Protein AF-0000000075198936 (afdb_homodimer)

Organism: Armillaria gallica (NCBI:txid47427)

Nearest PDB structures (foldseek):
  8xw0-assembly1_A  TM=7.712E-01  e=1.453E-24  Arabidopsis thaliana
  8xvy-assembly1_B  TM=7.779E-01  e=5.471E-24  Arabidopsis thaliana
  8xry-assembly1_A  TM=7.586E-01  e=8.700E-25  Arabidopsis thaliana
  8xs0-assembly1_B  TM=7.409E-01  e=1.401E-23  Arabidopsis thaliana
  8gso-assembly1_B  TM=7.490E-01  e=1.146E-21  Arabidopsis thaliana

Structure (mmCIF, N/CA/C/O backbone):
data_AF-0000000075198936-model_v1
#
loop_
_entity.id
_entity.type
_entity.pdbx_description
1 polymer 'DUF221-domain-containing protein'
#
loop_
_atom_site.group_PDB
_atom_site.id
_atom_site.type_symbol
_atom_site.label_atom_id
_atom_site.label_alt_id
_atom_site.label_comp_id
_atom_site.label_asym_id
_atom_site.label_entity_id
_atom_site.label_seq_id
_atom_site.pdbx_PDB_ins_code
_atom_site.Cartn_x
_atom_site.Cartn_y
_atom_site.Cartn_z
_atom_site.occupancy
_atom_site.B_iso_or_equiv
_atom_site.auth_seq_id
_atom_site.auth_comp_id
_atom_site.auth_asym_id
_atom_site.auth_atom_id
_atom_site.pdbx_PDB_model_num
ATOM 1 N N . MET A 1 1 ? 29.547 -11.289 -37.188 1 29.67 1 MET A N 1
ATOM 2 C CA . MET A 1 1 ? 29.156 -12.461 -36.406 1 29.67 1 MET A CA 1
ATOM 3 C C . MET A 1 1 ? 30 -13.672 -36.781 1 29.67 1 MET A C 1
ATOM 5 O O . MET A 1 1 ? 30.047 -14.07 -37.938 1 29.67 1 MET A O 1
ATOM 9 N N . LYS A 1 2 ? 31.172 -13.727 -36.188 1 35.44 2 LYS A N 1
ATOM 10 C CA . LYS A 1 2 ? 32.094 -14.82 -36.469 1 35.44 2 LYS A CA 1
ATOM 11 C C . LYS A 1 2 ? 31.375 -16.156 -36.469 1 35.44 2 LYS A C 1
ATOM 13 O O . LYS A 1 2 ? 30.438 -16.375 -35.688 1 35.44 2 LYS A O 1
ATOM 18 N N . TYR A 1 3 ? 31.5 -16.75 -37.531 1 37.78 3 TYR A N 1
ATOM 19 C CA . TYR A 1 3 ? 30.938 -18.062 -37.812 1 37.78 3 TYR A CA 1
ATOM 20 C C . TYR A 1 3 ? 31.156 -19.016 -36.656 1 37.78 3 TYR A C 1
ATOM 22 O O . TYR A 1 3 ? 32.312 -19.375 -36.344 1 37.78 3 TYR A O 1
ATOM 30 N N . GLU A 1 4 ? 30.562 -18.734 -35.438 1 47.53 4 GLU A N 1
ATOM 31 C CA . GLU A 1 4 ? 30.781 -19.656 -34.344 1 47.53 4 GLU A CA 1
ATOM 32 C C . GLU A 1 4 ? 30.094 -21 -34.594 1 47.53 4 GLU A C 1
ATOM 34 O O . GLU A 1 4 ? 28.859 -21.094 -34.531 1 47.53 4 GLU A O 1
ATOM 39 N N . GLY A 1 5 ? 30.594 -21.891 -35.469 1 54.97 5 GLY A N 1
ATOM 40 C CA . GLY A 1 5 ? 30.344 -23.266 -35.844 1 54.97 5 GLY A CA 1
ATOM 41 C C . GLY A 1 5 ? 28.875 -23.578 -36.062 1 54.97 5 GLY A C 1
ATOM 42 O O . GLY A 1 5 ? 28.016 -22.734 -35.781 1 54.97 5 GLY A O 1
ATOM 43 N N . PRO A 1 6 ? 28.5 -24.562 -36.812 1 67.81 6 PRO A N 1
ATOM 44 C CA . PRO A 1 6 ? 27.156 -24.938 -37.25 1 67.81 6 PRO A CA 1
ATOM 45 C C . PRO A 1 6 ? 26.219 -25.25 -36.094 1 67.81 6 PRO A C 1
ATOM 47 O O . PRO A 1 6 ? 25.453 -26.203 -36.156 1 67.81 6 PRO A O 1
ATOM 50 N N . TRP A 1 7 ? 26.438 -24.5 -34.875 1 77.19 7 TRP A N 1
ATOM 51 C CA . TRP A 1 7 ? 25.656 -24.797 -33.688 1 77.19 7 TRP A CA 1
ATOM 52 C C . TRP A 1 7 ? 24.203 -24.406 -33.875 1 77.19 7 TRP A C 1
ATOM 54 O O . TRP A 1 7 ? 23.297 -25.109 -33.438 1 77.19 7 TRP A O 1
ATOM 64 N N . PHE A 1 8 ? 23.938 -23.344 -34.625 1 82.69 8 PHE A N 1
ATOM 65 C CA . PHE A 1 8 ? 22.578 -22.844 -34.781 1 82.69 8 PHE A CA 1
ATOM 66 C C . PHE A 1 8 ? 21.75 -23.812 -35.594 1 82.69 8 PHE A C 1
ATOM 68 O O . PHE A 1 8 ? 20.641 -24.172 -35.219 1 82.69 8 PHE A O 1
ATOM 75 N N . THR A 1 9 ? 22.344 -24.297 -36.625 1 83.12 9 THR A N 1
ATOM 76 C CA . THR A 1 9 ? 21.609 -25.219 -37.5 1 83.12 9 THR A CA 1
ATOM 77 C C . THR A 1 9 ? 21.406 -26.562 -36.781 1 83.12 9 THR A C 1
ATOM 79 O O . THR A 1 9 ? 20.359 -27.188 -36.969 1 83.12 9 THR A O 1
ATOM 82 N N . THR A 1 10 ? 22.375 -26.938 -36 1 81.56 10 THR A N 1
ATOM 83 C CA . THR A 1 10 ? 22.234 -28.203 -35.25 1 81.56 10 THR A CA 1
ATOM 84 C C . THR A 1 10 ? 21.156 -28.078 -34.188 1 81.56 10 THR A C 1
ATOM 86 O O . THR A 1 10 ? 20.391 -29.016 -33.969 1 81.56 10 THR A O 1
ATOM 89 N N . GLN A 1 11 ? 21.141 -26.922 -33.594 1 85.19 11 GLN A N 1
ATOM 90 C CA . GLN A 1 11 ? 20.125 -26.703 -32.562 1 85.19 11 GLN A CA 1
ATOM 91 C C . GLN A 1 11 ? 18.734 -26.656 -33.188 1 85.19 11 GLN A C 1
ATOM 93 O O . GLN A 1 11 ? 17.781 -27.188 -32.594 1 85.19 11 GLN A O 1
ATOM 98 N N . LEU A 1 12 ? 18.594 -26.062 -34.312 1 88.19 12 LEU A N 1
ATOM 99 C CA . LEU A 1 12 ? 17.297 -25.969 -35 1 88.19 12 LEU A CA 1
ATOM 100 C C . LEU A 1 12 ? 16.844 -27.344 -35.469 1 88.19 12 LEU A C 1
ATOM 102 O O . LEU A 1 12 ? 15.656 -27.672 -35.375 1 88.19 12 LEU A O 1
ATOM 106 N N . LEU A 1 13 ? 17.828 -28.141 -35.875 1 87.19 13 LEU A N 1
ATOM 107 C CA . LEU A 1 13 ? 17.484 -29.469 -36.344 1 87.19 13 LEU A CA 1
ATOM 108 C C . LEU A 1 13 ? 17.109 -30.391 -35.188 1 87.19 13 LEU A C 1
ATOM 110 O O . LEU A 1 13 ? 16.188 -31.188 -35.281 1 87.19 13 LEU A O 1
ATOM 114 N N . LEU A 1 14 ? 17.844 -30.266 -34.188 1 85.69 14 LEU A N 1
ATOM 115 C CA . LEU A 1 14 ? 17.562 -31.094 -33.031 1 85.69 14 LEU A CA 1
ATOM 116 C C . LEU A 1 14 ? 16.203 -30.734 -32.406 1 85.69 14 LEU A C 1
ATOM 118 O O . LEU A 1 14 ? 15.352 -31.609 -32.219 1 85.69 14 LEU A O 1
ATOM 122 N N . SER A 1 15 ? 15.992 -29.469 -32.125 1 90.25 15 SER A N 1
ATOM 123 C CA . SER A 1 15 ? 14.75 -29.016 -31.5 1 90.25 15 SER A CA 1
ATOM 124 C C . SER A 1 15 ? 13.57 -29.203 -32.469 1 90.25 15 SER A C 1
ATOM 126 O O . SER A 1 15 ? 12.477 -29.594 -32.062 1 90.25 15 SER A O 1
ATOM 128 N N . GLY A 1 16 ? 13.805 -28.953 -33.719 1 92 16 GLY A N 1
ATOM 129 C CA . GLY A 1 16 ? 12.766 -29.125 -34.719 1 92 16 GLY A CA 1
ATOM 130 C C . GLY A 1 16 ? 12.359 -30.578 -34.906 1 92 16 GLY A C 1
ATOM 131 O O . GLY A 1 16 ? 11.172 -30.875 -35.094 1 92 16 GLY A O 1
ATOM 132 N N . SER A 1 17 ? 13.344 -31.469 -34.812 1 91.94 17 SER A N 1
ATOM 133 C CA . SER A 1 17 ? 13.039 -32.875 -34.938 1 91.94 17 SER A CA 1
ATOM 134 C C . SER A 1 17 ? 12.258 -33.406 -33.75 1 91.94 17 SER A C 1
ATOM 136 O O . SER A 1 17 ? 11.305 -34.188 -33.906 1 91.94 17 SER A O 1
ATOM 138 N N . ILE A 1 18 ? 12.625 -32.969 -32.656 1 89.88 18 ILE A N 1
ATOM 139 C CA . ILE A 1 18 ? 11.922 -33.375 -31.438 1 89.88 18 ILE A CA 1
ATOM 140 C C . ILE A 1 18 ? 10.477 -32.875 -31.484 1 89.88 18 ILE A C 1
ATOM 142 O O . ILE A 1 18 ? 9.547 -33.656 -31.203 1 89.88 18 ILE A O 1
ATOM 146 N N . GLY A 1 19 ? 10.305 -31.672 -31.828 1 92.12 19 GLY A N 1
ATOM 147 C CA . GLY A 1 19 ? 8.969 -31.094 -31.906 1 92.12 19 GLY A CA 1
ATOM 148 C C . GLY A 1 19 ? 8.109 -31.703 -33 1 92.12 19 GLY A C 1
ATOM 149 O O . GLY A 1 19 ? 6.934 -31.984 -32.781 1 92.12 19 GLY A O 1
ATOM 150 N N . PHE A 1 20 ? 8.711 -31.969 -34.062 1 92.94 20 PHE A N 1
ATOM 151 C CA . PHE A 1 20 ? 7.98 -32.531 -35.188 1 92.94 20 PHE A CA 1
ATOM 152 C C . PHE A 1 20 ? 7.52 -33.938 -34.906 1 92.94 20 PHE A C 1
ATOM 154 O O . PHE A 1 20 ? 6.367 -34.312 -35.156 1 92.94 20 PHE A O 1
ATOM 161 N N . TRP A 1 21 ? 8.328 -34.719 -34.281 1 92.06 21 TRP A N 1
ATOM 162 C CA . TRP A 1 21 ? 7.965 -36.094 -33.938 1 92.06 21 TRP A CA 1
ATOM 163 C C . TRP A 1 21 ? 6.93 -36.125 -32.812 1 92.06 21 TRP A C 1
ATOM 165 O O . TRP A 1 21 ? 6.02 -36.969 -32.844 1 92.06 21 TRP A O 1
ATOM 175 N N . ALA A 1 22 ? 7.098 -35.219 -31.938 1 92.31 22 ALA A N 1
ATOM 176 C CA . ALA A 1 22 ? 6.109 -35.156 -30.859 1 92.31 22 ALA A CA 1
ATOM 177 C C . ALA A 1 22 ? 4.738 -34.75 -31.406 1 92.31 22 ALA A C 1
ATOM 179 O O . ALA A 1 22 ? 3.721 -35.312 -31 1 92.31 22 ALA A O 1
ATOM 180 N N . PHE A 1 23 ? 4.762 -33.906 -32.344 1 91.06 23 PHE A N 1
ATOM 181 C CA . PHE A 1 23 ? 3.525 -33.438 -32.969 1 91.06 23 PHE A CA 1
ATOM 182 C C . PHE A 1 23 ? 2.865 -34.562 -33.75 1 91.06 23 PHE A C 1
ATOM 184 O O . PHE A 1 23 ? 1.648 -34.75 -33.688 1 91.06 23 PHE A O 1
ATOM 191 N N . LEU A 1 24 ? 3.617 -35.406 -34.375 1 91.12 24 LEU A N 1
ATOM 192 C CA . LEU A 1 24 ? 3.086 -36.5 -35.188 1 91.12 24 LEU A CA 1
ATOM 193 C C . LEU A 1 24 ? 2.592 -37.656 -34.281 1 91.12 24 LEU A C 1
ATOM 195 O O . LEU A 1 24 ? 1.527 -38.219 -34.531 1 91.12 24 LEU A O 1
ATOM 199 N N . ILE A 1 25 ? 3.354 -37.875 -33.312 1 90.81 25 ILE A N 1
ATOM 200 C CA . ILE A 1 25 ? 2.965 -38.938 -32.375 1 90.81 25 ILE A CA 1
ATOM 201 C C . ILE A 1 25 ? 1.675 -38.562 -31.656 1 90.81 25 ILE A C 1
ATOM 203 O O . ILE A 1 25 ? 0.789 -39.375 -31.453 1 90.81 25 ILE A O 1
ATOM 207 N N . PHE A 1 26 ? 1.504 -37.375 -31.312 1 91.25 26 PHE A N 1
ATOM 208 C CA . PHE A 1 26 ? 0.303 -36.875 -30.641 1 91.25 26 PHE A CA 1
ATOM 209 C C . PHE A 1 26 ? -0.91 -36.969 -31.562 1 91.25 26 PHE A C 1
ATOM 211 O O . PHE A 1 26 ? -1.976 -37.438 -31.141 1 91.25 26 PHE A O 1
ATOM 218 N N . SER A 1 27 ? -0.714 -36.562 -32.812 1 87.5 27 SER A N 1
ATOM 219 C CA . SER A 1 27 ? -1.83 -36.594 -33.75 1 87.5 27 SER A CA 1
ATOM 220 C C . SER A 1 27 ? -2.291 -38 -34.031 1 87.5 27 SER A C 1
ATOM 222 O O . SER A 1 27 ? -3.48 -38.25 -34.25 1 87.5 27 SER A O 1
ATOM 224 N N . TYR A 1 28 ? -1.33 -38.875 -33.844 1 86.69 28 TYR A N 1
ATOM 225 C CA . TYR A 1 28 ? -1.663 -40.281 -34.031 1 86.69 28 TYR A CA 1
ATOM 226 C C . TYR A 1 28 ? -2.312 -40.844 -32.781 1 86.69 28 TYR A C 1
ATOM 228 O O . TYR A 1 28 ? -3.334 -41.531 -32.844 1 86.69 28 TYR A O 1
ATOM 236 N N . CYS A 1 29 ? -1.794 -40.531 -31.688 1 85.88 29 CYS A N 1
ATOM 237 C CA . CYS A 1 29 ? -2.258 -41.125 -30.422 1 85.88 29 CYS A CA 1
ATOM 238 C C . CYS A 1 29 ? -3.594 -40.5 -30.016 1 85.88 29 CYS A C 1
ATOM 240 O O . CYS A 1 29 ? -4.395 -41.156 -29.344 1 85.88 29 CYS A O 1
ATOM 242 N N . ARG A 1 30 ? -3.912 -39.344 -30.375 1 84.5 30 ARG A N 1
ATOM 243 C CA . ARG A 1 30 ? -5.145 -38.656 -30 1 84.5 30 ARG A CA 1
ATOM 244 C C . ARG A 1 30 ? -6.363 -39.375 -30.562 1 84.5 30 ARG A C 1
ATOM 246 O O . ARG A 1 30 ? -7.406 -39.438 -29.906 1 84.5 30 ARG A O 1
ATOM 253 N N . THR A 1 31 ? -6.207 -39.906 -31.703 1 80.06 31 THR A N 1
ATOM 254 C CA . THR A 1 31 ? -7.332 -40.531 -32.375 1 80.06 31 THR A CA 1
ATOM 255 C C . THR A 1 31 ? -7.512 -41.969 -31.875 1 80.06 31 THR A C 1
ATOM 257 O O . THR A 1 31 ? -8.633 -42.5 -31.812 1 80.06 31 THR A O 1
ATOM 260 N N . ARG A 1 32 ? -6.438 -42.531 -31.359 1 80.81 32 ARG A N 1
ATOM 261 C CA . ARG A 1 32 ? -6.496 -43.938 -30.953 1 80.81 32 ARG A CA 1
ATOM 262 C C . ARG A 1 32 ? -6.844 -44.062 -29.484 1 80.81 32 ARG A C 1
ATOM 264 O O . ARG A 1 32 ? -7.594 -44.969 -29.094 1 80.81 32 ARG A O 1
ATOM 271 N N . TRP A 1 33 ? -6.27 -43.188 -28.734 1 80.88 33 TRP A N 1
ATOM 272 C CA . TRP A 1 33 ? -6.492 -43.281 -27.297 1 80.88 33 TRP A CA 1
ATOM 273 C C . TRP A 1 33 ? -7.098 -42 -26.734 1 80.88 33 TRP A C 1
ATOM 275 O O . TRP A 1 33 ? -6.422 -41.219 -26.047 1 80.88 33 TRP A O 1
ATOM 285 N N . PRO A 1 34 ? -8.367 -41.75 -26.812 1 76.88 34 PRO A N 1
ATOM 286 C CA . PRO A 1 34 ? -8.992 -40.5 -26.375 1 76.88 34 PRO A CA 1
ATOM 287 C C . PRO A 1 34 ? -9.062 -40.375 -24.859 1 76.88 34 PRO A C 1
ATOM 289 O O . PRO A 1 34 ? -9.133 -39.281 -24.328 1 76.88 34 PRO A O 1
ATOM 292 N N . LEU A 1 35 ? -8.969 -41.438 -24.172 1 74.75 35 LEU A N 1
ATOM 293 C CA . LEU A 1 35 ? -9.039 -41.375 -22.719 1 74.75 35 LEU A CA 1
ATOM 294 C C . LEU A 1 35 ? -7.805 -40.719 -22.125 1 74.75 35 LEU A C 1
ATOM 296 O O . LEU A 1 35 ? -7.879 -40.094 -21.078 1 74.75 35 LEU A O 1
ATOM 300 N N . TYR A 1 36 ? -6.766 -40.875 -22.875 1 77.19 36 TYR A N 1
ATOM 301 C CA . TYR A 1 36 ? -5.508 -40.312 -22.375 1 77.19 36 TYR A CA 1
ATOM 302 C C . TYR A 1 36 ? -5.316 -38.875 -22.844 1 77.19 36 TYR A C 1
ATOM 304 O O . TYR A 1 36 ? -4.77 -38.062 -22.125 1 77.19 36 TYR A O 1
ATOM 312 N N . PHE A 1 37 ? -5.828 -38.625 -24.016 1 80.62 37 PHE A N 1
ATOM 313 C CA . PHE A 1 37 ? -5.469 -37.344 -24.609 1 80.62 37 PHE A CA 1
ATOM 314 C C . PHE A 1 37 ? -6.672 -36.406 -24.656 1 80.62 37 PHE A C 1
ATOM 316 O O . PHE A 1 37 ? -6.535 -35.219 -24.969 1 80.62 37 PHE A O 1
ATOM 323 N N . ALA A 1 38 ? -7.898 -36.844 -24.281 1 81.12 38 ALA A N 1
ATOM 324 C CA . ALA A 1 38 ? -9.086 -36 -24.156 1 81.12 38 ALA A CA 1
ATOM 325 C C . ALA A 1 38 ? -10.016 -36.531 -23.062 1 81.12 38 ALA A C 1
ATOM 327 O O . ALA A 1 38 ? -11.188 -36.812 -23.328 1 81.12 38 ALA A O 1
ATOM 328 N N . PRO A 1 39 ? -9.5 -36.562 -21.906 1 78.5 39 PRO A N 1
ATOM 329 C CA . PRO A 1 39 ? -10.328 -37.094 -20.828 1 78.5 39 PRO A CA 1
ATOM 330 C C . PRO A 1 39 ? -11.516 -36.188 -20.484 1 78.5 39 PRO A C 1
ATOM 332 O O . PRO A 1 39 ? -12.531 -36.688 -19.969 1 78.5 39 PRO A O 1
ATOM 335 N N . ARG A 1 40 ? -11.445 -35 -20.734 1 79.69 40 ARG A N 1
ATOM 336 C CA . ARG A 1 40 ? -12.508 -34.062 -20.406 1 79.69 40 ARG A CA 1
ATOM 337 C C . ARG A 1 40 ? -13.766 -34.344 -21.203 1 79.69 40 ARG A C 1
ATOM 339 O O . ARG A 1 40 ? -14.875 -34.062 -20.766 1 79.69 40 ARG A O 1
ATOM 346 N N . THR A 1 41 ? -13.586 -34.969 -22.375 1 74.5 41 THR A N 1
ATOM 347 C CA . THR A 1 41 ? -14.719 -35.219 -23.25 1 74.5 41 THR A CA 1
ATOM 348 C C . THR A 1 41 ? -15.531 -36.406 -22.719 1 74.5 41 THR A C 1
ATOM 350 O O . THR A 1 41 ? -16.688 -36.594 -23.109 1 74.5 41 THR A O 1
ATOM 353 N N . LYS A 1 42 ? -14.945 -37.062 -21.781 1 72.75 42 LYS A N 1
ATOM 354 C CA . LYS A 1 42 ? -15.625 -38.25 -21.266 1 72.75 42 LYS A CA 1
ATOM 355 C C . LYS A 1 42 ? -16.391 -37.938 -19.984 1 72.75 42 LYS A C 1
ATOM 357 O O . LYS A 1 42 ? -17.125 -38.781 -19.469 1 72.75 42 LYS A O 1
ATOM 362 N N . LEU A 1 43 ? -16.312 -36.719 -19.547 1 73 43 LEU A N 1
ATOM 363 C CA . LEU A 1 43 ? -17.047 -36.344 -18.344 1 73 43 LEU A CA 1
ATOM 364 C C . LEU A 1 43 ? -18.547 -36.156 -18.656 1 73 43 LEU A C 1
ATOM 366 O O . LEU A 1 43 ? -18.906 -35.812 -19.766 1 73 43 LEU A O 1
ATOM 370 N N . LYS A 1 44 ? -19.312 -36.562 -17.641 1 63.38 44 LYS A N 1
ATOM 371 C CA . LYS A 1 44 ? -20.766 -36.406 -17.812 1 63.38 44 LYS A CA 1
ATOM 372 C C . LYS A 1 44 ? -21.172 -34.938 -17.938 1 63.38 44 LYS A C 1
ATOM 374 O O . LYS A 1 44 ? -20.797 -34.125 -17.109 1 63.38 44 LYS A O 1
ATOM 379 N N . GLY A 1 45 ? -21.688 -34.594 -19.062 1 64.12 45 GLY A N 1
ATOM 380 C CA . GLY A 1 45 ? -22.172 -33.25 -19.281 1 64.12 45 GLY A CA 1
ATOM 381 C C . GLY A 1 45 ? -21.359 -32.5 -20.328 1 64.12 45 GLY A C 1
ATOM 382 O O . GLY A 1 45 ? -21.688 -31.344 -20.641 1 64.12 45 GLY A O 1
ATOM 383 N N . PHE A 1 46 ? -20.297 -33.156 -20.703 1 66.38 46 PHE A N 1
ATOM 384 C CA . PHE A 1 46 ? -19.5 -32.531 -21.75 1 66.38 46 PHE A CA 1
ATOM 385 C C . PHE A 1 46 ? -20.234 -32.562 -23.078 1 66.38 46 PHE A C 1
ATOM 387 O O . PHE A 1 46 ? -20.781 -33.625 -23.469 1 66.38 46 PHE A O 1
ATOM 394 N N . SER A 1 47 ? -20.594 -31.359 -23.578 1 63.69 47 SER A N 1
ATOM 395 C CA . SER A 1 47 ? -21.156 -31.297 -24.922 1 63.69 47 SER A CA 1
ATOM 396 C C . SER A 1 47 ? -20.078 -30.953 -25.953 1 63.69 47 SER A C 1
ATOM 398 O O . SER A 1 47 ? -19.312 -30.016 -25.766 1 63.69 47 SER A O 1
ATOM 400 N N . PRO A 1 48 ? -19.938 -31.938 -26.891 1 61.44 48 PRO A N 1
ATOM 401 C CA . PRO A 1 48 ? -18.875 -31.766 -27.875 1 61.44 48 PRO A CA 1
ATOM 402 C C . PRO A 1 48 ? -18.953 -30.438 -28.609 1 61.44 48 PRO A C 1
ATOM 404 O O . PRO A 1 48 ? -20.047 -29.938 -28.859 1 61.44 48 PRO A O 1
ATOM 407 N N . HIS A 1 49 ? -17.844 -29.656 -28.484 1 61.53 49 HIS A N 1
ATOM 408 C CA . HIS A 1 49 ? -17.719 -28.453 -29.297 1 61.53 49 HIS A CA 1
ATOM 409 C C . HIS A 1 49 ? -17.203 -28.781 -30.688 1 61.53 49 HIS A C 1
ATOM 411 O O . HIS A 1 49 ? -16.703 -29.875 -30.922 1 61.53 49 HIS A O 1
ATOM 417 N N . GLU A 1 50 ? -17.484 -27.984 -31.75 1 55.5 50 GLU A N 1
ATOM 418 C CA . GLU A 1 50 ? -17.031 -28.141 -33.125 1 55.5 50 GLU A CA 1
ATOM 419 C C . GLU A 1 50 ? -15.602 -28.656 -33.219 1 55.5 50 GLU A C 1
ATOM 421 O O . GLU A 1 50 ? -15.25 -29.422 -34.125 1 55.5 50 GLU A O 1
ATOM 426 N N . ALA A 1 51 ? -14.812 -28.406 -32.188 1 55.91 51 ALA A N 1
ATOM 427 C CA . ALA A 1 51 ? -13.398 -28.781 -32.25 1 55.91 51 ALA A CA 1
ATOM 428 C C . ALA A 1 51 ? -13.211 -30.266 -31.953 1 55.91 51 ALA A C 1
ATOM 430 O O . ALA A 1 51 ? -12.219 -30.859 -32.375 1 55.91 51 ALA A O 1
ATOM 431 N N . HIS A 1 52 ? -14.172 -30.969 -31.188 1 58.38 52 HIS A N 1
ATOM 432 C CA . HIS A 1 52 ? -14.039 -32.375 -30.797 1 58.38 52 HIS A CA 1
ATOM 433 C C . HIS A 1 52 ? -14.398 -33.312 -31.938 1 58.38 52 HIS A C 1
ATOM 435 O O . HIS A 1 52 ? -13.922 -34.438 -31.984 1 58.38 52 HIS A O 1
ATOM 441 N N . THR A 1 53 ? -15.172 -32.75 -32.938 1 55.56 53 THR A N 1
ATOM 442 C CA . THR A 1 53 ? -15.891 -33.688 -33.812 1 55.56 53 THR A CA 1
ATOM 443 C C . THR A 1 53 ? -15 -34.156 -34.969 1 55.56 53 THR A C 1
ATOM 445 O O . THR A 1 53 ? -15.352 -35.094 -35.688 1 55.56 53 THR A O 1
ATOM 448 N N . HIS A 1 54 ? -13.742 -33.438 -35.031 1 60.59 54 HIS A N 1
ATOM 449 C CA . HIS A 1 54 ? -13.148 -33.875 -36.281 1 60.59 54 HIS A CA 1
ATOM 450 C C . HIS A 1 54 ? -12.055 -34.906 -36.062 1 60.59 54 HIS A C 1
ATOM 452 O O . HIS A 1 54 ? -10.977 -34.594 -35.562 1 60.59 54 HIS A O 1
ATOM 458 N N . PRO A 1 55 ? -12.305 -36.188 -36.25 1 65 55 PRO A N 1
ATOM 459 C CA . PRO A 1 55 ? -11.352 -37.25 -36 1 65 55 PRO A CA 1
ATOM 460 C C . PRO A 1 55 ? -10.188 -37.25 -37 1 65 55 PRO A C 1
ATOM 462 O O . PRO A 1 55 ? -9.328 -38.125 -36.938 1 65 55 PRO A O 1
ATOM 465 N N . ALA A 1 56 ? -10.039 -36.125 -37.781 1 70.38 56 ALA A N 1
ATOM 466 C CA . ALA A 1 56 ? -8.953 -36.125 -38.75 1 70.38 56 ALA A CA 1
ATOM 467 C C . ALA A 1 56 ? -7.602 -35.938 -38.062 1 70.38 56 ALA A C 1
ATOM 469 O O . ALA A 1 56 ? -7.539 -35.438 -36.938 1 70.38 56 ALA A O 1
ATOM 470 N N . PHE A 1 57 ? -6.527 -36.5 -38.688 1 79.44 57 PHE A N 1
ATOM 471 C CA . PHE A 1 57 ? -5.164 -36.469 -38.156 1 79.44 57 PHE A CA 1
ATOM 472 C C . PHE A 1 57 ? -4.758 -35.031 -37.781 1 79.44 57 PHE A C 1
ATOM 474 O O . PHE A 1 57 ? -4.301 -34.812 -36.688 1 79.44 57 PHE A O 1
ATOM 481 N N . PHE A 1 58 ? -4.957 -33.969 -38.625 1 81.75 58 PHE A N 1
ATOM 482 C CA . PHE A 1 58 ? -4.625 -32.562 -38.344 1 81.75 58 PHE A CA 1
ATOM 483 C C . PHE A 1 58 ? -5.887 -31.75 -38.094 1 81.75 58 PHE A C 1
ATOM 485 O O . PHE A 1 58 ? -5.855 -30.516 -38.156 1 81.75 58 PHE A O 1
ATOM 492 N N . GLY A 1 59 ? -6.965 -32.344 -37.844 1 76.31 59 GLY A N 1
ATOM 493 C CA . GLY A 1 59 ? -8.258 -31.688 -37.719 1 76.31 59 GLY A CA 1
ATOM 494 C C . GLY A 1 59 ? -8.43 -30.953 -36.406 1 76.31 59 GLY A C 1
ATOM 495 O O . GLY A 1 59 ? -9.312 -30.094 -36.281 1 76.31 59 GLY A O 1
ATOM 496 N N . TRP A 1 60 ? -7.539 -31.141 -35.438 1 82.44 60 TRP A N 1
ATOM 497 C CA . TRP A 1 60 ? -7.707 -30.531 -34.125 1 82.44 60 TRP A CA 1
ATOM 498 C C . TRP A 1 60 ? -7.117 -29.125 -34.125 1 82.44 60 TRP A C 1
ATOM 500 O O . TRP A 1 60 ? -7.488 -28.297 -33.281 1 82.44 60 TRP A O 1
ATOM 510 N N . ILE A 1 61 ? -6.324 -28.75 -35.062 1 84.94 61 ILE A N 1
ATOM 511 C CA . ILE A 1 61 ? -5.551 -27.516 -35 1 84.94 61 ILE A CA 1
ATOM 512 C C . ILE A 1 61 ? -6.445 -26.328 -35.344 1 84.94 61 ILE A C 1
ATOM 514 O O . ILE A 1 61 ? -6.547 -25.375 -34.562 1 84.94 61 ILE A O 1
ATOM 518 N N . LEU A 1 62 ? -7.176 -26.312 -36.438 1 83 62 LEU A N 1
ATOM 519 C CA . LEU A 1 62 ? -7.938 -25.156 -36.906 1 83 62 LEU A CA 1
ATOM 520 C C . LEU A 1 62 ? -9.117 -24.875 -36 1 83 62 LEU A C 1
ATOM 522 O O . LEU A 1 62 ? -9.352 -23.719 -35.625 1 83 62 LEU A O 1
ATOM 526 N N . PRO A 1 63 ? -9.789 -25.891 -35.594 1 81.12 63 PRO A N 1
ATOM 527 C CA . PRO A 1 63 ? -10.891 -25.609 -34.656 1 81.12 63 PRO A CA 1
ATOM 528 C C . PRO A 1 63 ? -10.398 -25.062 -33.312 1 81.12 63 PRO A C 1
ATOM 530 O O . PRO A 1 63 ? -11.078 -24.25 -32.688 1 81.12 63 PRO A O 1
ATOM 533 N N . THR A 1 64 ? -9.32 -25.578 -32.906 1 84.38 64 THR A N 1
ATOM 534 C CA . THR A 1 64 ? -8.766 -25.078 -31.641 1 84.38 64 THR A CA 1
ATOM 535 C C . THR A 1 64 ? -8.383 -23.609 -31.75 1 84.38 64 THR A C 1
ATOM 537 O O . THR A 1 64 ? -8.664 -22.812 -30.859 1 84.38 64 THR A O 1
ATOM 540 N N . ILE A 1 65 ? -7.828 -23.219 -32.812 1 86.19 65 ILE A N 1
ATOM 541 C CA . ILE A 1 65 ? -7.367 -21.844 -33 1 86.19 65 ILE A CA 1
ATOM 542 C C . ILE A 1 65 ? -8.57 -20.922 -33.219 1 86.19 65 ILE A C 1
ATOM 544 O O . ILE A 1 65 ? -8.562 -19.781 -32.781 1 86.19 65 ILE A O 1
ATOM 548 N N . ARG A 1 66 ? -9.664 -21.391 -33.719 1 83.62 66 ARG A N 1
ATOM 549 C CA . ARG A 1 66 ? -10.82 -20.578 -34.094 1 83.62 66 ARG A CA 1
ATOM 550 C C . ARG A 1 66 ? -11.742 -20.359 -32.906 1 83.62 66 ARG A C 1
ATOM 552 O O . ARG A 1 66 ? -12.578 -19.453 -32.906 1 83.62 66 ARG A O 1
ATOM 559 N N . THR A 1 67 ? -11.586 -21.156 -31.891 1 83.31 67 THR A N 1
ATOM 560 C CA . THR A 1 67 ? -12.406 -20.969 -30.703 1 83.31 67 THR A CA 1
ATOM 561 C C . THR A 1 67 ? -12.125 -19.609 -30.062 1 83.31 67 THR A C 1
ATOM 563 O O . THR A 1 67 ? -10.969 -19.281 -29.781 1 83.31 67 THR A O 1
ATOM 566 N N . SER A 1 68 ? -13.141 -18.844 -29.938 1 81.25 68 SER A N 1
ATOM 567 C CA . SER A 1 68 ? -13 -17.484 -29.422 1 81.25 68 SER A CA 1
ATOM 568 C C . SER A 1 68 ? -12.68 -17.484 -27.938 1 81.25 68 SER A C 1
ATOM 570 O O . SER A 1 68 ? -12.93 -18.469 -27.234 1 81.25 68 SER A O 1
ATOM 572 N N . GLU A 1 69 ? -12.133 -16.453 -27.531 1 80.75 69 GLU A N 1
ATOM 573 C CA . GLU A 1 69 ? -11.766 -16.266 -26.125 1 80.75 69 GLU A CA 1
ATOM 574 C C . GLU A 1 69 ? -13 -16.219 -25.234 1 80.75 69 GLU A C 1
ATOM 576 O O . GLU A 1 69 ? -12.969 -16.703 -24.094 1 80.75 69 GLU A O 1
ATOM 581 N N . PHE A 1 70 ? -14.078 -15.766 -25.688 1 76.5 70 PHE A N 1
ATOM 582 C CA . PHE A 1 70 ? -15.305 -15.672 -24.922 1 76.5 70 PHE A CA 1
ATOM 583 C C . PHE A 1 70 ? -15.93 -17.047 -24.719 1 76.5 70 PHE A C 1
ATOM 585 O O . PHE A 1 70 ? -16.516 -17.328 -23.672 1 76.5 70 PHE A O 1
ATOM 592 N N . THR A 1 71 ? -15.672 -17.859 -25.719 1 78.81 71 THR A N 1
ATOM 593 C CA . THR A 1 71 ? -16.156 -19.234 -25.594 1 78.81 71 THR A CA 1
ATOM 594 C C . THR A 1 71 ? -15.359 -20 -24.531 1 78.81 71 THR A C 1
ATOM 596 O O . THR A 1 71 ? -15.93 -20.781 -23.766 1 78.81 71 THR A O 1
ATOM 599 N N . VAL A 1 72 ? -14.117 -19.719 -24.578 1 84.75 72 VAL A N 1
ATOM 600 C CA . VAL A 1 72 ? -13.266 -20.375 -23.578 1 84.75 72 VAL A CA 1
ATOM 601 C C . VAL A 1 72 ? -13.648 -19.891 -22.188 1 84.75 72 VAL A C 1
ATOM 603 O O . VAL A 1 72 ? -13.648 -20.672 -21.234 1 84.75 72 VAL A O 1
ATOM 606 N N . LEU A 1 73 ? -14.008 -18.641 -22.047 1 83.56 73 LEU A N 1
ATOM 607 C CA . LEU A 1 73 ? -14.406 -18.062 -20.781 1 83.56 73 LEU A CA 1
ATOM 608 C C . LEU A 1 73 ? -15.656 -18.75 -20.234 1 83.56 73 LEU A C 1
ATOM 610 O O . LEU A 1 73 ? -15.758 -19.016 -19.031 1 83.56 73 LEU A O 1
ATOM 614 N N . GLN A 1 74 ? -16.5 -19.172 -21.094 1 77.56 74 GLN A N 1
ATOM 615 C CA . GLN A 1 74 ? -17.766 -19.75 -20.672 1 77.56 74 GLN A CA 1
ATOM 616 C C . GLN A 1 74 ? -17.641 -21.25 -20.469 1 77.56 74 GLN A C 1
ATOM 618 O O . GLN A 1 74 ? -18.297 -21.828 -19.594 1 77.56 74 GLN A O 1
ATOM 623 N N . ILE A 1 75 ? -16.766 -21.828 -21.281 1 78.75 75 ILE A N 1
ATOM 624 C CA . ILE A 1 75 ? -16.672 -23.281 -21.266 1 78.75 75 ILE A CA 1
ATOM 625 C C . ILE A 1 75 ? -15.695 -23.734 -20.188 1 78.75 75 ILE A C 1
ATOM 627 O O . ILE A 1 75 ? -15.945 -24.719 -19.469 1 78.75 75 ILE A O 1
ATOM 631 N N . VAL A 1 76 ? -14.609 -23.125 -20.125 1 84.94 76 VAL A N 1
ATOM 632 C CA . VAL A 1 76 ? -13.562 -23.594 -19.219 1 84.94 76 VAL A CA 1
ATOM 633 C C . VAL A 1 76 ? -13.5 -22.703 -17.984 1 84.94 76 VAL A C 1
ATOM 635 O O . VAL A 1 76 ? -13.438 -23.188 -16.859 1 84.94 76 VAL A O 1
ATOM 638 N N . GLY A 1 77 ? -13.477 -21.391 -18.141 1 88.25 77 GLY A N 1
ATOM 639 C CA . GLY A 1 77 ? -13.422 -20.516 -16.984 1 88.25 77 GLY A CA 1
ATOM 640 C C . GLY A 1 77 ? -12.508 -19.312 -17.203 1 88.25 77 GLY A C 1
ATOM 641 O O . GLY A 1 77 ? -11.906 -19.156 -18.266 1 88.25 77 GLY A O 1
ATOM 642 N N . LEU A 1 78 ? -12.477 -18.438 -16.203 1 90.88 78 LEU A N 1
ATOM 643 C CA . LEU A 1 78 ? -11.727 -17.188 -16.281 1 90.88 78 LEU A CA 1
ATOM 644 C C . LEU A 1 78 ? -10.227 -17.453 -16.188 1 90.88 78 LEU A C 1
ATOM 646 O O . LEU A 1 78 ? -9.438 -16.812 -16.875 1 90.88 78 LEU A O 1
ATOM 650 N N . ASP A 1 79 ? -9.742 -18.359 -15.328 1 92.81 79 ASP A N 1
ATOM 651 C CA . ASP A 1 79 ? -8.312 -18.641 -15.164 1 92.81 79 ASP A CA 1
ATOM 652 C C . ASP A 1 79 ? -7.691 -19.094 -16.484 1 92.81 79 ASP A C 1
ATOM 654 O O . ASP A 1 79 ? -6.57 -18.703 -16.812 1 92.81 79 ASP A O 1
ATOM 658 N N . ALA A 1 80 ? -8.398 -19.953 -17.219 1 92.81 80 ALA A N 1
ATOM 659 C CA . ALA A 1 80 ? -7.914 -20.438 -18.5 1 92.81 80 ALA A CA 1
ATOM 660 C C . ALA A 1 80 ? -7.844 -19.297 -19.516 1 92.81 80 ALA A C 1
ATOM 662 O O . ALA A 1 80 ? -6.875 -19.203 -20.281 1 92.81 80 ALA A O 1
ATOM 663 N N . ALA A 1 81 ? -8.844 -18.469 -19.516 1 92.44 81 ALA A N 1
ATOM 664 C CA . ALA A 1 81 ? -8.875 -17.359 -20.453 1 92.44 81 ALA A CA 1
ATOM 665 C C . ALA A 1 81 ? -7.73 -16.375 -20.188 1 92.44 81 ALA A C 1
ATOM 667 O O . ALA A 1 81 ? -7.141 -15.836 -21.125 1 92.44 81 ALA A O 1
ATOM 668 N N . VAL A 1 82 ? -7.438 -16.188 -18.922 1 94.06 82 VAL A N 1
ATOM 669 C CA . VAL A 1 82 ? -6.379 -15.25 -18.562 1 94.06 82 VAL A CA 1
ATOM 670 C C . VAL A 1 82 ? -5.023 -15.805 -18.984 1 94.06 82 VAL A C 1
ATOM 672 O O . VAL A 1 82 ? -4.172 -15.062 -19.484 1 94.06 82 VAL A O 1
ATOM 675 N N . LEU A 1 83 ? -4.789 -17.094 -18.828 1 95 83 LEU A N 1
ATOM 676 C CA . LEU A 1 83 ? -3.541 -17.703 -19.25 1 95 83 LEU A CA 1
ATOM 677 C C . LEU A 1 83 ? -3.365 -17.594 -20.766 1 95 83 LEU A C 1
ATOM 679 O O . LEU A 1 83 ? -2.289 -17.234 -21.25 1 95 83 LEU A O 1
ATOM 683 N N . LEU A 1 84 ? -4.453 -17.844 -21.5 1 95.19 84 LEU A N 1
ATOM 684 C CA . LEU A 1 84 ? -4.391 -17.797 -22.969 1 95.19 84 LEU A CA 1
ATOM 685 C C . LEU A 1 84 ? -4.18 -16.375 -23.453 1 95.19 84 LEU A C 1
ATOM 687 O O . LEU A 1 84 ? -3.473 -16.141 -24.438 1 95.19 84 LEU A O 1
ATOM 691 N N . ASN A 1 85 ? -4.77 -15.461 -22.766 1 95 85 ASN A N 1
ATOM 692 C CA . ASN A 1 85 ? -4.566 -14.062 -23.125 1 95 85 ASN A CA 1
ATOM 693 C C . ASN A 1 85 ? -3.123 -13.625 -22.891 1 95 85 ASN A C 1
ATOM 695 O O . ASN A 1 85 ? -2.604 -12.766 -23.609 1 95 85 ASN A O 1
ATOM 699 N N . PHE A 1 86 ? -2.523 -14.125 -21.891 1 96.69 86 PHE A N 1
ATOM 700 C CA . PHE A 1 86 ? -1.115 -13.836 -21.641 1 96.69 86 PHE A CA 1
ATOM 701 C C . PHE A 1 86 ? -0.25 -14.352 -22.781 1 96.69 86 PHE A C 1
ATOM 703 O O . PHE A 1 86 ? 0.61 -13.633 -23.297 1 96.69 86 PHE A O 1
ATOM 710 N N . TYR A 1 87 ? -0.469 -15.641 -23.219 1 97.31 87 TYR A N 1
ATOM 711 C CA . TYR A 1 87 ? 0.282 -16.219 -24.328 1 97.31 87 TYR A CA 1
ATOM 712 C C . TYR A 1 87 ? 0.032 -15.445 -25.609 1 97.31 87 TYR A C 1
ATOM 714 O O . TYR A 1 87 ? 0.961 -15.188 -26.375 1 97.31 87 TYR A O 1
ATOM 722 N N . LYS A 1 88 ? -1.17 -15.039 -25.828 1 96.25 88 LYS A N 1
ATOM 723 C CA . LYS A 1 88 ? -1.526 -14.289 -27.031 1 96.25 88 LYS A CA 1
ATOM 724 C C . LYS A 1 88 ? -0.877 -12.906 -27.031 1 96.25 88 LYS A C 1
ATOM 726 O O . LYS A 1 88 ? -0.344 -12.469 -28.062 1 96.25 88 LYS A O 1
ATOM 731 N N . MET A 1 89 ? -0.938 -12.266 -25.938 1 96.81 89 MET A N 1
ATOM 732 C CA . MET A 1 89 ? -0.321 -10.945 -25.812 1 96.81 89 MET A CA 1
ATOM 733 C C . MET A 1 89 ? 1.178 -11.023 -26.094 1 96.81 89 MET A C 1
ATOM 735 O O . MET A 1 89 ? 1.721 -10.203 -26.828 1 96.81 89 MET A O 1
ATOM 739 N N . SER A 1 90 ? 1.847 -12.008 -25.422 1 97.81 90 SER A N 1
ATOM 740 C CA . SER A 1 90 ? 3.287 -12.156 -25.594 1 97.81 90 SER A CA 1
ATOM 741 C C . SER A 1 90 ? 3.633 -12.523 -27.047 1 97.81 90 SER A C 1
ATOM 743 O O . SER A 1 90 ? 4.652 -12.078 -27.578 1 97.81 90 SER A O 1
ATOM 745 N N . PHE A 1 91 ? 2.793 -13.336 -27.703 1 97.25 91 PHE A N 1
ATOM 746 C CA . PHE A 1 91 ? 2.992 -13.672 -29.109 1 97.25 91 PHE A CA 1
ATOM 747 C C . PHE A 1 91 ? 2.92 -12.43 -29.984 1 97.25 91 PHE A C 1
ATOM 749 O O . PHE A 1 91 ? 3.771 -12.219 -30.844 1 97.25 91 PHE A O 1
ATOM 756 N N . TYR A 1 92 ? 1.949 -11.586 -29.766 1 96.81 92 TYR A N 1
ATOM 757 C CA . TYR A 1 92 ? 1.799 -10.359 -30.531 1 96.81 92 TYR A CA 1
ATOM 758 C C . TYR A 1 92 ? 2.979 -9.422 -30.312 1 96.81 92 TYR A C 1
ATOM 760 O O . TYR A 1 92 ? 3.496 -8.828 -31.266 1 96.81 92 TYR A O 1
ATOM 768 N N . LEU A 1 93 ? 3.377 -9.305 -29.047 1 97.38 93 LEU A N 1
ATOM 769 C CA . LEU A 1 93 ? 4.488 -8.422 -28.703 1 97.38 93 LEU A CA 1
ATOM 770 C C . LEU A 1 93 ? 5.758 -8.844 -29.438 1 97.38 93 LEU A C 1
ATOM 772 O O . LEU A 1 93 ? 6.371 -8.047 -30.141 1 97.38 93 LEU A O 1
ATOM 776 N N . PHE A 1 94 ? 6.145 -10.109 -29.359 1 97.62 94 PHE A N 1
ATOM 777 C CA . PHE A 1 94 ? 7.418 -10.562 -29.922 1 97.62 94 PHE A CA 1
ATOM 778 C C . PHE A 1 94 ? 7.316 -10.742 -31.438 1 97.62 94 PHE A C 1
ATOM 780 O O . PHE A 1 94 ? 8.328 -10.695 -32.125 1 97.62 94 PHE A O 1
ATOM 787 N N . SER A 1 95 ? 6.074 -10.914 -31.984 1 96.81 95 SER A N 1
ATOM 788 C CA . SER A 1 95 ? 5.906 -10.906 -33.438 1 96.81 95 SER A CA 1
ATOM 789 C C . SER A 1 95 ? 6.152 -9.523 -34.031 1 96.81 95 SER A C 1
ATOM 791 O O . SER A 1 95 ? 6.824 -9.383 -35.031 1 96.81 95 SER A O 1
ATOM 793 N N . ILE A 1 96 ? 5.664 -8.5 -33.344 1 96.31 96 ILE A N 1
ATOM 794 C CA . ILE A 1 96 ? 5.887 -7.125 -33.781 1 96.31 96 ILE A CA 1
ATOM 795 C C . ILE A 1 96 ? 7.367 -6.777 -33.656 1 96.31 96 ILE A C 1
ATOM 797 O O . ILE A 1 96 ? 7.949 -6.168 -34.531 1 96.31 96 ILE A O 1
ATOM 801 N N . CYS A 1 97 ? 7.914 -7.219 -32.531 1 95.56 97 CYS A N 1
ATOM 802 C CA . CYS A 1 97 ? 9.336 -6.977 -32.312 1 95.56 97 CYS A CA 1
ATOM 803 C C . CYS A 1 97 ? 10.164 -7.699 -33.375 1 95.56 97 CYS A C 1
ATOM 805 O O . CYS A 1 97 ? 11.188 -7.184 -33.844 1 95.56 97 CYS A O 1
ATOM 807 N N . SER A 1 98 ? 9.742 -8.914 -33.781 1 95.38 98 SER A N 1
ATOM 808 C CA . SER A 1 98 ? 10.445 -9.695 -34.812 1 95.38 98 SER A CA 1
ATOM 809 C C . SER A 1 98 ? 10.414 -8.992 -36.156 1 95.38 98 SER A C 1
ATOM 811 O O . SER A 1 98 ? 11.398 -9.016 -36.906 1 95.38 98 SER A O 1
ATOM 813 N N . LEU A 1 99 ? 9.391 -8.344 -36.5 1 93.81 99 LEU A N 1
ATOM 814 C CA . LEU A 1 99 ? 9.289 -7.609 -37.75 1 93.81 99 LEU A CA 1
ATOM 815 C C . LEU A 1 99 ? 10.273 -6.449 -37.781 1 93.81 99 LEU A C 1
ATOM 817 O O . LEU A 1 99 ? 10.93 -6.219 -38.812 1 93.81 99 LEU A O 1
ATOM 821 N N . PHE A 1 100 ? 10.383 -5.789 -36.625 1 91.69 100 PHE A N 1
ATOM 822 C CA . PHE A 1 100 ? 11.336 -4.691 -36.562 1 91.69 100 PHE A CA 1
ATOM 823 C C . PHE A 1 100 ? 12.766 -5.219 -36.562 1 91.69 100 PHE A C 1
ATOM 825 O O . PHE A 1 100 ? 13.664 -4.602 -37.125 1 91.69 100 PHE A O 1
ATOM 832 N N . ALA A 1 101 ? 12.953 -6.344 -35.875 1 87.94 101 ALA A N 1
ATOM 833 C CA . ALA A 1 101 ? 14.289 -6.926 -35.781 1 87.94 101 ALA A CA 1
ATOM 834 C C . ALA A 1 101 ? 14.75 -7.422 -37.156 1 87.94 101 ALA A C 1
ATOM 836 O O . ALA A 1 101 ? 15.891 -7.176 -37.562 1 87.94 101 ALA A O 1
ATOM 837 N N . ILE A 1 102 ? 13.914 -8.055 -38 1 88 102 ILE A N 1
ATOM 838 C CA . ILE A 1 102 ? 14.242 -8.578 -39.312 1 88 102 ILE A CA 1
ATOM 839 C C . ILE A 1 102 ? 14.43 -7.43 -40.281 1 88 102 ILE A C 1
ATOM 841 O O . ILE A 1 102 ? 15.328 -7.465 -41.125 1 88 102 ILE A O 1
ATOM 845 N N . GLY A 1 103 ? 13.727 -6.422 -40.125 1 85 103 GLY A N 1
ATOM 846 C CA . GLY A 1 103 ? 13.734 -5.328 -41.094 1 85 103 GLY A CA 1
ATOM 847 C C . GLY A 1 103 ? 14.867 -4.348 -40.875 1 85 103 GLY A C 1
ATOM 848 O O . GLY A 1 103 ? 15.422 -3.809 -41.812 1 85 103 GLY A O 1
ATOM 849 N N . ILE A 1 104 ? 15.258 -4.176 -39.594 1 84.88 104 ILE A N 1
ATOM 850 C CA . ILE A 1 104 ? 16.188 -3.072 -39.344 1 84.88 104 ILE A CA 1
ATOM 851 C C . ILE A 1 104 ? 17.406 -3.58 -38.594 1 84.88 104 ILE A C 1
ATOM 853 O O . ILE A 1 104 ? 18.531 -3.436 -39.062 1 84.88 104 ILE A O 1
ATOM 857 N N . LEU A 1 105 ? 17.25 -4.336 -37.5 1 81.56 105 LEU A N 1
ATOM 858 C CA . LEU A 1 105 ? 18.344 -4.648 -36.594 1 81.56 105 LEU A CA 1
ATOM 859 C C . LEU A 1 105 ? 19.266 -5.707 -37.188 1 81.56 105 LEU A C 1
ATOM 861 O O . LEU A 1 105 ? 20.484 -5.594 -37.094 1 81.56 105 LEU A O 1
ATOM 865 N N . MET A 1 106 ? 18.766 -6.742 -37.781 1 82.38 106 MET A N 1
ATOM 866 C CA . MET A 1 106 ? 19.562 -7.848 -38.281 1 82.38 106 MET A CA 1
ATOM 867 C C . MET A 1 106 ? 20.422 -7.402 -39.469 1 82.38 106 MET A C 1
ATOM 869 O O . MET A 1 106 ? 21.609 -7.676 -39.531 1 82.38 106 MET A O 1
ATOM 873 N N . PRO A 1 107 ? 19.875 -6.594 -40.375 1 79 107 PRO A N 1
ATOM 874 C CA . PRO A 1 107 ? 20.719 -6.117 -41.469 1 79 107 PRO A CA 1
ATOM 875 C C . PRO A 1 107 ? 21.828 -5.18 -41 1 79 107 PRO A C 1
ATOM 877 O O . PRO A 1 107 ? 22.922 -5.172 -41.562 1 79 107 PRO A O 1
ATOM 880 N N . ILE A 1 108 ? 21.531 -4.527 -39.938 1 74.88 108 ILE A N 1
ATOM 881 C CA . ILE A 1 108 ? 22.531 -3.613 -39.406 1 74.88 108 ILE A CA 1
ATOM 882 C C . ILE A 1 108 ? 23.641 -4.406 -38.719 1 74.88 108 ILE A C 1
ATOM 884 O O . ILE A 1 108 ? 24.812 -4.078 -38.844 1 74.88 108 ILE A O 1
ATOM 888 N N . ASN A 1 109 ? 23.281 -5.48 -38.031 1 71.44 109 ASN A N 1
ATOM 889 C CA . ASN A 1 109 ? 24.25 -6.301 -37.312 1 71.44 109 ASN A CA 1
ATOM 890 C C . ASN A 1 109 ? 25.109 -7.125 -38.281 1 71.44 109 ASN A C 1
ATOM 892 O O . ASN A 1 109 ? 26.266 -7.426 -37.969 1 71.44 109 ASN A O 1
ATOM 896 N N . TRP A 1 110 ? 24.5 -7.492 -39.438 1 63.53 110 TRP A N 1
ATOM 897 C CA . TRP A 1 110 ? 25.25 -8.281 -40.406 1 63.53 110 TRP A CA 1
ATOM 898 C C . TRP A 1 110 ? 26.031 -7.387 -41.344 1 63.53 110 TRP A C 1
ATOM 900 O O . TRP A 1 110 ? 26.672 -7.871 -42.281 1 63.53 110 TRP A O 1
ATOM 910 N N . LYS A 1 111 ? 26.312 -6.039 -40.875 1 60.16 111 LYS A N 1
ATOM 911 C CA . LYS A 1 111 ? 27.125 -5.062 -41.594 1 60.16 111 LYS A CA 1
ATOM 912 C C . LYS A 1 111 ? 26.859 -5.125 -43.094 1 60.16 111 LYS A C 1
ATOM 914 O O . LYS A 1 111 ? 27.797 -5.258 -43.875 1 60.16 111 LYS A O 1
ATOM 919 N N . VAL A 1 112 ? 25.656 -5.316 -43.469 1 52.19 112 VAL A N 1
ATOM 920 C CA . VAL A 1 112 ? 25.359 -5.352 -44.906 1 52.19 112 VAL A CA 1
ATOM 921 C C . VAL A 1 112 ? 25.812 -4.047 -45.562 1 52.19 112 VAL A C 1
ATOM 923 O O . VAL A 1 112 ? 25.688 -2.975 -44.969 1 52.19 112 VAL A O 1
ATOM 926 N N . ASP A 1 113 ? 26.609 -4.094 -46.5 1 50.34 113 ASP A N 1
ATOM 927 C CA . ASP A 1 113 ? 27.328 -3.084 -47.281 1 50.34 113 ASP A CA 1
ATOM 928 C C . ASP A 1 113 ? 26.469 -1.83 -47.469 1 50.34 113 ASP A C 1
ATOM 930 O O . ASP A 1 113 ? 26.984 -0.711 -47.406 1 50.34 113 ASP A O 1
ATOM 934 N N . TRP A 1 114 ? 25.438 -1.96 -47.906 1 46.91 114 TRP A N 1
ATOM 935 C CA . TRP A 1 114 ? 24.672 -0.801 -48.344 1 46.91 114 TRP A CA 1
ATOM 936 C C . TRP A 1 114 ? 24.359 0.117 -47.156 1 46.91 114 TRP A C 1
ATOM 938 O O . TRP A 1 114 ? 23.953 1.269 -47.344 1 46.91 114 TRP A O 1
ATOM 948 N N . LEU A 1 115 ? 24.406 -0.349 -45.906 1 50.62 115 LEU A N 1
ATOM 949 C CA . LEU A 1 115 ? 24.109 0.455 -44.719 1 50.62 115 LEU A CA 1
ATOM 950 C C . LEU A 1 115 ? 25.391 0.914 -44.031 1 50.62 115 LEU A C 1
ATOM 952 O O . LEU A 1 115 ? 25.375 1.291 -42.875 1 50.62 115 LEU A O 1
ATOM 956 N N . ASP A 1 116 ? 26.453 0.849 -44.625 1 51.53 116 ASP A N 1
ATOM 957 C CA . ASP A 1 116 ? 27.781 1.295 -44.188 1 51.53 116 ASP A CA 1
ATOM 958 C C . ASP A 1 116 ? 27.688 2.596 -43.406 1 51.53 116 ASP A C 1
ATOM 960 O O . ASP A 1 116 ? 28.469 2.812 -42.469 1 51.53 116 ASP A O 1
ATOM 964 N N . LEU A 1 117 ? 27.016 3.535 -43.906 1 47.56 117 LEU A N 1
ATOM 965 C CA . LEU A 1 117 ? 26.922 4.859 -43.281 1 47.56 117 LEU A CA 1
ATOM 966 C C . LEU A 1 117 ? 26.328 4.77 -41.906 1 47.56 117 LEU A C 1
ATOM 968 O O . LEU A 1 117 ? 26.672 5.562 -41.031 1 47.56 117 LEU A O 1
ATOM 972 N N . LEU A 1 118 ? 25.469 3.885 -41.656 1 50.75 118 LEU A N 1
ATOM 973 C CA . LEU A 1 118 ? 24.797 3.738 -40.375 1 50.75 118 LEU A CA 1
ATOM 974 C C . LEU A 1 118 ? 25.656 2.928 -39.406 1 50.75 118 LEU A C 1
ATOM 976 O O . LEU A 1 118 ? 25.281 2.75 -38.25 1 50.75 118 LEU A O 1
ATOM 980 N N . THR A 1 119 ? 26.844 2.469 -39.969 1 55.19 119 THR A N 1
ATOM 981 C CA . THR A 1 119 ? 27.688 1.525 -39.25 1 55.19 119 THR A CA 1
ATOM 982 C C . THR A 1 119 ? 28.719 2.264 -38.406 1 55.19 119 THR A C 1
ATOM 984 O O . THR A 1 119 ? 29.578 1.639 -37.781 1 55.19 119 THR A O 1
ATOM 987 N N . ASP A 1 120 ? 28.641 3.553 -38.531 1 62.34 120 ASP A N 1
ATOM 988 C CA . ASP A 1 120 ? 29.5 4.215 -37.562 1 62.34 120 ASP A CA 1
ATOM 989 C C . ASP A 1 120 ? 29.094 3.854 -36.125 1 62.34 120 ASP A C 1
ATOM 991 O O . ASP A 1 120 ? 27.922 3.557 -35.875 1 62.34 120 ASP A O 1
ATOM 995 N N . ALA A 1 121 ? 30.094 3.547 -35.375 1 65.62 121 ALA A N 1
ATOM 996 C CA . ALA A 1 121 ? 29.922 3.113 -34 1 65.62 121 ALA A CA 1
ATOM 997 C C . ALA A 1 121 ? 28.859 3.951 -33.281 1 65.62 121 ALA A C 1
ATOM 999 O O . ALA A 1 121 ? 28.031 3.416 -32.562 1 65.62 121 ALA A O 1
ATOM 1000 N N . SER A 1 122 ? 28.938 5.172 -33.688 1 73 122 SER A N 1
ATOM 1001 C CA . SER A 1 122 ? 28 6.055 -33.031 1 73 122 SER A CA 1
ATOM 1002 C C . SER A 1 122 ? 26.578 5.824 -33.5 1 73 122 SER A C 1
ATOM 1004 O O . SER A 1 122 ? 25.641 5.832 -32.719 1 73 122 SER A O 1
ATOM 1006 N N . THR A 1 123 ? 26.469 5.57 -34.75 1 76.44 123 THR A N 1
ATOM 1007 C CA . THR A 1 123 ? 25.141 5.34 -35.281 1 76.44 123 THR A CA 1
ATOM 1008 C C . THR A 1 123 ? 24.609 3.977 -34.844 1 76.44 123 THR A C 1
ATOM 1010 O O . THR A 1 123 ? 23.422 3.828 -34.562 1 76.44 123 THR A O 1
ATOM 1013 N N . TYR A 1 124 ? 25.547 3.084 -34.688 1 79.62 124 TYR A N 1
ATOM 1014 C CA . TYR A 1 124 ? 25.203 1.756 -34.219 1 79.62 124 TYR A CA 1
ATOM 1015 C C . TYR A 1 124 ? 24.625 1.824 -32.812 1 79.62 124 TYR A C 1
ATOM 1017 O O . TYR A 1 124 ? 23.562 1.26 -32.531 1 79.62 124 TYR A O 1
ATOM 1025 N N . LEU A 1 125 ? 25.188 2.52 -32 1 84.19 125 LEU A N 1
ATOM 1026 C CA . LEU A 1 125 ? 24.734 2.631 -30.609 1 84.19 125 LEU A CA 1
ATOM 1027 C C . LEU A 1 125 ? 23.453 3.441 -30.516 1 84.19 125 LEU A C 1
ATOM 1029 O O . LEU A 1 125 ? 22.609 3.17 -29.656 1 84.19 125 LEU A O 1
ATOM 1033 N N . SER A 1 126 ? 23.297 4.34 -31.453 1 86.69 126 SER A N 1
ATOM 1034 C CA . SER A 1 126 ? 22.078 5.148 -31.438 1 86.69 126 SER A CA 1
ATOM 1035 C C . SER A 1 126 ? 20.859 4.324 -31.859 1 86.69 126 SER A C 1
ATOM 1037 O O . SER A 1 126 ? 19.766 4.535 -31.344 1 86.69 126 SER A O 1
ATOM 1039 N N . ILE A 1 127 ? 21.094 3.461 -32.719 1 86.19 127 ILE A N 1
ATOM 1040 C CA . ILE A 1 127 ? 20 2.604 -33.156 1 86.19 127 ILE A CA 1
ATOM 1041 C C . ILE A 1 127 ? 19.594 1.658 -32.031 1 86.19 127 ILE A C 1
ATOM 1043 O O . ILE A 1 127 ? 18.422 1.384 -31.828 1 86.19 127 ILE A O 1
ATOM 1047 N N . HIS A 1 128 ? 20.609 1.178 -31.344 1 88.69 128 HIS A N 1
ATOM 1048 C CA . HIS A 1 128 ? 20.328 0.326 -30.203 1 88.69 128 HIS A CA 1
ATOM 1049 C C . HIS A 1 128 ? 19.547 1.083 -29.125 1 88.69 128 HIS A C 1
ATOM 1051 O O . HIS A 1 128 ? 18.672 0.51 -28.469 1 88.69 128 HIS A O 1
ATOM 1057 N N . LEU A 1 129 ? 19.766 2.332 -28.969 1 91.88 129 LEU A N 1
ATOM 1058 C CA . LEU A 1 129 ? 19.031 3.152 -28 1 91.88 129 LEU A CA 1
ATOM 1059 C C . LEU A 1 129 ? 17.594 3.348 -28.438 1 91.88 129 LEU A C 1
ATOM 1061 O O . LEU A 1 129 ? 16.672 3.188 -27.641 1 91.88 129 LEU A O 1
ATOM 1065 N N . ILE A 1 130 ? 17.406 3.643 -29.672 1 92.06 130 ILE A N 1
ATOM 1066 C CA . ILE A 1 130 ? 16.062 3.893 -30.188 1 92.06 130 ILE A CA 1
ATOM 1067 C C . ILE A 1 130 ? 15.227 2.629 -30.062 1 92.06 130 ILE A C 1
ATOM 1069 O O . ILE A 1 130 ? 14.047 2.695 -29.719 1 92.06 130 ILE A O 1
ATOM 1073 N N . PHE A 1 131 ? 15.859 1.526 -30.344 1 92.69 131 PHE A N 1
ATOM 1074 C CA . PHE A 1 131 ? 15.109 0.277 -30.266 1 92.69 131 PHE A CA 1
ATOM 1075 C C . PHE A 1 131 ? 14.836 -0.118 -28.828 1 92.69 131 PHE A C 1
ATOM 1077 O O . PHE A 1 131 ? 13.844 -0.778 -28.531 1 92.69 131 PHE A O 1
ATOM 1084 N N . THR A 1 132 ? 15.727 0.264 -27.922 1 94.56 132 THR A N 1
ATOM 1085 C CA . THR A 1 132 ? 15.445 0.037 -26.5 1 94.56 132 THR A CA 1
ATOM 1086 C C . THR A 1 132 ? 14.211 0.82 -26.062 1 94.56 132 THR A C 1
ATOM 1088 O O . THR A 1 132 ? 13.359 0.294 -25.359 1 94.56 132 THR A O 1
ATOM 1091 N N . TYR A 1 133 ? 14.07 2.061 -26.562 1 95.62 133 TYR A N 1
ATOM 1092 C CA . TYR A 1 133 ? 12.898 2.871 -26.25 1 95.62 133 TYR A CA 1
ATOM 1093 C C . TYR A 1 133 ? 11.648 2.285 -26.891 1 95.62 133 TYR A C 1
ATOM 1095 O O . TYR A 1 133 ? 10.609 2.168 -26.25 1 95.62 133 TYR A O 1
ATOM 1103 N N . LEU A 1 134 ? 11.773 1.838 -28.094 1 95.25 134 LEU A N 1
ATOM 1104 C CA . LEU A 1 134 ? 10.641 1.323 -28.844 1 95.25 134 LEU A CA 1
ATOM 1105 C C . LEU A 1 134 ? 10.117 0.029 -28.234 1 95.25 134 LEU A C 1
ATOM 1107 O O . LEU A 1 134 ? 8.914 -0.125 -28.016 1 95.25 134 LEU A O 1
ATOM 1111 N N . PHE A 1 135 ? 11.023 -0.878 -27.984 1 96.25 135 PHE A N 1
ATOM 1112 C CA . PHE A 1 135 ? 10.609 -2.166 -27.453 1 96.25 135 PHE A CA 1
ATOM 1113 C C . PHE A 1 135 ? 10.047 -2.004 -26.031 1 96.25 135 PHE A C 1
ATOM 1115 O O . PHE A 1 135 ? 9.125 -2.723 -25.641 1 96.25 135 PHE A O 1
ATOM 1122 N N . THR A 1 136 ? 10.555 -1.061 -25.234 1 97 136 THR A N 1
ATOM 1123 C CA . THR A 1 136 ? 10.016 -0.794 -23.906 1 97 136 THR A CA 1
ATOM 1124 C C . THR A 1 136 ? 8.602 -0.219 -24 1 97 136 THR A C 1
ATOM 1126 O O . THR A 1 136 ? 7.699 -0.663 -23.281 1 97 136 THR A O 1
ATOM 1129 N N . PHE A 1 137 ? 8.367 0.688 -24.922 1 96.56 137 PHE A N 1
ATOM 1130 C CA . PHE A 1 137 ? 7.059 1.301 -25.094 1 96.56 137 PHE A CA 1
ATOM 1131 C C . PHE A 1 137 ? 6.039 0.276 -25.578 1 96.56 137 PHE A C 1
ATOM 1133 O O . PHE A 1 137 ? 4.895 0.264 -25.125 1 96.56 137 PHE A O 1
ATOM 1140 N N . LEU A 1 138 ? 6.484 -0.596 -26.469 1 96.56 138 LEU A N 1
ATOM 1141 C CA . LEU A 1 138 ? 5.594 -1.635 -26.969 1 96.56 138 LEU A CA 1
ATOM 1142 C C . LEU A 1 138 ? 5.227 -2.621 -25.875 1 96.56 138 LEU A C 1
ATOM 1144 O O . LEU A 1 138 ? 4.066 -3.012 -25.734 1 96.56 138 LEU A O 1
ATOM 1148 N N . ALA A 1 139 ? 6.195 -3.008 -25.078 1 97.44 139 ALA A N 1
ATOM 1149 C CA . ALA A 1 139 ? 5.949 -3.941 -23.984 1 97.44 139 ALA A CA 1
ATOM 1150 C C . ALA A 1 139 ? 5.004 -3.336 -22.953 1 97.44 139 ALA A C 1
ATOM 1152 O O . ALA A 1 139 ? 4.07 -4 -22.5 1 97.44 139 ALA A O 1
ATOM 1153 N N . LEU A 1 140 ? 5.191 -2.055 -22.594 1 97.38 140 LEU A N 1
ATOM 1154 C CA . LEU A 1 140 ? 4.348 -1.396 -21.609 1 97.38 140 LEU A CA 1
ATOM 1155 C C . LEU A 1 140 ? 2.938 -1.187 -22.156 1 97.38 140 LEU A C 1
ATOM 1157 O O . LEU A 1 140 ? 1.955 -1.388 -21.438 1 97.38 140 LEU A O 1
ATOM 1161 N N . HIS A 1 141 ? 2.822 -0.863 -23.422 1 96.38 141 HIS A N 1
ATOM 1162 C CA . HIS A 1 141 ? 1.52 -0.61 -24.016 1 96.38 141 HIS A CA 1
ATOM 1163 C C . HIS A 1 141 ? 0.696 -1.891 -24.109 1 96.38 141 HIS A C 1
ATOM 1165 O O . HIS A 1 141 ? -0.481 -1.904 -23.734 1 96.38 141 HIS A O 1
ATOM 1171 N N . LEU A 1 142 ? 1.292 -2.941 -24.516 1 96.94 142 LEU A N 1
ATOM 1172 C CA . LEU A 1 142 ? 0.557 -4.191 -24.672 1 96.94 142 LEU A CA 1
ATOM 1173 C C . LEU A 1 142 ? 0.218 -4.801 -23.328 1 96.94 142 LEU A C 1
ATOM 1175 O O . LEU A 1 142 ? -0.848 -5.398 -23.156 1 96.94 142 LEU A O 1
ATOM 1179 N N . THR A 1 143 ? 1.15 -4.719 -22.375 1 96.62 143 THR A N 1
ATOM 1180 C CA . THR A 1 143 ? 0.85 -5.223 -21.047 1 96.62 143 THR A CA 1
ATOM 1181 C C . THR A 1 143 ? -0.278 -4.418 -20.406 1 96.62 143 THR A C 1
ATOM 1183 O O . THR A 1 143 ? -1.113 -4.969 -19.688 1 96.62 143 THR A O 1
ATOM 1186 N N . TYR A 1 144 ? -0.396 -3.104 -20.688 1 95.94 144 TYR A N 1
ATOM 1187 C CA . TYR A 1 144 ? -1.469 -2.256 -20.188 1 95.94 144 TYR A CA 1
ATOM 1188 C C . TYR A 1 144 ? -2.803 -2.623 -20.828 1 95.94 144 TYR A C 1
ATOM 1190 O O . TYR A 1 144 ? -3.816 -2.746 -20.125 1 95.94 144 TYR A O 1
ATOM 1198 N N . ARG A 1 145 ? -2.762 -2.836 -22.078 1 95.31 145 ARG A N 1
ATOM 1199 C CA . ARG A 1 145 ? -3.982 -3.199 -22.781 1 95.31 145 ARG A CA 1
ATOM 1200 C C . ARG A 1 145 ? -4.516 -4.547 -22.312 1 95.31 145 ARG A C 1
ATOM 1202 O O . ARG A 1 145 ? -5.727 -4.719 -22.156 1 95.31 145 ARG A O 1
ATOM 1209 N N . ASN A 1 146 ? -3.619 -5.449 -22.094 1 95.56 146 ASN A N 1
ATOM 1210 C CA . ASN A 1 146 ? -4.043 -6.754 -21.594 1 95.56 146 ASN A CA 1
ATOM 1211 C C . ASN A 1 146 ? -4.57 -6.668 -20.172 1 95.56 146 ASN A C 1
ATOM 1213 O O . ASN A 1 146 ? -5.484 -7.406 -19.797 1 95.56 146 ASN A O 1
ATOM 1217 N N . TYR A 1 147 ? -3.99 -5.789 -19.344 1 95.62 147 TYR A N 1
ATOM 1218 C CA . TYR A 1 147 ? -4.469 -5.598 -17.984 1 95.62 147 TYR A CA 1
ATOM 1219 C C . TYR A 1 147 ? -5.895 -5.051 -17.984 1 95.62 147 TYR A C 1
ATOM 1221 O O . TYR A 1 147 ? -6.73 -5.496 -17.188 1 95.62 147 TYR A O 1
ATOM 1229 N N . ARG A 1 148 ? -6.23 -4.191 -18.891 1 93.31 148 ARG A N 1
ATOM 1230 C CA . ARG A 1 148 ? -7.57 -3.627 -19 1 93.31 148 ARG A CA 1
ATOM 1231 C C . ARG A 1 148 ? -8.57 -4.676 -19.469 1 93.31 148 ARG A C 1
ATOM 1233 O O . ARG A 1 148 ? -9.703 -4.723 -19 1 93.31 148 ARG A O 1
ATOM 1240 N N . ARG A 1 149 ? -8.117 -5.477 -20.328 1 90.75 149 ARG A N 1
ATOM 1241 C CA . ARG A 1 149 ? -8.961 -6.562 -20.812 1 90.75 149 ARG A CA 1
ATOM 1242 C C . ARG A 1 149 ? -9.25 -7.566 -19.703 1 90.75 149 ARG A C 1
ATOM 1244 O O . ARG A 1 149 ? -10.367 -8.078 -19.594 1 90.75 149 ARG A O 1
ATOM 1251 N N . PHE A 1 150 ? -8.312 -7.852 -18.953 1 92.44 150 PHE A N 1
ATOM 1252 C CA . PHE A 1 150 ? -8.469 -8.758 -17.828 1 92.44 150 PHE A CA 1
ATOM 1253 C C . PHE A 1 150 ? -9.5 -8.219 -16.844 1 92.44 150 PHE A C 1
ATOM 1255 O O . PHE A 1 150 ? -10.359 -8.961 -16.359 1 92.44 150 PHE A O 1
ATOM 1262 N N . ILE A 1 151 ? -9.43 -6.922 -16.516 1 92.94 151 ILE A N 1
ATOM 1263 C CA . ILE A 1 151 ? -10.352 -6.32 -15.562 1 92.94 151 ILE A CA 1
ATOM 1264 C C . ILE A 1 151 ? -11.781 -6.422 -16.094 1 92.94 151 ILE A C 1
ATOM 1266 O O . ILE A 1 151 ? -12.703 -6.762 -15.336 1 92.94 151 ILE A O 1
ATOM 1270 N N . ARG A 1 152 ? -11.969 -6.219 -17.344 1 88.88 152 ARG A N 1
ATOM 1271 C CA . ARG A 1 152 ? -13.297 -6.309 -17.938 1 88.88 152 ARG A CA 1
ATOM 1272 C C . ARG A 1 152 ? -13.828 -7.734 -17.891 1 88.88 152 ARG A C 1
ATOM 1274 O O . ARG A 1 152 ? -14.984 -7.957 -17.531 1 88.88 152 ARG A O 1
ATOM 1281 N N . SER A 1 153 ? -12.961 -8.664 -18.172 1 88.94 153 SER A N 1
ATOM 1282 C CA . SER A 1 153 ? -13.375 -10.062 -18.172 1 88.94 153 SER A CA 1
ATOM 1283 C C . SER A 1 153 ? -13.664 -10.547 -16.75 1 88.94 153 SER A C 1
ATOM 1285 O O . SER A 1 153 ? -14.602 -11.32 -16.531 1 88.94 153 SER A O 1
ATOM 1287 N N . ARG A 1 154 ? -12.867 -10.094 -15.867 1 91.56 154 ARG A N 1
ATOM 1288 C CA . ARG A 1 154 ? -13.07 -10.516 -14.484 1 91.56 154 ARG A CA 1
ATOM 1289 C C . ARG A 1 154 ? -14.375 -9.961 -13.93 1 91.56 154 ARG A C 1
ATOM 1291 O O . ARG A 1 154 ? -15.117 -10.672 -13.25 1 91.56 154 ARG A O 1
ATOM 1298 N N . GLN A 1 155 ? -14.648 -8.672 -14.172 1 89.75 155 GLN A N 1
ATOM 1299 C CA . GLN A 1 155 ? -15.875 -8.055 -13.68 1 89.75 155 GLN A CA 1
ATOM 1300 C C . GLN A 1 155 ? -17.109 -8.727 -14.281 1 89.75 155 GLN A C 1
ATOM 1302 O O . GLN A 1 155 ? -18.078 -9.008 -13.578 1 89.75 155 GLN A O 1
ATOM 1307 N N . LEU A 1 156 ? -17.031 -9.07 -15.531 1 84.06 156 LEU A N 1
ATOM 1308 C CA . LEU A 1 156 ? -18.141 -9.711 -16.219 1 84.06 156 LEU A CA 1
ATOM 1309 C C . LEU A 1 156 ? -18.375 -11.117 -15.672 1 84.06 156 LEU A C 1
ATOM 1311 O O . LEU A 1 156 ? -19.516 -11.523 -15.438 1 84.06 156 LEU A O 1
ATOM 1315 N N . PHE A 1 157 ? -17.312 -11.844 -15.5 1 86.62 157 PHE A N 1
ATOM 1316 C CA . PHE A 1 157 ? -17.406 -13.211 -14.992 1 86.62 157 PHE A CA 1
ATOM 1317 C C . PHE A 1 157 ? -17.953 -13.227 -13.578 1 86.62 157 PHE A C 1
ATOM 1319 O O . PHE A 1 157 ? -18.766 -14.086 -13.234 1 86.62 157 PHE A O 1
ATOM 1326 N N . SER A 1 158 ? -17.562 -12.258 -12.75 1 88.12 158 SER A N 1
ATOM 1327 C CA . SER A 1 158 ? -18.031 -12.188 -11.367 1 88.12 158 SER A CA 1
ATOM 1328 C C . SER A 1 158 ? -19.5 -11.781 -11.305 1 88.12 158 SER A C 1
ATOM 1330 O O . SER A 1 158 ? -20.234 -12.227 -10.414 1 88.12 158 SER A O 1
ATOM 1332 N N . LEU A 1 159 ? -19.938 -10.953 -12.227 1 86.75 159 LEU A N 1
ATOM 1333 C CA . LEU A 1 159 ? -21.328 -10.492 -12.25 1 86.75 159 LEU A CA 1
ATOM 1334 C C . LEU A 1 159 ? -22.266 -11.609 -12.711 1 86.75 159 LEU A C 1
ATOM 1336 O O . LEU A 1 159 ? -23.438 -11.648 -12.32 1 86.75 159 LEU A O 1
ATOM 1340 N N . GLU A 1 160 ? -21.688 -12.531 -13.461 1 80.62 160 GLU A N 1
ATOM 1341 C CA . GLU A 1 160 ? -22.469 -13.688 -13.883 1 80.62 160 GLU A CA 1
ATOM 1342 C C . GLU A 1 160 ? -22.719 -14.641 -12.719 1 80.62 160 GLU A C 1
ATOM 1344 O O . GLU A 1 160 ? -23.75 -15.32 -12.68 1 80.62 160 GLU A O 1
ATOM 1349 N N . LEU A 1 161 ? -21.844 -14.578 -11.82 1 83.62 161 LEU A N 1
ATOM 1350 C CA . LEU A 1 161 ? -21.938 -15.484 -10.688 1 83.62 161 LEU A CA 1
ATOM 1351 C C . LEU A 1 161 ? -22.438 -14.758 -9.438 1 83.62 161 LEU A C 1
ATOM 1353 O O . LEU A 1 161 ? -22.078 -15.125 -8.32 1 83.62 161 LEU A O 1
ATOM 1357 N N . VAL A 1 162 ? -23.25 -13.812 -9.578 1 85.44 162 VAL A N 1
ATOM 1358 C CA . VAL A 1 162 ? -23.719 -12.977 -8.477 1 85.44 162 VAL A CA 1
ATOM 1359 C C . VAL A 1 162 ? -24.516 -13.812 -7.484 1 85.44 162 VAL A C 1
ATOM 1361 O O . VAL A 1 162 ? -24.469 -13.57 -6.277 1 85.44 162 VAL A O 1
ATOM 1364 N N . HIS A 1 163 ? -25.125 -14.906 -7.934 1 83.12 163 HIS A N 1
ATOM 1365 C CA . HIS A 1 163 ? -26.016 -15.672 -7.062 1 83.12 163 HIS A CA 1
ATOM 1366 C C . HIS A 1 163 ? -25.328 -16.953 -6.57 1 83.12 163 HIS A C 1
ATOM 1368 O O . HIS A 1 163 ? -25.922 -17.719 -5.812 1 83.12 163 HIS A O 1
ATOM 1374 N N . SER A 1 164 ? -24.141 -17.094 -6.926 1 86.44 164 SER A N 1
ATOM 1375 C CA . SER A 1 164 ? -23.406 -18.281 -6.473 1 86.44 164 SER A CA 1
ATOM 1376 C C . SER A 1 164 ? -23.047 -18.172 -4.996 1 86.44 164 SER A C 1
ATOM 1378 O O . SER A 1 164 ? -22.938 -17.078 -4.453 1 86.44 164 SER A O 1
ATOM 1380 N N . ILE A 1 165 ? -22.828 -19.25 -4.301 1 88.19 165 ILE A N 1
ATOM 1381 C CA . ILE A 1 165 ? -22.578 -19.312 -2.867 1 88.19 165 ILE A CA 1
ATOM 1382 C C . ILE A 1 165 ? -21.188 -18.734 -2.57 1 88.19 165 ILE A C 1
ATOM 1384 O O . ILE A 1 165 ? -21.031 -17.906 -1.668 1 88.19 165 ILE A O 1
ATOM 1388 N N . PRO A 1 166 ? -20.25 -19.078 -3.361 1 89.62 166 PRO A N 1
ATOM 1389 C CA . PRO A 1 166 ? -18.922 -18.531 -3.039 1 89.62 166 PRO A CA 1
ATOM 1390 C C . PRO A 1 166 ? -18.844 -17.016 -3.205 1 89.62 166 PRO A C 1
ATOM 1392 O O . PRO A 1 166 ? -18.109 -16.359 -2.479 1 89.62 166 PRO A O 1
ATOM 1395 N N . ALA A 1 167 ? -19.594 -16.453 -4.137 1 90.75 167 ALA A N 1
ATOM 1396 C CA . ALA A 1 167 ? -19.578 -15.008 -4.359 1 90.75 167 ALA A CA 1
ATOM 1397 C C . ALA A 1 167 ? -20.25 -14.273 -3.203 1 90.75 167 ALA A C 1
ATOM 1399 O O . ALA A 1 167 ? -19.953 -13.102 -2.945 1 90.75 167 ALA A O 1
ATOM 1400 N N . ARG A 1 168 ? -21.109 -14.977 -2.469 1 93.94 168 ARG A N 1
ATOM 1401 C CA . ARG A 1 168 ? -21.844 -14.375 -1.367 1 93.94 168 ARG A CA 1
ATOM 1402 C C . ARG A 1 168 ? -21.25 -14.766 -0.022 1 93.94 168 ARG A C 1
ATOM 1404 O O . ARG A 1 168 ? -21.812 -14.477 1.029 1 93.94 168 ARG A O 1
ATOM 1411 N N . THR A 1 169 ? -20.156 -15.461 -0.054 1 94.31 169 THR A N 1
ATOM 1412 C CA . THR A 1 169 ? -19.562 -15.961 1.187 1 94.31 169 THR A CA 1
ATOM 1413 C C . THR A 1 169 ? -18.219 -15.297 1.456 1 94.31 169 THR A C 1
ATOM 1415 O O . THR A 1 169 ? -17.453 -15.039 0.527 1 94.31 169 THR A O 1
ATOM 1418 N N . VAL A 1 170 ? -17.969 -14.93 2.693 1 96.38 170 VAL A N 1
ATOM 1419 C CA . VAL A 1 170 ? -16.703 -14.352 3.115 1 96.38 170 VAL A CA 1
ATOM 1420 C C . VAL A 1 170 ? -16.062 -15.242 4.176 1 96.38 170 VAL A C 1
ATOM 1422 O O . VAL A 1 170 ? -16.75 -15.867 4.973 1 96.38 170 VAL A O 1
ATOM 1425 N N . MET A 1 171 ? -14.758 -15.383 4.113 1 96.62 171 MET A N 1
ATOM 1426 C CA . MET A 1 171 ? -13.984 -16.109 5.125 1 96.62 171 MET A CA 1
ATOM 1427 C C . MET A 1 171 ? -13.406 -15.141 6.152 1 96.62 171 MET A C 1
ATOM 1429 O O . MET A 1 171 ? -12.742 -14.164 5.789 1 96.62 171 MET A O 1
ATOM 1433 N N . ILE A 1 172 ? -13.664 -15.289 7.398 1 95.19 172 ILE A N 1
ATOM 1434 C CA . ILE A 1 172 ? -13.18 -14.438 8.477 1 95.19 172 ILE A CA 1
ATOM 1435 C C . ILE A 1 172 ? -12.188 -15.219 9.344 1 95.19 172 ILE A C 1
ATOM 1437 O O . ILE A 1 172 ? -12.445 -16.375 9.711 1 95.19 172 ILE A O 1
ATOM 1441 N N . THR A 1 173 ? -11.102 -14.594 9.586 1 93.38 173 THR A N 1
ATOM 1442 C CA . THR A 1 173 ? -10.086 -15.219 10.43 1 93.38 173 THR A CA 1
ATOM 1443 C C . THR A 1 173 ? -9.789 -14.352 11.648 1 93.38 173 THR A C 1
ATOM 1445 O O . THR A 1 173 ? -10.188 -13.18 11.695 1 93.38 173 THR A O 1
ATOM 1448 N N . ASN A 1 174 ? -9.219 -14.82 12.719 1 92.44 174 ASN A N 1
ATOM 1449 C CA . ASN A 1 174 ? -8.844 -14.148 13.961 1 92.44 174 ASN A CA 1
ATOM 1450 C C . ASN A 1 174 ? -10.07 -13.641 14.711 1 92.44 174 ASN A C 1
ATOM 1452 O O . ASN A 1 174 ? -10.133 -12.469 15.094 1 92.44 174 ASN A O 1
ATOM 1456 N N . LEU A 1 175 ? -10.961 -14.562 14.867 1 93.56 175 LEU A N 1
ATOM 1457 C CA . LEU A 1 175 ? -12.164 -14.242 15.617 1 93.56 175 LEU A CA 1
ATOM 1458 C C . LEU A 1 175 ? -11.875 -14.18 17.109 1 93.56 175 LEU A C 1
ATOM 1460 O O . LEU A 1 175 ? -11.242 -15.086 17.656 1 93.56 175 LEU A O 1
ATOM 1464 N N . PRO A 1 176 ? -12.25 -13.141 17.703 1 91.94 176 PRO A N 1
ATOM 1465 C CA . PRO A 1 176 ? -12.125 -13.109 19.156 1 91.94 176 PRO A CA 1
ATOM 1466 C C . PRO A 1 176 ? -13.008 -14.156 19.844 1 91.94 176 PRO A C 1
ATOM 1468 O O . PRO A 1 176 ? -13.922 -14.695 19.234 1 91.94 176 PRO A O 1
ATOM 1471 N N . SER A 1 177 ? -12.852 -14.438 21.047 1 90.25 177 SER A N 1
ATOM 1472 C CA . SER A 1 177 ? -13.516 -15.508 21.797 1 90.25 177 SER A CA 1
ATOM 1473 C C . SER A 1 177 ? -15.016 -15.25 21.906 1 90.25 177 SER A C 1
ATOM 1475 O O . SER A 1 177 ? -15.812 -16.188 21.859 1 90.25 177 SER A O 1
ATOM 1477 N N . HIS A 1 178 ? -15.43 -14.008 21.844 1 89.25 178 HIS A N 1
ATOM 1478 C CA . HIS A 1 178 ? -16.844 -13.703 22.031 1 89.25 178 HIS A CA 1
ATOM 1479 C C . HIS A 1 178 ? -17.609 -13.875 20.719 1 89.25 178 HIS A C 1
ATOM 1481 O O . HIS A 1 178 ? -18.844 -14 20.719 1 89.25 178 HIS A O 1
ATOM 1487 N N . LEU A 1 179 ? -16.906 -13.969 19.641 1 91.75 179 LEU A N 1
ATOM 1488 C CA . LEU A 1 179 ? -17.562 -14.078 18.344 1 91.75 179 LEU A CA 1
ATOM 1489 C C . LEU A 1 179 ? -17.375 -15.477 17.75 1 91.75 179 LEU A C 1
ATOM 1491 O O . LEU A 1 179 ? -17.734 -15.719 16.609 1 91.75 179 LEU A O 1
ATOM 1495 N N . GLN A 1 180 ? -16.844 -16.422 18.562 1 90.56 180 GLN A N 1
ATOM 1496 C CA . GLN A 1 180 ? -16.609 -17.766 18.078 1 90.56 180 GLN A CA 1
ATOM 1497 C C . GLN A 1 180 ? -17.859 -18.625 18.172 1 90.56 180 GLN A C 1
ATOM 1499 O O . GLN A 1 180 ? -17.812 -19.781 18.594 1 90.56 180 GLN A O 1
ATOM 1504 N N . GLY A 1 181 ? -19.016 -18.047 17.891 1 90.12 181 GLY A N 1
ATOM 1505 C CA . GLY A 1 181 ? -20.312 -18.688 17.812 1 90.12 181 GLY A CA 1
ATOM 1506 C C . GLY A 1 181 ? -21.078 -18.312 16.547 1 90.12 181 GLY A C 1
ATOM 1507 O O . GLY A 1 181 ? -20.969 -17.203 16.047 1 90.12 181 GLY A O 1
ATOM 1508 N N . GLU A 1 182 ? -21.781 -19.359 16 1 91.06 182 GLU A N 1
ATOM 1509 C CA . GLU A 1 182 ? -22.5 -19.109 14.766 1 91.06 182 GLU A CA 1
ATOM 1510 C C . GLU A 1 182 ? -23.562 -18.031 14.953 1 91.06 182 GLU A C 1
ATOM 1512 O O . GLU A 1 182 ? -23.719 -17.156 14.109 1 91.06 182 GLU A O 1
ATOM 1517 N N . ARG A 1 183 ? -24.234 -18 16 1 89.25 183 ARG A N 1
ATOM 1518 C CA . ARG A 1 183 ? -25.266 -17 16.266 1 89.25 183 ARG A CA 1
ATOM 1519 C C . ARG A 1 183 ? -24.641 -15.633 16.531 1 89.25 183 ARG A C 1
ATOM 1521 O O . ARG A 1 183 ? -25.109 -14.617 16.016 1 89.25 183 ARG A O 1
ATOM 1528 N N . ALA A 1 184 ? -23.609 -15.656 17.328 1 91.5 184 ALA A N 1
ATOM 1529 C CA . ALA A 1 184 ? -22.938 -14.398 17.656 1 91.5 184 ALA A CA 1
ATOM 1530 C C . ALA A 1 184 ? -22.391 -13.727 16.406 1 91.5 184 ALA A C 1
ATOM 1532 O O . ALA A 1 184 ? -22.484 -12.5 16.25 1 91.5 184 ALA A O 1
ATOM 1533 N N . LEU A 1 185 ? -21.891 -14.469 15.539 1 93.19 185 LEU A N 1
ATOM 1534 C CA . LEU A 1 185 ? -21.312 -13.922 14.312 1 93.19 185 LEU A CA 1
ATOM 1535 C C . LEU A 1 185 ? -22.406 -13.43 13.375 1 93.19 185 LEU A C 1
ATOM 1537 O O . LEU A 1 185 ? -22.234 -12.406 12.703 1 93.19 185 LEU A O 1
ATOM 1541 N N . ALA A 1 186 ? -23.5 -14.172 13.32 1 92.69 186 ALA A N 1
ATOM 1542 C CA . ALA A 1 186 ? -24.625 -13.742 12.484 1 92.69 186 ALA A CA 1
ATOM 1543 C C . ALA A 1 186 ? -25.203 -12.414 12.984 1 92.69 186 ALA A C 1
ATOM 1545 O O . ALA A 1 186 ? -25.469 -11.516 12.188 1 92.69 186 ALA A O 1
ATOM 1546 N N . GLU A 1 187 ? -25.312 -12.32 14.266 1 90.94 187 GLU A N 1
ATOM 1547 C CA . GLU A 1 187 ? -25.828 -11.094 14.852 1 90.94 187 GLU A CA 1
ATOM 1548 C C . GLU A 1 187 ? -24.859 -9.93 14.656 1 90.94 187 GLU A C 1
ATOM 1550 O O . GLU A 1 187 ? -25.281 -8.789 14.469 1 90.94 187 GLU A O 1
ATOM 1555 N N . TYR A 1 188 ? -23.656 -10.258 14.758 1 92.75 188 TYR A N 1
ATOM 1556 C CA . TYR A 1 188 ? -22.625 -9.242 14.547 1 92.75 188 TYR A CA 1
ATOM 1557 C C . TYR A 1 188 ? -22.797 -8.57 13.195 1 92.75 188 TYR A C 1
ATOM 1559 O O . TYR A 1 188 ? -22.766 -7.344 13.094 1 92.75 188 TYR A O 1
ATOM 1567 N N . PHE A 1 189 ? -23.062 -9.266 12.133 1 93.88 189 PHE A N 1
ATOM 1568 C CA . PHE A 1 189 ? -23.188 -8.719 10.789 1 93.88 189 PHE A CA 1
ATOM 1569 C C . PHE A 1 189 ? -24.594 -8.172 10.547 1 93.88 189 PHE A C 1
ATOM 1571 O O . PHE A 1 189 ? -24.766 -7.184 9.828 1 93.88 189 PHE A O 1
ATOM 1578 N N . GLU A 1 190 ? -25.547 -8.766 11.125 1 92.12 190 GLU A N 1
ATOM 1579 C CA . GLU A 1 190 ? -26.906 -8.266 10.969 1 92.12 190 GLU A CA 1
ATOM 1580 C C . GLU A 1 190 ? -27.078 -6.906 11.641 1 92.12 190 GLU A C 1
ATOM 1582 O O . GLU A 1 190 ? -27.859 -6.074 11.188 1 92.12 190 GLU A O 1
ATOM 1587 N N . ASN A 1 191 ? -26.312 -6.777 12.734 1 89.25 191 ASN A N 1
ATOM 1588 C CA . ASN A 1 191 ? -26.344 -5.492 13.422 1 89.25 191 ASN A CA 1
ATOM 1589 C C . ASN A 1 191 ? -25.75 -4.375 12.555 1 89.25 191 ASN A C 1
ATOM 1591 O O . ASN A 1 191 ? -25.984 -3.195 12.82 1 89.25 191 ASN A O 1
ATOM 1595 N N . MET A 1 192 ? -25.062 -4.652 11.531 1 91.81 192 MET A N 1
ATOM 1596 C CA . MET A 1 192 ? -24.531 -3.674 10.586 1 91.81 192 MET A CA 1
ATOM 1597 C C . MET A 1 192 ? -25.406 -3.605 9.336 1 91.81 192 MET A C 1
ATOM 1599 O O . MET A 1 192 ? -24.953 -3.119 8.297 1 91.81 192 MET A O 1
ATOM 1603 N N . SER A 1 193 ? -26.516 -4.082 9.375 1 89.38 193 SER A N 1
ATOM 1604 C CA . SER A 1 193 ? -27.516 -4.062 8.312 1 89.38 193 SER A CA 1
ATOM 1605 C C . SER A 1 193 ? -27.062 -4.906 7.125 1 89.38 193 SER A C 1
ATOM 1607 O O . SER A 1 193 ? -27.328 -4.551 5.973 1 89.38 193 SER A O 1
ATOM 1609 N N . LEU A 1 194 ? -26.328 -5.98 7.363 1 92.69 194 LEU A N 1
ATOM 1610 C CA . LEU A 1 194 ? -25.953 -6.961 6.352 1 92.69 194 LEU A CA 1
ATOM 1611 C C . LEU A 1 194 ? -26.688 -8.281 6.574 1 92.69 194 LEU A C 1
ATOM 1613 O O . LEU A 1 194 ? -26.406 -8.992 7.543 1 92.69 194 LEU A O 1
ATOM 1617 N N . ALA A 1 195 ? -27.5 -8.633 5.727 1 91.25 195 ALA A N 1
ATOM 1618 C CA . ALA A 1 195 ? -28.344 -9.805 5.895 1 91.25 195 ALA A CA 1
ATOM 1619 C C . ALA A 1 195 ? -27.547 -11.094 5.703 1 91.25 195 ALA A C 1
ATOM 1621 O O . ALA A 1 195 ? -26.922 -11.297 4.656 1 91.25 195 ALA A O 1
ATOM 1622 N N . VAL A 1 196 ? -27.562 -11.945 6.734 1 94 196 VAL A N 1
ATOM 1623 C CA . VAL A 1 196 ? -26.781 -13.18 6.727 1 94 196 VAL A CA 1
ATOM 1624 C C . VAL A 1 196 ? -27.703 -14.367 6.445 1 94 196 VAL A C 1
ATOM 1626 O O . VAL A 1 196 ? -28.812 -14.43 6.953 1 94 196 VAL A O 1
ATOM 1629 N N . GLU A 1 197 ? -27.312 -15.219 5.539 1 91.06 197 GLU A N 1
ATOM 1630 C CA . GLU A 1 197 ? -28.047 -16.453 5.254 1 91.06 197 GLU A CA 1
ATOM 1631 C C . GLU A 1 197 ? -27.594 -17.594 6.16 1 91.06 197 GLU A C 1
ATOM 1633 O O . GLU A 1 197 ? -28.391 -18.172 6.895 1 91.06 197 GLU A O 1
ATOM 1638 N N . SER A 1 198 ? -26.25 -17.859 6.141 1 90.5 198 SER A N 1
ATOM 1639 C CA . SER A 1 198 ? -25.734 -18.969 6.934 1 90.5 198 SER A CA 1
ATOM 1640 C C . SER A 1 198 ? -24.328 -18.688 7.438 1 90.5 198 SER A C 1
ATOM 1642 O O . SER A 1 198 ? -23.625 -17.844 6.871 1 90.5 198 SER A O 1
ATOM 1644 N N . VAL A 1 199 ? -24 -19.266 8.586 1 93.5 199 VAL A N 1
ATOM 1645 C CA . VAL A 1 199 ? -22.672 -19.141 9.188 1 93.5 199 VAL A CA 1
ATOM 1646 C C . VAL A 1 199 ? -22.141 -20.516 9.562 1 93.5 199 VAL A C 1
ATOM 1648 O O . VAL A 1 199 ? -22.891 -21.359 10.055 1 93.5 199 VAL A O 1
ATOM 1651 N N . THR A 1 200 ? -20.922 -20.797 9.18 1 91.88 200 THR A N 1
ATOM 1652 C CA . THR A 1 200 ? -20.25 -22.031 9.57 1 91.88 200 THR A CA 1
ATOM 1653 C C . THR A 1 200 ? -18.922 -21.734 10.25 1 91.88 200 THR A C 1
ATOM 1655 O O . THR A 1 200 ? -18.016 -21.156 9.641 1 91.88 200 THR A O 1
ATOM 1658 N N . VAL A 1 201 ? -18.812 -22.047 11.5 1 91.94 201 VAL A N 1
ATOM 1659 C CA . VAL A 1 201 ? -17.562 -21.875 12.219 1 91.94 201 VAL A CA 1
ATOM 1660 C C . VAL A 1 201 ? -16.75 -23.172 12.156 1 91.94 201 VAL A C 1
ATOM 1662 O O . VAL A 1 201 ? -17.297 -24.266 12.383 1 91.94 201 VAL A O 1
ATOM 1665 N N . CYS A 1 202 ? -15.516 -23.078 11.742 1 91.44 202 CYS A N 1
ATOM 1666 C CA . CYS A 1 202 ? -14.656 -24.25 11.664 1 91.44 202 CYS A CA 1
ATOM 1667 C C . CYS A 1 202 ? -14.305 -24.781 13.047 1 91.44 202 CYS A C 1
ATOM 1669 O O . CYS A 1 202 ? -14.062 -23.984 13.969 1 91.44 202 CYS A O 1
ATOM 1671 N N . ARG A 1 203 ? -14.359 -26.062 13.18 1 89.62 203 ARG A N 1
ATOM 1672 C CA . ARG A 1 203 ? -14.109 -26.703 14.469 1 89.62 203 ARG A CA 1
ATOM 1673 C C . ARG A 1 203 ? -12.852 -27.547 14.414 1 89.62 203 ARG A C 1
ATOM 1675 O O . ARG A 1 203 ? -12.367 -27.891 13.336 1 89.62 203 ARG A O 1
ATOM 1682 N N . GLU A 1 204 ? -12.32 -27.812 15.609 1 88.31 204 GLU A N 1
ATOM 1683 C CA . GLU A 1 204 ? -11.133 -28.656 15.711 1 88.31 204 GLU A CA 1
ATOM 1684 C C . GLU A 1 204 ? -11.508 -30.125 15.617 1 88.31 204 GLU A C 1
ATOM 1686 O O . GLU A 1 204 ? -12 -30.703 16.594 1 88.31 204 GLU A O 1
ATOM 1691 N N . VAL A 1 205 ? -11.203 -30.734 14.453 1 86.69 205 VAL A N 1
ATOM 1692 C CA . VAL A 1 205 ? -11.633 -32.094 14.203 1 86.69 205 VAL A CA 1
ATOM 1693 C C . VAL A 1 205 ? -10.43 -33.031 14.297 1 86.69 205 VAL A C 1
ATOM 1695 O O . VAL A 1 205 ? -10.359 -34.031 13.578 1 86.69 205 VAL A O 1
ATOM 1698 N N . GLY A 1 206 ? -9.492 -32.812 15.148 1 84.75 206 GLY A N 1
ATOM 1699 C CA . GLY A 1 206 ? -8.312 -33.656 15.242 1 84.75 206 GLY A CA 1
ATOM 1700 C C . GLY A 1 206 ? -8.641 -35.094 15.586 1 84.75 206 GLY A C 1
ATOM 1701 O O . GLY A 1 206 ? -8.18 -36.031 14.914 1 84.75 206 GLY A O 1
ATOM 1702 N N . ALA A 1 207 ? -9.547 -35.312 16.547 1 85.31 207 ALA A N 1
ATOM 1703 C CA . ALA A 1 207 ? -9.914 -36.656 17 1 85.31 207 ALA A CA 1
ATOM 1704 C C . ALA A 1 207 ? -10.75 -37.375 15.938 1 85.31 207 ALA A C 1
ATOM 1706 O O . ALA A 1 207 ? -10.578 -38.562 15.727 1 85.31 207 ALA A O 1
ATOM 1707 N N . LEU A 1 208 ? -11.594 -36.656 15.312 1 88.62 208 LEU A N 1
ATOM 1708 C CA . LEU A 1 208 ? -12.422 -37.25 14.273 1 88.62 208 LEU A CA 1
ATOM 1709 C C . LEU A 1 208 ? -11.586 -37.594 13.047 1 88.62 208 LEU A C 1
ATOM 1711 O O . LEU A 1 208 ? -11.859 -38.594 12.383 1 88.62 208 LEU A O 1
ATOM 1715 N N . LYS A 1 209 ? -10.609 -36.875 12.711 1 89.69 209 LYS A N 1
ATOM 1716 C CA . LYS A 1 209 ? -9.75 -37.156 11.57 1 89.69 209 LYS A CA 1
ATOM 1717 C C . LYS A 1 209 ? -8.984 -38.469 11.758 1 89.69 209 LYS A C 1
ATOM 1719 O O . LYS A 1 209 ? -8.844 -39.25 10.82 1 89.69 209 LYS A O 1
ATOM 1724 N N . LYS A 1 210 ? -8.523 -38.688 13 1 90.81 210 LYS A N 1
ATOM 1725 C CA . LYS A 1 210 ? -7.816 -39.938 13.281 1 90.81 210 LYS A CA 1
ATOM 1726 C C . LYS A 1 210 ? -8.727 -41.125 13.07 1 90.81 210 LYS A C 1
ATOM 1728 O O . LYS A 1 210 ? -8.312 -42.156 12.492 1 90.81 210 LYS A O 1
ATOM 1733 N N . LEU A 1 211 ? -9.938 -40.969 13.523 1 91.44 211 LEU A N 1
ATOM 1734 C CA . LEU A 1 211 ? -10.906 -42.062 13.359 1 91.44 211 LEU A CA 1
ATOM 1735 C C . LEU A 1 211 ? -11.258 -42.25 11.891 1 91.44 211 LEU A C 1
ATOM 1737 O O . LEU A 1 211 ? -11.43 -43.406 11.438 1 91.44 211 LEU A O 1
ATOM 1741 N N . LEU A 1 212 ? -11.375 -41.188 11.211 1 90.69 212 LEU A N 1
ATOM 1742 C CA . LEU A 1 212 ? -11.688 -41.25 9.789 1 90.69 212 LEU A CA 1
ATOM 1743 C C . LEU A 1 212 ? -10.555 -41.906 9.008 1 90.69 212 LEU A C 1
ATOM 1745 O O . LEU A 1 212 ? -10.805 -42.656 8.062 1 90.69 212 LEU A O 1
ATOM 1749 N N . ASP A 1 213 ? -9.398 -41.625 9.406 1 91.31 213 ASP A N 1
ATOM 1750 C CA . ASP A 1 213 ? -8.258 -42.25 8.727 1 91.31 213 ASP A CA 1
ATOM 1751 C C . ASP A 1 213 ? -8.203 -43.75 8.969 1 91.31 213 ASP A C 1
ATOM 1753 O O . ASP A 1 213 ? -7.883 -44.5 8.062 1 91.31 213 ASP A O 1
ATOM 1757 N N . GLN A 1 214 ? -8.531 -44.156 10.156 1 92.69 214 GLN A N 1
ATOM 1758 C CA . GLN A 1 214 ? -8.578 -45.562 10.477 1 92.69 214 GLN A CA 1
ATOM 1759 C C . GLN A 1 214 ? -9.688 -46.25 9.695 1 92.69 214 GLN A C 1
ATOM 1761 O O . GLN A 1 214 ? -9.5 -47.375 9.195 1 92.69 214 GLN A O 1
ATOM 1766 N N . ARG A 1 215 ? -10.734 -45.562 9.602 1 93.38 215 ARG A N 1
ATOM 1767 C CA . ARG A 1 215 ? -11.852 -46.094 8.836 1 93.38 215 ARG A CA 1
ATOM 1768 C C . ARG A 1 215 ? -11.477 -46.281 7.367 1 93.38 215 ARG A C 1
ATOM 1770 O O . ARG A 1 215 ? -11.797 -47.312 6.758 1 93.38 215 ARG A O 1
ATOM 1777 N N . THR A 1 216 ? -10.891 -45.312 6.84 1 91.69 216 THR A N 1
ATOM 1778 C CA . THR A 1 216 ? -10.516 -45.344 5.43 1 91.69 216 THR A CA 1
ATOM 1779 C C . THR A 1 216 ? -9.477 -46.438 5.176 1 91.69 216 THR A C 1
ATOM 1781 O O . THR A 1 216 ? -9.523 -47.125 4.152 1 91.69 216 THR A O 1
ATOM 1784 N N . ALA A 1 217 ? -8.57 -46.562 6.094 1 92.31 217 ALA A N 1
ATOM 1785 C CA . ALA A 1 217 ? -7.566 -47.625 5.957 1 92.31 217 ALA A CA 1
ATOM 1786 C C . ALA A 1 217 ? -8.219 -49 5.98 1 92.31 217 ALA A C 1
ATOM 1788 O O . ALA A 1 217 ? -7.816 -49.906 5.227 1 92.31 217 ALA A O 1
ATOM 1789 N N . ALA A 1 218 ? -9.195 -49.125 6.785 1 91.75 218 ALA A N 1
ATOM 1790 C CA . ALA A 1 218 ? -9.922 -50.406 6.875 1 91.75 218 ALA A CA 1
ATOM 1791 C C . ALA A 1 218 ? -10.734 -50.656 5.613 1 91.75 218 ALA A C 1
ATOM 1793 O O . ALA A 1 218 ? -10.836 -51.812 5.152 1 91.75 218 ALA A O 1
ATOM 1794 N N . LEU A 1 219 ? -11.305 -49.625 5.109 1 91.81 219 LEU A N 1
ATOM 1795 C CA . LEU A 1 219 ? -12.078 -49.719 3.883 1 91.81 219 LEU A CA 1
ATOM 1796 C C . LEU A 1 219 ? -11.203 -50.156 2.715 1 91.81 219 LEU A C 1
ATOM 1798 O O . LEU A 1 219 ? -11.578 -51.031 1.945 1 91.81 219 LEU A O 1
ATOM 1802 N N . LEU A 1 220 ? -10.07 -49.625 2.59 1 90.06 220 LEU A N 1
ATOM 1803 C CA . LEU A 1 220 ? -9.164 -49.938 1.487 1 90.06 220 LEU A CA 1
ATOM 1804 C C . LEU A 1 220 ? -8.609 -51.344 1.625 1 90.06 220 LEU A C 1
ATOM 1806 O O . LEU A 1 220 ? -8.422 -52.031 0.626 1 90.06 220 LEU A O 1
ATOM 1810 N N . ALA A 1 221 ? -8.344 -51.719 2.873 1 88.94 221 ALA A N 1
ATOM 1811 C CA . ALA A 1 221 ? -7.871 -53.094 3.111 1 88.94 221 ALA A CA 1
ATOM 1812 C C . ALA A 1 221 ? -8.938 -54.125 2.742 1 88.94 221 ALA A C 1
ATOM 1814 O O . ALA A 1 221 ? -8.633 -55.188 2.188 1 88.94 221 ALA A O 1
ATOM 1815 N N . LEU A 1 222 ? -10.156 -53.75 3.025 1 89.56 222 LEU A N 1
ATOM 1816 C CA . LEU A 1 222 ? -11.273 -54.625 2.691 1 89.56 222 LEU A CA 1
ATOM 1817 C C . LEU A 1 222 ? -11.438 -54.75 1.181 1 89.56 222 LEU A C 1
ATOM 1819 O O . LEU A 1 222 ? -11.633 -55.844 0.656 1 89.56 222 LEU A O 1
ATOM 1823 N N . GLU A 1 223 ? -11.367 -53.656 0.468 1 89 223 GLU A N 1
ATOM 1824 C CA . GLU A 1 223 ? -11.516 -53.656 -0.984 1 89 223 GLU A CA 1
ATOM 1825 C C . GLU A 1 223 ? -10.375 -54.406 -1.659 1 89 223 GLU A C 1
ATOM 1827 O O . GLU A 1 223 ? -10.586 -55.094 -2.66 1 89 223 GLU A O 1
ATOM 1832 N N . ARG A 1 224 ? -9.188 -54.281 -1.129 1 88.69 224 ARG A N 1
ATOM 1833 C CA . ARG A 1 224 ? -8.047 -55 -1.689 1 88.69 224 ARG A CA 1
ATOM 1834 C C . ARG A 1 224 ? -8.195 -56.5 -1.501 1 88.69 224 ARG A C 1
ATOM 1836 O O . ARG A 1 224 ? -7.848 -57.281 -2.391 1 88.69 224 ARG A O 1
ATOM 1843 N N . ALA A 1 225 ? -8.719 -56.844 -0.382 1 84.56 225 ALA A N 1
ATOM 1844 C CA . ALA A 1 225 ? -8.93 -58.281 -0.105 1 84.56 225 ALA A CA 1
ATOM 1845 C C . ALA A 1 225 ? -9.992 -58.844 -1.028 1 84.56 225 ALA A C 1
ATOM 1847 O O . ALA A 1 225 ? -9.844 -59.969 -1.525 1 84.56 225 ALA A O 1
ATOM 1848 N N . TRP A 1 226 ? -10.977 -58.094 -1.265 1 83.62 226 TRP A N 1
ATOM 1849 C CA . TRP A 1 226 ? -12.039 -58.531 -2.17 1 83.62 226 TRP A CA 1
ATOM 1850 C C . TRP A 1 226 ? -11.523 -58.625 -3.604 1 83.62 226 TRP A C 1
ATOM 1852 O O . TRP A 1 226 ? -11.859 -59.562 -4.332 1 83.62 226 TRP A O 1
ATOM 1862 N N . ALA A 1 227 ? -10.773 -57.625 -4.035 1 84.75 227 ALA A N 1
ATOM 1863 C CA . ALA A 1 227 ? -10.242 -57.594 -5.395 1 84.75 227 ALA A CA 1
ATOM 1864 C C . ALA A 1 227 ? -9.281 -58.75 -5.641 1 84.75 227 ALA A C 1
ATOM 1866 O O . ALA A 1 227 ? -9.242 -59.312 -6.738 1 84.75 227 ALA A O 1
ATOM 1867 N N . THR A 1 228 ? -8.469 -59.094 -4.637 1 82.81 228 THR A N 1
ATOM 1868 C CA . THR A 1 228 ? -7.535 -60.219 -4.781 1 82.81 228 THR A CA 1
ATOM 1869 C C . THR A 1 228 ? -8.281 -61.531 -4.816 1 82.81 228 THR A C 1
ATOM 1871 O O . THR A 1 228 ? -7.859 -62.469 -5.508 1 82.81 228 THR A O 1
ATOM 1874 N N . TYR A 1 229 ? -9.375 -61.531 -4.102 1 78.94 229 TYR A N 1
ATOM 1875 C CA . TYR A 1 229 ? -10.148 -62.781 -4.02 1 78.94 229 TYR A CA 1
ATOM 1876 C C . TYR A 1 229 ? -10.977 -62.969 -5.281 1 78.94 229 TYR A C 1
ATOM 1878 O O . TYR A 1 229 ? -10.922 -64.062 -5.895 1 78.94 229 TYR A O 1
ATOM 1886 N N . VAL A 1 230 ? -11.719 -61.969 -5.746 1 75.69 230 VAL A N 1
ATOM 1887 C CA . VAL A 1 230 ? -12.648 -62.094 -6.859 1 75.69 230 VAL A CA 1
ATOM 1888 C C . VAL A 1 230 ? -11.953 -61.719 -8.164 1 75.69 230 VAL A C 1
ATOM 1890 O O . VAL A 1 230 ? -12.312 -62.219 -9.234 1 75.69 230 VAL A O 1
ATOM 1893 N N . GLY A 1 231 ? -10.883 -61.156 -8.195 1 75.69 231 GLY A N 1
ATOM 1894 C CA . GLY A 1 231 ? -10.211 -60.656 -9.383 1 75.69 231 GLY A CA 1
ATOM 1895 C C . GLY A 1 231 ? -10.93 -59.469 -10.023 1 75.69 231 GLY A C 1
ATOM 1896 O O . GLY A 1 231 ? -12.148 -59.344 -9.875 1 75.69 231 GLY A O 1
ATOM 1897 N N . ASN A 1 232 ? -10.43 -58.562 -10.57 1 75.31 232 ASN A N 1
ATOM 1898 C CA . ASN A 1 232 ? -10.992 -57.406 -11.289 1 75.31 232 ASN A CA 1
ATOM 1899 C C . ASN A 1 232 ? -10.539 -57.406 -12.742 1 75.31 232 ASN A C 1
ATOM 1901 O O . ASN A 1 232 ? -9.375 -57.094 -13.031 1 75.31 232 ASN A O 1
ATOM 1905 N N . PRO A 1 233 ? -11.453 -57.781 -13.695 1 72.56 233 PRO A N 1
ATOM 1906 C CA . PRO A 1 233 ? -12.906 -57.938 -13.789 1 72.56 233 PRO A CA 1
ATOM 1907 C C . PRO A 1 233 ? -13.406 -59.281 -13.242 1 72.56 233 PRO A C 1
ATOM 1909 O O . PRO A 1 233 ? -12.688 -60.281 -13.305 1 72.56 233 PRO A O 1
ATOM 1912 N N . SER A 1 234 ? -14.508 -59.25 -12.484 1 65.81 234 SER A N 1
ATOM 1913 C CA . SER A 1 234 ? -15.031 -60.406 -11.773 1 65.81 234 SER A CA 1
ATOM 1914 C C . SER A 1 234 ? -15.367 -61.531 -12.734 1 65.81 234 SER A C 1
ATOM 1916 O O . SER A 1 234 ? -15.977 -61.312 -13.781 1 65.81 234 SER A O 1
ATOM 1918 N N . SER A 1 235 ? -14.641 -62.531 -12.883 1 58.84 235 SER A N 1
ATOM 1919 C CA . SER A 1 235 ? -14.953 -63.719 -13.656 1 58.84 235 SER A CA 1
ATOM 1920 C C . SER A 1 235 ? -16.109 -64.5 -13.031 1 58.84 235 SER A C 1
ATOM 1922 O O . SER A 1 235 ? -16.359 -65.625 -13.398 1 58.84 235 SER A O 1
ATOM 1924 N N . VAL A 1 236 ? -16.828 -63.812 -12.047 1 53.75 236 VAL A N 1
ATOM 1925 C CA . VAL A 1 236 ? -17.859 -64.625 -11.406 1 53.75 236 VAL A CA 1
ATOM 1926 C C . VAL A 1 236 ? -19.078 -64.75 -12.328 1 53.75 236 VAL A C 1
ATOM 1928 O O . VAL A 1 236 ? -19.484 -63.75 -12.961 1 53.75 236 VAL A O 1
ATOM 1931 N N . GLU A 1 237 ? -19.438 -65.812 -13 1 45.59 237 GLU A N 1
ATOM 1932 C CA . GLU A 1 237 ? -20.594 -66.125 -13.82 1 45.59 237 GLU A CA 1
ATOM 1933 C C . GLU A 1 237 ? -21.891 -65.812 -13.094 1 45.59 237 GLU A C 1
ATOM 1935 O O . GLU A 1 237 ? -22.016 -66 -11.891 1 45.59 237 GLU A O 1
ATOM 1940 N N . ALA A 1 238 ? -22.734 -64.875 -13.633 1 41.5 238 ALA A N 1
ATOM 1941 C CA . ALA A 1 238 ? -24.078 -64.438 -13.273 1 41.5 238 ALA A CA 1
ATOM 1942 C C . ALA A 1 238 ? -24.938 -65.625 -12.836 1 41.5 238 ALA A C 1
ATOM 1944 O O . ALA A 1 238 ? -25.172 -66.562 -13.609 1 41.5 238 ALA A O 1
ATOM 1945 N N . TYR A 1 239 ? -24.953 -66.312 -11.711 1 35.5 239 TYR A N 1
ATOM 1946 C CA . TYR A 1 239 ? -26.031 -67.25 -11.469 1 35.5 239 TYR A CA 1
ATOM 1947 C C . TYR A 1 239 ? -27.375 -66.562 -11.352 1 35.5 239 TYR A C 1
ATOM 1949 O O . TYR A 1 239 ? -27.484 -65.5 -10.711 1 35.5 239 TYR A O 1
ATOM 1957 N N . ASP A 1 240 ? -28.422 -66.75 -12.273 1 32.34 240 ASP A N 1
ATOM 1958 C CA . ASP A 1 240 ? -29.828 -66.312 -12.328 1 32.34 240 ASP A CA 1
ATOM 1959 C C . ASP A 1 240 ? -30.5 -66.562 -10.969 1 32.34 240 ASP A C 1
ATOM 1961 O O . ASP A 1 240 ? -30.516 -67.625 -10.438 1 32.34 240 ASP A O 1
ATOM 1965 N N . PRO A 1 241 ? -30.75 -65.5 -10.164 1 35.03 241 PRO A N 1
ATOM 1966 C CA . PRO A 1 241 ? -31.484 -65.562 -8.906 1 35.03 241 PRO A CA 1
ATOM 1967 C C . PRO A 1 241 ? -32.781 -66.375 -9.008 1 35.03 241 PRO A C 1
ATOM 1969 O O . PRO A 1 241 ? -33.406 -66.688 -7.988 1 35.03 241 PRO A O 1
ATOM 1972 N N . GLU A 1 242 ? -33.438 -66.375 -10.141 1 33.09 242 GLU A N 1
ATOM 1973 C CA . GLU A 1 242 ? -34.75 -67 -10.141 1 33.09 242 GLU A CA 1
ATOM 1974 C C . GLU A 1 242 ? -34.688 -68.438 -9.586 1 33.09 242 GLU A C 1
ATOM 1976 O O . GLU A 1 242 ? -35.719 -69 -9.141 1 33.09 242 GLU A O 1
ATOM 1981 N N . GLU A 1 243 ? -33.719 -69.125 -9.859 1 33.56 243 GLU A N 1
ATOM 1982 C CA . GLU A 1 243 ? -33.906 -70.5 -9.547 1 33.56 243 GLU A CA 1
ATOM 1983 C C . GLU A 1 243 ? -33.781 -70.75 -8.039 1 33.56 243 GLU A C 1
ATOM 1985 O O . GLU A 1 243 ? -34.25 -71.812 -7.539 1 33.56 243 GLU A O 1
ATOM 1990 N N . THR A 1 244 ? -32.969 -70 -7.281 1 32.28 244 THR A N 1
ATOM 1991 C CA . THR A 1 244 ? -32.875 -70.5 -5.918 1 32.28 244 THR A CA 1
ATOM 1992 C C . THR A 1 244 ? -33.938 -69.875 -5.023 1 32.28 244 THR A C 1
ATOM 1994 O O . THR A 1 244 ? -33.688 -69.625 -3.844 1 32.28 244 THR A O 1
ATOM 1997 N N . VAL A 1 245 ? -34.938 -69.188 -5.57 1 33.03 245 VAL A N 1
ATOM 1998 C CA . VAL A 1 245 ? -35.969 -68.812 -4.594 1 33.03 245 VAL A CA 1
ATOM 1999 C C . VAL A 1 245 ? -36.625 -70.062 -4.02 1 33.03 245 VAL A C 1
ATOM 2001 O O . VAL A 1 245 ? -37.375 -70.75 -4.715 1 33.03 245 VAL A O 1
ATOM 2004 N N . MET A 1 246 ? -35.969 -70.938 -3.387 1 29.86 246 MET A N 1
ATOM 2005 C CA . MET A 1 246 ? -36.844 -71.875 -2.693 1 29.86 246 MET A CA 1
ATOM 2006 C C . MET A 1 246 ? -37.875 -71.188 -1.845 1 29.86 246 MET A C 1
ATOM 2008 O O . MET A 1 246 ? -37.594 -70.125 -1.259 1 29.86 246 MET A O 1
ATOM 2012 N N . PRO A 1 247 ? -39.125 -71.5 -2.066 1 30.11 247 PRO A N 1
ATOM 2013 C CA . PRO A 1 247 ? -40.219 -71 -1.227 1 30.11 247 PRO A CA 1
ATOM 2014 C C . PRO A 1 247 ? -39.906 -71.125 0.266 1 30.11 247 PRO A C 1
ATOM 2016 O O . PRO A 1 247 ? -39.281 -72.062 0.699 1 30.11 247 PRO A O 1
ATOM 2019 N N . LEU A 1 248 ? -39.688 -70 0.926 1 29.3 248 LEU A N 1
ATOM 2020 C CA . LEU A 1 248 ? -39.75 -69.938 2.379 1 29.3 248 LEU A CA 1
ATOM 2021 C C . LEU A 1 248 ? -40.875 -70.75 2.947 1 29.3 248 LEU A C 1
ATOM 2023 O O . LEU A 1 248 ? -42.031 -70.438 2.855 1 29.3 248 LEU A O 1
ATOM 2027 N N . VAL A 1 249 ? -40.938 -72.062 2.717 1 27.77 249 VAL A N 1
ATOM 2028 C CA . VAL A 1 249 ? -41.875 -72.812 3.533 1 27.77 249 VAL A CA 1
ATOM 2029 C C . VAL A 1 249 ? -41.656 -72.5 5.008 1 27.77 249 VAL A C 1
ATOM 2031 O O . VAL A 1 249 ? -40.5 -72.438 5.469 1 27.77 249 VAL A O 1
ATOM 2034 N N . ASP A 1 250 ? -42.719 -72.125 5.812 1 29.39 250 ASP A N 1
ATOM 2035 C CA . ASP A 1 250 ? -43.062 -71.812 7.188 1 29.39 250 ASP A CA 1
ATOM 2036 C C . ASP A 1 250 ? -42.594 -72.875 8.156 1 29.39 250 ASP A C 1
ATOM 2038 O O . ASP A 1 250 ? -43.312 -73.25 9.055 1 29.39 250 ASP A O 1
ATOM 2042 N N . VAL A 1 251 ? -41.781 -73.875 7.848 1 30.69 251 VAL A N 1
ATOM 2043 C CA . VAL A 1 251 ? -41.75 -74.812 8.945 1 30.69 251 VAL A CA 1
ATOM 2044 C C . VAL A 1 251 ? -41.125 -74.188 10.18 1 30.69 251 VAL A C 1
ATOM 2046 O O . VAL A 1 251 ? -40.125 -73.438 10.086 1 30.69 251 VAL A O 1
ATOM 2049 N N . ASP A 1 252 ? -41.781 -74.125 11.43 1 29.94 252 ASP A N 1
ATOM 2050 C CA . ASP A 1 252 ? -41.625 -73.688 12.805 1 29.94 252 ASP A CA 1
ATOM 2051 C C . ASP A 1 252 ? -40.25 -74 13.367 1 29.94 252 ASP A C 1
ATOM 2053 O O . ASP A 1 252 ? -40.031 -73.938 14.578 1 29.94 252 ASP A O 1
ATOM 2057 N N . VAL A 1 253 ? -39.562 -75.125 12.898 1 33.28 253 VAL A N 1
ATOM 2058 C CA . VAL A 1 253 ? -38.5 -75.625 13.773 1 33.28 253 VAL A CA 1
ATOM 2059 C C . VAL A 1 253 ? -37.438 -74.562 13.906 1 33.28 253 VAL A C 1
ATOM 2061 O O . VAL A 1 253 ? -37.125 -73.812 12.945 1 33.28 253 VAL A O 1
ATOM 2064 N N . GLU A 1 254 ? -36.969 -74.188 15.172 1 32.12 254 GLU A N 1
ATOM 2065 C CA . GLU A 1 254 ? -35.969 -73.25 15.617 1 32.12 254 GLU A CA 1
ATOM 2066 C C . GLU A 1 254 ? -34.719 -73.312 14.727 1 32.12 254 GLU A C 1
ATOM 2068 O O . GLU A 1 254 ? -33.844 -74.125 14.945 1 32.12 254 GLU A O 1
ATOM 2073 N N . ALA A 1 255 ? -34.844 -73.5 13.477 1 34.47 255 ALA A N 1
ATOM 2074 C CA . ALA A 1 255 ? -33.719 -73.75 12.578 1 34.47 255 ALA A CA 1
ATOM 2075 C C . ALA A 1 255 ? -32.594 -72.75 12.789 1 34.47 255 ALA A C 1
ATOM 2077 O O . ALA A 1 255 ? -32.844 -71.5 12.906 1 34.47 255 ALA A O 1
ATOM 2078 N N . PRO A 1 256 ? -31.406 -73.25 13.359 1 33.75 256 PRO A N 1
ATOM 2079 C CA . PRO A 1 256 ? -30.234 -72.438 13.641 1 33.75 256 PRO A CA 1
ATOM 2080 C C . PRO A 1 256 ? -30.031 -71.312 12.594 1 33.75 256 PRO A C 1
ATOM 2082 O O . PRO A 1 256 ? -30.469 -71.5 11.445 1 33.75 256 PRO A O 1
ATOM 2085 N N . GLN A 1 257 ? -29.859 -70.125 13.031 1 32.31 257 GLN A N 1
ATOM 2086 C CA . GLN A 1 257 ? -29.547 -68.938 12.234 1 32.31 257 GLN A CA 1
ATOM 2087 C C . GLN A 1 257 ? -28.641 -69.25 11.062 1 32.31 257 GLN A C 1
ATOM 2089 O O . GLN A 1 257 ? -27.578 -69.875 11.242 1 32.31 257 GLN A O 1
ATOM 2094 N N . ALA A 1 258 ? -29.156 -69.625 9.922 1 35.56 258 ALA A N 1
ATOM 2095 C CA . ALA A 1 258 ? -28.422 -69.812 8.68 1 35.56 258 ALA A CA 1
ATOM 2096 C C . ALA A 1 258 ? -27.188 -68.938 8.594 1 35.56 258 ALA A C 1
ATOM 2098 O O . ALA A 1 258 ? -27.266 -67.75 8.875 1 35.56 258 ALA A O 1
ATOM 2099 N N . PRO A 1 259 ? -26.016 -69.562 9.016 1 35.56 259 PRO A N 1
ATOM 2100 C CA . PRO A 1 259 ? -24.797 -68.688 8.977 1 35.56 259 PRO A CA 1
ATOM 2101 C C . PRO A 1 259 ? -24.797 -67.688 7.824 1 35.56 259 PRO A C 1
ATOM 2103 O O . PRO A 1 259 ? -25.438 -67.938 6.793 1 35.56 259 PRO A O 1
ATOM 2106 N N . PRO A 1 260 ? -24.672 -66.5 8.117 1 39.41 260 PRO A N 1
ATOM 2107 C CA . PRO A 1 260 ? -24.719 -65.438 7.098 1 39.41 260 PRO A CA 1
ATOM 2108 C C . PRO A 1 260 ? -24.094 -65.875 5.773 1 39.41 260 PRO A C 1
ATOM 2110 O O . PRO A 1 260 ? -23.203 -66.688 5.758 1 39.41 260 PRO A O 1
ATOM 2113 N N . THR A 1 261 ? -24.797 -66 4.699 1 39.22 261 THR A N 1
ATOM 2114 C CA . THR A 1 261 ? -24.531 -66.25 3.295 1 39.22 261 THR A CA 1
ATOM 2115 C C . THR A 1 261 ? -23.156 -65.75 2.887 1 39.22 261 THR A C 1
ATOM 2117 O O . THR A 1 261 ? -22.938 -64.562 2.816 1 39.22 261 THR A O 1
ATOM 2120 N N . ARG A 1 262 ? -22.062 -66.375 3.365 1 51.75 262 ARG A N 1
ATOM 2121 C CA . ARG A 1 262 ? -20.688 -66.062 3.035 1 51.75 262 ARG A CA 1
ATOM 2122 C C . ARG A 1 262 ? -20.438 -66.125 1.531 1 51.75 262 ARG A C 1
ATOM 2124 O O . ARG A 1 262 ? -20.844 -67.062 0.887 1 51.75 262 ARG A O 1
ATOM 2131 N N . LEU A 1 263 ? -20.219 -65 0.796 1 50.84 263 LEU A N 1
ATOM 2132 C CA . LEU A 1 263 ? -19.875 -64.875 -0.618 1 50.84 263 LEU A CA 1
ATOM 2133 C C . LEU A 1 263 ? -18.625 -65.688 -0.948 1 50.84 263 LEU A C 1
ATOM 2135 O O . LEU A 1 263 ? -17.578 -65.5 -0.331 1 50.84 263 LEU A O 1
ATOM 2139 N N . VAL A 1 264 ? -18.641 -67.125 -1.488 1 53.12 264 VAL A N 1
ATOM 2140 C CA . VAL A 1 264 ? -17.469 -67.938 -1.736 1 53.12 264 VAL A CA 1
ATOM 2141 C C . VAL A 1 264 ? -17.234 -68.062 -3.24 1 53.12 264 VAL A C 1
ATOM 2143 O O . VAL A 1 264 ? -18.188 -68.25 -4.004 1 53.12 264 VAL A O 1
ATOM 2146 N N . VAL A 1 265 ? -16.219 -67.438 -3.965 1 58.09 265 VAL A N 1
ATOM 2147 C CA . VAL A 1 265 ? -15.789 -67.75 -5.332 1 58.09 265 VAL A CA 1
ATOM 2148 C C . VAL A 1 265 ? -15.523 -69.25 -5.484 1 58.09 265 VAL A C 1
ATOM 2150 O O . VAL A 1 265 ? -14.891 -69.875 -4.621 1 58.09 265 VAL A O 1
ATOM 2153 N N . PRO A 1 266 ? -16.234 -69.875 -6.535 1 54.97 266 PRO A N 1
ATOM 2154 C CA . PRO A 1 266 ? -16.016 -71.312 -6.707 1 54.97 266 PRO A CA 1
ATOM 2155 C C . PRO A 1 266 ? -14.547 -71.688 -6.941 1 54.97 266 PRO A C 1
ATOM 2157 O O . PRO A 1 266 ? -13.875 -71.062 -7.75 1 54.97 266 PRO A O 1
ATOM 2160 N N . HIS A 1 267 ? -13.867 -72.438 -6.109 1 58.91 267 HIS A N 1
ATOM 2161 C CA . HIS A 1 267 ? -12.562 -73.062 -6.238 1 58.91 267 HIS A CA 1
ATOM 2162 C C . HIS A 1 267 ? -11.469 -72.25 -5.578 1 58.91 267 HIS A C 1
ATOM 2164 O O . HIS A 1 267 ? -10.281 -72.5 -5.809 1 58.91 267 HIS A O 1
ATOM 2170 N N . ARG A 1 268 ? -11.758 -71.125 -5.164 1 64.56 268 ARG A N 1
ATOM 2171 C CA . ARG A 1 268 ? -10.695 -70.375 -4.477 1 64.56 268 ARG A CA 1
ATOM 2172 C C . ARG A 1 268 ? -10.977 -70.312 -2.98 1 64.56 268 ARG A C 1
ATOM 2174 O O . ARG A 1 268 ? -12.117 -70.062 -2.574 1 64.56 268 ARG A O 1
ATOM 2181 N N . LYS A 1 269 ? -10.094 -70.875 -2.287 1 67.62 269 LYS A N 1
ATOM 2182 C CA . LYS A 1 269 ? -10.219 -70.875 -0.833 1 67.62 269 LYS A CA 1
ATOM 2183 C C . LYS A 1 269 ? -10.242 -69.438 -0.308 1 67.62 269 LYS A C 1
ATOM 2185 O O . LYS A 1 269 ? -9.555 -68.562 -0.841 1 67.62 269 LYS A O 1
ATOM 2190 N N . ARG A 1 270 ? -11.117 -69.062 0.472 1 74.5 270 ARG A N 1
ATOM 2191 C CA . ARG A 1 270 ? -11.266 -67.75 1.087 1 74.5 270 ARG A CA 1
ATOM 2192 C C . ARG A 1 270 ? -9.992 -67.312 1.824 1 74.5 270 ARG A C 1
ATOM 2194 O O . ARG A 1 270 ? -9.359 -68.188 2.482 1 74.5 270 ARG A O 1
ATOM 2201 N N . PRO A 1 271 ? -9.484 -66.125 1.533 1 78.5 271 PRO A N 1
ATOM 2202 C CA . PRO A 1 271 ? -8.234 -65.688 2.158 1 78.5 271 PRO A CA 1
ATOM 2203 C C . PRO A 1 271 ? -8.328 -65.625 3.682 1 78.5 271 PRO A C 1
ATOM 2205 O O . PRO A 1 271 ? -9.383 -65.25 4.23 1 78.5 271 PRO A O 1
ATOM 2208 N N . THR A 1 272 ? -7.371 -66.25 4.402 1 77 272 THR A N 1
ATOM 2209 C CA . THR A 1 272 ? -7.332 -66.25 5.863 1 77 272 THR A CA 1
ATOM 2210 C C . THR A 1 272 ? -6.25 -65.312 6.387 1 77 272 THR A C 1
ATOM 2212 O O . THR A 1 272 ? -5.266 -65 5.695 1 77 272 THR A O 1
ATOM 2215 N N . LEU A 1 273 ? -6.531 -64.375 7.332 1 76.81 273 LEU A N 1
ATOM 2216 C CA . LEU A 1 273 ? -5.59 -63.438 7.938 1 76.81 273 LEU A CA 1
ATOM 2217 C C . LEU A 1 273 ? -5.215 -63.875 9.344 1 76.81 273 LEU A C 1
ATOM 2219 O O . LEU A 1 273 ? -6.07 -64.312 10.109 1 76.81 273 LEU A O 1
ATOM 2223 N N . ARG A 1 274 ? -3.936 -64.062 9.609 1 76.19 274 ARG A N 1
ATOM 2224 C CA . ARG A 1 274 ? -3.465 -64.375 10.961 1 76.19 274 ARG A CA 1
ATOM 2225 C C . ARG A 1 274 ? -3.252 -63.094 11.758 1 76.19 274 ARG A C 1
ATOM 2227 O O . ARG A 1 274 ? -2.447 -62.219 11.375 1 76.19 274 ARG A O 1
ATOM 2234 N N . LEU A 1 275 ? -4.113 -62.531 12.648 1 70.88 275 LEU A N 1
ATOM 2235 C CA . LEU A 1 275 ? -4.066 -61.281 13.438 1 70.88 275 LEU A CA 1
ATOM 2236 C C . LEU A 1 275 ? -2.83 -61.281 14.328 1 70.88 275 LEU A C 1
ATOM 2238 O O . LEU A 1 275 ? -2.4 -60.188 14.766 1 70.88 275 LEU A O 1
ATOM 2242 N N . GLY A 1 276 ? -2.281 -62.438 14.82 1 65.75 276 GLY A N 1
ATOM 2243 C CA . GLY A 1 276 ? -1.103 -62.594 15.656 1 65.75 276 GLY A CA 1
ATOM 2244 C C . GLY A 1 276 ? -0.377 -63.906 15.445 1 65.75 276 GLY A C 1
ATOM 2245 O O . GLY A 1 276 ? -0.925 -64.812 14.852 1 65.75 276 GLY A O 1
ATOM 2246 N N . TRP A 1 277 ? 0.924 -63.906 15.742 1 67.06 277 TRP A N 1
ATOM 2247 C CA . TRP A 1 277 ? 1.795 -65.062 15.555 1 67.06 277 TRP A CA 1
ATOM 2248 C C . TRP A 1 277 ? 1.145 -66.312 16.109 1 67.06 277 TRP A C 1
ATOM 2250 O O . TRP A 1 277 ? 1.252 -67.438 15.5 1 67.06 277 TRP A O 1
ATOM 2260 N N . PHE A 1 278 ? 0.433 -66.188 17.203 1 71.5 278 PHE A N 1
ATOM 2261 C CA . PHE A 1 278 ? -0.052 -67.375 17.859 1 71.5 278 PHE A CA 1
ATOM 2262 C C . PHE A 1 278 ? -1.57 -67.5 17.766 1 71.5 278 PHE A C 1
ATOM 2264 O O . PHE A 1 278 ? -2.184 -68.375 18.391 1 71.5 278 PHE A O 1
ATOM 2271 N N . LYS A 1 279 ? -2.215 -66.562 17.062 1 69 279 LYS A N 1
ATOM 2272 C CA . LYS A 1 279 ? -3.674 -66.562 17.047 1 69 279 LYS A CA 1
ATOM 2273 C C . LYS A 1 279 ? -4.188 -67.312 15.82 1 69 279 LYS A C 1
ATOM 2275 O O . LYS A 1 279 ? -3.502 -67.375 14.797 1 69 279 LYS A O 1
ATOM 2280 N N . PRO A 1 280 ? -5.324 -68 15.984 1 71.31 280 PRO A N 1
ATOM 2281 C CA . PRO A 1 280 ? -5.863 -68.812 14.883 1 71.31 280 PRO A CA 1
ATOM 2282 C C . PRO A 1 280 ? -6.168 -68 13.641 1 71.31 280 PRO A C 1
ATOM 2284 O O . PRO A 1 280 ? -6.344 -66.75 13.75 1 71.31 280 PRO A O 1
ATOM 2287 N N . LYS A 1 281 ? -6.094 -68.625 12.523 1 76.62 281 LYS A N 1
ATOM 2288 C CA . LYS A 1 281 ? -6.379 -68 11.227 1 76.62 281 LYS A CA 1
ATOM 2289 C C . LYS A 1 281 ? -7.859 -67.625 11.102 1 76.62 281 LYS A C 1
ATOM 2291 O O . LYS A 1 281 ? -8.727 -68.438 11.445 1 76.62 281 LYS A O 1
ATOM 2296 N N . VAL A 1 282 ? -8.164 -66.438 11.055 1 78.25 282 VAL A N 1
ATOM 2297 C CA . VAL A 1 282 ? -9.539 -66 10.867 1 78.25 282 VAL A CA 1
ATOM 2298 C C . VAL A 1 282 ? -9.766 -65.625 9.414 1 78.25 282 VAL A C 1
ATOM 2300 O O . VAL A 1 282 ? -8.812 -65.312 8.68 1 78.25 282 VAL A O 1
ATOM 2303 N N . ASP A 1 283 ? -11.094 -65.75 8.969 1 78.44 283 ASP A N 1
ATOM 2304 C CA . ASP A 1 283 ? -11.453 -65.312 7.629 1 78.44 283 ASP A CA 1
ATOM 2305 C C . ASP A 1 283 ? -11.141 -63.812 7.457 1 78.44 283 ASP A C 1
ATOM 2307 O O . ASP A 1 283 ? -11.648 -62.969 8.203 1 78.44 283 ASP A O 1
ATOM 2311 N N . ALA A 1 284 ? -10.242 -63.562 6.574 1 82.44 284 ALA A N 1
ATOM 2312 C CA . ALA A 1 284 ? -9.75 -62.219 6.355 1 82.44 284 ALA A CA 1
ATOM 2313 C C . ALA A 1 284 ? -10.883 -61.281 5.953 1 82.44 284 ALA A C 1
ATOM 2315 O O . ALA A 1 284 ? -10.945 -60.125 6.414 1 82.44 284 ALA A O 1
ATOM 2316 N N . LEU A 1 285 ? -11.844 -61.625 5.16 1 84 285 LEU A N 1
ATOM 2317 C CA . LEU A 1 285 ? -12.922 -60.781 4.645 1 84 285 LEU A CA 1
ATOM 2318 C C . LEU A 1 285 ? -13.922 -60.469 5.746 1 84 285 LEU A C 1
ATOM 2320 O O . LEU A 1 285 ? -14.344 -59.312 5.875 1 84 285 LEU A O 1
ATOM 2324 N N . GLU A 1 286 ? -14.289 -61.438 6.559 1 83.69 286 GLU A N 1
ATOM 2325 C CA . GLU A 1 286 ? -15.227 -61.188 7.648 1 83.69 286 GLU A CA 1
ATOM 2326 C C . GLU A 1 286 ? -14.594 -60.312 8.734 1 83.69 286 GLU A C 1
ATOM 2328 O O . GLU A 1 286 ? -15.242 -59.438 9.297 1 83.69 286 GLU A O 1
ATOM 2333 N N . TYR A 1 287 ? -13.383 -60.594 8.914 1 85.31 287 TYR A N 1
ATOM 2334 C CA . TYR A 1 287 ? -12.688 -59.812 9.914 1 85.31 287 TYR A CA 1
ATOM 2335 C C . TYR A 1 287 ? -12.578 -58.344 9.477 1 85.31 287 TYR A C 1
ATOM 2337 O O . TYR A 1 287 ? -12.867 -57.438 10.258 1 85.31 287 TYR A O 1
ATOM 2345 N N . LEU A 1 288 ? -12.156 -58.188 8.312 1 89.31 288 LEU A N 1
ATOM 2346 C CA . LEU A 1 288 ? -11.977 -56.812 7.816 1 89.31 288 LEU A CA 1
ATOM 2347 C C . LEU A 1 288 ? -13.32 -56.094 7.695 1 89.31 288 LEU A C 1
ATOM 2349 O O . LEU A 1 288 ? -13.406 -54.875 7.91 1 89.31 288 LEU A O 1
ATOM 2353 N N . GLU A 1 289 ? -14.328 -56.75 7.344 1 89.38 289 GLU A N 1
ATOM 2354 C CA . GLU A 1 289 ? -15.656 -56.156 7.254 1 89.38 289 GLU A CA 1
ATOM 2355 C C . GLU A 1 289 ? -16.172 -55.75 8.633 1 89.38 289 GLU A C 1
ATOM 2357 O O . GLU A 1 289 ? -16.75 -54.688 8.781 1 89.38 289 GLU A O 1
ATOM 2362 N N . THR A 1 290 ? -16 -56.625 9.594 1 88.56 290 THR A N 1
ATOM 2363 C CA . THR A 1 290 ? -16.438 -56.312 10.945 1 88.56 290 THR A CA 1
ATOM 2364 C C . THR A 1 290 ? -15.641 -55.125 11.492 1 88.56 290 THR A C 1
ATOM 2366 O O . THR A 1 290 ? -16.188 -54.25 12.18 1 88.56 290 THR A O 1
ATOM 2369 N N . HIS A 1 291 ? -14.375 -55.188 11.219 1 89.75 291 HIS A N 1
ATOM 2370 C CA . HIS A 1 291 ? -13.523 -54.094 11.648 1 89.75 291 HIS A CA 1
ATOM 2371 C C . HIS A 1 291 ? -13.977 -52.781 11.008 1 89.75 291 HIS A C 1
ATOM 2373 O O . HIS A 1 291 ? -14.008 -51.75 11.672 1 89.75 291 HIS A O 1
ATOM 2379 N N . PHE A 1 292 ? -14.289 -52.719 9.727 1 92.62 292 PHE A N 1
ATOM 2380 C CA . PHE A 1 292 ? -14.773 -51.562 9.023 1 92.62 292 PHE A CA 1
ATOM 2381 C C . PHE A 1 292 ? -16.109 -51.094 9.602 1 92.62 292 PHE A C 1
ATOM 2383 O O . PHE A 1 292 ? -16.312 -49.906 9.812 1 92.62 292 PHE A O 1
ATOM 2390 N N . LYS A 1 293 ? -16.984 -52 9.852 1 91.75 293 LYS A N 1
ATOM 2391 C CA . LYS A 1 293 ? -18.312 -51.625 10.375 1 91.75 293 LYS A CA 1
ATOM 2392 C C . LYS A 1 293 ? -18.203 -51.031 11.766 1 91.75 293 LYS A C 1
ATOM 2394 O O . LYS A 1 293 ? -18.938 -50.094 12.102 1 91.75 293 LYS A O 1
ATOM 2399 N N . GLU A 1 294 ? -17.297 -51.531 12.531 1 92.38 294 GLU A N 1
ATOM 2400 C CA . GLU A 1 294 ? -17.094 -50.969 13.859 1 92.38 294 GLU A CA 1
ATOM 2401 C C . GLU A 1 294 ? -16.578 -49.531 13.789 1 92.38 294 GLU A C 1
ATOM 2403 O O . GLU A 1 294 ? -17.047 -48.656 14.516 1 92.38 294 GLU A O 1
ATOM 2408 N N . LEU A 1 295 ? -15.602 -49.375 12.992 1 93.56 295 LEU A N 1
ATOM 2409 C CA . LEU A 1 295 ? -15.031 -48.062 12.844 1 93.56 295 LEU A CA 1
ATOM 2410 C C . LEU A 1 295 ? -16.047 -47.094 12.211 1 93.56 295 LEU A C 1
ATOM 2412 O O . LEU A 1 295 ? -16.094 -45.906 12.555 1 93.56 295 LEU A O 1
ATOM 2416 N N . ASP A 1 296 ? -16.812 -47.562 11.273 1 92.44 296 ASP A N 1
ATOM 2417 C CA . ASP A 1 296 ? -17.859 -46.75 10.641 1 92.44 296 ASP A CA 1
ATOM 2418 C C . ASP A 1 296 ? -18.891 -46.281 11.664 1 92.44 296 ASP A C 1
ATOM 2420 O O . ASP A 1 296 ? -19.328 -45.125 11.625 1 92.44 296 ASP A O 1
ATOM 2424 N N . GLU A 1 297 ? -19.25 -47.125 12.547 1 91.56 297 GLU A N 1
ATOM 2425 C CA . GLU A 1 297 ? -20.203 -46.781 13.586 1 91.56 297 GLU A CA 1
ATOM 2426 C C . GLU A 1 297 ? -19.594 -45.781 14.578 1 91.56 297 GLU A C 1
ATOM 2428 O O . GLU A 1 297 ? -20.297 -44.906 15.078 1 91.56 297 GLU A O 1
ATOM 2433 N N . GLN A 1 298 ? -18.375 -45.938 14.812 1 92.06 298 GLN A N 1
ATOM 2434 C CA . GLN A 1 298 ? -17.719 -45.031 15.711 1 92.06 298 GLN A CA 1
ATOM 2435 C C . GLN A 1 298 ? -17.656 -43.625 15.117 1 92.06 298 GLN A C 1
ATOM 2437 O O . GLN A 1 298 ? -17.844 -42.625 15.828 1 92.06 298 GLN A O 1
ATOM 2442 N N . VAL A 1 299 ? -17.312 -43.531 13.844 1 91.5 299 VAL A N 1
ATOM 2443 C CA . VAL A 1 299 ? -17.266 -42.25 13.164 1 91.5 299 VAL A CA 1
ATOM 2444 C C . VAL A 1 299 ? -18.641 -41.594 13.172 1 91.5 299 VAL A C 1
ATOM 2446 O O . VAL A 1 299 ? -18.781 -40.406 13.469 1 91.5 299 VAL A O 1
ATOM 2449 N N . LYS A 1 300 ? -19.672 -42.344 12.891 1 90.38 300 LYS A N 1
ATOM 2450 C CA . LYS A 1 300 ? -21.031 -41.812 12.867 1 90.38 300 LYS A CA 1
ATOM 2451 C C . LYS A 1 300 ? -21.484 -41.375 14.25 1 90.38 300 LYS A C 1
ATOM 2453 O O . LYS A 1 300 ? -22.156 -40.344 14.398 1 90.38 300 LYS A O 1
ATOM 2458 N N . LYS A 1 301 ? -21.062 -42.125 15.234 1 88.94 301 LYS A N 1
ATOM 2459 C CA . LYS A 1 301 ? -21.406 -41.781 16.609 1 88.94 301 LYS A CA 1
ATOM 2460 C C . LYS A 1 301 ? -20.688 -40.5 17.047 1 88.94 301 LYS A C 1
ATOM 2462 O O . LYS A 1 301 ? -21.297 -39.625 17.656 1 88.94 301 LYS A O 1
ATOM 2467 N N . LYS A 1 302 ? -19.453 -40.406 16.719 1 88.62 302 LYS A N 1
ATOM 2468 C CA . LYS A 1 302 ? -18.688 -39.219 17.094 1 88.62 302 LYS A CA 1
ATOM 2469 C C . LYS A 1 302 ? -19.188 -37.969 16.359 1 88.62 302 LYS A C 1
ATOM 2471 O O . LYS A 1 302 ? -19.141 -36.875 16.906 1 88.62 302 LYS A O 1
ATOM 2476 N N . ARG A 1 303 ? -19.625 -38.125 15.125 1 87.69 303 ARG A N 1
ATOM 2477 C CA . ARG A 1 303 ? -20.203 -37.031 14.367 1 87.69 303 ARG A CA 1
ATOM 2478 C C . ARG A 1 303 ? -21.469 -36.5 15.031 1 87.69 303 ARG A C 1
ATOM 2480 O O . ARG A 1 303 ? -21.719 -35.281 15.031 1 87.69 303 ARG A O 1
ATOM 2487 N N . ARG A 1 304 ? -22.172 -37.344 15.641 1 82.88 304 ARG A N 1
ATOM 2488 C CA . ARG A 1 304 ? -23.469 -37 16.219 1 82.88 304 ARG A CA 1
ATOM 2489 C C . ARG A 1 304 ? -23.297 -36.438 17.625 1 82.88 304 ARG A C 1
ATOM 2491 O O . ARG A 1 304 ? -23.969 -35.469 18 1 82.88 304 ARG A O 1
ATOM 2498 N N . THR A 1 305 ? -22.422 -36.969 18.375 1 81.12 305 THR A N 1
ATOM 2499 C CA . THR A 1 305 ? -22.391 -36.625 19.797 1 81.12 305 THR A CA 1
ATOM 2500 C C . THR A 1 305 ? -21.125 -35.844 20.125 1 81.12 305 THR A C 1
ATOM 2502 O O . THR A 1 305 ? -21.016 -35.219 21.188 1 81.12 305 THR A O 1
ATOM 2505 N N . GLY A 1 306 ? -20.266 -35.75 19.234 1 80.44 306 GLY A N 1
ATOM 2506 C CA . GLY A 1 306 ? -18.969 -35.188 19.578 1 80.44 306 GLY A CA 1
ATOM 2507 C C . GLY A 1 306 ? -19.016 -33.656 19.688 1 80.44 306 GLY A C 1
ATOM 2508 O O . GLY A 1 306 ? -19.734 -33 18.938 1 80.44 306 GLY A O 1
ATOM 2509 N N . ARG A 1 307 ? -18.438 -33.125 20.859 1 82.38 307 ARG A N 1
ATOM 2510 C CA . ARG A 1 307 ? -18.281 -31.688 21.047 1 82.38 307 ARG A CA 1
ATOM 2511 C C . ARG A 1 307 ? -16.891 -31.234 20.625 1 82.38 307 ARG A C 1
ATOM 2513 O O . ARG A 1 307 ? -15.883 -31.672 21.203 1 82.38 307 ARG A O 1
ATOM 2520 N N . PHE A 1 308 ? -16.938 -30.453 19.562 1 88.25 308 PHE A N 1
ATOM 2521 C CA . PHE A 1 308 ? -15.656 -30 19.047 1 88.25 308 PHE A CA 1
ATOM 2522 C C . PHE A 1 308 ? -15.469 -28.516 19.312 1 88.25 308 PHE A C 1
ATOM 2524 O O . PHE A 1 308 ? -16.406 -27.719 19.172 1 88.25 308 PHE A O 1
ATOM 2531 N N . LYS A 1 309 ? -14.336 -28.125 19.734 1 88.25 309 LYS A N 1
ATOM 2532 C CA . LYS A 1 309 ? -14.016 -26.734 20.047 1 88.25 309 LYS A CA 1
ATOM 2533 C C . LYS A 1 309 ? -13.953 -25.875 18.781 1 88.25 309 LYS A C 1
ATOM 2535 O O . LYS A 1 309 ? -13.469 -26.328 17.75 1 88.25 309 LYS A O 1
ATOM 2540 N N . ALA A 1 310 ? -14.453 -24.641 18.891 1 90.19 310 ALA A N 1
ATOM 2541 C CA . ALA A 1 310 ? -14.469 -23.719 17.766 1 90.19 310 ALA A CA 1
ATOM 2542 C C . ALA A 1 310 ? -13.078 -23.156 17.5 1 90.19 310 ALA A C 1
ATOM 2544 O O . ALA A 1 310 ? -12.305 -22.906 18.438 1 90.19 310 ALA A O 1
ATOM 2545 N N . THR A 1 311 ? -12.75 -23.016 16.312 1 91.19 311 THR A N 1
ATOM 2546 C CA . THR A 1 311 ? -11.484 -22.406 15.906 1 91.19 311 THR A CA 1
ATOM 2547 C C . THR A 1 311 ? -11.672 -20.922 15.625 1 91.19 311 THR A C 1
ATOM 2549 O O . THR A 1 311 ? -12.766 -20.375 15.828 1 91.19 311 THR A O 1
ATOM 2552 N N . GLN A 1 312 ? -10.625 -20.172 15.156 1 92.06 312 GLN A N 1
ATOM 2553 C CA . GLN A 1 312 ? -10.672 -18.734 14.914 1 92.06 312 GLN A CA 1
ATOM 2554 C C . GLN A 1 312 ? -11.023 -18.422 13.461 1 92.06 312 GLN A C 1
ATOM 2556 O O . GLN A 1 312 ? -10.844 -17.297 13 1 92.06 312 GLN A O 1
ATOM 2561 N N . ALA A 1 313 ? -11.469 -19.438 12.695 1 93.38 313 ALA A N 1
ATOM 2562 C CA . ALA A 1 313 ? -11.852 -19.234 11.297 1 93.38 313 ALA A CA 1
ATOM 2563 C C . ALA A 1 313 ? -13.32 -19.578 11.086 1 93.38 313 ALA A C 1
ATOM 2565 O O . ALA A 1 313 ? -13.836 -20.531 11.68 1 93.38 313 ALA A O 1
ATOM 2566 N N . ALA A 1 314 ? -13.992 -18.734 10.328 1 95 314 ALA A N 1
ATOM 2567 C CA . ALA A 1 314 ? -15.414 -18.953 10.055 1 95 314 ALA A CA 1
ATOM 2568 C C . ALA A 1 314 ? -15.781 -18.5 8.648 1 95 314 ALA A C 1
ATOM 2570 O O . ALA A 1 314 ? -15.039 -17.75 8.023 1 95 314 ALA A O 1
ATOM 2571 N N . PHE A 1 315 ? -16.875 -19.125 8.102 1 94.81 315 PHE A N 1
ATOM 2572 C CA . PHE A 1 315 ? -17.438 -18.734 6.816 1 94.81 315 PHE A CA 1
ATOM 2573 C C . PHE A 1 315 ? -18.828 -18.141 6.996 1 94.81 315 PHE A C 1
ATOM 2575 O O . PHE A 1 315 ? -19.688 -18.719 7.664 1 94.81 315 PHE A O 1
ATOM 2582 N N . VAL A 1 316 ? -18.984 -16.953 6.5 1 95.56 316 VAL A N 1
ATOM 2583 C CA . VAL A 1 316 ? -20.281 -16.281 6.598 1 95.56 316 VAL A CA 1
ATOM 2584 C C . VAL A 1 316 ? -20.859 -16.078 5.199 1 95.56 316 VAL A C 1
ATOM 2586 O O . VAL A 1 316 ? -20.234 -15.445 4.348 1 95.56 316 VAL A O 1
ATOM 2589 N N . THR A 1 317 ? -22.016 -16.688 4.918 1 94.06 317 THR A N 1
ATOM 2590 C CA . THR A 1 317 ? -22.719 -16.531 3.65 1 94.06 317 THR A CA 1
ATOM 2591 C C . THR A 1 317 ? -23.859 -15.531 3.787 1 94.06 317 THR A C 1
ATOM 2593 O O . THR A 1 317 ? -24.734 -15.695 4.629 1 94.06 317 THR A O 1
ATOM 2596 N N . PHE A 1 318 ? -23.828 -14.539 2.998 1 95.38 318 PHE A N 1
ATOM 2597 C CA . PHE A 1 318 ? -24.844 -13.492 3.023 1 95.38 318 PHE A CA 1
ATOM 2598 C C . PHE A 1 318 ? -25.953 -13.805 2.033 1 95.38 318 PHE A C 1
ATOM 2600 O O . PHE A 1 318 ? -25.828 -14.703 1.198 1 95.38 318 PHE A O 1
ATOM 2607 N N . GLU A 1 319 ? -27 -13.094 2.111 1 91.88 319 GLU A N 1
ATOM 2608 C CA . GLU A 1 319 ? -28.125 -13.273 1.197 1 91.88 319 GLU A CA 1
ATOM 2609 C C . GLU A 1 319 ? -27.812 -12.695 -0.181 1 91.88 319 GLU A C 1
ATOM 2611 O O . GLU A 1 319 ? -28.188 -13.281 -1.202 1 91.88 319 GLU A O 1
ATOM 2616 N N . LYS A 1 320 ? -27.172 -11.609 -0.133 1 92.75 320 LYS A N 1
ATOM 2617 C CA . LYS A 1 320 ? -26.812 -10.922 -1.377 1 92.75 320 LYS A CA 1
ATOM 2618 C C . LYS A 1 320 ? -25.312 -10.734 -1.5 1 92.75 320 LYS A C 1
ATOM 2620 O O . LYS A 1 320 ? -24.609 -10.641 -0.492 1 92.75 320 LYS A O 1
ATOM 2625 N N . MET A 1 321 ? -24.891 -10.703 -2.76 1 94.25 321 MET A N 1
ATOM 2626 C CA . MET A 1 321 ? -23.453 -10.508 -3.02 1 94.25 321 MET A CA 1
ATOM 2627 C C . MET A 1 321 ? -23.016 -9.109 -2.605 1 94.25 321 MET A C 1
ATOM 2629 O O . MET A 1 321 ? -21.875 -8.906 -2.211 1 94.25 321 MET A O 1
ATOM 2633 N N . SER A 1 322 ? -23.953 -8.078 -2.66 1 94.38 322 SER A N 1
ATOM 2634 C CA . SER A 1 322 ? -23.641 -6.707 -2.268 1 94.38 322 SER A CA 1
ATOM 2635 C C . SER A 1 322 ? -23.203 -6.633 -0.807 1 94.38 322 SER A C 1
ATOM 2637 O O . SER A 1 322 ? -22.234 -5.953 -0.476 1 94.38 322 SER A O 1
ATOM 2639 N N . SER A 1 323 ? -23.875 -7.422 0.054 1 94.88 323 SER A N 1
ATOM 2640 C CA . SER A 1 323 ? -23.531 -7.453 1.472 1 94.88 323 SER A CA 1
ATOM 2641 C C . SER A 1 323 ? -22.156 -8.086 1.691 1 94.88 323 SER A C 1
ATOM 2643 O O . SER A 1 323 ? -21.391 -7.641 2.551 1 94.88 323 SER A O 1
ATOM 2645 N N . ALA A 1 324 ? -21.875 -9.094 0.902 1 95.69 324 ALA A N 1
ATOM 2646 C CA . ALA A 1 324 ? -20.578 -9.75 1.013 1 95.69 324 ALA A CA 1
ATOM 2647 C C . ALA A 1 324 ? -19.453 -8.812 0.584 1 95.69 324 ALA A C 1
ATOM 2649 O O . ALA A 1 324 ? -18.391 -8.766 1.22 1 95.69 324 ALA A O 1
ATOM 2650 N N . GLN A 1 325 ? -19.734 -8.055 -0.512 1 95.5 325 GLN A N 1
ATOM 2651 C CA . GLN A 1 325 ? -18.703 -7.129 -1 1 95.5 325 GLN A CA 1
ATOM 2652 C C . GLN A 1 325 ? -18.469 -6 -0.003 1 95.5 325 GLN A C 1
ATOM 2654 O O . GLN A 1 325 ? -17.328 -5.551 0.172 1 95.5 325 GLN A O 1
ATOM 2659 N N . VAL A 1 326 ? -19.469 -5.516 0.669 1 95.38 326 VAL A N 1
ATOM 2660 C CA . VAL A 1 326 ? -19.328 -4.469 1.678 1 95.38 326 VAL A CA 1
ATOM 2661 C C . VAL A 1 326 ? -18.531 -5.004 2.871 1 95.38 326 VAL A C 1
ATOM 2663 O O . VAL A 1 326 ? -17.609 -4.352 3.346 1 95.38 326 VAL A O 1
ATOM 2666 N N . ALA A 1 327 ? -18.859 -6.215 3.289 1 95.12 327 ALA A N 1
ATOM 2667 C CA . ALA A 1 327 ? -18.188 -6.816 4.43 1 95.12 327 ALA A CA 1
ATOM 2668 C C . ALA A 1 327 ? -16.703 -7.062 4.121 1 95.12 327 ALA A C 1
ATOM 2670 O O . ALA A 1 327 ? -15.867 -6.992 5.016 1 95.12 327 ALA A O 1
ATOM 2671 N N . LEU A 1 328 ? -16.422 -7.344 2.895 1 95.06 328 LEU A N 1
ATOM 2672 C CA . LEU A 1 328 ? -15.07 -7.672 2.461 1 95.06 328 LEU A CA 1
ATOM 2673 C C . LEU A 1 328 ? -14.188 -6.426 2.428 1 95.06 328 LEU A C 1
ATOM 2675 O O . LEU A 1 328 ? -13 -6.492 2.746 1 95.06 328 LEU A O 1
ATOM 2679 N N . GLN A 1 329 ? -14.734 -5.285 2.068 1 94.44 329 GLN A N 1
ATOM 2680 C CA . GLN A 1 329 ? -13.93 -4.109 1.773 1 94.44 329 GLN A CA 1
ATOM 2681 C C . GLN A 1 329 ? -13.898 -3.148 2.959 1 94.44 329 GLN A C 1
ATOM 2683 O O . GLN A 1 329 ? -12.93 -2.408 3.145 1 94.44 329 GLN A O 1
ATOM 2688 N N . VAL A 1 330 ? -14.859 -3.123 3.809 1 94.31 330 VAL A N 1
ATOM 2689 C CA . VAL A 1 330 ? -15 -2.133 4.871 1 94.31 330 VAL A CA 1
ATOM 2690 C C . VAL A 1 330 ? -14.328 -2.643 6.141 1 94.31 330 VAL A C 1
ATOM 2692 O O . VAL A 1 330 ? -14.367 -3.84 6.438 1 94.31 330 VAL A O 1
ATOM 2695 N N . VAL A 1 331 ? -13.734 -1.722 6.848 1 93.56 331 VAL A N 1
ATOM 2696 C CA . VAL A 1 331 ? -13.18 -2.027 8.156 1 93.56 331 VAL A CA 1
ATOM 2697 C C . VAL A 1 331 ? -14.289 -2.07 9.203 1 93.56 331 VAL A C 1
ATOM 2699 O O . VAL A 1 331 ? -14.867 -1.036 9.547 1 93.56 331 VAL A O 1
ATOM 2702 N N . HIS A 1 332 ? -14.633 -3.191 9.688 1 92.12 332 HIS A N 1
ATOM 2703 C CA . HIS A 1 332 ? -15.773 -3.297 10.594 1 92.12 332 HIS A CA 1
ATOM 2704 C C . HIS A 1 332 ? -15.328 -3.666 12 1 92.12 332 HIS A C 1
ATOM 2706 O O . HIS A 1 332 ? -16.062 -3.451 12.969 1 92.12 332 HIS A O 1
ATOM 2712 N N . ALA A 1 333 ? -14.102 -4.145 12.188 1 90.44 333 ALA A N 1
ATOM 2713 C CA . ALA A 1 333 ? -13.648 -4.562 13.516 1 90.44 333 ALA A CA 1
ATOM 2714 C C . ALA A 1 333 ? -13.195 -3.363 14.344 1 90.44 333 ALA A C 1
ATOM 2716 O O . ALA A 1 333 ? -12.656 -2.396 13.797 1 90.44 333 ALA A O 1
ATOM 2717 N N . ASN A 1 334 ? -13.367 -3.367 15.641 1 86.56 334 ASN A N 1
ATOM 2718 C CA . ASN A 1 334 ? -13.023 -2.285 16.562 1 86.56 334 ASN A CA 1
ATOM 2719 C C . ASN A 1 334 ? -11.539 -2.312 16.922 1 86.56 334 ASN A C 1
ATOM 2721 O O . ASN A 1 334 ? -10.953 -1.273 17.219 1 86.56 334 ASN A O 1
ATOM 2725 N N . ASN A 1 335 ? -11.078 -3.488 16.969 1 88.19 335 ASN A N 1
ATOM 2726 C CA . ASN A 1 335 ? -9.672 -3.639 17.312 1 88.19 335 ASN A CA 1
ATOM 2727 C C . ASN A 1 335 ? -8.844 -4.086 16.109 1 88.19 335 ASN A C 1
ATOM 2729 O O . ASN A 1 335 ? -9.352 -4.797 15.242 1 88.19 335 ASN A O 1
ATOM 2733 N N . PRO A 1 336 ? -7.609 -3.572 16.219 1 87 336 PRO A N 1
ATOM 2734 C CA . PRO A 1 336 ? -6.746 -3.971 15.109 1 87 336 PRO A CA 1
ATOM 2735 C C . PRO A 1 336 ? -6.43 -5.465 15.117 1 87 336 PRO A C 1
ATOM 2737 O O . PRO A 1 336 ? -6.391 -6.09 16.172 1 87 336 PRO A O 1
ATOM 2740 N N . TRP A 1 337 ? -6.379 -6.277 14.148 1 84.31 337 TRP A N 1
ATOM 2741 C CA . TRP A 1 337 ? -5.973 -7.668 13.961 1 84.31 337 TRP A CA 1
ATOM 2742 C C . TRP A 1 337 ? -7.121 -8.617 14.273 1 84.31 337 TRP A C 1
ATOM 2744 O O . TRP A 1 337 ? -6.91 -9.812 14.484 1 84.31 337 TRP A O 1
ATOM 2754 N N . GLN A 1 338 ? -8.258 -7.973 14.484 1 89.94 338 GLN A N 1
ATOM 2755 C CA . GLN A 1 338 ? -9.406 -8.836 14.711 1 89.94 338 GLN A CA 1
ATOM 2756 C C . GLN A 1 338 ? -10.336 -8.852 13.5 1 89.94 338 GLN A C 1
ATOM 2758 O O . GLN A 1 338 ? -10.43 -7.863 12.773 1 89.94 338 GLN A O 1
ATOM 2763 N N . CYS A 1 339 ? -10.875 -9.969 13.242 1 91.25 339 CYS A N 1
ATOM 2764 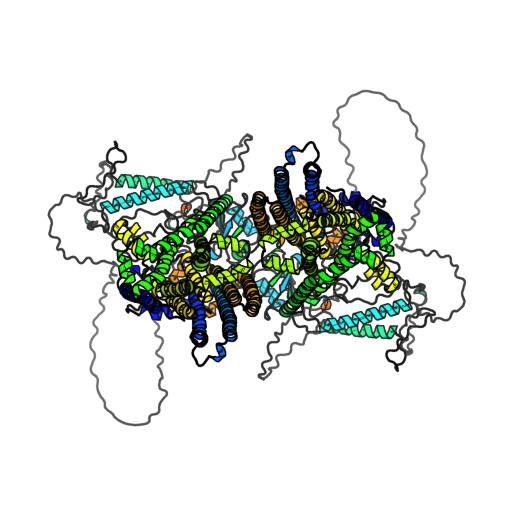C CA . CYS A 1 339 ? -11.891 -10.18 12.219 1 91.25 339 CYS A CA 1
ATOM 2765 C C . CYS A 1 339 ? -11.375 -9.773 10.844 1 91.25 339 CYS A C 1
ATOM 2767 O O . CYS A 1 339 ? -11.984 -8.945 10.172 1 91.25 339 CYS A O 1
ATOM 2769 N N . THR A 1 340 ? -10.297 -10.367 10.484 1 91.19 340 THR A N 1
ATOM 2770 C CA . THR A 1 340 ? -9.789 -10.141 9.133 1 91.19 340 THR A CA 1
ATOM 2771 C C . THR A 1 340 ? -10.625 -10.883 8.102 1 91.19 340 THR A C 1
ATOM 2773 O O . THR A 1 340 ? -10.797 -12.102 8.195 1 91.19 340 THR A O 1
ATOM 2776 N N . THR A 1 341 ? -11.172 -10.172 7.164 1 94.19 341 THR A N 1
ATOM 2777 C CA . THR A 1 341 ? -12.117 -10.734 6.203 1 94.19 341 THR A CA 1
ATOM 2778 C C . THR A 1 341 ? -11.453 -10.922 4.84 1 94.19 341 THR A C 1
ATOM 2780 O O . THR A 1 341 ? -10.695 -10.062 4.391 1 94.19 341 THR A O 1
ATOM 2783 N N . TYR A 1 342 ? -11.641 -12.141 4.262 1 93.88 342 TYR A N 1
ATOM 2784 C CA . TYR A 1 342 ? -11.188 -12.477 2.918 1 93.88 342 TYR A CA 1
ATOM 2785 C C . TYR A 1 342 ? -12.344 -12.984 2.064 1 93.88 342 TYR A C 1
ATOM 2787 O O . TYR A 1 342 ? -13.367 -13.422 2.592 1 93.88 342 TYR A O 1
ATOM 2795 N N . ALA A 1 343 ? -12.203 -12.812 0.736 1 93.94 343 ALA A N 1
ATOM 2796 C CA . ALA A 1 343 ? -13.156 -13.492 -0.136 1 93.94 343 ALA A CA 1
ATOM 2797 C C . ALA A 1 343 ? -13.055 -15.008 0.007 1 93.94 343 ALA A C 1
ATOM 2799 O O . ALA A 1 343 ? -11.961 -15.57 -0.084 1 93.94 343 ALA A O 1
ATOM 2800 N N . ALA A 1 344 ? -14.094 -15.672 0.314 1 94.19 344 ALA A N 1
ATOM 2801 C CA . ALA A 1 344 ? -14.062 -17.125 0.513 1 94.19 344 ALA A CA 1
ATOM 2802 C C . ALA A 1 344 ? -13.727 -17.844 -0.788 1 94.19 344 ALA A C 1
ATOM 2804 O O . ALA A 1 344 ? -14.328 -17.578 -1.83 1 94.19 344 ALA A O 1
ATOM 2805 N N . PRO A 1 345 ? -12.734 -18.703 -0.753 1 92.25 345 PRO A N 1
ATOM 2806 C CA . PRO A 1 345 ? -12.508 -19.578 -1.911 1 92.25 345 PRO A CA 1
ATOM 2807 C C . PRO A 1 345 ? -13.633 -20.594 -2.111 1 92.25 345 PRO A C 1
ATOM 2809 O O . PRO A 1 345 ? -14.453 -20.797 -1.209 1 92.25 345 PRO A O 1
ATOM 2812 N N . GLU A 1 346 ? -13.742 -21.109 -3.27 1 89.12 346 GLU A N 1
ATOM 2813 C CA . GLU A 1 346 ? -14.727 -22.172 -3.502 1 89.12 346 GLU A CA 1
ATOM 2814 C C . GLU A 1 346 ? -14.516 -23.344 -2.547 1 89.12 346 GLU A C 1
ATOM 2816 O O . GLU A 1 346 ? -13.383 -23.641 -2.162 1 89.12 346 GLU A O 1
ATOM 2821 N N . PRO A 1 347 ? -15.516 -23.938 -2.141 1 87.5 347 PRO A N 1
ATOM 2822 C CA . PRO A 1 347 ? -15.414 -25.016 -1.155 1 87.5 347 PRO A CA 1
ATOM 2823 C C . PRO A 1 347 ? -14.422 -26.094 -1.57 1 87.5 347 PRO A C 1
ATOM 2825 O O . PRO A 1 347 ? -13.742 -26.672 -0.72 1 87.5 347 PRO A O 1
ATOM 2828 N N . ARG A 1 348 ? -14.273 -26.375 -2.879 1 84.75 348 ARG A N 1
ATOM 2829 C CA . ARG A 1 348 ? -13.359 -27.406 -3.365 1 84.75 348 ARG A CA 1
ATOM 2830 C C . ARG A 1 348 ? -11.922 -26.891 -3.377 1 84.75 348 ARG A C 1
ATOM 2832 O O . ARG A 1 348 ? -10.984 -27.688 -3.48 1 84.75 348 ARG A O 1
ATOM 2839 N N . ASP A 1 349 ? -11.781 -25.578 -3.201 1 89.5 349 ASP A N 1
ATOM 2840 C CA . ASP A 1 349 ? -10.461 -24.953 -3.223 1 89.5 349 ASP A CA 1
ATOM 2841 C C . ASP A 1 349 ? -9.875 -24.859 -1.815 1 89.5 349 ASP A C 1
ATOM 2843 O O . ASP A 1 349 ? -8.688 -24.578 -1.65 1 89.5 349 ASP A O 1
ATOM 2847 N N . ILE A 1 350 ? -10.586 -25.219 -0.787 1 91.12 350 ILE A N 1
ATOM 2848 C CA . ILE A 1 350 ? -10.18 -25.016 0.6 1 91.12 350 ILE A CA 1
ATOM 2849 C C . ILE A 1 350 ? -9.336 -26.188 1.075 1 91.12 350 ILE A C 1
ATOM 2851 O O . ILE A 1 350 ? -9.648 -27.344 0.778 1 91.12 350 ILE A O 1
ATOM 2855 N N . VAL A 1 351 ? -8.266 -25.906 1.739 1 90.94 351 VAL A N 1
ATOM 2856 C CA . VAL A 1 351 ? -7.469 -26.906 2.443 1 90.94 351 VAL A CA 1
ATOM 2857 C C . VAL A 1 351 ? -7.875 -26.938 3.916 1 90.94 351 VAL A C 1
ATOM 2859 O O . VAL A 1 351 ? -7.324 -26.203 4.738 1 90.94 351 VAL A O 1
ATOM 2862 N N . TRP A 1 352 ? -8.727 -27.766 4.277 1 88.31 352 TRP A N 1
ATOM 2863 C CA . TRP A 1 352 ? -9.391 -27.812 5.574 1 88.31 352 TRP A CA 1
ATOM 2864 C C . TRP A 1 352 ? -8.391 -28.109 6.688 1 88.31 352 TRP A C 1
ATOM 2866 O O . TRP A 1 352 ? -8.586 -27.703 7.832 1 88.31 352 TRP A O 1
ATOM 2876 N N . SER A 1 353 ? -7.32 -28.828 6.395 1 86.56 353 SER A N 1
ATOM 2877 C CA . SER A 1 353 ? -6.34 -29.172 7.418 1 86.56 353 SER A CA 1
ATOM 2878 C C . SER A 1 353 ? -5.641 -27.922 7.953 1 86.56 353 SER A C 1
ATOM 2880 O O . SER A 1 353 ? -5.137 -27.922 9.078 1 86.56 353 SER A O 1
ATOM 2882 N N . ASN A 1 354 ? -5.684 -26.875 7.172 1 89.62 354 ASN A N 1
ATOM 2883 C CA . ASN A 1 354 ? -4.984 -25.656 7.562 1 89.62 354 ASN A CA 1
ATOM 2884 C C . ASN A 1 354 ? -5.934 -24.641 8.188 1 89.62 354 ASN A C 1
ATOM 2886 O O . ASN A 1 354 ? -5.523 -23.516 8.523 1 89.62 354 ASN A O 1
ATOM 2890 N N . MET A 1 355 ? -7.145 -24.984 8.438 1 89.44 355 MET A N 1
ATOM 2891 C CA . MET A 1 355 ? -8.125 -24.078 9.047 1 89.44 355 MET A CA 1
ATOM 2892 C C . MET A 1 355 ? -8.086 -24.172 10.562 1 89.44 355 MET A C 1
ATOM 2894 O O . MET A 1 355 ? -8.578 -23.281 11.258 1 89.44 355 MET A O 1
ATOM 2898 N N . THR A 1 356 ? -7.359 -25.156 11.109 1 86.12 356 THR A N 1
ATOM 2899 C CA . THR A 1 356 ? -7.43 -25.438 12.539 1 86.12 356 THR A CA 1
ATOM 2900 C C . THR A 1 356 ? -6.293 -24.734 13.289 1 86.12 356 THR A C 1
ATOM 2902 O O . THR A 1 356 ? -6.508 -24.172 14.352 1 86.12 356 THR A O 1
ATOM 2905 N N . PRO A 1 357 ? -5.207 -24.734 12.711 1 86.31 357 PRO A N 1
ATOM 2906 C CA . PRO A 1 357 ? -4.105 -24.156 13.477 1 86.31 357 PRO A CA 1
ATOM 2907 C C . PRO A 1 357 ? -4.289 -22.656 13.727 1 86.31 357 PRO A C 1
ATOM 2909 O O . PRO A 1 357 ? -4.953 -21.969 12.938 1 86.31 357 PRO A O 1
ATOM 2912 N N . SER A 1 358 ? -3.707 -22.281 14.836 1 85.75 358 SER A N 1
ATOM 2913 C CA . SER A 1 358 ? -3.768 -20.875 15.203 1 85.75 358 SER A CA 1
ATOM 2914 C C . SER A 1 358 ? -2.875 -20.031 14.305 1 85.75 358 SER A C 1
ATOM 2916 O O . SER A 1 358 ? -2.061 -20.562 13.547 1 85.75 358 SER A O 1
ATOM 2918 N N . GLN A 1 359 ? -3.078 -18.719 14.359 1 85.19 359 GLN A N 1
ATOM 2919 C CA . GLN A 1 359 ? -2.314 -17.812 13.516 1 85.19 359 GLN A CA 1
ATOM 2920 C C . GLN A 1 359 ? -0.833 -17.828 13.883 1 85.19 359 GLN A C 1
ATOM 2922 O O . GLN A 1 359 ? 0.028 -17.703 13.008 1 85.19 359 GLN A O 1
ATOM 2927 N N . ALA A 1 360 ? -0.506 -18.016 15.141 1 86.12 360 ALA A N 1
ATOM 2928 C CA . ALA A 1 360 ? 0.891 -18.078 15.57 1 86.12 360 ALA A CA 1
ATOM 2929 C C . ALA A 1 360 ? 1.592 -19.297 14.992 1 86.12 360 ALA A C 1
ATOM 2931 O O . ALA A 1 360 ? 2.75 -19.219 14.57 1 86.12 360 ALA A O 1
ATOM 2932 N N . HIS A 1 361 ? 0.882 -20.375 14.945 1 89.5 361 HIS A N 1
ATOM 2933 C CA . HIS A 1 361 ? 1.422 -21.594 14.375 1 89.5 361 HIS A CA 1
ATOM 2934 C C . HIS A 1 361 ? 1.674 -21.438 12.875 1 89.5 361 HIS A C 1
ATOM 2936 O O . HIS A 1 361 ? 2.691 -21.906 12.359 1 89.5 361 HIS A O 1
ATOM 2942 N N . ILE A 1 362 ? 0.782 -20.828 12.219 1 89.81 362 ILE A N 1
ATOM 2943 C CA . ILE A 1 362 ? 0.917 -20.641 10.781 1 89.81 362 ILE A CA 1
ATOM 2944 C C . ILE A 1 362 ? 2.088 -19.703 10.492 1 89.81 362 ILE A C 1
ATOM 2946 O O . ILE A 1 362 ? 2.844 -19.906 9.539 1 89.81 362 ILE A O 1
ATOM 2950 N N . ARG A 1 363 ? 2.291 -18.703 11.336 1 87.75 363 ARG A N 1
ATOM 2951 C CA . ARG A 1 363 ? 3.393 -17.766 11.148 1 87.75 363 ARG A CA 1
ATOM 2952 C C . ARG A 1 363 ? 4.738 -18.453 11.367 1 87.75 363 ARG A C 1
ATOM 2954 O O . ARG A 1 363 ? 5.707 -18.172 10.664 1 87.75 363 ARG A O 1
ATOM 2961 N N . THR A 1 364 ? 4.828 -19.312 12.383 1 90.56 364 THR A N 1
ATOM 2962 C CA . THR A 1 364 ? 6.059 -20.047 12.648 1 90.56 364 THR A CA 1
ATOM 2963 C C . THR A 1 364 ? 6.395 -20.969 11.477 1 90.56 364 THR A C 1
ATOM 2965 O O . THR A 1 364 ? 7.555 -21.078 11.078 1 90.56 364 THR A O 1
ATOM 2968 N N . ARG A 1 365 ? 5.367 -21.641 10.922 1 92.5 365 ARG A N 1
ATOM 2969 C CA . ARG A 1 365 ? 5.574 -22.5 9.75 1 92.5 365 ARG A CA 1
ATOM 2970 C C . ARG A 1 365 ? 6.035 -21.672 8.555 1 92.5 365 ARG A C 1
ATOM 2972 O O . ARG A 1 365 ? 6.906 -22.109 7.797 1 92.5 365 ARG A O 1
ATOM 2979 N N . ASP A 1 366 ? 5.457 -20.562 8.414 1 91.5 366 ASP A N 1
ATOM 2980 C CA . ASP A 1 366 ? 5.828 -19.672 7.32 1 91.5 366 ASP A CA 1
ATOM 2981 C C . ASP A 1 366 ? 7.289 -19.234 7.438 1 91.5 366 ASP A C 1
ATOM 2983 O O . ASP A 1 366 ? 8.016 -19.219 6.441 1 91.5 366 ASP A O 1
ATOM 2987 N N . ALA A 1 367 ? 7.746 -18.953 8.656 1 89.38 367 ALA A N 1
ATOM 2988 C CA . ALA A 1 367 ? 9.133 -18.531 8.883 1 89.38 367 ALA A CA 1
ATOM 2989 C C . ALA A 1 367 ? 10.102 -19.672 8.617 1 89.38 367 ALA A C 1
ATOM 2991 O O . ALA A 1 367 ? 11.172 -19.469 8.039 1 89.38 367 ALA A O 1
ATOM 2992 N N . LEU A 1 368 ? 9.695 -20.828 8.977 1 92.44 368 LEU A N 1
ATOM 2993 C CA . LEU A 1 368 ? 10.531 -22 8.773 1 92.44 368 LEU A CA 1
ATOM 2994 C C . LEU A 1 368 ? 10.672 -22.312 7.285 1 92.44 368 LEU A C 1
ATOM 2996 O O . LEU A 1 368 ? 11.773 -22.625 6.816 1 92.44 368 LEU A O 1
ATOM 3000 N N . VAL A 1 369 ? 9.547 -22.266 6.551 1 93.38 369 VAL A N 1
ATOM 3001 C CA . VAL A 1 369 ? 9.586 -22.547 5.121 1 93.38 369 VAL A CA 1
ATOM 3002 C C . VAL A 1 369 ? 10.383 -21.469 4.395 1 93.38 369 VAL A C 1
ATOM 3004 O O . VAL A 1 369 ? 11.133 -21.766 3.463 1 93.38 369 VAL A O 1
ATOM 3007 N N . LEU A 1 370 ? 10.266 -20.203 4.797 1 89.94 370 LEU A N 1
ATOM 3008 C CA . LEU A 1 370 ? 11.055 -19.141 4.199 1 89.94 370 LEU A CA 1
ATOM 3009 C C . LEU A 1 370 ? 12.539 -19.359 4.445 1 89.94 370 LEU A C 1
ATOM 3011 O O . LEU A 1 370 ? 13.367 -19.094 3.57 1 89.94 370 LEU A O 1
ATOM 3015 N N . GLY A 1 371 ? 12.875 -19.812 5.703 1 89.56 371 GLY A N 1
ATOM 3016 C CA . GLY A 1 371 ? 14.25 -20.172 5.988 1 89.56 371 GLY A CA 1
ATOM 3017 C C . GLY A 1 371 ? 14.758 -21.297 5.125 1 89.56 371 GLY A C 1
ATOM 3018 O O . GLY A 1 371 ? 15.883 -21.25 4.617 1 89.56 371 GLY A O 1
ATOM 3019 N N . ALA A 1 372 ? 13.906 -22.281 4.859 1 92.25 372 ALA A N 1
ATOM 3020 C CA . ALA A 1 372 ? 14.258 -23.406 4.008 1 92.25 372 ALA A CA 1
ATOM 3021 C C . ALA A 1 372 ? 14.438 -22.969 2.557 1 92.25 372 ALA A C 1
ATOM 3023 O O . ALA A 1 372 ? 15.32 -23.469 1.854 1 92.25 372 ALA A O 1
ATOM 3024 N N . LEU A 1 373 ? 13.57 -22.094 2.119 1 91.44 373 LEU A N 1
ATOM 3025 C CA . LEU A 1 373 ? 13.672 -21.562 0.762 1 91.44 373 LEU A CA 1
ATOM 3026 C C . LEU A 1 373 ? 14.969 -20.781 0.571 1 91.44 373 LEU A C 1
ATOM 3028 O O . LEU A 1 373 ? 15.625 -20.906 -0.466 1 91.44 373 LEU A O 1
ATOM 3032 N N . ALA A 1 374 ? 15.383 -19.969 1.566 1 86.56 374 ALA A N 1
ATOM 3033 C CA . ALA A 1 374 ? 16.641 -19.234 1.501 1 86.56 374 ALA A CA 1
ATOM 3034 C C . ALA A 1 374 ? 17.828 -20.172 1.42 1 86.56 374 ALA A C 1
ATOM 3036 O O . ALA A 1 374 ? 18.766 -19.953 0.642 1 86.56 374 ALA A O 1
ATOM 3037 N N . LEU A 1 375 ? 17.734 -21.234 2.182 1 87.38 375 LEU A N 1
ATOM 3038 C CA . LEU A 1 375 ? 18.781 -22.266 2.148 1 87.38 375 LEU A CA 1
ATOM 3039 C C . LEU A 1 375 ? 18.812 -22.953 0.793 1 87.38 375 LEU A C 1
ATOM 3041 O O . LEU A 1 375 ? 19.891 -23.234 0.265 1 87.38 375 LEU A O 1
ATOM 3045 N N . LEU A 1 376 ? 17.609 -23.234 0.28 1 86.81 376 LEU A N 1
ATOM 3046 C CA . LEU A 1 376 ? 17.531 -23.875 -1.029 1 86.81 376 LEU A CA 1
ATOM 3047 C C . LEU A 1 376 ? 18.125 -22.969 -2.111 1 86.81 376 LEU A C 1
ATOM 3049 O O . LEU A 1 376 ? 18.828 -23.438 -3.002 1 86.81 376 LEU A O 1
ATOM 3053 N N . PHE A 1 377 ? 17.875 -21.656 -2.023 1 81 377 PHE A N 1
ATOM 3054 C CA . PHE A 1 377 ? 18.422 -20.703 -2.98 1 81 377 PHE A CA 1
ATOM 3055 C C . PHE A 1 377 ? 19.938 -20.656 -2.904 1 81 377 PHE A C 1
ATOM 3057 O O . PHE A 1 377 ? 20.625 -20.609 -3.934 1 81 377 PHE A O 1
ATOM 3064 N N . PHE A 1 378 ? 20.422 -20.797 -1.69 1 76.81 378 PHE A N 1
ATOM 3065 C CA . PHE A 1 378 ? 21.875 -20.703 -1.472 1 76.81 378 PHE A CA 1
ATOM 3066 C C . PHE A 1 378 ? 22.562 -21.984 -1.9 1 76.81 378 PHE A C 1
ATOM 3068 O O . PHE A 1 378 ? 23.641 -21.953 -2.506 1 76.81 378 PHE A O 1
ATOM 3075 N N . PHE A 1 379 ? 21.875 -23.125 -1.734 1 79.5 379 PHE A N 1
ATOM 3076 C CA . PHE A 1 379 ? 22.531 -24.406 -1.974 1 79.5 379 PHE A CA 1
ATOM 3077 C C . PHE A 1 379 ? 22.234 -24.906 -3.385 1 79.5 379 PHE A C 1
ATOM 3079 O O . PHE A 1 379 ? 22.875 -25.844 -3.855 1 79.5 379 PHE A O 1
ATOM 3086 N N . TRP A 1 380 ? 21.297 -24.344 -4.109 1 78.5 380 TRP A N 1
ATOM 3087 C CA . TRP A 1 380 ? 20.922 -24.844 -5.426 1 78.5 380 TRP A CA 1
ATOM 3088 C C . TRP A 1 380 ? 22.016 -24.578 -6.449 1 78.5 380 TRP A C 1
ATOM 3090 O O . TRP A 1 380 ? 22.078 -25.219 -7.496 1 78.5 380 TRP A O 1
ATOM 3100 N N . PHE A 1 381 ? 22.906 -23.688 -6.094 1 71.31 381 PHE A N 1
ATOM 3101 C CA . PHE A 1 381 ? 24.016 -23.359 -6.973 1 71.31 381 PHE A CA 1
ATOM 3102 C C . PHE A 1 381 ? 24.969 -24.547 -7.113 1 71.31 381 PHE A C 1
ATOM 3104 O O . PHE A 1 381 ? 25.578 -24.734 -8.172 1 71.31 381 PHE A O 1
ATOM 3111 N N . PHE A 1 382 ? 24.891 -25.438 -6.199 1 74.5 382 PHE A N 1
ATOM 3112 C CA . PHE A 1 382 ? 25.828 -26.547 -6.184 1 74.5 382 PHE A CA 1
ATOM 3113 C C . PHE A 1 382 ? 25.391 -27.641 -7.168 1 74.5 382 PHE A C 1
ATOM 3115 O O . PHE A 1 382 ? 26.188 -28.062 -8.008 1 74.5 382 PHE A O 1
ATOM 3122 N N . PRO A 1 383 ? 24.172 -27.969 -7.188 1 75.75 383 PRO A N 1
ATOM 3123 C CA . PRO A 1 383 ? 23.766 -28.984 -8.164 1 75.75 383 PRO A CA 1
ATOM 3124 C C . PRO A 1 383 ? 23.859 -28.484 -9.602 1 75.75 383 PRO A C 1
ATOM 3126 O O . PRO A 1 383 ? 24.188 -29.266 -10.508 1 75.75 383 PRO A O 1
ATOM 3129 N N . ILE A 1 384 ? 23.609 -27.281 -9.805 1 71.12 384 ILE A N 1
ATOM 3130 C CA . ILE A 1 384 ? 23.672 -26.734 -11.148 1 71.12 384 ILE A CA 1
ATOM 3131 C C . ILE A 1 384 ? 25.109 -26.719 -11.641 1 71.12 384 ILE A C 1
ATOM 3133 O O . ILE A 1 384 ? 25.391 -27.094 -12.781 1 71.12 384 ILE A O 1
ATOM 3137 N N . THR A 1 385 ? 26.062 -26.312 -10.742 1 68.56 385 THR A N 1
ATOM 3138 C CA . THR A 1 385 ? 27.484 -26.266 -11.109 1 68.56 385 THR A CA 1
ATOM 3139 C C . THR A 1 385 ? 28.047 -27.688 -11.266 1 68.56 385 THR A C 1
ATOM 3141 O O . THR A 1 385 ? 28.875 -27.938 -12.141 1 68.56 385 THR A O 1
ATOM 3144 N N . ALA A 1 386 ? 27.531 -28.547 -10.406 1 71.38 386 ALA A N 1
ATOM 3145 C CA . ALA A 1 386 ? 27.953 -29.938 -10.508 1 71.38 386 ALA A CA 1
ATOM 3146 C C . ALA A 1 386 ? 27.5 -30.562 -11.828 1 71.38 386 ALA A C 1
ATOM 3148 O O . ALA A 1 386 ? 28.281 -31.25 -12.492 1 71.38 386 ALA A O 1
ATOM 3149 N N . LEU A 1 387 ? 26.266 -30.281 -12.164 1 69.94 387 LEU A N 1
ATOM 3150 C CA . LEU A 1 387 ? 25.734 -30.812 -13.422 1 69.94 387 LEU A CA 1
ATOM 3151 C C . LEU A 1 387 ? 26.438 -30.172 -14.617 1 69.94 387 LEU A C 1
ATOM 3153 O O . LEU A 1 387 ? 26.719 -30.844 -15.609 1 69.94 387 LEU A O 1
ATOM 3157 N N . ALA A 1 388 ? 26.688 -28.875 -14.547 1 64.25 388 ALA A N 1
ATOM 3158 C CA . ALA A 1 388 ? 27.391 -28.156 -15.609 1 64.25 388 ALA A CA 1
ATOM 3159 C C . ALA A 1 388 ? 28.812 -28.688 -15.781 1 64.25 388 ALA A C 1
ATOM 3161 O O . ALA A 1 388 ? 29.297 -28.812 -16.906 1 64.25 388 ALA A O 1
ATOM 3162 N N . SER A 1 389 ? 29.453 -28.984 -14.664 1 64.88 389 SER A N 1
ATOM 3163 C CA . SER A 1 389 ? 30.812 -29.516 -14.711 1 64.88 389 SER A CA 1
ATOM 3164 C C . SER A 1 389 ? 30.828 -30.938 -15.281 1 64.88 389 SER A C 1
ATOM 3166 O O . SER A 1 389 ? 31.734 -31.297 -16.031 1 64.88 389 SER A O 1
ATOM 3168 N N . LEU A 1 390 ? 29.75 -31.656 -14.906 1 64.62 390 LEU A N 1
ATOM 3169 C CA . LEU A 1 390 ? 29.656 -33.031 -15.383 1 64.62 390 LEU A CA 1
ATOM 3170 C C . LEU A 1 390 ? 29.422 -33.062 -16.891 1 64.62 390 LEU A C 1
ATOM 3172 O O . LEU A 1 390 ? 29.891 -34 -17.578 1 64.62 390 LEU A O 1
ATOM 3176 N N . LEU A 1 391 ? 28.781 -31.953 -17.406 1 62.69 391 LEU A N 1
ATOM 3177 C CA . LEU A 1 391 ? 28.422 -31.922 -18.812 1 62.69 391 LEU A CA 1
ATOM 3178 C C . LEU A 1 391 ? 29.438 -31.125 -19.625 1 62.69 391 LEU A C 1
ATOM 3180 O O . LEU A 1 391 ? 29.25 -30.906 -20.812 1 62.69 391 LEU A O 1
ATOM 3184 N N . SER A 1 392 ? 30.453 -30.672 -18.828 1 65.56 392 SER A N 1
ATOM 3185 C CA . SER A 1 392 ? 31.516 -29.969 -19.547 1 65.56 392 SER A CA 1
ATOM 3186 C C . SER A 1 392 ? 32.344 -30.938 -20.406 1 65.56 392 SER A C 1
ATOM 3188 O O . SER A 1 392 ? 32.469 -32.125 -20.062 1 65.56 392 SER A O 1
ATOM 3190 N N . TYR A 1 393 ? 32.688 -30.359 -21.594 1 66.12 393 TYR A N 1
ATOM 3191 C CA . TYR A 1 393 ? 33.469 -31.156 -22.562 1 66.12 393 TYR A CA 1
ATOM 3192 C C . TYR A 1 393 ? 34.688 -31.781 -21.891 1 66.12 393 TYR A C 1
ATOM 3194 O O . TYR A 1 393 ? 34.969 -32.969 -22.094 1 66.12 393 TYR A O 1
ATOM 3202 N N . ASP A 1 394 ? 35.25 -30.938 -21.016 1 64.94 394 ASP A N 1
ATOM 3203 C CA . ASP A 1 394 ? 36.5 -31.422 -20.422 1 64.94 394 ASP A CA 1
ATOM 3204 C C . ASP A 1 394 ? 36.219 -32.594 -19.469 1 64.94 394 ASP A C 1
ATOM 3206 O O . ASP A 1 394 ? 37 -33.562 -19.438 1 64.94 394 ASP A O 1
ATOM 3210 N N . GLU A 1 395 ? 35.062 -32.469 -18.812 1 68.06 395 GLU A N 1
ATOM 3211 C CA . GLU A 1 395 ? 34.75 -33.5 -17.844 1 68.06 395 GLU A CA 1
ATOM 3212 C C . GLU A 1 395 ? 34.219 -34.75 -18.547 1 68.06 395 GLU A C 1
ATOM 3214 O O . GLU A 1 395 ? 34.531 -35.875 -18.125 1 68.06 395 GLU A O 1
ATOM 3219 N N . ILE A 1 396 ? 33.5 -34.594 -19.594 1 68.69 396 ILE A N 1
ATOM 3220 C CA . ILE A 1 396 ? 33 -35.75 -20.344 1 68.69 396 ILE A CA 1
ATOM 3221 C C . ILE A 1 396 ? 34.188 -36.5 -20.969 1 68.69 396 ILE A C 1
ATOM 3223 O O . ILE A 1 396 ? 34.188 -37.75 -20.969 1 68.69 396 ILE A O 1
ATOM 3227 N N . LYS A 1 397 ? 35.125 -35.719 -21.438 1 70.62 397 LYS A N 1
ATOM 3228 C CA . LYS A 1 397 ? 36.312 -36.344 -22.031 1 70.62 397 LYS A CA 1
ATOM 3229 C C . LYS A 1 397 ? 37.094 -37.125 -20.984 1 70.62 397 LYS A C 1
ATOM 3231 O O . LYS A 1 397 ? 37.656 -38.188 -21.266 1 70.62 397 LYS A O 1
ATOM 3236 N N . ARG A 1 398 ? 37.031 -36.594 -19.734 1 71.5 398 ARG A N 1
ATOM 3237 C CA . ARG A 1 398 ? 37.812 -37.219 -18.672 1 71.5 398 ARG A CA 1
ATOM 3238 C C . ARG A 1 398 ? 37.094 -38.469 -18.141 1 71.5 398 ARG A C 1
ATOM 3240 O O . ARG A 1 398 ? 37.719 -39.469 -17.906 1 71.5 398 ARG A O 1
ATOM 3247 N N . THR A 1 399 ? 35.75 -38.406 -17.953 1 68.75 399 THR A N 1
ATOM 3248 C CA . THR A 1 399 ? 35 -39.469 -17.266 1 68.75 399 THR A CA 1
ATOM 3249 C C . THR A 1 399 ? 34.562 -40.531 -18.266 1 68.75 399 THR A C 1
ATOM 3251 O O . THR A 1 399 ? 34.531 -41.719 -17.938 1 68.75 399 THR A O 1
ATOM 3254 N N . LEU A 1 400 ? 34.125 -40.062 -19.453 1 68.44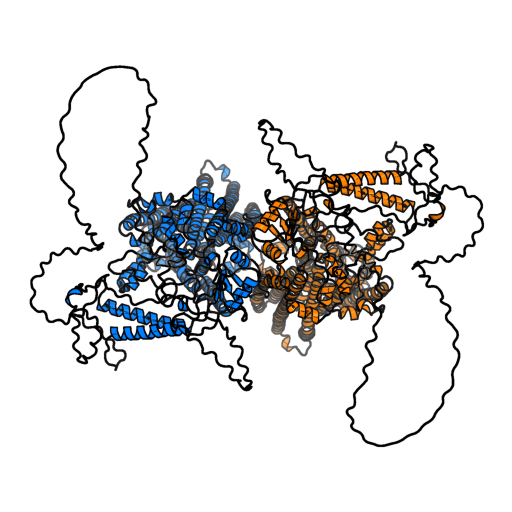 400 LEU A N 1
ATOM 3255 C CA . LEU A 1 400 ? 33.688 -41 -20.469 1 68.44 400 LEU A CA 1
ATOM 3256 C C . LEU A 1 400 ? 34.438 -40.781 -21.781 1 68.44 400 LEU A C 1
ATOM 3258 O O . LEU A 1 400 ? 33.906 -40.188 -22.719 1 68.44 400 LEU A O 1
ATOM 3262 N N . PRO A 1 401 ? 35.625 -41.219 -21.891 1 69.25 401 PRO A N 1
ATOM 3263 C CA . PRO A 1 401 ? 36.5 -40.969 -23.062 1 69.25 401 PRO A CA 1
ATOM 3264 C C . PRO A 1 401 ? 35.844 -41.469 -24.359 1 69.25 401 PRO A C 1
ATOM 3266 O O . PRO A 1 401 ? 36.094 -40.906 -25.422 1 69.25 401 PRO A O 1
ATOM 3269 N N . TRP A 1 402 ? 35.062 -42.562 -24.172 1 69.25 402 TRP A N 1
ATOM 3270 C CA . TRP A 1 402 ? 34.406 -43.031 -25.391 1 69.25 402 TRP A CA 1
ATOM 3271 C C . TRP A 1 402 ? 33.469 -41.969 -25.969 1 69.25 402 TRP A C 1
ATOM 3273 O O . TRP A 1 402 ? 33.469 -41.75 -27.188 1 69.25 402 TRP A O 1
ATOM 3283 N N . LEU A 1 403 ? 32.688 -41.312 -25.156 1 71.44 403 LEU A N 1
ATOM 3284 C CA . LEU A 1 403 ? 31.781 -40.25 -25.578 1 71.44 403 LEU A CA 1
ATOM 3285 C C . LEU A 1 403 ? 32.562 -39.031 -26.047 1 71.44 403 LEU A C 1
ATOM 3287 O O . LEU A 1 403 ? 32.156 -38.344 -26.984 1 71.44 403 LEU A O 1
ATOM 3291 N N . GLY A 1 404 ? 33.688 -38.812 -25.469 1 70.88 404 GLY A N 1
ATOM 3292 C CA . GLY A 1 404 ? 34.594 -37.75 -25.875 1 70.88 404 GLY A CA 1
ATOM 3293 C C . GLY A 1 404 ? 35.125 -37.906 -27.281 1 70.88 404 GLY A C 1
ATOM 3294 O O . GLY A 1 404 ? 35.156 -36.938 -28.047 1 70.88 404 GLY A O 1
ATOM 3295 N N . ARG A 1 405 ? 35.438 -39.156 -27.625 1 72.69 405 ARG A N 1
ATOM 3296 C CA . ARG A 1 405 ? 35.938 -39.406 -28.953 1 72.69 405 ARG A CA 1
ATOM 3297 C C . ARG A 1 405 ? 34.844 -39.25 -30.016 1 72.69 405 ARG A C 1
ATOM 3299 O O . ARG A 1 405 ? 35.125 -38.75 -31.109 1 72.69 405 ARG A O 1
ATOM 3306 N N . LEU A 1 406 ? 33.688 -39.656 -29.641 1 71.12 406 LEU A N 1
ATOM 3307 C CA . LEU A 1 406 ? 32.594 -39.5 -30.562 1 71.12 406 LEU A CA 1
ATOM 3308 C C . LEU A 1 406 ? 32.281 -38 -30.781 1 71.12 406 LEU A C 1
ATOM 3310 O O . LEU A 1 406 ? 31.984 -37.594 -31.906 1 71.12 406 LEU A O 1
ATOM 3314 N N . ILE A 1 407 ? 32.406 -37.156 -29.734 1 72.94 407 ILE A N 1
ATOM 3315 C CA . ILE A 1 407 ? 32.125 -35.719 -29.781 1 72.94 407 ILE A CA 1
ATOM 3316 C C . ILE A 1 407 ? 33.219 -35.031 -30.578 1 72.94 407 ILE A C 1
ATOM 3318 O O . ILE A 1 407 ? 32.938 -34.125 -31.359 1 72.94 407 ILE A O 1
ATOM 3322 N N . ASP A 1 408 ? 34.469 -35.562 -30.484 1 71.31 408 ASP A N 1
ATOM 3323 C CA . ASP A 1 408 ? 35.594 -34.938 -31.188 1 71.31 408 ASP A CA 1
ATOM 3324 C C . ASP A 1 408 ? 35.594 -35.312 -32.656 1 71.31 408 ASP A C 1
ATOM 3326 O O . ASP A 1 408 ? 36.125 -34.594 -33.5 1 71.31 408 ASP A O 1
ATOM 3330 N N . SER A 1 409 ? 34.969 -36.438 -32.906 1 70.25 409 SER A N 1
ATOM 3331 C CA . SER A 1 409 ? 35 -36.906 -34.281 1 70.25 409 SER A CA 1
ATOM 3332 C C . SER A 1 409 ? 34.031 -36.125 -35.188 1 70.25 409 SER A C 1
ATOM 3334 O O . SER A 1 409 ? 34.25 -36.031 -36.406 1 70.25 409 SER A O 1
ATOM 3336 N N . ASN A 1 410 ? 32.938 -35.625 -34.562 1 70.81 410 ASN A N 1
ATOM 3337 C CA . ASN A 1 410 ? 31.938 -34.938 -35.375 1 70.81 410 ASN A CA 1
ATOM 3338 C C . ASN A 1 410 ? 31.672 -33.531 -34.844 1 70.81 410 ASN A C 1
ATOM 3340 O O . ASN A 1 410 ? 31.281 -33.344 -33.688 1 70.81 410 ASN A O 1
ATOM 3344 N N . ALA A 1 411 ? 31.844 -32.531 -35.625 1 72.56 411 ALA A N 1
ATOM 3345 C CA . ALA A 1 411 ? 31.703 -31.141 -35.281 1 72.56 411 ALA A CA 1
ATOM 3346 C C . ALA A 1 411 ? 30.266 -30.828 -34.844 1 72.56 411 ALA A C 1
ATOM 3348 O O . ALA A 1 411 ? 30.047 -29.969 -34 1 72.56 411 ALA A O 1
ATOM 3349 N N . LYS A 1 412 ? 29.391 -31.547 -35.406 1 73.25 412 LYS A N 1
ATOM 3350 C CA . LYS A 1 412 ? 27.984 -31.297 -35.094 1 73.25 412 LYS A CA 1
ATOM 3351 C C . LYS A 1 412 ? 27.641 -31.781 -33.688 1 73.25 412 LYS A C 1
ATOM 3353 O O . LYS A 1 412 ? 26.922 -31.094 -32.969 1 73.25 412 LYS A O 1
ATOM 3358 N N . VAL A 1 413 ? 28.188 -32.844 -33.344 1 73.56 413 VAL A N 1
ATOM 3359 C CA . VAL A 1 413 ? 27.922 -33.438 -32.031 1 73.56 413 VAL A CA 1
ATOM 3360 C C . VAL A 1 413 ? 28.609 -32.594 -30.953 1 73.56 413 VAL A C 1
ATOM 3362 O O . VAL A 1 413 ? 28.062 -32.406 -29.859 1 73.56 413 VAL A O 1
ATOM 3365 N N . GLN A 1 414 ? 29.766 -32.031 -31.359 1 72.94 414 GLN A N 1
ATOM 3366 C CA . GLN A 1 414 ? 30.484 -31.188 -30.406 1 72.94 414 GLN A CA 1
ATOM 3367 C C . GLN A 1 414 ? 29.719 -29.906 -30.125 1 72.94 414 GLN A C 1
ATOM 3369 O O . GLN A 1 414 ? 29.688 -29.438 -28.969 1 72.94 414 GLN A O 1
ATOM 3374 N N . ALA A 1 415 ? 29.078 -29.469 -31.141 1 67.69 415 ALA A N 1
ATOM 3375 C CA . ALA A 1 415 ? 28.328 -28.234 -30.984 1 67.69 415 ALA A CA 1
ATOM 3376 C C . ALA A 1 415 ? 27.094 -28.453 -30.109 1 67.69 415 ALA A C 1
ATOM 3378 O O . ALA A 1 415 ? 26.75 -27.594 -29.297 1 67.69 415 ALA A O 1
ATOM 3379 N N . VAL A 1 416 ? 26.547 -29.594 -30.234 1 70.56 416 VAL A N 1
ATOM 3380 C CA . VAL A 1 416 ? 25.344 -29.906 -29.469 1 70.56 416 VAL A CA 1
ATOM 3381 C C . VAL A 1 416 ? 25.703 -30.078 -28 1 70.56 416 VAL A C 1
ATOM 3383 O O . VAL A 1 416 ? 24.984 -29.594 -27.109 1 70.56 416 VAL A O 1
ATOM 3386 N N . VAL A 1 417 ? 26.75 -30.688 -27.828 1 69.38 417 VAL A N 1
ATOM 3387 C CA . VAL A 1 417 ? 27.141 -31 -26.469 1 69.38 417 VAL A CA 1
ATOM 3388 C C . VAL A 1 417 ? 27.578 -29.734 -25.734 1 69.38 417 VAL A C 1
ATOM 3390 O O . VAL A 1 417 ? 27.281 -29.562 -24.547 1 69.38 417 VAL A O 1
ATOM 3393 N N . GLN A 1 418 ? 28.109 -28.781 -26.5 1 67 418 GLN A N 1
ATOM 3394 C CA . GLN A 1 418 ? 28.641 -27.578 -25.875 1 67 418 GLN A CA 1
ATOM 3395 C C . GLN A 1 418 ? 27.531 -26.562 -25.609 1 67 418 GLN A C 1
ATOM 3397 O O . GLN A 1 418 ? 27.547 -25.844 -24.609 1 67 418 GLN A O 1
ATOM 3402 N N . ASN A 1 419 ? 26.484 -26.594 -26.453 1 68.5 419 ASN A N 1
ATOM 3403 C CA . ASN A 1 419 ? 25.484 -25.547 -26.297 1 68.5 419 ASN A CA 1
ATOM 3404 C C . ASN A 1 419 ? 24.141 -26.109 -25.844 1 68.5 419 ASN A C 1
ATOM 3406 O O . ASN A 1 419 ? 23.438 -25.5 -25.031 1 68.5 419 ASN A O 1
ATOM 3410 N N . SER A 1 420 ? 23.844 -27.266 -26.297 1 73.44 420 SER A N 1
ATOM 3411 C CA . SER A 1 420 ? 22.516 -27.797 -26.031 1 73.44 420 SER A CA 1
ATOM 3412 C C . SER A 1 420 ? 22.484 -28.609 -24.75 1 73.44 420 SER A C 1
ATOM 3414 O O . SER A 1 420 ? 21.453 -28.656 -24.047 1 73.44 420 SER A O 1
ATOM 3416 N N . LEU A 1 421 ? 23.547 -29.234 -24.469 1 73.69 421 LEU A N 1
ATOM 3417 C CA . LEU A 1 421 ? 23.547 -30.125 -23.312 1 73.69 421 LEU A CA 1
ATOM 3418 C C . LEU A 1 421 ? 23.375 -29.312 -22.016 1 73.69 421 LEU A C 1
ATOM 3420 O O . LEU A 1 421 ? 22.609 -29.719 -21.141 1 73.69 421 LEU A O 1
ATOM 3424 N N . PRO A 1 422 ? 24.094 -28.188 -21.984 1 72.69 422 PRO A N 1
ATOM 3425 C CA . PRO A 1 422 ? 23.844 -27.391 -20.781 1 72.69 422 PRO A CA 1
ATOM 3426 C C . PRO A 1 422 ? 22.391 -26.922 -20.672 1 72.69 422 PRO A C 1
ATOM 3428 O O . PRO A 1 422 ? 21.844 -26.875 -19.578 1 72.69 422 PRO A O 1
ATOM 3431 N N . SER A 1 423 ? 21.781 -26.609 -21.734 1 75.94 423 SER A N 1
ATOM 3432 C CA . SER A 1 423 ? 20.391 -26.172 -21.734 1 75.94 423 SER A CA 1
ATOM 3433 C C . SER A 1 423 ? 19.469 -27.312 -21.312 1 75.94 423 SER A C 1
ATOM 3435 O O . SER A 1 423 ? 18.531 -27.109 -20.531 1 75.94 423 SER A O 1
ATOM 3437 N N . VAL A 1 424 ? 19.781 -28.469 -21.734 1 76.31 424 VAL A N 1
ATOM 3438 C CA . VAL A 1 424 ? 18.953 -29.625 -21.391 1 76.31 424 VAL A CA 1
ATOM 3439 C C . VAL A 1 424 ? 19.125 -29.969 -19.906 1 76.31 424 VAL A C 1
ATOM 3441 O O . VAL A 1 424 ? 18.141 -30.297 -19.234 1 76.31 424 VAL A O 1
ATOM 3444 N N . ALA A 1 425 ? 20.359 -29.891 -19.516 1 74.38 425 ALA A N 1
ATOM 3445 C CA . ALA A 1 425 ? 20.625 -30.156 -18.094 1 74.38 425 ALA A CA 1
ATOM 3446 C C . ALA A 1 425 ? 19.906 -29.156 -17.203 1 74.38 425 ALA A C 1
ATOM 3448 O O . ALA A 1 425 ? 19.297 -29.531 -16.188 1 74.38 425 ALA A O 1
ATOM 3449 N N . MET A 1 426 ? 19.922 -27.938 -17.625 1 76.75 426 MET A N 1
ATOM 3450 C CA . MET A 1 426 ? 19.281 -26.891 -16.844 1 76.75 426 MET A CA 1
ATOM 3451 C C . MET A 1 426 ? 17.766 -27.062 -16.859 1 76.75 426 MET A C 1
ATOM 3453 O O . MET A 1 426 ? 17.109 -26.906 -15.828 1 76.75 426 MET A O 1
ATOM 3457 N N . ILE A 1 427 ? 17.203 -27.453 -17.922 1 77.38 427 ILE A N 1
ATOM 3458 C CA . ILE A 1 427 ? 15.758 -27.641 -18.062 1 77.38 427 ILE A CA 1
ATOM 3459 C C . ILE A 1 427 ? 15.305 -28.828 -17.203 1 77.38 427 ILE A C 1
ATOM 3461 O O . ILE A 1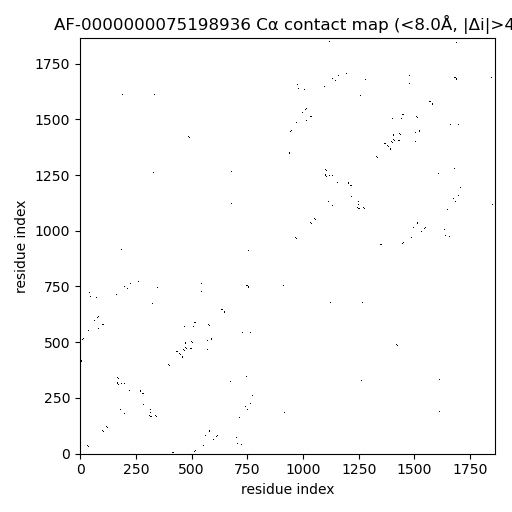 427 ? 14.273 -28.75 -16.531 1 77.38 427 ILE A O 1
ATOM 3465 N N . THR A 1 428 ? 16.141 -29.875 -17.188 1 76.31 428 THR A N 1
ATOM 3466 C CA . THR A 1 428 ? 15.789 -31.062 -16.438 1 76.31 428 THR A CA 1
ATOM 3467 C C . THR A 1 428 ? 15.836 -30.797 -14.938 1 76.31 428 THR A C 1
ATOM 3469 O O . THR A 1 428 ? 14.945 -31.219 -14.195 1 76.31 428 THR A O 1
ATOM 3472 N N . LEU A 1 429 ? 16.828 -30.125 -14.539 1 78.44 429 LEU A N 1
ATOM 3473 C CA . LEU A 1 429 ? 16.938 -29.781 -13.125 1 78.44 429 LEU A CA 1
ATOM 3474 C C . LEU A 1 429 ? 15.844 -28.812 -12.711 1 78.44 429 LEU A C 1
ATOM 3476 O O . LEU A 1 429 ? 15.273 -28.953 -11.617 1 78.44 429 LEU A O 1
ATOM 3480 N N . ASN A 1 430 ? 15.57 -27.906 -13.602 1 79.69 430 ASN A N 1
ATOM 3481 C CA . ASN A 1 430 ? 14.531 -26.922 -13.312 1 79.69 430 ASN A CA 1
ATOM 3482 C C . ASN A 1 430 ? 13.141 -27.562 -13.312 1 79.69 430 ASN A C 1
ATOM 3484 O O . ASN A 1 430 ? 12.227 -27.047 -12.664 1 79.69 430 ASN A O 1
ATOM 3488 N N . ALA A 1 431 ? 12.992 -28.656 -13.969 1 78.88 431 ALA A N 1
ATOM 3489 C CA . ALA A 1 431 ? 11.703 -29.328 -14.023 1 78.88 431 ALA A CA 1
ATOM 3490 C C . ALA A 1 431 ? 11.406 -30.047 -12.711 1 78.88 431 ALA A C 1
ATOM 3492 O O . ALA A 1 431 ? 10.25 -30.359 -12.414 1 78.88 431 ALA A O 1
ATOM 3493 N N . LEU A 1 432 ? 12.422 -30.281 -11.891 1 82.31 432 LEU A N 1
ATOM 3494 C CA . LEU A 1 432 ? 12.25 -30.969 -10.617 1 82.31 432 LEU A CA 1
ATOM 3495 C C . LEU A 1 432 ? 11.969 -29.969 -9.492 1 82.31 432 LEU A C 1
ATOM 3497 O O . LEU A 1 432 ? 11.461 -30.359 -8.438 1 82.31 432 LEU A O 1
ATOM 3501 N N . LEU A 1 433 ? 12.273 -28.797 -9.758 1 86.69 433 LEU A N 1
ATOM 3502 C CA . LEU A 1 433 ? 12.195 -27.766 -8.727 1 86.69 433 LEU A CA 1
ATOM 3503 C C . LEU A 1 433 ? 10.758 -27.516 -8.305 1 86.69 433 LEU A C 1
ATOM 3505 O O . LEU A 1 433 ? 10.469 -27.344 -7.121 1 86.69 433 LEU A O 1
ATOM 3509 N N . PRO A 1 434 ? 9.812 -27.547 -9.227 1 86.88 434 PRO A N 1
ATOM 3510 C CA . PRO A 1 434 ? 8.43 -27.281 -8.82 1 86.88 434 PRO A CA 1
ATOM 3511 C C . PRO A 1 434 ? 7.898 -28.297 -7.816 1 86.88 434 PRO A C 1
ATOM 3513 O O . PRO A 1 434 ? 7.094 -27.953 -6.949 1 86.88 434 PRO A O 1
ATOM 3516 N N . PHE A 1 435 ? 8.352 -29.484 -7.863 1 86.75 435 PHE A N 1
ATOM 3517 C CA . PHE A 1 435 ? 7.906 -30.5 -6.926 1 86.75 435 PHE A CA 1
ATOM 3518 C C . PHE A 1 435 ? 8.422 -30.219 -5.52 1 86.75 435 PHE A C 1
ATOM 3520 O O . PHE A 1 435 ? 7.676 -30.344 -4.543 1 86.75 435 PHE A O 1
ATOM 3527 N N . LEU A 1 436 ? 9.617 -29.828 -5.508 1 88.25 436 LEU A N 1
ATOM 3528 C CA . LEU A 1 436 ? 10.203 -29.484 -4.215 1 88.25 436 LEU A CA 1
ATOM 3529 C C . LEU A 1 436 ? 9.555 -28.234 -3.635 1 88.25 436 LEU A C 1
ATOM 3531 O O . LEU A 1 436 ? 9.227 -28.188 -2.445 1 88.25 436 LEU A O 1
ATOM 3535 N N . LEU A 1 437 ? 9.391 -27.312 -4.465 1 93.19 437 LEU A N 1
ATOM 3536 C CA . LEU A 1 437 ? 8.812 -26.047 -4.02 1 93.19 437 LEU A CA 1
ATOM 3537 C C . LEU A 1 437 ? 7.348 -26.219 -3.631 1 93.19 437 LEU A C 1
ATOM 3539 O O . LEU A 1 437 ? 6.871 -25.594 -2.686 1 93.19 437 LEU A O 1
ATOM 3543 N N . GLU A 1 438 ? 6.637 -27.047 -4.398 1 91.81 438 GLU A N 1
ATOM 3544 C CA . GLU A 1 438 ? 5.246 -27.312 -4.059 1 91.81 438 GLU A CA 1
ATOM 3545 C C . GLU A 1 438 ? 5.129 -28 -2.695 1 91.81 438 GLU A C 1
ATOM 3547 O O . GLU A 1 438 ? 4.25 -27.656 -1.9 1 91.81 438 GLU A O 1
ATOM 3552 N N . GLY A 1 439 ? 6.023 -28.953 -2.42 1 90.56 439 GLY A N 1
ATOM 3553 C CA . GLY A 1 439 ? 6.039 -29.609 -1.119 1 90.56 439 GLY A CA 1
ATOM 3554 C C . GLY A 1 439 ? 6.285 -28.641 0.026 1 90.56 439 GLY A C 1
ATOM 3555 O O . GLY A 1 439 ? 5.598 -28.688 1.048 1 90.56 439 GLY A O 1
ATOM 3556 N N . LEU A 1 440 ? 7.16 -27.734 -0.204 1 91.75 440 LEU A N 1
ATOM 3557 C CA . LEU A 1 440 ? 7.48 -26.75 0.813 1 91.75 440 LEU A CA 1
ATOM 3558 C C . LEU A 1 440 ? 6.324 -25.766 1.002 1 91.75 440 LEU A C 1
ATOM 3560 O O . LEU A 1 440 ? 6.047 -25.344 2.123 1 91.75 440 LEU A O 1
ATOM 3564 N N . THR A 1 441 ? 5.625 -25.422 -0.058 1 92.19 441 THR A N 1
ATOM 3565 C CA . THR A 1 441 ? 4.527 -24.453 0.015 1 92.19 441 THR A CA 1
ATOM 3566 C C . THR A 1 441 ? 3.328 -25.062 0.74 1 92.19 441 THR A C 1
ATOM 3568 O O . THR A 1 441 ? 2.59 -24.359 1.427 1 92.19 441 THR A O 1
ATOM 3571 N N . TYR A 1 442 ? 3.148 -26.344 0.598 1 90.5 442 TYR A N 1
ATOM 3572 C CA . TYR A 1 442 ? 2.061 -27 1.312 1 90.5 442 TYR A CA 1
ATOM 3573 C C . TYR A 1 442 ? 2.311 -26.984 2.816 1 90.5 442 TYR A C 1
ATOM 3575 O O . TYR A 1 442 ? 1.366 -26.953 3.607 1 90.5 442 TYR A O 1
ATOM 3583 N N . LEU A 1 443 ? 3.541 -26.906 3.188 1 91.25 443 LEU A N 1
ATOM 3584 C CA . LEU A 1 443 ? 3.891 -26.906 4.605 1 91.25 443 LEU A CA 1
ATOM 3585 C C . LEU A 1 443 ? 3.703 -25.516 5.211 1 91.25 443 LEU A C 1
ATOM 3587 O O . LEU A 1 443 ? 3.631 -25.375 6.438 1 91.25 443 LEU A O 1
ATOM 3591 N N . GLN A 1 444 ? 3.678 -24.453 4.523 1 90.62 444 GLN A N 1
ATOM 3592 C CA . GLN A 1 444 ? 3.543 -23.078 5.004 1 90.62 444 GLN A CA 1
ATOM 3593 C C . GLN A 1 444 ? 2.166 -22.844 5.617 1 90.62 444 GLN A C 1
ATOM 3595 O O . GLN A 1 444 ? 2.006 -21.984 6.484 1 90.62 444 GLN A O 1
ATOM 3600 N N . GLY A 1 445 ? 1.092 -23.641 5.191 1 88.38 445 GLY A N 1
ATOM 3601 C CA . GLY A 1 445 ? -0.202 -23.562 5.848 1 88.38 445 GLY A CA 1
ATOM 3602 C C . GLY A 1 445 ? -1.16 -22.609 5.156 1 88.38 445 GLY A C 1
ATOM 3603 O O . GLY A 1 445 ? -1.922 -21.891 5.82 1 88.38 445 GLY A O 1
ATOM 3604 N N . TYR A 1 446 ? -1.179 -22.469 3.896 1 91.75 446 TYR A N 1
ATOM 3605 C CA . TYR A 1 446 ? -2.174 -21.672 3.178 1 91.75 446 TYR A CA 1
ATOM 3606 C C . TYR A 1 446 ? -3.545 -22.328 3.242 1 91.75 446 TYR A C 1
ATOM 3608 O O . TYR A 1 446 ? -3.648 -23.562 3.236 1 91.75 446 TYR A O 1
ATOM 3616 N N . ARG A 1 447 ? -4.543 -21.594 3.256 1 92.69 447 ARG A N 1
ATOM 3617 C CA . ARG A 1 447 ? -5.879 -22.109 3.525 1 92.69 447 ARG A CA 1
ATOM 3618 C C . ARG A 1 447 ? -6.609 -22.453 2.229 1 92.69 447 ARG A C 1
ATOM 3620 O O . ARG A 1 447 ? -7.719 -22.984 2.254 1 92.69 447 ARG A O 1
ATOM 3627 N N . ALA A 1 448 ? -6.059 -22.109 1.098 1 93 448 ALA A N 1
ATOM 3628 C CA . ALA A 1 448 ? -6.656 -22.422 -0.199 1 93 448 ALA A CA 1
ATOM 3629 C C . ALA A 1 448 ? -5.613 -22.953 -1.176 1 93 448 ALA A C 1
ATOM 3631 O O . ALA A 1 448 ? -4.449 -22.531 -1.137 1 93 448 ALA A O 1
ATOM 3632 N N . ARG A 1 449 ? -6.016 -23.891 -2.016 1 92.19 449 ARG A N 1
ATOM 3633 C CA . ARG A 1 449 ? -5.117 -24.469 -3.006 1 92.19 449 ARG A CA 1
ATOM 3634 C C . ARG A 1 449 ? -4.688 -23.438 -4.035 1 92.19 449 ARG A C 1
ATOM 3636 O O . ARG A 1 449 ? -3.553 -23.469 -4.516 1 92.19 449 ARG A O 1
ATOM 3643 N N . SER A 1 450 ? -5.605 -22.562 -4.387 1 92.62 450 SER A N 1
ATOM 3644 C CA . SER A 1 450 ? -5.27 -21.5 -5.332 1 92.62 450 SER A CA 1
ATOM 3645 C C . SER A 1 450 ? -4.188 -20.594 -4.773 1 92.62 450 SER A C 1
ATOM 3647 O O . SER A 1 450 ? -3.305 -20.141 -5.508 1 92.62 450 SER A O 1
ATOM 3649 N N . TRP A 1 451 ? -4.227 -20.375 -3.455 1 92.88 451 TRP A N 1
ATOM 3650 C CA . TRP A 1 451 ? -3.205 -19.547 -2.828 1 92.88 451 TRP A CA 1
ATOM 3651 C C . TRP A 1 451 ? -1.848 -20.25 -2.846 1 92.88 451 TRP A C 1
ATOM 3653 O O . TRP A 1 451 ? -0.81 -19.594 -2.973 1 92.88 451 TRP A O 1
ATOM 3663 N N . ILE A 1 452 ? -1.879 -21.547 -2.707 1 93.06 452 ILE A N 1
ATOM 3664 C CA . ILE A 1 452 ? -0.649 -22.328 -2.771 1 93.06 452 ILE A CA 1
ATOM 3665 C C . ILE A 1 452 ? -0.041 -22.219 -4.168 1 93.06 452 ILE A C 1
ATOM 3667 O O . ILE A 1 452 ? 1.171 -22.031 -4.312 1 93.06 452 ILE A O 1
ATOM 3671 N N . GLU A 1 453 ? -0.902 -22.266 -5.168 1 93.5 453 GLU A N 1
ATOM 3672 C CA . GLU A 1 453 ? -0.437 -22.141 -6.547 1 93.5 453 GLU A CA 1
ATOM 3673 C C . GLU A 1 453 ? 0.202 -20.781 -6.793 1 93.5 453 GLU A C 1
ATOM 3675 O O . GLU A 1 453 ? 1.231 -20.688 -7.465 1 93.5 453 GLU A O 1
ATOM 3680 N N . TYR A 1 454 ? -0.418 -19.75 -6.254 1 93.94 454 TYR A N 1
ATOM 3681 C CA . TYR A 1 454 ? 0.121 -18.406 -6.457 1 93.94 454 TYR A CA 1
ATOM 3682 C C . TYR A 1 454 ? 1.452 -18.25 -5.734 1 93.94 454 TYR A C 1
ATOM 3684 O O . TYR A 1 454 ? 2.373 -17.609 -6.254 1 93.94 454 TYR A O 1
ATOM 3692 N N . SER A 1 455 ? 1.505 -18.781 -4.508 1 94.12 455 SER A N 1
ATOM 3693 C CA . SER A 1 455 ? 2.77 -18.734 -3.785 1 94.12 455 SER A CA 1
ATOM 3694 C C . SER A 1 455 ? 3.859 -19.516 -4.512 1 94.12 455 SER A C 1
ATOM 3696 O O . SER A 1 455 ? 5.016 -19.094 -4.543 1 94.12 455 SER A O 1
ATOM 3698 N N . LEU A 1 456 ? 3.479 -20.625 -5.07 1 94.44 456 LEU A N 1
ATOM 3699 C CA . LEU A 1 456 ? 4.41 -21.406 -5.867 1 94.44 456 LEU A CA 1
ATOM 3700 C C . LEU A 1 456 ? 4.887 -20.625 -7.086 1 94.44 456 LEU A C 1
ATOM 3702 O O . LEU A 1 456 ? 6.074 -20.656 -7.422 1 94.44 456 LEU A O 1
ATOM 3706 N N . LEU A 1 457 ? 3.947 -19.953 -7.738 1 95.06 457 LEU A N 1
ATOM 3707 C CA . LEU A 1 457 ? 4.281 -19.141 -8.898 1 95.06 457 LEU A CA 1
ATOM 3708 C C . LEU A 1 457 ? 5.336 -18.094 -8.547 1 95.06 457 LEU A C 1
ATOM 3710 O O . LEU A 1 457 ? 6.32 -17.938 -9.273 1 95.06 457 LEU A O 1
ATOM 3714 N N . LYS A 1 458 ? 5.223 -17.5 -7.414 1 93.81 458 LYS A N 1
ATOM 3715 C CA . LYS A 1 458 ? 6.156 -16.453 -6.992 1 93.81 458 LYS A CA 1
ATOM 3716 C C . LYS A 1 458 ? 7.535 -17.047 -6.695 1 93.81 458 LYS A C 1
ATOM 3718 O O . LYS A 1 458 ? 8.547 -16.531 -7.172 1 93.81 458 LYS A O 1
ATOM 3723 N N . LYS A 1 459 ? 7.562 -18.094 -5.984 1 93.12 459 LYS A N 1
ATOM 3724 C CA . LYS A 1 459 ? 8.812 -18.719 -5.555 1 93.12 459 LYS A CA 1
ATOM 3725 C C . LYS A 1 459 ? 9.547 -19.359 -6.734 1 93.12 459 LYS A C 1
ATOM 3727 O O . LYS A 1 459 ? 10.758 -19.188 -6.883 1 93.12 459 LYS A O 1
ATOM 3732 N N . TYR A 1 460 ? 8.781 -20.031 -7.512 1 93.5 460 TYR A N 1
ATOM 3733 C CA . TYR A 1 460 ? 9.375 -20.719 -8.648 1 93.5 460 TYR A CA 1
ATOM 3734 C C . TYR A 1 460 ? 9.945 -19.734 -9.656 1 93.5 460 TYR A C 1
ATOM 3736 O O . TYR A 1 460 ? 11.031 -19.938 -10.195 1 93.5 460 TYR A O 1
ATOM 3744 N N . PHE A 1 461 ? 9.312 -18.656 -9.891 1 94.56 461 PHE A N 1
ATOM 3745 C CA . PHE A 1 461 ? 9.828 -17.656 -10.828 1 94.56 461 PHE A CA 1
ATOM 3746 C C . PHE A 1 461 ? 11.117 -17.031 -10.305 1 94.56 461 PHE A C 1
ATOM 3748 O O . PHE A 1 461 ? 12.07 -16.844 -11.062 1 94.56 461 PHE A O 1
ATOM 3755 N N . LEU A 1 462 ? 11.094 -16.703 -9.047 1 91.5 462 LEU A N 1
ATOM 3756 C CA . LEU A 1 462 ? 12.297 -16.125 -8.461 1 91.5 462 LEU A CA 1
ATOM 3757 C C . LEU A 1 462 ? 13.469 -17.078 -8.562 1 91.5 462 LEU A C 1
ATOM 3759 O O . LEU A 1 462 ? 14.594 -16.672 -8.859 1 91.5 462 LEU A O 1
ATOM 3763 N N . PHE A 1 463 ? 13.164 -18.312 -8.359 1 88.75 463 PHE A N 1
ATOM 3764 C CA . PHE A 1 463 ? 14.195 -19.328 -8.469 1 88.75 463 PHE A CA 1
ATOM 3765 C C . PHE A 1 463 ? 14.719 -19.422 -9.898 1 88.75 463 PHE A C 1
ATOM 3767 O O . PHE A 1 463 ? 15.93 -19.469 -10.125 1 88.75 463 PHE A O 1
ATOM 3774 N N . LEU A 1 464 ? 13.82 -19.406 -10.852 1 90.12 464 LEU A N 1
ATOM 3775 C CA . LEU A 1 464 ? 14.211 -19.516 -12.25 1 90.12 464 LEU A CA 1
ATOM 3776 C C . LEU A 1 464 ? 15 -18.281 -12.68 1 90.12 464 LEU A C 1
ATOM 3778 O O . LEU A 1 464 ? 15.992 -18.391 -13.414 1 90.12 464 LEU A O 1
ATOM 3782 N N . LEU A 1 465 ? 14.539 -17.156 -12.258 1 89.31 465 LEU A N 1
ATOM 3783 C CA . LEU A 1 465 ? 15.195 -15.906 -12.633 1 89.31 465 LEU A CA 1
ATOM 3784 C C . LEU A 1 465 ? 16.625 -15.883 -12.125 1 89.31 465 LEU A C 1
ATOM 3786 O O . LEU A 1 465 ? 17.547 -15.555 -12.875 1 89.31 465 LEU A O 1
ATOM 3790 N N . ILE A 1 466 ? 16.859 -16.281 -10.945 1 82.62 466 ILE A N 1
ATOM 3791 C CA . ILE A 1 466 ? 18.172 -16.203 -10.328 1 82.62 466 ILE A CA 1
ATOM 3792 C C . ILE A 1 466 ? 19.062 -17.312 -10.891 1 82.62 466 ILE A C 1
ATOM 3794 O O . ILE A 1 466 ? 20.234 -17.062 -11.195 1 82.62 466 ILE A O 1
ATOM 3798 N N . ASN A 1 467 ? 18.5 -18.453 -11.125 1 80.19 467 ASN A N 1
ATOM 3799 C CA . ASN A 1 467 ? 19.312 -19.625 -11.492 1 80.19 467 ASN A CA 1
ATOM 3800 C C . ASN A 1 467 ? 19.547 -19.688 -13 1 80.19 467 ASN A C 1
ATOM 3802 O O . ASN A 1 467 ? 20.484 -20.344 -13.461 1 80.19 467 ASN A O 1
ATOM 3806 N N . VAL A 1 468 ? 18.703 -19.109 -13.711 1 81.38 468 VAL A N 1
ATOM 3807 C CA . VAL A 1 468 ? 18.875 -19.219 -15.156 1 81.38 468 VAL A CA 1
ATOM 3808 C C . VAL A 1 468 ? 19.453 -17.922 -15.711 1 81.38 468 VAL A C 1
ATOM 3810 O O . VAL A 1 468 ? 20.484 -17.922 -16.406 1 81.38 468 VAL A O 1
ATOM 3813 N N . VAL A 1 469 ? 18.875 -16.844 -15.359 1 80.69 469 VAL A N 1
ATOM 3814 C CA . VAL A 1 469 ? 19.281 -15.57 -15.945 1 80.69 469 VAL A CA 1
ATOM 3815 C C . VAL A 1 469 ? 20.562 -15.078 -15.258 1 80.69 469 VAL A C 1
ATOM 3817 O O . VAL A 1 469 ? 21.516 -14.664 -15.93 1 80.69 469 VAL A O 1
ATOM 3820 N N . PHE A 1 470 ? 20.656 -15.156 -13.938 1 76 470 PHE A N 1
ATOM 3821 C CA . PHE A 1 470 ? 21.781 -14.555 -13.219 1 76 470 PHE A CA 1
ATOM 3822 C C . PHE A 1 470 ? 22.859 -15.594 -12.93 1 76 470 PHE A C 1
ATOM 3824 O O . PHE A 1 470 ? 23.781 -15.328 -12.164 1 76 470 PHE A O 1
ATOM 3831 N N . ILE A 1 471 ? 22.641 -16.734 -13.562 1 71.69 471 ILE A N 1
ATOM 3832 C CA . ILE A 1 471 ? 23.609 -17.797 -13.32 1 71.69 471 ILE A CA 1
ATOM 3833 C C . ILE A 1 471 ? 24.984 -17.391 -13.844 1 71.69 471 ILE A C 1
ATOM 3835 O O . ILE A 1 471 ? 26 -17.703 -13.234 1 71.69 471 ILE A O 1
ATOM 3839 N N . PHE A 1 472 ? 24.984 -16.734 -14.984 1 69.75 472 PHE A N 1
ATOM 3840 C CA . PHE A 1 472 ? 26.25 -16.328 -15.602 1 69.75 472 PHE A CA 1
ATOM 3841 C C . PHE A 1 472 ? 26.938 -15.258 -14.773 1 69.75 472 PHE A C 1
ATOM 3843 O O . PHE A 1 472 ? 28.156 -15.117 -14.836 1 69.75 472 PHE A O 1
ATOM 3850 N N . LEU A 1 473 ? 26.109 -14.523 -14.062 1 66.81 473 LEU A N 1
ATOM 3851 C CA . LEU A 1 473 ? 26.672 -13.539 -13.148 1 66.81 473 LEU A CA 1
ATOM 3852 C C . LEU A 1 473 ? 27.312 -14.227 -11.953 1 66.81 473 LEU A C 1
ATOM 3854 O O . LEU A 1 473 ? 28.359 -13.773 -11.453 1 66.81 473 LEU A O 1
ATOM 3858 N N . LEU A 1 474 ? 26.734 -15.336 -11.578 1 61.72 474 LEU A N 1
ATOM 3859 C CA . LEU A 1 474 ? 27.188 -16.047 -10.383 1 61.72 474 LEU A CA 1
ATOM 3860 C C . LEU A 1 474 ? 28.375 -16.953 -10.695 1 61.72 474 LEU A C 1
ATOM 3862 O O . LEU A 1 474 ? 29.172 -17.25 -9.812 1 61.72 474 LEU A O 1
ATOM 3866 N N . ALA A 1 475 ? 28.484 -17.578 -11.891 1 56.25 475 ALA A N 1
ATOM 3867 C CA . ALA A 1 475 ? 29.516 -18.531 -12.266 1 56.25 475 ALA A CA 1
ATOM 3868 C C . ALA A 1 475 ? 30.906 -17.875 -12.266 1 56.25 475 ALA A C 1
ATOM 3870 O O . ALA A 1 475 ? 31.906 -18.547 -12.055 1 56.25 475 ALA A O 1
ATOM 3871 N N . THR A 1 476 ? 31.031 -16.781 -12.68 1 53.41 476 THR A N 1
ATOM 3872 C CA . THR A 1 476 ? 32.406 -16.344 -12.625 1 53.41 476 THR A CA 1
ATOM 3873 C C . THR A 1 476 ? 32.938 -16.344 -11.195 1 53.41 476 THR A C 1
ATOM 3875 O O . THR A 1 476 ? 33.938 -16.984 -10.883 1 53.41 476 THR A O 1
ATOM 3878 N N . THR A 1 477 ? 32.938 -15.547 -10.273 1 52.22 477 THR A N 1
ATOM 3879 C CA . THR A 1 477 ? 33.375 -15.648 -8.883 1 52.22 477 THR A CA 1
ATOM 3880 C C . THR A 1 477 ? 32.344 -15.062 -7.941 1 52.22 477 THR A C 1
ATOM 3882 O O . THR A 1 477 ? 32.125 -13.844 -7.898 1 52.22 477 THR A O 1
ATOM 3885 N N . TYR A 1 478 ? 31.422 -16.016 -7.574 1 54.66 478 TYR A N 1
ATOM 3886 C CA . TYR A 1 478 ? 30.328 -15.656 -6.668 1 54.66 478 TYR A CA 1
ATOM 3887 C C . TYR A 1 478 ? 30.797 -14.656 -5.617 1 54.66 478 TYR A C 1
ATOM 3889 O O . TYR A 1 478 ? 30.141 -13.648 -5.379 1 54.66 478 TYR A O 1
ATOM 3897 N N . TRP A 1 479 ? 31.984 -15.102 -5.031 1 57.16 479 TRP A N 1
ATOM 3898 C CA . TRP A 1 479 ? 32.469 -14.305 -3.906 1 57.16 479 TRP A CA 1
ATOM 3899 C C . TRP A 1 479 ? 32.969 -12.938 -4.375 1 57.16 479 TRP A C 1
ATOM 3901 O O . TRP A 1 479 ? 32.75 -11.93 -3.699 1 57.16 479 TRP A O 1
ATOM 3911 N N . GLN A 1 480 ? 33.562 -12.977 -5.551 1 59.97 480 GLN A N 1
ATOM 3912 C CA . GLN A 1 480 ? 34.062 -11.711 -6.078 1 59.97 480 GLN A CA 1
ATOM 3913 C C . GLN A 1 480 ? 32.906 -10.797 -6.484 1 59.97 480 GLN A C 1
ATOM 3915 O O . GLN A 1 480 ? 32.969 -9.578 -6.309 1 59.97 480 GLN A O 1
ATOM 3920 N N . LEU A 1 481 ? 31.859 -11.461 -6.879 1 61.34 481 LEU A N 1
ATOM 3921 C CA . LEU A 1 481 ? 30.688 -10.695 -7.289 1 61.34 481 LEU A CA 1
ATOM 3922 C C . LEU A 1 481 ? 30.016 -10.055 -6.082 1 61.34 481 LEU A C 1
ATOM 3924 O O . LEU A 1 481 ? 29.609 -8.891 -6.133 1 61.34 481 LEU A O 1
ATOM 3928 N N . VAL A 1 482 ? 29.875 -10.898 -5.125 1 60.44 482 VAL A N 1
ATOM 3929 C CA . VAL A 1 482 ? 29.219 -10.398 -3.918 1 60.44 482 VAL A CA 1
ATOM 3930 C C . VAL A 1 482 ? 30.047 -9.25 -3.326 1 60.44 482 VAL A C 1
ATOM 3932 O O . VAL A 1 482 ? 29.484 -8.242 -2.883 1 60.44 482 VAL A O 1
ATOM 3935 N N . ARG A 1 483 ? 31.406 -9.469 -3.336 1 60.09 483 ARG A N 1
ATOM 3936 C CA . ARG A 1 483 ? 32.281 -8.438 -2.809 1 60.09 483 ARG A CA 1
ATOM 3937 C C . ARG A 1 483 ? 32.25 -7.18 -3.664 1 60.09 483 ARG A C 1
ATOM 3939 O O . ARG A 1 483 ? 32.219 -6.066 -3.137 1 60.09 483 ARG A O 1
ATOM 3946 N N . ASP A 1 484 ? 32.125 -7.457 -4.945 1 62.91 484 ASP A N 1
ATOM 3947 C CA . ASP A 1 484 ? 32.094 -6.316 -5.855 1 62.91 484 ASP A CA 1
ATOM 3948 C C . ASP A 1 484 ? 30.734 -5.605 -5.797 1 62.91 484 ASP A C 1
ATOM 3950 O O . ASP A 1 484 ? 30.672 -4.379 -5.891 1 62.91 484 ASP A O 1
ATOM 3954 N N . LEU A 1 485 ? 29.719 -6.355 -5.605 1 61.81 485 LEU A N 1
ATOM 3955 C CA . LEU A 1 485 ? 28.375 -5.797 -5.523 1 61.81 485 LEU A CA 1
ATOM 3956 C C . LEU A 1 485 ? 28.203 -4.988 -4.238 1 61.81 485 LEU A C 1
ATOM 3958 O O . LEU A 1 485 ? 27.547 -3.951 -4.238 1 61.81 485 LEU A O 1
ATOM 3962 N N . ALA A 1 486 ? 28.812 -5.551 -3.211 1 58.19 486 ALA A N 1
ATOM 3963 C CA . ALA A 1 486 ? 28.719 -4.891 -1.912 1 58.19 486 ALA A CA 1
ATOM 3964 C C . ALA A 1 486 ? 29.562 -3.615 -1.888 1 58.19 486 ALA A C 1
ATOM 3966 O O . ALA A 1 486 ? 29.141 -2.598 -1.33 1 58.19 486 ALA A O 1
ATOM 3967 N N . ASN A 1 487 ? 30.734 -3.678 -2.695 1 59 487 ASN A N 1
ATOM 3968 C CA . ASN A 1 487 ? 31.672 -2.562 -2.625 1 59 487 ASN A CA 1
ATOM 3969 C C . ASN A 1 487 ? 31.406 -1.525 -3.709 1 59 487 ASN A C 1
ATOM 3971 O O . ASN A 1 487 ? 31.594 -0.328 -3.49 1 59 487 ASN A O 1
ATOM 3975 N N . TYR A 1 488 ? 30.922 -2.133 -4.914 1 62.84 488 TYR A N 1
ATOM 3976 C CA . TYR A 1 488 ? 30.719 -1.229 -6.039 1 62.84 488 TYR A CA 1
ATOM 3977 C C . TYR A 1 488 ? 29.359 -1.49 -6.695 1 62.84 488 TYR A C 1
ATOM 3979 O O . TYR A 1 488 ? 29.297 -1.917 -7.852 1 62.84 488 TYR A O 1
ATOM 3987 N N . PRO A 1 489 ? 28.219 -1.146 -6.027 1 62.47 489 PRO A N 1
ATOM 3988 C CA . PRO A 1 489 ? 26.922 -1.449 -6.617 1 62.47 489 PRO A CA 1
ATOM 3989 C C . PRO A 1 489 ? 26.688 -0.731 -7.945 1 62.47 489 PRO A C 1
ATOM 3991 O O . PRO A 1 489 ? 25.906 -1.203 -8.781 1 62.47 489 PRO A O 1
ATOM 3994 N N . ALA A 1 490 ? 27.375 0.432 -8.18 1 63.44 490 ALA A N 1
ATOM 3995 C CA . ALA A 1 490 ? 27.219 1.167 -9.43 1 63.44 490 ALA A CA 1
ATOM 3996 C C . ALA A 1 490 ? 27.781 0.375 -10.609 1 63.44 490 ALA A C 1
ATOM 3998 O O . ALA A 1 490 ? 27.422 0.64 -11.766 1 63.44 490 ALA A O 1
ATOM 3999 N N . LYS A 1 491 ? 28.594 -0.642 -10.297 1 71.62 491 LYS A N 1
ATOM 4000 C CA . LYS A 1 491 ? 29.188 -1.438 -11.359 1 71.62 491 LYS A CA 1
ATOM 4001 C C . LYS A 1 491 ? 28.328 -2.65 -11.695 1 71.62 491 LYS A C 1
ATOM 4003 O O . LYS A 1 491 ? 28.688 -3.457 -12.555 1 71.62 491 LYS A O 1
ATOM 4008 N N . ILE A 1 492 ? 27.172 -2.658 -11.016 1 72.62 492 ILE A N 1
ATOM 4009 C CA . ILE A 1 492 ? 26.297 -3.812 -11.195 1 72.62 492 ILE A CA 1
ATOM 4010 C C . ILE A 1 492 ? 25.828 -3.879 -12.648 1 72.62 492 ILE A C 1
ATOM 4012 O O . ILE A 1 492 ? 25.922 -4.926 -13.289 1 72.62 492 ILE A O 1
ATOM 4016 N N . PRO A 1 493 ? 25.375 -2.764 -13.211 1 75.25 493 PRO A N 1
ATOM 4017 C CA . PRO A 1 493 ? 24.922 -2.852 -14.602 1 75.25 493 PRO A CA 1
ATOM 4018 C C . PRO A 1 493 ? 26.047 -3.229 -15.562 1 75.25 493 PRO A C 1
ATOM 4020 O O . PRO A 1 493 ? 25.812 -3.977 -16.516 1 75.25 493 PRO A O 1
ATOM 4023 N N . GLU A 1 494 ? 27.219 -2.738 -15.266 1 78.5 494 GLU A N 1
ATOM 4024 C CA . GLU A 1 494 ? 28.359 -3.041 -16.125 1 78.5 494 GLU A CA 1
ATOM 4025 C C . GLU A 1 494 ? 28.75 -4.516 -16.031 1 78.5 494 GLU A C 1
ATOM 4027 O O . GLU A 1 494 ? 29.031 -5.156 -17.047 1 78.5 494 GLU A O 1
ATOM 4032 N N . LYS A 1 495 ? 28.75 -5.047 -14.867 1 77.31 495 LYS A N 1
ATOM 4033 C CA . LYS A 1 495 ? 29.094 -6.453 -14.68 1 77.31 495 LYS A CA 1
ATOM 4034 C C . LYS A 1 495 ? 28.016 -7.367 -15.258 1 77.31 495 LYS A C 1
ATOM 4036 O O . LYS A 1 495 ? 28.328 -8.422 -15.82 1 77.31 495 LYS A O 1
ATOM 4041 N N . LEU A 1 496 ? 26.844 -6.961 -15.023 1 76.69 496 LEU A N 1
ATOM 4042 C CA . LEU A 1 496 ? 25.734 -7.715 -15.594 1 76.69 496 LEU A CA 1
ATOM 4043 C C . LEU A 1 496 ? 25.828 -7.754 -17.125 1 76.69 496 LEU A C 1
ATOM 4045 O O . LEU A 1 496 ? 25.656 -8.812 -17.734 1 76.69 496 LEU A O 1
ATOM 4049 N N . ALA A 1 497 ? 26.078 -6.598 -17.688 1 80.56 497 ALA A N 1
ATOM 4050 C CA . ALA A 1 497 ? 26.188 -6.516 -19.141 1 80.56 497 ALA A CA 1
ATOM 4051 C C . ALA A 1 497 ? 27.375 -7.328 -19.656 1 80.56 497 ALA A C 1
ATOM 4053 O O . ALA A 1 497 ? 27.281 -7.992 -20.688 1 80.56 497 ALA A O 1
ATOM 4054 N N . LYS A 1 498 ? 28.531 -7.285 -18.938 1 78.81 498 LYS A N 1
ATOM 4055 C CA . LYS A 1 498 ? 29.719 -8.039 -19.344 1 78.81 498 LYS A CA 1
ATOM 4056 C C . LYS A 1 498 ? 29.453 -9.539 -19.312 1 78.81 498 LYS A C 1
ATOM 4058 O O . LYS A 1 498 ? 29.875 -10.273 -20.203 1 78.81 498 LYS A O 1
ATOM 4063 N N . ALA A 1 499 ? 28.734 -9.938 -18.297 1 75.88 499 ALA A N 1
ATOM 4064 C CA . ALA A 1 499 ? 28.438 -11.359 -18.125 1 75.88 499 ALA A CA 1
ATOM 4065 C C . ALA A 1 499 ? 27.438 -11.836 -19.172 1 75.88 499 ALA A C 1
ATOM 4067 O O . ALA A 1 499 ? 27.578 -12.922 -19.734 1 75.88 499 ALA A O 1
ATOM 4068 N N . LEU A 1 500 ? 26.484 -11.008 -19.484 1 76.69 500 LEU A N 1
ATOM 4069 C CA . LEU A 1 500 ? 25.375 -11.422 -20.344 1 76.69 500 LEU A CA 1
ATOM 4070 C C . LEU A 1 500 ? 25.703 -11.18 -21.812 1 76.69 500 LEU A C 1
ATOM 4072 O O . LEU A 1 500 ? 25.078 -11.75 -22.703 1 76.69 500 LEU A O 1
ATOM 4076 N N . GLN A 1 501 ? 26.672 -10.383 -22.047 1 80.06 501 GLN A N 1
ATOM 4077 C CA . GLN A 1 501 ? 27.031 -10.086 -23.422 1 80.06 501 GLN A CA 1
ATOM 4078 C C . GLN A 1 501 ? 28.109 -11.039 -23.938 1 80.06 501 GLN A C 1
ATOM 4080 O O . GLN A 1 501 ? 28.422 -11.047 -25.125 1 80.06 501 GLN A O 1
ATOM 4085 N N . SER A 1 502 ? 28.562 -11.852 -23.016 1 77.88 502 SER A N 1
ATOM 4086 C CA . SER A 1 502 ? 29.562 -12.82 -23.469 1 77.88 502 SER A CA 1
ATOM 4087 C C . SER A 1 502 ? 29 -13.727 -24.562 1 77.88 502 SER A C 1
ATOM 4089 O O . SER A 1 502 ? 27.797 -14.016 -24.578 1 77.88 502 SER A O 1
ATOM 4091 N N . GLY A 1 503 ? 29.672 -14.055 -25.594 1 74.75 503 GLY A N 1
ATOM 4092 C CA . GLY A 1 503 ? 29.25 -14.906 -26.688 1 74.75 503 GLY A CA 1
ATOM 4093 C C . GLY A 1 503 ? 28.641 -16.219 -26.219 1 74.75 503 GLY A C 1
ATOM 4094 O O . GLY A 1 503 ? 27.625 -16.672 -26.75 1 74.75 503 GLY A O 1
ATOM 4095 N N . LYS A 1 504 ? 29.234 -16.734 -25.172 1 74.19 504 LYS A N 1
ATOM 4096 C CA . LYS A 1 504 ? 28.75 -18 -24.625 1 74.19 504 LYS A CA 1
ATOM 4097 C C . LYS A 1 504 ? 27.344 -17.828 -24.031 1 74.19 504 LYS A C 1
ATOM 4099 O O . LYS A 1 504 ? 26.484 -18.688 -24.234 1 74.19 504 LYS A O 1
ATOM 4104 N N . ALA A 1 505 ? 27.109 -16.781 -23.359 1 80.12 505 ALA A N 1
ATOM 4105 C CA . ALA A 1 505 ? 25.812 -16.531 -22.719 1 80.12 505 ALA A CA 1
ATOM 4106 C C . ALA A 1 505 ? 24.75 -16.25 -23.766 1 80.12 505 ALA A C 1
ATOM 4108 O O . ALA A 1 505 ? 23.625 -16.75 -23.656 1 80.12 505 ALA A O 1
ATOM 4109 N N . ARG A 1 506 ? 25.062 -15.547 -24.781 1 84.31 506 ARG A N 1
ATOM 4110 C CA . ARG A 1 506 ? 24.125 -15.203 -25.828 1 84.31 506 ARG A CA 1
ATOM 4111 C C . ARG A 1 506 ? 23.672 -16.438 -26.578 1 84.31 506 ARG A C 1
ATOM 4113 O O . ARG A 1 506 ? 22.469 -16.625 -26.844 1 84.31 506 ARG A O 1
ATOM 4120 N N . ASN A 1 507 ? 24.594 -17.297 -26.844 1 82.62 507 ASN A N 1
ATOM 4121 C CA . ASN A 1 507 ? 24.266 -18.516 -27.578 1 82.62 507 ASN A CA 1
ATOM 4122 C C . ASN A 1 507 ? 23.5 -19.5 -26.703 1 82.62 507 ASN A C 1
ATOM 4124 O O . ASN A 1 507 ? 22.625 -20.219 -27.188 1 82.62 507 ASN A O 1
ATOM 4128 N N . PHE A 1 508 ? 23.875 -19.469 -25.516 1 80.94 508 PHE A N 1
ATOM 4129 C CA . PHE A 1 508 ? 23.172 -20.328 -24.594 1 80.94 508 PHE A CA 1
ATOM 4130 C C . PHE A 1 508 ? 21.688 -19.953 -24.5 1 80.94 508 PHE A C 1
ATOM 4132 O O . PHE A 1 508 ? 20.828 -20.828 -24.562 1 80.94 508 PHE A O 1
ATOM 4139 N N . PHE A 1 509 ? 21.422 -18.688 -24.375 1 87.38 509 PHE A N 1
ATOM 4140 C CA . PHE A 1 509 ? 20.047 -18.25 -24.188 1 87.38 509 PHE A CA 1
ATOM 4141 C C . PHE A 1 509 ? 19.25 -18.422 -25.484 1 87.38 509 PHE A C 1
ATOM 4143 O O . PHE A 1 509 ? 18.047 -18.719 -25.438 1 87.38 509 PHE A O 1
ATOM 4150 N N . LEU A 1 510 ? 19.875 -18.219 -26.547 1 89.12 510 LEU A N 1
ATOM 4151 C CA . LEU A 1 510 ? 19.203 -18.469 -27.812 1 89.12 510 LEU A CA 1
ATOM 4152 C C . LEU A 1 510 ? 18.859 -19.938 -27.969 1 89.12 510 LEU A C 1
ATOM 4154 O O . LEU A 1 510 ? 17.75 -20.281 -28.375 1 89.12 510 LEU A O 1
ATOM 4158 N N . SER A 1 511 ? 19.844 -20.766 -27.594 1 87.81 511 SER A N 1
ATOM 4159 C CA . SER A 1 511 ? 19.609 -22.203 -27.656 1 87.81 511 SER A CA 1
ATOM 4160 C C . SER A 1 511 ? 18.516 -22.625 -26.672 1 87.81 511 SER A C 1
ATOM 4162 O O . SER A 1 511 ? 17.703 -23.5 -26.969 1 87.81 511 SER A O 1
ATOM 4164 N N . TYR A 1 512 ? 18.5 -21.969 -25.594 1 88.31 512 TYR A N 1
ATOM 4165 C CA . TYR A 1 512 ? 17.5 -22.25 -24.562 1 88.31 512 TYR A CA 1
ATOM 4166 C C . TYR A 1 512 ? 16.094 -21.953 -25.062 1 88.31 512 TYR A C 1
ATOM 4168 O O . TYR A 1 512 ? 15.188 -22.766 -24.891 1 88.31 512 TYR A O 1
ATOM 4176 N N . VAL A 1 513 ? 15.883 -20.828 -25.719 1 92.31 513 VAL A N 1
ATOM 4177 C CA . VAL A 1 513 ? 14.57 -20.391 -26.188 1 92.31 513 VAL A CA 1
ATOM 4178 C C . VAL A 1 513 ? 14.133 -21.266 -27.359 1 92.31 513 VAL A C 1
ATOM 4180 O O . VAL A 1 513 ? 12.953 -21.625 -27.469 1 92.31 513 VAL A O 1
ATOM 4183 N N . ILE A 1 514 ? 15.086 -21.656 -28.188 1 92.31 514 ILE A N 1
ATOM 4184 C CA . ILE A 1 514 ? 14.773 -22.5 -29.328 1 92.31 514 ILE A CA 1
ATOM 4185 C C . ILE A 1 514 ? 14.32 -23.875 -28.844 1 92.31 514 ILE A C 1
ATOM 4187 O O . ILE A 1 514 ? 13.312 -24.406 -29.312 1 92.31 514 ILE A O 1
ATOM 4191 N N . LEU A 1 515 ? 15.094 -24.375 -27.906 1 89.81 515 LEU A N 1
ATOM 4192 C CA . LEU A 1 515 ? 14.75 -25.688 -27.375 1 89.81 515 LEU A CA 1
ATOM 4193 C C . LEU A 1 515 ? 13.391 -25.672 -26.672 1 89.81 515 LEU A C 1
ATOM 4195 O O . LEU A 1 515 ? 12.594 -26.594 -26.828 1 89.81 515 LEU A O 1
ATOM 4199 N N . GLN A 1 516 ? 13.078 -24.609 -25.969 1 91.94 516 GLN A N 1
ATOM 4200 C CA . GLN A 1 516 ? 11.812 -24.5 -25.266 1 91.94 516 GLN A CA 1
ATOM 4201 C C . GLN A 1 516 ? 10.648 -24.312 -26.234 1 91.94 516 GLN A C 1
ATOM 4203 O O . GLN A 1 516 ? 9.57 -24.859 -26.031 1 91.94 516 GLN A O 1
ATOM 4208 N N . GLY A 1 517 ? 10.805 -23.594 -27.281 1 92.38 517 GLY A N 1
ATOM 4209 C CA . GLY A 1 517 ? 9.742 -23.25 -28.219 1 92.38 517 GLY A CA 1
ATOM 4210 C C . GLY A 1 517 ? 9.469 -24.344 -29.234 1 92.38 517 GLY A C 1
ATOM 4211 O O . GLY A 1 517 ? 8.312 -24.75 -29.406 1 92.38 517 GLY A O 1
ATOM 4212 N N . LEU A 1 518 ? 10.508 -24.922 -29.797 1 93.06 518 LEU A N 1
ATOM 4213 C CA . LEU A 1 518 ? 10.344 -25.875 -30.891 1 93.06 518 LEU A CA 1
ATOM 4214 C C . LEU A 1 518 ? 10.43 -27.312 -30.391 1 93.06 518 LEU A C 1
ATOM 4216 O O . LEU A 1 518 ? 9.883 -28.219 -31.016 1 93.06 518 LEU A O 1
ATOM 4220 N N . GLY A 1 519 ? 11.047 -27.5 -29.281 1 90.62 519 GLY A N 1
ATOM 4221 C CA . GLY A 1 519 ? 11.25 -28.859 -28.797 1 90.62 519 GLY A CA 1
ATOM 4222 C C . GLY A 1 519 ? 10.352 -29.219 -27.641 1 90.62 519 GLY A C 1
ATOM 4223 O O . GLY A 1 519 ? 9.414 -30.016 -27.797 1 90.62 519 GLY A O 1
ATOM 4224 N N . ILE A 1 520 ? 10.43 -28.5 -26.594 1 88.94 520 ILE A N 1
ATOM 4225 C CA . ILE A 1 520 ? 9.805 -28.906 -25.344 1 88.94 520 ILE A CA 1
ATOM 4226 C C . ILE A 1 520 ? 8.312 -28.578 -25.375 1 88.94 520 ILE A C 1
ATOM 4228 O O . ILE A 1 520 ? 7.484 -29.344 -24.891 1 88.94 520 ILE A O 1
ATOM 4232 N N . MET A 1 521 ? 7.863 -27.453 -25.922 1 92.88 521 MET A N 1
ATOM 4233 C CA . MET A 1 521 ? 6.469 -27.031 -25.938 1 92.88 521 MET A CA 1
ATOM 4234 C C . MET A 1 521 ? 5.605 -28.031 -26.719 1 92.88 521 MET A C 1
ATOM 4236 O O . MET A 1 521 ? 4.582 -28.484 -26.219 1 92.88 521 MET A O 1
ATOM 4240 N N . PRO A 1 522 ? 5.992 -28.516 -27.875 1 92.25 522 PRO A N 1
ATOM 4241 C CA . PRO A 1 522 ? 5.199 -29.531 -28.547 1 92.25 522 PRO A CA 1
ATOM 4242 C C . PRO A 1 522 ? 5.23 -30.875 -27.844 1 92.25 522 PRO A C 1
ATOM 4244 O O . PRO A 1 522 ? 4.277 -31.656 -27.938 1 92.25 522 PRO A O 1
ATOM 4247 N N . LEU A 1 523 ? 6.305 -31.125 -27.125 1 89.94 523 LEU A N 1
ATOM 4248 C CA . LEU A 1 523 ? 6.41 -32.375 -26.375 1 89.94 523 LEU A CA 1
ATOM 4249 C C . LEU A 1 523 ? 5.375 -32.406 -25.25 1 89.94 523 LEU A C 1
ATOM 4251 O O . LEU A 1 523 ? 4.965 -33.5 -24.812 1 89.94 523 LEU A O 1
ATOM 4255 N N . GLN A 1 524 ? 4.91 -31.25 -24.859 1 89.69 524 GLN A N 1
ATOM 4256 C CA . GLN A 1 524 ? 3.916 -31.156 -23.797 1 89.69 524 GLN A CA 1
ATOM 4257 C C . GLN A 1 524 ? 2.561 -31.688 -24.266 1 89.69 524 GLN A C 1
ATOM 4259 O O . GLN A 1 524 ? 1.705 -32.031 -23.453 1 89.69 524 GLN A O 1
ATOM 4264 N N . LEU A 1 525 ? 2.328 -31.734 -25.547 1 89.06 525 LEU A N 1
ATOM 4265 C CA . LEU A 1 525 ? 1.083 -32.281 -26.078 1 89.06 525 LEU A CA 1
ATOM 4266 C C . LEU A 1 525 ? 0.949 -33.75 -25.719 1 89.06 525 LEU A C 1
ATOM 4268 O O . LEU A 1 525 ? -0.163 -34.25 -25.531 1 89.06 525 LEU A O 1
ATOM 4272 N N . LEU A 1 526 ? 2.086 -34.438 -25.594 1 88.12 526 LEU A N 1
ATOM 4273 C CA . LEU A 1 526 ? 2.082 -35.844 -25.281 1 88.12 526 LEU A CA 1
ATOM 4274 C C . LEU A 1 526 ? 1.846 -36.094 -23.797 1 88.12 526 LEU A C 1
ATOM 4276 O O . LEU A 1 526 ? 1.526 -37.188 -23.375 1 88.12 526 LEU A O 1
ATOM 4280 N N . ASN A 1 527 ? 1.803 -35.062 -22.984 1 85.81 527 ASN A N 1
ATOM 4281 C CA . ASN A 1 527 ? 1.556 -35.125 -21.547 1 85.81 527 ASN A CA 1
ATOM 4282 C C . ASN A 1 527 ? 2.305 -36.312 -20.906 1 85.81 527 ASN A C 1
ATOM 4284 O O . ASN A 1 527 ? 1.715 -37.094 -20.188 1 85.81 527 ASN A O 1
ATOM 4288 N N . LEU A 1 528 ? 3.549 -36.406 -21.172 1 81.44 528 LEU A N 1
ATOM 4289 C CA . LEU A 1 528 ? 4.355 -37.531 -20.703 1 81.44 528 LEU A CA 1
ATOM 4290 C C . LEU A 1 528 ? 4.438 -37.531 -19.172 1 81.44 528 LEU A C 1
ATOM 4292 O O . LEU A 1 528 ? 4.551 -38.594 -18.562 1 81.44 528 LEU A O 1
ATOM 4296 N N . GLY A 1 529 ? 4.352 -36.438 -18.578 1 77.44 529 GLY A N 1
ATOM 4297 C CA . GLY A 1 529 ? 4.406 -36.375 -17.125 1 77.44 529 GLY A CA 1
ATOM 4298 C C . GLY A 1 529 ? 3.217 -37 -16.438 1 77.44 529 GLY A C 1
ATOM 4299 O O . GLY A 1 529 ? 3.322 -37.469 -15.297 1 77.44 529 GLY A O 1
ATOM 4300 N N . ILE A 1 530 ? 2.117 -37.062 -17.094 1 80.19 530 ILE A N 1
ATOM 4301 C CA . ILE A 1 530 ? 0.909 -37.625 -16.5 1 80.19 530 ILE A CA 1
ATOM 4302 C C . ILE A 1 530 ? 0.716 -39.062 -17 1 80.19 530 ILE A C 1
ATOM 4304 O O . ILE A 1 530 ? 0.366 -39.938 -16.219 1 80.19 530 ILE A O 1
ATOM 4308 N N . ILE A 1 531 ? 1.093 -39.312 -18.266 1 82.56 531 ILE A N 1
ATOM 4309 C CA . ILE A 1 531 ? 0.792 -40.594 -18.875 1 82.56 531 ILE A CA 1
ATOM 4310 C C . ILE A 1 531 ? 1.777 -41.656 -18.375 1 82.56 531 ILE A C 1
ATOM 4312 O O . ILE A 1 531 ? 1.395 -42.812 -18.125 1 82.56 531 ILE A O 1
ATOM 4316 N N . VAL A 1 532 ? 3.043 -41.25 -18.203 1 83.88 532 VAL A N 1
ATOM 4317 C CA . VAL A 1 532 ? 4.059 -42.219 -17.812 1 83.88 532 VAL A CA 1
ATOM 4318 C C . VAL A 1 532 ? 3.783 -42.719 -16.406 1 83.88 532 VAL A C 1
ATOM 4320 O O . VAL A 1 532 ? 3.666 -43.938 -16.172 1 83.88 532 VAL A O 1
ATOM 4323 N N . PRO A 1 533 ? 3.613 -41.906 -15.5 1 85.06 533 PRO A N 1
ATOM 4324 C CA . PRO A 1 533 ? 3.281 -42.406 -14.164 1 85.06 533 PRO A CA 1
ATOM 4325 C C . PRO A 1 533 ? 1.944 -43.156 -14.133 1 85.06 533 PRO A C 1
ATOM 4327 O O . PRO A 1 533 ? 1.787 -44.125 -13.391 1 85.06 533 PRO A O 1
ATOM 4330 N N . ARG A 1 534 ? 0.94 -42.719 -14.789 1 83.62 534 ARG A N 1
ATOM 4331 C CA . ARG A 1 534 ? -0.355 -43.375 -14.852 1 83.62 534 ARG A CA 1
ATOM 4332 C C . ARG A 1 534 ? -0.21 -44.812 -15.375 1 83.62 534 ARG A C 1
ATOM 4334 O O . ARG A 1 534 ? -0.833 -45.719 -14.852 1 83.62 534 ARG A O 1
ATOM 4341 N N . SER A 1 535 ? 0.659 -44.969 -16.375 1 84.38 535 SER A N 1
ATOM 4342 C CA . SER A 1 535 ? 0.877 -46.281 -16.953 1 84.38 535 SER A CA 1
ATOM 4343 C C . SER A 1 535 ? 1.631 -47.188 -15.977 1 84.38 535 SER A C 1
ATOM 4345 O O . SER A 1 535 ? 1.346 -48.375 -15.883 1 84.38 535 SER A O 1
ATOM 4347 N N . ILE A 1 536 ? 2.451 -46.594 -15.234 1 88.25 536 ILE A N 1
ATOM 4348 C CA . ILE A 1 536 ? 3.211 -47.344 -14.258 1 88.25 536 ILE A CA 1
ATOM 4349 C C . ILE A 1 536 ? 2.301 -47.781 -13.109 1 88.25 536 ILE A C 1
ATOM 4351 O O . ILE A 1 536 ? 2.344 -48.906 -12.648 1 88.25 536 ILE A O 1
ATOM 4355 N N . LEU A 1 537 ? 1.423 -46.875 -12.688 1 86.88 537 LEU A N 1
ATOM 4356 C CA . LEU A 1 537 ? 0.499 -47.188 -11.594 1 86.88 537 LEU A CA 1
ATOM 4357 C C . LEU A 1 537 ? -0.543 -48.219 -12.031 1 86.88 537 LEU A C 1
ATOM 4359 O O . LEU A 1 537 ? -0.94 -49.062 -11.242 1 86.88 537 LEU A O 1
ATOM 4363 N N . ARG A 1 538 ? -0.971 -48.094 -13.258 1 83.06 538 ARG A N 1
ATOM 4364 C CA . ARG A 1 538 ? -1.961 -49.031 -13.789 1 83.06 538 ARG A CA 1
ATOM 4365 C C . ARG A 1 538 ? -1.401 -50.469 -13.844 1 83.06 538 ARG A C 1
ATOM 4367 O O . ARG A 1 538 ? -2.113 -51.406 -13.562 1 83.06 538 ARG A O 1
ATOM 4374 N N . LEU A 1 539 ? -0.076 -50.531 -14.086 1 83.62 539 LEU A N 1
ATOM 4375 C CA . LEU A 1 539 ? 0.548 -51.844 -14.273 1 83.62 539 LEU A CA 1
ATOM 4376 C C . LEU A 1 539 ? 0.929 -52.469 -12.938 1 83.62 539 LEU A C 1
ATOM 4378 O O . LEU A 1 539 ? 0.787 -53.656 -12.742 1 83.62 539 LEU A O 1
ATOM 4382 N N . PHE A 1 540 ? 1.271 -51.594 -11.953 1 83.94 540 PHE A N 1
ATOM 4383 C CA . PHE A 1 540 ? 1.901 -52.156 -10.773 1 83.94 540 PHE A CA 1
ATOM 4384 C C . PHE A 1 540 ? 1.024 -51.969 -9.547 1 83.94 540 PHE A C 1
ATOM 4386 O O . PHE A 1 540 ? 1.147 -52.719 -8.57 1 83.94 540 PHE A O 1
ATOM 4393 N N . VAL A 1 541 ? 0.118 -51.031 -9.477 1 80.81 541 VAL A N 1
ATOM 4394 C CA . VAL A 1 541 ? -0.48 -50.688 -8.188 1 80.81 541 VAL A CA 1
ATOM 4395 C C . VAL A 1 541 ? -1.999 -50.812 -8.273 1 80.81 541 VAL A C 1
ATOM 4397 O O . VAL A 1 541 ? -2.641 -51.312 -7.348 1 80.81 541 VAL A O 1
ATOM 4400 N N . THR A 1 542 ? -2.658 -50.469 -9.383 1 82.69 542 THR A N 1
ATOM 4401 C CA . THR A 1 542 ? -4.109 -50.375 -9.484 1 82.69 542 THR A CA 1
ATOM 4402 C C . THR A 1 542 ? -4.75 -51.75 -9.625 1 82.69 542 THR A C 1
ATOM 4404 O O . THR A 1 542 ? -4.469 -52.469 -10.578 1 82.69 542 THR A O 1
ATOM 4407 N N . ARG A 1 543 ? -5.598 -52.094 -8.57 1 83.62 543 ARG A N 1
ATOM 4408 C CA . ARG A 1 543 ? -6.281 -53.375 -8.617 1 83.62 543 ARG A CA 1
ATOM 4409 C C . ARG A 1 543 ? -7.762 -53.219 -8.281 1 83.62 543 ARG A C 1
ATOM 4411 O O . ARG A 1 543 ? -8.609 -53.875 -8.875 1 83.62 543 ARG A O 1
ATOM 4418 N N . THR A 1 544 ? -8.031 -52.281 -7.461 1 85.5 544 THR A N 1
ATOM 4419 C CA . THR A 1 544 ? -9.406 -52.094 -7.012 1 85.5 544 THR A CA 1
ATOM 4420 C C . THR A 1 544 ? -10.156 -51.125 -7.941 1 85.5 544 THR A C 1
ATOM 4422 O O . THR A 1 544 ? -9.539 -50.344 -8.664 1 85.5 544 THR A O 1
ATOM 4425 N N . PRO A 1 545 ? -11.469 -51.25 -8.031 1 83.5 545 PRO A N 1
ATOM 4426 C CA . PRO A 1 545 ? -12.25 -50.312 -8.836 1 83.5 545 PRO A CA 1
ATOM 4427 C C . PRO A 1 545 ? -12.055 -48.844 -8.406 1 83.5 545 PRO A C 1
ATOM 4429 O O . PRO A 1 545 ? -12.109 -47.938 -9.242 1 83.5 545 PRO A O 1
ATOM 4432 N N . ARG A 1 546 ? -11.805 -48.688 -7.207 1 84.06 546 ARG A N 1
ATOM 4433 C CA . ARG A 1 546 ? -11.555 -47.344 -6.723 1 84.06 546 ARG A CA 1
ATOM 4434 C C . ARG A 1 546 ? -10.234 -46.812 -7.262 1 84.06 546 ARG A C 1
ATOM 4436 O O . ARG A 1 546 ? -10.148 -45.625 -7.625 1 84.06 546 ARG A O 1
ATOM 4443 N N . ASP A 1 547 ? -9.32 -47.594 -7.352 1 83.56 547 ASP A N 1
ATOM 4444 C CA . ASP A 1 547 ? -8.023 -47.156 -7.871 1 83.56 547 ASP A CA 1
ATOM 4445 C C . ASP A 1 547 ? -8.117 -46.781 -9.344 1 83.56 547 ASP A C 1
ATOM 4447 O O . ASP A 1 547 ? -7.492 -45.812 -9.773 1 83.56 547 ASP A O 1
ATOM 4451 N N . PHE A 1 548 ? -8.922 -47.562 -10.023 1 81.19 548 PHE A N 1
ATOM 4452 C CA . PHE A 1 548 ? -9.07 -47.281 -11.438 1 81.19 548 PHE A CA 1
ATOM 4453 C C . PHE A 1 548 ? -9.852 -45.969 -11.641 1 81.19 548 PHE A C 1
ATOM 4455 O O . PHE A 1 548 ? -9.547 -45.219 -12.555 1 81.19 548 PHE A O 1
ATOM 4462 N N . ALA A 1 549 ? -10.805 -45.75 -10.82 1 78.25 549 ALA A N 1
ATOM 4463 C CA . ALA A 1 549 ? -11.578 -44.531 -10.914 1 78.25 549 ALA A CA 1
ATOM 4464 C C . ALA A 1 549 ? -10.711 -43.312 -10.609 1 78.25 549 ALA A C 1
ATOM 4466 O O . ALA A 1 549 ? -10.859 -42.25 -11.227 1 78.25 549 ALA A O 1
ATOM 4467 N N . GLU A 1 550 ? -9.844 -43.469 -9.672 1 79.94 550 GLU A N 1
ATOM 4468 C CA . GLU A 1 550 ? -8.961 -42.375 -9.305 1 79.94 550 GLU A CA 1
ATOM 4469 C C . GLU A 1 550 ? -7.922 -42.094 -10.391 1 79.94 550 GLU A C 1
ATOM 4471 O O . GLU A 1 550 ? -7.547 -40.938 -10.633 1 79.94 550 GLU A O 1
ATOM 4476 N N . LEU A 1 551 ? -7.523 -43.156 -11 1 78.31 551 LEU A N 1
ATOM 4477 C CA . LEU A 1 551 ? -6.504 -43 -12.031 1 78.31 551 LEU A CA 1
ATOM 4478 C C . LEU A 1 551 ? -7.094 -42.406 -13.305 1 78.31 551 LEU A C 1
ATOM 4480 O O . LEU A 1 551 ? -6.402 -41.719 -14.039 1 78.31 551 LEU A O 1
ATOM 4484 N N . ASN A 1 552 ? -8.383 -42.656 -13.57 1 75.88 552 ASN A N 1
ATOM 4485 C CA . ASN A 1 552 ? -9.016 -42.156 -14.797 1 75.88 552 ASN A CA 1
ATOM 4486 C C . ASN A 1 552 ? -9.547 -40.75 -14.633 1 75.88 552 ASN A C 1
ATOM 4488 O O . ASN A 1 552 ? -10.031 -40.125 -15.594 1 75.88 552 ASN A O 1
ATOM 4492 N N . ALA A 1 553 ? -9.414 -40.219 -13.523 1 76.5 553 ALA A N 1
ATOM 4493 C CA . ALA A 1 553 ? -9.852 -38.844 -13.32 1 76.5 553 ALA A CA 1
ATOM 4494 C C . ALA A 1 553 ? -8.953 -37.875 -14.078 1 76.5 553 ALA A C 1
ATOM 4496 O O . ALA A 1 553 ? -7.738 -38.031 -14.125 1 76.5 553 ALA A O 1
ATOM 4497 N N . PRO A 1 554 ? -9.578 -36.906 -14.789 1 79.38 554 PRO A N 1
ATOM 4498 C CA . PRO A 1 554 ? -8.773 -35.938 -15.547 1 79.38 554 PRO A CA 1
ATOM 4499 C C . PRO A 1 554 ? -7.805 -35.156 -14.664 1 79.38 554 PRO A C 1
ATOM 4501 O O . PRO A 1 554 ? -8.133 -34.844 -13.516 1 79.38 554 PRO A O 1
ATOM 4504 N N . PRO A 1 555 ? -6.664 -34.938 -15.195 1 83.88 555 PRO A N 1
ATOM 4505 C CA . PRO A 1 555 ? -5.66 -34.188 -14.422 1 83.88 555 PRO A CA 1
ATOM 4506 C C . PRO A 1 555 ? -5.996 -32.719 -14.273 1 83.88 555 PRO A C 1
ATOM 4508 O O . PRO A 1 555 ? -6.762 -32.156 -15.078 1 83.88 555 PRO A O 1
ATOM 4511 N N . MET A 1 556 ? -5.473 -32.188 -13.25 1 85.06 556 MET A N 1
ATOM 4512 C CA . MET A 1 556 ? -5.676 -30.75 -12.984 1 85.06 556 MET A CA 1
ATOM 4513 C C . MET A 1 556 ? -4.453 -29.938 -13.398 1 85.06 556 MET A C 1
ATOM 4515 O O . MET A 1 556 ? -3.32 -30.406 -13.273 1 85.06 556 MET A O 1
ATOM 4519 N N . ILE A 1 557 ? -4.723 -28.812 -13.953 1 87.56 557 ILE A N 1
ATOM 4520 C CA . ILE A 1 557 ? -3.633 -27.938 -14.344 1 87.56 557 ILE A CA 1
ATOM 4521 C C . ILE A 1 557 ? -3.152 -27.141 -13.133 1 87.56 557 ILE A C 1
ATOM 4523 O O . ILE A 1 557 ? -3.959 -26.703 -12.312 1 87.56 557 ILE A O 1
ATOM 4527 N N . ASN A 1 558 ? -1.854 -27.141 -12.922 1 89.25 558 ASN A N 1
ATOM 4528 C CA . ASN A 1 558 ? -1.24 -26.281 -11.906 1 89.25 558 ASN A CA 1
ATOM 4529 C C . ASN A 1 558 ? -0.684 -25 -12.516 1 89.25 558 ASN A C 1
ATOM 4531 O O . ASN A 1 558 ? 0.407 -25 -13.086 1 89.25 558 ASN A O 1
ATOM 4535 N N . TYR A 1 559 ? -1.402 -23.906 -12.336 1 92.06 559 TYR A N 1
ATOM 4536 C CA . TYR A 1 559 ? -1.009 -22.625 -12.914 1 92.06 559 TYR A CA 1
ATOM 4537 C C . TYR A 1 559 ? 0.288 -22.125 -12.289 1 92.06 559 TYR A C 1
ATOM 4539 O O . TYR A 1 559 ? 1.005 -21.312 -12.891 1 92.06 559 TYR A O 1
ATOM 4547 N N . GLY A 1 560 ? 0.62 -22.609 -11.055 1 92.19 560 GLY A N 1
ATOM 4548 C CA . GLY A 1 560 ? 1.844 -22.203 -10.383 1 92.19 560 GLY A CA 1
ATOM 4549 C C . GLY A 1 560 ? 3.098 -22.703 -11.078 1 92.19 560 GLY A C 1
ATOM 4550 O O . GLY A 1 560 ? 4.18 -22.141 -10.898 1 92.19 560 GLY A O 1
ATOM 4551 N N . VAL A 1 561 ? 2.971 -23.719 -11.93 1 91.69 561 VAL A N 1
ATOM 4552 C CA . VAL A 1 561 ? 4.133 -24.281 -12.602 1 91.69 561 VAL A CA 1
ATOM 4553 C C . VAL A 1 561 ? 4.211 -23.75 -14.031 1 91.69 561 VAL A C 1
ATOM 4555 O O . VAL A 1 561 ? 5.301 -23.594 -14.578 1 91.69 561 VAL A O 1
ATOM 4558 N N . VAL A 1 562 ? 3.105 -23.438 -14.609 1 92.75 562 VAL A N 1
ATOM 4559 C CA . VAL A 1 562 ? 3.041 -23.078 -16.031 1 92.75 562 VAL A CA 1
ATOM 4560 C C . VAL A 1 562 ? 3.473 -21.625 -16.219 1 92.75 562 VAL A C 1
ATOM 4562 O O . VAL A 1 562 ? 4.281 -21.328 -17.094 1 92.75 562 VAL A O 1
ATOM 4565 N N . TYR A 1 563 ? 3.064 -20.672 -15.375 1 95.75 563 TYR A N 1
ATOM 4566 C CA . TYR A 1 563 ? 3.293 -19.234 -15.547 1 95.75 563 TYR A CA 1
ATOM 4567 C C . TYR A 1 563 ? 4.773 -18.906 -15.422 1 95.75 563 TYR A C 1
ATOM 4569 O O . TYR A 1 563 ? 5.328 -18.188 -16.266 1 95.75 563 TYR A O 1
ATOM 4577 N N . PRO A 1 564 ? 5.465 -19.453 -14.398 1 95.12 564 PRO A N 1
ATOM 4578 C CA . PRO A 1 564 ? 6.852 -19.031 -14.203 1 95.12 564 PRO A CA 1
ATOM 4579 C C . PRO A 1 564 ? 7.746 -19.344 -15.398 1 95.12 564 PRO A C 1
ATOM 4581 O O . PRO A 1 564 ? 8.609 -18.547 -15.758 1 95.12 564 PRO A O 1
ATOM 4584 N N . GLN A 1 565 ? 7.578 -20.469 -16.062 1 93.44 565 GLN A N 1
ATOM 4585 C CA . GLN A 1 565 ? 8.375 -20.828 -17.234 1 93.44 565 GLN A CA 1
ATOM 4586 C C . GLN A 1 565 ? 8.102 -19.875 -18.391 1 93.44 565 GLN A C 1
ATOM 4588 O O . GLN A 1 565 ? 9.031 -19.438 -19.094 1 93.44 565 GLN A O 1
ATOM 4593 N N . ALA A 1 566 ? 6.863 -19.594 -18.578 1 96.38 566 ALA A N 1
ATOM 4594 C CA . ALA A 1 566 ? 6.504 -18.672 -19.641 1 96.38 566 ALA A CA 1
ATOM 4595 C C . ALA A 1 566 ? 7.02 -17.266 -19.359 1 96.38 566 ALA A C 1
ATOM 4597 O O . ALA A 1 566 ? 7.488 -16.562 -20.266 1 96.38 566 ALA A O 1
ATOM 4598 N N . ILE A 1 567 ? 6.973 -16.828 -18.094 1 97.44 567 ILE A N 1
ATOM 4599 C CA . ILE A 1 567 ? 7.457 -15.5 -17.719 1 97.44 567 ILE A CA 1
ATOM 4600 C C . ILE A 1 567 ? 8.977 -15.438 -17.891 1 97.44 567 ILE A C 1
ATOM 4602 O O . ILE A 1 567 ? 9.508 -14.406 -18.312 1 97.44 567 ILE A O 1
ATOM 4606 N N . LEU A 1 568 ? 9.625 -16.516 -17.578 1 95.31 568 LEU A N 1
ATOM 4607 C CA . LEU A 1 568 ? 11.078 -16.562 -17.75 1 95.31 568 LEU A CA 1
ATOM 4608 C C . LEU A 1 568 ? 11.445 -16.375 -19.219 1 95.31 568 LEU A C 1
ATOM 4610 O O . LEU A 1 568 ? 12.352 -15.602 -19.547 1 95.31 568 LEU A O 1
ATOM 4614 N N . ILE A 1 569 ? 10.789 -17.078 -20.125 1 96.31 569 ILE A N 1
ATOM 4615 C CA . ILE A 1 569 ? 11.07 -16.969 -21.547 1 96.31 569 ILE A CA 1
ATOM 4616 C C . ILE A 1 569 ? 10.789 -15.539 -22.016 1 96.31 569 ILE A C 1
ATOM 4618 O O . ILE A 1 569 ? 11.523 -15 -22.859 1 96.31 569 ILE A O 1
ATOM 4622 N N . PHE A 1 570 ? 9.695 -14.961 -21.453 1 97.88 570 PHE A N 1
ATOM 4623 C CA . PHE A 1 570 ? 9.406 -13.562 -21.75 1 97.88 570 PHE A CA 1
ATOM 4624 C C . PHE A 1 570 ? 10.57 -12.664 -21.344 1 97.88 570 PHE A C 1
ATOM 4626 O O . PHE A 1 570 ? 11 -11.812 -22.125 1 97.88 570 PHE A O 1
ATOM 4633 N N . THR A 1 571 ? 11.102 -12.898 -20.203 1 96.56 571 THR A N 1
ATOM 4634 C CA . THR A 1 571 ? 12.18 -12.086 -19.656 1 96.56 571 THR A CA 1
ATOM 4635 C C . THR A 1 571 ? 13.453 -12.242 -20.469 1 96.56 571 THR A C 1
ATOM 4637 O O . THR A 1 571 ? 14.102 -11.258 -20.812 1 96.56 571 THR A O 1
ATOM 4640 N N . ILE A 1 572 ? 13.805 -13.469 -20.859 1 94.94 572 ILE A N 1
ATOM 4641 C CA . ILE A 1 572 ? 15.016 -13.742 -21.625 1 94.94 572 ILE A CA 1
ATOM 4642 C C . ILE A 1 572 ? 14.891 -13.125 -23.031 1 94.94 572 ILE A C 1
ATOM 4644 O O . ILE A 1 572 ? 15.844 -12.539 -23.547 1 94.94 572 ILE A O 1
ATOM 4648 N N . THR A 1 573 ? 13.727 -13.289 -23.609 1 96.62 573 THR A N 1
ATOM 4649 C CA . THR A 1 573 ? 13.508 -12.805 -24.953 1 96.62 573 THR A CA 1
ATOM 4650 C C . THR A 1 573 ? 13.602 -11.281 -25 1 96.62 573 THR A C 1
ATOM 4652 O O . THR A 1 573 ? 14.219 -10.719 -25.906 1 96.62 573 THR A O 1
ATOM 4655 N N . ILE A 1 574 ? 13 -10.609 -24.031 1 96.06 574 ILE A N 1
ATOM 4656 C CA . ILE A 1 574 ? 13.047 -9.148 -24.031 1 96.06 574 ILE A CA 1
ATOM 4657 C C . ILE A 1 574 ? 14.461 -8.68 -23.672 1 96.06 574 ILE A C 1
ATOM 4659 O O . ILE A 1 574 ? 14.93 -7.664 -24.188 1 96.06 574 ILE A O 1
ATOM 4663 N N . LEU A 1 575 ? 15.102 -9.391 -22.828 1 93.88 575 LEU A N 1
ATOM 4664 C CA . LEU A 1 575 ? 16.453 -9.055 -22.375 1 93.88 575 LEU A CA 1
ATOM 4665 C C . LEU A 1 575 ? 17.422 -9 -23.547 1 93.88 575 LEU A C 1
ATOM 4667 O O . LEU A 1 575 ? 18.219 -8.062 -23.656 1 93.88 575 LEU A O 1
ATOM 4671 N N . TYR A 1 576 ? 17.375 -9.953 -24.531 1 92.81 576 TYR A N 1
ATOM 4672 C CA . TYR A 1 576 ? 18.328 -10.047 -25.641 1 92.81 576 TYR A CA 1
ATOM 4673 C C . TYR A 1 576 ? 17.703 -9.539 -26.938 1 92.81 576 TYR A C 1
ATOM 4675 O O . TYR A 1 576 ? 18.25 -9.75 -28.016 1 92.81 576 TYR A O 1
ATOM 4683 N N . SER A 1 577 ? 16.594 -8.875 -26.859 1 93.31 577 SER A N 1
ATOM 4684 C CA . SER A 1 577 ? 15.828 -8.469 -28.047 1 93.31 577 SER A CA 1
ATOM 4685 C C . SER A 1 577 ? 16.641 -7.531 -28.922 1 93.31 577 SER A C 1
ATOM 4687 O O . SER A 1 577 ? 16.594 -7.637 -30.156 1 93.31 577 SER A O 1
ATOM 4689 N N . VAL A 1 578 ? 17.469 -6.703 -28.297 1 90 578 VAL A N 1
ATOM 4690 C CA . VAL A 1 578 ? 18.172 -5.695 -29.078 1 90 578 VAL A CA 1
ATOM 4691 C C . VAL A 1 578 ? 19.578 -6.211 -29.438 1 90 578 VAL A C 1
ATOM 4693 O O . VAL A 1 578 ? 20.031 -6.055 -30.562 1 90 578 VAL A O 1
ATOM 4696 N N . VAL A 1 579 ? 20.266 -6.906 -28.531 1 86.81 579 VAL A N 1
ATOM 4697 C CA . VAL A 1 579 ? 21.641 -7.344 -28.703 1 86.81 579 VAL A CA 1
ATOM 4698 C C . VAL A 1 579 ? 21.688 -8.57 -29.609 1 86.81 579 VAL A C 1
ATOM 4700 O O . VAL A 1 579 ? 22.594 -8.711 -30.438 1 86.81 579 VAL A O 1
ATOM 4703 N N . GLN A 1 580 ? 20.703 -9.422 -29.453 1 88.88 580 GLN A N 1
ATOM 4704 C CA . GLN A 1 580 ? 20.562 -10.609 -30.297 1 88.88 580 GLN A CA 1
ATOM 4705 C C . GLN A 1 580 ? 19.156 -10.711 -30.875 1 88.88 580 GLN A C 1
ATOM 4707 O O . GLN A 1 580 ? 18.344 -11.523 -30.422 1 88.88 580 GLN A O 1
ATOM 4712 N N . PRO A 1 581 ? 18.891 -10.039 -31.938 1 89.5 581 PRO A N 1
ATOM 4713 C CA . PRO A 1 581 ? 17.531 -9.914 -32.469 1 89.5 581 PRO A CA 1
ATOM 4714 C C . PRO A 1 581 ? 16.953 -11.25 -32.906 1 89.5 581 PRO A C 1
ATOM 4716 O O . PRO A 1 581 ? 15.727 -11.383 -33.031 1 89.5 581 PRO A O 1
ATOM 4719 N N . LEU A 1 582 ? 17.734 -12.289 -33.156 1 89.75 582 LEU A N 1
ATOM 4720 C CA . LEU A 1 582 ? 17.234 -13.594 -33.562 1 89.75 582 LEU A CA 1
ATOM 4721 C C . LEU A 1 582 ? 16.359 -14.203 -32.469 1 89.75 582 LEU A C 1
ATOM 4723 O O . LEU A 1 582 ? 15.477 -15.008 -32.75 1 89.75 582 LEU A O 1
ATOM 4727 N N . ILE A 1 583 ? 16.562 -13.852 -31.297 1 93.62 583 ILE A N 1
ATOM 4728 C CA . ILE A 1 583 ? 15.898 -14.469 -30.156 1 93.62 583 ILE A CA 1
ATOM 4729 C C . ILE A 1 583 ? 14.422 -14.062 -30.141 1 93.62 583 ILE A C 1
ATOM 4731 O O . ILE A 1 583 ? 13.57 -14.805 -29.641 1 93.62 583 ILE A O 1
ATOM 4735 N N . VAL A 1 584 ? 14.086 -12.852 -30.719 1 95.81 584 VAL A N 1
ATOM 4736 C CA . VAL A 1 584 ? 12.711 -12.367 -30.703 1 95.81 584 VAL A CA 1
ATOM 4737 C C . VAL A 1 584 ? 11.852 -13.227 -31.625 1 95.81 584 VAL A C 1
ATOM 4739 O O . VAL A 1 584 ? 10.672 -13.453 -31.359 1 95.81 584 VAL A O 1
ATOM 4742 N N . ILE A 1 585 ? 12.445 -13.789 -32.656 1 94.62 585 ILE A N 1
ATOM 4743 C CA . ILE A 1 585 ? 11.719 -14.648 -33.594 1 94.62 585 ILE A CA 1
ATOM 4744 C C . ILE A 1 585 ? 11.352 -15.961 -32.906 1 94.62 585 ILE A C 1
ATOM 4746 O O . ILE A 1 585 ? 10.203 -16.391 -32.938 1 94.62 585 ILE A O 1
ATOM 4750 N N . PHE A 1 586 ? 12.297 -16.5 -32.281 1 94.88 586 PHE A N 1
ATOM 4751 C CA . PHE A 1 586 ? 12.055 -17.781 -31.625 1 94.88 586 PHE A CA 1
ATOM 4752 C C . PHE A 1 586 ? 11.242 -17.594 -30.344 1 94.88 586 PHE A C 1
ATOM 4754 O O . PHE A 1 586 ? 10.547 -18.516 -29.922 1 94.88 586 PHE A O 1
ATOM 4761 N N . GLY A 1 587 ? 11.352 -16.406 -29.719 1 96.12 587 GLY A N 1
ATOM 4762 C CA . GLY A 1 587 ? 10.43 -16.109 -28.641 1 96.12 587 GLY A CA 1
ATOM 4763 C C . GLY A 1 587 ? 8.977 -16.062 -29.078 1 96.12 587 GLY A C 1
ATOM 4764 O O . GLY A 1 587 ? 8.094 -16.547 -28.375 1 96.12 587 GLY A O 1
ATOM 4765 N N . SER A 1 588 ? 8.75 -15.477 -30.234 1 97.19 588 SER A N 1
ATOM 4766 C CA . SER A 1 588 ? 7.406 -15.43 -30.797 1 97.19 588 SER A CA 1
ATOM 4767 C C . SER A 1 588 ? 6.891 -16.828 -31.109 1 97.19 588 SER A C 1
ATOM 4769 O O . SER A 1 588 ? 5.711 -17.125 -30.906 1 97.19 588 SER A O 1
ATOM 4771 N N . VAL A 1 589 ? 7.777 -17.719 -31.547 1 95.94 589 VAL A N 1
ATOM 4772 C CA . VAL A 1 589 ? 7.398 -19.094 -31.844 1 95.94 589 VAL A CA 1
ATOM 4773 C C . VAL A 1 589 ? 7.031 -19.812 -30.562 1 95.94 589 VAL A C 1
ATOM 4775 O O . VAL A 1 589 ? 6.055 -20.578 -30.531 1 95.94 589 VAL A O 1
ATOM 4778 N N . TYR A 1 590 ? 7.754 -19.594 -29.547 1 97.19 590 TYR A N 1
ATOM 4779 C CA . TYR A 1 590 ? 7.457 -20.219 -28.25 1 97.19 590 TYR A CA 1
ATOM 4780 C C . TYR A 1 590 ? 6.051 -19.875 -27.797 1 97.19 590 TYR A C 1
ATOM 4782 O O . TYR A 1 590 ? 5.273 -20.75 -27.422 1 97.19 590 TYR A O 1
ATOM 4790 N N . PHE A 1 591 ? 5.699 -18.625 -27.812 1 97.94 591 PHE A N 1
ATOM 4791 C CA . PHE A 1 591 ? 4.406 -18.188 -27.297 1 97.94 591 PHE A CA 1
ATOM 4792 C C . PHE A 1 591 ? 3.291 -18.547 -28.281 1 97.94 591 PHE A C 1
ATOM 4794 O O . PHE A 1 591 ? 2.162 -18.828 -27.859 1 97.94 591 PHE A O 1
ATOM 4801 N N . GLY A 1 592 ? 3.584 -18.594 -29.578 1 96 592 GLY A N 1
ATOM 4802 C CA . GLY A 1 592 ? 2.594 -19.016 -30.547 1 96 592 GLY A CA 1
ATOM 4803 C C . GLY A 1 592 ? 2.248 -20.5 -30.422 1 96 592 GLY A C 1
ATOM 4804 O O . GLY A 1 592 ? 1.071 -20.859 -30.344 1 96 592 GLY A O 1
ATOM 4805 N N . VAL A 1 593 ? 3.297 -21.344 -30.406 1 94.94 593 VAL A N 1
ATOM 4806 C CA . VAL A 1 593 ? 3.09 -22.781 -30.234 1 94.94 593 VAL A CA 1
ATOM 4807 C C . VAL A 1 593 ? 2.479 -23.062 -28.859 1 94.94 593 VAL A C 1
ATOM 4809 O O . VAL A 1 593 ? 1.588 -23.906 -28.734 1 94.94 593 VAL A O 1
ATOM 4812 N N . GLY A 1 594 ? 2.941 -22.312 -27.859 1 95.31 594 GLY A N 1
ATOM 4813 C CA . GLY A 1 594 ? 2.393 -22.469 -26.516 1 95.31 594 GLY A CA 1
ATOM 4814 C C . GLY A 1 594 ? 0.916 -22.141 -26.438 1 95.31 594 GLY A C 1
ATOM 4815 O O . GLY A 1 594 ? 0.166 -22.781 -25.703 1 95.31 594 GLY A O 1
ATOM 4816 N N . TYR A 1 595 ? 0.491 -21.109 -27.156 1 95.62 595 TYR A N 1
ATOM 4817 C CA . TYR A 1 595 ? -0.915 -20.734 -27.188 1 95.62 595 TYR A CA 1
ATOM 4818 C C . TYR A 1 595 ? -1.78 -21.859 -27.719 1 95.62 595 TYR A C 1
ATOM 4820 O O . TYR A 1 595 ? -2.812 -22.188 -27.141 1 95.62 595 TYR A O 1
ATOM 4828 N N . VAL A 1 596 ? -1.348 -22.594 -28.734 1 92.94 596 VAL A N 1
ATOM 4829 C CA . VAL A 1 596 ? -2.123 -23.656 -29.359 1 92.94 596 VAL A CA 1
ATOM 4830 C C . VAL A 1 596 ? -2.107 -24.891 -28.469 1 92.94 596 VAL A C 1
ATOM 4832 O O . VAL A 1 596 ? -3.145 -25.531 -28.266 1 92.94 596 VAL A O 1
ATOM 4835 N N . VAL A 1 597 ? -0.986 -25.156 -27.953 1 93 597 VAL A N 1
ATOM 4836 C CA . VAL A 1 597 ? -0.833 -26.344 -27.125 1 93 597 VAL A CA 1
ATOM 4837 C C . VAL A 1 597 ? -1.679 -26.219 -25.859 1 93 597 VAL A C 1
ATOM 4839 O O . VAL A 1 597 ? -2.443 -27.109 -25.516 1 93 597 VAL A O 1
ATOM 4842 N N . TYR A 1 598 ? -1.629 -25.094 -25.188 1 93.69 598 TYR A N 1
ATOM 4843 C CA . TYR A 1 598 ? -2.367 -24.922 -23.938 1 93.69 598 TYR A CA 1
ATOM 4844 C C . TYR A 1 598 ? -3.854 -24.734 -24.203 1 93.69 598 TYR A C 1
ATOM 4846 O O . TYR A 1 598 ? -4.691 -25.109 -23.375 1 93.69 598 TYR A O 1
ATOM 4854 N N . LYS A 1 599 ? -4.184 -24.125 -25.266 1 92.56 599 LYS A N 1
ATOM 4855 C CA . LYS A 1 599 ? -5.602 -24.047 -25.625 1 92.56 599 LYS A CA 1
ATOM 4856 C C . LYS A 1 599 ? -6.207 -25.422 -25.812 1 92.56 599 LYS A C 1
ATOM 4858 O O . LYS A 1 599 ? -7.312 -25.703 -25.344 1 92.56 599 LYS A O 1
ATOM 4863 N N . TYR A 1 600 ? -5.469 -26.312 -26.422 1 89.69 600 TYR A N 1
ATOM 4864 C CA . TYR A 1 600 ? -5.945 -27.688 -26.609 1 89.69 600 TYR A CA 1
ATOM 4865 C C . TYR A 1 600 ? -6.043 -28.406 -25.266 1 89.69 600 TYR A C 1
ATOM 4867 O O . TYR A 1 600 ? -7.059 -29.047 -24.969 1 89.69 600 TYR A O 1
ATOM 4875 N N . LYS A 1 601 ? -5.051 -28.312 -24.531 1 90.88 601 LYS A N 1
ATOM 4876 C CA . LYS A 1 601 ? -5.023 -29.016 -23.25 1 90.88 601 LYS A CA 1
ATOM 4877 C C . LYS A 1 601 ? -6.133 -28.516 -22.328 1 90.88 601 LYS A C 1
ATOM 4879 O O . LYS A 1 601 ? -6.727 -29.312 -21.594 1 90.88 601 LYS A O 1
ATOM 4884 N N . LEU A 1 602 ? -6.438 -27.25 -22.344 1 90.12 602 LEU A N 1
ATOM 4885 C CA . LEU A 1 602 ? -7.457 -26.688 -21.469 1 90.12 602 LEU A CA 1
ATOM 4886 C C . LEU A 1 602 ? -8.852 -27.062 -21.953 1 90.12 602 LEU A C 1
ATOM 4888 O O . LEU A 1 602 ? -9.766 -27.25 -21.141 1 90.12 602 LEU A O 1
ATOM 4892 N N . LEU A 1 603 ? -9.031 -27.219 -23.234 1 86.06 603 LEU A N 1
ATOM 4893 C CA . LEU A 1 603 ? -10.352 -27.531 -23.781 1 86.06 603 LEU A CA 1
ATOM 4894 C C . LEU A 1 603 ? -10.648 -29.031 -23.672 1 86.06 603 LEU A C 1
ATOM 4896 O O . LEU A 1 603 ? -11.789 -29.422 -23.406 1 86.06 603 LEU A O 1
ATOM 4900 N N . PHE A 1 604 ? -9.492 -29.859 -23.719 1 84.75 604 PHE A N 1
ATOM 4901 C CA . PHE A 1 604 ? -9.812 -31.266 -23.891 1 84.75 604 PHE A CA 1
ATOM 4902 C C . PHE A 1 604 ? -9.148 -32.125 -22.812 1 84.75 604 PHE A C 1
ATOM 4904 O O . PHE A 1 604 ? -9.547 -33.25 -22.578 1 84.75 604 PHE A O 1
ATOM 4911 N N . VAL A 1 605 ? -8.234 -31.609 -22.172 1 86.56 605 VAL A N 1
ATOM 4912 C CA . VAL A 1 605 ? -7.465 -32.5 -21.312 1 86.56 605 VAL A CA 1
ATOM 4913 C C . VAL A 1 605 ? -7.699 -32.125 -19.844 1 86.56 605 VAL A C 1
ATOM 4915 O O . VAL A 1 605 ? -8.133 -32.969 -19.047 1 86.56 605 VAL A O 1
ATOM 4918 N N . PHE A 1 606 ? -7.516 -30.906 -19.469 1 87.12 606 PHE A N 1
ATOM 4919 C CA . PHE A 1 606 ? -7.52 -30.5 -18.062 1 87.12 606 PHE A CA 1
ATOM 4920 C C . PHE A 1 606 ? -8.938 -30.188 -17.594 1 87.12 606 PHE A C 1
ATOM 4922 O O . PHE A 1 606 ? -9.734 -29.641 -18.344 1 87.12 606 PHE A O 1
ATOM 4929 N N . TYR A 1 607 ? -9.148 -30.562 -16.312 1 81.88 607 TYR A N 1
ATOM 4930 C CA . TYR A 1 607 ? -10.375 -30.156 -15.633 1 81.88 607 TYR A CA 1
ATOM 4931 C C . TYR A 1 607 ? -10.078 -29.688 -14.211 1 81.88 607 TYR A C 1
ATOM 4933 O O . TYR A 1 607 ? -9.664 -30.484 -13.367 1 81.88 607 TYR A O 1
ATOM 4941 N N . LYS A 1 608 ? -10.227 -28.422 -13.984 1 81.88 608 LYS A N 1
ATOM 4942 C CA . LYS A 1 608 ? -10.039 -27.859 -12.648 1 81.88 608 LYS A CA 1
ATOM 4943 C C . LYS A 1 608 ? -11.375 -27.547 -11.992 1 81.88 608 LYS A C 1
ATOM 4945 O O . LYS A 1 608 ? -12.172 -26.766 -12.508 1 81.88 608 LYS A O 1
ATOM 4950 N N . PRO A 1 609 ? -11.625 -28.172 -10.914 1 78.31 609 PRO A N 1
ATOM 4951 C CA . PRO A 1 609 ? -12.945 -28.031 -10.281 1 78.31 609 PRO A CA 1
ATOM 4952 C C . PRO A 1 609 ? -13.125 -26.703 -9.578 1 78.31 609 PRO A C 1
ATOM 4954 O O . PRO A 1 609 ? -14.234 -26.344 -9.172 1 78.31 609 PRO A O 1
ATOM 4957 N N . TYR A 1 610 ? -12.078 -25.938 -9.422 1 85.06 610 TYR A N 1
ATOM 4958 C CA . TYR A 1 610 ? -12.219 -24.641 -8.758 1 85.06 610 TYR A CA 1
ATOM 4959 C C . TYR A 1 610 ? -11.578 -23.531 -9.578 1 85.06 610 TYR A C 1
ATOM 4961 O O . TYR A 1 610 ? -10.719 -23.797 -10.422 1 85.06 610 TYR A O 1
ATOM 4969 N N . GLU A 1 611 ? -12.141 -22.359 -9.422 1 85.75 611 GLU A N 1
ATOM 4970 C CA . GLU A 1 611 ? -11.625 -21.172 -10.109 1 85.75 611 GLU A CA 1
ATOM 4971 C C . GLU A 1 611 ? -10.953 -20.219 -9.125 1 85.75 611 GLU A C 1
ATOM 4973 O O . GLU A 1 611 ? -11.398 -20.078 -7.98 1 85.75 611 GLU A O 1
ATOM 4978 N N . SER A 1 612 ? -9.859 -19.641 -9.453 1 85.81 612 SER A N 1
ATOM 4979 C CA . SER A 1 612 ? -9.133 -18.688 -8.625 1 85.81 612 SER A CA 1
ATOM 4980 C C . SER A 1 612 ? -9.414 -17.25 -9.055 1 85.81 612 SER A C 1
ATOM 4982 O O . SER A 1 612 ? -8.695 -16.328 -8.664 1 85.81 612 SER A O 1
ATOM 4984 N N . GLN A 1 613 ? -10.391 -16.938 -9.766 1 85.56 613 GLN A N 1
ATOM 4985 C CA . GLN A 1 613 ? -10.859 -15.609 -10.18 1 85.56 613 GLN A CA 1
ATOM 4986 C C . GLN A 1 613 ? -9.766 -14.859 -10.938 1 85.56 613 GLN A C 1
ATOM 4988 O O . GLN A 1 613 ? -9.648 -13.641 -10.812 1 85.56 613 GLN A O 1
ATOM 4993 N N . GLY A 1 614 ? -8.867 -15.461 -11.594 1 87.81 614 GLY A N 1
ATOM 4994 C CA . GLY A 1 614 ? -7.883 -14.844 -12.477 1 87.81 614 GLY A CA 1
ATOM 4995 C C . GLY A 1 614 ? -6.844 -14.031 -11.734 1 87.81 614 GLY A C 1
ATOM 4996 O O . GLY A 1 614 ? -6.25 -13.109 -12.297 1 87.81 614 GLY A O 1
ATOM 4997 N N . GLN A 1 615 ? -6.555 -14.281 -10.508 1 90.25 615 GLN A N 1
ATOM 4998 C CA . GLN A 1 615 ? -5.637 -13.484 -9.703 1 90.25 615 GLN A CA 1
ATOM 4999 C C . GLN A 1 615 ? -4.188 -13.742 -10.094 1 90.25 615 GLN A C 1
ATOM 5001 O O . GLN A 1 615 ? -3.273 -13.094 -9.586 1 90.25 615 GLN A O 1
ATOM 5006 N N . ALA A 1 616 ? -3.986 -14.57 -11.055 1 92.69 616 ALA A N 1
ATOM 5007 C CA . ALA A 1 616 ? -2.639 -14.859 -11.539 1 92.69 616 ALA A CA 1
ATOM 5008 C C . ALA A 1 616 ? -2.111 -13.719 -12.406 1 92.69 616 ALA A C 1
ATOM 5010 O O . ALA A 1 616 ? -0.898 -13.523 -12.516 1 92.69 616 ALA A O 1
ATOM 5011 N N . TRP A 1 617 ? -3.029 -12.961 -12.984 1 94.25 617 TRP A N 1
ATOM 5012 C CA . TRP A 1 617 ? -2.588 -11.938 -13.93 1 94.25 617 TRP A CA 1
ATOM 5013 C C . TRP A 1 617 ? -1.908 -10.789 -13.203 1 94.25 617 TRP A C 1
ATOM 5015 O O . TRP A 1 617 ? -0.823 -10.352 -13.594 1 94.25 617 TRP A O 1
ATOM 5025 N N . PRO A 1 618 ? -2.5 -10.227 -12.133 1 93.81 618 PRO A N 1
ATOM 5026 C CA . PRO A 1 618 ? -1.796 -9.141 -11.453 1 93.81 618 PRO A CA 1
ATOM 5027 C C . PRO A 1 618 ? -0.397 -9.539 -10.984 1 93.81 618 PRO A C 1
ATOM 5029 O O . PRO A 1 618 ? 0.529 -8.727 -11.031 1 93.81 618 PRO A O 1
ATOM 5032 N N . LEU A 1 619 ? -0.242 -10.734 -10.617 1 94.81 619 LEU A N 1
ATOM 5033 C CA . LEU A 1 619 ? 1.073 -11.227 -10.227 1 94.81 619 LEU A CA 1
ATOM 5034 C C . LEU A 1 619 ? 2.008 -11.297 -11.43 1 94.81 619 LEU A C 1
ATOM 5036 O O . LEU A 1 619 ? 3.174 -10.914 -11.336 1 94.81 619 LEU A O 1
ATOM 5040 N N . THR A 1 620 ? 1.473 -11.781 -12.539 1 96.38 620 THR A N 1
ATOM 5041 C CA . THR A 1 620 ? 2.258 -11.898 -13.766 1 96.38 620 THR A CA 1
ATOM 5042 C C . THR A 1 620 ? 2.65 -10.516 -14.281 1 96.38 620 THR A C 1
ATOM 5044 O O . THR A 1 620 ? 3.764 -10.336 -14.781 1 96.38 620 THR A O 1
ATOM 5047 N N . PHE A 1 621 ? 1.731 -9.508 -14.188 1 96.44 621 PHE A N 1
ATOM 5048 C CA . PHE A 1 621 ? 2.014 -8.148 -14.633 1 96.44 621 PHE A CA 1
ATOM 5049 C C . PHE A 1 621 ? 3.242 -7.59 -13.93 1 96.44 621 PHE A C 1
ATOM 5051 O O . PHE A 1 621 ? 4.133 -7.027 -14.57 1 96.44 621 PHE A O 1
ATOM 5058 N N . ILE A 1 622 ? 3.326 -7.809 -12.633 1 96.25 622 ILE A N 1
ATOM 5059 C CA . ILE A 1 622 ? 4.441 -7.281 -11.852 1 96.25 622 ILE A CA 1
ATOM 5060 C C . ILE A 1 622 ? 5.734 -7.992 -12.25 1 96.25 622 ILE A C 1
ATOM 5062 O O . ILE A 1 622 ? 6.789 -7.363 -12.359 1 96.25 622 ILE A O 1
ATOM 5066 N N . ARG A 1 623 ? 5.684 -9.266 -12.531 1 96.75 623 ARG A N 1
ATOM 5067 C CA . ARG A 1 623 ? 6.875 -10.023 -12.922 1 96.75 623 ARG A CA 1
ATOM 5068 C C . ARG A 1 623 ? 7.328 -9.641 -14.328 1 96.75 623 ARG A C 1
ATOM 5070 O O . ARG A 1 623 ? 8.523 -9.648 -14.617 1 96.75 623 ARG A O 1
ATOM 5077 N N . LEU A 1 624 ? 6.387 -9.352 -15.195 1 97.19 624 LEU A N 1
ATOM 5078 C CA . LEU A 1 624 ? 6.754 -8.898 -16.531 1 97.19 624 LEU A CA 1
ATOM 5079 C C . LEU A 1 624 ? 7.465 -7.555 -16.469 1 97.19 624 LEU A C 1
ATOM 5081 O O . LEU A 1 624 ? 8.414 -7.316 -17.219 1 97.19 624 LEU A O 1
ATOM 5085 N N . ILE A 1 625 ? 6.988 -6.723 -15.547 1 96.81 625 ILE A N 1
ATOM 5086 C CA . ILE A 1 625 ? 7.621 -5.418 -15.383 1 96.81 625 ILE A CA 1
ATOM 5087 C C . ILE A 1 625 ? 9.047 -5.598 -14.859 1 96.81 625 ILE A C 1
ATOM 5089 O O . ILE A 1 625 ? 9.953 -4.863 -15.25 1 96.81 625 ILE A O 1
ATOM 5093 N N . TRP A 1 626 ? 9.234 -6.629 -13.977 1 95.62 626 TRP A N 1
ATOM 5094 C CA . TRP A 1 626 ? 10.594 -6.949 -13.547 1 95.62 626 TRP A CA 1
ATOM 5095 C C . TRP A 1 626 ? 11.477 -7.293 -14.742 1 95.62 626 TRP A C 1
ATOM 5097 O O . TRP A 1 626 ? 12.641 -6.895 -14.797 1 95.62 626 TRP A O 1
ATOM 5107 N N . GLY A 1 627 ? 10.93 -8.039 -15.68 1 95.75 627 GLY A N 1
ATOM 5108 C CA . GLY A 1 627 ? 11.672 -8.383 -16.891 1 95.75 627 GLY A CA 1
ATOM 5109 C C . GLY A 1 627 ? 12.07 -7.176 -17.703 1 95.75 627 GLY A C 1
ATOM 5110 O O . GLY A 1 627 ? 13.203 -7.094 -18.188 1 95.75 627 GLY A O 1
ATOM 5111 N N . VAL A 1 628 ? 11.18 -6.219 -17.797 1 96.94 628 VAL A N 1
ATOM 5112 C CA . VAL A 1 628 ? 11.461 -5.012 -18.578 1 96.94 628 VAL A CA 1
ATOM 5113 C C . VAL A 1 628 ? 12.5 -4.164 -17.844 1 96.94 628 VAL A C 1
ATOM 5115 O O . VAL A 1 628 ? 13.383 -3.572 -18.484 1 96.94 628 VAL A O 1
ATOM 5118 N N . VAL A 1 629 ? 12.406 -4.133 -16.516 1 95.81 629 VAL A N 1
ATOM 5119 C CA . VAL A 1 629 ? 13.359 -3.355 -15.734 1 95.81 629 VAL A CA 1
ATOM 5120 C C . VAL A 1 629 ? 14.75 -3.973 -15.867 1 95.81 629 VAL A C 1
ATOM 5122 O O . VAL A 1 629 ? 15.742 -3.256 -16.031 1 95.81 629 VAL A O 1
ATOM 5125 N N . ILE A 1 630 ? 14.812 -5.328 -15.844 1 93.31 630 ILE A N 1
ATOM 5126 C CA . ILE A 1 630 ? 16.094 -6.023 -16.016 1 93.31 630 ILE A CA 1
ATOM 5127 C C . ILE A 1 630 ? 16.641 -5.734 -17.406 1 93.31 630 ILE A C 1
ATOM 5129 O O . ILE A 1 630 ? 17.859 -5.559 -17.578 1 93.31 630 ILE A O 1
ATOM 5133 N N . PHE A 1 631 ? 15.859 -5.633 -18.484 1 95.06 631 PHE A N 1
ATOM 5134 C CA . PHE A 1 631 ? 16.234 -5.285 -19.859 1 95.06 631 PHE A CA 1
ATOM 5135 C C . PHE A 1 631 ? 16.859 -3.893 -19.906 1 95.06 631 PHE A C 1
ATOM 5137 O O . PHE A 1 631 ? 17.906 -3.695 -20.531 1 95.06 631 PHE A O 1
ATOM 5144 N N . LEU A 1 632 ? 16.281 -2.992 -19.141 1 96 632 LEU A N 1
ATOM 5145 C CA . LEU A 1 632 ? 16.766 -1.617 -19.156 1 96 632 LEU A CA 1
ATOM 5146 C C . LEU A 1 632 ? 18.078 -1.499 -18.391 1 96 632 LEU A C 1
ATOM 5148 O O . LEU A 1 632 ? 18.969 -0.744 -18.797 1 96 632 LEU A O 1
ATOM 5152 N N . VAL A 1 633 ? 18.188 -2.215 -17.25 1 91.62 633 VAL A N 1
ATOM 5153 C CA . VAL A 1 633 ? 19.438 -2.217 -16.5 1 91.62 633 VAL A CA 1
ATOM 5154 C C . VAL A 1 633 ? 20.547 -2.846 -17.344 1 91.62 633 VAL A C 1
ATOM 5156 O O . VAL A 1 633 ? 21.672 -2.354 -17.375 1 91.62 633 VAL A O 1
ATOM 5159 N N . PHE A 1 634 ? 20.234 -3.898 -18.094 1 90.81 634 PHE A N 1
ATOM 5160 C CA . PHE A 1 634 ? 21.188 -4.574 -18.984 1 90.81 634 PHE A CA 1
ATOM 5161 C C . PHE A 1 634 ? 21.641 -3.643 -20.094 1 90.81 634 PHE A C 1
ATOM 5163 O O . PHE A 1 634 ? 22.828 -3.553 -20.391 1 90.81 634 PHE A O 1
ATOM 5170 N N . MET A 1 635 ? 20.75 -2.92 -20.703 1 93 635 MET A N 1
ATOM 5171 C CA . MET A 1 635 ? 21.094 -2.018 -21.797 1 93 635 MET A CA 1
ATOM 5172 C C . MET A 1 635 ? 21.906 -0.837 -21.281 1 93 635 MET A C 1
ATOM 5174 O O . MET A 1 635 ? 22.797 -0.336 -21.984 1 93 635 MET A O 1
ATOM 5178 N N . THR A 1 636 ? 21.578 -0.415 -20.031 1 91.12 636 THR A N 1
ATOM 5179 C CA . THR A 1 636 ? 22.391 0.642 -19.438 1 91.12 636 THR A CA 1
ATOM 5180 C C . THR A 1 636 ? 23.828 0.181 -19.266 1 91.12 636 THR A C 1
ATOM 5182 O O . THR A 1 636 ? 24.766 0.924 -19.562 1 91.12 636 THR A O 1
ATOM 5185 N N . GLY A 1 637 ? 24.016 -1.029 -18.781 1 87.88 637 GLY A N 1
ATOM 5186 C CA . GLY A 1 637 ? 25.344 -1.597 -18.656 1 87.88 637 GLY A CA 1
ATOM 5187 C C . GLY A 1 637 ? 26.047 -1.78 -20 1 87.88 637 GLY A C 1
ATOM 5188 O O . GLY A 1 637 ? 27.25 -1.573 -20.109 1 87.88 637 GLY A O 1
ATOM 5189 N N . PHE A 1 638 ? 25.312 -2.141 -21.047 1 87.88 638 PHE A N 1
ATOM 5190 C CA . PHE A 1 638 ? 25.844 -2.309 -22.391 1 87.88 638 PHE A CA 1
ATOM 5191 C C . PHE A 1 638 ? 26.422 -0.999 -22.922 1 87.88 638 PHE A C 1
ATOM 5193 O O . PHE A 1 638 ? 27.484 -0.986 -23.516 1 87.88 638 PHE A O 1
ATOM 5200 N N . PHE A 1 639 ? 25.766 0.067 -22.656 1 89.25 639 PHE A N 1
ATOM 5201 C CA . PHE A 1 639 ? 26.234 1.364 -23.125 1 89.25 639 PHE A CA 1
ATOM 5202 C C . PHE A 1 639 ? 27.422 1.849 -22.312 1 89.25 639 PHE A C 1
ATOM 5204 O O . PHE A 1 639 ? 28.328 2.486 -22.859 1 89.25 639 PHE A O 1
ATOM 5211 N N . ILE A 1 640 ? 27.422 1.507 -21.047 1 85.31 640 ILE A N 1
ATOM 5212 C CA . ILE A 1 640 ? 28.562 1.884 -20.203 1 85.31 640 ILE A CA 1
ATOM 5213 C C . ILE A 1 640 ? 29.812 1.125 -20.656 1 85.31 640 ILE A C 1
ATOM 5215 O O . ILE A 1 640 ? 30.906 1.695 -20.734 1 85.31 640 ILE A O 1
ATOM 5219 N N . LEU A 1 641 ? 29.656 -0.154 -20.984 1 83.5 641 LEU A N 1
ATOM 5220 C CA . LEU A 1 641 ? 30.766 -0.986 -21.438 1 83.5 641 LEU A CA 1
ATOM 5221 C C . LEU A 1 641 ? 31.297 -0.485 -22.781 1 83.5 641 LEU A C 1
ATOM 5223 O O . LEU A 1 641 ? 32.5 -0.599 -23.047 1 83.5 641 LEU A O 1
ATOM 5227 N N . SER A 1 642 ? 30.391 0.039 -23.562 1 84.5 642 SER A N 1
ATOM 5228 C CA . SER A 1 642 ? 30.797 0.585 -24.844 1 84.5 642 SER A CA 1
ATOM 5229 C C . SER A 1 642 ? 31.328 2.008 -24.703 1 84.5 642 SER A C 1
ATOM 5231 O O . SER A 1 642 ? 31.531 2.701 -25.703 1 84.5 642 SER A O 1
ATOM 5233 N N . LYS A 1 643 ? 31.422 2.539 -23.422 1 79.62 643 LYS A N 1
ATOM 5234 C CA . LYS A 1 643 ? 32 3.838 -23.078 1 79.62 643 LYS A CA 1
ATOM 5235 C C . LYS A 1 643 ? 31.125 4.977 -23.594 1 79.62 643 LYS A C 1
ATOM 5237 O O . LYS A 1 643 ? 31.641 6.02 -24.016 1 79.62 643 LYS A O 1
ATOM 5242 N N . SER A 1 644 ? 29.922 4.676 -23.844 1 84.81 644 SER A N 1
ATOM 5243 C CA . SER A 1 644 ? 28.984 5.719 -24.219 1 84.81 644 SER A CA 1
ATOM 5244 C C . SER A 1 644 ? 28.141 6.164 -23.031 1 84.81 644 SER A C 1
ATOM 5246 O O . SER A 1 644 ? 27 5.734 -22.875 1 84.81 644 SER A O 1
ATOM 5248 N N . PHE A 1 645 ? 28.609 7.031 -22.281 1 82.31 645 PHE A N 1
ATOM 5249 C CA . PHE A 1 645 ? 28 7.445 -21.031 1 82.31 645 PHE A CA 1
ATOM 5250 C C . PHE A 1 645 ? 26.781 8.328 -21.297 1 82.31 645 PHE A C 1
ATOM 5252 O O . PHE A 1 645 ? 25.844 8.352 -20.5 1 82.31 645 PHE A O 1
ATOM 5259 N N . ILE A 1 646 ? 26.734 8.984 -22.406 1 83.25 646 ILE A N 1
ATOM 5260 C CA . ILE A 1 646 ? 25.609 9.852 -22.734 1 83.25 646 ILE A CA 1
ATOM 5261 C C . ILE A 1 646 ? 24.375 9.008 -23.016 1 83.25 646 ILE A C 1
ATOM 5263 O O . ILE A 1 646 ? 23.281 9.32 -22.531 1 83.25 646 ILE A O 1
ATOM 5267 N N . MET A 1 647 ? 24.656 7.949 -23.75 1 88.12 647 MET A N 1
ATOM 5268 C CA . MET A 1 647 ? 23.531 7.078 -24.047 1 88.12 647 MET A CA 1
ATOM 5269 C C . MET A 1 647 ? 23.047 6.363 -22.797 1 88.12 647 MET A C 1
ATOM 5271 O O . MET A 1 647 ? 21.844 6.125 -22.641 1 88.12 647 MET A O 1
ATOM 5275 N N . ALA A 1 648 ? 23.922 6.031 -21.906 1 87.56 648 ALA A N 1
ATOM 5276 C CA . ALA A 1 648 ? 23.547 5.398 -20.641 1 87.56 648 ALA A CA 1
ATOM 5277 C C . ALA A 1 648 ? 22.719 6.344 -19.781 1 87.56 648 ALA A C 1
ATOM 5279 O O . ALA A 1 648 ? 21.766 5.922 -19.125 1 87.56 648 ALA A O 1
ATOM 5280 N N . SER A 1 649 ? 23.031 7.637 -19.828 1 88.56 649 SER A N 1
ATOM 5281 C CA . SER A 1 649 ? 22.328 8.625 -19.016 1 88.56 649 SER A CA 1
ATOM 5282 C C . SER A 1 649 ? 20.922 8.875 -19.578 1 88.56 649 SER A C 1
ATOM 5284 O O . SER A 1 649 ? 20 9.211 -18.828 1 88.56 649 SER A O 1
ATOM 5286 N N . LEU A 1 650 ? 20.75 8.672 -20.844 1 91.25 650 LEU A N 1
ATOM 5287 C CA . LEU A 1 650 ? 19.438 8.875 -21.469 1 91.25 650 LEU A CA 1
ATOM 5288 C C . LEU A 1 650 ? 18.484 7.742 -21.125 1 91.25 650 LEU A C 1
ATOM 5290 O O . LEU A 1 650 ? 17.266 7.875 -21.297 1 91.25 650 LEU A O 1
ATOM 5294 N N . LEU A 1 651 ? 19.047 6.703 -20.625 1 93.12 651 LEU A N 1
ATOM 5295 C CA . LEU A 1 651 ? 18.203 5.562 -20.281 1 93.12 651 LEU A CA 1
ATOM 5296 C C . LEU A 1 651 ? 17.703 5.68 -18.844 1 93.12 651 LEU A C 1
ATOM 5298 O O . LEU A 1 651 ? 16.75 4.996 -18.453 1 93.12 651 LEU A O 1
ATOM 5302 N N . MET A 1 652 ? 18.203 6.602 -18.047 1 90.06 652 MET A N 1
ATOM 5303 C CA . MET A 1 652 ? 17.828 6.738 -16.641 1 90.06 652 MET A CA 1
ATOM 5304 C C . MET A 1 652 ? 16.391 7.234 -16.516 1 90.06 652 MET A C 1
ATOM 5306 O O . MET A 1 652 ? 15.609 6.688 -15.734 1 90.06 652 MET A O 1
ATOM 5310 N N . PRO A 1 653 ? 15.984 8.242 -17.328 1 89.81 653 PRO A N 1
ATOM 5311 C CA . PRO A 1 653 ? 14.586 8.664 -17.25 1 89.81 653 PRO A CA 1
ATOM 5312 C C . PRO A 1 653 ? 13.617 7.574 -17.703 1 89.81 653 PRO A C 1
ATOM 5314 O O . PRO A 1 653 ? 12.492 7.496 -17.203 1 89.81 653 PRO A O 1
ATOM 5317 N N . LEU A 1 654 ? 14.07 6.793 -18.656 1 93.75 654 LEU A N 1
ATOM 5318 C CA . LEU A 1 654 ? 13.227 5.699 -19.125 1 93.75 654 LEU A CA 1
ATOM 5319 C C . LEU A 1 654 ? 13.055 4.645 -18.031 1 93.75 654 LEU A C 1
ATOM 5321 O O . LEU A 1 654 ? 11.961 4.121 -17.828 1 93.75 654 LEU A O 1
ATOM 5325 N N . LEU A 1 655 ? 14.172 4.383 -17.375 1 94.62 655 LEU A N 1
ATOM 5326 C CA . LEU A 1 655 ? 14.125 3.42 -16.281 1 94.62 655 LEU A CA 1
ATOM 5327 C C . LEU A 1 655 ? 13.242 3.926 -15.148 1 94.62 655 LEU A C 1
ATOM 5329 O O . LEU A 1 655 ? 12.344 3.215 -14.688 1 94.62 655 LEU A O 1
ATOM 5333 N N . ALA A 1 656 ? 13.398 5.172 -14.742 1 91.69 656 ALA A N 1
ATOM 5334 C CA . ALA A 1 656 ? 12.578 5.766 -13.688 1 91.69 656 ALA A CA 1
ATOM 5335 C C . ALA A 1 656 ? 11.125 5.898 -14.125 1 91.69 656 ALA A C 1
ATOM 5337 O O . ALA A 1 656 ? 10.211 5.625 -13.344 1 91.69 656 ALA A O 1
ATOM 5338 N N . GLY A 1 657 ? 10.969 6.289 -15.344 1 92.69 657 GLY A N 1
ATOM 5339 C CA . GLY A 1 657 ? 9.625 6.418 -15.883 1 92.69 657 GLY A CA 1
ATOM 5340 C C . GLY A 1 657 ? 8.875 5.098 -15.93 1 92.69 657 GLY A C 1
ATOM 5341 O O . GLY A 1 657 ? 7.676 5.047 -15.648 1 92.69 657 GLY A O 1
ATOM 5342 N N . THR A 1 658 ? 9.57 4.008 -16.266 1 95.94 658 THR A N 1
ATOM 5343 C CA . THR A 1 658 ? 8.953 2.688 -16.344 1 95.94 658 THR A CA 1
ATOM 5344 C C . THR A 1 658 ? 8.547 2.205 -14.945 1 95.94 658 THR A C 1
ATOM 5346 O O . THR A 1 658 ? 7.453 1.665 -14.766 1 95.94 658 THR A O 1
ATOM 5349 N N . VAL A 1 659 ? 9.359 2.475 -13.992 1 94.75 659 VAL A N 1
ATOM 5350 C CA . VAL A 1 659 ? 9.07 2.027 -12.633 1 94.75 659 VAL A CA 1
ATOM 5351 C C . VAL A 1 659 ? 7.906 2.828 -12.062 1 94.75 659 VAL A C 1
ATOM 5353 O O . VAL A 1 659 ? 6.969 2.258 -11.5 1 94.75 659 VAL A O 1
ATOM 5356 N N . VAL A 1 660 ? 7.84 4.125 -12.281 1 90.81 660 VAL A N 1
ATOM 5357 C CA . VAL A 1 660 ? 6.789 4.98 -11.75 1 90.81 660 VAL A CA 1
ATOM 5358 C C . VAL A 1 660 ? 5.469 4.688 -12.461 1 90.81 660 VAL A C 1
ATOM 5360 O O . VAL A 1 660 ? 4.418 4.598 -11.82 1 90.81 660 VAL A O 1
ATOM 5363 N N . TRP A 1 661 ? 5.625 4.512 -13.719 1 93.56 661 TRP A N 1
ATOM 5364 C CA . TRP A 1 661 ? 4.43 4.219 -14.5 1 93.56 661 TRP A CA 1
ATOM 5365 C C . TRP A 1 661 ? 3.822 2.883 -14.094 1 93.56 661 TRP A C 1
ATOM 5367 O O . TRP A 1 661 ? 2.607 2.773 -13.914 1 93.56 661 TRP A O 1
ATOM 5377 N N . SER A 1 662 ? 4.656 1.915 -13.945 1 94.81 662 SER A N 1
ATOM 5378 C CA . SER A 1 662 ? 4.156 0.59 -13.594 1 94.81 662 SER A CA 1
ATOM 5379 C C . SER A 1 662 ? 3.561 0.577 -12.195 1 94.81 662 SER A C 1
ATOM 5381 O O . SER A 1 662 ? 2.562 -0.103 -11.945 1 94.81 662 SER A O 1
ATOM 5383 N N . TRP A 1 663 ? 4.141 1.299 -11.352 1 92.44 663 TRP A N 1
ATOM 5384 C CA . TRP A 1 663 ? 3.609 1.402 -10 1 92.44 663 TRP A CA 1
ATOM 5385 C C . TRP A 1 663 ? 2.262 2.117 -10 1 92.44 663 TRP A C 1
ATOM 5387 O O . TRP A 1 663 ? 1.327 1.692 -9.312 1 92.44 663 TRP A O 1
ATOM 5397 N N . TRP A 1 664 ? 2.186 3.129 -10.797 1 89.88 664 TRP A N 1
ATOM 5398 C CA . TRP A 1 664 ? 0.947 3.895 -10.891 1 89.88 664 TRP A CA 1
ATOM 5399 C C . TRP A 1 664 ? -0.169 3.055 -11.5 1 89.88 664 TRP A C 1
ATOM 5401 O O . TRP A 1 664 ? -1.308 3.084 -11.031 1 89.88 664 TRP A O 1
ATOM 5411 N N . VAL A 1 665 ? 0.115 2.309 -12.469 1 92.69 665 VAL A N 1
ATOM 5412 C CA . VAL A 1 665 ? -0.879 1.479 -13.148 1 92.69 665 VAL A CA 1
ATOM 5413 C C . VAL A 1 665 ? -1.34 0.363 -12.211 1 92.69 665 VAL A C 1
ATOM 5415 O O . VAL A 1 665 ? -2.539 0.092 -12.102 1 92.69 665 VAL A O 1
ATOM 5418 N N . ASP A 1 666 ? -0.427 -0.248 -11.547 1 93.88 666 ASP A N 1
ATOM 5419 C CA . ASP A 1 666 ? -0.772 -1.337 -10.641 1 93.88 666 ASP A CA 1
ATOM 5420 C C . ASP A 1 666 ? -1.637 -0.836 -9.484 1 93.88 666 ASP A C 1
ATOM 5422 O O . ASP A 1 666 ? -2.617 -1.483 -9.109 1 93.88 666 ASP A O 1
ATOM 5426 N N . LYS A 1 667 ? -1.297 0.319 -9 1 90.56 667 LYS A N 1
ATOM 5427 C CA . LYS A 1 667 ? -2.049 0.871 -7.875 1 90.56 667 LYS A CA 1
ATOM 5428 C C . LYS A 1 667 ? -3.453 1.282 -8.305 1 90.56 667 LYS A C 1
ATOM 5430 O O . LYS A 1 667 ? -4.414 1.111 -7.547 1 90.56 667 LYS A O 1
ATOM 5435 N N . SER A 1 668 ? -3.582 1.751 -9.516 1 90 668 SER A N 1
ATOM 5436 C CA . SER A 1 668 ? -4.863 2.256 -10 1 90 668 SER A CA 1
ATOM 5437 C C . SER A 1 668 ? -5.797 1.114 -10.391 1 90 668 SER A C 1
ATOM 5439 O O . SER A 1 668 ? -7.016 1.222 -10.234 1 90 668 SER A O 1
ATOM 5441 N N . LEU A 1 669 ? -5.309 0.035 -10.828 1 93.81 669 LEU A N 1
ATOM 5442 C CA . LEU A 1 669 ? -6.148 -1.043 -11.336 1 93.81 669 LEU A CA 1
ATOM 5443 C C . LEU A 1 669 ? -6.328 -2.137 -10.289 1 93.81 669 LEU A C 1
ATOM 5445 O O . LEU A 1 669 ? -7.203 -2.994 -10.422 1 93.81 669 LEU A O 1
ATOM 5449 N N . LYS A 1 670 ? -5.613 -2.092 -9.195 1 92.31 670 LYS A N 1
ATOM 5450 C CA . LYS A 1 670 ? -5.602 -3.139 -8.18 1 92.31 670 LYS A CA 1
ATOM 5451 C C . LYS A 1 670 ? -6.965 -3.258 -7.496 1 92.31 670 LYS A C 1
ATOM 5453 O O . LYS A 1 670 ? -7.469 -4.363 -7.297 1 92.31 670 LYS A O 1
ATOM 5458 N N . PRO A 1 671 ? -7.648 -2.201 -7.23 1 91.62 671 PRO A N 1
ATOM 5459 C CA . PRO A 1 671 ? -8.938 -2.346 -6.539 1 91.62 671 PRO A CA 1
ATOM 5460 C C . PRO A 1 671 ? -9.969 -3.111 -7.367 1 91.62 671 PRO A C 1
ATOM 5462 O O . PRO A 1 671 ? -10.727 -3.912 -6.82 1 91.62 671 PRO A O 1
ATOM 5465 N N . LEU A 1 672 ? -10 -2.863 -8.641 1 92.81 672 LEU A N 1
ATOM 5466 C CA . LEU A 1 672 ? -10.961 -3.557 -9.492 1 92.81 672 LEU A CA 1
ATOM 5467 C C . LEU A 1 672 ? -10.5 -4.977 -9.797 1 92.81 672 LEU A C 1
ATOM 5469 O O . LEU A 1 672 ? -11.273 -5.797 -10.289 1 92.81 672 LEU A O 1
ATOM 5473 N N . SER A 1 673 ? -9.219 -5.277 -9.516 1 92.69 673 SER A N 1
ATOM 5474 C CA . SER A 1 673 ? -8.727 -6.645 -9.664 1 92.69 673 SER A CA 1
ATOM 5475 C C . SER A 1 673 ? -9.023 -7.477 -8.422 1 92.69 673 SER A C 1
ATOM 5477 O O . SER A 1 673 ? -9.172 -8.695 -8.508 1 92.69 673 SER A O 1
ATOM 5479 N N . ASP A 1 674 ? -9.172 -6.781 -7.316 1 90.94 674 ASP A N 1
ATOM 5480 C CA . ASP A 1 674 ? -9.391 -7.508 -6.07 1 90.94 674 ASP A CA 1
ATOM 5481 C C . ASP A 1 674 ? -10.875 -7.578 -5.727 1 90.94 674 ASP A C 1
ATOM 5483 O O . ASP A 1 674 ? -11.336 -8.555 -5.141 1 90.94 674 ASP A O 1
ATOM 5487 N N . PHE A 1 675 ? -11.617 -6.516 -6.156 1 93.94 675 PHE A N 1
ATOM 5488 C CA . PHE A 1 675 ? -13.008 -6.43 -5.75 1 93.94 675 PHE A CA 1
ATOM 5489 C C . PHE A 1 675 ? -13.914 -6.176 -6.953 1 93.94 675 PHE A C 1
ATOM 5491 O O . PHE A 1 675 ? -13.422 -5.875 -8.047 1 93.94 675 PHE A O 1
ATOM 5498 N N . VAL A 1 676 ? -15.164 -6.453 -6.809 1 92.44 676 VAL A N 1
ATOM 5499 C CA . VAL A 1 676 ? -16.156 -6.188 -7.84 1 92.44 676 VAL A CA 1
ATOM 5500 C C . VAL A 1 676 ? -16.859 -4.859 -7.562 1 92.44 676 VAL A C 1
ATOM 5502 O O . VAL A 1 676 ? -17.125 -4.52 -6.406 1 92.44 676 VAL A O 1
ATOM 5505 N N . SER A 1 677 ? -17.062 -4.078 -8.586 1 92.38 677 SER A N 1
ATOM 5506 C CA . SER A 1 677 ? -17.719 -2.781 -8.445 1 92.38 677 SER A CA 1
ATOM 5507 C C . SER A 1 677 ? -19.094 -2.924 -7.82 1 92.38 677 SER A C 1
ATOM 5509 O O . SER A 1 677 ? -19.891 -3.758 -8.25 1 92.38 677 SER A O 1
ATOM 5511 N N . LEU A 1 678 ? -19.344 -2.203 -6.773 1 93.56 678 LEU A N 1
ATOM 5512 C CA . LEU A 1 678 ? -20.594 -2.305 -6.027 1 93.56 678 LEU A CA 1
ATOM 5513 C C . LEU A 1 678 ? -21.766 -1.831 -6.875 1 93.56 678 LEU A C 1
ATOM 5515 O O . LEU A 1 678 ? -22.859 -2.389 -6.793 1 93.56 678 LEU A O 1
ATOM 5519 N N . SER A 1 679 ? -21.578 -0.811 -7.691 1 91.69 679 SER A N 1
ATOM 5520 C CA . SER A 1 679 ? -22.641 -0.29 -8.531 1 91.69 679 SER A CA 1
ATOM 5521 C C . SER A 1 679 ? -23.125 -1.339 -9.531 1 91.69 679 SER A C 1
ATOM 5523 O O . SER A 1 679 ? -24.328 -1.506 -9.734 1 91.69 679 SER A O 1
ATOM 5525 N N . SER A 1 680 ? -22.219 -2.062 -10.102 1 89.94 680 SER A N 1
ATOM 5526 C CA . SER A 1 680 ? -22.594 -3.098 -11.062 1 89.94 680 SER A CA 1
ATOM 5527 C C . SER A 1 680 ? -23.281 -4.27 -10.375 1 89.94 680 SER A C 1
ATOM 5529 O O . SER A 1 680 ? -24.156 -4.91 -10.969 1 89.94 680 SER A O 1
ATOM 5531 N N . VAL A 1 681 ? -22.906 -4.59 -9.164 1 92.06 681 VAL A N 1
ATOM 5532 C CA . VAL A 1 681 ? -23.516 -5.684 -8.414 1 92.06 681 VAL A CA 1
ATOM 5533 C C . VAL A 1 681 ? -24.984 -5.363 -8.141 1 92.06 681 VAL A C 1
ATOM 5535 O O . VAL A 1 681 ? -25.859 -6.211 -8.328 1 92.06 681 VAL A O 1
ATOM 5538 N N . TYR A 1 682 ? -25.25 -4.133 -7.699 1 91.62 682 TYR A N 1
ATOM 5539 C CA . TYR A 1 682 ? -26.625 -3.732 -7.406 1 91.62 682 TYR A CA 1
ATOM 5540 C C . TYR A 1 682 ? -27.453 -3.678 -8.68 1 91.62 682 TYR A C 1
ATOM 5542 O O . TYR A 1 682 ? -28.656 -3.984 -8.656 1 91.62 682 TYR A O 1
ATOM 5550 N N . GLU A 1 683 ? -26.875 -3.279 -9.789 1 87.81 683 GLU A N 1
ATOM 5551 C CA . GLU A 1 683 ? -27.594 -3.238 -11.062 1 87.81 683 GLU A CA 1
ATOM 5552 C C . GLU A 1 683 ? -28.047 -4.633 -11.492 1 87.81 683 GLU A C 1
ATOM 5554 O O . GLU A 1 683 ? -29.172 -4.812 -11.945 1 87.81 683 GLU A O 1
ATOM 5559 N N . VAL A 1 684 ? -27.172 -5.578 -11.32 1 85.88 684 VAL A N 1
ATOM 5560 C CA . VAL A 1 684 ? -27.5 -6.945 -11.711 1 85.88 684 VAL A CA 1
ATOM 5561 C C . VAL A 1 684 ? -28.5 -7.539 -10.719 1 85.88 684 VAL A C 1
ATOM 5563 O O . VAL A 1 684 ? -29.406 -8.281 -11.109 1 85.88 684 VAL A O 1
ATOM 5566 N N . GLU A 1 685 ? -28.328 -7.207 -9.477 1 87 685 GLU A N 1
ATOM 5567 C CA . GLU A 1 685 ? -29.25 -7.715 -8.469 1 87 685 GLU A CA 1
ATOM 5568 C C . GLU A 1 685 ? -30.656 -7.184 -8.688 1 87 685 GLU A C 1
ATOM 5570 O O . GLU A 1 685 ? -31.641 -7.855 -8.367 1 87 685 GLU A O 1
ATOM 5575 N N . ARG A 1 686 ? -30.781 -5.93 -9.242 1 82.88 686 ARG A N 1
ATOM 5576 C CA . ARG A 1 686 ? -32.094 -5.348 -9.539 1 82.88 686 ARG A CA 1
ATOM 5577 C C . ARG A 1 686 ? -32.625 -5.879 -10.852 1 82.88 686 ARG A C 1
ATOM 5579 O O . ARG A 1 686 ? -33.781 -5.633 -11.188 1 82.88 686 ARG A O 1
ATOM 5586 N N . GLY A 1 687 ? -31.891 -6.715 -11.562 1 74.94 687 GLY A N 1
ATOM 5587 C CA . GLY A 1 687 ? -32.375 -7.332 -12.789 1 74.94 687 GLY A CA 1
ATOM 5588 C C . GLY A 1 687 ? -32 -6.543 -14.031 1 74.94 687 GLY A C 1
ATOM 5589 O O . GLY A 1 687 ? -32.469 -6.855 -15.133 1 74.94 687 GLY A O 1
ATOM 5590 N N . GLU A 1 688 ? -31.297 -5.449 -13.812 1 69.56 688 GLU A N 1
ATOM 5591 C CA . GLU A 1 688 ? -30.922 -4.637 -14.969 1 69.56 688 GLU A CA 1
ATOM 5592 C C . GLU A 1 688 ? -29.719 -5.219 -15.68 1 69.56 688 GLU A C 1
ATOM 5594 O O . GLU A 1 688 ? -28.75 -5.633 -15.039 1 69.56 688 GLU A O 1
ATOM 5599 N N . GLU A 1 689 ? -29.828 -6.09 -16.641 1 62.06 689 GLU A N 1
ATOM 5600 C CA . GLU A 1 689 ? -28.703 -6.688 -17.328 1 62.06 689 GLU A CA 1
ATOM 5601 C C . GLU A 1 689 ? -27.656 -5.633 -17.688 1 62.06 689 GLU A C 1
ATOM 5603 O O . GLU A 1 689 ? -27.984 -4.594 -18.266 1 62.06 689 GLU A O 1
ATOM 5608 N N . THR A 1 690 ? -26.531 -5.637 -17.047 1 62.69 690 THR A N 1
ATOM 5609 C CA . THR A 1 690 ? -25.469 -4.691 -17.391 1 62.69 690 THR A CA 1
ATOM 5610 C C . THR A 1 690 ? -25.172 -4.719 -18.875 1 62.69 690 THR A C 1
ATOM 5612 O O . THR A 1 690 ? -25.109 -5.793 -19.484 1 62.69 690 THR A O 1
ATOM 5615 N N . ALA A 1 691 ? -25.312 -3.652 -19.656 1 56.53 691 ALA A N 1
ATOM 5616 C CA . ALA A 1 691 ? -25.094 -3.492 -21.094 1 56.53 691 ALA A CA 1
ATOM 5617 C C . ALA A 1 691 ? -23.922 -4.336 -21.562 1 56.53 691 ALA A C 1
ATOM 5619 O O . ALA A 1 691 ? -23.953 -4.914 -22.656 1 56.53 691 ALA A O 1
ATOM 5620 N N . ASP A 1 692 ? -22.984 -4.504 -20.703 1 59.47 692 ASP A N 1
ATOM 5621 C CA . ASP A 1 692 ? -21.75 -5.145 -21.172 1 59.47 692 ASP A CA 1
ATOM 5622 C C . ASP A 1 692 ? -21.906 -6.664 -21.203 1 59.47 692 ASP A C 1
ATOM 5624 O O . ASP A 1 692 ? -21.375 -7.328 -22.094 1 59.47 692 ASP A O 1
ATOM 5628 N N . VAL A 1 693 ? -22.688 -7.23 -20.297 1 60.53 693 VAL A N 1
ATOM 5629 C CA . VAL A 1 693 ? -22.891 -8.68 -20.266 1 60.53 693 VAL A CA 1
ATOM 5630 C C . VAL A 1 693 ? -23.734 -9.109 -21.469 1 60.53 693 VAL A C 1
ATOM 5632 O O . VAL A 1 693 ? -23.453 -10.125 -22.109 1 60.53 693 VAL A O 1
ATOM 5635 N N . VAL A 1 694 ? -24.703 -8.234 -21.766 1 56.75 694 VAL A N 1
ATOM 5636 C CA . VAL A 1 694 ? -25.594 -8.547 -22.875 1 56.75 694 VAL A CA 1
ATOM 5637 C C . VAL A 1 694 ? -24.812 -8.477 -24.188 1 56.75 694 VAL A C 1
ATOM 5639 O O . VAL A 1 694 ? -24.984 -9.336 -25.062 1 56.75 694 VAL A O 1
ATOM 5642 N N . ARG A 1 695 ? -24 -7.531 -24.312 1 54.59 695 ARG A N 1
ATOM 5643 C CA . ARG A 1 695 ? -23.234 -7.352 -25.547 1 54.59 695 ARG A CA 1
ATOM 5644 C C . ARG A 1 695 ? -22.234 -8.484 -25.734 1 54.59 695 ARG A C 1
ATOM 5646 O O . ARG A 1 695 ? -22 -8.938 -26.859 1 54.59 695 ARG A O 1
ATOM 5653 N N . LEU A 1 696 ? -21.672 -8.891 -24.625 1 57.38 696 LEU A N 1
ATOM 5654 C CA . LEU A 1 696 ? -20.656 -9.938 -24.703 1 57.38 696 LEU A CA 1
ATOM 5655 C C . LEU A 1 696 ? -21.297 -11.281 -25.062 1 57.38 696 LEU A C 1
ATOM 5657 O O . LEU A 1 696 ? -20.734 -12.055 -25.844 1 57.38 696 LEU A O 1
ATOM 5661 N N . ARG A 1 697 ? -22.516 -11.547 -24.594 1 58.56 697 ARG A N 1
ATOM 5662 C CA . ARG A 1 697 ? -23.219 -12.797 -24.875 1 58.56 697 ARG A CA 1
ATOM 5663 C C . ARG A 1 697 ? -23.766 -12.82 -26.297 1 58.56 697 ARG A C 1
ATOM 5665 O O . ARG A 1 697 ? -23.844 -13.883 -26.922 1 58.56 697 ARG A O 1
ATOM 5672 N N . ALA A 1 698 ? -24.156 -11.688 -26.688 1 55.22 698 ALA A N 1
ATOM 5673 C CA . ALA A 1 698 ? -24.781 -11.609 -28.016 1 55.22 698 ALA A CA 1
ATOM 5674 C C . ALA A 1 698 ? -23.781 -11.922 -29.109 1 55.22 698 ALA A C 1
ATOM 5676 O O . ALA A 1 698 ? -24.125 -12.523 -30.141 1 55.22 698 ALA A O 1
ATOM 5677 N N . GLY A 1 699 ? -22.484 -11.57 -28.969 1 52.84 699 GLY A N 1
ATOM 5678 C CA . GLY A 1 699 ? -21.562 -11.758 -30.078 1 52.84 699 GLY A CA 1
ATOM 5679 C C . GLY A 1 699 ? -21.016 -13.172 -30.172 1 52.84 699 GLY A C 1
ATOM 5680 O O . GLY A 1 699 ? -20.484 -13.578 -31.219 1 52.84 699 GLY A O 1
ATOM 5681 N N . HIS A 1 700 ? -20.891 -13.961 -29.109 1 62.94 700 HIS A N 1
ATOM 5682 C CA . HIS A 1 700 ? -20.328 -15.305 -29.141 1 62.94 700 HIS A CA 1
ATOM 5683 C C . HIS A 1 700 ? -21.234 -16.297 -28.406 1 62.94 700 HIS A C 1
ATOM 5685 O O . HIS A 1 700 ? -20.953 -16.688 -27.281 1 62.94 700 HIS A O 1
ATOM 5691 N N . PRO A 1 701 ? -22.391 -16.656 -29.078 1 61.28 701 PRO A N 1
ATOM 5692 C CA . PRO A 1 701 ? -23.406 -17.453 -28.391 1 61.28 701 PRO A CA 1
ATOM 5693 C C . PRO A 1 701 ? -22.922 -18.875 -28.062 1 61.28 701 PRO A C 1
ATOM 5695 O O . PRO A 1 701 ? -22.281 -19.516 -28.906 1 61.28 701 PRO A O 1
ATOM 5698 N N . VAL A 1 702 ? -22.578 -19.219 -26.891 1 65.56 702 VAL A N 1
ATOM 5699 C CA . VAL A 1 702 ? -22.312 -20.594 -26.469 1 65.56 702 VAL A CA 1
ATOM 5700 C C . VAL A 1 702 ? -23.609 -21.266 -26.016 1 65.56 702 VAL A C 1
ATOM 5702 O O . VAL A 1 702 ? -24.484 -20.609 -25.453 1 65.56 702 VAL A O 1
ATOM 5705 N N . THR A 1 703 ? -23.875 -22.406 -26.672 1 62.25 703 THR A N 1
ATOM 5706 C CA . THR A 1 703 ? -25.078 -23.141 -26.281 1 62.25 703 THR A CA 1
ATOM 5707 C C . THR A 1 703 ? -25.031 -23.484 -24.797 1 62.25 703 THR A C 1
ATOM 5709 O O . THR A 1 703 ? -23.969 -23.547 -24.203 1 62.25 703 THR A O 1
ATOM 5712 N N . TRP A 1 704 ? -26.047 -23.516 -24.188 1 61.28 704 TRP A N 1
ATOM 5713 C CA . TRP A 1 704 ? -26.219 -23.828 -22.781 1 61.28 704 TRP A CA 1
ATOM 5714 C C . TRP A 1 704 ? -25.594 -25.188 -22.438 1 61.28 704 TRP A C 1
ATOM 5716 O O . TRP A 1 704 ? -25.016 -25.359 -21.359 1 61.28 704 TRP A O 1
ATOM 5726 N N . SER A 1 705 ? -25.625 -26.031 -23.406 1 63.53 705 SER A N 1
ATOM 5727 C CA . SER A 1 705 ? -25.094 -27.359 -23.141 1 63.53 705 SER A CA 1
ATOM 5728 C C . SER A 1 705 ? -23.578 -27.344 -23.047 1 63.53 705 SER A C 1
ATOM 5730 O O . SER A 1 705 ? -22.984 -28.109 -22.281 1 63.53 705 SER A O 1
ATOM 5732 N N . GLN A 1 706 ? -23.062 -26.375 -23.688 1 67.94 706 GLN A N 1
ATOM 5733 C CA . GLN A 1 706 ? -21.609 -26.312 -23.719 1 67.94 706 GLN A CA 1
ATOM 5734 C C . GLN A 1 706 ? -21.062 -25.703 -22.422 1 67.94 706 GLN A C 1
ATOM 5736 O O . GLN A 1 706 ? -19.938 -26.031 -22 1 67.94 706 GLN A O 1
ATOM 5741 N N . SER A 1 707 ? -21.828 -24.875 -21.75 1 70.12 707 SER A N 1
ATOM 5742 C CA . SER A 1 707 ? -21.359 -24.219 -20.531 1 70.12 707 SER A CA 1
ATOM 5743 C C . SER A 1 707 ? -21.828 -24.969 -19.297 1 70.12 707 SER A C 1
ATOM 5745 O O . SER A 1 707 ? -21.672 -24.484 -18.172 1 70.12 707 SER A O 1
ATOM 5747 N N . ASN A 1 708 ? -22.297 -26.141 -19.531 1 66.44 708 ASN A N 1
ATOM 5748 C CA . ASN A 1 708 ? -22.891 -26.891 -18.422 1 66.44 708 ASN A CA 1
ATOM 5749 C C . ASN A 1 708 ? -21.844 -27.312 -17.406 1 66.44 708 ASN A C 1
ATOM 5751 O O . ASN A 1 708 ? -22.062 -27.25 -16.203 1 66.44 708 ASN A O 1
ATOM 5755 N N . LEU A 1 709 ? -20.734 -27.688 -17.891 1 66.25 709 LEU A N 1
ATOM 5756 C CA . LEU A 1 709 ? -19.688 -28.156 -16.984 1 66.25 709 LEU A CA 1
ATOM 5757 C C . LEU A 1 709 ? -19.203 -27.031 -16.094 1 66.25 709 LEU A C 1
ATOM 5759 O O . LEU A 1 709 ? -18.922 -27.25 -14.906 1 66.25 709 LEU A O 1
ATOM 5763 N N . ASN A 1 710 ? -19.172 -25.891 -16.578 1 71.12 710 ASN A N 1
ATOM 5764 C CA . ASN A 1 710 ? -18.688 -24.734 -15.805 1 71.12 710 ASN A CA 1
ATOM 5765 C C . ASN A 1 710 ? -19.75 -24.234 -14.836 1 71.12 710 ASN A C 1
ATOM 5767 O O . ASN A 1 710 ? -19.438 -23.812 -13.727 1 71.12 710 ASN A O 1
ATOM 5771 N N . ARG A 1 711 ? -20.891 -24.359 -15.195 1 70 711 ARG A N 1
ATOM 5772 C CA . ARG A 1 711 ? -21.969 -23.875 -14.352 1 70 711 ARG A CA 1
ATOM 5773 C C . ARG A 1 711 ? -22.266 -24.859 -13.227 1 70 711 ARG A C 1
ATOM 5775 O O . ARG A 1 711 ? -22.688 -24.453 -12.133 1 70 711 ARG A O 1
ATOM 5782 N N . ARG A 1 712 ? -22.016 -26.109 -13.453 1 68.94 712 ARG A N 1
ATOM 5783 C CA . ARG A 1 712 ? -22.312 -27.141 -12.453 1 68.94 712 ARG A CA 1
ATOM 5784 C C . ARG A 1 712 ? -21.297 -27.078 -11.312 1 68.94 712 ARG A C 1
ATOM 5786 O O . ARG A 1 712 ? -21.578 -27.578 -10.211 1 68.94 712 ARG A O 1
ATOM 5793 N N . ARG A 1 713 ? -20.297 -26.5 -11.586 1 70.88 713 ARG A N 1
ATOM 5794 C CA . ARG A 1 713 ? -19.281 -26.328 -10.539 1 70.88 713 ARG A CA 1
ATOM 5795 C C . ARG A 1 713 ? -19.859 -25.531 -9.367 1 70.88 713 ARG A C 1
ATOM 5797 O O . ARG A 1 713 ? -19.453 -25.734 -8.219 1 70.88 713 ARG A O 1
ATOM 5804 N N . TYR A 1 714 ? -20.797 -24.656 -9.703 1 67.69 714 TYR A N 1
ATOM 5805 C CA . TYR A 1 714 ? -21.297 -23.734 -8.688 1 67.69 714 TYR A CA 1
ATOM 5806 C C . TYR A 1 714 ? -22.656 -24.203 -8.156 1 67.69 714 TYR A C 1
ATOM 5808 O O . TYR A 1 714 ? -23.266 -23.531 -7.328 1 67.69 714 TYR A O 1
ATOM 5816 N N . ALA A 1 715 ? -23 -25.406 -8.617 1 60.22 715 ALA A N 1
ATOM 5817 C CA . ALA A 1 715 ? -24.281 -25.953 -8.156 1 60.22 715 ALA A CA 1
ATOM 5818 C C . ALA A 1 715 ? -24.156 -26.5 -6.738 1 60.22 715 ALA A C 1
ATOM 5820 O O . ALA A 1 715 ? -23.062 -26.859 -6.293 1 60.22 715 ALA A O 1
ATOM 5821 N N . GLN A 1 716 ? -25.094 -26.266 -5.844 1 55.06 716 GLN A N 1
ATOM 5822 C CA . GLN A 1 716 ? -25.156 -26.641 -4.438 1 55.06 716 GLN A CA 1
ATOM 5823 C C . GLN A 1 716 ? -24.812 -28.125 -4.258 1 55.06 716 GLN A C 1
ATOM 5825 O O . GLN A 1 716 ? -24.172 -28.5 -3.27 1 55.06 716 GLN A O 1
ATOM 5830 N N . ASN A 1 717 ? -25.438 -29.016 -5.098 1 47.56 717 ASN A N 1
ATOM 5831 C CA . ASN A 1 717 ? -25.188 -30.438 -4.938 1 47.56 717 ASN A CA 1
ATOM 5832 C C . ASN A 1 717 ? -24 -30.906 -5.781 1 47.56 717 ASN A C 1
ATOM 5834 O O . ASN A 1 717 ? -23.984 -30.703 -7 1 47.56 717 ASN A O 1
ATOM 5838 N N . ASP A 1 718 ? -22.891 -30.828 -5.332 1 51.88 718 ASP A N 1
ATOM 5839 C CA . ASP A 1 718 ? -21.641 -31.234 -5.973 1 51.88 718 ASP A CA 1
ATOM 5840 C C . ASP A 1 718 ? -21.781 -32.562 -6.684 1 51.88 718 ASP A C 1
ATOM 5842 O O . ASP A 1 718 ? -21.438 -33.625 -6.133 1 51.88 718 ASP A O 1
ATOM 5846 N N . ASP A 1 719 ? -22.922 -32.906 -7.18 1 48.03 719 ASP A N 1
ATOM 5847 C CA . ASP A 1 719 ? -22.875 -34.25 -7.793 1 48.03 719 ASP A CA 1
ATOM 5848 C C . ASP A 1 719 ? -21.625 -34.406 -8.633 1 48.03 719 ASP A C 1
ATOM 5850 O O . ASP A 1 719 ? -20.984 -33.438 -9.031 1 48.03 719 ASP A O 1
ATOM 5854 N N . THR A 1 720 ? -21.281 -35.812 -9.164 1 52.28 720 THR A N 1
ATOM 5855 C CA . THR A 1 720 ? -20.094 -36.531 -9.641 1 52.28 720 THR A CA 1
ATOM 5856 C C . THR A 1 720 ? -19.578 -35.875 -10.922 1 52.28 720 THR A C 1
ATOM 5858 O O . THR A 1 720 ? -20.141 -36.062 -12 1 52.28 720 THR A O 1
ATOM 5861 N N . LEU A 1 721 ? -19.125 -34.625 -10.805 1 53.62 721 LEU A N 1
ATOM 5862 C CA . LEU A 1 721 ? -18.484 -34.031 -11.977 1 53.62 721 LEU A CA 1
ATOM 5863 C C . LEU A 1 721 ? -17.625 -35.062 -12.703 1 53.62 721 LEU A C 1
ATOM 5865 O O . LEU A 1 721 ? -17.344 -34.906 -13.891 1 53.62 721 LEU A O 1
ATOM 5869 N N . TYR A 1 722 ? -17.125 -36.125 -11.984 1 55.66 722 TYR A N 1
ATOM 5870 C CA . TYR A 1 722 ? -16.109 -36.969 -12.586 1 55.66 722 TYR A CA 1
ATOM 5871 C C . TYR A 1 722 ? -16.719 -38.219 -13.172 1 55.66 722 TYR A C 1
ATOM 5873 O O . TYR A 1 722 ? -16.594 -39.312 -12.594 1 55.66 722 TYR A O 1
ATOM 5881 N N . VAL A 1 723 ? -17.984 -38.25 -13.695 1 53.97 723 VAL A N 1
ATOM 5882 C CA . VAL A 1 723 ? -18.5 -39.531 -14.109 1 53.97 723 VAL A CA 1
ATOM 5883 C C . VAL A 1 723 ? -17.922 -39.906 -15.469 1 53.97 723 VAL A C 1
ATOM 5885 O O . VAL A 1 723 ? -18.172 -39.219 -16.469 1 53.97 723 VAL A O 1
ATOM 5888 N N . ALA A 1 724 ? -16.703 -40.531 -15.469 1 57.72 724 ALA A N 1
ATOM 5889 C CA . ALA A 1 724 ? -16.125 -41.156 -16.656 1 57.72 724 ALA A CA 1
ATOM 5890 C C . ALA A 1 724 ? -16.953 -42.344 -17.125 1 57.72 724 ALA A C 1
ATOM 5892 O O . ALA A 1 724 ? -17.766 -42.875 -16.359 1 57.72 724 ALA A O 1
ATOM 5893 N N . PRO A 1 725 ? -16.969 -42.594 -18.406 1 57.66 725 PRO A N 1
ATOM 5894 C CA . PRO A 1 725 ? -17.703 -43.75 -18.922 1 57.66 725 PRO A CA 1
ATOM 5895 C C . PRO A 1 725 ? -17.344 -45.031 -18.188 1 57.66 725 PRO A C 1
ATOM 5897 O O . PRO A 1 725 ? -16.203 -45.188 -17.734 1 57.66 725 PRO A O 1
ATOM 5900 N N . GLU A 1 726 ? -18.25 -45.844 -17.891 1 62.56 726 GLU A N 1
ATOM 5901 C CA . GLU A 1 726 ? -18.125 -47.125 -17.203 1 62.56 726 GLU A CA 1
ATOM 5902 C C . GLU A 1 726 ? -17.172 -48.062 -17.938 1 62.56 726 GLU A C 1
ATOM 5904 O O . GLU A 1 726 ? -17.188 -48.125 -19.156 1 62.56 726 GLU A O 1
ATOM 5909 N N . ASP A 1 727 ? -16.047 -48.219 -17.438 1 66.69 727 ASP A N 1
ATOM 5910 C CA . ASP A 1 727 ? -15.156 -49.25 -17.984 1 66.69 727 ASP A CA 1
ATOM 5911 C C . ASP A 1 727 ? -15.422 -50.594 -17.328 1 66.69 727 ASP A C 1
ATOM 5913 O O . ASP A 1 727 ? -16.172 -50.688 -16.344 1 66.69 727 ASP A O 1
ATOM 5917 N N . GLU A 1 728 ? -15.016 -51.688 -17.906 1 66.56 728 GLU A N 1
ATOM 5918 C CA . GLU A 1 728 ? -15.203 -53.062 -17.422 1 66.56 728 GLU A CA 1
ATOM 5919 C C . GLU A 1 728 ? -14.641 -53.219 -16.016 1 66.56 728 GLU A C 1
ATOM 5921 O O . GLU A 1 728 ? -15.094 -54.062 -15.258 1 66.56 728 GLU A O 1
ATOM 5926 N N . ARG A 1 729 ? -13.883 -52.312 -15.617 1 76.88 729 ARG A N 1
ATOM 5927 C CA . ARG A 1 729 ? -13.195 -52.5 -14.352 1 76.88 729 ARG A CA 1
ATOM 5928 C C . ARG A 1 729 ? -13.773 -51.594 -13.266 1 76.88 729 ARG A C 1
ATOM 5930 O O . ARG A 1 729 ? -13.547 -51.844 -12.07 1 76.88 729 ARG A O 1
ATOM 5937 N N . THR A 1 730 ? -14.461 -50.438 -13.648 1 74.75 730 THR A N 1
ATOM 5938 C CA . THR A 1 730 ? -15.023 -49.531 -12.641 1 74.75 730 THR A CA 1
ATOM 5939 C C . THR A 1 730 ? -16.359 -48.969 -13.109 1 74.75 730 THR A C 1
ATOM 5941 O O . THR A 1 730 ? -16.547 -48.688 -14.297 1 74.75 730 THR A O 1
ATOM 5944 N N . ASP A 1 731 ? -17.453 -49 -12.281 1 68.88 731 ASP A N 1
ATOM 5945 C CA . ASP A 1 731 ? -18.781 -48.5 -12.594 1 68.88 731 ASP A CA 1
ATOM 5946 C C . ASP A 1 731 ? -18.953 -47.062 -12.109 1 68.88 731 ASP A C 1
ATOM 5948 O O . ASP A 1 731 ? -20.016 -46.469 -12.25 1 68.88 731 ASP A O 1
ATOM 5952 N N . TYR A 1 732 ? -18 -46.406 -11.688 1 71.62 732 TYR A N 1
ATOM 5953 C CA . TYR A 1 732 ? -18.031 -45 -11.211 1 71.62 732 TYR A CA 1
ATOM 5954 C C . TYR A 1 732 ? -19.25 -44.781 -10.32 1 71.62 732 TYR A C 1
ATOM 5956 O O . TYR A 1 732 ? -19.906 -43.75 -10.445 1 71.62 732 TYR A O 1
ATOM 5964 N N . SER A 1 733 ? -19.578 -45.719 -9.438 1 71.31 733 SER A N 1
ATOM 5965 C CA . SER A 1 733 ? -20.688 -45.562 -8.5 1 71.31 733 SER A CA 1
ATOM 5966 C C . SER A 1 733 ? -20.375 -44.5 -7.453 1 71.31 733 SER A C 1
ATOM 5968 O O . SER A 1 733 ? -21.281 -43.844 -6.945 1 71.31 733 SER A O 1
ATOM 5970 N N . GLN A 1 734 ? -19.078 -44.344 -7.156 1 76.69 734 GLN A N 1
ATOM 5971 C CA . GLN A 1 734 ? -18.625 -43.312 -6.199 1 76.69 734 GLN A CA 1
ATOM 5972 C C . GLN A 1 734 ? -17.547 -42.438 -6.809 1 76.69 734 GLN A C 1
ATOM 5974 O O . GLN A 1 734 ? -16.766 -42.875 -7.641 1 76.69 734 GLN A O 1
ATOM 5979 N N . PRO A 1 735 ? -17.641 -41.219 -6.457 1 75.81 735 PRO A N 1
ATOM 5980 C CA . PRO A 1 735 ? -16.594 -40.312 -6.949 1 75.81 735 PRO A CA 1
ATOM 5981 C C . PRO A 1 735 ? -15.227 -40.594 -6.309 1 75.81 735 PRO A C 1
ATOM 5983 O O . PRO A 1 735 ? -15.156 -41.219 -5.25 1 75.81 735 PRO A O 1
ATOM 5986 N N . PRO A 1 736 ? -14.164 -40.188 -7.012 1 73.31 736 PRO A N 1
ATOM 5987 C CA . PRO A 1 736 ? -12.82 -40.406 -6.461 1 73.31 736 PRO A CA 1
ATOM 5988 C C . PRO A 1 736 ? -12.586 -39.625 -5.164 1 73.31 736 PRO A C 1
ATOM 5990 O O . PRO A 1 736 ? -13.141 -38.531 -4.984 1 73.31 736 PRO A O 1
ATOM 5993 N N . MET A 1 737 ? -11.883 -40.219 -4.129 1 71.88 737 MET A N 1
ATOM 5994 C CA . MET A 1 737 ? -11.633 -39.688 -2.797 1 71.88 737 MET A CA 1
ATOM 5995 C C . MET A 1 737 ? -10.445 -38.719 -2.812 1 71.88 737 MET A C 1
ATOM 5997 O O . MET A 1 737 ? -10.328 -37.844 -1.95 1 71.88 737 MET A O 1
ATOM 6001 N N . ALA A 1 738 ? -9.508 -38.812 -3.662 1 61.69 738 ALA A N 1
ATOM 6002 C CA . ALA A 1 738 ? -8.164 -38.281 -3.553 1 61.69 738 ALA A CA 1
ATOM 6003 C C . ALA A 1 738 ? -8.172 -36.75 -3.68 1 61.69 738 ALA A C 1
ATOM 6005 O O . ALA A 1 738 ? -7.297 -36.062 -3.148 1 61.69 738 ALA A O 1
ATOM 6006 N N . ASN A 1 739 ? -9.117 -36.062 -4.258 1 62.25 739 ASN A N 1
ATOM 6007 C CA . ASN A 1 739 ? -8.812 -34.688 -4.645 1 62.25 739 ASN A CA 1
ATOM 6008 C C . ASN A 1 739 ? -9.211 -33.688 -3.557 1 62.25 739 ASN A C 1
ATOM 6010 O O . ASN A 1 739 ? -8.766 -32.531 -3.562 1 62.25 739 ASN A O 1
ATOM 6014 N N . TRP A 1 740 ? -9.875 -34.062 -2.492 1 71.25 740 TRP A N 1
ATOM 6015 C CA . TRP A 1 740 ? -10.352 -33.031 -1.592 1 71.25 740 TRP A CA 1
ATOM 6016 C C . TRP A 1 740 ? -9.93 -33.312 -0.155 1 71.25 740 TRP A C 1
ATOM 6018 O O . TRP A 1 740 ? -9.047 -32.625 0.381 1 71.25 740 TRP A O 1
ATOM 6028 N N . TYR A 1 741 ? -10.586 -34.125 0.526 1 79.12 741 TYR A N 1
ATOM 6029 C CA . TYR A 1 741 ? -10.305 -34.531 1.896 1 79.12 741 TYR A CA 1
ATOM 6030 C C . TYR A 1 741 ? -10.242 -36.062 1.998 1 79.12 741 TYR A C 1
ATOM 6032 O O . TYR A 1 741 ? -11.18 -36.75 1.6 1 79.12 741 TYR A O 1
ATOM 6040 N N . SER A 1 742 ? -9.031 -36.469 2.352 1 81.75 742 SER A N 1
ATOM 6041 C CA . SER A 1 742 ? -8.82 -37.906 2.396 1 81.75 742 SER A CA 1
ATOM 6042 C C . SER A 1 742 ? -9.883 -38.625 3.246 1 81.75 742 SER A C 1
ATOM 6044 O O . SER A 1 742 ? -10.102 -38.219 4.395 1 81.75 742 SER A O 1
ATOM 6046 N N . GLY A 1 743 ? -10.664 -39.406 2.648 1 79.88 743 GLY A N 1
ATOM 6047 C CA . GLY A 1 743 ? -11.625 -40.219 3.375 1 79.88 743 GLY A CA 1
ATOM 6048 C C . GLY A 1 743 ? -13.062 -39.812 3.152 1 79.88 743 GLY A C 1
ATOM 6049 O O . GLY A 1 743 ? -13.984 -40.438 3.65 1 79.88 743 GLY A O 1
ATOM 6050 N N . VAL A 1 744 ? -13.227 -38.625 2.525 1 82.19 744 VAL A N 1
ATOM 6051 C CA . VAL A 1 744 ? -14.578 -38.156 2.281 1 82.19 744 VAL A CA 1
ATOM 6052 C C . VAL A 1 744 ? -14.805 -37.969 0.781 1 82.19 744 VAL A C 1
ATOM 6054 O O . VAL A 1 744 ? -13.867 -37.688 0.036 1 82.19 744 VAL A O 1
ATOM 6057 N N . LEU A 1 745 ? -16.016 -38.281 0.325 1 77.25 745 LEU A N 1
ATOM 6058 C CA . LEU A 1 745 ? -16.328 -38.25 -1.101 1 77.25 745 LEU A CA 1
ATOM 6059 C C . LEU A 1 745 ? -16.734 -36.844 -1.533 1 77.25 745 LEU A C 1
ATOM 6061 O O . LEU A 1 745 ? -16.234 -36.312 -2.529 1 77.25 745 LEU A O 1
ATOM 6065 N N . LYS A 1 746 ? -17.766 -36.281 -0.833 1 71.56 746 LYS A N 1
ATOM 6066 C CA . LYS A 1 746 ? -18.328 -35 -1.264 1 71.56 746 LYS A CA 1
ATOM 6067 C C . LYS A 1 746 ? -18.453 -34.031 -0.09 1 71.56 746 LYS A C 1
ATOM 6069 O O . LYS A 1 746 ? -18.625 -34.438 1.056 1 71.56 746 LYS A O 1
ATOM 6074 N N . GLN A 1 747 ? -18.094 -32.812 -0.491 1 71.5 747 GLN A N 1
ATOM 6075 C CA . GLN A 1 747 ? -18.281 -31.75 0.497 1 71.5 747 GLN A CA 1
ATOM 6076 C C . GLN A 1 747 ? -19.562 -30.953 0.204 1 71.5 747 GLN A C 1
ATOM 6078 O O . GLN A 1 747 ? -19.953 -30.828 -0.954 1 71.5 747 GLN A O 1
ATOM 6083 N N . ARG A 1 748 ? -20.234 -30.656 1.311 1 66.88 748 ARG A N 1
ATOM 6084 C CA . ARG A 1 748 ? -21.422 -29.812 1.192 1 66.88 748 ARG A CA 1
ATOM 6085 C C . ARG A 1 748 ? -21.125 -28.375 1.563 1 66.88 748 ARG A C 1
ATOM 6087 O O . ARG A 1 748 ? -20.938 -28.047 2.74 1 66.88 748 ARG A O 1
ATOM 6094 N N . ARG A 1 749 ? -21.094 -27.5 0.603 1 79.5 749 ARG A N 1
ATOM 6095 C CA . ARG A 1 749 ? -20.953 -26.062 0.855 1 79.5 749 ARG A CA 1
ATOM 6096 C C . ARG A 1 749 ? -19.688 -25.766 1.634 1 79.5 749 ARG A C 1
ATOM 6098 O O . ARG A 1 749 ? -18.594 -26.188 1.235 1 79.5 749 ARG A O 1
ATOM 6105 N N . TYR A 1 750 ? -19.719 -25.047 2.717 1 87.31 750 TYR A N 1
ATOM 6106 C CA . TYR A 1 750 ? -18.547 -24.641 3.471 1 87.31 750 TYR A CA 1
ATOM 6107 C C . TYR A 1 750 ? -18.484 -25.359 4.82 1 87.31 750 TYR A C 1
ATOM 6109 O O . TYR A 1 750 ? -17.812 -24.891 5.742 1 87.31 750 TYR A O 1
ATOM 6117 N N . GLY A 1 751 ? -19.156 -26.469 4.859 1 83.62 751 GLY A N 1
ATOM 6118 C CA . GLY A 1 751 ? -19.016 -27.297 6.043 1 83.62 751 GLY A CA 1
ATOM 6119 C C . GLY A 1 751 ? -17.781 -28.188 6.016 1 83.62 751 GLY A C 1
ATOM 6120 O O . GLY A 1 751 ? -17.375 -28.641 4.953 1 83.62 751 GLY A O 1
ATOM 6121 N N . HIS A 1 752 ? -17.172 -28.359 7.156 1 86.5 752 HIS A N 1
ATOM 6122 C CA . HIS A 1 752 ? -16 -29.234 7.219 1 86.5 752 HIS A CA 1
ATOM 6123 C C . HIS A 1 752 ? -16.328 -30.625 6.723 1 86.5 752 HIS A C 1
ATOM 6125 O O . HIS A 1 752 ? -17.297 -31.25 7.18 1 86.5 752 HIS A O 1
ATOM 6131 N N . PRO A 1 753 ? -15.57 -31.094 5.785 1 86.19 753 PRO A N 1
ATOM 6132 C CA . PRO A 1 753 ? -15.875 -32.406 5.188 1 86.19 753 PRO A CA 1
ATOM 6133 C C . PRO A 1 753 ? -15.828 -33.531 6.203 1 86.19 753 PRO A C 1
ATOM 6135 O O . PRO A 1 753 ? -16.516 -34.562 6.027 1 86.19 753 PRO A O 1
ATOM 6138 N N . ALA A 1 754 ? -15.078 -33.438 7.277 1 86.44 754 ALA A N 1
ATOM 6139 C CA . ALA A 1 754 ? -15.008 -34.5 8.289 1 86.44 754 ALA A CA 1
ATOM 6140 C C . ALA A 1 754 ? -16.328 -34.625 9.055 1 86.44 754 ALA A C 1
ATOM 6142 O O . ALA A 1 754 ? -16.688 -35.688 9.516 1 86.44 754 ALA A O 1
ATOM 6143 N N . LEU A 1 755 ? -17.031 -33.531 9.117 1 85.12 755 LEU A N 1
ATOM 6144 C CA . LEU A 1 755 ? -18.25 -33.5 9.898 1 85.12 755 LEU A CA 1
ATOM 6145 C C . LEU A 1 755 ? -19.469 -33.781 9.016 1 85.12 755 LEU A C 1
ATOM 6147 O O . LEU A 1 755 ? -20.344 -34.562 9.383 1 85.12 755 LEU A O 1
ATOM 6151 N N . ASN A 1 756 ? -19.453 -33.156 7.801 1 80.25 756 ASN A N 1
ATOM 6152 C CA . ASN A 1 756 ? -20.672 -33.219 6.984 1 80.25 756 ASN A CA 1
ATOM 6153 C C . ASN A 1 756 ? -20.406 -33.938 5.66 1 80.25 756 ASN A C 1
ATOM 6155 O O . ASN A 1 756 ? -21.312 -34.031 4.82 1 80.25 756 ASN A O 1
ATOM 6159 N N . GLY A 1 757 ? -19.375 -34.5 5.449 1 82.38 757 GLY A N 1
ATOM 6160 C CA . GLY A 1 757 ? -19.094 -35.156 4.176 1 82.38 757 GLY A CA 1
ATOM 6161 C C . GLY A 1 757 ? -19.688 -36.531 4.066 1 82.38 757 GLY A C 1
ATOM 6162 O O . GLY A 1 757 ? -19.984 -37.188 5.078 1 82.38 757 GLY A O 1
ATOM 6163 N N . VAL A 1 758 ? -19.906 -36.938 2.83 1 83.44 758 VAL A N 1
ATOM 6164 C CA . VAL A 1 758 ? -20.422 -38.281 2.574 1 83.44 758 VAL A CA 1
ATOM 6165 C C . VAL A 1 758 ? -19.297 -39.312 2.697 1 83.44 758 VAL A C 1
ATOM 6167 O O . VAL A 1 758 ? -18.219 -39.125 2.148 1 83.44 758 VAL A O 1
ATOM 6170 N N . LEU A 1 759 ? -19.547 -40.281 3.475 1 87 759 LEU A N 1
ATOM 6171 C CA . LEU A 1 759 ? -18.547 -41.344 3.705 1 87 759 LEU A CA 1
ATOM 6172 C C . LEU A 1 759 ? -18.594 -42.375 2.6 1 87 759 LEU A C 1
ATOM 6174 O O . LEU A 1 759 ? -19.672 -42.75 2.125 1 87 759 LEU A O 1
ATOM 6178 N N . PRO A 1 760 ? -17.469 -42.781 2.178 1 87.88 760 PRO A N 1
ATOM 6179 C CA . PRO A 1 760 ? -17.406 -43.812 1.145 1 87.88 760 PRO A CA 1
ATOM 6180 C C . PRO A 1 760 ? -17.875 -45.188 1.653 1 87.88 760 PRO A C 1
ATOM 6182 O O . PRO A 1 760 ? -17.703 -45.5 2.834 1 87.88 760 PRO A O 1
ATOM 6185 N N . GLU A 1 761 ? -18.516 -45.969 0.777 1 86.81 761 GLU A N 1
ATOM 6186 C CA . GLU A 1 761 ? -18.938 -47.344 1.033 1 86.81 761 GLU A CA 1
ATOM 6187 C C . GLU A 1 761 ? -18.094 -48.344 0.245 1 86.81 761 GLU A C 1
ATOM 6189 O O . GLU A 1 761 ? -17.469 -47.969 -0.749 1 86.81 761 GLU A O 1
ATOM 6194 N N . PRO A 1 762 ? -17.969 -49.531 0.751 1 85.5 762 PRO A N 1
ATOM 6195 C CA . PRO A 1 762 ? -17.141 -50.531 0.039 1 85.5 762 PRO A CA 1
ATOM 6196 C C . PRO A 1 762 ? -17.609 -50.75 -1.399 1 85.5 762 PRO A C 1
ATOM 6198 O O . PRO A 1 762 ? -18.812 -50.875 -1.652 1 85.5 762 PRO A O 1
ATOM 6201 N N . TRP A 1 763 ? -16.641 -50.594 -2.295 1 82.06 763 TRP A N 1
ATOM 6202 C CA . TRP A 1 763 ? -16.859 -50.75 -3.729 1 82.06 763 TRP A CA 1
ATOM 6203 C C . TRP A 1 763 ? -16.391 -52.125 -4.195 1 82.06 763 TRP A C 1
ATOM 6205 O O . TRP A 1 763 ? -15.188 -52.344 -4.336 1 82.06 763 TRP A O 1
ATOM 6215 N N . LEU A 1 764 ? -17.297 -53.125 -4.418 1 77.69 764 LEU A N 1
ATOM 6216 C CA . LEU A 1 764 ? -16.953 -54.469 -4.812 1 77.69 764 LEU A CA 1
ATOM 6217 C C . LEU A 1 764 ? -16.812 -54.594 -6.328 1 77.69 764 LEU A C 1
ATOM 6219 O O . LEU A 1 764 ? -17.531 -53.906 -7.074 1 77.69 764 LEU A O 1
ATOM 6223 N N . PRO A 1 765 ? -15.727 -55.281 -6.812 1 77.12 765 PRO A N 1
ATOM 6224 C CA . PRO A 1 765 ? -15.477 -55.406 -8.25 1 77.12 765 PRO A CA 1
ATOM 6225 C C . PRO A 1 765 ? -16.531 -56.25 -8.953 1 77.12 765 PRO A C 1
ATOM 6227 O O . PRO A 1 765 ? -16.25 -57.344 -9.438 1 77.12 765 PRO A O 1
ATOM 6230 N N . LEU A 1 766 ? -17.859 -56.156 -8.672 1 62.78 766 LEU A N 1
ATOM 6231 C CA . LEU A 1 766 ? -18.906 -56.906 -9.312 1 62.78 766 LEU A CA 1
ATOM 6232 C C . LEU A 1 766 ? -19.516 -56.156 -10.484 1 62.78 766 LEU A C 1
ATOM 6234 O O . LEU A 1 766 ? -19.625 -54.906 -10.43 1 62.78 766 LEU A O 1
ATOM 6238 N N . LYS A 1 767 ? -19.359 -56.75 -11.656 1 56.66 767 LYS A N 1
ATOM 6239 C CA . LYS A 1 767 ? -20 -56.125 -12.805 1 56.66 767 LYS A CA 1
ATOM 6240 C C . LYS A 1 767 ? -21.453 -55.75 -12.492 1 56.66 767 LYS A C 1
ATOM 6242 O O . LYS A 1 767 ? -22.078 -56.375 -11.633 1 56.66 767 LYS A O 1
ATOM 6247 N N . LYS A 1 768 ? -21.875 -54.656 -12.961 1 52.47 768 LYS A N 1
ATOM 6248 C CA . LYS A 1 768 ? -23.281 -54.312 -12.781 1 52.47 768 LYS A CA 1
ATOM 6249 C C . LYS A 1 768 ? -24.188 -55.5 -13.078 1 52.47 768 LYS A C 1
ATOM 6251 O O . LYS A 1 768 ? -24.109 -56.094 -14.156 1 52.47 768 LYS A O 1
ATOM 6256 N N . GLY A 1 769 ? -24.875 -56.219 -12.156 1 49.03 769 GLY A N 1
ATOM 6257 C CA . GLY A 1 769 ? -25.844 -57.281 -12.281 1 49.03 769 GLY A CA 1
ATOM 6258 C C . GLY A 1 769 ? -25.391 -58.562 -11.617 1 49.03 769 GLY A C 1
ATOM 6259 O O . GLY A 1 769 ? -26.156 -59.531 -11.523 1 49.03 769 GLY A O 1
ATOM 6260 N N . GLN A 1 770 ? -24.125 -58.75 -11.406 1 49.09 770 GLN A N 1
ATOM 6261 C CA . GLN A 1 770 ? -23.688 -60.031 -10.906 1 49.09 770 GLN A CA 1
ATOM 6262 C C . GLN A 1 770 ? -23.828 -60.125 -9.391 1 49.09 770 GLN A C 1
ATOM 6264 O O . GLN A 1 770 ? -23.453 -59.188 -8.672 1 49.09 770 GLN A O 1
ATOM 6269 N N . THR A 1 771 ? -24.875 -60.719 -8.938 1 42.72 771 THR A N 1
ATOM 6270 C CA . THR A 1 771 ? -25.031 -61 -7.512 1 42.72 771 THR A CA 1
ATOM 6271 C C . THR A 1 771 ? -24.203 -62.219 -7.098 1 42.72 771 THR A C 1
ATOM 6273 O O . THR A 1 771 ? -24.047 -63.156 -7.875 1 42.72 771 THR A O 1
ATOM 6276 N N . LEU A 1 772 ? -23.266 -62.312 -6.34 1 40.22 772 LEU A N 1
ATOM 6277 C CA . LEU A 1 772 ? -22.391 -63.375 -5.816 1 40.22 772 LEU A CA 1
ATOM 6278 C C . LEU A 1 772 ? -23.219 -64.5 -5.199 1 40.22 772 LEU A C 1
ATOM 6280 O O . LEU A 1 772 ? -24.062 -64.25 -4.336 1 40.22 772 LEU A O 1
ATOM 6284 N N . VAL A 1 773 ? -23.812 -65.688 -6 1 36.31 773 VAL A N 1
ATOM 6285 C CA . VAL A 1 773 ? -24.656 -66.75 -5.512 1 36.31 773 VAL A CA 1
ATOM 6286 C C . VAL A 1 773 ? -23.812 -67.688 -4.633 1 36.31 773 VAL A C 1
ATOM 6288 O O . VAL A 1 773 ? -22.641 -67.938 -4.906 1 36.31 773 VAL A O 1
ATOM 6291 N N . ASN A 1 774 ? -24.141 -68.062 -3.475 1 31.92 774 ASN A N 1
ATOM 6292 C CA . ASN A 1 774 ? -23.656 -69.125 -2.574 1 31.92 774 ASN A CA 1
ATOM 6293 C C . ASN A 1 774 ? -23.828 -70.5 -3.182 1 31.92 774 ASN A C 1
ATOM 6295 O O . ASN A 1 774 ? -24.922 -70.875 -3.586 1 31.92 774 ASN A O 1
ATOM 6299 N N . GLY A 1 775 ? -22.953 -71.312 -3.953 1 29.64 775 GLY A N 1
ATOM 6300 C CA . GLY A 1 775 ? -22.844 -72.562 -4.676 1 29.64 775 GLY A CA 1
ATOM 6301 C C . GLY A 1 775 ? -23.266 -73.75 -3.85 1 29.64 775 GLY A C 1
ATOM 6302 O O . GLY A 1 775 ? -23 -74.875 -4.23 1 29.64 775 GLY A O 1
ATOM 6303 N N . ASP A 1 776 ? -23.781 -74 -2.725 1 27.64 776 ASP A N 1
ATOM 6304 C CA . ASP A 1 776 ? -23.75 -75.375 -2.26 1 27.64 776 ASP A CA 1
ATOM 6305 C C . ASP A 1 776 ? -24.812 -76.188 -2.967 1 27.64 776 ASP A C 1
ATOM 6307 O O . ASP A 1 776 ? -25.203 -77.25 -2.479 1 27.64 776 ASP A O 1
ATOM 6311 N N . ARG A 1 777 ? -25.734 -75.938 -3.879 1 30.12 777 ARG A N 1
ATOM 6312 C CA . ARG A 1 777 ? -26.703 -77 -4.148 1 30.12 777 ARG A CA 1
ATOM 6313 C C . ARG A 1 777 ? -26.047 -78.125 -4.902 1 30.12 777 ARG A C 1
ATOM 6315 O O . ARG A 1 777 ? -25.125 -77.938 -5.688 1 30.12 777 ARG A O 1
ATOM 6322 N N . ASN A 1 778 ? -26.297 -79.5 -4.625 1 26.06 778 ASN A N 1
ATOM 6323 C CA . ASN A 1 778 ? -26.172 -80.812 -5.316 1 26.06 778 ASN A CA 1
ATOM 6324 C C . ASN A 1 778 ? -26.641 -80.688 -6.766 1 26.06 778 ASN A C 1
ATOM 6326 O O . ASN A 1 778 ? -27.688 -80.125 -7.039 1 26.06 778 ASN A O 1
ATOM 6330 N N . ILE A 1 779 ? -25.828 -80.938 -7.828 1 27.62 779 ILE A N 1
ATOM 6331 C CA . ILE A 1 779 ? -25.844 -81.062 -9.281 1 27.62 779 ILE A CA 1
ATOM 6332 C C . ILE A 1 779 ? -26.906 -82.125 -9.68 1 27.62 779 ILE A C 1
ATOM 6334 O O . ILE A 1 779 ? -26.703 -83.312 -9.555 1 27.62 779 ILE A O 1
ATOM 6338 N N . SER A 1 780 ? -28.219 -82.188 -9.328 1 25.41 780 SER A N 1
ATOM 6339 C CA . SER A 1 780 ? -28.984 -83.125 -10.172 1 25.41 780 SER A CA 1
ATOM 6340 C C . SER A 1 780 ? -28.797 -82.75 -11.648 1 25.41 780 SER A C 1
ATOM 6342 O O . SER A 1 780 ? -28.375 -81.688 -11.992 1 25.41 780 SER A O 1
ATOM 6344 N N . HIS A 1 781 ? -29.438 -83.625 -12.695 1 24.14 781 HIS A N 1
ATOM 6345 C CA . HIS A 1 781 ? -29.266 -83.938 -14.109 1 24.14 781 HIS A CA 1
ATOM 6346 C C . HIS A 1 781 ? -29.453 -82.688 -14.961 1 24.14 781 HIS A C 1
ATOM 6348 O O . HIS A 1 781 ? -30.312 -81.875 -14.664 1 24.14 781 HIS A O 1
ATOM 6354 N N . ARG A 1 782 ? -28.531 -82.375 -15.852 1 26.95 782 ARG A N 1
ATOM 6355 C CA . ARG A 1 782 ? -28.078 -81.375 -16.844 1 26.95 782 ARG A CA 1
ATOM 6356 C C . ARG A 1 782 ? -29.141 -81.188 -17.922 1 26.95 782 ARG A C 1
ATOM 6358 O O . ARG A 1 782 ? -29.172 -81.938 -18.906 1 26.95 782 ARG A O 1
ATOM 6365 N N . GLN A 1 783 ? -30.516 -81.25 -17.781 1 24.19 783 GLN A N 1
ATOM 6366 C CA . GLN A 1 783 ? -31.062 -81.062 -19.125 1 24.19 783 GLN A CA 1
ATOM 6367 C C . GLN A 1 783 ? -30.406 -79.938 -19.859 1 24.19 783 GLN A C 1
ATOM 6369 O O . GLN A 1 783 ? -30.078 -78.875 -19.266 1 24.19 783 GLN A O 1
ATOM 6374 N N . SER A 1 784 ? -29.812 -80.188 -21.109 1 22.89 784 SER A N 1
ATOM 6375 C CA . SER A 1 784 ? -28.984 -79.5 -22.109 1 22.89 784 SER A CA 1
ATOM 6376 C C . SER A 1 784 ? -29.547 -78.188 -22.469 1 22.89 784 SER A C 1
ATOM 6378 O O . SER A 1 784 ? -30.703 -78.062 -22.906 1 22.89 784 SER A O 1
ATOM 6380 N N . ARG A 1 785 ? -29.219 -77.188 -21.609 1 26.08 785 ARG A N 1
ATOM 6381 C CA . ARG A 1 785 ? -29.531 -75.812 -21.859 1 26.08 785 ARG A CA 1
ATOM 6382 C C . ARG A 1 785 ? -29.031 -75.375 -23.219 1 26.08 785 ARG A C 1
ATOM 6384 O O . ARG A 1 785 ? -27.844 -75.438 -23.516 1 26.08 785 ARG A O 1
ATOM 6391 N N . ASP A 1 786 ? -29.891 -75.562 -24.297 1 23.27 786 ASP A N 1
ATOM 6392 C CA . ASP A 1 786 ? -29.609 -74.938 -25.594 1 23.27 786 ASP A CA 1
ATOM 6393 C C . ASP A 1 786 ? -29.109 -73.5 -25.422 1 23.27 786 ASP A C 1
ATOM 6395 O O . ASP A 1 786 ? -29.656 -72.75 -24.625 1 23.27 786 ASP A O 1
ATOM 6399 N N . SER A 1 787 ? -27.781 -73.312 -25.562 1 23.39 787 SER A N 1
ATOM 6400 C CA . SER A 1 787 ? -26.766 -72.25 -25.453 1 23.39 787 SER A CA 1
ATOM 6401 C C . SER A 1 787 ? -27.25 -70.938 -26.062 1 23.39 787 SER A C 1
ATOM 6403 O O . SER A 1 787 ? -26.516 -69.938 -26.109 1 23.39 787 SER A O 1
ATOM 6405 N N . ASN A 1 788 ? -28.281 -70.938 -26.938 1 21.25 788 ASN A N 1
ATOM 6406 C CA . ASN A 1 788 ? -28.312 -69.812 -27.891 1 21.25 788 ASN A CA 1
ATOM 6407 C C . ASN A 1 788 ? -28.828 -68.562 -27.234 1 21.25 788 ASN A C 1
ATOM 6409 O O . ASN A 1 788 ? -29.219 -67.625 -27.938 1 21.25 788 ASN A O 1
ATOM 6413 N N . GLN A 1 789 ? -29.328 -68.625 -25.984 1 20.52 789 GLN A N 1
ATOM 6414 C CA . GLN A 1 789 ? -30.234 -67.5 -25.797 1 20.52 789 GLN A CA 1
ATOM 6415 C C . GLN A 1 789 ? -29.453 -66.188 -25.703 1 20.52 789 GLN A C 1
ATOM 6417 O O . GLN A 1 789 ? -28.406 -66.125 -25.047 1 20.52 789 GLN A O 1
ATOM 6422 N N . ALA A 1 790 ? -29.719 -65.188 -26.688 1 21.53 790 ALA A N 1
ATOM 6423 C CA . ALA A 1 790 ? -29.328 -63.844 -27.031 1 21.53 790 ALA A CA 1
ATOM 6424 C C . ALA A 1 790 ? -29.469 -62.906 -25.828 1 21.53 790 ALA A C 1
ATOM 6426 O O . ALA A 1 790 ? -30.484 -62.969 -25.125 1 21.53 790 ALA A O 1
ATOM 6427 N N . VAL A 1 791 ? -28.438 -62.781 -25.109 1 21.97 791 VAL A N 1
ATOM 6428 C CA . VAL A 1 791 ? -28.344 -61.875 -23.953 1 21.97 791 VAL A CA 1
ATOM 6429 C C . VAL A 1 791 ? -28.938 -60.531 -24.312 1 21.97 791 VAL A C 1
ATOM 6431 O O . VAL A 1 791 ? -28.391 -59.812 -25.156 1 21.97 791 VAL A O 1
ATOM 6434 N N . VAL A 1 792 ? -30.328 -60.469 -24.469 1 21.25 792 VAL A N 1
ATOM 6435 C CA . VAL A 1 792 ? -31.016 -59.188 -24.703 1 21.25 792 VAL A CA 1
ATOM 6436 C C . VAL A 1 792 ? -30.797 -58.25 -23.516 1 21.25 792 VAL A C 1
ATOM 6438 O O . VAL A 1 792 ? -31.109 -58.594 -22.375 1 21.25 792 VAL A O 1
ATOM 6441 N N . LEU A 1 793 ? -29.75 -57.531 -23.562 1 19.42 793 LEU A N 1
ATOM 6442 C CA . LEU A 1 793 ? -29.625 -56.375 -22.688 1 19.42 793 LEU A CA 1
ATOM 6443 C C . LEU A 1 793 ? -30.922 -55.562 -22.672 1 19.42 793 LEU A C 1
ATOM 6445 O O . LEU A 1 793 ? -31.281 -54.938 -23.672 1 19.42 793 LEU A O 1
ATOM 6449 N N . THR A 1 794 ? -32.062 -56.156 -22.109 1 20.34 794 THR A N 1
ATOM 6450 C CA . THR A 1 794 ? -33.406 -55.562 -22.031 1 20.34 794 THR A CA 1
ATOM 6451 C C . THR A 1 794 ? -33.375 -54.281 -21.203 1 20.34 794 THR A C 1
ATOM 6453 O O . THR A 1 794 ? -33 -54.281 -20.031 1 20.34 794 THR A O 1
ATOM 6456 N N . LEU A 1 795 ? -33.031 -53.125 -21.75 1 19.7 795 LEU A N 1
ATOM 6457 C CA . LEU A 1 795 ? -33.688 -51.906 -21.328 1 19.7 795 LEU A CA 1
ATOM 6458 C C . LEU A 1 795 ? -35.219 -52.094 -21.281 1 19.7 795 LEU A C 1
ATOM 6460 O O . LEU A 1 795 ? -35.875 -52.156 -22.328 1 19.7 795 LEU A O 1
ATOM 6464 N N . ARG A 1 796 ? -35.688 -53 -20.516 1 21.2 796 ARG A N 1
ATOM 6465 C CA . ARG A 1 796 ? -37.062 -53.469 -20.5 1 21.2 796 ARG A CA 1
ATOM 6466 C C . ARG A 1 796 ? -38.031 -52.344 -20.188 1 21.2 796 ARG A C 1
ATOM 6468 O O . ARG A 1 796 ? -38.156 -51.938 -19.031 1 21.2 796 ARG A O 1
ATOM 6475 N N . LYS A 1 797 ? -37.969 -51.094 -20.906 1 20.56 797 LYS A N 1
ATOM 6476 C CA . LYS A 1 797 ? -39.281 -50.594 -21.297 1 20.56 797 LYS A CA 1
ATOM 6477 C C . LYS A 1 797 ? -40.188 -51.719 -21.797 1 20.56 797 LYS A C 1
ATOM 6479 O O . LYS A 1 797 ? -39.844 -52.438 -22.734 1 20.56 797 LYS A O 1
ATOM 6484 N N . LYS A 1 798 ? -41 -52.219 -21 1 21.28 798 LYS A N 1
ATOM 6485 C CA . LYS A 1 798 ? -42.25 -52.938 -20.891 1 21.28 798 LYS A CA 1
ATOM 6486 C C . LYS A 1 798 ? -43.25 -52.5 -21.969 1 21.28 798 LYS A C 1
ATOM 6488 O O . LYS A 1 798 ? -43.438 -51.312 -22.188 1 21.28 798 LYS A O 1
ATOM 6493 N N . GLN A 1 799 ? -43.625 -53.312 -22.984 1 20.86 799 GLN A N 1
ATOM 6494 C CA . GLN A 1 799 ? -44.562 -53.312 -24.109 1 20.86 799 GLN A CA 1
ATOM 6495 C C . GLN A 1 799 ? -45.969 -52.938 -23.656 1 20.86 799 GLN A C 1
ATOM 6497 O O . GLN A 1 799 ? -46.5 -53.5 -22.703 1 20.86 799 GLN A O 1
ATOM 6502 N N . SER A 1 800 ? -46.438 -51.594 -23.828 1 19.39 800 SER A N 1
ATOM 6503 C CA . SER A 1 800 ? -47.875 -51.312 -23.812 1 19.39 800 SER A CA 1
ATOM 6504 C C . SER A 1 800 ? -48.625 -52.281 -24.688 1 19.39 800 SER A C 1
ATOM 6506 O O . SER A 1 800 ? -48.312 -52.469 -25.859 1 19.39 800 SER A O 1
ATOM 6508 N N . LYS A 1 801 ? -49.094 -53.312 -24.188 1 19.86 801 LYS A N 1
ATOM 6509 C CA . LYS A 1 801 ? -50.062 -54.188 -24.859 1 19.86 801 LYS A CA 1
ATOM 6510 C C . LYS A 1 801 ? -51.25 -53.406 -25.359 1 19.86 801 LYS A C 1
ATOM 6512 O O . LYS A 1 801 ? -52.219 -53.156 -24.609 1 19.86 801 LYS A O 1
ATOM 6517 N N . VAL A 1 802 ? -51.156 -52.156 -25.969 1 19.81 802 VAL A N 1
ATOM 6518 C CA . VAL A 1 802 ? -52.469 -51.781 -26.438 1 19.81 802 VAL A CA 1
ATOM 6519 C C . VAL A 1 802 ? -53 -52.844 -27.406 1 19.81 802 VAL A C 1
ATOM 6521 O O . VAL A 1 802 ? -52.281 -53.281 -28.312 1 19.81 802 VAL A O 1
ATOM 6524 N N . ARG A 1 803 ? -54.125 -53.438 -26.984 1 18.84 803 ARG A N 1
ATOM 6525 C CA . ARG A 1 803 ? -55.125 -54.281 -27.625 1 18.84 803 ARG A CA 1
ATOM 6526 C C . ARG A 1 803 ? -55.531 -53.719 -29 1 18.84 803 ARG A C 1
ATOM 6528 O O . ARG A 1 803 ? -55.812 -52.531 -29.141 1 18.84 803 ARG A O 1
ATOM 6535 N N . ARG A 1 804 ? -55.375 -54.531 -30.062 1 19.38 804 ARG A N 1
ATOM 6536 C CA . ARG A 1 804 ? -55.656 -54.594 -31.484 1 19.38 804 ARG A CA 1
ATOM 6537 C C . ARG A 1 804 ? -57.125 -54.25 -31.766 1 19.38 804 ARG A C 1
ATOM 6539 O O . ARG A 1 804 ? -58 -55.062 -31.594 1 19.38 804 ARG A O 1
ATOM 6546 N N . THR A 1 805 ? -57.688 -53 -31.344 1 17.88 805 THR A N 1
ATOM 6547 C CA . THR A 1 805 ? -59.031 -53.125 -31.922 1 17.88 805 THR A CA 1
ATOM 6548 C C . THR A 1 805 ? -58.969 -53.406 -33.438 1 17.88 805 THR A C 1
ATOM 6550 O O . THR A 1 805 ? -58.031 -52.938 -34.094 1 17.88 805 THR A O 1
ATOM 6553 N N . LYS A 1 806 ? -59.938 -54.156 -34 1 17.94 806 LYS A N 1
ATOM 6554 C CA . LYS A 1 806 ? -60.438 -54.844 -35.188 1 17.94 806 LYS A CA 1
ATOM 6555 C C . LYS A 1 806 ? -60.719 -53.844 -36.312 1 17.94 806 LYS A C 1
ATOM 6557 O O . LYS A 1 806 ? -61.125 -54.25 -37.406 1 17.94 806 LYS A O 1
ATOM 6562 N N . ALA A 1 807 ? -60.438 -52.469 -36.25 1 18.34 807 ALA A N 1
ATOM 6563 C CA . ALA A 1 807 ? -61.531 -52.031 -37.156 1 18.34 807 ALA A CA 1
ATOM 6564 C C . ALA A 1 807 ? -61.312 -52.531 -38.562 1 18.34 807 ALA A C 1
ATOM 6566 O O . ALA A 1 807 ? -60.188 -52.812 -39 1 18.34 807 ALA A O 1
ATOM 6567 N N . SER A 1 808 ? -62.469 -52.469 -39.469 1 16.55 808 SER A N 1
ATOM 6568 C CA . SER A 1 808 ? -63.125 -53.094 -40.625 1 16.55 808 SER A CA 1
ATOM 6569 C C . SER A 1 808 ? -62.5 -52.625 -41.938 1 16.55 808 SER A C 1
ATOM 6571 O O . SER A 1 808 ? -61.781 -51.625 -41.969 1 16.55 808 SER A O 1
ATOM 6573 N N . ASN A 1 809 ? -63 -53.125 -43.125 1 15.68 809 ASN A N 1
ATOM 6574 C CA . ASN A 1 809 ? -62.719 -53.625 -44.469 1 15.68 809 ASN A CA 1
ATOM 6575 C C . ASN A 1 809 ? -62.656 -52.469 -45.5 1 15.68 809 ASN A C 1
ATOM 6577 O O . ASN A 1 809 ? -62.062 -52.656 -46.562 1 15.68 809 ASN A O 1
ATOM 6581 N N . PRO A 1 810 ? -62.969 -51.031 -45.438 1 17.55 810 PRO A N 1
ATOM 6582 C CA . PRO A 1 810 ? -63.906 -50.844 -46.562 1 17.55 810 PRO A CA 1
ATOM 6583 C C . PRO A 1 810 ? -63.188 -50.875 -47.938 1 17.55 810 PRO A C 1
ATOM 6585 O O . PRO A 1 810 ? -61.969 -50.625 -48 1 17.55 810 PRO A O 1
ATOM 6588 N N . PRO A 1 811 ? -63.938 -50.844 -49.094 1 16.78 811 PRO A N 1
ATOM 6589 C CA . PRO A 1 811 ? -63.875 -51.438 -50.438 1 16.78 811 PRO A CA 1
ATOM 6590 C C . PRO A 1 811 ? -63.031 -50.625 -51.375 1 16.78 811 PRO A C 1
ATOM 6592 O O . PRO A 1 811 ? -62.562 -49.531 -51.031 1 16.78 811 PRO A O 1
ATOM 6595 N N . ALA A 1 812 ? -63.594 -50.156 -52.594 1 16.03 812 ALA A N 1
ATOM 6596 C CA . ALA A 1 812 ? -63.531 -50.594 -54 1 16.03 812 ALA A CA 1
ATOM 6597 C C . ALA A 1 812 ? -62.906 -49.5 -54.875 1 16.03 812 ALA A C 1
ATOM 6599 O O . ALA A 1 812 ? -62.125 -49.812 -55.781 1 16.03 812 ALA A O 1
ATOM 6600 N N . GLU A 1 813 ? -63.219 -48 -54.906 1 15.99 813 GLU A N 1
ATOM 6601 C CA . GLU A 1 813 ? -63.812 -47.594 -56.156 1 15.99 813 GLU A CA 1
ATOM 6602 C C . GLU A 1 813 ? -62.75 -47.219 -57.188 1 15.99 813 GLU A C 1
ATOM 6604 O O . GLU A 1 813 ? -61.625 -46.906 -56.844 1 15.99 813 GLU A O 1
ATOM 6609 N N . GLU A 1 814 ? -63.125 -46.688 -58.5 1 15.77 814 GLU A N 1
ATOM 6610 C CA . GLU A 1 814 ? -63.031 -46.938 -59.938 1 15.77 814 GLU A CA 1
ATOM 6611 C C . GLU A 1 814 ? -62.031 -45.969 -60.594 1 15.77 814 GLU A C 1
ATOM 6613 O O . GLU A 1 814 ? -61.625 -44.969 -59.969 1 15.77 814 GLU A O 1
ATOM 6618 N N . PRO A 1 815 ? -62.156 -45.5 -61.969 1 16.8 815 PRO A N 1
ATOM 6619 C CA . PRO A 1 815 ? -61.5 -45.688 -63.281 1 16.8 815 PRO A CA 1
ATOM 6620 C C . PRO A 1 815 ? -60.906 -44.406 -63.812 1 16.8 815 PRO A C 1
ATOM 6622 O O . PRO A 1 815 ? -59.875 -44.438 -64.5 1 16.8 815 PRO A O 1
ATOM 6625 N N . TYR A 1 816 ? -61.312 -42.969 -63.531 1 15.34 816 TYR A N 1
ATOM 6626 C CA . TYR A 1 816 ? -61.75 -42.25 -64.75 1 15.34 816 TYR A CA 1
ATOM 6627 C C . TYR A 1 816 ? -60.562 -41.688 -65.5 1 15.34 816 TYR A C 1
ATOM 6629 O O . TYR A 1 816 ? -59.469 -41.5 -64.938 1 15.34 816 TYR A O 1
ATOM 6637 N N . ALA A 1 817 ? -60.719 -40.719 -66.625 1 15.67 817 ALA A N 1
ATOM 6638 C CA . ALA A 1 817 ? -60.594 -40.594 -68.062 1 15.67 817 ALA A CA 1
ATOM 6639 C C . ALA A 1 817 ? -59.469 -39.625 -68.438 1 15.67 817 ALA A C 1
ATOM 6641 O O . ALA A 1 817 ? -58.75 -39.156 -67.625 1 15.67 817 ALA A O 1
ATOM 6642 N N . ASP A 1 818 ? -59.656 -38.375 -69.188 1 15.31 818 ASP A N 1
ATOM 6643 C CA . ASP A 1 818 ? -59.406 -38.156 -70.625 1 15.31 818 ASP A CA 1
ATOM 6644 C C . ASP A 1 818 ? -58.25 -37.156 -70.812 1 15.31 818 ASP A C 1
ATOM 6646 O O . ASP A 1 818 ? -57.281 -37.469 -71.5 1 15.31 818 ASP A O 1
ATOM 6650 N N . SER A 1 819 ? -58.406 -35.719 -71.062 1 16.14 819 SER A N 1
ATOM 6651 C CA . SER A 1 819 ? -58.281 -35.094 -72.375 1 16.14 819 SER A CA 1
ATOM 6652 C C . SER A 1 819 ? -57.031 -34.219 -72.438 1 16.14 819 SER A C 1
ATOM 6654 O O . SER A 1 819 ? -56.531 -33.781 -71.375 1 16.14 819 SER A O 1
ATOM 6656 N N . ALA A 1 820 ? -56.625 -33.5 -73.625 1 16.73 820 ALA A N 1
ATOM 6657 C CA . ALA A 1 820 ? -55.5 -33.312 -74.562 1 16.73 820 ALA A CA 1
ATOM 6658 C C . ALA A 1 820 ? -54.781 -32 -74.312 1 16.73 820 ALA A C 1
ATOM 6660 O O . ALA A 1 820 ? -53.562 -31.969 -74.25 1 16.73 820 ALA A O 1
ATOM 6661 N N . PRO A 1 821 ? -55.344 -30.672 -74.375 1 17.97 821 PRO A N 1
ATOM 6662 C CA . PRO A 1 821 ? -54.875 -29.844 -75.5 1 17.97 821 PRO A CA 1
ATOM 6663 C C . PRO A 1 821 ? -53.719 -28.906 -75.125 1 17.97 821 PRO A C 1
ATOM 6665 O O . PRO A 1 821 ? -53.5 -28.656 -73.938 1 17.97 821 PRO A O 1
ATOM 6668 N N . GLY A 1 822 ? -53.094 -28.031 -76.062 1 17.47 822 GLY A N 1
ATOM 6669 C CA . GLY A 1 822 ? -51.781 -27.625 -76.562 1 17.47 822 GLY A CA 1
ATOM 6670 C C . GLY A 1 822 ? -51.281 -26.344 -75.938 1 17.47 822 GLY A C 1
ATOM 6671 O O . GLY A 1 822 ? -50.125 -26.281 -75.5 1 17.47 822 GLY A O 1
ATOM 6672 N N . PRO A 1 823 ? -51.906 -25.156 -76.375 1 17.33 823 PRO A N 1
ATOM 6673 C CA . PRO A 1 823 ? -51.156 -24.109 -77.062 1 17.33 823 PRO A CA 1
ATOM 6674 C C . PRO A 1 823 ? -50.375 -23.203 -76.125 1 17.33 823 PRO A C 1
ATOM 6676 O O . PRO A 1 823 ? -49.125 -23.078 -76.25 1 17.33 823 PRO A O 1
ATOM 6679 N N . SER A 1 824 ? -50.781 -21.891 -76 1 17.33 824 SER A N 1
ATOM 6680 C CA . SER A 1 824 ? -50.312 -20.594 -76.5 1 17.33 824 SER A CA 1
ATOM 6681 C C . SER A 1 824 ? -49.562 -19.859 -75.375 1 17.33 824 SER A C 1
ATOM 6683 O O . SER A 1 824 ? -48.406 -19.453 -75.625 1 17.33 824 SER A O 1
ATOM 6685 N N . GLY A 1 825 ? -50.094 -18.656 -75.062 1 17.17 825 GLY A N 1
ATOM 6686 C CA . GLY A 1 825 ? -49.719 -17.25 -75.062 1 17.17 825 GLY A CA 1
ATOM 6687 C C . GLY A 1 825 ? -48.938 -16.828 -73.875 1 17.17 825 GLY A C 1
ATOM 6688 O O . GLY A 1 825 ? -48.438 -17.688 -73.125 1 17.17 825 GLY A O 1
ATOM 6689 N N . SER A 1 826 ? -49.5 -15.805 -73.25 1 19.45 826 SER A N 1
ATOM 6690 C CA . SER A 1 826 ? -49.312 -14.445 -72.75 1 19.45 826 SER A CA 1
ATOM 6691 C C . SER A 1 826 ? -48.781 -14.461 -71.312 1 19.45 826 SER A C 1
ATOM 6693 O O . SER A 1 826 ? -49.344 -15.117 -70.438 1 19.45 826 SER A O 1
ATOM 6695 N N . GLY A 1 827 ? -47.438 -14.188 -71.188 1 19.31 827 GLY A N 1
ATOM 6696 C CA . GLY A 1 827 ? -46.562 -14.672 -70.125 1 19.31 827 GLY A CA 1
ATOM 6697 C C . GLY A 1 827 ? -46.844 -14.031 -68.75 1 19.31 827 GLY A C 1
ATOM 6698 O O . GLY A 1 827 ? -45.969 -14.016 -67.875 1 19.31 827 GLY A O 1
ATOM 6699 N N . VAL A 1 828 ? -48.125 -13.453 -68.812 1 19.11 828 VAL A N 1
ATOM 6700 C CA . VAL A 1 828 ? -48.5 -12.492 -67.75 1 19.11 828 VAL A CA 1
ATOM 6701 C C . VAL A 1 828 ? -48.125 -13.055 -66.375 1 19.11 828 VAL A C 1
ATOM 6703 O O . VAL A 1 828 ? -48.594 -14.125 -66 1 19.11 828 VAL A O 1
ATOM 6706 N N . SER A 1 829 ? -46.938 -12.633 -65.938 1 18.53 829 SER A N 1
ATOM 6707 C CA . SER A 1 829 ? -46.031 -13.062 -64.875 1 18.53 829 SER A CA 1
ATOM 6708 C C . SER A 1 829 ? -46.75 -13.055 -63.531 1 18.53 829 SER A C 1
ATOM 6710 O O . SER A 1 829 ? -46.094 -12.938 -62.5 1 18.53 829 SER A O 1
ATOM 6712 N N . SER A 1 830 ? -48.125 -13.453 -63.688 1 16.92 830 SER A N 1
ATOM 6713 C CA . SER A 1 830 ? -49.062 -13.172 -62.594 1 16.92 830 SER A CA 1
ATOM 6714 C C . SER A 1 830 ? -48.531 -13.68 -61.281 1 16.92 830 SER A C 1
ATOM 6716 O O . SER A 1 830 ? -47.812 -14.688 -61.219 1 16.92 830 SER A O 1
ATOM 6718 N N . ASN A 1 831 ? -48.625 -12.812 -60.344 1 20.16 831 ASN A N 1
ATOM 6719 C CA . ASN A 1 831 ? -48.281 -12.617 -58.938 1 20.16 831 ASN A CA 1
ATOM 6720 C C . ASN A 1 831 ? -48.812 -13.75 -58.094 1 20.16 831 ASN A C 1
ATOM 6722 O O . ASN A 1 831 ? -49.969 -13.719 -57.656 1 20.16 831 ASN A O 1
ATOM 6726 N N . PRO A 1 832 ? -48.562 -14.984 -58.656 1 17.83 832 PRO A N 1
ATOM 6727 C CA . PRO A 1 832 ? -49.469 -16.094 -58.406 1 17.83 832 PRO A CA 1
ATOM 6728 C C . PRO A 1 832 ? -49.625 -16.422 -56.938 1 17.83 832 PRO A C 1
ATOM 6730 O O . PRO A 1 832 ? -50.375 -17.328 -56.562 1 17.83 832 PRO A O 1
ATOM 6733 N N . TRP A 1 833 ? -48.5 -16.203 -56.156 1 17.31 833 TRP A N 1
ATOM 6734 C CA . TRP A 1 833 ? -48.406 -17.188 -55.062 1 17.31 833 TRP A CA 1
ATOM 6735 C C . TRP A 1 833 ? -49.531 -17.016 -54.062 1 17.31 833 TRP A C 1
ATOM 6737 O O . TRP A 1 833 ? -49.594 -16.031 -53.312 1 17.31 833 TRP A O 1
ATOM 6747 N N . GLU A 1 834 ? -50.656 -17.109 -54.594 1 17.53 834 GLU A N 1
ATOM 6748 C CA . GLU A 1 834 ? -51.938 -17.094 -53.906 1 17.53 834 GLU A CA 1
ATOM 6749 C C . GLU A 1 834 ? -51.969 -18.109 -52.781 1 17.53 834 GLU A C 1
ATOM 6751 O O . GLU A 1 834 ? -52.5 -19.219 -52.938 1 17.53 834 GLU A O 1
ATOM 6756 N N . ASP A 1 835 ? -50.781 -18.266 -52.094 1 17.36 835 ASP A N 1
ATOM 6757 C CA . ASP A 1 835 ? -50.75 -19.438 -51.219 1 17.36 835 ASP A CA 1
ATOM 6758 C C . ASP A 1 835 ? -52.031 -19.531 -50.406 1 17.36 835 ASP A C 1
ATOM 6760 O O . ASP A 1 835 ? -52.5 -18.547 -49.844 1 17.36 835 ASP A O 1
ATOM 6764 N N . SER A 1 836 ? -52.844 -20.453 -50.812 1 17.31 836 SER A N 1
ATOM 6765 C CA . SER A 1 836 ? -54.156 -20.859 -50.344 1 17.31 836 SER A CA 1
ATOM 6766 C C . SER A 1 836 ? -54.125 -21.016 -48.812 1 17.31 836 SER A C 1
ATOM 6768 O O . SER A 1 836 ? -53.125 -21.422 -48.219 1 17.31 836 SER A O 1
ATOM 6770 N N . GLN A 1 837 ? -55.156 -20.578 -48.219 1 18.16 837 GLN A N 1
ATOM 6771 C CA . GLN A 1 837 ? -55.719 -20.203 -46.938 1 18.16 837 GLN A CA 1
ATOM 6772 C C . GLN A 1 837 ? -56.062 -21.438 -46.094 1 18.16 837 GLN A C 1
ATOM 6774 O O . GLN A 1 837 ? -56.875 -21.344 -45.188 1 18.16 837 GLN A O 1
ATOM 6779 N N . ALA A 1 838 ? -55.344 -22.516 -46.344 1 18.31 838 ALA A N 1
ATOM 6780 C CA . ALA A 1 838 ? -56.094 -23.672 -45.844 1 18.31 838 ALA A CA 1
ATOM 6781 C C . ALA A 1 838 ? -56.438 -23.5 -44.375 1 18.31 838 ALA A C 1
ATOM 6783 O O . ALA A 1 838 ? -55.688 -22.891 -43.625 1 18.31 838 ALA A O 1
ATOM 6784 N N . PRO A 1 839 ? -57.688 -23.828 -44.156 1 18.95 839 PRO A N 1
ATOM 6785 C CA . PRO A 1 839 ? -58.469 -23.578 -42.938 1 18.95 839 PRO A CA 1
ATOM 6786 C C . PRO A 1 839 ? -57.875 -24.297 -41.719 1 18.95 839 PRO A C 1
ATOM 6788 O O . PRO A 1 839 ? -57.188 -25.297 -41.844 1 18.95 839 PRO A O 1
ATOM 6791 N N . PRO A 1 840 ? -57.688 -23.594 -40.625 1 19.38 840 PRO A N 1
ATOM 6792 C CA . PRO A 1 840 ? -57.031 -23.969 -39.375 1 19.38 840 PRO A CA 1
ATOM 6793 C C . PRO A 1 840 ? -57.75 -25.125 -38.688 1 19.38 840 PRO A C 1
ATOM 6795 O O . PRO A 1 840 ? -58.938 -25.047 -38.375 1 19.38 840 PRO A O 1
ATOM 6798 N N . ALA A 1 841 ? -57.562 -26.359 -39.25 1 18.52 841 ALA A N 1
ATOM 6799 C CA . ALA A 1 841 ? -58.125 -27.578 -38.656 1 18.52 841 ALA A CA 1
ATOM 6800 C C . ALA A 1 841 ? -57.938 -27.594 -37.156 1 18.52 841 ALA A C 1
ATOM 6802 O O . ALA A 1 841 ? -56.875 -27.25 -36.625 1 18.52 841 ALA A O 1
ATOM 6803 N N . ARG A 1 842 ? -59.094 -27.75 -36.438 1 19.62 842 ARG A N 1
ATOM 6804 C CA . ARG A 1 842 ? -59.594 -27.75 -35.062 1 19.62 842 ARG A CA 1
ATOM 6805 C C . ARG A 1 842 ? -59 -28.938 -34.281 1 19.62 842 ARG A C 1
ATOM 6807 O O . ARG A 1 842 ? -59.469 -30.062 -34.406 1 19.62 842 ARG A O 1
ATOM 6814 N N . ARG A 1 843 ? -57.656 -29.078 -34.375 1 19.92 843 ARG A N 1
ATOM 6815 C CA . ARG A 1 843 ? -57.219 -30.312 -33.75 1 19.92 843 ARG A CA 1
ATOM 6816 C C . ARG A 1 843 ? -57.875 -30.516 -32.406 1 19.92 843 ARG A C 1
ATOM 6818 O O . ARG A 1 843 ? -58.031 -29.547 -31.641 1 19.92 843 ARG A O 1
ATOM 6825 N N . ALA A 1 844 ? -58.562 -31.625 -32.25 1 19.5 844 ALA A N 1
ATOM 6826 C CA . ALA A 1 844 ? -59.281 -32.344 -31.219 1 19.5 844 ALA A CA 1
ATOM 6827 C C . ALA A 1 844 ? -58.562 -32.281 -29.875 1 19.5 844 ALA A C 1
ATOM 6829 O O . ALA A 1 844 ? -57.344 -32.344 -29.828 1 19.5 844 ALA A O 1
ATOM 6830 N N . GLN A 1 845 ? -59.219 -31.828 -28.875 1 18.38 845 GLN A N 1
ATOM 6831 C CA . GLN A 1 845 ? -59.062 -31.438 -27.484 1 18.38 845 GLN A CA 1
ATOM 6832 C C . GLN A 1 845 ? -58.625 -32.625 -26.625 1 18.38 845 GLN A C 1
ATOM 6834 O O . GLN A 1 845 ? -59.406 -33.188 -25.875 1 18.38 845 GLN A O 1
ATOM 6839 N N . THR A 1 846 ? -57.969 -33.594 -27.297 1 19.08 846 THR A N 1
ATOM 6840 C CA . THR A 1 846 ? -57.906 -34.781 -26.438 1 19.08 846 THR A CA 1
ATOM 6841 C C . THR A 1 846 ? -57.375 -34.406 -25.047 1 19.08 846 THR A C 1
ATOM 6843 O O . THR A 1 846 ? -56.375 -33.656 -24.938 1 19.08 846 THR A O 1
ATOM 6846 N N . GLU A 1 847 ? -58.25 -34.656 -24.078 1 20.56 847 GLU A N 1
ATOM 6847 C CA . GLU A 1 847 ? -58.344 -34.375 -22.641 1 20.56 847 GLU A CA 1
ATOM 6848 C C . GLU A 1 847 ? -57.156 -34.938 -21.891 1 20.56 847 GLU A C 1
ATOM 6850 O O . GLU A 1 847 ? -56.844 -36.156 -22 1 20.56 847 GLU A O 1
ATOM 6855 N N . PRO A 1 848 ? -56.062 -34.125 -21.797 1 23 848 PRO A N 1
ATOM 6856 C CA . PRO A 1 848 ? -54.812 -34.562 -21.172 1 23 848 PRO A CA 1
ATOM 6857 C C . PRO A 1 848 ? -55.031 -35.219 -19.812 1 23 848 PRO A C 1
ATOM 6859 O O . PRO A 1 848 ? -55.812 -34.719 -19 1 23 848 PRO A O 1
ATOM 6862 N N . VAL A 1 849 ? -55.25 -36.594 -19.859 1 23.97 849 VAL A N 1
ATOM 6863 C CA . VAL A 1 849 ? -55.469 -37.344 -18.625 1 23.97 849 VAL A CA 1
ATOM 6864 C C . VAL A 1 849 ? -54.5 -36.875 -17.547 1 23.97 849 VAL A C 1
ATOM 6866 O O . VAL A 1 849 ? -53.281 -36.812 -17.781 1 23.97 849 VAL A O 1
ATOM 6869 N N . PRO A 1 850 ? -55.062 -36.219 -16.609 1 22.91 850 PRO A N 1
ATOM 6870 C CA . PRO A 1 850 ? -54.375 -35.406 -15.594 1 22.91 850 PRO A CA 1
ATOM 6871 C C . PRO A 1 850 ? -53.406 -36.25 -14.766 1 22.91 850 PRO A C 1
ATOM 6873 O O . PRO A 1 850 ? -52.969 -35.812 -13.703 1 22.91 850 PRO A O 1
ATOM 6876 N N . LEU A 1 851 ? -52.75 -37.312 -15.445 1 23.47 851 LEU A N 1
ATOM 6877 C CA . LEU A 1 851 ? -52.094 -38.062 -14.359 1 23.47 851 LEU A CA 1
ATOM 6878 C C . LEU A 1 851 ? -51.375 -37.094 -13.422 1 23.47 851 LEU A C 1
ATOM 6880 O O . LEU A 1 851 ? -50.469 -36.344 -13.844 1 23.47 851 LEU A O 1
ATOM 6884 N N . SER A 1 852 ? -52.125 -36.625 -12.438 1 22.89 852 SER A N 1
ATOM 6885 C CA . SER A 1 852 ? -51.844 -35.5 -11.562 1 22.89 852 SER A CA 1
ATOM 6886 C C . SER A 1 852 ? -50.5 -35.594 -10.898 1 22.89 852 SER A C 1
ATOM 6888 O O . SER A 1 852 ? -49.75 -34.625 -10.789 1 22.89 852 SER A O 1
ATOM 6890 N N . HIS A 1 853 ? -50.312 -36.719 -10.062 1 24.69 853 HIS A N 1
ATOM 6891 C CA . HIS A 1 853 ? -49.438 -36.312 -8.969 1 24.69 853 HIS A CA 1
ATOM 6892 C C . HIS A 1 853 ? -48 -36.188 -9.43 1 24.69 853 HIS A C 1
ATOM 6894 O O . HIS A 1 853 ? -47.219 -37.125 -9.344 1 24.69 853 HIS A O 1
ATOM 6900 N N . ARG A 1 854 ? -47.781 -35.781 -10.602 1 28.8 854 ARG A N 1
ATOM 6901 C CA . ARG A 1 854 ? -46.562 -35.594 -11.391 1 28.8 854 ARG A CA 1
ATOM 6902 C C . ARG A 1 854 ? -45.5 -34.875 -10.57 1 28.8 854 ARG A C 1
ATOM 6904 O O . ARG A 1 854 ? -45.625 -33.688 -10.234 1 28.8 854 ARG A O 1
ATOM 6911 N N . LEU A 1 855 ? -44.812 -35.781 -9.828 1 25.36 855 LEU A N 1
ATOM 6912 C CA . LEU A 1 855 ? -43.688 -35.375 -9.008 1 25.36 855 LEU A CA 1
ATOM 6913 C C . LEU A 1 855 ? -42.719 -34.531 -9.805 1 25.36 855 LEU A C 1
ATOM 6915 O O . LEU A 1 855 ? -42.156 -34.969 -10.82 1 25.36 855 LEU A O 1
ATOM 6919 N N . SER A 1 856 ? -42.969 -33.312 -10.047 1 27.25 856 SER A N 1
ATOM 6920 C CA . SER A 1 856 ? -42.625 -32.156 -10.852 1 27.25 856 SER A CA 1
ATOM 6921 C C . SER A 1 856 ? -41.125 -31.844 -10.727 1 27.25 856 SER A C 1
ATOM 6923 O O . SER A 1 856 ? -40.5 -31.344 -11.664 1 27.25 856 SER A O 1
ATOM 6925 N N . TYR A 1 857 ? -40.438 -32.062 -9.68 1 26.62 857 TYR A N 1
ATOM 6926 C CA . TYR A 1 857 ? -39.625 -30.922 -9.289 1 26.62 857 TYR A CA 1
ATOM 6927 C C . TYR A 1 857 ? -38.25 -30.969 -9.969 1 26.62 857 TYR A C 1
ATOM 6929 O O . TYR A 1 857 ? -37.656 -29.922 -10.227 1 26.62 857 TYR A O 1
ATOM 6937 N N . ASP A 1 858 ? -37.875 -31.672 -11 1 26.48 858 ASP A N 1
ATOM 6938 C CA . ASP A 1 858 ? -36.438 -31.641 -10.875 1 26.48 858 ASP A CA 1
ATOM 6939 C C . ASP A 1 858 ? -35.844 -30.359 -11.477 1 26.48 858 ASP A C 1
ATOM 6941 O O . ASP A 1 858 ? -34.625 -30.188 -11.562 1 26.48 858 ASP A O 1
ATOM 6945 N N . GLN A 1 859 ? -36.562 -29.578 -12.18 1 27.66 859 GLN A N 1
ATOM 6946 C CA . GLN A 1 859 ? -35.844 -29.203 -13.406 1 27.66 859 GLN A CA 1
ATOM 6947 C C . GLN A 1 859 ? -34.594 -28.391 -13.102 1 27.66 859 GLN A C 1
ATOM 6949 O O . GLN A 1 859 ? -33.562 -28.609 -13.719 1 27.66 859 GLN A O 1
ATOM 6954 N N . ALA A 1 860 ? -34.875 -27.156 -12.859 1 24.91 860 ALA A N 1
ATOM 6955 C CA . ALA A 1 860 ? -33.875 -26.188 -12.383 1 24.91 860 ALA A CA 1
ATOM 6956 C C . ALA A 1 860 ? -33.469 -26.484 -10.945 1 24.91 860 ALA A C 1
ATOM 6958 O O . ALA A 1 860 ? -32.812 -25.656 -10.305 1 24.91 860 ALA A O 1
ATOM 6959 N N . SER A 1 861 ? -34.156 -27.516 -10.055 1 22.23 861 SER A N 1
ATOM 6960 C CA . SER A 1 861 ? -33.594 -27.375 -8.727 1 22.23 861 SER A CA 1
ATOM 6961 C C . SER A 1 861 ? -32.188 -26.781 -8.797 1 22.23 861 SER A C 1
ATOM 6963 O O . SER A 1 861 ? -31.562 -26.547 -7.762 1 22.23 861 SER A O 1
ATOM 6965 N N . GLY A 1 862 ? -32.406 -26.141 -8.695 1 26.52 862 GLY A N 1
ATOM 6966 C CA . GLY A 1 862 ? -32.625 -26.047 -7.266 1 26.52 862 GLY A CA 1
ATOM 6967 C C . GLY A 1 862 ? -33.219 -27.328 -6.672 1 26.52 862 GLY A C 1
ATOM 6968 O O . GLY A 1 862 ? -33.5 -28.281 -7.398 1 26.52 862 GLY A O 1
ATOM 6969 N N . VAL A 1 863 ? -34.188 -27.469 -5.602 1 24.53 863 VAL A N 1
ATOM 6970 C CA . VAL A 1 863 ? -34.406 -28.547 -4.629 1 24.53 863 VAL A CA 1
ATOM 6971 C C . VAL A 1 863 ? -35.312 -29.609 -5.211 1 24.53 863 VAL A C 1
ATOM 6973 O O . VAL A 1 863 ? -36.438 -29.297 -5.621 1 24.53 863 VAL A O 1
ATOM 6976 N N . ILE A 1 864 ? -34.875 -30.422 -6.012 1 26.69 864 ILE A N 1
ATOM 6977 C CA . ILE A 1 864 ? -35.688 -31.609 -6.23 1 26.69 864 ILE A CA 1
ATOM 6978 C C . ILE A 1 864 ? -36.125 -32.188 -4.891 1 26.69 864 ILE A C 1
ATOM 6980 O O . ILE A 1 864 ? -35.281 -32.531 -4.051 1 26.69 864 ILE A O 1
ATOM 6984 N N . MET A 1 865 ? -37.344 -31.75 -4.434 1 28.59 865 MET A N 1
ATOM 6985 C CA . MET A 1 865 ? -37.844 -32.344 -3.193 1 28.59 865 MET A CA 1
ATOM 6986 C C . MET A 1 865 ? -37.875 -33.875 -3.309 1 28.59 865 MET A C 1
ATOM 6988 O O . MET A 1 865 ? -38.469 -34.406 -4.262 1 28.59 865 MET A O 1
ATOM 6992 N N . LEU A 1 866 ? -36.781 -34.438 -2.908 1 28.7 866 LEU A N 1
ATOM 6993 C CA . LEU A 1 866 ? -37.094 -35.875 -2.674 1 28.7 866 LEU A CA 1
ATOM 6994 C C . LEU A 1 866 ? -38.438 -36.031 -1.963 1 28.7 866 LEU A C 1
ATOM 6996 O O . LEU A 1 866 ? -38.844 -35.156 -1.184 1 28.7 866 LEU A O 1
ATOM 7000 N N . PRO A 1 867 ? -39.312 -36.719 -2.465 1 27.81 867 PRO A N 1
ATOM 7001 C CA . PRO A 1 867 ? -40.562 -37 -1.776 1 27.81 867 PRO A CA 1
ATOM 7002 C C . PRO A 1 867 ? -40.375 -37.219 -0.276 1 27.81 867 PRO A C 1
ATOM 7004 O O . PRO A 1 867 ? -39.375 -37.781 0.154 1 27.81 867 PRO A O 1
ATOM 7007 N N . ASP A 1 868 ? -41.062 -36.281 0.6 1 27.98 868 ASP A N 1
ATOM 7008 C CA . ASP A 1 868 ? -41.25 -36.344 2.047 1 27.98 868 ASP A CA 1
ATOM 7009 C C . ASP A 1 868 ? -41.719 -37.719 2.504 1 27.98 868 ASP A C 1
ATOM 7011 O O . ASP A 1 868 ? -42.344 -37.844 3.559 1 27.98 868 ASP A O 1
ATOM 7015 N N . ASP A 1 869 ? -41.656 -38.688 1.99 1 26.61 869 ASP A N 1
ATOM 7016 C CA . ASP A 1 869 ? -42.406 -39.562 2.861 1 26.61 869 ASP A CA 1
ATOM 7017 C C . ASP A 1 869 ? -42 -39.406 4.32 1 26.61 869 ASP A C 1
ATOM 7019 O O . ASP A 1 869 ? -42.844 -39.312 5.207 1 26.61 869 ASP A O 1
ATOM 7023 N N . ASP A 1 870 ? -41.281 -40.062 5.023 1 26.09 870 ASP A N 1
ATOM 7024 C CA . ASP A 1 870 ? -41.562 -40.188 6.453 1 26.09 870 ASP A CA 1
ATOM 7025 C C . ASP A 1 870 ? -41.406 -38.844 7.16 1 26.09 870 ASP A C 1
ATOM 7027 O O . ASP A 1 870 ? -41.156 -37.812 6.516 1 26.09 870 ASP A O 1
ATOM 7031 N N . HIS A 1 871 ? -40.719 -38.781 8.547 1 26.28 871 HIS A N 1
ATOM 7032 C CA . HIS A 1 871 ? -40.688 -37.969 9.742 1 26.28 871 HIS A CA 1
ATOM 7033 C C . HIS A 1 871 ? -39.969 -36.625 9.484 1 26.28 871 HIS A C 1
ATOM 7035 O O . HIS A 1 871 ? -38.781 -36.5 9.773 1 26.28 871 HIS A O 1
ATOM 7041 N N . TRP A 1 872 ? -40.219 -35.938 8.453 1 25.5 872 TRP A N 1
ATOM 7042 C CA . TRP A 1 872 ? -39.656 -34.812 7.719 1 25.5 872 TRP A CA 1
ATOM 7043 C C . TRP A 1 872 ? -39.562 -33.562 8.609 1 25.5 872 TRP A C 1
ATOM 7045 O O . TRP A 1 872 ? -38.5 -32.938 8.672 1 25.5 872 TRP A O 1
ATOM 7055 N N . MET A 1 873 ? -40.125 -32.406 8.516 1 28.02 873 MET A N 1
ATOM 7056 C CA . MET A 1 873 ? -39.844 -31.141 9.18 1 28.02 873 MET A CA 1
ATOM 7057 C C . MET A 1 873 ? -40.469 -31.125 10.578 1 28.02 873 MET A C 1
ATOM 7059 O O . MET A 1 873 ? -41.438 -30.422 10.82 1 28.02 873 MET A O 1
ATOM 7063 N N . GLY A 1 874 ? -40.688 -32.312 11.25 1 24.09 874 GLY A N 1
ATOM 7064 C CA . GLY A 1 874 ? -41.562 -32.062 12.375 1 24.09 874 GLY A CA 1
ATOM 7065 C C . GLY A 1 874 ? -41.062 -30.953 13.281 1 24.09 874 GLY A C 1
ATOM 7066 O O . GLY A 1 874 ? -41.781 -29.984 13.547 1 24.09 874 GLY A O 1
ATOM 7067 N N . ASP A 1 875 ? -40.25 -31.297 14.406 1 25.12 875 ASP A N 1
ATOM 7068 C CA . ASP A 1 875 ? -40.375 -30.828 15.781 1 25.12 875 ASP A CA 1
ATOM 7069 C C . ASP A 1 875 ? -39.688 -29.484 15.969 1 25.12 875 ASP A C 1
ATOM 7071 O O . ASP A 1 875 ? -38.75 -29.156 15.258 1 25.12 875 ASP A O 1
ATOM 7075 N N . GLU A 1 876 ? -40.375 -28.516 16.672 1 26.64 876 GLU A N 1
ATOM 7076 C CA . GLU A 1 876 ? -40.125 -27.156 17.156 1 26.64 876 GLU A CA 1
ATOM 7077 C C . GLU A 1 876 ? -38.812 -27.078 17.938 1 26.64 876 GLU A C 1
ATOM 7079 O O . GLU A 1 876 ? -38.719 -27.641 19.031 1 26.64 876 GLU A O 1
ATOM 7084 N N . ILE A 1 877 ? -37.688 -27.312 17.344 1 26.83 877 ILE A N 1
ATOM 7085 C CA . ILE A 1 877 ? -36.5 -27.312 18.156 1 26.83 877 ILE A CA 1
ATOM 7086 C C . ILE A 1 877 ? -36.344 -25.953 18.844 1 26.83 877 ILE A C 1
ATOM 7088 O O . ILE A 1 877 ? -36.219 -24.922 18.172 1 26.83 877 ILE A O 1
ATOM 7092 N N . ASP A 1 878 ? -36.906 -25.844 20.078 1 24.52 878 ASP A N 1
ATOM 7093 C CA . ASP A 1 878 ? -36.656 -24.719 20.984 1 24.52 878 ASP A CA 1
ATOM 7094 C C . ASP A 1 878 ? -35.156 -24.625 21.297 1 24.52 878 ASP A C 1
ATOM 7096 O O . ASP A 1 878 ? -34.531 -25.594 21.734 1 24.52 878 ASP A O 1
ATOM 7100 N N . SER A 1 879 ? -34.375 -23.984 20.516 1 25.84 879 SER A N 1
ATOM 7101 C CA . SER A 1 879 ? -32.938 -23.703 20.609 1 25.84 879 SER A CA 1
ATOM 7102 C C . SER A 1 879 ? -32.562 -23.156 21.984 1 25.84 879 SER A C 1
ATOM 7104 O O . SER A 1 879 ? -32.781 -21.984 22.266 1 25.84 879 SER A O 1
ATOM 7106 N N . ASP A 1 880 ? -32.812 -23.891 23.125 1 25.33 880 ASP A N 1
ATOM 7107 C CA . ASP A 1 880 ? -32.312 -23.344 24.391 1 25.33 880 ASP A CA 1
ATOM 7108 C C . ASP A 1 880 ? -30.797 -23.359 24.438 1 25.33 880 ASP A C 1
ATOM 7110 O O . ASP A 1 880 ? -30.172 -24.422 24.297 1 25.33 880 ASP A O 1
ATOM 7114 N N . GLU A 1 881 ? -30.156 -22.391 23.938 1 26.19 881 GLU A N 1
ATOM 7115 C CA . GLU A 1 881 ? -28.719 -22.109 24.031 1 26.19 881 GLU A CA 1
ATOM 7116 C C . GLU A 1 881 ? -28.234 -22.141 25.469 1 26.19 881 GLU A C 1
ATOM 7118 O O . GLU A 1 881 ? -28.609 -21.281 26.281 1 26.19 881 GLU A O 1
ATOM 7123 N N . GLU A 1 882 ? -28.172 -23.297 26.203 1 26.69 882 GLU A N 1
ATOM 7124 C CA . GLU A 1 882 ? -27.531 -23.25 27.516 1 26.69 882 GLU A CA 1
ATOM 7125 C C . GLU A 1 882 ? -26.078 -22.781 27.391 1 26.69 882 GLU A C 1
ATOM 7127 O O . GLU A 1 882 ? -25.297 -23.359 26.641 1 26.69 882 GLU A O 1
ATOM 7132 N N . ASP A 1 883 ? -25.828 -21.484 27.625 1 26.48 883 ASP A N 1
ATOM 7133 C CA . ASP A 1 883 ? -24.562 -20.781 27.812 1 26.48 883 ASP A CA 1
ATOM 7134 C C . ASP A 1 883 ? -23.719 -21.469 28.875 1 26.48 883 ASP A C 1
ATOM 7136 O O . ASP A 1 883 ? -24.125 -21.547 30.047 1 26.48 883 ASP A O 1
ATOM 7140 N N . TYR A 1 884 ? -23.156 -22.594 28.672 1 26.55 884 TYR A N 1
ATOM 7141 C CA . TYR A 1 884 ? -22.328 -23.25 29.656 1 26.55 884 TYR A CA 1
ATOM 7142 C C . TYR A 1 884 ? -21.25 -22.312 30.203 1 26.55 884 TYR A C 1
ATOM 7144 O O . TYR A 1 884 ? -20.266 -22.031 29.516 1 26.55 884 TYR A O 1
ATOM 7152 N N . GLY A 1 885 ? -21.609 -21.094 30.875 1 24 885 GLY A N 1
ATOM 7153 C CA . GLY A 1 885 ? -20.672 -20.297 31.656 1 24 885 GLY A CA 1
ATOM 7154 C C . GLY A 1 885 ? -19.781 -21.141 32.531 1 24 885 GLY A C 1
ATOM 7155 O O . GLY A 1 885 ? -20.016 -22.344 32.719 1 24 885 GLY A O 1
ATOM 7156 N N . ALA A 1 886 ? -18.641 -20.5 33.062 1 27.58 886 ALA A N 1
ATOM 7157 C CA . ALA A 1 886 ? -17.641 -20.969 34.031 1 27.58 886 ALA A CA 1
ATOM 7158 C C . ALA A 1 886 ? -18.312 -21.516 35.281 1 27.58 886 ALA A C 1
ATOM 7160 O O . ALA A 1 886 ? -19.281 -20.938 35.781 1 27.58 886 ALA A O 1
ATOM 7161 N N . VAL A 1 887 ? -18.344 -22.781 35.594 1 25.69 887 VAL A N 1
ATOM 7162 C CA . VAL A 1 887 ? -18.734 -23.547 36.75 1 25.69 887 VAL A CA 1
ATOM 7163 C C . VAL A 1 887 ? -18.156 -22.906 38.031 1 25.69 887 VAL A C 1
ATOM 7165 O O . VAL A 1 887 ? -16.953 -22.969 38.25 1 25.69 887 VAL A O 1
ATOM 7168 N N . THR A 1 888 ? -18.375 -21.531 38.375 1 24.64 888 THR A N 1
ATOM 7169 C CA . THR A 1 888 ? -18.016 -21.188 39.75 1 24.64 888 THR A CA 1
ATOM 7170 C C . THR A 1 888 ? -18.797 -22.062 40.719 1 24.64 888 THR A C 1
ATOM 7172 O O . THR A 1 888 ? -19.953 -22.391 40.5 1 24.64 888 THR A O 1
ATOM 7175 N N . GLY A 1 889 ? -18.125 -22.844 41.719 1 22.77 889 GLY A N 1
ATOM 7176 C CA . GLY A 1 889 ? -18.469 -23.844 42.719 1 22.77 889 GLY A CA 1
ATOM 7177 C C . GLY A 1 889 ? -19.547 -23.391 43.656 1 22.77 889 GLY A C 1
ATOM 7178 O O . GLY A 1 889 ? -19.844 -24.078 44.656 1 22.77 889 GLY A O 1
ATOM 7179 N N . ASP A 1 890 ? -19.969 -22.109 43.75 1 24.39 890 ASP A N 1
ATOM 7180 C CA . ASP A 1 890 ? -20.672 -21.938 45.031 1 24.39 890 ASP A CA 1
ATOM 7181 C C . ASP A 1 890 ? -21.969 -22.75 45.031 1 24.39 890 ASP A C 1
ATOM 7183 O O . ASP A 1 890 ? -22.656 -22.844 44.031 1 24.39 890 ASP A O 1
ATOM 7187 N N . SER A 1 891 ? -22.188 -23.656 46.062 1 24.25 891 SER A N 1
ATOM 7188 C CA . SER A 1 891 ? -23.078 -24.734 46.469 1 24.25 891 SER A CA 1
ATOM 7189 C C . SER A 1 891 ? -24.516 -24.234 46.625 1 24.25 891 SER A C 1
ATOM 7191 O O . SER A 1 891 ? -25.375 -24.969 47.156 1 24.25 891 SER A O 1
ATOM 7193 N N . THR A 1 892 ? -24.828 -22.984 46.375 1 26.62 892 THR A N 1
ATOM 7194 C CA . THR A 1 892 ? -26.109 -22.766 47.062 1 26.62 892 THR A CA 1
ATOM 7195 C C . THR A 1 892 ? -27.172 -23.719 46.531 1 26.62 892 THR A C 1
ATOM 7197 O O . THR A 1 892 ? -27.094 -24.172 45.375 1 26.62 892 THR A O 1
ATOM 7200 N N . PRO A 1 893 ? -28.219 -24.125 47.438 1 26.61 893 PRO A N 1
ATOM 7201 C CA . PRO A 1 893 ? -29.203 -25.203 47.375 1 26.61 893 PRO A CA 1
ATOM 7202 C C . PRO A 1 893 ? -30.078 -25.094 46.125 1 26.61 893 PRO A C 1
ATOM 7204 O O . PRO A 1 893 ? -30.453 -23.984 45.719 1 26.61 893 PRO A O 1
ATOM 7207 N N . THR A 1 894 ? -29.891 -26.062 45.25 1 25.36 894 THR A N 1
ATOM 7208 C CA . THR A 1 894 ? -30.234 -26.328 43.844 1 25.36 894 THR A CA 1
ATOM 7209 C C . THR A 1 894 ? -31.75 -26.484 43.688 1 25.36 894 THR A C 1
ATOM 7211 O O . THR A 1 894 ? -32.344 -27.438 44.188 1 25.36 894 THR A O 1
ATOM 7214 N N . GLU A 1 895 ? -32.562 -25.344 44.094 1 26.86 895 GLU A N 1
ATOM 7215 C CA . GLU A 1 895 ? -34 -25.578 43.938 1 26.86 895 GLU A CA 1
ATOM 7216 C C . GLU A 1 895 ? -34.281 -26.25 42.625 1 26.86 895 GLU A C 1
ATOM 7218 O O . GLU A 1 895 ? -33.656 -25.969 41.594 1 26.86 895 GLU A O 1
ATOM 7223 N N . THR A 1 896 ? -34.969 -27.406 42.719 1 24.47 896 THR A N 1
ATOM 7224 C CA . THR A 1 896 ? -35.312 -28.469 41.75 1 24.47 896 THR A CA 1
ATOM 7225 C C . THR A 1 896 ? -36.094 -27.891 40.594 1 24.47 896 THR A C 1
ATOM 7227 O O . THR A 1 896 ? -37.281 -27.578 40.719 1 24.47 896 THR A O 1
ATOM 7230 N N . VAL A 1 897 ? -35.781 -26.75 40.031 1 25.62 897 VAL A N 1
ATOM 7231 C CA . VAL A 1 897 ? -36.625 -26.375 38.938 1 25.62 897 VAL A CA 1
ATOM 7232 C C . VAL A 1 897 ? -36.781 -27.547 37.969 1 25.62 897 VAL A C 1
ATOM 7234 O O . VAL A 1 897 ? -35.812 -28.219 37.625 1 25.62 897 VAL A O 1
ATOM 7237 N N . ALA A 1 898 ? -38.062 -28.062 37.844 1 27.48 898 ALA A N 1
ATOM 7238 C CA . ALA A 1 898 ? -38.5 -29.156 37 1 27.48 898 ALA A CA 1
ATOM 7239 C C . ALA A 1 898 ? -37.812 -29.156 35.656 1 27.48 898 ALA A C 1
ATOM 7241 O O . ALA A 1 898 ? -37.812 -28.141 34.938 1 27.48 898 ALA A O 1
ATOM 7242 N N . ARG A 1 899 ? -36.75 -30 35.562 1 28 899 ARG A N 1
ATOM 7243 C CA . ARG A 1 899 ? -35.906 -30.422 34.469 1 28 899 ARG A CA 1
ATOM 7244 C C . ARG A 1 899 ? -36.719 -30.734 33.219 1 28 899 ARG A C 1
ATOM 7246 O O . ARG A 1 899 ? -37.531 -31.672 33.219 1 28 899 ARG A O 1
ATOM 7253 N N . SER A 1 900 ? -37.344 -29.672 32.656 1 27.72 900 SER A N 1
ATOM 7254 C CA . SER A 1 900 ? -38.062 -30.016 31.438 1 27.72 900 SER A CA 1
ATOM 7255 C C . SER A 1 900 ? -37.344 -31.078 30.641 1 27.72 900 SER A C 1
ATOM 7257 O O . SER A 1 900 ? -36.094 -31.094 30.594 1 27.72 900 SER A O 1
ATOM 7259 N N . GLN A 1 901 ? -37.875 -32.312 30.656 1 25.89 901 GLN A N 1
ATOM 7260 C CA . GLN A 1 901 ? -37.375 -33.5 30.016 1 25.89 901 GLN A CA 1
ATOM 7261 C C . GLN A 1 901 ? -36.719 -33.188 28.672 1 25.89 901 GLN A C 1
ATOM 7263 O O . GLN A 1 901 ? -37.25 -32.406 27.891 1 25.89 901 GLN A O 1
ATOM 7268 N N . PRO A 1 902 ? -35.344 -33.375 28.609 1 29.22 902 PRO A N 1
ATOM 7269 C CA . PRO A 1 902 ? -34.594 -33.156 27.375 1 29.22 902 PRO A CA 1
ATOM 7270 C C . PRO A 1 902 ? -35.25 -33.844 26.172 1 29.22 902 PRO A C 1
ATOM 7272 O O . PRO A 1 902 ? -35.688 -35 26.25 1 29.22 902 PRO A O 1
ATOM 7275 N N . ILE A 1 903 ? -36.188 -33.188 25.484 1 30.62 903 ILE A N 1
ATOM 7276 C CA . ILE A 1 903 ? -36.812 -33.781 24.312 1 30.62 903 ILE A CA 1
ATOM 7277 C C . ILE A 1 903 ? -35.75 -34.562 23.516 1 30.62 903 ILE A C 1
ATOM 7279 O O . ILE A 1 903 ? -34.656 -34.062 23.234 1 30.62 903 ILE A O 1
ATOM 7283 N N . PRO A 1 904 ? -35.875 -35.906 23.516 1 27.95 904 PRO A N 1
ATOM 7284 C CA . PRO A 1 904 ? -34.906 -36.781 22.828 1 27.95 904 PRO A CA 1
ATOM 7285 C C . PRO A 1 904 ? -34.531 -36.281 21.438 1 27.95 904 PRO A C 1
ATOM 7287 O O . PRO A 1 904 ? -35.406 -35.812 20.688 1 27.95 904 PRO A O 1
ATOM 7290 N N . MET A 1 905 ? -33.375 -35.75 21.359 1 32.03 905 MET A N 1
ATOM 7291 C CA . MET A 1 905 ? -32.719 -35.281 20.125 1 32.03 905 MET A CA 1
ATOM 7292 C C . MET A 1 905 ? -32.844 -36.344 19.031 1 32.03 905 MET A C 1
ATOM 7294 O O . MET A 1 905 ? -32.656 -37.531 19.281 1 32.03 905 MET A O 1
ATOM 7298 N N . SER A 1 906 ? -33.719 -36.156 18.109 1 31.14 906 SER A N 1
ATOM 7299 C CA . SER A 1 906 ? -33.75 -37.156 17.031 1 31.14 906 SER A CA 1
ATOM 7300 C C . SER A 1 906 ? -32.344 -37.562 16.594 1 31.14 906 SER A C 1
ATOM 7302 O O . SER A 1 906 ? -31.438 -36.719 16.562 1 31.14 906 SER A O 1
ATOM 7304 N N . PRO A 1 907 ? -31.938 -38.781 16.578 1 35.28 907 PRO A N 1
ATOM 7305 C CA . PRO A 1 907 ? -30.625 -39.406 16.469 1 35.28 907 PRO A CA 1
ATOM 7306 C C . PRO A 1 907 ? -29.797 -38.844 15.312 1 35.28 907 PRO A C 1
ATOM 7308 O O . PRO A 1 907 ? -28.578 -39 15.281 1 35.28 907 PRO A O 1
ATOM 7311 N N . GLY A 1 908 ? -30.328 -38.594 14.062 1 37.91 908 GLY A N 1
ATOM 7312 C CA . GLY A 1 908 ? -29.484 -38.562 12.883 1 37.91 908 GLY A CA 1
ATOM 7313 C C . GLY A 1 908 ? -28.766 -37.219 12.688 1 37.91 908 GLY A C 1
ATOM 7314 O O . GLY A 1 908 ? -28.109 -37.031 11.672 1 37.91 908 GLY A O 1
ATOM 7315 N N . ARG A 1 909 ? -29.266 -36.094 13.086 1 44.66 909 ARG A N 1
ATOM 7316 C CA . ARG A 1 909 ? -28.719 -34.812 12.586 1 44.66 909 ARG A CA 1
ATOM 7317 C C . ARG A 1 909 ? -27.391 -34.5 13.25 1 44.66 909 ARG A C 1
ATOM 7319 O O . ARG A 1 909 ? -27.266 -34.594 14.477 1 44.66 909 ARG A O 1
ATOM 7326 N N . SER A 1 910 ? -26.391 -34.344 12.336 1 56.47 910 SER A N 1
ATOM 7327 C CA . SER A 1 910 ? -25.078 -33.938 12.836 1 56.47 910 SER A CA 1
ATOM 7328 C C . SER A 1 910 ? -25.172 -32.625 13.617 1 56.47 910 SER A C 1
ATOM 7330 O O . SER A 1 910 ? -25.984 -31.766 13.297 1 56.47 910 SER A O 1
ATOM 7332 N N . ARG A 1 911 ? -24.844 -32.469 14.797 1 56.25 911 ARG A N 1
ATOM 7333 C CA . ARG A 1 911 ? -24.797 -31.344 15.719 1 56.25 911 ARG A CA 1
ATOM 7334 C C . ARG A 1 911 ? -24.172 -30.125 15.047 1 56.25 911 ARG A C 1
ATOM 7336 O O . ARG A 1 911 ? -24.516 -28.984 15.375 1 56.25 911 ARG A O 1
ATOM 7343 N N . TYR A 1 912 ? -23.328 -30.406 14.156 1 60.03 912 TYR A N 1
ATOM 7344 C CA . TYR A 1 912 ? -22.578 -29.281 13.617 1 60.03 912 TYR A CA 1
ATOM 7345 C C . TYR A 1 912 ? -22.938 -29.031 12.164 1 60.03 912 TYR A C 1
ATOM 7347 O O . TYR A 1 912 ? -22.078 -29 11.289 1 60.03 912 TYR A O 1
ATOM 7355 N N . GLY A 1 913 ? -24.266 -28.938 11.836 1 61.47 913 GLY A N 1
ATOM 7356 C CA . GLY A 1 913 ? -24.703 -28.547 10.5 1 61.47 913 GLY A CA 1
ATOM 7357 C C . GLY A 1 913 ? -24.609 -27.062 10.25 1 61.47 913 GLY A C 1
ATOM 7358 O O . GLY A 1 913 ? -24.172 -26.312 11.117 1 61.47 913 GLY A O 1
ATOM 7359 N N . THR A 1 914 ? -24.797 -26.531 9.031 1 68.12 914 THR A N 1
ATOM 7360 C CA . THR A 1 914 ? -24.781 -25.125 8.625 1 68.12 914 THR A CA 1
ATOM 7361 C C . THR A 1 914 ? -25.875 -24.344 9.352 1 68.12 914 THR A C 1
ATOM 7363 O O . THR A 1 914 ? -27.031 -24.781 9.383 1 68.12 914 THR A O 1
ATOM 7366 N N . TYR A 1 915 ? -25.453 -23.312 10.141 1 74.31 915 TYR A N 1
ATOM 7367 C CA . TYR A 1 915 ? -26.406 -22.453 10.852 1 74.31 915 TYR A CA 1
ATOM 7368 C C . TYR A 1 915 ? -27.047 -21.453 9.898 1 74.31 915 TYR A C 1
ATOM 7370 O O . TYR A 1 915 ? -26.359 -20.75 9.164 1 74.31 915 TYR A O 1
ATOM 7378 N N . PHE A 1 916 ? -28.391 -21.516 9.828 1 73.19 916 PHE A N 1
ATOM 7379 C CA . PHE A 1 916 ? -29.156 -20.531 9.055 1 73.19 916 PHE A CA 1
ATOM 7380 C C . PHE A 1 916 ? -29.844 -19.531 9.977 1 73.19 916 PHE A C 1
ATOM 7382 O O . PHE A 1 916 ? -30.656 -19.922 10.812 1 73.19 916 PHE A O 1
ATOM 7389 N N . HIS A 1 917 ? -29.516 -18.281 9.945 1 67.5 917 HIS A N 1
ATOM 7390 C CA . HIS A 1 917 ? -30.031 -17.266 10.852 1 67.5 917 HIS A CA 1
ATOM 7391 C C . HIS A 1 917 ? -31.5 -16.969 10.578 1 67.5 917 HIS A C 1
ATOM 7393 O O . HIS A 1 917 ? -32.281 -16.766 11.508 1 67.5 917 HIS A O 1
ATOM 7399 N N . HIS A 1 918 ? -31.844 -16.812 9.273 1 66.69 918 HIS A N 1
ATOM 7400 C CA . HIS A 1 918 ? -33.25 -16.656 8.883 1 66.69 918 HIS A CA 1
ATOM 7401 C C . HIS A 1 918 ? -33.688 -17.797 7.984 1 66.69 918 HIS A C 1
ATOM 7403 O O . HIS A 1 918 ? -33.719 -17.656 6.758 1 66.69 918 HIS A O 1
ATOM 7409 N N . PRO A 1 919 ? -33.969 -18.906 8.586 1 58.22 919 PRO A N 1
ATOM 7410 C CA . PRO A 1 919 ? -34.344 -20.062 7.766 1 58.22 919 PRO A CA 1
ATOM 7411 C C . PRO A 1 919 ? -35.562 -19.781 6.879 1 58.22 919 PRO A C 1
ATOM 7413 O O . PRO A 1 919 ? -35.75 -20.438 5.848 1 58.22 919 PRO A O 1
ATOM 7416 N N . GLU A 1 920 ? -36.406 -18.641 7.246 1 56.03 920 GLU A N 1
ATOM 7417 C CA . GLU A 1 920 ? -37.594 -18.297 6.457 1 56.03 920 GLU A CA 1
ATOM 7418 C C . GLU A 1 920 ? -37.188 -17.625 5.152 1 56.03 920 GLU A C 1
ATOM 7420 O O . GLU A 1 920 ? -37.906 -17.703 4.16 1 56.03 920 GLU A O 1
ATOM 7425 N N . ARG A 1 921 ? -36.188 -16.938 5.125 1 51.97 921 ARG A N 1
ATOM 7426 C CA . ARG A 1 921 ? -35.781 -16.188 3.943 1 51.97 921 ARG A CA 1
ATOM 7427 C C . ARG A 1 921 ? -34.844 -17 3.076 1 51.97 921 ARG A C 1
ATOM 7429 O O . ARG A 1 921 ? -34.156 -16.469 2.188 1 51.97 921 ARG A O 1
ATOM 7436 N N . ARG A 1 922 ? -34.906 -18.109 3.379 1 51.56 922 ARG A N 1
ATOM 7437 C CA . ARG A 1 922 ? -34.031 -18.969 2.586 1 51.56 922 ARG A CA 1
ATOM 7438 C C . ARG A 1 922 ? -34.469 -19 1.126 1 51.56 922 ARG A C 1
ATOM 7440 O O . ARG A 1 922 ? -35.625 -19.172 0.832 1 51.56 922 ARG A O 1
ATOM 7447 N N . ARG A 1 923 ? -33.906 -18 0.267 1 49.84 923 ARG A N 1
ATOM 7448 C CA . ARG A 1 923 ? -34.188 -17.969 -1.162 1 49.84 923 ARG A CA 1
ATOM 7449 C C . ARG A 1 923 ? -34.406 -19.375 -1.701 1 49.84 923 ARG A C 1
ATOM 7451 O O . ARG A 1 923 ? -33.594 -20.281 -1.44 1 49.84 923 ARG A O 1
ATOM 7458 N N . GLN A 1 924 ? -35.688 -19.5 -2.062 1 35.88 924 GLN A N 1
ATOM 7459 C CA . GLN A 1 924 ? -36 -20.719 -2.797 1 35.88 924 GLN A CA 1
ATOM 7460 C C . GLN A 1 924 ? -35.125 -20.859 -4.039 1 35.88 924 GLN A C 1
ATOM 7462 O O . GLN A 1 924 ? -34.75 -19.859 -4.664 1 35.88 924 GLN A O 1
ATOM 7467 N N . PRO A 1 925 ? -34.5 -21.797 -4.418 1 35.5 925 PRO A N 1
ATOM 7468 C CA . PRO A 1 925 ? -33.719 -22.016 -5.633 1 35.5 925 PRO A CA 1
ATOM 7469 C C . PRO A 1 925 ? -34.406 -21.484 -6.887 1 35.5 925 PRO A C 1
ATOM 7471 O O . PRO A 1 925 ? -35.531 -21.875 -7.191 1 35.5 925 PRO A O 1
ATOM 7474 N N . ILE A 1 926 ? -34.469 -20.094 -7.391 1 29.28 926 ILE A N 1
ATOM 7475 C CA . ILE A 1 926 ? -35.188 -19.672 -8.594 1 29.28 926 ILE A CA 1
ATOM 7476 C C . ILE A 1 926 ? -34.969 -20.703 -9.703 1 29.28 926 ILE A C 1
ATOM 7478 O O . ILE A 1 926 ? -33.844 -20.969 -10.102 1 29.28 926 ILE A O 1
ATOM 7482 N N . PRO A 1 927 ? -36.156 -21.25 -10.336 1 23.94 927 PRO A N 1
ATOM 7483 C CA . PRO A 1 927 ? -36.188 -22.219 -11.445 1 23.94 927 PRO A CA 1
ATOM 7484 C C . PRO A 1 927 ? -35.5 -21.672 -12.703 1 23.94 927 PRO A C 1
ATOM 7486 O O . PRO A 1 927 ? -34.312 -21.891 -12.906 1 23.94 927 PRO A O 1
ATOM 7489 N N . GLY A 1 928 ? -36.344 -21.531 -13.922 1 24.42 928 GLY A N 1
ATOM 7490 C CA . GLY A 1 928 ? -36.406 -21.484 -15.375 1 24.42 928 GLY A CA 1
ATOM 7491 C C . GLY A 1 928 ? -35.969 -20.156 -15.945 1 24.42 928 GLY A C 1
ATOM 7492 O O . GLY A 1 928 ? -35.094 -20.109 -16.812 1 24.42 928 GLY A O 1
ATOM 7493 N N . ALA A 1 929 ? -37 -19.094 -16.078 1 25.52 929 ALA A N 1
ATOM 7494 C CA . ALA A 1 929 ? -37.719 -18.484 -17.203 1 25.52 929 ALA A CA 1
ATOM 7495 C C . ALA A 1 929 ? -36.969 -17.281 -17.75 1 25.52 929 ALA A C 1
ATOM 7497 O O . ALA A 1 929 ? -36.812 -16.266 -17.047 1 25.52 929 ALA A O 1
ATOM 7498 N N . PHE A 1 930 ? -35.906 -17.422 -18.531 1 24.67 930 PHE A N 1
ATOM 7499 C CA . PHE A 1 930 ? -36.031 -16.406 -19.562 1 24.67 930 PHE A CA 1
ATOM 7500 C C . PHE A 1 930 ? -37.438 -16.422 -20.156 1 24.67 930 PHE A C 1
ATOM 7502 O O . PHE A 1 930 ? -38.094 -17.469 -20.219 1 24.67 930 PHE A O 1
ATOM 7509 N N . PRO A 1 931 ? -38.344 -15.422 -20.188 1 22.84 931 PRO A N 1
ATOM 7510 C CA . PRO A 1 931 ? -39.5 -15.609 -21.094 1 22.84 931 PRO A CA 1
ATOM 7511 C C . PRO A 1 931 ? -39.125 -16.438 -22.328 1 22.84 931 PRO A C 1
ATOM 7513 O O . PRO A 1 931 ? -37.969 -16.422 -22.766 1 22.84 931 PRO A O 1
ATOM 7516 N N . ARG A 1 932 ? -40.156 -17.422 -22.844 1 23.8 932 ARG A N 1
ATOM 7517 C CA . ARG A 1 932 ? -40.25 -17.75 -24.266 1 23.8 932 ARG A CA 1
ATOM 7518 C C . ARG A 1 932 ? -40.344 -16.5 -25.125 1 23.8 932 ARG A C 1
ATOM 7520 O O . ARG A 1 932 ? -41.062 -15.562 -24.797 1 23.8 932 ARG A O 1
ATOM 7527 N N . MET B 1 1 ? 37.562 13.477 27.469 1 29.55 1 MET B N 1
ATOM 7528 C CA . MET B 1 1 ? 36.906 14.602 26.812 1 29.55 1 MET B CA 1
ATOM 7529 C C . MET B 1 1 ? 37.719 15.875 26.953 1 29.55 1 MET B C 1
ATOM 7531 O O . MET B 1 1 ? 38.031 16.297 28.062 1 29.55 1 MET B O 1
ATOM 7535 N N . LYS B 1 2 ? 38.688 16.016 26.078 1 35.34 2 LYS B N 1
ATOM 7536 C CA . LYS B 1 2 ? 39.562 17.203 26.109 1 35.34 2 LYS B CA 1
ATOM 7537 C C . LYS B 1 2 ? 38.75 18.469 26.375 1 35.34 2 LYS B C 1
ATOM 7539 O O . LYS B 1 2 ? 37.594 18.578 25.922 1 35.34 2 LYS B O 1
ATOM 7544 N N . TYR B 1 3 ? 39.125 19.062 27.375 1 37.75 3 TYR B N 1
ATOM 7545 C CA . TYR B 1 3 ? 38.562 20.297 27.891 1 37.75 3 TYR B CA 1
ATOM 7546 C C . TYR B 1 3 ? 38.312 21.281 26.75 1 37.75 3 TYR B C 1
ATOM 7548 O O . TYR B 1 3 ? 39.25 21.797 26.141 1 37.75 3 TYR B O 1
ATOM 7556 N N . GLU B 1 4 ? 37.438 20.938 25.703 1 48 4 GLU B N 1
ATOM 7557 C CA . GLU B 1 4 ? 37.188 21.938 24.672 1 48 4 GLU B CA 1
ATOM 7558 C C . GLU B 1 4 ? 36.469 23.156 25.266 1 48 4 GLU B C 1
ATOM 7560 O O . GLU B 1 4 ? 35.438 23.031 25.875 1 48 4 GLU B O 1
ATOM 7565 N N . GLY B 1 5 ? 37.156 24.281 25.656 1 54.78 5 GLY B N 1
ATOM 7566 C CA . GLY B 1 5 ? 36.875 25.609 26.188 1 54.78 5 GLY B CA 1
ATOM 7567 C C . GLY B 1 5 ? 35.469 25.719 26.797 1 54.78 5 GLY B C 1
ATOM 7568 O O . GLY B 1 5 ? 34.656 24.812 26.672 1 54.78 5 GLY B O 1
ATOM 7569 N N . PRO B 1 6 ? 35.25 26.609 27.766 1 67.94 6 PRO B N 1
ATOM 7570 C CA . PRO B 1 6 ? 34.031 26.812 28.562 1 67.94 6 PRO B CA 1
ATOM 7571 C C . PRO B 1 6 ? 32.812 27.047 27.688 1 67.94 6 PRO B C 1
ATOM 7573 O O . PRO B 1 6 ? 32.031 27.953 27.953 1 67.94 6 PRO B O 1
ATOM 7576 N N . TRP B 1 7 ? 32.75 26.297 26.469 1 77.06 7 TRP B N 1
ATOM 7577 C CA . TRP B 1 7 ? 31.672 26.516 25.531 1 77.06 7 TRP B CA 1
ATOM 7578 C C . TRP B 1 7 ? 30.344 26.016 26.094 1 77.06 7 TRP B C 1
ATOM 7580 O O . TRP B 1 7 ? 29.297 26.656 25.922 1 77.06 7 TRP B O 1
ATOM 7590 N N . PHE B 1 8 ? 30.375 24.938 26.859 1 82.81 8 PHE B N 1
ATOM 7591 C CA . PHE B 1 8 ? 29.141 24.328 27.375 1 82.81 8 PHE B CA 1
ATOM 7592 C C . PHE B 1 8 ? 28.484 25.234 28.406 1 82.81 8 PHE B C 1
ATOM 7594 O O . PHE B 1 8 ? 27.281 25.5 28.328 1 82.81 8 PHE B O 1
ATOM 7601 N N . THR B 1 9 ? 29.281 25.781 29.234 1 83.12 9 THR B N 1
ATOM 7602 C CA . THR B 1 9 ? 28.734 26.656 30.281 1 83.12 9 THR B CA 1
ATOM 7603 C C . THR B 1 9 ? 28.25 27.969 29.672 1 83.12 9 THR B C 1
ATOM 7605 O O . THR B 1 9 ? 27.234 28.516 30.125 1 83.12 9 THR B O 1
ATOM 7608 N N . THR B 1 10 ? 28.953 28.422 28.656 1 81.56 10 THR B N 1
ATOM 7609 C CA . THR B 1 10 ? 28.531 29.656 28.016 1 81.56 10 THR B CA 1
ATOM 7610 C C . THR B 1 10 ? 27.219 29.438 27.25 1 81.56 10 THR B C 1
ATOM 7612 O O . THR B 1 10 ? 26.344 30.312 27.25 1 81.56 10 THR B O 1
ATOM 7615 N N . GLN B 1 11 ? 27.141 28.266 26.688 1 85.06 11 GLN B N 1
ATOM 7616 C CA . GLN B 1 11 ? 25.906 27.969 25.953 1 85.06 11 GLN B CA 1
ATOM 7617 C C . GLN B 1 11 ? 24.719 27.828 26.906 1 85.06 11 GLN B C 1
ATOM 7619 O O . GLN B 1 11 ? 23.625 28.281 26.609 1 85.06 11 GLN B O 1
ATOM 7624 N N . LEU B 1 12 ? 24.938 27.234 28.031 1 88.19 12 LEU B N 1
ATOM 7625 C CA . LEU B 1 12 ? 23.875 27.047 29.031 1 88.19 12 LEU B CA 1
ATOM 7626 C C . LEU B 1 12 ? 23.453 28.391 29.625 1 88.19 12 LEU B C 1
ATOM 7628 O O . LEU B 1 12 ? 22.266 28.625 29.844 1 88.19 12 LEU B O 1
ATOM 7632 N N . LEU B 1 13 ? 24.438 29.25 29.75 1 87.12 13 LEU B N 1
ATOM 7633 C CA . LEU B 1 13 ? 24.125 30.562 30.328 1 87.12 13 LEU B CA 1
ATOM 7634 C C . LEU B 1 13 ? 23.391 31.438 29.312 1 87.12 13 LEU B C 1
ATOM 7636 O O . LEU B 1 13 ? 22.469 32.156 29.672 1 87.12 13 LEU B O 1
ATOM 7640 N N . LEU B 1 14 ? 23.859 31.359 28.172 1 85.56 14 LEU B N 1
ATOM 7641 C CA . LEU B 1 14 ? 23.203 32.156 27.125 1 85.56 14 LEU B CA 1
ATOM 7642 C C . LEU B 1 14 ? 21.781 31.688 26.891 1 85.56 14 LEU B C 1
ATOM 7644 O O . LEU B 1 14 ? 20.844 32.5 26.953 1 85.56 14 LEU B O 1
ATOM 7648 N N . SER B 1 15 ? 21.594 30.406 26.641 1 90.12 15 SER B N 1
ATOM 7649 C CA . SER B 1 15 ? 20.266 29.859 26.375 1 90.12 15 SER B CA 1
ATOM 7650 C C . SER B 1 15 ? 19.375 29.953 27.609 1 90.12 15 SER B C 1
ATOM 7652 O O . SER B 1 15 ? 18.188 30.25 27.5 1 90.12 15 SER B O 1
ATOM 7654 N N . GLY B 1 16 ? 19.953 29.734 28.75 1 91.94 16 GLY B N 1
ATOM 7655 C CA . GLY B 1 16 ? 19.203 29.844 29.984 1 91.94 16 GLY B CA 1
ATOM 7656 C C . GLY B 1 16 ? 18.75 31.25 30.297 1 91.94 16 GLY B C 1
ATOM 7657 O O . GLY B 1 16 ? 17.625 31.469 30.781 1 91.94 16 GLY B O 1
ATOM 7658 N N . SER B 1 17 ? 19.594 32.219 29.938 1 91.75 17 SER B N 1
ATOM 7659 C CA . SER B 1 17 ? 19.234 33.625 30.188 1 91.75 17 SER B CA 1
ATOM 7660 C C . SER B 1 17 ? 18.125 34.062 29.234 1 91.75 17 SER B C 1
ATOM 7662 O O . SER B 1 17 ? 17.188 34.75 29.641 1 91.75 17 SER B O 1
ATOM 7664 N N . ILE B 1 18 ? 18.219 33.625 28.078 1 89.75 18 ILE B N 1
ATOM 7665 C CA . ILE B 1 18 ? 17.188 33.969 27.094 1 89.75 18 ILE B CA 1
ATOM 7666 C C . ILE B 1 18 ? 15.859 33.375 27.516 1 89.75 18 ILE B C 1
ATOM 7668 O O . ILE B 1 18 ? 14.828 34.062 27.516 1 89.75 18 ILE B O 1
ATOM 7672 N N . GLY B 1 19 ? 15.867 32.156 27.891 1 92.06 19 GLY B N 1
ATOM 7673 C CA . GLY B 1 19 ? 14.648 31.484 28.312 1 92.06 19 GLY B CA 1
ATOM 7674 C C . GLY B 1 19 ? 14.07 32.031 29.594 1 92.06 19 GLY B C 1
ATOM 7675 O O . GLY B 1 19 ? 12.859 32.219 29.703 1 92.06 19 GLY B O 1
ATOM 7676 N N . PHE B 1 20 ? 14.914 32.375 30.469 1 92.94 20 PHE B N 1
ATOM 7677 C CA . PHE B 1 20 ? 14.469 32.875 31.766 1 92.94 20 PHE B CA 1
ATOM 7678 C C . PHE B 1 20 ? 13.836 34.25 31.609 1 92.94 20 PHE B C 1
ATOM 7680 O O . PHE B 1 20 ? 12.773 34.531 32.156 1 92.94 20 PHE B O 1
ATOM 7687 N N . TRP B 1 21 ? 14.391 35.094 30.812 1 92 21 TRP B N 1
ATOM 7688 C CA . TRP B 1 21 ? 13.844 36.438 30.594 1 92 21 TRP B CA 1
ATOM 7689 C C . TRP B 1 21 ? 12.547 36.344 29.781 1 92 21 TRP B C 1
ATOM 7691 O O . TRP B 1 21 ? 11.609 37.125 30.047 1 92 21 TRP B O 1
ATOM 7701 N N . ALA B 1 22 ? 12.547 35.469 28.875 1 92.19 22 ALA B N 1
ATOM 7702 C CA . ALA B 1 22 ? 11.32 35.281 28.109 1 92.19 22 ALA B CA 1
ATOM 7703 C C . ALA B 1 22 ? 10.172 34.812 28.984 1 92.19 22 ALA B C 1
ATOM 7705 O O . ALA B 1 22 ? 9.047 35.281 28.875 1 92.19 22 ALA B O 1
ATOM 7706 N N . PHE B 1 23 ? 10.516 33.969 29.891 1 90.94 23 PHE B N 1
ATOM 7707 C CA . PHE B 1 23 ? 9.523 33.438 30.812 1 90.94 23 PHE B CA 1
ATOM 7708 C C . PHE B 1 23 ? 9.008 34.5 31.75 1 90.94 23 PHE B C 1
ATOM 7710 O O . PHE B 1 23 ? 7.801 34.594 32 1 90.94 23 PHE B O 1
ATOM 7717 N N . LEU B 1 24 ? 9.836 35.406 32.156 1 91.06 24 LEU B N 1
ATOM 7718 C CA . LEU B 1 24 ? 9.453 36.469 33.062 1 91.06 24 LEU B CA 1
ATOM 7719 C C . LEU B 1 24 ? 8.656 37.562 32.344 1 91.06 24 LEU B C 1
ATOM 7721 O O . LEU B 1 24 ? 7.652 38.031 32.875 1 91.06 24 LEU B O 1
ATOM 7725 N N . ILE B 1 25 ? 9.102 37.844 31.203 1 90.56 25 ILE B N 1
ATOM 7726 C CA . ILE B 1 25 ? 8.398 38.844 30.422 1 90.56 25 ILE B CA 1
ATOM 7727 C C . ILE B 1 25 ? 7 38.375 30.078 1 90.56 25 ILE B C 1
ATOM 7729 O O . ILE B 1 25 ? 6.035 39.125 30.125 1 90.56 25 ILE B O 1
ATOM 7733 N N . PHE B 1 26 ? 6.836 37.156 29.781 1 91.19 26 PHE B N 1
ATOM 7734 C CA . PHE B 1 26 ? 5.539 36.594 29.453 1 91.19 26 PHE B CA 1
ATOM 7735 C C . PHE B 1 26 ? 4.609 36.594 30.656 1 91.19 26 PHE B C 1
ATOM 7737 O O . PHE B 1 26 ? 3.441 36.969 30.547 1 91.19 26 PHE B O 1
ATOM 7744 N N . SER B 1 27 ? 5.172 36.219 31.812 1 87.38 27 SER B N 1
ATOM 7745 C CA . SER B 1 27 ? 4.344 36.156 33 1 87.38 27 SER B CA 1
ATOM 7746 C C . SER B 1 27 ? 3.863 37.562 33.406 1 87.38 27 SER B C 1
ATOM 7748 O O . SER B 1 27 ? 2.76 37.719 33.938 1 87.38 27 SER B O 1
ATOM 7750 N N . TYR B 1 28 ? 4.672 38.469 33 1 86.5 28 TYR B N 1
ATOM 7751 C CA . TYR B 1 28 ? 4.289 39.875 33.25 1 86.5 28 TYR B CA 1
ATOM 7752 C C . TYR B 1 28 ? 3.289 40.375 32.219 1 86.5 28 TYR B C 1
ATOM 7754 O O . TYR B 1 28 ? 2.275 40.969 32.594 1 86.5 28 TYR B O 1
ATOM 7762 N N . CYS B 1 29 ? 3.523 40.094 31.047 1 85.69 29 CYS B N 1
ATOM 7763 C CA . CYS B 1 29 ? 2.699 40.594 29.953 1 85.69 29 CYS B CA 1
ATOM 7764 C C . CYS B 1 29 ? 1.354 39.906 29.906 1 85.69 29 CYS B C 1
ATOM 7766 O O . CYS B 1 29 ? 0.355 40.469 29.469 1 85.69 29 CYS B O 1
ATOM 7768 N N . ARG B 1 30 ? 1.227 38.719 30.328 1 84.25 30 ARG B N 1
ATOM 7769 C CA . ARG B 1 30 ? -0.001 37.938 30.281 1 84.25 30 ARG B CA 1
ATOM 7770 C C . ARG B 1 30 ? -1.083 38.562 31.156 1 84.25 30 ARG B C 1
ATOM 7772 O O . ARG B 1 30 ? -2.262 38.531 30.797 1 84.25 30 ARG B O 1
ATOM 7779 N N . THR B 1 31 ? -0.674 39.094 32.219 1 79.69 31 THR B N 1
ATOM 7780 C CA . THR B 1 31 ? -1.631 39.656 33.156 1 79.69 31 THR B CA 1
ATOM 7781 C C . THR B 1 31 ? -2.043 41.062 32.75 1 79.69 31 THR B C 1
ATOM 7783 O O . THR B 1 31 ? -3.172 41.5 33 1 79.69 31 THR B O 1
ATOM 7786 N N . ARG B 1 32 ? -1.197 41.719 31.969 1 80.56 32 ARG B N 1
ATOM 7787 C CA . ARG B 1 32 ? -1.464 43.094 31.609 1 80.56 32 ARG B CA 1
ATOM 7788 C C . ARG B 1 32 ? -2.201 43.188 30.281 1 80.56 32 ARG B C 1
ATOM 7790 O O . ARG B 1 32 ? -3.086 44.031 30.109 1 80.56 32 ARG B O 1
ATOM 7797 N N . TRP B 1 33 ? -1.788 42.344 29.406 1 80.69 33 TRP B N 1
ATOM 7798 C CA . TRP B 1 33 ? -2.389 42.406 28.078 1 80.69 33 TRP B CA 1
ATOM 7799 C C . TRP B 1 33 ? -3.02 41.062 27.688 1 80.69 33 TRP B C 1
ATOM 7801 O O . TRP B 1 33 ? -2.496 40.344 26.828 1 80.69 33 TRP B O 1
ATOM 7811 N N . PRO B 1 34 ? -4.199 40.719 28.109 1 76.69 34 PRO B N 1
ATOM 7812 C CA . PRO B 1 34 ? -4.82 39.406 27.828 1 76.69 34 PRO B CA 1
ATOM 7813 C C . PRO B 1 34 ? -5.285 39.281 26.391 1 76.69 34 PRO B C 1
ATOM 7815 O O . PRO B 1 34 ? -5.418 38.156 25.875 1 76.69 34 PRO B O 1
ATOM 7818 N N . LEU B 1 35 ? -5.457 40.344 25.719 1 74.62 35 LEU B N 1
ATOM 7819 C CA . LEU B 1 35 ? -5.906 40.281 24.328 1 74.62 35 LEU B CA 1
ATOM 7820 C C . LEU B 1 35 ? -4.824 39.688 23.422 1 74.62 35 LEU B C 1
ATOM 7822 O O . LEU B 1 35 ? -5.129 39.031 22.422 1 74.62 35 LEU B O 1
ATOM 7826 N N . TYR B 1 36 ? -3.637 39.938 23.875 1 76.88 36 TYR B N 1
ATOM 7827 C CA . TYR B 1 36 ? -2.523 39.469 23.047 1 76.88 36 TYR B CA 1
ATOM 7828 C C . TYR B 1 36 ? -2.104 38.062 23.438 1 76.88 36 TYR B C 1
ATOM 7830 O O . TYR B 1 36 ? -1.714 37.25 22.578 1 76.88 36 TYR B O 1
ATOM 7838 N N . PHE B 1 37 ? -2.26 37.781 24.688 1 80.06 37 PHE B N 1
ATOM 7839 C CA . PHE B 1 37 ? -1.656 36.531 25.156 1 80.06 37 PHE B CA 1
ATOM 7840 C C . PHE B 1 37 ? -2.729 35.5 25.516 1 80.06 37 PHE B C 1
ATOM 7842 O O . PHE B 1 37 ? -2.424 34.344 25.766 1 80.06 37 PHE B O 1
ATOM 7849 N N . ALA B 1 38 ? -4.039 35.844 25.469 1 80.88 38 ALA B N 1
ATOM 7850 C CA . ALA B 1 38 ? -5.145 34.906 25.672 1 80.88 38 ALA B CA 1
ATOM 7851 C C . ALA B 1 38 ? -6.371 35.344 24.859 1 80.88 38 ALA B C 1
ATOM 7853 O O . ALA B 1 38 ? -7.445 35.562 25.438 1 80.88 38 ALA B O 1
ATOM 7854 N N . PRO B 1 39 ? -6.195 35.406 23.625 1 78.19 39 PRO B N 1
ATOM 7855 C CA . PRO B 1 39 ? -7.316 35.875 22.812 1 78.19 39 PRO B CA 1
ATOM 7856 C C . PRO B 1 39 ? -8.477 34.875 22.781 1 78.19 39 PRO B C 1
ATOM 7858 O O . PRO B 1 39 ? -9.625 35.281 22.562 1 78.19 39 PRO B O 1
ATOM 7861 N N . ARG B 1 40 ? -8.242 33.688 22.984 1 79.44 40 ARG B N 1
ATOM 7862 C CA . ARG B 1 40 ? -9.281 32.656 22.938 1 79.44 40 ARG B CA 1
ATOM 7863 C C . ARG B 1 40 ? -10.305 32.844 24.062 1 79.44 40 ARG B C 1
ATOM 7865 O O . ARG B 1 40 ? -11.469 32.469 23.922 1 79.44 40 ARG B O 1
ATOM 7872 N N . THR B 1 41 ? -9.867 33.5 25.125 1 74.25 41 THR B N 1
ATOM 7873 C CA . THR B 1 41 ? -10.742 33.688 26.281 1 74.25 41 THR B CA 1
ATOM 7874 C C . THR B 1 41 ? -11.758 34.781 26 1 74.25 41 THR B C 1
ATOM 7876 O O . THR B 1 41 ? -12.781 34.875 26.688 1 74.25 41 THR B O 1
ATOM 7879 N N . LYS B 1 42 ? -11.508 35.469 24.938 1 72.56 42 LYS B N 1
ATOM 7880 C CA . LYS B 1 42 ? -12.391 36.594 24.641 1 72.56 42 LYS B CA 1
ATOM 7881 C C . LYS B 1 42 ? -13.445 36.219 23.609 1 72.56 42 LYS B C 1
ATOM 7883 O O . LYS B 1 42 ? -14.344 37 23.312 1 72.56 42 LYS B O 1
ATOM 7888 N N . LEU B 1 43 ? -13.406 35 23.156 1 72.56 43 LEU B N 1
ATOM 7889 C CA . LEU B 1 43 ? -14.398 34.562 22.188 1 72.56 43 LEU B CA 1
ATOM 7890 C C . LEU B 1 43 ? -15.734 34.281 22.875 1 72.56 43 LEU B C 1
ATOM 7892 O O . LEU B 1 43 ? -15.766 33.906 24.047 1 72.56 43 LEU B O 1
ATOM 7896 N N . LYS B 1 44 ? -16.766 34.594 22.109 1 63.12 44 LYS B N 1
ATOM 7897 C CA . LYS B 1 44 ? -18.094 34.344 22.656 1 63.12 44 LYS B CA 1
ATOM 7898 C C . LYS B 1 44 ? -18.344 32.844 22.875 1 63.12 44 LYS B C 1
ATOM 7900 O O . LYS B 1 44 ? -18.156 32.062 21.969 1 63.12 44 LYS B O 1
ATOM 7905 N N . GLY B 1 45 ? -18.5 32.469 24.094 1 64 45 GLY B N 1
ATOM 7906 C CA . GLY B 1 45 ? -18.797 31.078 24.406 1 64 45 GLY B CA 1
ATOM 7907 C C . GLY B 1 45 ? -17.703 30.391 25.188 1 64 45 GLY B C 1
ATOM 7908 O O . GLY B 1 45 ? -17.828 29.234 25.578 1 64 45 GLY B O 1
ATOM 7909 N N . PHE B 1 46 ? -16.625 31.156 25.266 1 66.31 46 PHE B N 1
ATOM 7910 C CA . PHE B 1 46 ? -15.531 30.594 26.062 1 66.31 46 PHE B CA 1
ATOM 7911 C C . PHE B 1 46 ? -15.875 30.594 27.547 1 66.31 46 PHE B C 1
ATOM 7913 O O . PHE B 1 46 ? -16.391 31.578 28.062 1 66.31 46 PHE B O 1
ATOM 7920 N N . SER B 1 47 ? -16 29.359 28.109 1 63.5 47 SER B N 1
ATOM 7921 C CA . SER B 1 47 ? -16.172 29.266 29.562 1 63.5 47 SER B CA 1
ATOM 7922 C C . SER B 1 47 ? -14.852 29.016 30.266 1 63.5 47 SER B C 1
ATOM 7924 O O . SER B 1 47 ? -14.078 28.141 29.859 1 63.5 47 SER B O 1
ATOM 7926 N N . PRO B 1 48 ? -14.531 30 31.156 1 61.19 48 PRO B N 1
ATOM 7927 C CA . PRO B 1 48 ? -13.234 29.922 31.828 1 61.19 48 PRO B CA 1
ATOM 7928 C C . PRO B 1 48 ? -13.023 28.594 32.531 1 61.19 48 PRO B C 1
ATOM 7930 O O . PRO B 1 48 ? -13.977 28.016 33.062 1 61.19 48 PRO B O 1
ATOM 7933 N N . HIS B 1 49 ? -11.945 27.891 32.094 1 61.5 49 HIS B N 1
ATOM 7934 C CA . HIS B 1 49 ? -11.531 26.703 32.844 1 61.5 49 HIS B CA 1
ATOM 7935 C C . HIS B 1 49 ? -10.68 27.094 34.062 1 61.5 49 HIS B C 1
ATOM 7937 O O . HIS B 1 49 ? -10.211 28.219 34.156 1 61.5 49 HIS B O 1
ATOM 7943 N N . GLU B 1 50 ? -10.586 26.297 35.156 1 55.25 50 GLU B N 1
ATOM 7944 C CA . GLU B 1 50 ? -9.812 26.5 36.375 1 55.25 50 GLU B CA 1
ATOM 7945 C C . GLU B 1 50 ? -8.461 27.141 36.094 1 55.25 50 GLU B C 1
ATOM 7947 O O . GLU B 1 50 ? -7.945 27.922 36.875 1 55.25 50 GLU B O 1
ATOM 7952 N N . ALA B 1 51 ? -7.945 26.938 34.906 1 56.25 51 ALA B N 1
ATOM 7953 C CA . ALA B 1 51 ? -6.602 27.422 34.594 1 56.25 51 ALA B CA 1
ATOM 7954 C C . ALA B 1 51 ? -6.613 28.922 34.281 1 56.25 51 ALA B C 1
ATOM 7956 O O . ALA B 1 51 ? -5.59 29.594 34.438 1 56.25 51 ALA B O 1
ATOM 7957 N N . HIS B 1 52 ? -7.801 29.531 33.812 1 58.09 52 HIS B N 1
ATOM 7958 C CA . HIS B 1 52 ? -7.895 30.938 33.406 1 58.09 52 HIS B CA 1
ATOM 7959 C C . HIS B 1 52 ? -7.988 31.859 34.594 1 58.09 52 HIS B C 1
ATOM 7961 O O . HIS B 1 52 ? -7.609 33.031 34.531 1 58.09 52 HIS B O 1
ATOM 7967 N N . THR B 1 53 ? -8.367 31.266 35.781 1 55.41 53 THR B N 1
ATOM 7968 C CA . THR B 1 53 ? -8.898 32.156 36.812 1 55.41 53 THR B CA 1
ATOM 7969 C C . THR B 1 53 ? -7.777 32.688 37.688 1 55.41 53 THR B C 1
ATOM 7971 O O . THR B 1 53 ? -8 33.594 38.5 1 55.41 53 THR B O 1
ATOM 7974 N N . HIS B 1 54 ? -6.492 32.094 37.375 1 60.5 54 HIS B N 1
ATOM 7975 C CA . HIS B 1 54 ? -5.629 32.594 38.438 1 60.5 54 HIS B CA 1
ATOM 7976 C C . HIS B 1 54 ? -4.711 33.688 37.969 1 60.5 54 HIS B C 1
ATOM 7978 O O . HIS B 1 54 ? -3.793 33.469 37.188 1 60.5 54 HIS B O 1
ATOM 7984 N N . PRO B 1 55 ? -5.02 34.938 38.188 1 64.88 55 PRO B N 1
ATOM 7985 C CA . PRO B 1 55 ? -4.25 36.125 37.75 1 64.88 55 PRO B CA 1
ATOM 7986 C C . PRO B 1 55 ? -2.865 36.188 38.375 1 64.88 55 PRO B C 1
ATOM 7988 O O . PRO B 1 55 ? -2.107 37.125 38.094 1 64.88 55 PRO B O 1
ATOM 7991 N N . ALA B 1 56 ? -2.438 35.094 39.094 1 70.5 56 ALA B N 1
ATOM 7992 C CA . ALA B 1 56 ? -1.13 35.156 39.75 1 70.5 56 ALA B CA 1
ATOM 7993 C C . ALA B 1 56 ? -0.004 35.094 38.719 1 70.5 56 ALA B C 1
ATOM 7995 O O . ALA B 1 56 ? -0.204 34.594 37.594 1 70.5 56 ALA B O 1
ATOM 7996 N N . PHE B 1 57 ? 1.159 35.719 39.031 1 79.25 57 PHE B N 1
ATOM 7997 C CA . PHE B 1 57 ? 2.332 35.812 38.156 1 79.25 57 PHE B CA 1
ATOM 7998 C C . PHE B 1 57 ? 2.729 34.406 37.688 1 79.25 57 PHE B C 1
ATOM 8000 O O . PHE B 1 57 ? 2.883 34.188 36.469 1 79.25 57 PHE B O 1
ATOM 8007 N N . PHE B 1 58 ? 2.846 33.344 38.531 1 81.31 58 PHE B N 1
ATOM 8008 C CA . PHE B 1 58 ? 3.199 31.969 38.156 1 81.31 58 PHE B CA 1
ATOM 8009 C C . PHE B 1 58 ? 1.984 31.047 38.25 1 81.31 58 PHE B C 1
ATOM 8011 O O . PHE B 1 58 ? 2.125 29.828 38.281 1 81.31 58 PHE B O 1
ATOM 8018 N N . GLY B 1 59 ? 0.829 31.547 38.25 1 76.06 59 GLY B N 1
ATOM 8019 C CA . GLY B 1 59 ? -0.39 30.781 38.469 1 76.06 59 GLY B CA 1
ATOM 8020 C C . GLY B 1 59 ? -0.848 30.031 37.25 1 76.06 59 GLY B C 1
ATOM 8021 O O . GLY B 1 59 ? -1.655 29.094 37.344 1 76.06 59 GLY B O 1
ATOM 8022 N N . TRP B 1 60 ? -0.272 30.281 36.125 1 82.06 60 TRP B N 1
ATOM 8023 C CA . TRP B 1 60 ? -0.737 29.641 34.875 1 82.06 60 TRP B CA 1
ATOM 8024 C C . TRP B 1 60 ? -0.069 28.281 34.688 1 82.06 60 TRP B C 1
ATOM 8026 O O . TRP B 1 60 ? -0.588 27.422 33.969 1 82.06 60 TRP B O 1
ATOM 8036 N N . ILE B 1 61 ? 0.983 27.984 35.375 1 84.75 61 ILE B N 1
ATOM 8037 C CA . ILE B 1 61 ? 1.804 26.812 35.094 1 84.75 61 ILE B CA 1
ATOM 8038 C C . ILE B 1 61 ? 1.123 25.562 35.656 1 84.75 61 ILE B C 1
ATOM 8040 O O . ILE B 1 61 ? 0.888 24.594 34.938 1 84.75 61 ILE B O 1
ATOM 8044 N N . LEU B 1 62 ? 0.712 25.5 36.906 1 82.69 62 LEU B N 1
ATOM 8045 C CA . LEU B 1 62 ? 0.192 24.297 37.562 1 82.69 62 LEU B CA 1
ATOM 8046 C C . LEU B 1 62 ? -1.166 23.922 36.969 1 82.69 62 LEU B C 1
ATOM 8048 O O . LEU B 1 62 ? -1.403 22.75 36.656 1 82.69 62 LEU B O 1
ATOM 8052 N N . PRO B 1 63 ? -1.999 24.875 36.781 1 80.88 63 PRO B N 1
ATOM 8053 C CA . PRO B 1 63 ? -3.275 24.5 36.156 1 80.88 63 PRO B CA 1
ATOM 8054 C C . PRO B 1 63 ? -3.121 23.984 34.719 1 80.88 63 PRO B C 1
ATOM 8056 O O . PRO B 1 63 ? -3.871 23.109 34.312 1 80.88 63 PRO B O 1
ATOM 8059 N N . THR B 1 64 ? -2.238 24.562 34.062 1 84.19 64 THR B N 1
ATOM 8060 C CA . THR B 1 64 ? -1.999 24.109 32.688 1 84.19 64 THR B CA 1
ATOM 8061 C C . THR B 1 64 ? -1.487 22.672 32.688 1 84.19 64 THR B C 1
ATOM 8063 O O . THR B 1 64 ? -1.937 21.844 31.875 1 84.19 64 THR B O 1
ATOM 8066 N N . ILE B 1 65 ? -0.646 22.328 33.531 1 85.94 65 ILE B N 1
ATOM 8067 C CA . ILE B 1 65 ? -0.052 21 33.594 1 85.94 65 ILE B CA 1
ATOM 8068 C C . ILE B 1 65 ? -1.074 20 34.094 1 85.94 65 ILE B C 1
ATOM 8070 O O . ILE B 1 65 ? -1.097 18.844 33.656 1 85.94 65 ILE B O 1
ATOM 8074 N N . ARG B 1 66 ? -2.033 20.375 34.906 1 83.19 66 ARG B N 1
ATOM 8075 C CA . ARG B 1 66 ? -2.986 19.484 35.531 1 83.19 66 ARG B CA 1
ATOM 8076 C C . ARG B 1 66 ? -4.168 19.188 34.625 1 83.19 66 ARG B C 1
ATOM 8078 O O . ARG B 1 66 ? -4.906 18.219 34.844 1 83.19 66 ARG B O 1
ATOM 8085 N N . THR B 1 67 ? -4.352 19.984 33.625 1 83 67 THR B N 1
ATOM 8086 C CA . THR B 1 67 ? -5.441 19.734 32.688 1 83 67 THR B CA 1
ATOM 8087 C C . THR B 1 67 ? -5.238 18.391 31.984 1 83 67 THR B C 1
ATOM 8089 O O . THR B 1 67 ? -4.18 18.141 31.406 1 83 67 THR B O 1
ATOM 8092 N N . SER B 1 68 ? -6.199 17.547 32.125 1 81.06 68 SER B N 1
ATOM 8093 C CA . SER B 1 68 ? -6.094 16.188 31.594 1 81.06 68 SER B CA 1
ATOM 8094 C C . SER B 1 68 ? -6.184 16.203 30.062 1 81.06 68 SER B C 1
ATOM 8096 O O . SER B 1 68 ? -6.684 17.156 29.469 1 81.06 68 SER B O 1
ATOM 8098 N N . GLU B 1 69 ? -5.672 15.219 29.5 1 80.62 69 GLU B N 1
ATOM 8099 C CA . GLU B 1 69 ? -5.68 15.047 28.062 1 80.62 69 GLU B CA 1
ATOM 8100 C C . GLU B 1 69 ? -7.102 14.906 27.531 1 80.62 69 GLU B C 1
ATOM 8102 O O . GLU B 1 69 ? -7.41 15.383 26.422 1 80.62 69 GLU B O 1
ATOM 8107 N N . PHE B 1 70 ? -7.973 14.367 28.25 1 76.25 70 PHE B N 1
ATOM 8108 C CA . PHE B 1 70 ? -9.352 14.172 27.828 1 76.25 70 PHE B CA 1
ATOM 8109 C C . PHE B 1 70 ? -10.109 15.492 27.812 1 76.25 70 PHE B C 1
ATOM 8111 O O . PHE B 1 70 ? -10.977 15.711 26.969 1 76.25 70 PHE B O 1
ATOM 8118 N N . THR B 1 71 ? -9.672 16.328 28.719 1 78.56 71 THR B N 1
ATOM 8119 C CA . THR B 1 71 ? -10.273 17.656 28.734 1 78.56 71 THR B CA 1
ATOM 8120 C C . THR B 1 71 ? -9.844 18.469 27.516 1 78.56 71 THR B C 1
ATOM 8122 O O . THR B 1 71 ? -10.648 19.203 26.938 1 78.56 71 THR B O 1
ATOM 8125 N N . VAL B 1 72 ? -8.617 18.297 27.219 1 84.62 72 VAL B N 1
ATOM 8126 C CA . VAL B 1 72 ? -8.117 19 26.047 1 84.62 72 VAL B CA 1
ATOM 8127 C C . VAL B 1 72 ? -8.812 18.484 24.797 1 84.62 72 VAL B C 1
ATOM 8129 O O . VAL B 1 72 ? -9.133 19.25 23.891 1 84.62 72 VAL B O 1
ATOM 8132 N N . LEU B 1 73 ? -9.102 17.203 24.75 1 83.38 73 LEU B N 1
ATOM 8133 C CA . LEU B 1 73 ? -9.781 16.578 23.625 1 83.38 73 LEU B CA 1
ATOM 8134 C C . LEU B 1 73 ? -11.18 17.172 23.438 1 83.38 73 LEU B C 1
ATOM 8136 O O . LEU B 1 73 ? -11.609 17.406 22.297 1 83.38 73 LEU B O 1
ATOM 8140 N N . GLN B 1 74 ? -11.789 17.531 24.5 1 77.38 74 GLN B N 1
ATOM 8141 C CA . GLN B 1 74 ? -13.164 18.016 24.438 1 77.38 74 GLN B CA 1
ATOM 8142 C C . GLN B 1 74 ? -13.219 19.516 24.234 1 77.38 74 GLN B C 1
ATOM 8144 O O . GLN B 1 74 ? -14.125 20.031 23.578 1 77.38 74 GLN B O 1
ATOM 8149 N N . ILE B 1 75 ? -12.195 20.172 24.766 1 78.38 75 ILE B N 1
ATOM 8150 C CA . ILE B 1 75 ? -12.227 21.625 24.75 1 78.38 75 ILE B CA 1
ATOM 8151 C C . ILE B 1 75 ? -11.602 22.141 23.453 1 78.38 75 ILE B C 1
ATOM 8153 O O . ILE B 1 75 ? -12.102 23.094 22.844 1 78.38 75 ILE B O 1
ATOM 8157 N N . VAL B 1 76 ? -10.531 21.609 23.094 1 84.69 76 VAL B N 1
ATOM 8158 C CA . VAL B 1 76 ? -9.797 22.141 21.953 1 84.69 76 VAL B CA 1
ATOM 8159 C C . VAL B 1 76 ? -10 21.25 20.75 1 84.69 76 VAL B C 1
ATOM 8161 O O . VAL B 1 76 ? -10.273 21.734 19.641 1 84.69 76 VAL B O 1
ATOM 8164 N N . GLY B 1 77 ? -9.828 19.938 20.875 1 88.12 77 GLY B N 1
ATOM 8165 C CA . GLY B 1 77 ? -10.008 19.062 19.734 1 88.12 77 GLY B CA 1
ATOM 8166 C C . GLY B 1 77 ? -8.992 17.938 19.688 1 88.12 77 GLY B C 1
ATOM 8167 O O . GLY B 1 77 ? -8.117 17.844 20.547 1 88.12 77 GLY B O 1
ATOM 8168 N N . LEU B 1 78 ? -9.148 17.062 18.703 1 90.88 78 LEU B N 1
ATOM 8169 C CA . LEU B 1 78 ? -8.312 15.875 18.562 1 90.88 78 LEU B CA 1
ATOM 8170 C C . LEU B 1 78 ? -6.918 16.25 18.078 1 90.88 78 LEU B C 1
ATOM 8172 O O . LEU B 1 78 ? -5.926 15.68 18.531 1 90.88 78 LEU B O 1
ATOM 8176 N N . ASP B 1 79 ? -6.746 17.172 17.141 1 92.81 79 ASP B N 1
ATOM 8177 C CA . ASP B 1 79 ? -5.445 17.578 16.609 1 92.81 79 ASP B CA 1
ATOM 8178 C C . ASP B 1 79 ? -4.535 18.094 17.719 1 92.81 79 ASP B C 1
ATOM 8180 O O . ASP B 1 79 ? -3.338 17.781 17.734 1 92.81 79 ASP B O 1
ATOM 8184 N N . ALA B 1 80 ? -5.082 18.906 18.625 1 92.69 80 ALA B N 1
ATOM 8185 C CA . ALA B 1 80 ? -4.312 19.438 19.75 1 92.69 80 ALA B CA 1
ATOM 8186 C C . ALA B 1 80 ? -3.889 18.328 20.703 1 92.69 80 ALA B C 1
ATOM 8188 O O . ALA B 1 80 ? -2.748 18.297 21.172 1 92.69 80 ALA B O 1
ATOM 8189 N N . ALA B 1 81 ? -4.781 17.406 20.938 1 92.44 81 ALA B N 1
ATOM 8190 C CA . ALA B 1 81 ? -4.473 16.312 21.844 1 92.44 81 ALA B CA 1
ATOM 8191 C C . ALA B 1 81 ? -3.375 15.414 21.266 1 92.44 81 ALA B C 1
ATOM 8193 O O . ALA B 1 81 ? -2.516 14.93 22 1 92.44 81 ALA B O 1
ATOM 8194 N N . VAL B 1 82 ? -3.41 15.219 19.969 1 94.06 82 VAL B N 1
ATOM 8195 C CA . VAL B 1 82 ? -2.42 14.367 19.328 1 94.06 82 VAL B CA 1
ATOM 8196 C C . VAL B 1 82 ? -1.045 15.031 19.391 1 94.06 82 VAL B C 1
ATOM 8198 O O . VAL B 1 82 ? -0.037 14.359 19.625 1 94.06 82 VAL B O 1
ATOM 8201 N N . LEU B 1 83 ? -0.96 16.328 19.188 1 94.94 83 LEU B N 1
ATOM 8202 C CA . LEU B 1 83 ? 0.304 17.062 19.266 1 94.94 83 LEU B CA 1
ATOM 8203 C C . LEU B 1 83 ? 0.883 16.969 20.688 1 94.94 83 LEU B C 1
ATOM 8205 O O . LEU B 1 83 ? 2.07 16.688 20.859 1 94.94 83 LEU B O 1
ATOM 8209 N N . LEU B 1 84 ? 0.016 17.141 21.688 1 95.12 84 LEU B N 1
ATOM 8210 C CA . LEU B 1 84 ? 0.465 17.109 23.078 1 95.12 84 LEU B CA 1
ATOM 8211 C C . LEU B 1 84 ? 0.91 15.703 23.469 1 95.12 84 LEU B C 1
ATOM 8213 O O . LEU B 1 84 ? 1.868 15.547 24.234 1 95.12 84 LEU B O 1
ATOM 8217 N N . ASN B 1 85 ? 0.225 14.75 22.953 1 94.94 85 ASN B N 1
ATOM 8218 C CA . ASN B 1 85 ? 0.626 13.375 23.234 1 94.94 85 ASN B CA 1
ATOM 8219 C C . ASN B 1 85 ? 1.982 13.047 22.625 1 94.94 85 ASN B C 1
ATOM 8221 O O . ASN B 1 85 ? 2.738 12.242 23.156 1 94.94 85 ASN B O 1
ATOM 8225 N N . PHE B 1 86 ? 2.258 13.578 21.5 1 96.62 86 PHE B N 1
ATOM 8226 C CA . PHE B 1 86 ? 3.568 13.406 20.891 1 96.62 86 PHE B CA 1
ATOM 8227 C C . PHE B 1 86 ? 4.664 13.992 21.766 1 96.62 86 PHE B C 1
ATOM 8229 O O . PHE B 1 86 ? 5.68 13.344 22.031 1 96.62 86 PHE B O 1
ATOM 8236 N N . TYR B 1 87 ? 4.465 15.266 22.25 1 97.25 87 TYR B N 1
ATOM 8237 C CA . TYR B 1 87 ? 5.438 15.906 23.125 1 97.25 87 TYR B CA 1
ATOM 8238 C C . TYR B 1 87 ? 5.598 15.125 24.422 1 97.25 87 TYR B C 1
ATOM 8240 O O . TYR B 1 87 ? 6.715 14.953 24.922 1 97.25 87 TYR B O 1
ATOM 8248 N N . LYS B 1 88 ? 4.527 14.625 24.953 1 96.19 88 LYS B N 1
ATOM 8249 C CA . LYS B 1 88 ? 4.562 13.859 26.203 1 96.19 88 LYS B CA 1
ATOM 8250 C C . LYS B 1 88 ? 5.293 12.531 26.016 1 96.19 88 LYS B C 1
ATOM 8252 O O . LYS B 1 88 ? 6.109 12.148 26.844 1 96.19 88 LYS B O 1
ATOM 8257 N N . MET B 1 89 ? 4.988 11.883 24.953 1 96.75 89 MET B N 1
ATOM 8258 C CA . MET B 1 89 ? 5.652 10.609 24.672 1 96.75 89 MET B CA 1
ATOM 8259 C C . MET B 1 89 ? 7.16 10.805 24.531 1 96.75 89 MET B C 1
ATOM 8261 O O . MET B 1 89 ? 7.941 10.039 25.094 1 96.75 89 MET B O 1
ATOM 8265 N N . SER B 1 90 ? 7.551 11.836 23.734 1 97.75 90 SER B N 1
ATOM 8266 C CA . SER B 1 90 ? 8.969 12.094 23.516 1 97.75 90 SER B CA 1
ATOM 8267 C C . SER B 1 90 ? 9.656 12.5 24.828 1 97.75 90 SER B C 1
ATOM 8269 O O . SER B 1 90 ? 10.812 12.141 25.062 1 97.75 90 SER B O 1
ATOM 8271 N N . PHE B 1 91 ? 8.969 13.266 25.688 1 97.25 91 PHE B N 1
ATOM 8272 C CA . PHE B 1 91 ? 9.508 13.633 27 1 97.25 91 PHE B CA 1
ATOM 8273 C C . PHE B 1 91 ? 9.773 12.391 27.844 1 97.25 91 PHE B C 1
ATOM 8275 O O . PHE B 1 91 ? 10.836 12.258 28.438 1 97.25 91 PHE B O 1
ATOM 8282 N N . TYR B 1 92 ? 8.844 11.469 27.875 1 96.75 92 TYR B N 1
ATOM 8283 C CA . TYR B 1 92 ? 9 10.242 28.656 1 96.75 92 TYR B CA 1
ATOM 8284 C C . TYR B 1 92 ? 10.141 9.398 28.109 1 96.75 92 TYR B C 1
ATOM 8286 O O . TYR B 1 92 ? 10.938 8.852 28.875 1 96.75 92 TYR B O 1
ATOM 8294 N N . LEU B 1 93 ? 10.188 9.297 26.781 1 97.38 93 LEU B N 1
ATOM 8295 C CA . LEU B 1 93 ? 11.234 8.5 26.156 1 97.38 93 LEU B CA 1
ATOM 8296 C C . LEU B 1 93 ? 12.617 9.023 26.531 1 97.38 93 LEU B C 1
ATOM 8298 O O . LEU B 1 93 ? 13.453 8.273 27.031 1 97.38 93 LEU B O 1
ATOM 8302 N N . PHE B 1 94 ? 12.883 10.312 26.359 1 97.62 94 PHE B N 1
ATOM 8303 C CA . PHE B 1 94 ? 14.211 10.867 26.562 1 97.62 94 PHE B CA 1
ATOM 8304 C C . PHE B 1 94 ? 14.508 11.047 28.047 1 97.62 94 PHE B C 1
ATOM 8306 O O . PHE B 1 94 ? 15.664 11.086 28.453 1 97.62 94 PHE B O 1
ATOM 8313 N N . SER B 1 95 ? 13.453 11.125 28.906 1 96.81 95 SER B N 1
ATOM 8314 C CA . SER B 1 95 ? 13.672 11.125 30.344 1 96.81 95 SER B CA 1
ATOM 8315 C C . SER B 1 95 ? 14.172 9.766 30.828 1 96.81 95 SER B C 1
ATOM 8317 O O . SER B 1 95 ? 15.094 9.688 31.641 1 96.81 95 SER B O 1
ATOM 8319 N N . ILE B 1 96 ? 13.594 8.703 30.297 1 96.31 96 ILE B N 1
ATOM 8320 C CA . ILE B 1 96 ? 14.031 7.355 30.641 1 96.31 96 ILE B CA 1
ATOM 8321 C C . ILE B 1 96 ? 15.445 7.117 30.125 1 96.31 96 ILE B C 1
ATOM 8323 O O . ILE B 1 96 ? 16.281 6.562 30.828 1 96.31 96 ILE B O 1
ATOM 8327 N N . CYS B 1 97 ? 15.633 7.586 28.906 1 95.56 97 CYS B N 1
ATOM 8328 C CA . CYS B 1 97 ? 16.969 7.449 28.344 1 95.56 97 CYS B CA 1
ATOM 8329 C C . CYS B 1 97 ? 17.984 8.242 29.156 1 95.56 97 CYS B C 1
ATOM 8331 O O . CYS B 1 97 ? 19.125 7.809 29.312 1 95.56 97 CYS B O 1
ATOM 8333 N N . SER B 1 98 ? 17.594 9.438 29.672 1 95.38 98 SER B N 1
ATOM 8334 C CA . SER B 1 98 ? 18.484 10.273 30.469 1 95.38 98 SER B CA 1
ATOM 8335 C C . SER B 1 98 ? 18.859 9.586 31.766 1 95.38 98 SER B C 1
ATOM 8337 O O . SER B 1 98 ? 20 9.688 32.219 1 95.38 98 SER B O 1
ATOM 8339 N N . LEU B 1 99 ? 18.016 8.852 32.344 1 93.88 99 LEU B N 1
ATOM 8340 C CA . LEU B 1 99 ? 18.312 8.125 33.594 1 93.88 99 LEU B CA 1
ATOM 8341 C C . LEU B 1 99 ? 19.359 7.047 33.344 1 93.88 99 LEU B C 1
ATOM 8343 O O . LEU B 1 99 ? 20.281 6.879 34.156 1 93.88 99 LEU B O 1
ATOM 8347 N N . PHE B 1 100 ? 19.219 6.387 32.219 1 91.62 100 PHE B N 1
ATOM 8348 C CA . PHE B 1 100 ? 20.203 5.367 31.859 1 91.62 100 PHE B CA 1
ATOM 8349 C C . PHE B 1 100 ? 21.531 6.008 31.484 1 91.62 100 PHE B C 1
ATOM 8351 O O . PHE B 1 100 ? 22.594 5.469 31.812 1 91.62 100 PHE B O 1
ATOM 8358 N N . ALA B 1 101 ? 21.438 7.137 30.781 1 88 101 ALA B N 1
ATOM 8359 C CA . ALA B 1 101 ? 22.656 7.82 30.359 1 88 101 ALA B CA 1
ATOM 8360 C C . ALA B 1 101 ? 23.422 8.359 31.562 1 88 101 ALA B C 1
ATOM 8362 O O . ALA B 1 101 ? 24.641 8.203 31.656 1 88 101 ALA B O 1
ATOM 8363 N N . ILE B 1 102 ? 22.781 8.938 32.594 1 88 102 ILE B N 1
ATOM 8364 C CA . ILE B 1 102 ? 23.422 9.5 33.781 1 88 102 ILE B CA 1
ATOM 8365 C C . ILE B 1 102 ? 23.938 8.375 34.688 1 88 102 ILE B C 1
ATOM 8367 O O . ILE B 1 102 ? 25.031 8.484 35.25 1 88 102 ILE B O 1
ATOM 8371 N N . GLY B 1 103 ? 23.297 7.309 34.688 1 85 103 GLY B N 1
ATOM 8372 C CA . GLY B 1 103 ? 23.641 6.227 35.594 1 85 103 GLY B CA 1
ATOM 8373 C C . GLY B 1 103 ? 24.75 5.336 35.062 1 85 103 GLY B C 1
ATOM 8374 O O . GLY B 1 103 ? 25.578 4.84 35.844 1 85 103 GLY B O 1
ATOM 8375 N N . ILE B 1 104 ? 24.797 5.188 33.75 1 84.94 104 ILE B N 1
ATOM 8376 C CA . ILE B 1 104 ? 25.703 4.16 33.25 1 84.94 104 ILE B CA 1
ATOM 8377 C C . ILE B 1 104 ? 26.641 4.754 32.219 1 84.94 104 ILE B C 1
ATOM 8379 O O . ILE B 1 104 ? 27.875 4.699 32.375 1 84.94 104 ILE B O 1
ATOM 8383 N N . LEU B 1 105 ? 26.156 5.48 31.219 1 81.62 105 LEU B N 1
ATOM 8384 C CA . LEU B 1 105 ? 26.938 5.863 30.047 1 81.62 105 LEU B CA 1
ATOM 8385 C C . LEU B 1 105 ? 27.906 6.996 30.391 1 81.62 105 LEU B C 1
ATOM 8387 O O . LEU B 1 105 ? 29.062 6.969 29.984 1 81.62 105 LEU B O 1
ATOM 8391 N N . MET B 1 106 ? 27.5 8.008 31.094 1 82.44 106 MET B N 1
ATOM 8392 C CA . MET B 1 106 ? 28.328 9.18 31.375 1 82.44 106 MET B CA 1
ATOM 8393 C C . MET B 1 106 ? 29.484 8.805 32.281 1 82.44 106 MET B C 1
ATOM 8395 O O . MET B 1 106 ? 30.641 9.172 32.031 1 82.44 106 MET B O 1
ATOM 8399 N N . PRO B 1 107 ? 29.281 7.969 33.312 1 79.19 107 PRO B N 1
ATOM 8400 C CA . PRO B 1 107 ? 30.406 7.57 34.125 1 79.19 107 PRO B CA 1
ATOM 8401 C C . PRO B 1 107 ? 31.422 6.715 33.375 1 79.19 107 PRO B C 1
ATOM 8403 O O . PRO B 1 107 ? 32.625 6.801 33.625 1 79.19 107 PRO B O 1
ATOM 8406 N N . ILE B 1 108 ? 30.922 6.031 32.438 1 75.06 108 ILE B N 1
ATOM 8407 C CA . ILE B 1 108 ? 31.812 5.191 31.641 1 75.06 108 ILE B CA 1
ATOM 8408 C C . ILE B 1 108 ? 32.625 6.062 30.688 1 75.06 108 ILE B C 1
ATOM 8410 O O . ILE B 1 108 ? 33.844 5.828 30.5 1 75.06 108 ILE B O 1
ATOM 8414 N N . ASN B 1 109 ? 32 7.094 30.125 1 71.5 109 ASN B N 1
ATOM 8415 C CA . ASN B 1 109 ? 32.688 7.98 29.188 1 71.5 109 ASN B CA 1
ATOM 8416 C C . ASN B 1 109 ? 33.719 8.875 29.891 1 71.5 109 ASN B C 1
ATOM 8418 O O . ASN B 1 109 ? 34.719 9.266 29.312 1 71.5 109 ASN B O 1
ATOM 8422 N N . TRP B 1 110 ? 33.406 9.227 31.188 1 63.91 110 TRP B N 1
ATOM 8423 C CA . TRP B 1 110 ? 34.312 10.094 31.922 1 63.91 110 TRP B CA 1
ATOM 8424 C C . TRP B 1 110 ? 35.406 9.273 32.625 1 63.91 110 TRP B C 1
ATOM 8426 O O . TRP B 1 110 ? 36.25 9.828 33.344 1 63.91 110 TRP B O 1
ATOM 8436 N N . LYS B 1 111 ? 35.625 7.91 32.062 1 60.88 111 LYS B N 1
ATOM 8437 C CA . LYS B 1 111 ? 36.688 7.016 32.531 1 60.88 111 LYS B CA 1
ATOM 8438 C C . LYS B 1 111 ? 36.812 7.078 34.062 1 60.88 111 LYS B C 1
ATOM 8440 O O . LYS B 1 111 ? 37.906 7.285 34.562 1 60.88 111 LYS B O 1
ATOM 8445 N N . VAL B 1 112 ? 35.75 7.172 34.75 1 52.22 112 VAL B N 1
ATOM 8446 C CA . VAL B 1 112 ? 35.844 7.199 36.219 1 52.22 112 VAL B CA 1
ATOM 8447 C C . VAL B 1 112 ? 36.531 5.934 36.719 1 52.22 112 VAL B C 1
ATOM 8449 O O . VAL B 1 112 ? 36.312 4.852 36.156 1 52.22 112 VAL B O 1
ATOM 8452 N N . ASP B 1 113 ? 37.562 6.055 37.406 1 50.91 113 ASP B N 1
ATOM 8453 C CA . ASP B 1 113 ? 38.531 5.109 37.969 1 50.91 113 ASP B CA 1
ATOM 8454 C C . ASP B 1 113 ? 37.844 3.799 38.344 1 50.91 113 ASP B C 1
ATOM 8456 O O . ASP B 1 113 ? 38.406 2.719 38.156 1 50.91 113 ASP B O 1
ATOM 8460 N N . TRP B 1 114 ? 36.969 3.854 39.031 1 47.19 114 TRP B N 1
ATOM 8461 C CA . TRP B 1 114 ? 36.406 2.648 39.656 1 47.19 114 TRP B CA 1
ATOM 8462 C C . TRP B 1 114 ? 35.875 1.69 38.594 1 47.19 114 TRP B C 1
ATOM 8464 O O . TRP B 1 114 ? 35.656 0.513 38.875 1 47.19 114 TRP B O 1
ATOM 8474 N N . LEU B 1 115 ? 35.562 2.141 37.375 1 51 115 LEU B N 1
ATOM 8475 C CA . LEU B 1 115 ? 35.031 1.297 36.312 1 51 115 LEU B CA 1
ATOM 8476 C C . LEU B 1 115 ? 36.125 0.93 35.312 1 51 115 LEU B C 1
ATOM 8478 O O . LEU B 1 115 ? 35.812 0.53 34.188 1 51 115 LEU B O 1
ATOM 8482 N N . ASP B 1 116 ? 37.281 1.084 35.562 1 51.88 116 ASP B N 1
ATOM 8483 C CA . ASP B 1 116 ? 38.5 0.733 34.812 1 51.88 116 ASP B CA 1
ATOM 8484 C C . ASP B 1 116 ? 38.281 -0.582 34.062 1 51.88 116 ASP B C 1
ATOM 8486 O O . ASP B 1 116 ? 38.812 -0.751 32.938 1 51.88 116 ASP B O 1
ATOM 8490 N N . LEU B 1 117 ? 37.844 -1.562 34.719 1 47.78 117 LEU B N 1
ATOM 8491 C CA . LEU B 1 117 ? 37.688 -2.895 34.156 1 47.78 117 LEU B CA 1
ATOM 8492 C C . LEU B 1 117 ? 36.75 -2.869 32.938 1 47.78 117 LEU B C 1
ATOM 8494 O O . LEU B 1 117 ? 36.938 -3.645 32 1 47.78 117 LEU B O 1
ATOM 8498 N N . LEU B 1 118 ? 35.812 -2.064 32.969 1 51.09 118 LEU B N 1
ATOM 8499 C CA . LEU B 1 118 ? 34.812 -1.984 31.891 1 51.09 118 LEU B CA 1
ATOM 8500 C C . LEU B 1 118 ? 35.312 -1.121 30.734 1 51.09 118 LEU B C 1
ATOM 8502 O O . LEU B 1 118 ? 34.625 -0.982 29.719 1 51.09 118 LEU B O 1
ATOM 8506 N N . THR B 1 119 ? 36.562 -0.556 30.984 1 55.34 119 THR B N 1
ATOM 8507 C CA . THR B 1 119 ? 37.125 0.444 30.062 1 55.34 119 THR B CA 1
ATOM 8508 C C . THR B 1 119 ? 37.938 -0.218 28.969 1 55.34 119 THR B C 1
ATOM 8510 O O . THR B 1 119 ? 38.531 0.467 28.141 1 55.34 119 THR B O 1
ATOM 8513 N N . ASP B 1 120 ? 38 -1.512 29.078 1 62.69 120 ASP B N 1
ATOM 8514 C CA . ASP B 1 120 ? 38.625 -2.109 27.906 1 62.69 120 ASP B CA 1
ATOM 8515 C C . ASP B 1 120 ? 37.812 -1.786 26.641 1 62.69 120 ASP B C 1
ATOM 8517 O O . ASP B 1 120 ? 36.594 -1.578 26.703 1 62.69 120 ASP B O 1
ATOM 8521 N N . ALA B 1 121 ? 38.531 -1.393 25.656 1 65.69 121 ALA B N 1
ATOM 8522 C CA . ALA B 1 121 ? 37.969 -0.979 24.375 1 65.69 121 ALA B CA 1
ATOM 8523 C C . ALA B 1 121 ? 36.844 -1.898 23.953 1 65.69 121 ALA B C 1
ATOM 8525 O O . ALA B 1 121 ? 35.812 -1.432 23.484 1 65.69 121 ALA B O 1
ATOM 8526 N N . SER B 1 122 ? 37.125 -3.121 24.312 1 73 122 SER B N 1
ATOM 8527 C CA . SER B 1 122 ? 36.094 -4.078 23.891 1 73 122 SER B CA 1
ATOM 8528 C C . SER B 1 122 ? 34.844 -3.957 24.75 1 73 122 SER B C 1
ATOM 8530 O O . SER B 1 122 ? 33.719 -4.047 24.219 1 73 122 SER B O 1
ATOM 8532 N N . THR B 1 123 ? 35.062 -3.703 25.969 1 76.12 123 THR B N 1
ATOM 8533 C CA . THR B 1 123 ? 33.906 -3.574 26.844 1 76.12 123 THR B CA 1
ATOM 8534 C C . THR B 1 123 ? 33.156 -2.26 26.578 1 76.12 123 THR B C 1
ATOM 8536 O O . THR B 1 123 ? 31.938 -2.207 26.641 1 76.12 123 THR B O 1
ATOM 8539 N N . TYR B 1 124 ? 33.969 -1.304 26.203 1 79.69 124 TYR B N 1
ATOM 8540 C CA . TYR B 1 124 ? 33.406 -0.01 25.844 1 79.69 124 TYR B CA 1
ATOM 8541 C C . TYR B 1 124 ? 32.469 -0.134 24.641 1 79.69 124 TYR B C 1
ATOM 8543 O O . TYR B 1 124 ? 31.344 0.343 24.672 1 79.69 124 TYR B O 1
ATOM 8551 N N . LEU B 1 125 ? 32.844 -0.787 23.703 1 84.06 125 LEU B N 1
ATOM 8552 C CA . LEU B 1 125 ? 32.062 -0.942 22.484 1 84.06 125 LEU B CA 1
ATOM 8553 C C . LEU B 1 125 ? 30.859 -1.85 22.719 1 84.06 125 LEU B C 1
ATOM 8555 O O . LEU B 1 125 ? 29.812 -1.651 22.125 1 84.06 125 LEU B O 1
ATOM 8559 N N . SER B 1 126 ? 31.016 -2.752 23.641 1 86.75 126 SER B N 1
ATOM 8560 C CA . SER B 1 126 ? 29.906 -3.65 23.953 1 86.75 126 SER B CA 1
ATOM 8561 C C . SER B 1 126 ? 28.797 -2.92 24.688 1 86.75 126 SER B C 1
ATOM 8563 O O . SER B 1 126 ? 27.609 -3.217 24.484 1 86.75 126 SER B O 1
ATOM 8565 N N . ILE B 1 127 ? 29.172 -2.037 25.469 1 86.19 127 ILE B N 1
ATOM 8566 C CA . ILE B 1 127 ? 28.172 -1.263 26.188 1 86.19 127 ILE B CA 1
ATOM 8567 C C . ILE B 1 127 ? 27.422 -0.361 25.219 1 86.19 127 ILE B C 1
ATOM 8569 O O . ILE B 1 127 ? 26.203 -0.18 25.344 1 86.19 127 ILE B O 1
ATOM 8573 N N . HIS B 1 128 ? 28.172 0.188 24.297 1 88.56 128 HIS B N 1
ATOM 8574 C CA . HIS B 1 128 ? 27.531 1.005 23.281 1 88.56 128 HIS B CA 1
ATOM 8575 C C . HIS B 1 128 ? 26.562 0.18 22.453 1 88.56 128 HIS B C 1
ATOM 8577 O O . HIS B 1 128 ? 25.5 0.678 22.047 1 88.56 128 HIS B O 1
ATOM 8583 N N . LEU B 1 129 ? 26.828 -1.044 22.219 1 91.88 129 LEU B N 1
ATOM 8584 C CA . LEU B 1 129 ? 25.938 -1.927 21.469 1 91.88 129 LEU B CA 1
ATOM 8585 C C . LEU B 1 129 ? 24.672 -2.23 22.281 1 91.88 129 LEU B C 1
ATOM 8587 O O . LEU B 1 129 ? 23.562 -2.152 21.75 1 91.88 129 LEU B O 1
ATOM 8591 N N . ILE B 1 130 ? 24.844 -2.527 23.5 1 92.06 130 ILE B N 1
ATOM 8592 C CA . ILE B 1 130 ? 23.719 -2.875 24.359 1 92.06 130 ILE B CA 1
ATOM 8593 C C . ILE B 1 130 ? 22.766 -1.682 24.484 1 92.06 130 ILE B C 1
ATOM 8595 O O . ILE B 1 130 ? 21.547 -1.843 24.453 1 92.06 130 ILE B O 1
ATOM 8599 N N . PHE B 1 131 ? 23.359 -0.536 24.594 1 92.56 131 PHE B N 1
ATOM 8600 C CA . PHE B 1 131 ? 22.531 0.652 24.75 1 92.56 131 PHE B CA 1
ATOM 8601 C C . PHE B 1 131 ? 21.859 1.01 23.422 1 92.56 131 PHE B C 1
ATOM 8603 O O . PHE B 1 131 ? 20.766 1.586 23.406 1 92.56 131 PHE B O 1
ATOM 8610 N N . THR B 1 132 ? 22.5 0.684 22.312 1 94.56 132 THR B N 1
ATOM 8611 C CA . THR B 1 132 ? 21.828 0.877 21.031 1 94.56 132 THR B CA 1
ATOM 8612 C C . THR B 1 132 ? 20.594 -0.002 20.922 1 94.56 132 THR B C 1
ATOM 8614 O O . THR B 1 132 ? 19.547 0.451 20.469 1 94.56 132 THR B O 1
ATOM 8617 N N . TYR B 1 133 ? 20.688 -1.244 21.406 1 95.69 133 TYR B N 1
ATOM 8618 C CA . TYR B 1 133 ? 19.531 -2.145 21.422 1 95.69 133 TYR B CA 1
ATOM 8619 C C . TYR B 1 133 ? 18.453 -1.647 22.375 1 95.69 133 TYR B C 1
ATOM 8621 O O . TYR B 1 133 ? 17.281 -1.614 22.031 1 95.69 133 TYR B O 1
ATOM 8629 N N . LEU B 1 134 ? 18.875 -1.186 23.5 1 95.25 134 LEU B N 1
ATOM 8630 C CA . LEU B 1 134 ? 17.938 -0.752 24.547 1 95.25 134 LEU B CA 1
ATOM 8631 C C . LEU B 1 134 ? 17.172 0.494 24.094 1 95.25 134 LEU B C 1
ATOM 8633 O O . LEU B 1 134 ? 15.945 0.552 24.219 1 95.25 134 LEU B O 1
ATOM 8637 N N . PHE B 1 135 ? 17.906 1.47 23.641 1 96.25 135 PHE B N 1
ATOM 8638 C CA . PHE B 1 135 ? 17.266 2.719 23.234 1 96.25 135 PHE B CA 1
ATOM 8639 C C . PHE B 1 135 ? 16.375 2.502 22.031 1 96.25 135 PHE B C 1
ATOM 8641 O O . PHE B 1 135 ? 15.328 3.148 21.891 1 96.25 135 PHE B O 1
ATOM 8648 N N . THR B 1 136 ? 16.719 1.593 21.109 1 96.94 136 THR B N 1
ATOM 8649 C CA . THR B 1 136 ? 15.867 1.275 19.969 1 96.94 136 THR B CA 1
ATOM 8650 C C . THR B 1 136 ? 14.578 0.597 20.422 1 96.94 136 THR B C 1
ATOM 8652 O O . THR B 1 136 ? 13.484 0.967 19.984 1 96.94 136 THR B O 1
ATOM 8655 N N . PHE B 1 137 ? 14.672 -0.326 21.375 1 96.56 137 PHE B N 1
ATOM 8656 C CA . PHE B 1 137 ? 13.5 -1.035 21.875 1 96.56 137 PHE B CA 1
ATOM 8657 C C . PHE B 1 137 ? 12.57 -0.088 22.625 1 96.56 137 PHE B C 1
ATOM 8659 O O . PHE B 1 137 ? 11.352 -0.165 22.484 1 96.56 137 PHE B O 1
ATOM 8666 N N . LEU B 1 138 ? 13.156 0.817 23.375 1 96.5 138 LEU B N 1
ATOM 8667 C CA . LEU B 1 138 ? 12.359 1.789 24.109 1 96.5 138 LEU B CA 1
ATOM 8668 C C . LEU B 1 138 ? 11.641 2.736 23.156 1 96.5 138 LEU B C 1
ATOM 8670 O O . LEU B 1 138 ? 10.453 3.033 23.344 1 96.5 138 LEU B O 1
ATOM 8674 N N . ALA B 1 139 ? 12.336 3.193 22.141 1 97.44 139 ALA B N 1
ATOM 8675 C CA . ALA B 1 139 ? 11.734 4.098 21.172 1 97.44 139 ALA B CA 1
ATOM 8676 C C . ALA B 1 139 ? 10.602 3.412 20.422 1 97.44 139 ALA B C 1
ATOM 8678 O O . ALA B 1 139 ? 9.531 3.998 20.219 1 97.44 139 ALA B O 1
ATOM 8679 N N . LEU B 1 140 ? 10.789 2.146 20.016 1 97.38 140 LEU B N 1
ATOM 8680 C CA . LEU B 1 140 ? 9.766 1.417 19.266 1 97.38 140 LEU B CA 1
ATOM 8681 C C . LEU B 1 140 ? 8.57 1.103 20.156 1 97.38 140 LEU B C 1
ATOM 8683 O O . LEU B 1 140 ? 7.422 1.221 19.734 1 97.38 140 LEU B O 1
ATOM 8687 N N . HIS B 1 141 ? 8.82 0.782 21.406 1 96.38 141 HIS B N 1
ATOM 8688 C CA . HIS B 1 141 ? 7.742 0.435 22.328 1 96.38 141 HIS B CA 1
ATOM 8689 C C . HIS B 1 141 ? 6.879 1.649 22.641 1 96.38 141 HIS B C 1
ATOM 8691 O O . HIS B 1 141 ? 5.648 1.569 22.609 1 96.38 141 HIS B O 1
ATOM 8697 N N . LEU B 1 142 ? 7.48 2.742 22.891 1 96.94 142 LEU B N 1
ATOM 8698 C CA . LEU B 1 142 ? 6.723 3.934 23.266 1 96.94 142 LEU B CA 1
ATOM 8699 C C . LEU B 1 142 ? 5.988 4.504 22.047 1 96.94 142 LEU B C 1
ATOM 8701 O O . LEU B 1 142 ? 4.875 5.012 22.172 1 96.94 142 LEU B O 1
ATOM 8705 N N . THR B 1 143 ? 6.645 4.484 20.891 1 96.62 143 THR B N 1
ATOM 8706 C CA . THR B 1 143 ? 5.961 4.953 19.688 1 96.62 143 THR B CA 1
ATOM 8707 C C . THR B 1 143 ? 4.77 4.059 19.359 1 96.62 143 THR B C 1
ATOM 8709 O O . THR B 1 143 ? 3.736 4.543 18.891 1 96.62 143 THR B O 1
ATOM 8712 N N . TYR B 1 144 ? 4.832 2.738 19.656 1 95.94 144 TYR B N 1
ATOM 8713 C CA . TYR B 1 144 ? 3.732 1.808 19.438 1 95.94 144 TYR B CA 1
ATOM 8714 C C . TYR B 1 144 ? 2.59 2.076 20.406 1 95.94 144 TYR B C 1
ATOM 8716 O O . TYR B 1 144 ? 1.423 2.113 20.016 1 95.94 144 TYR B O 1
ATOM 8724 N N . ARG B 1 145 ? 2.939 2.303 21.609 1 95.31 145 ARG B N 1
ATOM 8725 C CA . ARG B 1 145 ? 1.927 2.576 22.625 1 95.31 145 ARG B CA 1
ATOM 8726 C C . ARG B 1 145 ? 1.186 3.875 22.328 1 95.31 145 ARG B C 1
ATOM 8728 O O . ARG B 1 145 ? -0.033 3.951 22.5 1 95.31 145 ARG B O 1
ATOM 8735 N N . ASN B 1 146 ? 1.92 4.84 21.891 1 95.56 146 ASN B N 1
ATOM 8736 C CA . ASN B 1 146 ? 1.283 6.105 21.547 1 95.56 146 ASN B CA 1
ATOM 8737 C C . ASN B 1 146 ? 0.402 5.969 20.297 1 95.56 146 ASN B C 1
ATOM 8739 O O . ASN B 1 146 ? -0.629 6.633 20.188 1 95.56 146 ASN B O 1
ATOM 8743 N N . TYR B 1 147 ? 0.809 5.125 19.344 1 95.69 147 TYR B N 1
ATOM 8744 C CA . TYR B 1 147 ? 0.001 4.891 18.156 1 95.69 147 TYR B CA 1
ATOM 8745 C C . TYR B 1 147 ? -1.328 4.238 18.516 1 95.69 147 TYR B C 1
ATOM 8747 O O . TYR B 1 147 ? -2.377 4.613 17.984 1 95.69 147 TYR B O 1
ATOM 8755 N N . ARG B 1 148 ? -1.347 3.369 19.484 1 93.38 148 ARG B N 1
ATOM 8756 C CA . ARG B 1 148 ? -2.566 2.707 19.938 1 93.38 148 ARG B CA 1
ATOM 8757 C C . ARG B 1 148 ? -3.479 3.682 20.672 1 93.38 148 ARG B C 1
ATOM 8759 O O . ARG B 1 148 ? -4.699 3.637 20.516 1 93.38 148 ARG B O 1
ATOM 8766 N N . ARG B 1 149 ? -2.881 4.52 21.391 1 90.75 149 ARG B N 1
ATOM 8767 C CA . ARG B 1 149 ? -3.65 5.543 22.094 1 90.75 149 ARG B CA 1
ATOM 8768 C C . ARG B 1 149 ? -4.293 6.512 21.109 1 90.75 149 ARG B C 1
ATOM 8770 O O . ARG B 1 149 ? -5.434 6.938 21.297 1 90.75 149 ARG B O 1
ATOM 8777 N N . PHE B 1 150 ? -3.611 6.859 20.141 1 92.5 150 PHE B N 1
ATOM 8778 C CA . PHE B 1 150 ? -4.129 7.742 19.094 1 92.5 150 PHE B CA 1
ATOM 8779 C C . PHE B 1 150 ? -5.344 7.117 18.422 1 92.5 150 PHE B C 1
ATOM 8781 O O . PHE B 1 150 ? -6.352 7.793 18.188 1 92.5 150 PHE B O 1
ATOM 8788 N N . ILE B 1 151 ? -5.254 5.828 18.078 1 92.88 151 ILE B N 1
ATOM 8789 C CA . ILE B 1 151 ? -6.348 5.148 17.391 1 92.88 151 ILE B CA 1
ATOM 8790 C C . ILE B 1 151 ? -7.59 5.145 18.281 1 92.88 151 ILE B C 1
ATOM 8792 O O . ILE B 1 151 ? -8.703 5.406 17.797 1 92.88 151 ILE B O 1
ATOM 8796 N N . ARG B 1 152 ? -7.426 4.945 19.531 1 88.81 152 ARG B N 1
ATOM 8797 C CA . ARG B 1 152 ? -8.547 4.938 20.469 1 88.81 152 ARG B CA 1
ATOM 8798 C C . ARG B 1 152 ? -9.188 6.316 20.578 1 88.81 152 ARG B C 1
ATOM 8800 O O . ARG B 1 152 ? -10.406 6.449 20.547 1 88.81 152 ARG B O 1
ATOM 8807 N N . SER B 1 153 ? -8.344 7.32 20.641 1 88.94 153 SER B N 1
ATOM 8808 C CA . SER B 1 153 ? -8.859 8.68 20.75 1 88.94 153 SER B CA 1
ATOM 8809 C C . SER B 1 153 ? -9.547 9.125 19.469 1 88.94 153 SER B C 1
ATOM 8811 O O . SER B 1 153 ? -10.562 9.82 19.516 1 88.94 153 SER B O 1
ATOM 8813 N N . ARG B 1 154 ? -8.977 8.727 18.406 1 91.62 154 ARG B N 1
ATOM 8814 C CA . ARG B 1 154 ? -9.562 9.117 17.125 1 91.62 154 ARG B CA 1
ATOM 8815 C C . ARG B 1 154 ? -10.922 8.461 16.922 1 91.62 154 ARG B C 1
ATOM 8817 O O . ARG B 1 154 ? -11.875 9.102 16.484 1 91.62 154 ARG B O 1
ATOM 8824 N N . GLN B 1 155 ? -11.031 7.156 17.219 1 89.81 155 GLN B N 1
ATOM 8825 C CA . GLN B 1 155 ? -12.297 6.441 17.062 1 89.81 155 GLN B CA 1
ATOM 8826 C C . GLN B 1 155 ? -13.367 7.016 17.984 1 89.81 155 GLN B C 1
ATOM 8828 O O . GLN B 1 155 ? -14.508 7.215 17.562 1 89.81 155 GLN B O 1
ATOM 8833 N N . LEU B 1 156 ? -12.984 7.379 19.156 1 84.12 156 LEU B N 1
ATOM 8834 C CA . LEU B 1 156 ? -13.93 7.941 20.125 1 84.12 156 LEU B CA 1
ATOM 8835 C C . LEU B 1 156 ? -14.391 9.328 19.672 1 84.12 156 LEU B C 1
ATOM 8837 O O . LEU B 1 156 ? -15.586 9.641 19.75 1 84.12 156 LEU B O 1
ATOM 8841 N N . PHE B 1 157 ? -13.477 10.133 19.234 1 86.69 157 PHE B N 1
ATOM 8842 C CA . PHE B 1 157 ? -13.797 11.484 18.781 1 86.69 157 PHE B CA 1
ATOM 8843 C C . PHE B 1 157 ? -14.711 11.445 17.562 1 86.69 157 PHE B C 1
ATOM 8845 O O . PHE B 1 157 ? -15.648 12.234 17.469 1 86.69 157 PHE B O 1
ATOM 8852 N N . SER B 1 158 ? -14.484 10.492 16.656 1 88.12 158 SER B N 1
ATOM 8853 C CA . SER B 1 158 ? -15.297 10.383 15.453 1 88.12 158 SER B CA 1
ATOM 8854 C C . SER B 1 158 ? -16.688 9.859 15.773 1 88.12 158 SER B C 1
ATOM 8856 O O . SER B 1 158 ? -17.672 10.234 15.109 1 88.12 158 SER B O 1
ATOM 8858 N N . LEU B 1 159 ? -16.812 9.016 16.766 1 86.81 159 LEU B N 1
ATOM 8859 C CA . LEU B 1 159 ? -18.094 8.453 17.156 1 86.81 159 LEU B CA 1
ATOM 8860 C C . LEU B 1 159 ? -18.953 9.492 17.859 1 86.81 159 LEU B C 1
ATOM 8862 O O . LEU B 1 159 ? -20.188 9.445 17.797 1 86.81 159 LEU B O 1
ATOM 8866 N N . GLU B 1 160 ? -18.281 10.461 18.438 1 80.88 160 GLU B N 1
ATOM 8867 C CA . GLU B 1 160 ? -19.016 11.547 19.062 1 80.88 160 GLU B CA 1
ATOM 8868 C C . GLU B 1 160 ? -19.625 12.477 18.031 1 80.88 160 GLU B C 1
ATOM 8870 O O . GLU B 1 160 ? -20.688 13.07 18.266 1 80.88 160 GLU B O 1
ATOM 8875 N N . LEU B 1 161 ? -19.031 12.469 16.922 1 83.75 161 LEU B N 1
ATOM 8876 C CA . LEU B 1 161 ? -19.484 13.359 15.859 1 83.75 161 LEU B CA 1
ATOM 8877 C C . LEU B 1 161 ? -20.234 12.578 14.781 1 83.75 161 LEU B C 1
ATOM 8879 O O . LEU B 1 161 ? -20.219 12.961 13.609 1 83.75 161 LEU B O 1
ATOM 8883 N N . VAL B 1 162 ? -20.906 11.57 15.125 1 85.62 162 VAL B N 1
ATOM 8884 C CA . VAL B 1 162 ? -21.562 10.68 14.172 1 85.62 162 VAL B CA 1
ATOM 8885 C C . VAL B 1 162 ? -22.672 11.445 13.438 1 85.62 162 VAL B C 1
ATOM 8887 O O . VAL B 1 162 ? -22.922 11.188 12.258 1 85.62 162 VAL B O 1
ATOM 8890 N N . HIS B 1 163 ? -23.234 12.484 14.031 1 83.19 163 HIS B N 1
ATOM 8891 C CA . HIS B 1 163 ? -24.375 13.172 13.438 1 83.19 163 HIS B CA 1
ATOM 8892 C C . HIS B 1 163 ? -23.953 14.492 12.797 1 83.19 163 HIS B C 1
ATOM 8894 O O . HIS B 1 163 ? -24.781 15.203 12.227 1 83.19 163 HIS B O 1
ATOM 8900 N N . SER B 1 164 ? -22.719 14.75 12.82 1 86.5 164 SER B N 1
ATOM 8901 C CA . SER B 1 164 ? -22.234 15.984 12.203 1 86.5 164 SER B CA 1
ATOM 8902 C C . SER B 1 164 ? -22.266 15.891 10.688 1 86.5 164 SER B C 1
ATOM 8904 O O . SER B 1 164 ? -22.219 14.789 10.125 1 86.5 164 SER B O 1
ATOM 8906 N N . ILE B 1 165 ? -22.328 16.984 9.977 1 88.19 165 ILE B N 1
ATOM 8907 C CA . ILE B 1 165 ? -22.469 17.047 8.523 1 88.19 165 ILE B CA 1
ATOM 8908 C C . ILE B 1 165 ? -21.172 16.578 7.867 1 88.19 165 ILE B C 1
ATOM 8910 O O . ILE B 1 165 ? -21.203 15.75 6.949 1 88.19 165 ILE B O 1
ATOM 8914 N N . PRO B 1 166 ? -20.078 16.984 8.383 1 89.62 166 PRO B N 1
ATOM 8915 C CA . PRO B 1 166 ? -18.859 16.547 7.723 1 89.62 166 PRO B CA 1
ATOM 8916 C C . PRO B 1 166 ? -18.625 15.039 7.848 1 89.62 166 PRO B C 1
ATOM 8918 O O . PRO B 1 166 ? -18.047 14.422 6.949 1 89.62 166 PRO B O 1
ATOM 8921 N N . ALA B 1 167 ? -19.047 14.43 8.93 1 90.81 167 ALA B N 1
ATOM 8922 C CA . ALA B 1 167 ? -18.875 12.992 9.125 1 90.81 167 ALA B CA 1
ATOM 8923 C C . ALA B 1 167 ? -19.766 12.195 8.188 1 90.81 167 ALA B C 1
ATOM 8925 O O . ALA B 1 167 ? -19.469 11.055 7.848 1 90.81 167 ALA B O 1
ATOM 8926 N N . ARG B 1 168 ? -20.828 12.836 7.707 1 94.06 168 ARG B N 1
ATOM 8927 C CA . ARG B 1 168 ? -21.781 12.164 6.832 1 94.06 168 ARG B CA 1
ATOM 8928 C C . ARG B 1 168 ? -21.594 12.586 5.383 1 94.06 168 ARG B C 1
ATOM 8930 O O . ARG B 1 168 ? -22.391 12.234 4.516 1 94.06 168 ARG B O 1
ATOM 8937 N N . THR B 1 169 ? -20.594 13.367 5.133 1 94.44 169 THR B N 1
ATOM 8938 C CA . THR B 1 169 ? -20.391 13.891 3.785 1 94.44 169 THR B CA 1
ATOM 8939 C C . THR B 1 169 ? -19.125 13.328 3.162 1 94.44 169 THR B C 1
ATOM 8941 O O . THR B 1 169 ? -18.109 13.141 3.852 1 94.44 169 THR B O 1
ATOM 8944 N N . VAL B 1 170 ? -19.172 12.961 1.903 1 96.44 170 VAL B N 1
ATOM 8945 C CA . VAL B 1 170 ? -18.016 12.477 1.153 1 96.44 170 VAL B CA 1
ATOM 8946 C C . VAL B 1 170 ? -17.75 13.406 -0.03 1 96.44 170 VAL B C 1
ATOM 8948 O O . VAL B 1 170 ? -18.672 13.969 -0.609 1 96.44 170 VAL B O 1
ATOM 8951 N N . MET B 1 171 ? -16.484 13.656 -0.306 1 96.62 171 MET B N 1
ATOM 8952 C CA . MET B 1 171 ? -16.078 14.422 -1.478 1 96.62 171 MET B CA 1
ATOM 8953 C C . MET B 1 171 ? -15.711 13.492 -2.633 1 96.62 171 MET B C 1
ATOM 8955 O O . MET B 1 171 ? -14.906 12.57 -2.469 1 96.62 171 MET B O 1
ATOM 8959 N N . ILE B 1 172 ? -16.297 13.602 -3.77 1 95.25 172 ILE B N 1
ATOM 8960 C CA . ILE B 1 172 ? -16.062 12.781 -4.949 1 95.25 172 ILE B CA 1
ATOM 8961 C C . ILE B 1 172 ? -15.398 13.625 -6.035 1 95.25 172 ILE B C 1
ATOM 8963 O O . ILE B 1 172 ? -15.828 14.742 -6.312 1 95.25 172 ILE B O 1
ATOM 8967 N N . THR B 1 173 ? -14.367 13.086 -6.562 1 93.44 173 THR B N 1
ATOM 8968 C CA . THR B 1 173 ? -13.664 13.773 -7.633 1 93.44 173 THR B CA 1
ATOM 8969 C C . THR B 1 173 ? -13.625 12.922 -8.898 1 93.44 173 THR B C 1
ATOM 8971 O O . THR B 1 173 ? -13.938 11.727 -8.859 1 93.44 173 THR B O 1
ATOM 8974 N N . ASN B 1 174 ? -13.406 13.43 -10.078 1 92.5 174 ASN B N 1
ATOM 8975 C CA . ASN B 1 174 ? -13.32 12.773 -11.383 1 92.5 174 ASN B CA 1
ATOM 8976 C C . ASN B 1 174 ? -14.664 12.172 -11.789 1 92.5 174 ASN B C 1
ATOM 8978 O O . ASN B 1 174 ? -14.734 10.992 -12.141 1 92.5 174 ASN B O 1
ATOM 8982 N N . LEU B 1 175 ? -15.625 13.016 -11.688 1 93.56 175 LEU B N 1
ATOM 8983 C CA . LEU B 1 175 ? -16.953 12.602 -12.102 1 93.56 175 LEU B CA 1
ATOM 8984 C C . LEU B 1 175 ? -17.062 12.555 -13.625 1 93.56 175 LEU B C 1
ATOM 8986 O O . LEU B 1 175 ? -16.672 13.5 -14.305 1 93.56 175 LEU B O 1
ATOM 8990 N N . PRO B 1 176 ? -17.5 11.484 -14.102 1 91.94 176 PRO B N 1
ATOM 8991 C CA . PRO B 1 176 ? -17.766 11.453 -15.539 1 91.94 176 PRO B CA 1
ATOM 8992 C C . PRO B 1 176 ? -18.875 12.414 -15.961 1 91.94 176 PRO B C 1
ATOM 8994 O O . PRO B 1 176 ? -19.641 12.891 -15.117 1 91.94 176 PRO B O 1
ATOM 8997 N N . SER B 1 177 ? -19.078 12.703 -17.156 1 90.38 177 SER B N 1
ATOM 8998 C CA . SER B 1 177 ? -19.984 13.703 -17.688 1 90.38 177 SER B CA 1
ATOM 8999 C C . SER B 1 177 ? -21.438 13.336 -17.391 1 90.38 177 SER B C 1
ATOM 9001 O O . SER B 1 177 ? -22.266 14.203 -17.125 1 90.38 177 SER B O 1
ATOM 9003 N N . HIS B 1 178 ? -21.719 12.062 -17.25 1 89.19 178 HIS B N 1
ATOM 9004 C CA . HIS B 1 178 ? -23.109 11.641 -17.047 1 89.19 178 HIS B CA 1
ATOM 9005 C C . HIS B 1 178 ? -23.516 11.766 -15.586 1 89.19 178 HIS B C 1
ATOM 9007 O O . HIS B 1 178 ? -24.703 11.797 -15.273 1 89.19 178 HIS B O 1
ATOM 9013 N N . LEU B 1 179 ? -22.547 11.922 -14.734 1 91.81 179 LEU B N 1
ATOM 9014 C CA . LEU B 1 179 ? -22.844 11.992 -13.305 1 91.81 179 LEU B CA 1
ATOM 9015 C C . LEU B 1 179 ? -22.625 13.406 -12.773 1 91.81 179 LEU B C 1
ATOM 9017 O O . LEU B 1 179 ? -22.672 13.633 -11.562 1 91.81 179 LEU B O 1
ATOM 9021 N N . GLN B 1 180 ? -22.406 14.375 -13.68 1 90.69 180 GLN B N 1
ATOM 9022 C CA . GLN B 1 180 ? -22.141 15.75 -13.258 1 90.69 180 GLN B CA 1
ATOM 9023 C C . GLN B 1 180 ? -23.453 16.5 -13.016 1 90.69 180 GLN B C 1
ATOM 9025 O O . GLN B 1 180 ? -23.625 17.625 -13.492 1 90.69 180 GLN B O 1
ATOM 9030 N N . GLY B 1 181 ? -24.438 15.844 -12.43 1 90.19 181 GLY B N 1
ATOM 9031 C CA . GLY B 1 181 ? -25.719 16.391 -11.992 1 90.19 181 GLY B CA 1
ATOM 9032 C C . GLY B 1 181 ? -26.094 15.977 -10.578 1 90.19 181 GLY B C 1
ATOM 9033 O O . GLY B 1 181 ? -25.766 14.867 -10.141 1 90.19 181 GLY B O 1
ATOM 9034 N N . GLU B 1 182 ? -26.688 16.953 -9.875 1 91 182 GLU B N 1
ATOM 9035 C CA . GLU B 1 182 ? -27.047 16.672 -8.492 1 91 182 GLU B CA 1
ATOM 9036 C C . GLU B 1 182 ? -28.031 15.508 -8.398 1 91 182 GLU B C 1
ATOM 9038 O O . GLU B 1 182 ? -27.891 14.625 -7.555 1 91 182 GLU B O 1
ATOM 9043 N N . ARG B 1 183 ? -28.953 15.414 -9.234 1 89.38 183 ARG B N 1
ATOM 9044 C CA . ARG B 1 183 ? -29.938 14.336 -9.227 1 89.38 183 ARG B CA 1
ATOM 9045 C C . ARG B 1 183 ? -29.297 13.016 -9.664 1 89.38 183 ARG B C 1
ATOM 9047 O O . ARG B 1 183 ? -29.531 11.977 -9.055 1 89.38 183 ARG B O 1
ATOM 9054 N N . ALA B 1 184 ? -28.516 13.117 -10.695 1 91.56 184 ALA B N 1
ATOM 9055 C CA . ALA B 1 184 ? -27.875 11.914 -11.211 1 91.56 184 ALA B CA 1
ATOM 9056 C C . ALA B 1 184 ? -26.953 11.289 -10.164 1 91.56 184 ALA B C 1
ATOM 9058 O O . ALA B 1 184 ? -26.922 10.07 -10.008 1 91.56 184 ALA B O 1
ATOM 9059 N N . LEU B 1 185 ? -26.312 12.07 -9.453 1 93.25 185 LEU B N 1
ATOM 9060 C CA . LEU B 1 185 ? -25.375 11.586 -8.438 1 93.25 185 LEU B CA 1
ATOM 9061 C C . LEU B 1 185 ? -26.141 11.016 -7.238 1 93.25 185 LEU B C 1
ATOM 9063 O O . LEU B 1 185 ? -25.719 10.023 -6.648 1 93.25 185 LEU B O 1
ATOM 9067 N N . ALA B 1 186 ? -27.234 11.68 -6.887 1 92.81 186 ALA B N 1
ATOM 9068 C CA . ALA B 1 186 ? -28.062 11.172 -5.793 1 92.81 186 ALA B CA 1
ATOM 9069 C C . ALA B 1 186 ? -28.656 9.805 -6.133 1 92.81 186 ALA B C 1
ATOM 9071 O O . ALA B 1 186 ? -28.641 8.891 -5.305 1 92.81 186 ALA B O 1
ATOM 9072 N N . GLU B 1 187 ? -29.078 9.695 -7.348 1 90.88 187 GLU B N 1
ATOM 9073 C CA . GLU B 1 187 ? -29.656 8.422 -7.785 1 90.88 187 GLU B CA 1
ATOM 9074 C C . GLU B 1 187 ? -28.578 7.336 -7.867 1 90.88 187 GLU B C 1
ATOM 9076 O O . GLU B 1 187 ? -28.859 6.168 -7.586 1 90.88 187 GLU B O 1
ATOM 9081 N N . TYR B 1 188 ? -27.469 7.75 -8.281 1 92.75 188 TYR B N 1
ATOM 9082 C CA . TYR B 1 188 ? -26.359 6.82 -8.359 1 92.75 188 TYR B CA 1
ATOM 9083 C C . TYR B 1 188 ? -26.109 6.148 -7.02 1 92.75 188 TYR B C 1
ATOM 9085 O O . TYR B 1 188 ? -25.969 4.926 -6.945 1 92.75 188 TYR B O 1
ATOM 9093 N N . PHE B 1 189 ? -26.141 6.828 -5.918 1 93.94 189 PHE B N 1
ATOM 9094 C CA . PHE B 1 189 ? -25.859 6.281 -4.594 1 93.94 189 PHE B CA 1
ATOM 9095 C C . PHE B 1 189 ? -27.094 5.633 -4 1 93.94 189 PHE B C 1
ATOM 9097 O O . PHE B 1 189 ? -27 4.641 -3.275 1 93.94 189 PHE B O 1
ATOM 9104 N N . GLU B 1 190 ? -28.219 6.152 -4.293 1 92.12 190 GLU B N 1
ATOM 9105 C CA . GLU B 1 190 ? -29.453 5.547 -3.791 1 92.12 190 GLU B CA 1
ATOM 9106 C C . GLU B 1 190 ? -29.688 4.176 -4.41 1 92.12 190 GLU B C 1
ATOM 9108 O O . GLU B 1 190 ? -30.25 3.287 -3.773 1 92.12 190 GLU B O 1
ATOM 9113 N N . ASN B 1 191 ? -29.219 4.094 -5.664 1 89.44 191 ASN B N 1
ATOM 9114 C CA . ASN B 1 191 ? -29.328 2.801 -6.336 1 89.44 191 ASN B CA 1
ATOM 9115 C C . ASN B 1 191 ? -28.453 1.744 -5.668 1 89.44 191 ASN B C 1
ATOM 9117 O O . ASN B 1 191 ? -28.656 0.546 -5.875 1 89.44 191 ASN B O 1
ATOM 9121 N N . MET B 1 192 ? -27.547 2.072 -4.863 1 91.94 192 MET B N 1
ATOM 9122 C CA . MET B 1 192 ? -26.719 1.146 -4.102 1 91.94 192 MET B CA 1
ATOM 9123 C C . MET B 1 192 ? -27.203 1.022 -2.666 1 91.94 192 MET B C 1
ATOM 9125 O O . MET B 1 192 ? -26.469 0.58 -1.785 1 91.94 192 MET B O 1
ATOM 9129 N N . SER B 1 193 ? -28.312 1.428 -2.404 1 89.5 193 SER B N 1
ATOM 9130 C CA . SER B 1 193 ? -28.984 1.34 -1.115 1 89.5 193 SER B CA 1
ATOM 9131 C C . SER B 1 193 ? -28.312 2.229 -0.075 1 89.5 193 SER B C 1
ATOM 9133 O O . SER B 1 193 ? -28.234 1.862 1.1 1 89.5 193 SER B O 1
ATOM 9135 N N . LEU B 1 194 ? -27.766 3.354 -0.493 1 92.75 194 LEU B N 1
ATOM 9136 C CA . LEU B 1 194 ? -27.203 4.371 0.39 1 92.75 194 LEU B CA 1
ATOM 9137 C C . LEU B 1 194 ? -28.062 5.629 0.381 1 92.75 194 LEU B C 1
ATOM 9139 O O . LEU B 1 194 ? -28.109 6.352 -0.619 1 92.75 194 LEU B O 1
ATOM 9143 N N . ALA B 1 195 ? -28.656 5.93 1.409 1 91.31 195 ALA B N 1
ATOM 9144 C CA . ALA B 1 195 ? -29.594 7.035 1.483 1 91.31 195 ALA B CA 1
ATOM 9145 C C . ALA B 1 195 ? -28.875 8.383 1.469 1 91.31 195 ALA B C 1
ATOM 9147 O O . ALA B 1 195 ? -28.016 8.641 2.312 1 91.31 195 ALA B O 1
ATOM 9148 N N . VAL B 1 196 ? -29.234 9.211 0.493 1 94.12 196 VAL B N 1
ATOM 9149 C CA . VAL B 1 196 ? -28.578 10.5 0.308 1 94.12 196 VAL B CA 1
ATOM 9150 C C . VAL B 1 196 ? -29.469 11.617 0.833 1 94.12 196 VAL B C 1
ATOM 9152 O O . VAL B 1 196 ? -30.688 11.586 0.637 1 94.12 196 VAL B O 1
ATOM 9155 N N . GLU B 1 197 ? -28.938 12.508 1.621 1 91.06 197 GLU B N 1
ATOM 9156 C CA . GLU B 1 197 ? -29.656 13.688 2.104 1 91.06 197 GLU B CA 1
ATOM 9157 C C . GLU B 1 197 ? -29.547 14.844 1.118 1 91.06 197 GLU B C 1
ATOM 9159 O O . GLU B 1 197 ? -30.547 15.352 0.63 1 91.06 197 GLU B O 1
ATOM 9164 N N . SER B 1 198 ? -28.281 15.234 0.795 1 90.62 198 SER B N 1
ATOM 9165 C CA . SER B 1 198 ? -28.078 16.375 -0.094 1 90.62 198 SER B CA 1
ATOM 9166 C C . SER B 1 198 ? -26.828 16.188 -0.953 1 90.62 198 SER B C 1
ATOM 9168 O O . SER B 1 198 ? -25.938 15.406 -0.599 1 90.62 198 SER B O 1
ATOM 9170 N N . VAL B 1 199 ? -26.859 16.766 -2.145 1 93.5 199 VAL B N 1
ATOM 9171 C CA . VAL B 1 199 ? -25.734 16.734 -3.072 1 93.5 199 VAL B CA 1
ATOM 9172 C C . VAL B 1 199 ? -25.438 18.141 -3.562 1 93.5 199 VAL B C 1
ATOM 9174 O O . VAL B 1 199 ? -26.344 18.922 -3.83 1 93.5 199 VAL B O 1
ATOM 9177 N N . THR B 1 200 ? -24.172 18.516 -3.498 1 91.88 200 THR B N 1
ATOM 9178 C CA . THR B 1 200 ? -23.734 19.797 -4.039 1 91.88 200 THR B CA 1
ATOM 9179 C C . THR B 1 200 ? -22.609 19.609 -5.051 1 91.88 200 THR B C 1
ATOM 9181 O O . THR B 1 200 ? -21.531 19.094 -4.707 1 91.88 200 THR B O 1
ATOM 9184 N N . VAL B 1 201 ? -22.859 19.906 -6.281 1 92 201 VAL B N 1
ATOM 9185 C CA . VAL B 1 201 ? -21.844 19.828 -7.32 1 92 201 VAL B CA 1
ATOM 9186 C C . VAL B 1 201 ? -21.141 21.172 -7.457 1 92 201 VAL B C 1
ATOM 9188 O O . VAL B 1 201 ? -21.797 22.219 -7.527 1 92 201 VAL B O 1
ATOM 9191 N N . CYS B 1 202 ? -19.844 21.188 -7.383 1 91.5 202 CYS B N 1
ATOM 9192 C CA . CYS B 1 202 ? -19.078 22.422 -7.52 1 91.5 202 CYS B CA 1
ATOM 9193 C C . CYS B 1 202 ? -19.156 22.953 -8.945 1 91.5 202 CYS B C 1
ATOM 9195 O O . CYS B 1 202 ? -19.094 22.172 -9.906 1 91.5 202 CYS B O 1
ATOM 9197 N N . ARG B 1 203 ? -19.328 24.219 -9.047 1 89.62 203 ARG B N 1
ATOM 9198 C CA . ARG B 1 203 ? -19.484 24.859 -10.344 1 89.62 203 ARG B CA 1
ATOM 9199 C C . ARG B 1 203 ? -18.328 25.812 -10.625 1 89.62 203 ARG B C 1
ATOM 9201 O O . ARG B 1 203 ? -17.609 26.203 -9.711 1 89.62 203 ARG B O 1
ATOM 9208 N N . GLU B 1 204 ? -18.141 26.109 -11.914 1 88.31 204 GLU B N 1
ATOM 9209 C CA . GLU B 1 204 ? -17.094 27.047 -12.312 1 88.31 204 GLU B CA 1
ATOM 9210 C C . GLU B 1 204 ? -17.547 28.484 -12.117 1 88.31 204 GLU B C 1
ATOM 9212 O O . GLU B 1 204 ? -18.297 29.031 -12.922 1 88.31 204 GLU B O 1
ATOM 9217 N N . VAL B 1 205 ? -17.016 29.109 -11.055 1 86.56 205 VAL B N 1
ATOM 9218 C CA . VAL B 1 205 ? -17.453 30.453 -10.688 1 86.56 205 VAL B CA 1
ATOM 9219 C C . VAL B 1 205 ? -16.406 31.484 -11.086 1 86.56 205 VAL B C 1
ATOM 9221 O O . VAL B 1 205 ? -16.234 32.5 -10.414 1 86.56 205 VAL B O 1
ATOM 9224 N N . GLY B 1 206 ? -15.703 31.312 -12.164 1 84.56 206 GLY B N 1
ATOM 9225 C CA . GLY B 1 206 ? -14.656 32.25 -12.555 1 84.56 206 GLY B CA 1
ATOM 9226 C C . GLY B 1 206 ? -15.172 33.656 -12.797 1 84.56 206 GLY B C 1
ATOM 9227 O O . GLY B 1 206 ? -14.625 34.625 -12.25 1 84.56 206 GLY B O 1
ATOM 9228 N N . ALA B 1 207 ? -16.297 33.781 -13.461 1 85.12 207 ALA B N 1
ATOM 9229 C CA . ALA B 1 207 ? -16.875 35.094 -13.789 1 85.12 207 ALA B CA 1
ATOM 9230 C C . ALA B 1 207 ? -17.453 35.781 -12.555 1 85.12 207 ALA B C 1
ATOM 9232 O O . ALA B 1 207 ? -17.328 36.969 -12.375 1 85.12 207 ALA B O 1
ATOM 9233 N N . LEU B 1 208 ? -18.047 35 -11.734 1 88.56 208 LEU B N 1
ATOM 9234 C CA . LEU B 1 208 ? -18.625 35.531 -10.5 1 88.56 208 LEU B CA 1
ATOM 9235 C C . LEU B 1 208 ? -17.531 35.969 -9.539 1 88.56 208 LEU B C 1
ATOM 9237 O O . LEU B 1 208 ? -17.688 36.938 -8.805 1 88.56 208 LEU B O 1
ATOM 9241 N N . LYS B 1 209 ? -16.438 35.312 -9.477 1 89.69 209 LYS B N 1
ATOM 9242 C CA . LYS B 1 209 ? -15.336 35.688 -8.594 1 89.69 209 LYS B CA 1
ATOM 9243 C C . LYS B 1 209 ? -14.75 37.031 -8.969 1 89.69 209 LYS B C 1
ATOM 9245 O O . LYS B 1 209 ? -14.43 37.844 -8.086 1 89.69 209 LYS B O 1
ATOM 9250 N N . LYS B 1 210 ? -14.648 37.281 -10.273 1 90.69 210 LYS B N 1
ATOM 9251 C CA . LYS B 1 210 ? -14.141 38.562 -10.711 1 90.69 210 LYS B CA 1
ATOM 9252 C C . LYS B 1 210 ? -15.055 39.688 -10.266 1 90.69 210 LYS B C 1
ATOM 9254 O O . LYS B 1 210 ? -14.578 40.75 -9.805 1 90.69 210 LYS B O 1
ATOM 9259 N N . LEU B 1 211 ? -16.328 39.438 -10.383 1 91.38 211 LEU B N 1
ATOM 9260 C CA . LEU B 1 211 ? -17.297 40.469 -9.953 1 91.38 211 LEU B CA 1
ATOM 9261 C C . LEU B 1 211 ? -17.266 40.625 -8.438 1 91.38 211 LEU B C 1
ATOM 9263 O O . LEU B 1 211 ? -17.406 41.75 -7.941 1 91.38 211 LEU B O 1
ATOM 9267 N N . LEU B 1 212 ? -17.109 39.562 -7.777 1 90.62 212 LEU B N 1
ATOM 9268 C CA . LEU B 1 212 ? -17.031 39.594 -6.32 1 90.62 212 LEU B CA 1
ATOM 9269 C C . LEU B 1 212 ? -15.797 40.344 -5.859 1 90.62 212 LEU B C 1
ATOM 9271 O O . LEU B 1 212 ? -15.844 41.094 -4.871 1 90.62 212 LEU B O 1
ATOM 9275 N N . ASP B 1 213 ? -14.773 40.188 -6.551 1 91.31 213 ASP B N 1
ATOM 9276 C CA . ASP B 1 213 ? -13.539 40.875 -6.195 1 91.31 213 ASP B CA 1
ATOM 9277 C C . ASP B 1 213 ? -13.664 42.375 -6.43 1 91.31 213 ASP B C 1
ATOM 9279 O O . ASP B 1 213 ? -13.172 43.188 -5.637 1 91.31 213 ASP B O 1
ATOM 9283 N N . GLN B 1 214 ? -14.336 42.75 -7.473 1 92.62 214 GLN B N 1
ATOM 9284 C CA . GLN B 1 214 ? -14.57 44.156 -7.75 1 92.62 214 GLN B CA 1
ATOM 9285 C C . GLN B 1 214 ? -15.484 44.781 -6.699 1 92.62 214 GLN B C 1
ATOM 9287 O O . GLN B 1 214 ? -15.258 45.906 -6.266 1 92.62 214 GLN B O 1
ATOM 9292 N N . ARG B 1 215 ? -16.406 44 -6.34 1 93.38 215 ARG B N 1
ATOM 9293 C CA . ARG B 1 215 ? -17.328 44.469 -5.301 1 93.38 215 ARG B CA 1
ATOM 9294 C C . ARG B 1 215 ? -16.594 44.688 -3.982 1 93.38 215 ARG B C 1
ATOM 9296 O O . ARG B 1 215 ? -16.812 45.688 -3.297 1 93.38 215 ARG B O 1
ATOM 9303 N N . THR B 1 216 ? -15.812 43.781 -3.648 1 91.69 216 THR B N 1
ATOM 9304 C CA . THR B 1 216 ? -15.078 43.844 -2.389 1 91.69 216 THR B CA 1
ATOM 9305 C C . THR B 1 216 ? -14.094 45.031 -2.406 1 91.69 216 THR B C 1
ATOM 9307 O O . THR B 1 216 ? -13.922 45.688 -1.396 1 91.69 216 THR B O 1
ATOM 9310 N N . ALA B 1 217 ? -13.484 45.219 -3.531 1 92.31 217 ALA B N 1
ATOM 9311 C CA . ALA B 1 217 ? -12.562 46.344 -3.654 1 92.31 217 ALA B CA 1
ATOM 9312 C C . ALA B 1 217 ? -13.297 47.688 -3.488 1 92.31 217 ALA B C 1
ATOM 9314 O O . ALA B 1 217 ? -12.781 48.594 -2.865 1 92.31 217 ALA B O 1
ATOM 9315 N N . ALA B 1 218 ? -14.461 47.719 -4.008 1 91.69 218 ALA B N 1
ATOM 9316 C CA . ALA B 1 218 ? -15.281 48.906 -3.889 1 91.69 218 ALA B CA 1
ATOM 9317 C C . ALA B 1 218 ? -15.75 49.125 -2.451 1 91.69 218 ALA B C 1
ATOM 9319 O O . ALA B 1 218 ? -15.82 50.25 -1.97 1 91.69 218 ALA B O 1
ATOM 9320 N N . LEU B 1 219 ? -16.078 48.062 -1.835 1 91.75 219 LEU B N 1
ATOM 9321 C CA . LEU B 1 219 ? -16.516 48.125 -0.442 1 91.75 219 LEU B CA 1
ATOM 9322 C C . LEU B 1 219 ? -15.383 48.625 0.454 1 91.75 219 LEU B C 1
ATOM 9324 O O . LEU B 1 219 ? -15.609 49.469 1.309 1 91.75 219 LEU B O 1
ATOM 9328 N N . LEU B 1 220 ? -14.227 48.188 0.276 1 90.06 220 LEU B N 1
ATOM 9329 C CA . LEU B 1 220 ? -13.094 48.562 1.103 1 90.06 220 LEU B CA 1
ATOM 9330 C C . LEU B 1 220 ? -12.695 50 0.838 1 90.06 220 LEU B C 1
ATOM 9332 O O . LEU B 1 220 ? -12.305 50.719 1.76 1 90.06 220 LEU B O 1
ATOM 9336 N N . ALA B 1 221 ? -12.812 50.406 -0.43 1 89.06 221 ALA B N 1
ATOM 9337 C CA . ALA B 1 221 ? -12.523 51.812 -0.767 1 89.06 221 ALA B CA 1
ATOM 9338 C C . ALA B 1 221 ? -13.531 52.75 -0.117 1 89.06 221 ALA B C 1
ATOM 9340 O O . ALA B 1 221 ? -13.164 53.844 0.337 1 89.06 221 ALA B O 1
ATOM 9341 N N . LEU B 1 222 ? -14.742 52.281 -0.076 1 89.5 222 LEU B N 1
ATOM 9342 C CA . LEU B 1 222 ? -15.797 53.094 0.552 1 89.5 222 LEU B CA 1
ATOM 9343 C C . LEU B 1 222 ? -15.562 53.188 2.055 1 89.5 222 LEU B C 1
ATOM 9345 O O . LEU B 1 222 ? -15.695 54.281 2.623 1 89.5 222 LEU B O 1
ATOM 9349 N N . GLU B 1 223 ? -15.219 52.125 2.709 1 89.06 223 GLU 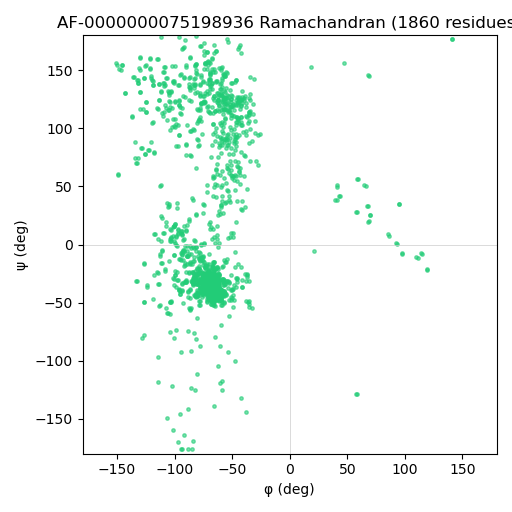B N 1
ATOM 9350 C CA . GLU B 1 223 ? -14.977 52.125 4.148 1 89.06 223 GLU B CA 1
ATOM 9351 C C . GLU B 1 223 ? -13.758 52.969 4.504 1 89.06 223 GLU B C 1
ATOM 9353 O O . GLU B 1 223 ? -13.75 53.625 5.531 1 89.06 223 GLU B O 1
ATOM 9358 N N . ARG B 1 224 ? -12.758 52.938 3.68 1 88.81 224 ARG B N 1
ATOM 9359 C CA . ARG B 1 224 ? -11.57 53.75 3.926 1 88.81 224 ARG B CA 1
ATOM 9360 C C . ARG B 1 224 ? -11.875 55.219 3.799 1 88.81 224 ARG B C 1
ATOM 9362 O O . ARG B 1 224 ? -11.352 56.031 4.566 1 88.81 224 ARG B O 1
ATOM 9369 N N . ALA B 1 225 ? -12.688 55.531 2.859 1 84.69 225 ALA B N 1
ATOM 9370 C CA . ALA B 1 225 ? -13.078 56.906 2.666 1 84.69 225 ALA B CA 1
ATOM 9371 C C . ALA B 1 225 ? -13.898 57.438 3.844 1 84.69 225 ALA B C 1
ATOM 9373 O O . ALA B 1 225 ? -13.719 58.562 4.289 1 84.69 225 ALA B O 1
ATOM 9374 N N . TRP B 1 226 ? -14.727 56.594 4.32 1 83.69 226 TRP B N 1
ATOM 9375 C CA . TRP B 1 226 ? -15.539 56.969 5.48 1 83.69 226 TRP B CA 1
ATOM 9376 C C . TRP B 1 226 ? -14.672 57.094 6.727 1 83.69 226 TRP B C 1
ATOM 9378 O O . TRP B 1 226 ? -14.875 58 7.531 1 83.69 226 TRP B O 1
ATOM 9388 N N . ALA B 1 227 ? -13.758 56.156 6.93 1 84.94 227 ALA B N 1
ATOM 9389 C CA . ALA B 1 227 ? -12.883 56.188 8.102 1 84.94 227 ALA B CA 1
ATOM 9390 C C . ALA B 1 227 ? -11.984 57.406 8.094 1 84.94 227 ALA B C 1
ATOM 9392 O O . ALA B 1 227 ? -11.688 57.969 9.148 1 84.94 227 ALA B O 1
ATOM 9393 N N . THR B 1 228 ? -11.508 57.812 6.922 1 82.88 228 THR B N 1
ATOM 9394 C CA . THR B 1 228 ? -10.656 59 6.82 1 82.88 228 THR B CA 1
ATOM 9395 C C . THR B 1 228 ? -11.461 60.281 7.062 1 82.88 228 THR B C 1
ATOM 9397 O O . THR B 1 228 ? -10.945 61.25 7.625 1 82.88 228 THR B O 1
ATOM 9400 N N . TYR B 1 229 ? -12.688 60.188 6.668 1 79.06 229 TYR B N 1
ATOM 9401 C CA . TYR B 1 229 ? -13.547 61.344 6.805 1 79.06 229 TYR B CA 1
ATOM 9402 C C . TYR B 1 229 ? -14.031 61.5 8.242 1 79.06 229 TYR B C 1
ATOM 9404 O O . TYR B 1 229 ? -13.914 62.594 8.828 1 79.06 229 TYR B O 1
ATOM 9412 N N . VAL B 1 230 ? -14.539 60.438 8.883 1 75.69 230 VAL B N 1
ATOM 9413 C CA . VAL B 1 230 ? -15.148 60.531 10.203 1 75.69 230 VAL B CA 1
ATOM 9414 C C . VAL B 1 230 ? -14.109 60.219 11.273 1 75.69 230 VAL B C 1
ATOM 9416 O O . VAL B 1 230 ? -14.203 60.688 12.406 1 75.69 230 VAL B O 1
ATOM 9419 N N . GLY B 1 231 ? -13.031 59.719 11.008 1 75.75 231 GLY B N 1
ATOM 9420 C CA . GLY B 1 231 ? -12.031 59.281 11.977 1 75.75 231 GLY B CA 1
ATOM 9421 C C . GLY B 1 231 ? -12.469 58.062 12.773 1 75.75 231 GLY B C 1
ATOM 9422 O O . GLY B 1 231 ? -13.664 57.844 12.938 1 75.75 231 GLY B O 1
ATOM 9423 N N . ASN B 1 232 ? -11.766 57.188 13.156 1 75.44 232 ASN B N 1
ATOM 9424 C CA . ASN B 1 232 ? -12.039 56.031 13.992 1 75.44 232 ASN B CA 1
ATOM 9425 C C . ASN B 1 232 ? -11.203 56.031 15.266 1 75.44 232 ASN B C 1
ATOM 9427 O O . ASN B 1 232 ? -9.992 55.844 15.227 1 75.44 232 ASN B O 1
ATOM 9431 N N . PRO B 1 233 ? -11.875 56.375 16.422 1 72.69 233 PRO B N 1
ATOM 9432 C CA . PRO B 1 233 ? -13.258 56.438 16.906 1 72.69 233 PRO B CA 1
ATOM 9433 C C . PRO B 1 233 ? -13.984 57.719 16.516 1 72.69 233 PRO B C 1
ATOM 9435 O O . PRO B 1 233 ? -13.352 58.781 16.406 1 72.69 233 PRO B O 1
ATOM 9438 N N . SER B 1 234 ? -15.25 57.594 16.094 1 66 234 SER B N 1
ATOM 9439 C CA . SER B 1 234 ? -16.031 58.688 15.555 1 66 234 SER B CA 1
ATOM 9440 C C . SER B 1 234 ? -16.188 59.812 16.594 1 66 234 SER B C 1
ATOM 9442 O O . SER B 1 234 ? -16.484 59.531 17.766 1 66 234 SER B O 1
ATOM 9444 N N . SER B 1 235 ? -15.578 60.844 16.547 1 58.69 235 SER B N 1
ATOM 9445 C CA . SER B 1 235 ? -15.773 62.031 17.391 1 58.69 235 SER B CA 1
ATOM 9446 C C . SER B 1 235 ? -17.109 62.719 17.094 1 58.69 235 SER B C 1
ATOM 9448 O O . SER B 1 235 ? -17.344 63.844 17.531 1 58.69 235 SER B O 1
ATOM 9450 N N . VAL B 1 236 ? -18.016 61.938 16.344 1 53.47 236 VAL B N 1
ATOM 9451 C CA . VAL B 1 236 ? -19.25 62.656 16 1 53.47 236 VAL B CA 1
ATOM 9452 C C . VAL B 1 236 ? -20.172 62.688 17.219 1 53.47 236 VAL B C 1
ATOM 9454 O O . VAL B 1 236 ? -20.312 61.688 17.922 1 53.47 236 VAL B O 1
ATOM 9457 N N . GLU B 1 237 ? -20.469 63.75 17.938 1 45.34 237 GLU B N 1
ATOM 9458 C CA . GLU B 1 237 ? -21.406 64 19.031 1 45.34 237 GLU B CA 1
ATOM 9459 C C . GLU B 1 237 ? -22.812 63.531 18.672 1 45.34 237 GLU B C 1
ATOM 9461 O O . GLU B 1 237 ? -23.266 63.719 17.547 1 45.34 237 GLU B O 1
ATOM 9466 N N . ALA B 1 238 ? -23.422 62.562 19.406 1 41.62 238 ALA B N 1
ATOM 9467 C CA . ALA B 1 238 ? -24.766 61.969 19.438 1 41.62 238 ALA B CA 1
ATOM 9468 C C . ALA B 1 238 ? -25.812 63.062 19.234 1 41.62 238 ALA B C 1
ATOM 9470 O O . ALA B 1 238 ? -25.938 64 20.047 1 41.62 238 ALA B O 1
ATOM 9471 N N . TYR B 1 239 ? -26.188 63.688 18.141 1 35.94 239 TYR B N 1
ATOM 9472 C CA . TYR B 1 239 ? -27.375 64.562 18.219 1 35.94 239 TYR B CA 1
ATOM 9473 C C . TYR B 1 239 ? -28.641 63.719 18.453 1 35.94 239 TYR B C 1
ATOM 9475 O O . TYR B 1 239 ? -28.797 62.656 17.875 1 35.94 239 TYR B O 1
ATOM 9483 N N . ASP B 1 240 ? -29.453 63.844 19.578 1 32.56 240 ASP B N 1
ATOM 9484 C CA . ASP B 1 240 ? -30.75 63.344 20 1 32.56 240 ASP B CA 1
ATOM 9485 C C . ASP B 1 240 ? -31.766 63.406 18.875 1 32.56 240 ASP B C 1
ATOM 9487 O O . ASP B 1 240 ? -32.031 64.5 18.328 1 32.56 240 ASP B O 1
ATOM 9491 N N . PRO B 1 241 ? -32.125 62.312 18.188 1 35.47 241 PRO B N 1
ATOM 9492 C CA . PRO B 1 241 ? -33.156 62.219 17.156 1 35.47 241 PRO B CA 1
ATOM 9493 C C . PRO B 1 241 ? -34.469 62.906 17.547 1 35.47 241 PRO B C 1
ATOM 9495 O O . PRO B 1 241 ? -35.344 63.094 16.719 1 35.47 241 PRO B O 1
ATOM 9498 N N . GLU B 1 242 ? -34.812 63 18.812 1 33.31 242 GLU B N 1
ATOM 9499 C CA . GLU B 1 242 ? -36.156 63.5 19.141 1 33.31 242 GLU B CA 1
ATOM 9500 C C . GLU B 1 242 ? -36.375 64.875 18.531 1 33.31 242 GLU B C 1
ATOM 9502 O O . GLU B 1 242 ? -37.531 65.312 18.375 1 33.31 242 GLU B O 1
ATOM 9507 N N . GLU B 1 243 ? -35.438 65.625 18.469 1 33.59 243 GLU B N 1
ATOM 9508 C CA . GLU B 1 243 ? -35.844 67 18.156 1 33.59 243 GLU B CA 1
ATOM 9509 C C . GLU B 1 243 ? -36.125 67.188 16.672 1 33.59 243 GLU B C 1
ATOM 9511 O O . GLU B 1 243 ? -36.781 68.125 16.266 1 33.59 243 GLU B O 1
ATOM 9516 N N . THR B 1 244 ? -35.531 66.375 15.758 1 33.09 244 THR B N 1
ATOM 9517 C CA . THR B 1 244 ? -35.812 66.812 14.391 1 33.09 244 THR B CA 1
ATOM 9518 C C . THR B 1 244 ? -37.031 66.062 13.836 1 33.09 244 THR B C 1
ATOM 9520 O O . THR B 1 244 ? -37.125 65.875 12.625 1 33.09 244 THR B O 1
ATOM 9523 N N . VAL B 1 245 ? -37.781 65.312 14.648 1 33.47 245 VAL B N 1
ATOM 9524 C CA . VAL B 1 245 ? -38.969 64.812 13.977 1 33.47 245 VAL B CA 1
ATOM 9525 C C . VAL B 1 245 ? -39.906 65.938 13.617 1 33.47 245 VAL B C 1
ATOM 9527 O O . VAL B 1 245 ? -40.531 66.562 14.492 1 33.47 245 VAL B O 1
ATOM 9530 N N . MET B 1 246 ? -39.562 66.938 12.867 1 30.22 246 MET B N 1
ATOM 9531 C CA . MET B 1 246 ? -40.688 67.812 12.438 1 30.22 246 MET B CA 1
ATOM 9532 C C . MET B 1 246 ? -41.812 66.938 11.859 1 30.22 246 MET B C 1
ATOM 9534 O O . MET B 1 246 ? -41.562 65.938 11.203 1 30.22 246 MET B O 1
ATOM 9538 N N . PRO B 1 247 ? -43 67.125 12.359 1 30.66 247 PRO B N 1
ATOM 9539 C CA . PRO B 1 247 ? -44.219 66.5 11.844 1 30.66 247 PRO B CA 1
ATOM 9540 C C . PRO B 1 247 ? -44.312 66.562 10.32 1 30.66 247 PRO B C 1
ATOM 9542 O O . PRO B 1 247 ? -43.812 67.562 9.711 1 30.66 247 PRO B O 1
ATOM 9545 N N . LEU B 1 248 ? -44.375 65.5 9.648 1 30.14 248 LEU B N 1
ATOM 9546 C CA . LEU B 1 248 ? -44.781 65.25 8.266 1 30.14 248 LEU B CA 1
ATOM 9547 C C . LEU B 1 248 ? -45.969 66.188 7.906 1 30.14 248 LEU B C 1
ATOM 9549 O O . LEU B 1 248 ? -47.094 65.875 8.25 1 30.14 248 LEU B O 1
ATOM 9553 N N . VAL B 1 249 ? -46 67.438 8.148 1 28 249 VAL B N 1
ATOM 9554 C CA . VAL B 1 249 ? -47.125 68.188 7.586 1 28 249 VAL B CA 1
ATOM 9555 C C . VAL B 1 249 ? -47.25 67.875 6.094 1 28 249 VAL B C 1
ATOM 9557 O O . VAL B 1 249 ? -46.219 67.875 5.379 1 28 249 VAL B O 1
ATOM 9560 N N . ASP B 1 250 ? -48.406 67.375 5.555 1 29.86 250 ASP B N 1
ATOM 9561 C CA . ASP B 1 250 ? -49.062 67 4.297 1 29.86 250 ASP B CA 1
ATOM 9562 C C . ASP B 1 250 ? -48.938 68.125 3.271 1 29.86 250 ASP B C 1
ATOM 9564 O O . ASP B 1 250 ? -49.938 68.5 2.602 1 29.86 250 ASP B O 1
ATOM 9568 N N . VAL B 1 251 ? -48.219 69.25 3.424 1 30.98 251 VAL B N 1
ATOM 9569 C CA . VAL B 1 251 ? -48.5 70.25 2.393 1 30.98 251 VAL B CA 1
ATOM 9570 C C . VAL B 1 251 ? -48.125 69.688 1.021 1 30.98 251 VAL B C 1
ATOM 9572 O O . VAL B 1 251 ? -47.062 69.062 0.862 1 30.98 251 VAL B O 1
ATOM 9575 N N . ASP B 1 252 ? -49.062 69.625 -0.058 1 30.16 252 ASP B N 1
ATOM 9576 C CA . ASP B 1 252 ? -49.188 69.188 -1.451 1 30.16 252 ASP B CA 1
ATOM 9577 C C . ASP B 1 252 ? -48.062 69.75 -2.307 1 30.16 252 ASP B C 1
ATOM 9579 O O . ASP B 1 252 ? -48.125 69.688 -3.537 1 30.16 252 ASP B O 1
ATOM 9583 N N . VAL B 1 253 ? -47.406 70.938 -1.959 1 32.78 253 VAL B N 1
ATOM 9584 C CA . VAL B 1 253 ? -46.625 71.562 -3.014 1 32.78 253 VAL B CA 1
ATOM 9585 C C . VAL B 1 253 ? -45.5 70.625 -3.438 1 32.78 253 VAL B C 1
ATOM 9587 O O . VAL B 1 253 ? -44.906 69.938 -2.6 1 32.78 253 VAL B O 1
ATOM 9590 N N . GLU B 1 254 ? -45.375 70.312 -4.785 1 32.09 254 GLU B N 1
ATOM 9591 C CA . GLU B 1 254 ? -44.406 69.5 -5.5 1 32.09 254 GLU B CA 1
ATOM 9592 C C . GLU B 1 254 ? -43 69.688 -4.949 1 32.09 254 GLU B C 1
ATOM 9594 O O . GLU B 1 254 ? -42.25 70.625 -5.387 1 32.09 254 GLU B O 1
ATOM 9599 N N . ALA B 1 255 ? -42.812 69.938 -3.715 1 34.78 255 ALA B N 1
ATOM 9600 C CA . ALA B 1 255 ? -41.531 70.375 -3.174 1 34.78 255 ALA B CA 1
ATOM 9601 C C . ALA B 1 255 ? -40.438 69.375 -3.627 1 34.78 255 ALA B C 1
ATOM 9603 O O . ALA B 1 255 ? -40.594 68.188 -3.604 1 34.78 255 ALA B O 1
ATOM 9604 N N . PRO B 1 256 ? -39.469 70 -4.508 1 33.97 256 PRO B N 1
ATOM 9605 C CA . PRO B 1 256 ? -38.344 69.25 -5.066 1 33.97 256 PRO B CA 1
ATOM 9606 C C . PRO B 1 256 ? -37.781 68.188 -4.082 1 33.97 256 PRO B C 1
ATOM 9608 O O . PRO B 1 256 ? -37.906 68.375 -2.867 1 33.97 256 PRO B O 1
ATOM 9611 N N . GLN B 1 257 ? -37.688 66.938 -4.5 1 32.44 257 GLN B N 1
ATOM 9612 C CA . GLN B 1 257 ? -37.094 65.812 -3.801 1 32.44 257 GLN B CA 1
ATOM 9613 C C . GLN B 1 257 ? -35.906 66.25 -2.934 1 32.44 257 GLN B C 1
ATOM 9615 O O . GLN B 1 257 ? -35 66.938 -3.42 1 32.44 257 GLN B O 1
ATOM 9620 N N . ALA B 1 258 ? -36.125 66.625 -1.719 1 35.84 258 ALA B N 1
ATOM 9621 C CA . ALA B 1 258 ? -35.125 66.938 -0.708 1 35.84 258 ALA B CA 1
ATOM 9622 C C . ALA B 1 258 ? -33.844 66.125 -0.93 1 35.84 258 ALA B C 1
ATOM 9624 O O . ALA B 1 258 ? -33.938 64.938 -1.16 1 35.84 258 ALA B O 1
ATOM 9625 N N . PRO B 1 259 ? -32.844 66.75 -1.629 1 35.84 259 PRO B N 1
ATOM 9626 C CA . PRO B 1 259 ? -31.609 66.062 -1.914 1 35.84 259 PRO B CA 1
ATOM 9627 C C . PRO B 1 259 ? -31.234 65.062 -0.802 1 35.84 259 PRO B C 1
ATOM 9629 O O . PRO B 1 259 ? -31.594 65.25 0.36 1 35.84 259 PRO B O 1
ATOM 9632 N N . PRO B 1 260 ? -31.094 63.812 -1.115 1 39.53 260 PRO B N 1
ATOM 9633 C CA . PRO B 1 260 ? -30.797 62.781 -0.122 1 39.53 260 PRO B CA 1
ATOM 9634 C C . PRO B 1 260 ? -29.891 63.281 0.997 1 39.53 260 PRO B C 1
ATOM 9636 O O . PRO B 1 260 ? -29.062 64.188 0.772 1 39.53 260 PRO B O 1
ATOM 9639 N N . THR B 1 261 ? -30.281 63.375 2.227 1 39.16 261 THR B N 1
ATOM 9640 C CA . THR B 1 261 ? -29.688 63.688 3.518 1 39.16 261 THR B CA 1
ATOM 9641 C C . THR B 1 261 ? -28.219 63.281 3.555 1 39.16 261 THR B C 1
ATOM 9643 O O . THR B 1 261 ? -27.906 62.062 3.57 1 39.16 261 THR B O 1
ATOM 9646 N N . ARG B 1 262 ? -27.312 64 2.84 1 52.34 262 ARG B N 1
ATOM 9647 C CA . ARG B 1 262 ? -25.891 63.719 2.797 1 52.34 262 ARG B CA 1
ATOM 9648 C C . ARG B 1 262 ? -25.266 63.844 4.184 1 52.34 262 ARG B C 1
ATOM 9650 O O . ARG B 1 262 ? -25.547 64.812 4.914 1 52.34 262 ARG B O 1
ATOM 9657 N N . LEU B 1 263 ? -24.75 62.781 4.797 1 50.97 263 LEU B N 1
ATOM 9658 C CA . LEU B 1 263 ? -24.047 62.688 6.07 1 50.97 263 LEU B CA 1
ATOM 9659 C C . LEU B 1 263 ? -22.812 63.594 6.074 1 50.97 263 LEU B C 1
ATOM 9661 O O . LEU B 1 263 ? -21.953 63.469 5.203 1 50.97 263 LEU B O 1
ATOM 9665 N N . VAL B 1 264 ? -22.766 65 6.637 1 53.34 264 VAL B N 1
ATOM 9666 C CA . VAL B 1 264 ? -21.625 65.875 6.574 1 53.34 264 VAL B CA 1
ATOM 9667 C C . VAL B 1 264 ? -21.031 66.062 7.965 1 53.34 264 VAL B C 1
ATOM 9669 O O . VAL B 1 264 ? -21.766 66.188 8.953 1 53.34 264 VAL B O 1
ATOM 9672 N N . VAL B 1 265 ? -19.812 65.562 8.391 1 58.03 265 VAL B N 1
ATOM 9673 C CA . VAL B 1 265 ? -19.062 65.875 9.602 1 58.03 265 VAL B CA 1
ATOM 9674 C C . VAL B 1 265 ? -18.875 67.375 9.695 1 58.03 265 VAL B C 1
ATOM 9676 O O . VAL B 1 265 ? -18.547 68.062 8.703 1 58.03 265 VAL B O 1
ATOM 9679 N N . PRO B 1 266 ? -19.344 68 10.906 1 55.16 266 PRO B N 1
ATOM 9680 C CA . PRO B 1 266 ? -19.188 69.438 11.031 1 55.16 266 PRO B CA 1
ATOM 9681 C C . PRO B 1 266 ? -17.75 69.938 10.875 1 55.16 266 PRO B C 1
ATOM 9683 O O . PRO B 1 266 ? -16.844 69.375 11.469 1 55.16 266 PRO B O 1
ATOM 9686 N N . HIS B 1 267 ? -17.359 70.75 9.898 1 58.72 267 HIS B N 1
ATOM 9687 C CA . HIS B 1 267 ? -16.125 71.5 9.68 1 58.72 267 HIS B CA 1
ATOM 9688 C C . HIS B 1 267 ? -15.18 70.75 8.75 1 58.72 267 HIS B C 1
ATOM 9690 O O . HIS B 1 267 ? -13.992 71.062 8.664 1 58.72 267 HIS B O 1
ATOM 9696 N N . ARG B 1 268 ? -15.492 69.562 8.406 1 64.62 268 ARG B N 1
ATOM 9697 C CA . ARG B 1 268 ? -14.602 68.938 7.453 1 64.62 268 ARG B CA 1
ATOM 9698 C C . ARG B 1 268 ? -15.258 68.812 6.086 1 64.62 268 ARG B C 1
ATOM 9700 O O . ARG B 1 268 ? -16.438 68.438 5.992 1 64.62 268 ARG B O 1
ATOM 9707 N N . LYS B 1 269 ? -14.617 69.438 5.188 1 67.62 269 LYS B N 1
ATOM 9708 C CA . LYS B 1 269 ? -15.125 69.375 3.822 1 67.62 269 LYS B CA 1
ATOM 9709 C C . LYS B 1 269 ? -15.18 67.938 3.307 1 67.62 269 LYS B C 1
ATOM 9711 O O . LYS B 1 269 ? -14.305 67.125 3.633 1 67.62 269 LYS B O 1
ATOM 9716 N N . ARG B 1 270 ? -16.188 67.5 2.781 1 74.56 270 ARG B N 1
ATOM 9717 C CA . ARG B 1 270 ? -16.391 66.188 2.213 1 74.56 270 ARG B CA 1
ATOM 9718 C C . ARG B 1 270 ? -15.328 65.875 1.16 1 74.56 270 ARG B C 1
ATOM 9720 O O . ARG B 1 270 ? -14.961 66.75 0.369 1 74.56 270 ARG B O 1
ATOM 9727 N N . PRO B 1 271 ? -14.664 64.688 1.286 1 78.62 271 PRO B N 1
ATOM 9728 C CA . PRO B 1 271 ? -13.602 64.312 0.348 1 78.62 271 PRO B CA 1
ATOM 9729 C C . PRO B 1 271 ? -14.086 64.25 -1.097 1 78.62 271 PRO B C 1
ATOM 9731 O O . PRO B 1 271 ? -15.219 63.812 -1.347 1 78.62 271 PRO B O 1
ATOM 9734 N N . THR B 1 272 ? -13.406 64.938 -2.039 1 77.19 272 THR B N 1
ATOM 9735 C CA . THR B 1 272 ? -13.758 64.938 -3.455 1 77.19 272 THR B CA 1
ATOM 9736 C C . THR B 1 272 ? -12.781 64.062 -4.258 1 77.19 272 THR B C 1
ATOM 9738 O O . THR B 1 272 ? -11.633 63.906 -3.857 1 77.19 272 THR B O 1
ATOM 9741 N N . LEU B 1 273 ? -13.227 63.125 -5.113 1 76.81 273 LEU B N 1
ATOM 9742 C CA . LEU B 1 273 ? -12.406 62.25 -5.957 1 76.81 273 LEU B CA 1
ATOM 9743 C C . LEU B 1 273 ? -12.461 62.719 -7.41 1 76.81 273 LEU B C 1
ATOM 9745 O O . LEU B 1 273 ? -13.523 63.094 -7.914 1 76.81 273 LEU B O 1
ATOM 9749 N N . ARG B 1 274 ? -11.305 63 -8 1 75.94 274 ARG B N 1
ATOM 9750 C CA . ARG B 1 274 ? -11.242 63.344 -9.422 1 75.94 274 ARG B CA 1
ATOM 9751 C C . ARG B 1 274 ? -11.141 62.062 -10.266 1 75.94 274 ARG B C 1
ATOM 9753 O O . ARG B 1 274 ? -10.203 61.281 -10.117 1 75.94 274 ARG B O 1
ATOM 9760 N N . LEU B 1 275 ? -12.156 61.406 -10.906 1 70.75 275 LEU B N 1
ATOM 9761 C CA . LEU B 1 275 ? -12.219 60.188 -11.68 1 70.75 275 LEU B CA 1
ATOM 9762 C C . LEU B 1 275 ? -11.273 60.25 -12.875 1 70.75 275 LEU B C 1
ATOM 9764 O O . LEU B 1 275 ? -10.891 59.219 -13.43 1 70.75 275 LEU B O 1
ATOM 9768 N N . GLY B 1 276 ? -10.969 61.469 -13.477 1 65.62 276 GLY B N 1
ATOM 9769 C CA . GLY B 1 276 ? -10.07 61.688 -14.602 1 65.62 276 GLY B CA 1
ATOM 9770 C C . GLY B 1 276 ? -9.43 63.062 -14.578 1 65.62 276 GLY B C 1
ATOM 9771 O O . GLY B 1 276 ? -9.883 63.969 -13.859 1 65.62 276 GLY B O 1
ATOM 9772 N N . TRP B 1 277 ? -8.281 63.188 -15.219 1 67.69 277 TRP B N 1
ATOM 9773 C CA . TRP B 1 277 ? -7.488 64.438 -15.266 1 67.69 277 TRP B CA 1
ATOM 9774 C C . TRP B 1 277 ? -8.359 65.625 -15.617 1 67.69 277 TRP B C 1
ATOM 9776 O O . TRP B 1 277 ? -8.18 66.688 -15.07 1 67.69 277 TRP B O 1
ATOM 9786 N N . PHE B 1 278 ? -9.336 65.375 -16.469 1 71.44 278 PHE B N 1
ATOM 9787 C CA . PHE B 1 278 ? -10.078 66.562 -16.969 1 71.44 278 PHE B CA 1
ATOM 9788 C C . PHE B 1 278 ? -11.516 66.5 -16.469 1 71.44 278 PHE B C 1
ATOM 9790 O O . PHE B 1 278 ? -12.336 67.312 -16.891 1 71.44 278 PHE B O 1
ATOM 9797 N N . LYS B 1 279 ? -11.852 65.5 -15.617 1 68.94 279 LYS B N 1
ATOM 9798 C CA . LYS B 1 279 ? -13.25 65.438 -15.211 1 68.94 279 LYS B CA 1
ATOM 9799 C C . LYS B 1 279 ? -13.469 66.188 -13.883 1 68.94 279 LYS B C 1
ATOM 9801 O O . LYS B 1 279 ? -12.539 66.312 -13.078 1 68.94 279 LYS B O 1
ATOM 9806 N N . PRO B 1 280 ? -14.664 66.812 -13.719 1 71.06 280 PRO B N 1
ATOM 9807 C CA . PRO B 1 280 ? -14.945 67.562 -12.492 1 71.06 280 PRO B CA 1
ATOM 9808 C C . PRO B 1 280 ? -14.836 66.688 -11.234 1 71.06 280 PRO B C 1
ATOM 9810 O O . PRO B 1 280 ? -14.938 65.438 -11.305 1 71.06 280 PRO B O 1
ATOM 9813 N N . LYS B 1 281 ? -14.531 67.312 -10.156 1 76.38 281 LYS B N 1
ATOM 9814 C CA . LYS B 1 281 ? -14.414 66.688 -8.844 1 76.38 281 LYS B CA 1
ATOM 9815 C C . LYS B 1 281 ? -15.773 66.25 -8.336 1 76.38 281 LYS B C 1
ATOM 9817 O O . LYS B 1 281 ? -16.766 67 -8.43 1 76.38 281 LYS B O 1
ATOM 9822 N N . VAL B 1 282 ? -15.953 65 -8.227 1 78.38 282 VAL B N 1
ATOM 9823 C CA . VAL B 1 282 ? -17.203 64.5 -7.684 1 78.38 282 VAL B CA 1
ATOM 9824 C C . VAL B 1 282 ? -16.984 64.062 -6.227 1 78.38 282 VAL B C 1
ATOM 9826 O O . VAL B 1 282 ? -15.859 63.875 -5.777 1 78.38 282 VAL B O 1
ATOM 9829 N N . ASP B 1 283 ? -18.156 64.125 -5.434 1 78.31 283 ASP B N 1
ATOM 9830 C CA . ASP B 1 283 ? -18.109 63.656 -4.051 1 78.31 283 ASP B CA 1
ATOM 9831 C C . ASP B 1 283 ? -17.641 62.219 -3.988 1 78.31 283 ASP B C 1
ATOM 9833 O O . ASP B 1 283 ? -18.266 61.312 -4.582 1 78.31 283 ASP B O 1
ATOM 9837 N N . ALA B 1 284 ? -16.531 62.031 -3.377 1 82.44 284 ALA B N 1
ATOM 9838 C CA . ALA B 1 284 ? -15.898 60.719 -3.312 1 82.44 284 ALA B CA 1
ATOM 9839 C C . ALA B 1 284 ? -16.812 59.719 -2.635 1 82.44 284 ALA B C 1
ATOM 9841 O O . ALA B 1 284 ? -16.906 58.562 -3.074 1 82.44 284 ALA B O 1
ATOM 9842 N N . LEU B 1 285 ? -17.547 60 -1.605 1 84.12 285 LEU B N 1
ATOM 9843 C CA . LEU B 1 285 ? -18.359 59.062 -0.836 1 84.12 285 LEU B CA 1
ATOM 9844 C C . LEU B 1 285 ? -19.594 58.656 -1.635 1 84.12 285 LEU B C 1
ATOM 9846 O O . LEU B 1 285 ? -19.938 57.469 -1.661 1 84.12 285 LEU B O 1
ATOM 9850 N N . GLU B 1 286 ? -20.234 59.594 -2.316 1 83.69 286 GLU B N 1
ATOM 9851 C CA . GLU B 1 286 ? -21.406 59.25 -3.123 1 83.69 286 GLU B CA 1
ATOM 9852 C C . GLU B 1 286 ? -21.016 58.406 -4.344 1 83.69 286 GLU B C 1
ATOM 9854 O O . GLU B 1 286 ? -21.719 57.5 -4.734 1 83.69 286 GLU B O 1
ATOM 9859 N N . TYR B 1 287 ? -19.922 58.781 -4.828 1 85.5 287 TYR B N 1
ATOM 9860 C CA . TYR B 1 287 ? -19.453 58.062 -5.988 1 85.5 287 TYR B CA 1
ATOM 9861 C C . TYR B 1 287 ? -19.125 56.625 -5.613 1 85.5 287 TYR B C 1
ATOM 9863 O O . TYR B 1 287 ? -19.516 55.688 -6.305 1 85.5 287 TYR B O 1
ATOM 9871 N N . LEU B 1 288 ? -18.406 56.5 -4.602 1 89.38 288 LEU B N 1
ATOM 9872 C CA . LEU B 1 288 ? -18 55.156 -4.184 1 89.38 288 LEU B CA 1
ATOM 9873 C C . LEU B 1 288 ? -19.203 54.344 -3.721 1 89.38 288 LEU B C 1
ATOM 9875 O O . LEU B 1 288 ? -19.25 53.125 -3.926 1 89.38 288 LEU B O 1
ATOM 9879 N N . GLU B 1 289 ? -20.109 54.938 -3.111 1 89.44 289 GLU B N 1
ATOM 9880 C CA . GLU B 1 289 ? -21.328 54.219 -2.678 1 89.44 289 GLU B CA 1
ATOM 9881 C C . GLU B 1 289 ? -22.156 53.781 -3.873 1 89.44 289 GLU B C 1
ATOM 9883 O O . GLU B 1 289 ? -22.672 52.656 -3.875 1 89.44 289 GLU B O 1
ATOM 9888 N N . THR B 1 290 ? -22.312 54.656 -4.832 1 88.44 290 THR B N 1
ATOM 9889 C CA . THR B 1 290 ? -23.062 54.25 -6.027 1 88.44 290 THR B CA 1
ATOM 9890 C C . THR B 1 290 ? -22.359 53.156 -6.777 1 88.44 290 THR B C 1
ATOM 9892 O O . THR B 1 290 ? -23 52.25 -7.309 1 88.44 290 THR B O 1
ATOM 9895 N N . HIS B 1 291 ? -21.078 53.312 -6.848 1 89.81 291 HIS B N 1
ATOM 9896 C CA . HIS B 1 291 ? -20.297 52.281 -7.496 1 89.81 291 HIS B CA 1
ATOM 9897 C C . HIS B 1 291 ? -20.453 50.938 -6.777 1 89.81 291 HIS B C 1
ATOM 9899 O O . HIS B 1 291 ? -20.562 49.875 -7.422 1 89.81 291 HIS B O 1
ATOM 9905 N N . PHE B 1 292 ? -20.406 50.875 -5.465 1 92.62 292 PHE B N 1
ATOM 9906 C CA . PHE B 1 292 ? -20.594 49.656 -4.668 1 92.62 292 PHE B CA 1
ATOM 9907 C C . PHE B 1 292 ? -22 49.094 -4.879 1 92.62 292 PHE B C 1
ATOM 9909 O O . PHE B 1 292 ? -22.156 47.875 -5.039 1 92.62 292 PHE B O 1
ATOM 9916 N N . LYS B 1 293 ? -22.984 49.906 -4.875 1 91.88 293 LYS B N 1
ATOM 9917 C CA . LYS B 1 293 ? -24.359 49.469 -5.031 1 91.88 293 LYS B CA 1
ATOM 9918 C C . LYS B 1 293 ? -24.578 48.844 -6.41 1 91.88 293 LYS B C 1
ATOM 9920 O O . LYS B 1 293 ? -25.312 47.844 -6.543 1 91.88 293 LYS B O 1
ATOM 9925 N N . GLU B 1 294 ? -23.953 49.406 -7.375 1 92.38 294 GLU B N 1
ATOM 9926 C CA . GLU B 1 294 ? -24.078 48.844 -8.719 1 92.38 294 GLU B CA 1
ATOM 9927 C C . GLU B 1 294 ? -23.438 47.469 -8.805 1 92.38 294 GLU B C 1
ATOM 9929 O O . GLU B 1 294 ? -24.016 46.562 -9.391 1 92.38 294 GLU B O 1
ATOM 9934 N N . LEU B 1 295 ? -22.281 47.406 -8.297 1 93.62 295 LEU B N 1
ATOM 9935 C CA . LEU B 1 295 ? -21.594 46.125 -8.32 1 93.62 295 LEU B CA 1
ATOM 9936 C C . LEU B 1 295 ? -22.328 45.094 -7.453 1 93.62 295 LEU B C 1
ATOM 9938 O O . LEU B 1 295 ? -22.375 43.906 -7.781 1 93.62 295 LEU B O 1
ATOM 9942 N N . ASP B 1 296 ? -22.859 45.469 -6.336 1 92.38 296 ASP B N 1
ATOM 9943 C CA . ASP B 1 296 ? -23.625 44.594 -5.457 1 92.38 296 ASP B CA 1
ATOM 9944 C C . ASP B 1 296 ? -24.859 44.031 -6.172 1 92.38 296 ASP B C 1
ATOM 9946 O O . ASP B 1 296 ? -25.188 42.875 -6.031 1 92.38 296 ASP B O 1
ATOM 9950 N N . GLU B 1 297 ? -25.484 44.875 -6.914 1 91.56 297 GLU B N 1
ATOM 9951 C CA . GLU B 1 297 ? -26.656 44.438 -7.672 1 91.56 297 GLU B CA 1
ATOM 9952 C C . GLU B 1 297 ? -26.266 43.469 -8.797 1 91.56 297 GLU B C 1
ATOM 9954 O O . GLU B 1 297 ? -27 42.531 -9.102 1 91.56 297 GLU B O 1
ATOM 9959 N N . GLN B 1 298 ? -25.172 43.75 -9.336 1 92 298 GLN B N 1
ATOM 9960 C CA . GLN B 1 298 ? -24.703 42.844 -10.391 1 92 298 GLN B CA 1
ATOM 9961 C C . GLN B 1 298 ? -24.375 41.469 -9.844 1 92 298 GLN B C 1
ATOM 9963 O O . GLN B 1 298 ? -24.656 40.469 -10.492 1 92 298 GLN B O 1
ATOM 9968 N N . VAL B 1 299 ? -23.719 41.406 -8.711 1 91.38 299 VAL B N 1
ATOM 9969 C CA . VAL B 1 299 ? -23.375 40.156 -8.086 1 91.38 299 VAL B CA 1
ATOM 9970 C C . VAL B 1 299 ? -24.656 39.406 -7.73 1 91.38 299 VAL B C 1
ATOM 9972 O O . VAL B 1 299 ? -24.781 38.188 -8 1 91.38 299 VAL B O 1
ATOM 9975 N N . LYS B 1 300 ? -25.625 40.062 -7.188 1 90.38 300 LYS B N 1
ATOM 9976 C CA . LYS B 1 300 ? -26.875 39.438 -6.801 1 90.38 300 LYS B CA 1
ATOM 9977 C C . LYS B 1 300 ? -27.641 38.938 -8.023 1 90.38 300 LYS B C 1
ATOM 9979 O O . LYS B 1 300 ? -28.25 37.875 -7.996 1 90.38 300 LYS B O 1
ATOM 9984 N N . LYS B 1 301 ? -27.562 39.688 -9.07 1 88.88 301 LYS B N 1
ATOM 9985 C CA . LYS B 1 301 ? -28.234 39.312 -10.312 1 88.88 301 LYS B CA 1
ATOM 9986 C C . LYS B 1 301 ? -27.562 38.094 -10.938 1 88.88 301 LYS B C 1
ATOM 9988 O O . LYS B 1 301 ? -28.25 37.156 -11.375 1 88.88 301 LYS B O 1
ATOM 9993 N N . LYS B 1 302 ? -26.281 38.094 -10.945 1 88.62 302 LYS B N 1
ATOM 9994 C CA . LYS B 1 302 ? -25.562 36.969 -11.531 1 88.62 302 LYS B CA 1
ATOM 9995 C C . LYS B 1 302 ? -25.75 35.719 -10.703 1 88.62 302 LYS B C 1
ATOM 9997 O O . LYS B 1 302 ? -25.75 34.594 -11.25 1 88.62 302 LYS B O 1
ATOM 10002 N N . ARG B 1 303 ? -25.859 35.812 -9.391 1 87.5 303 ARG B N 1
ATOM 10003 C CA . ARG B 1 303 ? -26.109 34.688 -8.516 1 87.5 303 ARG B CA 1
ATOM 10004 C C . ARG B 1 303 ? -27.469 34.062 -8.828 1 87.5 303 ARG B C 1
ATOM 10006 O O . ARG B 1 303 ? -27.625 32.844 -8.773 1 87.5 303 ARG B O 1
ATOM 10013 N N . ARG B 1 304 ? -28.375 34.844 -9.219 1 82.69 304 ARG B N 1
ATOM 10014 C CA . ARG B 1 304 ? -29.734 34.406 -9.43 1 82.69 304 ARG B CA 1
ATOM 10015 C C . ARG B 1 304 ? -29.922 33.844 -10.836 1 82.69 304 ARG B C 1
ATOM 10017 O O . ARG B 1 304 ? -30.578 32.812 -11.023 1 82.69 304 ARG B O 1
ATOM 10024 N N . THR B 1 305 ? -29.328 34.406 -11.789 1 81.12 305 THR B N 1
ATOM 10025 C CA . THR B 1 305 ? -29.625 34.031 -13.164 1 81.12 305 THR B CA 1
ATOM 10026 C C . THR B 1 305 ? -28.438 33.344 -13.82 1 81.12 305 THR B C 1
ATOM 10028 O O . THR B 1 305 ? -28.578 32.75 -14.883 1 81.12 305 THR B O 1
ATOM 10031 N N . GLY B 1 306 ? -27.375 33.375 -13.188 1 80.31 306 GLY B N 1
ATOM 10032 C CA . GLY B 1 306 ? -26.172 32.875 -13.867 1 80.31 306 GLY B CA 1
ATOM 10033 C C . GLY B 1 306 ? -26.125 31.375 -13.992 1 80.31 306 GLY B C 1
ATOM 10034 O O . GLY B 1 306 ? -26.562 30.656 -13.086 1 80.31 306 GLY B O 1
ATOM 10035 N N . ARG B 1 307 ? -25.844 30.859 -15.273 1 82.19 307 ARG B N 1
ATOM 10036 C CA . ARG B 1 307 ? -25.625 29.438 -15.516 1 82.19 307 ARG B CA 1
ATOM 10037 C C . ARG B 1 307 ? -24.141 29.094 -15.492 1 82.19 307 ARG B C 1
ATOM 10039 O O . ARG B 1 307 ? -23.375 29.609 -16.312 1 82.19 307 ARG B O 1
ATOM 10046 N N . PHE B 1 308 ? -23.844 28.344 -14.477 1 88.06 308 PHE B N 1
ATOM 10047 C CA . PHE B 1 308 ? -22.438 27.984 -14.328 1 88.06 308 PHE B CA 1
ATOM 10048 C C . PHE B 1 308 ? -22.219 26.516 -14.648 1 88.06 308 PHE B C 1
ATOM 10050 O O . PHE B 1 308 ? -23.031 25.656 -14.273 1 88.06 308 PHE B O 1
ATOM 10057 N N . LYS B 1 309 ? -21.203 26.203 -15.359 1 88.25 309 LYS B N 1
ATOM 10058 C CA . LYS B 1 309 ? -20.875 24.844 -15.758 1 88.25 309 LYS B CA 1
ATOM 10059 C C . LYS B 1 309 ? -20.422 24.016 -14.562 1 88.25 309 LYS B C 1
ATOM 10061 O O . LYS B 1 309 ? -19.703 24.516 -13.68 1 88.25 309 LYS B O 1
ATOM 10066 N N . ALA B 1 310 ? -20.828 22.734 -14.555 1 90.12 310 ALA B N 1
ATOM 10067 C CA . ALA B 1 310 ? -20.469 21.828 -13.469 1 90.12 310 ALA B CA 1
ATOM 10068 C C . ALA B 1 310 ? -19.016 21.375 -13.578 1 90.12 310 ALA B C 1
ATOM 10070 O O . ALA B 1 310 ? -18.5 21.188 -14.688 1 90.12 310 ALA B O 1
ATOM 10071 N N . THR B 1 311 ? -18.391 21.297 -12.523 1 91.12 311 THR B N 1
ATOM 10072 C CA . THR B 1 311 ? -17.016 20.781 -12.469 1 91.12 311 THR B CA 1
ATOM 10073 C C . THR B 1 311 ? -17 19.297 -12.172 1 91.12 311 THR B C 1
ATOM 10075 O O . THR B 1 311 ? -18.062 18.656 -12.094 1 91.12 311 THR B O 1
ATOM 10078 N N . GLN B 1 312 ? -15.805 18.641 -11.992 1 92.06 312 GLN B N 1
ATOM 10079 C CA . GLN B 1 312 ? -15.672 17.203 -11.758 1 92.06 312 GLN B CA 1
ATOM 10080 C C . GLN B 1 312 ? -15.602 16.891 -10.266 1 92.06 312 GLN B C 1
ATOM 10082 O O . GLN B 1 312 ? -15.211 15.789 -9.883 1 92.06 312 GLN B O 1
ATOM 10087 N N . ALA B 1 313 ? -15.906 17.859 -9.398 1 93.31 313 ALA B N 1
ATOM 10088 C CA . ALA B 1 313 ? -15.898 17.641 -7.953 1 93.31 313 ALA B CA 1
ATOM 10089 C C . ALA B 1 313 ? -17.281 17.875 -7.355 1 93.31 313 ALA B C 1
ATOM 10091 O O . ALA B 1 313 ? -18 18.781 -7.781 1 93.31 313 ALA B O 1
ATOM 10092 N N . ALA B 1 314 ? -17.656 17 -6.465 1 95 314 ALA B N 1
ATOM 10093 C CA . ALA B 1 314 ? -18.969 17.109 -5.828 1 95 314 ALA B CA 1
ATOM 10094 C C . ALA B 1 314 ? -18.922 16.641 -4.375 1 95 314 ALA B C 1
ATOM 10096 O O . ALA B 1 314 ? -17.984 15.938 -3.977 1 95 314 ALA B O 1
ATOM 10097 N N . PHE B 1 315 ? -19.875 17.188 -3.555 1 94.88 315 PHE B N 1
ATOM 10098 C CA . PHE B 1 315 ? -20.047 16.766 -2.17 1 94.88 315 PHE B CA 1
ATOM 10099 C C . PHE B 1 315 ? -21.391 16.062 -1.985 1 94.88 315 PHE B C 1
ATOM 10101 O O . PHE B 1 315 ? -22.422 16.578 -2.391 1 94.88 315 PHE B O 1
ATOM 10108 N N . VAL B 1 316 ? -21.312 14.867 -1.479 1 95.56 316 VAL B N 1
ATOM 10109 C CA . VAL B 1 316 ? -22.531 14.102 -1.236 1 95.56 316 VAL B CA 1
ATOM 10110 C C . VAL B 1 316 ? -22.719 13.875 0.262 1 95.56 316 VAL B C 1
ATOM 10112 O O . VAL B 1 316 ? -21.844 13.297 0.914 1 95.56 316 VAL B O 1
ATOM 10115 N N . THR B 1 317 ? -23.781 14.398 0.839 1 94.12 317 THR B N 1
ATOM 10116 C CA . THR B 1 317 ? -24.109 14.195 2.246 1 94.12 317 THR B CA 1
ATOM 10117 C C . THR B 1 317 ? -25.172 13.109 2.404 1 94.12 317 THR B C 1
ATOM 10119 O O . THR B 1 317 ? -26.25 13.203 1.828 1 94.12 317 THR B O 1
ATOM 10122 N N . PHE B 1 318 ? -24.859 12.133 3.15 1 95.44 318 PHE B N 1
ATOM 10123 C CA . PHE B 1 318 ? -25.766 11.008 3.383 1 95.44 318 PHE B CA 1
ATOM 10124 C C . PHE B 1 318 ? -26.594 11.242 4.637 1 95.44 318 PHE B C 1
ATOM 10126 O O . PHE B 1 318 ? -26.312 12.156 5.418 1 95.44 318 PHE B O 1
ATOM 10133 N N . GLU B 1 319 ? -27.562 10.461 4.828 1 92 319 GLU B N 1
ATOM 10134 C CA . GLU B 1 319 ? -28.406 10.562 6.012 1 92 319 GLU B CA 1
ATOM 10135 C C . GLU B 1 319 ? -27.703 10.023 7.25 1 92 319 GLU B C 1
ATOM 10137 O O . GLU B 1 319 ? -27.844 10.586 8.344 1 92 319 GLU B O 1
ATOM 10142 N N . LYS B 1 320 ? -27.016 8.984 7.023 1 92.81 320 LYS B N 1
ATOM 10143 C CA . LYS B 1 320 ? -26.297 8.344 8.125 1 92.81 320 LYS B CA 1
ATOM 10144 C C . LYS B 1 320 ? -24.797 8.273 7.84 1 92.81 320 LYS B C 1
ATOM 10146 O O . LYS B 1 320 ? -24.391 8.219 6.68 1 92.81 320 LYS B O 1
ATOM 10151 N N . MET B 1 321 ? -24.062 8.281 8.938 1 94.31 321 MET B N 1
ATOM 10152 C CA . MET B 1 321 ? -22.609 8.195 8.812 1 94.31 321 MET B CA 1
ATOM 10153 C C . MET B 1 321 ? -22.188 6.828 8.281 1 94.31 321 MET B C 1
ATOM 10155 O O . MET B 1 321 ? -21.172 6.711 7.594 1 94.31 321 MET B O 1
ATOM 10159 N N . SER B 1 322 ? -22.984 5.73 8.57 1 94.38 322 SER B N 1
ATOM 10160 C CA . SER B 1 322 ? -22.688 4.383 8.102 1 94.38 322 SER B CA 1
ATOM 10161 C C . SER B 1 322 ? -22.641 4.328 6.578 1 94.38 322 SER B C 1
ATOM 10163 O O . SER B 1 322 ? -21.75 3.721 5.992 1 94.38 322 SER B O 1
ATOM 10165 N N . SER B 1 323 ? -23.578 5.055 5.934 1 94.81 323 SER B N 1
ATOM 10166 C CA . SER B 1 323 ? -23.625 5.098 4.477 1 94.81 323 SER B CA 1
ATOM 10167 C C . SER B 1 323 ? -22.406 5.832 3.908 1 94.81 323 SER B C 1
ATOM 10169 O O . SER B 1 323 ? -21.875 5.438 2.871 1 94.81 323 SER B O 1
ATOM 10171 N N . ALA B 1 324 ? -22.016 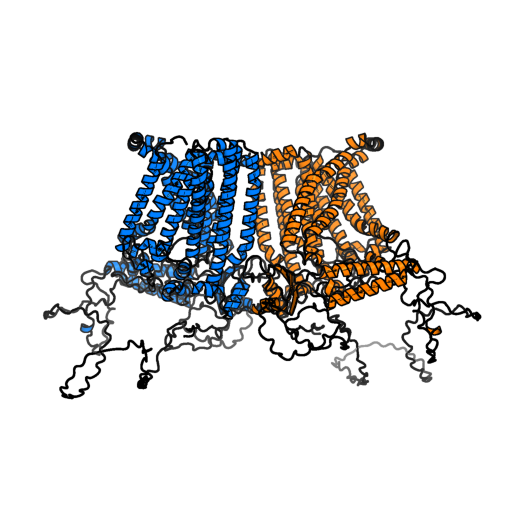6.867 4.605 1 95.69 324 ALA B N 1
ATOM 10172 C CA . ALA B 1 324 ? -20.844 7.621 4.16 1 95.69 324 ALA B CA 1
ATOM 10173 C C . ALA B 1 324 ? -19.578 6.777 4.262 1 95.69 324 ALA B C 1
ATOM 10175 O O . ALA B 1 324 ? -18.734 6.809 3.371 1 95.69 324 ALA B O 1
ATOM 10176 N N . GLN B 1 325 ? -19.484 6.004 5.383 1 95.56 325 GLN B N 1
ATOM 10177 C CA . GLN B 1 325 ? -18.297 5.168 5.57 1 95.56 325 GLN B CA 1
ATOM 10178 C C . GLN B 1 325 ? -18.25 4.051 4.531 1 95.56 325 GLN B C 1
ATOM 10180 O O . GLN B 1 325 ? -17.172 3.688 4.055 1 95.56 325 GLN B O 1
ATOM 10185 N N . VAL B 1 326 ? -19.359 3.484 4.141 1 95.44 326 VAL B N 1
ATOM 10186 C CA . VAL B 1 326 ? -19.406 2.443 3.121 1 95.44 326 VAL B CA 1
ATOM 10187 C C . VAL B 1 326 ? -19.016 3.027 1.768 1 95.44 326 VAL B C 1
ATOM 10189 O O . VAL B 1 326 ? -18.188 2.445 1.054 1 95.44 326 VAL B O 1
ATOM 10192 N N . ALA B 1 327 ? -19.531 4.203 1.467 1 95.19 327 ALA B N 1
ATOM 10193 C CA . ALA B 1 327 ? -19.219 4.848 0.194 1 95.19 327 ALA B CA 1
ATOM 10194 C C . ALA B 1 327 ? -17.75 5.207 0.103 1 95.19 327 ALA B C 1
ATOM 10196 O O . ALA B 1 327 ? -17.156 5.195 -0.984 1 95.19 327 ALA B O 1
ATOM 10197 N N . LEU B 1 328 ? -17.156 5.52 1.214 1 95.12 328 LEU B N 1
ATOM 10198 C CA . LEU B 1 328 ? -15.773 5.957 1.279 1 95.12 328 LEU B CA 1
ATOM 10199 C C . LEU B 1 328 ? -14.828 4.781 1.065 1 95.12 328 LEU B C 1
ATOM 10201 O O . LEU B 1 328 ? -13.773 4.934 0.44 1 95.12 328 LEU B O 1
ATOM 10205 N N . GLN B 1 329 ? -15.164 3.617 1.543 1 94.44 329 GLN B N 1
ATOM 10206 C CA . GLN B 1 329 ? -14.219 2.508 1.6 1 94.44 329 GLN B CA 1
ATOM 10207 C C . GLN B 1 329 ? -14.438 1.542 0.438 1 94.44 329 GLN B C 1
ATOM 10209 O O . GLN B 1 329 ? -13.5 0.874 -0.002 1 94.44 329 GLN B O 1
ATOM 10214 N N . VAL B 1 330 ? -15.578 1.427 -0.129 1 94.38 330 VAL B N 1
ATOM 10215 C CA . VAL B 1 330 ? -15.914 0.417 -1.127 1 94.38 330 VAL B CA 1
ATOM 10216 C C . VAL B 1 330 ? -15.641 0.963 -2.527 1 94.38 330 VAL B C 1
ATOM 10218 O O . VAL B 1 330 ? -15.852 2.148 -2.789 1 94.38 330 VAL B O 1
ATOM 10221 N N . VAL B 1 331 ? -15.188 0.081 -3.381 1 93.69 331 VAL B N 1
ATOM 10222 C CA . VAL B 1 331 ? -15.016 0.415 -4.793 1 93.69 331 VAL B CA 1
ATOM 10223 C C . VAL B 1 331 ? -16.359 0.363 -5.504 1 93.69 331 VAL B C 1
ATOM 10225 O O . VAL B 1 331 ? -16.922 -0.717 -5.707 1 93.69 331 VAL B O 1
ATOM 10228 N N . HIS B 1 332 ? -16.906 1.46 -5.852 1 92.06 332 HIS B N 1
ATOM 10229 C CA . HIS B 1 332 ? -18.25 1.468 -6.426 1 92.06 332 HIS B CA 1
ATOM 10230 C C . HIS B 1 332 ? -18.219 1.853 -7.898 1 92.06 332 HIS B C 1
ATOM 10232 O O . HIS B 1 332 ? -19.156 1.562 -8.641 1 92.06 332 HIS B O 1
ATOM 10238 N N . ALA B 1 333 ? -17.125 2.426 -8.398 1 90.38 333 ALA B N 1
ATOM 10239 C CA . ALA B 1 333 ? -17.062 2.861 -9.789 1 90.38 333 ALA B CA 1
ATOM 10240 C C . ALA B 1 333 ? -16.766 1.689 -10.719 1 90.38 333 ALA B C 1
ATOM 10242 O O . ALA B 1 333 ? -16.031 0.767 -10.344 1 90.38 333 ALA B O 1
ATOM 10243 N N . ASN B 1 334 ? -17.281 1.665 -11.93 1 86.69 334 ASN B N 1
ATOM 10244 C CA . ASN B 1 334 ? -17.109 0.603 -12.914 1 86.69 334 ASN B CA 1
ATOM 10245 C C . ASN B 1 334 ? -15.781 0.739 -13.664 1 86.69 334 ASN B C 1
ATOM 10247 O O . ASN B 1 334 ? -15.219 -0.255 -14.125 1 86.69 334 ASN B O 1
ATOM 10251 N N . ASN B 1 335 ? -15.438 1.944 -13.812 1 88.25 335 ASN B N 1
ATOM 10252 C CA . ASN B 1 335 ? -14.18 2.199 -14.516 1 88.25 335 ASN B CA 1
ATOM 10253 C C . ASN B 1 335 ? -13.102 2.723 -13.57 1 88.25 335 ASN B C 1
ATOM 10255 O O . ASN B 1 335 ? -13.414 3.402 -12.586 1 88.25 335 ASN B O 1
ATOM 10259 N N . PRO B 1 336 ? -11.906 2.307 -14 1 87.12 336 PRO B N 1
ATOM 10260 C CA . PRO B 1 336 ? -10.812 2.783 -13.156 1 87.12 336 PRO B CA 1
ATOM 10261 C C . PRO B 1 336 ? -10.617 4.297 -13.227 1 87.12 336 PRO B C 1
ATOM 10263 O O . PRO B 1 336 ? -10.906 4.906 -14.266 1 87.12 336 PRO B O 1
ATOM 10266 N N . TRP B 1 337 ? -10.367 5.109 -12.312 1 84.56 337 TRP B N 1
ATOM 10267 C CA . TRP B 1 337 ? -10.031 6.527 -12.227 1 84.56 337 TRP B CA 1
ATOM 10268 C C . TRP B 1 337 ? -11.297 7.383 -12.219 1 84.56 337 TRP B C 1
ATOM 10270 O O . TRP B 1 337 ? -11.242 8.586 -12.492 1 84.56 337 TRP B O 1
ATOM 10280 N N . GLN B 1 338 ? -12.391 6.664 -12.102 1 90.12 338 GLN B N 1
ATOM 10281 C CA . GLN B 1 338 ? -13.633 7.434 -12.008 1 90.12 338 GLN B CA 1
ATOM 10282 C C . GLN B 1 338 ? -14.203 7.391 -10.594 1 90.12 338 GLN B C 1
ATOM 10284 O O . GLN B 1 338 ? -14.023 6.406 -9.875 1 90.12 338 GLN B O 1
ATOM 10289 N N . CYS B 1 339 ? -14.742 8.469 -10.203 1 91.38 339 CYS B N 1
ATOM 10290 C CA . CYS B 1 339 ? -15.469 8.602 -8.945 1 91.38 339 CYS B CA 1
ATOM 10291 C C . CYS B 1 339 ? -14.578 8.258 -7.758 1 91.38 339 CYS B C 1
ATOM 10293 O O . CYS B 1 339 ? -14.922 7.398 -6.941 1 91.38 339 CYS B O 1
ATOM 10295 N N . THR B 1 340 ? -13.492 8.938 -7.68 1 91.31 340 THR B N 1
ATOM 10296 C CA . THR B 1 340 ? -12.633 8.758 -6.52 1 91.31 340 THR B CA 1
ATOM 10297 C C . THR B 1 340 ? -13.227 9.445 -5.293 1 91.31 340 THR B C 1
ATOM 10299 O O . THR B 1 340 ? -13.508 10.648 -5.324 1 91.31 340 THR B O 1
ATOM 10302 N N . THR B 1 341 ? -13.438 8.711 -4.254 1 94.25 341 THR B N 1
ATOM 10303 C CA . THR B 1 341 ? -14.141 9.203 -3.072 1 94.25 341 THR B CA 1
ATOM 10304 C C . THR B 1 341 ? -13.156 9.461 -1.932 1 94.25 341 THR B C 1
ATOM 10306 O O . THR B 1 341 ? -12.242 8.664 -1.706 1 94.25 341 THR B O 1
ATOM 10309 N N . TYR B 1 342 ? -13.281 10.648 -1.309 1 93.94 342 TYR B N 1
ATOM 10310 C CA . TYR B 1 342 ? -12.516 11.039 -0.129 1 93.94 342 TYR B CA 1
ATOM 10311 C C . TYR B 1 342 ? -13.445 11.469 1.004 1 93.94 342 TYR B C 1
ATOM 10313 O O . TYR B 1 342 ? -14.609 11.812 0.77 1 93.94 342 TYR B O 1
ATOM 10321 N N . ALA B 1 343 ? -12.953 11.32 2.24 1 94 343 ALA B N 1
ATOM 10322 C CA . ALA B 1 343 ? -13.695 11.93 3.34 1 94 343 ALA B CA 1
ATOM 10323 C C . ALA B 1 343 ? -13.75 13.445 3.191 1 94 343 ALA B C 1
ATOM 10325 O O . ALA B 1 343 ? -12.719 14.094 3.002 1 94 343 ALA B O 1
ATOM 10326 N N . ALA B 1 344 ? -14.883 14.031 3.18 1 94.25 344 ALA B N 1
ATOM 10327 C CA . ALA B 1 344 ? -15.016 15.469 2.994 1 94.25 344 ALA B CA 1
ATOM 10328 C C . ALA B 1 344 ? -14.398 16.234 4.168 1 94.25 344 ALA B C 1
ATOM 10330 O O . ALA B 1 344 ? -14.68 15.93 5.328 1 94.25 344 ALA B O 1
ATOM 10331 N N . PRO B 1 345 ? -13.516 17.172 3.879 1 92.25 345 PRO B N 1
ATOM 10332 C CA . PRO B 1 345 ? -13.062 18.062 4.945 1 92.25 345 PRO B CA 1
ATOM 10333 C C . PRO B 1 345 ? -14.164 18.984 5.449 1 92.25 345 PRO B C 1
ATOM 10335 O O . PRO B 1 345 ? -15.211 19.125 4.801 1 92.25 345 PRO B O 1
ATOM 10338 N N . GLU B 1 346 ? -14 19.516 6.598 1 89.06 346 GLU B N 1
ATOM 10339 C CA . GLU B 1 346 ? -14.969 20.484 7.098 1 89.06 346 GLU B CA 1
ATOM 10340 C C . GLU B 1 346 ? -15.109 21.672 6.133 1 89.06 346 GLU B C 1
ATOM 10342 O O . GLU B 1 346 ? -14.148 22.047 5.465 1 89.06 346 GLU B O 1
ATOM 10347 N N . PRO B 1 347 ? -16.234 22.172 6.016 1 87.5 347 PRO B N 1
ATOM 10348 C CA . PRO B 1 347 ? -16.469 23.25 5.051 1 87.5 347 PRO B CA 1
ATOM 10349 C C . PRO B 1 347 ? -15.492 24.406 5.203 1 87.5 347 PRO B C 1
ATOM 10351 O O . PRO B 1 347 ? -15.109 25.031 4.207 1 87.5 347 PRO B O 1
ATOM 10354 N N . ARG B 1 348 ? -15.023 24.703 6.43 1 84.75 348 ARG B N 1
ATOM 10355 C CA . ARG B 1 348 ? -14.094 25.812 6.672 1 84.75 348 ARG B CA 1
ATOM 10356 C C . ARG B 1 348 ? -12.672 25.422 6.297 1 84.75 348 ARG B C 1
ATOM 10358 O O . ARG B 1 348 ? -11.797 26.281 6.164 1 84.75 348 ARG B O 1
ATOM 10365 N N . ASP B 1 349 ? -12.477 24.125 6.074 1 89.5 349 ASP B N 1
ATOM 10366 C CA . ASP B 1 349 ? -11.156 23.594 5.734 1 89.5 349 ASP B CA 1
ATOM 10367 C C . ASP B 1 349 ? -10.961 23.547 4.223 1 89.5 349 ASP B C 1
ATOM 10369 O O . ASP B 1 349 ? -9.836 23.344 3.746 1 89.5 349 ASP B O 1
ATOM 10373 N N . ILE B 1 350 ? -11.945 23.828 3.42 1 91.06 350 ILE B N 1
ATOM 10374 C CA . ILE B 1 350 ? -11.906 23.641 1.975 1 91.06 350 ILE B CA 1
ATOM 10375 C C . ILE B 1 350 ? -11.312 24.875 1.307 1 91.06 350 ILE B C 1
ATOM 10377 O O . ILE B 1 350 ? -11.633 26 1.69 1 91.06 350 ILE B O 1
ATOM 10381 N N . VAL B 1 351 ? -10.43 24.672 0.372 1 91 351 VAL B N 1
ATOM 10382 C CA . VAL B 1 351 ? -9.938 25.719 -0.504 1 91 351 VAL B CA 1
ATOM 10383 C C . VAL B 1 351 ? -10.719 25.719 -1.815 1 91 351 VAL B C 1
ATOM 10385 O O . VAL B 1 351 ? -10.344 25.031 -2.764 1 91 351 VAL B O 1
ATOM 10388 N N . TRP B 1 352 ? -11.695 26.469 -1.919 1 88.25 352 TRP B N 1
ATOM 10389 C CA . TRP B 1 352 ? -12.68 26.469 -2.994 1 88.25 352 TRP B CA 1
ATOM 10390 C C . TRP B 1 352 ? -12.039 26.828 -4.328 1 88.25 352 TRP B C 1
ATOM 10392 O O . TRP B 1 352 ? -12.5 26.391 -5.387 1 88.25 352 TRP B O 1
ATOM 10402 N N . SER B 1 353 ? -10.984 27.625 -4.32 1 86.44 353 SER B N 1
ATOM 10403 C CA . SER B 1 353 ? -10.336 28.031 -5.566 1 86.44 353 SER B CA 1
ATOM 10404 C C . SER B 1 353 ? -9.719 26.828 -6.277 1 86.44 353 SER B C 1
ATOM 10406 O O . SER B 1 353 ? -9.531 26.859 -7.496 1 86.44 353 SER B O 1
ATOM 10408 N N . ASN B 1 354 ? -9.469 25.781 -5.527 1 89.56 354 ASN B N 1
ATOM 10409 C CA . ASN B 1 354 ? -8.805 24.609 -6.102 1 89.56 354 ASN B CA 1
ATOM 10410 C C . ASN B 1 354 ? -9.805 23.531 -6.465 1 89.56 354 ASN B C 1
ATOM 10412 O O . ASN B 1 354 ? -9.422 22.438 -6.91 1 89.56 354 ASN B O 1
ATOM 10416 N N . MET B 1 355 ? -11.055 23.781 -6.371 1 89.44 355 MET B N 1
ATOM 10417 C CA . MET B 1 355 ? -12.086 22.797 -6.699 1 89.44 355 MET B CA 1
ATOM 10418 C C . MET B 1 355 ? -12.461 22.875 -8.172 1 89.44 355 MET B C 1
ATOM 10420 O O . MET B 1 355 ? -13.047 21.938 -8.727 1 89.44 355 MET B O 1
ATOM 10424 N N . THR B 1 356 ? -11.992 23.906 -8.883 1 86.12 356 THR B N 1
ATOM 10425 C CA . THR B 1 356 ? -12.461 24.172 -10.234 1 86.12 356 THR B CA 1
ATOM 10426 C C . THR B 1 356 ? -11.516 23.562 -11.266 1 86.12 356 THR B C 1
ATOM 10428 O O . THR B 1 356 ? -11.961 22.953 -12.242 1 86.12 356 THR B O 1
ATOM 10431 N N . PRO B 1 357 ? -10.312 23.625 -10.992 1 86.25 357 PRO B N 1
ATOM 10432 C CA . PRO B 1 357 ? -9.414 23.125 -12.031 1 86.25 357 PRO B CA 1
ATOM 10433 C C . PRO B 1 357 ? -9.539 21.609 -12.242 1 86.25 357 PRO B C 1
ATOM 10435 O O . PRO B 1 357 ? -9.922 20.891 -11.32 1 86.25 357 PRO B O 1
ATOM 10438 N N . SER B 1 358 ? -9.25 21.281 -13.469 1 85.75 358 SER B N 1
ATOM 10439 C CA . SER B 1 358 ? -9.297 19.875 -13.836 1 85.75 358 SER B CA 1
ATOM 10440 C C . SER B 1 358 ? -8.133 19.109 -13.219 1 85.75 358 SER B C 1
ATOM 10442 O O . SE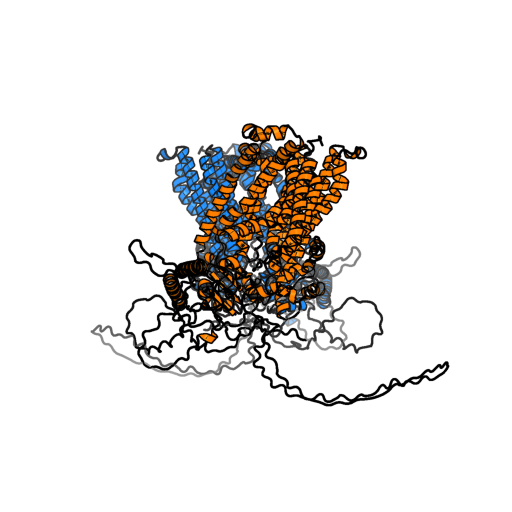R B 1 358 ? -7.191 19.703 -12.695 1 85.75 358 SER B O 1
ATOM 10444 N N . GLN B 1 359 ? -8.234 17.797 -13.242 1 85.31 359 GLN B N 1
ATOM 10445 C CA . GLN B 1 359 ? -7.207 16.938 -12.648 1 85.31 359 GLN B CA 1
ATOM 10446 C C . GLN B 1 359 ? -5.883 17.078 -13.391 1 85.31 359 GLN B C 1
ATOM 10448 O O . GLN B 1 359 ? -4.812 17.031 -12.781 1 85.31 359 GLN B O 1
ATOM 10453 N N . ALA B 1 360 ? -5.918 17.281 -14.688 1 86.31 360 ALA B N 1
ATOM 10454 C CA . ALA B 1 360 ? -4.695 17.438 -15.469 1 86.31 360 ALA B CA 1
ATOM 10455 C C . ALA B 1 360 ? -3.963 18.734 -15.078 1 86.31 360 ALA B C 1
ATOM 10457 O O . ALA B 1 360 ? -2.732 18.75 -14.984 1 86.31 360 ALA B O 1
ATOM 10458 N N . HIS B 1 361 ? -4.719 19.75 -14.828 1 89.56 361 HIS B N 1
ATOM 10459 C CA . HIS B 1 361 ? -4.141 21.016 -14.406 1 89.56 361 HIS B CA 1
ATOM 10460 C C . HIS B 1 361 ? -3.488 20.891 -13.031 1 89.56 361 HIS B C 1
ATOM 10462 O O . HIS B 1 361 ? -2.41 21.438 -12.797 1 89.56 361 HIS B O 1
ATOM 10468 N N . ILE B 1 362 ? -4.125 20.203 -12.18 1 89.88 362 ILE B N 1
ATOM 10469 C CA . ILE B 1 362 ? -3.598 20.031 -10.828 1 89.88 362 ILE B CA 1
ATOM 10470 C C . ILE B 1 362 ? -2.324 19.188 -10.875 1 89.88 362 ILE B C 1
ATOM 10472 O O . ILE B 1 362 ? -1.36 19.469 -10.156 1 89.88 362 ILE B O 1
ATOM 10476 N N . ARG B 1 363 ? -2.275 18.219 -11.75 1 87.75 363 ARG B N 1
ATOM 10477 C CA . ARG B 1 363 ? -1.095 17.359 -11.875 1 87.75 363 ARG B CA 1
ATOM 10478 C C . ARG B 1 363 ? 0.086 18.156 -12.438 1 87.75 363 ARG B C 1
ATOM 10480 O O . ARG B 1 363 ? 1.229 17.953 -12.023 1 87.75 363 ARG B O 1
ATOM 10487 N N . THR B 1 364 ? -0.165 19 -13.43 1 90.62 364 THR B N 1
ATOM 10488 C CA . THR B 1 364 ? 0.888 19.844 -14 1 90.62 364 THR B CA 1
ATOM 10489 C C . THR B 1 364 ? 1.451 20.797 -12.953 1 90.62 364 THR B C 1
ATOM 10491 O O . THR B 1 364 ? 2.666 20.984 -12.875 1 90.62 364 THR B O 1
ATOM 10494 N N . ARG B 1 365 ? 0.556 21.391 -12.141 1 92.5 365 ARG B N 1
ATOM 10495 C CA . ARG B 1 365 ? 1 22.266 -11.055 1 92.5 365 ARG B CA 1
ATOM 10496 C C . ARG B 1 365 ? 1.824 21.5 -10.031 1 92.5 365 ARG B C 1
ATOM 10498 O O . ARG B 1 365 ? 2.83 22 -9.531 1 92.5 365 ARG B O 1
ATOM 10505 N N . ASP B 1 366 ? 1.395 20.344 -9.758 1 91.56 366 ASP B N 1
ATOM 10506 C CA . ASP B 1 366 ? 2.111 19.484 -8.812 1 91.56 366 ASP B CA 1
ATOM 10507 C C . ASP B 1 366 ? 3.52 19.172 -9.32 1 91.56 366 ASP B C 1
ATOM 10509 O O . ASP B 1 366 ? 4.484 19.219 -8.555 1 91.56 366 ASP B O 1
ATOM 10513 N N . ALA B 1 367 ? 3.658 18.891 -10.617 1 89.56 367 ALA B N 1
ATOM 10514 C CA . ALA B 1 367 ? 4.957 18.594 -11.203 1 89.56 367 ALA B CA 1
ATOM 10515 C C . ALA B 1 367 ? 5.871 19.812 -11.195 1 89.56 367 ALA B C 1
ATOM 10517 O O . ALA B 1 367 ? 7.07 19.688 -10.93 1 89.56 367 ALA B O 1
ATOM 10518 N N . LEU B 1 368 ? 5.305 20.922 -11.422 1 92.38 368 LEU B N 1
ATOM 10519 C CA . LEU B 1 368 ? 6.074 22.156 -11.43 1 92.38 368 LEU B CA 1
ATOM 10520 C C . LEU B 1 368 ? 6.582 22.5 -10.031 1 92.38 368 LEU B C 1
ATOM 10522 O O . LEU B 1 368 ? 7.734 22.906 -9.867 1 92.38 368 LEU B O 1
ATOM 10526 N N . VAL B 1 369 ? 5.691 22.359 -9.031 1 93.44 369 VAL B N 1
ATOM 10527 C CA . VAL B 1 369 ? 6.082 22.656 -7.656 1 93.44 369 VAL B CA 1
ATOM 10528 C C . VAL B 1 369 ? 7.125 21.656 -7.184 1 93.44 369 VAL B C 1
ATOM 10530 O O . VAL B 1 369 ? 8.07 22.016 -6.48 1 93.44 369 VAL B O 1
ATOM 10533 N N . LEU B 1 370 ? 7.004 20.391 -7.551 1 90 370 LEU B N 1
ATOM 10534 C CA . LEU B 1 370 ? 8.008 19.391 -7.199 1 90 370 LEU B CA 1
ATOM 10535 C C . LEU B 1 370 ? 9.352 19.719 -7.832 1 90 370 LEU B C 1
ATOM 10537 O O . LEU B 1 370 ? 10.398 19.531 -7.211 1 90 370 LEU B O 1
ATOM 10541 N N . GLY B 1 371 ? 9.305 20.188 -9.125 1 89.69 371 GLY B N 1
ATOM 10542 C CA . GLY B 1 371 ? 10.531 20.641 -9.758 1 89.69 371 GLY B CA 1
ATOM 10543 C C . GLY B 1 371 ? 11.164 21.828 -9.047 1 89.69 371 GLY B C 1
ATOM 10544 O O . GLY B 1 371 ? 12.383 21.859 -8.859 1 89.69 371 GLY B O 1
ATOM 10545 N N . ALA B 1 372 ? 10.328 22.734 -8.555 1 92.25 372 ALA B N 1
ATOM 10546 C CA . ALA B 1 372 ? 10.812 23.891 -7.812 1 92.25 372 ALA B CA 1
ATOM 10547 C C . ALA B 1 372 ? 11.398 23.484 -6.465 1 92.25 372 ALA B C 1
ATOM 10549 O O . ALA B 1 372 ? 12.398 24.047 -6.016 1 92.25 372 ALA B O 1
ATOM 10550 N N . LEU B 1 373 ? 10.75 22.547 -5.824 1 91.44 373 LEU B N 1
ATOM 10551 C CA . LEU B 1 373 ? 11.242 22.031 -4.551 1 91.44 373 LEU B CA 1
ATOM 10552 C C . LEU B 1 373 ? 12.602 21.359 -4.719 1 91.44 373 LEU B C 1
ATOM 10554 O O . LEU B 1 373 ? 13.492 21.547 -3.889 1 91.44 373 LEU B O 1
ATOM 10558 N N . ALA B 1 374 ? 12.797 20.578 -5.801 1 86.62 374 ALA B N 1
ATOM 10559 C CA . ALA B 1 374 ? 14.078 19.938 -6.078 1 86.62 374 ALA B CA 1
ATOM 10560 C C . ALA B 1 374 ? 15.172 20.969 -6.305 1 86.62 374 ALA B C 1
ATOM 10562 O O . ALA B 1 374 ? 16.281 20.828 -5.801 1 86.62 374 ALA B O 1
ATOM 10563 N N . LEU B 1 375 ? 14.797 22.016 -7 1 87.38 375 LEU B N 1
ATOM 10564 C CA . LEU B 1 375 ? 15.734 23.109 -7.234 1 87.38 375 LEU B CA 1
ATOM 10565 C C . LEU B 1 375 ? 16.078 23.828 -5.93 1 87.38 375 LEU B C 1
ATOM 10567 O O . LEU B 1 375 ? 17.234 24.188 -5.703 1 87.38 375 LEU B O 1
ATOM 10571 N N . LEU B 1 376 ? 15.031 24.016 -5.117 1 86.88 376 LEU B N 1
ATOM 10572 C CA . LEU B 1 376 ? 15.258 24.656 -3.828 1 86.88 376 LEU B CA 1
ATOM 10573 C C . LEU B 1 376 ? 16.172 23.812 -2.949 1 86.88 376 LEU B C 1
ATOM 10575 O O . LEU B 1 376 ? 17.062 24.359 -2.273 1 86.88 376 LEU B O 1
ATOM 10579 N N . PHE B 1 377 ? 16.031 22.5 -2.992 1 81.12 377 PHE B N 1
ATOM 10580 C CA . PHE B 1 377 ? 16.875 21.594 -2.223 1 81.12 377 PHE B CA 1
ATOM 10581 C C . PHE B 1 377 ? 18.312 21.672 -2.697 1 81.12 377 PHE B C 1
ATOM 10583 O O . PHE B 1 377 ? 19.25 21.672 -1.885 1 81.12 377 PHE B O 1
ATOM 10590 N N . PHE B 1 378 ? 18.453 21.812 -3.988 1 76.81 378 PHE B N 1
ATOM 10591 C CA . PHE B 1 378 ? 19.781 21.844 -4.582 1 76.81 378 PHE B CA 1
ATOM 10592 C C . PHE B 1 378 ? 20.469 23.188 -4.336 1 76.81 378 PHE B C 1
ATOM 10594 O O . PHE B 1 378 ? 21.656 23.234 -4.039 1 76.81 378 PHE B O 1
ATOM 10601 N N . PHE B 1 379 ? 19.672 24.25 -4.309 1 79.44 379 PHE B N 1
ATOM 10602 C CA . PHE B 1 379 ? 20.266 25.594 -4.234 1 79.44 379 PHE B CA 1
ATOM 10603 C C . PHE B 1 379 ? 20.312 26.062 -2.791 1 79.44 379 PHE B C 1
ATOM 10605 O O . PHE B 1 379 ? 20.984 27.062 -2.49 1 79.44 379 PHE B O 1
ATOM 10612 N N . TRP B 1 380 ? 19.656 25.438 -1.852 1 78.56 380 TRP B N 1
ATOM 10613 C CA . TRP B 1 380 ? 19.609 25.922 -0.475 1 78.56 380 TRP B CA 1
ATOM 10614 C C . TRP B 1 380 ? 20.953 25.734 0.216 1 78.56 380 TRP B C 1
ATOM 10616 O O . TRP B 1 380 ? 21.25 26.391 1.218 1 78.56 380 TRP B O 1
ATOM 10626 N N . PHE B 1 381 ? 21.781 24.906 -0.371 1 71.31 381 PHE B N 1
ATOM 10627 C CA . PHE B 1 381 ? 23.109 24.672 0.175 1 71.31 381 PHE B CA 1
ATOM 10628 C C . PHE B 1 381 ? 23.969 25.922 0.073 1 71.31 381 PHE B C 1
ATOM 10630 O O . PHE B 1 381 ? 24.828 26.172 0.927 1 71.31 381 PHE B O 1
ATOM 10637 N N . PHE B 1 382 ? 23.562 26.812 -0.781 1 74.44 382 PHE B N 1
ATOM 10638 C CA . PHE B 1 382 ? 24.375 28 -1.033 1 74.44 382 PHE B CA 1
ATOM 10639 C C . PHE B 1 382 ? 24.156 29.047 0.045 1 74.44 382 PHE B C 1
ATOM 10641 O O . PHE B 1 382 ? 25.109 29.531 0.657 1 74.44 382 PHE B O 1
ATOM 10648 N N . PRO B 1 383 ? 22.953 29.281 0.402 1 75.88 383 PRO B N 1
ATOM 10649 C CA . PRO B 1 383 ? 22.766 30.281 1.462 1 75.88 383 PRO B CA 1
ATOM 10650 C C . PRO B 1 383 ? 23.266 29.797 2.82 1 75.88 383 PRO B C 1
ATOM 10652 O O . PRO B 1 383 ? 23.766 30.594 3.617 1 75.88 383 PRO B O 1
ATOM 10655 N N . ILE B 1 384 ? 23.172 28.594 3.07 1 71.06 384 ILE B N 1
ATOM 10656 C CA . ILE B 1 384 ? 23.625 28.047 4.344 1 71.06 384 ILE B CA 1
ATOM 10657 C C . ILE B 1 384 ? 25.141 28.141 4.43 1 71.06 384 ILE B C 1
ATOM 10659 O O . ILE B 1 384 ? 25.688 28.547 5.461 1 71.06 384 ILE B O 1
ATOM 10663 N N . THR B 1 385 ? 25.844 27.812 3.301 1 68.5 385 THR B N 1
ATOM 10664 C CA . THR B 1 385 ? 27.297 27.875 3.275 1 68.5 385 THR B CA 1
ATOM 10665 C C . THR B 1 385 ? 27.781 29.312 3.293 1 68.5 385 THR B C 1
ATOM 10667 O O . THR B 1 385 ? 28.797 29.641 3.922 1 68.5 385 THR B O 1
ATOM 10670 N N . ALA B 1 386 ? 27 30.141 2.609 1 71.25 386 ALA B N 1
ATOM 10671 C CA . ALA B 1 386 ? 27.344 31.562 2.613 1 71.25 386 ALA B CA 1
ATOM 10672 C C . ALA B 1 386 ? 27.203 32.156 4.012 1 71.25 386 ALA B C 1
ATOM 10674 O O . ALA B 1 386 ? 28.078 32.906 4.457 1 71.25 386 ALA B O 1
ATOM 10675 N N . LEU B 1 387 ? 26.125 31.781 4.672 1 69.75 387 LEU B N 1
ATOM 10676 C CA . LEU B 1 387 ? 25.906 32.281 6.027 1 69.75 387 LEU B CA 1
ATOM 10677 C C . LEU B 1 387 ? 26.953 31.688 6.988 1 69.75 387 LEU B C 1
ATOM 10679 O O . LEU B 1 387 ? 27.438 32.406 7.875 1 69.75 387 LEU B O 1
ATOM 10683 N N . ALA B 1 388 ? 27.266 30.406 6.828 1 64.06 388 ALA B N 1
ATOM 10684 C CA . ALA B 1 388 ? 28.281 29.75 7.652 1 64.06 388 ALA B CA 1
ATOM 10685 C C . ALA B 1 388 ? 29.656 30.406 7.449 1 64.06 388 ALA B C 1
ATOM 10687 O O . ALA B 1 388 ? 30.422 30.562 8.398 1 64.06 388 ALA B O 1
ATOM 10688 N N . SER B 1 389 ? 29.938 30.719 6.207 1 64.62 389 SER B N 1
ATOM 10689 C CA . SER B 1 389 ? 31.219 31.375 5.895 1 64.62 389 SER B CA 1
ATOM 10690 C C . SER B 1 389 ? 31.281 32.781 6.465 1 64.62 389 SER B C 1
ATOM 10692 O O . SER B 1 389 ? 32.312 33.219 6.941 1 64.62 389 SER B O 1
ATOM 10694 N N . LEU B 1 390 ? 30.094 33.438 6.406 1 64.75 390 LEU B N 1
ATOM 10695 C CA . LEU B 1 390 ? 30.016 34.812 6.914 1 64.75 390 LEU B CA 1
ATOM 10696 C C . LEU B 1 390 ? 30.188 34.812 8.43 1 64.75 390 LEU B C 1
ATOM 10698 O O . LEU B 1 390 ? 30.75 35.781 8.977 1 64.75 390 LEU B O 1
ATOM 10702 N N . LEU B 1 391 ? 29.812 33.656 9.078 1 62.78 391 LEU B N 1
ATOM 10703 C CA . LEU B 1 391 ? 29.844 33.625 10.539 1 62.78 391 LEU B CA 1
ATOM 10704 C C . LEU B 1 391 ? 31.094 32.906 11.023 1 62.78 391 LEU B C 1
ATOM 10706 O O . LEU B 1 391 ? 31.25 32.688 12.227 1 62.78 391 LEU B O 1
ATOM 10710 N N . SER B 1 392 ? 31.891 32.531 10 1 65.44 392 SER B N 1
ATOM 10711 C CA . SER B 1 392 ? 33.156 31.922 10.391 1 65.44 392 SER B CA 1
ATOM 10712 C C . SER B 1 392 ? 34.094 32.938 11 1 65.44 392 SER B C 1
ATOM 10714 O O . SER B 1 392 ? 34.031 34.125 10.656 1 65.44 392 SER B O 1
ATOM 10716 N N . TYR B 1 393 ? 34.812 32.406 12.047 1 65.88 393 TYR B N 1
ATOM 10717 C CA . TYR B 1 393 ? 35.75 33.281 12.773 1 65.88 393 TYR B CA 1
ATOM 10718 C C . TYR B 1 393 ? 36.688 34 11.812 1 65.88 393 TYR B C 1
ATOM 10720 O O . TYR B 1 393 ? 36.906 35.219 11.945 1 65.88 393 TYR B O 1
ATOM 10728 N N . ASP B 1 394 ? 37.062 33.188 10.82 1 64.81 394 ASP B N 1
ATOM 10729 C CA . ASP B 1 394 ? 38.062 33.75 9.922 1 64.81 394 ASP B CA 1
ATOM 10730 C C . ASP B 1 394 ? 37.469 34.875 9.078 1 64.81 394 ASP B C 1
ATOM 10732 O O . ASP B 1 394 ? 38.125 35.906 8.852 1 64.81 394 ASP B O 1
ATOM 10736 N N . GLU B 1 395 ? 36.188 34.656 8.758 1 68.19 395 GLU B N 1
ATOM 10737 C CA . GLU B 1 395 ? 35.562 35.656 7.918 1 68.19 395 GLU B CA 1
ATOM 10738 C C . GLU B 1 395 ? 35.125 36.875 8.734 1 68.19 395 GLU B C 1
ATOM 10740 O O . GLU B 1 395 ? 35.219 38 8.258 1 68.19 395 GLU B O 1
ATOM 10745 N N . ILE B 1 396 ? 34.719 36.688 9.938 1 68.69 396 ILE B N 1
ATOM 10746 C CA . ILE B 1 396 ? 34.375 37.812 10.805 1 68.69 396 ILE B CA 1
ATOM 10747 C C . ILE B 1 396 ? 35.594 38.656 11.094 1 68.69 396 ILE B C 1
ATOM 10749 O O . ILE B 1 396 ? 35.5 39.906 11.109 1 68.69 396 ILE B O 1
ATOM 10753 N N . LYS B 1 397 ? 36.688 37.938 11.297 1 70.69 397 LYS B N 1
ATOM 10754 C CA . LYS B 1 397 ? 37.938 38.656 11.555 1 70.69 397 LYS B CA 1
ATOM 10755 C C . LYS B 1 397 ? 38.344 39.5 10.336 1 70.69 397 LYS B C 1
ATOM 10757 O O . LYS B 1 397 ? 38.875 40.594 10.484 1 70.69 397 LYS B O 1
ATOM 10762 N N . ARG B 1 398 ? 37.969 38.938 9.164 1 71.62 398 ARG B N 1
ATOM 10763 C CA . ARG B 1 398 ? 38.406 39.594 7.938 1 71.62 398 ARG B CA 1
ATOM 10764 C C . ARG B 1 398 ? 37.469 40.781 7.613 1 71.62 398 ARG B C 1
ATOM 10766 O O . ARG B 1 398 ? 37.938 41.844 7.223 1 71.62 398 ARG B O 1
ATOM 10773 N N . THR B 1 399 ? 36.125 40.625 7.777 1 68.62 399 THR B N 1
ATOM 10774 C CA . THR B 1 399 ? 35.156 41.625 7.324 1 68.62 399 THR B CA 1
ATOM 10775 C C . THR B 1 399 ? 34.906 42.688 8.414 1 68.62 399 THR B C 1
ATOM 10777 O O . THR B 1 399 ? 34.688 43.844 8.117 1 68.62 399 THR B O 1
ATOM 10780 N N . LEU B 1 400 ? 34.844 42.188 9.648 1 68.88 400 LEU B N 1
ATOM 10781 C CA . LEU B 1 400 ? 34.625 43.094 10.758 1 68.88 400 LEU B CA 1
ATOM 10782 C C . LEU B 1 400 ? 35.719 42.938 11.82 1 68.88 400 LEU B C 1
ATOM 10784 O O . LEU B 1 400 ? 35.5 42.312 12.859 1 68.88 400 LEU B O 1
ATOM 10788 N N . PRO B 1 401 ? 36.844 43.469 11.617 1 69.5 401 PRO B N 1
ATOM 10789 C CA . PRO B 1 401 ? 38 43.312 12.523 1 69.5 401 PRO B CA 1
ATOM 10790 C C . PRO B 1 401 ? 37.688 43.781 13.945 1 69.5 401 PRO B C 1
ATOM 10792 O O . PRO B 1 401 ? 38.25 43.25 14.906 1 69.5 401 PRO B O 1
ATOM 10795 N N . TRP B 1 402 ? 36.781 44.812 13.977 1 69.12 402 TRP B N 1
ATOM 10796 C CA . TRP B 1 402 ? 36.469 45.25 15.328 1 69.12 402 TRP B CA 1
ATOM 10797 C C . TRP B 1 402 ? 35.781 44.125 16.125 1 69.12 402 TRP B C 1
ATOM 10799 O O . TRP B 1 402 ? 36.125 43.938 17.297 1 69.12 402 TRP B O 1
ATOM 10809 N N . LEU B 1 403 ? 34.875 43.406 15.547 1 71.5 403 LEU B N 1
ATOM 10810 C CA . LEU B 1 403 ? 34.188 42.281 16.188 1 71.5 403 LEU B CA 1
ATOM 10811 C C . LEU B 1 403 ? 35.156 41.125 16.422 1 71.5 403 LEU B C 1
ATOM 10813 O O . LEU B 1 403 ? 35.094 40.406 17.438 1 71.5 403 LEU B O 1
ATOM 10817 N N . GLY B 1 404 ? 36.125 41 15.578 1 71.19 404 GLY B N 1
ATOM 10818 C CA . GLY B 1 404 ? 37.156 40 15.727 1 71.19 404 GLY B CA 1
ATOM 10819 C C . GLY B 1 404 ? 38.031 40.219 16.953 1 71.19 404 GLY B C 1
ATOM 10820 O O . GLY B 1 404 ? 38.375 39.281 17.672 1 71.19 404 GLY B O 1
ATOM 10821 N N . ARG B 1 405 ? 38.312 41.5 17.203 1 72.81 405 ARG B N 1
ATOM 10822 C CA . ARG B 1 405 ? 39.156 41.812 18.359 1 72.81 405 ARG B CA 1
ATOM 10823 C C . ARG B 1 405 ? 38.406 41.562 19.656 1 72.81 405 ARG B C 1
ATOM 10825 O O . ARG B 1 405 ? 38.969 41.094 20.641 1 72.81 405 ARG B O 1
ATOM 10832 N N . LEU B 1 406 ? 37.156 41.906 19.609 1 71.25 406 LEU B N 1
ATOM 10833 C CA . LEU B 1 406 ? 36.344 41.656 20.781 1 71.25 406 LEU B CA 1
ATOM 10834 C C . LEU B 1 406 ? 36.219 40.156 21.062 1 71.25 406 LEU B C 1
ATOM 10836 O O . LEU B 1 406 ? 36.25 39.75 22.234 1 71.25 406 LEU B O 1
ATOM 10840 N N . ILE B 1 407 ? 36.125 39.312 20.016 1 73.12 407 ILE B N 1
ATOM 10841 C CA . ILE B 1 407 ? 36 37.844 20.125 1 73.12 407 ILE B CA 1
ATOM 10842 C C . ILE B 1 407 ? 37.312 37.25 20.609 1 73.12 407 ILE B C 1
ATOM 10844 O O . ILE B 1 407 ? 37.312 36.344 21.422 1 73.12 407 ILE B O 1
ATOM 10848 N N . ASP B 1 408 ? 38.438 37.875 20.188 1 71.12 408 ASP B N 1
ATOM 10849 C CA . ASP B 1 408 ? 39.75 37.375 20.562 1 71.12 408 ASP B CA 1
ATOM 10850 C C . ASP B 1 408 ? 40.094 37.75 22 1 71.12 408 ASP B C 1
ATOM 10852 O O . ASP B 1 408 ? 40.906 37.094 22.656 1 71.12 408 ASP B O 1
ATOM 10856 N N . SER B 1 409 ? 39.469 38.812 22.406 1 70.31 409 SER B N 1
ATOM 10857 C CA . SER B 1 409 ? 39.844 39.312 23.734 1 70.31 409 SER B CA 1
ATOM 10858 C C . SER B 1 409 ? 39.219 38.469 24.844 1 70.31 409 SER B C 1
ATOM 10860 O O . SER B 1 409 ? 39.75 38.406 25.953 1 70.31 409 SER B O 1
ATOM 10862 N N . ASN B 1 410 ? 38.062 37.875 24.547 1 70.88 410 ASN B N 1
ATOM 10863 C CA . ASN B 1 410 ? 37.344 37.125 25.578 1 70.88 410 ASN B CA 1
ATOM 10864 C C . ASN B 1 410 ? 37.062 35.688 25.125 1 70.88 410 ASN B C 1
ATOM 10866 O O . ASN B 1 410 ? 36.375 35.5 24.109 1 70.88 410 ASN B O 1
ATOM 10870 N N . ALA B 1 411 ? 37.5 34.75 25.844 1 72.38 411 ALA B N 1
ATOM 10871 C CA . ALA B 1 411 ? 37.375 33.344 25.516 1 72.38 411 ALA B CA 1
ATOM 10872 C C . ALA B 1 411 ? 35.938 32.906 25.5 1 72.38 411 ALA B C 1
ATOM 10874 O O . ALA B 1 411 ? 35.531 32 24.734 1 72.38 411 ALA B O 1
ATOM 10875 N N . LYS B 1 412 ? 35.188 33.562 26.281 1 73.19 412 LYS B N 1
ATOM 10876 C CA . LYS B 1 412 ? 33.781 33.219 26.359 1 73.19 412 LYS B CA 1
ATOM 10877 C C . LYS B 1 412 ? 33.031 33.625 25.094 1 73.19 412 LYS B C 1
ATOM 10879 O O . LYS B 1 412 ? 32.188 32.875 24.578 1 73.19 412 LYS B O 1
ATOM 10884 N N . VAL B 1 413 ? 33.375 34.75 24.625 1 73.5 413 VAL B N 1
ATOM 10885 C CA . VAL B 1 413 ? 32.719 35.281 23.438 1 73.5 413 VAL B CA 1
ATOM 10886 C C . VAL B 1 413 ? 33.156 34.469 22.203 1 73.5 413 VAL B C 1
ATOM 10888 O O . VAL B 1 413 ? 32.344 34.219 21.297 1 73.5 413 VAL B O 1
ATOM 10891 N N . GLN B 1 414 ? 34.406 34.031 22.266 1 72.81 414 GLN B N 1
ATOM 10892 C CA . GLN B 1 414 ? 34.906 33.219 21.156 1 72.81 414 GLN B CA 1
ATOM 10893 C C . GLN B 1 414 ? 34.188 31.875 21.078 1 72.81 414 GLN B C 1
ATOM 10895 O O . GLN B 1 414 ? 33.906 31.391 19.984 1 72.81 414 GLN B O 1
ATOM 10900 N N . ALA B 1 415 ? 33.906 31.406 22.219 1 67.5 415 ALA B N 1
ATOM 10901 C CA . ALA B 1 415 ? 33.219 30.109 22.266 1 67.5 415 ALA B CA 1
ATOM 10902 C C . ALA B 1 415 ? 31.797 30.219 21.75 1 67.5 415 ALA B C 1
ATOM 10904 O O . ALA B 1 415 ? 31.328 29.328 21.031 1 67.5 415 ALA B O 1
ATOM 10905 N N . VAL B 1 416 ? 31.219 31.312 22.031 1 70.31 416 VAL B N 1
ATOM 10906 C CA . VAL B 1 416 ? 29.828 31.531 21.609 1 70.31 416 VAL B CA 1
ATOM 10907 C C . VAL B 1 416 ? 29.766 31.703 20.094 1 70.31 416 VAL B C 1
ATOM 10909 O O . VAL B 1 416 ? 28.891 31.156 19.438 1 70.31 416 VAL B O 1
ATOM 10912 N N . VAL B 1 417 ? 30.688 32.406 19.672 1 69.31 417 VAL B N 1
ATOM 10913 C CA . VAL B 1 417 ? 30.672 32.75 18.25 1 69.31 417 VAL B CA 1
ATOM 10914 C C . VAL B 1 417 ? 30.984 31.516 17.422 1 69.31 417 VAL B C 1
ATOM 10916 O O . VAL B 1 417 ? 30.406 31.297 16.344 1 69.31 417 VAL B O 1
ATOM 10919 N N . GLN B 1 418 ? 31.781 30.609 18 1 66.88 418 GLN B N 1
ATOM 10920 C CA . GLN B 1 418 ? 32.188 29.453 17.234 1 66.88 418 GLN B CA 1
ATOM 10921 C C . GLN B 1 418 ? 31.141 28.344 17.266 1 66.88 418 GLN B C 1
ATOM 10923 O O . GLN B 1 418 ? 30.953 27.625 16.281 1 66.88 418 GLN B O 1
ATOM 10928 N N . ASN B 1 419 ? 30.375 28.297 18.359 1 67.81 419 ASN B N 1
ATOM 10929 C CA . ASN B 1 419 ? 29.453 27.172 18.453 1 67.81 419 ASN B CA 1
ATOM 10930 C C . ASN B 1 419 ? 28 27.625 18.375 1 67.81 419 ASN B C 1
ATOM 10932 O O . ASN B 1 419 ? 27.156 26.938 17.781 1 67.81 419 ASN B O 1
ATOM 10936 N N . SER B 1 420 ? 27.75 28.766 18.906 1 73 420 SER B N 1
ATOM 10937 C CA . SER B 1 420 ? 26.344 29.172 19.016 1 73 420 SER B CA 1
ATOM 10938 C C . SER B 1 420 ? 25.922 29.984 17.781 1 73 420 SER B C 1
ATOM 10940 O O . SER B 1 420 ? 24.75 29.938 17.391 1 73 420 SER B O 1
ATOM 10942 N N . LEU B 1 421 ? 26.812 30.688 17.25 1 73.62 421 LEU B N 1
ATOM 10943 C CA . LEU B 1 421 ? 26.453 31.547 16.141 1 73.62 421 LEU B CA 1
ATOM 10944 C C . LEU B 1 421 ? 26 30.734 14.93 1 73.62 421 LEU B C 1
ATOM 10946 O O . LEU B 1 421 ? 25 31.062 14.289 1 73.62 421 LEU B O 1
ATOM 10950 N N . PRO B 1 422 ? 26.781 29.656 14.695 1 72.44 422 PRO B N 1
ATOM 10951 C CA . PRO B 1 422 ? 26.281 28.828 13.594 1 72.44 422 PRO B CA 1
ATOM 10952 C C . PRO B 1 422 ? 24.891 28.25 13.859 1 72.44 422 PRO B C 1
ATOM 10954 O O . PRO B 1 422 ? 24.078 28.141 12.938 1 72.44 422 PRO B O 1
ATOM 10957 N N . SER B 1 423 ? 24.625 27.891 15.047 1 75.81 423 SER B N 1
ATOM 10958 C CA . SER B 1 423 ? 23.312 27.359 15.406 1 75.81 423 SER B CA 1
ATOM 10959 C C . SER B 1 423 ? 22.219 28.422 15.25 1 75.81 423 SER B C 1
ATOM 10961 O O . SER B 1 423 ? 21.141 28.125 14.742 1 75.81 423 SER B O 1
ATOM 10963 N N . VAL B 1 424 ? 22.531 29.594 15.594 1 76.12 424 VAL B N 1
ATOM 10964 C CA . VAL B 1 424 ? 21.562 30.688 15.5 1 76.12 424 VAL B CA 1
ATOM 10965 C C . VAL B 1 424 ? 21.312 31.016 14.031 1 76.12 424 VAL B C 1
ATOM 10967 O O . VAL B 1 424 ? 20.172 31.281 13.641 1 76.12 424 VAL B O 1
ATOM 10970 N N . ALA B 1 425 ? 22.391 31.047 13.305 1 74.12 425 ALA B N 1
ATOM 10971 C CA . ALA B 1 425 ? 22.266 31.312 11.875 1 74.12 425 ALA B CA 1
ATOM 10972 C C . ALA B 1 425 ? 21.406 30.25 11.195 1 74.12 425 ALA B C 1
ATOM 10974 O O . ALA B 1 425 ? 20.531 30.578 10.383 1 74.12 425 ALA B O 1
ATOM 10975 N N . MET B 1 426 ? 21.641 29.047 11.578 1 76.81 426 MET B N 1
ATOM 10976 C CA . MET B 1 426 ? 20.891 27.938 10.992 1 76.81 426 MET B CA 1
ATOM 10977 C C . MET B 1 426 ? 19.422 28 11.406 1 76.81 426 MET B C 1
ATOM 10979 O O . MET B 1 426 ? 18.531 27.781 10.586 1 76.81 426 MET B O 1
ATOM 10983 N N . ILE B 1 427 ? 19.141 28.359 12.594 1 77.38 427 ILE B N 1
ATOM 10984 C CA . ILE B 1 427 ? 17.781 28.422 13.102 1 77.38 427 ILE B CA 1
ATOM 10985 C C . ILE B 1 427 ? 17.031 29.562 12.422 1 77.38 427 ILE B C 1
ATOM 10987 O O . ILE B 1 427 ? 15.859 29.406 12.039 1 77.38 427 ILE B O 1
ATOM 10991 N N . THR B 1 428 ? 17.75 30.672 12.195 1 76.25 428 THR B N 1
ATOM 10992 C CA . THR B 1 428 ? 17.109 31.844 11.578 1 76.25 428 THR B CA 1
ATOM 10993 C C . THR B 1 428 ? 16.781 31.562 10.109 1 76.25 428 THR B C 1
ATOM 10995 O O . THR B 1 428 ? 15.695 31.906 9.641 1 76.25 428 THR B O 1
ATOM 10998 N N . LEU B 1 429 ? 17.703 30.969 9.453 1 78.44 429 LEU B N 1
ATOM 10999 C CA . LEU B 1 429 ? 17.453 30.625 8.055 1 78.44 429 LEU B CA 1
ATOM 11000 C C . LEU B 1 429 ? 16.359 29.562 7.938 1 78.44 429 LEU B C 1
ATOM 11002 O O . LEU B 1 429 ? 15.516 29.641 7.039 1 78.44 429 LEU B O 1
ATOM 11006 N N . ASN B 1 430 ? 16.391 28.641 8.859 1 79.94 430 ASN B N 1
ATOM 11007 C CA . ASN B 1 430 ? 15.398 27.578 8.852 1 79.94 430 ASN B CA 1
ATOM 11008 C C . ASN B 1 430 ? 14.016 28.109 9.219 1 79.94 430 ASN B C 1
ATOM 11010 O O . ASN B 1 430 ? 13 27.531 8.836 1 79.94 430 ASN B O 1
ATOM 11014 N N . ALA B 1 431 ? 13.961 29.188 9.922 1 78.94 431 ALA B N 1
ATOM 11015 C CA . ALA B 1 431 ? 12.68 29.781 10.32 1 78.94 431 ALA B CA 1
ATOM 11016 C C . ALA B 1 431 ? 11.992 30.453 9.141 1 78.94 431 ALA B C 1
ATOM 11018 O O . ALA B 1 431 ? 10.781 30.672 9.164 1 78.94 431 ALA B O 1
ATOM 11019 N N . LEU B 1 432 ? 12.734 30.734 8.07 1 82.31 432 LEU B N 1
ATOM 11020 C CA . LEU B 1 432 ? 12.18 31.406 6.898 1 82.31 432 LEU B CA 1
ATOM 11021 C C . LEU B 1 432 ? 11.68 30.375 5.883 1 82.31 432 LEU B C 1
ATOM 11023 O O . LEU B 1 432 ? 10.883 30.703 5.004 1 82.31 432 LEU B O 1
ATOM 11027 N N . LEU B 1 433 ? 12.133 29.234 6.039 1 86.69 433 LEU B N 1
ATOM 11028 C CA . LEU B 1 433 ? 11.867 28.188 5.059 1 86.69 433 LEU B CA 1
ATOM 11029 C C . LEU B 1 433 ? 10.391 27.828 5.031 1 86.69 433 LEU B C 1
ATOM 11031 O O . LEU B 1 433 ? 9.812 27.625 3.961 1 86.69 433 LEU B O 1
ATOM 11035 N N . PRO B 1 434 ? 9.719 27.812 6.18 1 86.75 434 PRO B N 1
ATOM 11036 C CA . PRO B 1 434 ? 8.305 27.438 6.152 1 86.75 434 PRO B CA 1
ATOM 11037 C C . PRO B 1 434 ? 7.449 28.391 5.332 1 86.75 434 PRO B C 1
ATOM 11039 O O . PRO B 1 434 ? 6.473 27.984 4.703 1 86.75 434 PRO B O 1
ATOM 11042 N N . PHE B 1 435 ? 7.812 29.609 5.27 1 86.56 435 PHE B N 1
ATOM 11043 C CA . PHE B 1 435 ? 7.059 30.594 4.496 1 86.56 435 PHE B CA 1
ATOM 11044 C C . PHE B 1 435 ? 7.203 30.328 3.002 1 86.56 435 PHE B C 1
ATOM 11046 O O . PHE B 1 435 ? 6.219 30.375 2.258 1 86.56 435 PHE B O 1
ATOM 11053 N N . LEU B 1 436 ? 8.375 30.016 2.668 1 88.25 436 LEU B N 1
ATOM 11054 C CA . LEU B 1 436 ? 8.625 29.719 1.264 1 88.25 436 LEU B CA 1
ATOM 11055 C C . LEU B 1 436 ? 7.945 28.406 0.863 1 88.25 436 LEU B C 1
ATOM 11057 O O . LEU B 1 436 ? 7.32 28.328 -0.198 1 88.25 436 LEU B O 1
ATOM 11061 N N . LEU B 1 437 ? 8.07 27.484 1.697 1 93.12 437 LEU B N 1
ATOM 11062 C CA . LEU B 1 437 ? 7.492 26.172 1.406 1 93.12 437 LEU B CA 1
ATOM 11063 C C . LEU B 1 437 ? 5.969 26.234 1.422 1 93.12 437 LEU B C 1
ATOM 11065 O O . LEU B 1 437 ? 5.305 25.562 0.631 1 93.12 437 LEU B O 1
ATOM 11069 N N . GLU B 1 438 ? 5.426 27.016 2.352 1 91.69 438 GLU B N 1
ATOM 11070 C CA . GLU B 1 438 ? 3.977 27.172 2.395 1 91.69 438 GLU B CA 1
ATOM 11071 C C . GLU B 1 438 ? 3.455 27.828 1.118 1 91.69 438 GLU B C 1
ATOM 11073 O O . GLU B 1 438 ? 2.424 27.422 0.581 1 91.69 438 GLU B O 1
ATOM 11078 N N . GLY B 1 439 ? 4.172 28.844 0.626 1 90.5 439 GLY B N 1
ATOM 11079 C CA . GLY B 1 439 ? 3.791 29.484 -0.626 1 90.5 439 GLY B CA 1
ATOM 11080 C C . GLY B 1 439 ? 3.801 28.531 -1.805 1 90.5 439 GLY B C 1
ATOM 11081 O O . GLY B 1 439 ? 2.865 28.516 -2.609 1 90.5 439 GLY B O 1
ATOM 11082 N N . LEU B 1 440 ? 4.766 27.703 -1.817 1 91.69 440 LEU B N 1
ATOM 11083 C CA . LEU B 1 440 ? 4.879 26.719 -2.893 1 91.69 440 LEU B CA 1
ATOM 11084 C C . LEU B 1 440 ? 3.795 25.656 -2.779 1 91.69 440 LEU B C 1
ATOM 11086 O O . LEU B 1 440 ? 3.266 25.188 -3.791 1 91.69 440 LEU B O 1
ATOM 11090 N N . THR B 1 441 ? 3.426 25.266 -1.579 1 92.06 441 THR B N 1
ATOM 11091 C CA . THR B 1 441 ? 2.428 24.219 -1.37 1 92.06 441 THR B CA 1
ATOM 11092 C C . THR B 1 441 ? 1.035 24.719 -1.744 1 92.06 441 THR B C 1
ATOM 11094 O O . THR B 1 441 ? 0.198 23.953 -2.217 1 92.06 441 THR B O 1
ATOM 11097 N N . TYR B 1 442 ? 0.809 25.984 -1.542 1 90.38 442 TYR B N 1
ATOM 11098 C CA . TYR B 1 442 ? -0.476 26.562 -1.938 1 90.38 442 TYR B CA 1
ATOM 11099 C C . TYR B 1 442 ? -0.632 26.547 -3.453 1 90.38 442 TYR B C 1
ATOM 11101 O O . TYR B 1 442 ? -1.747 26.438 -3.969 1 90.38 442 TYR B O 1
ATOM 11109 N N . LEU B 1 443 ? 0.459 26.562 -4.137 1 91.12 443 LEU B N 1
ATOM 11110 C CA . LEU B 1 443 ? 0.42 26.562 -5.594 1 91.12 443 LEU B CA 1
ATOM 11111 C C . LEU B 1 443 ? 0.184 25.172 -6.145 1 91.12 443 LEU B C 1
ATOM 11113 O O . LEU B 1 443 ? -0.198 25.016 -7.309 1 91.12 443 LEU B O 1
ATOM 11117 N N . GLN B 1 444 ? 0.41 24.109 -5.484 1 90.75 444 GLN B N 1
ATOM 11118 C CA . GLN B 1 444 ? 0.256 22.734 -5.93 1 90.75 444 GLN B CA 1
ATOM 11119 C C . GLN B 1 444 ? -1.213 22.391 -6.16 1 90.75 444 GLN B C 1
ATOM 11121 O O . GLN B 1 444 ? -1.531 21.516 -6.961 1 90.75 444 GLN B O 1
ATOM 11126 N N . GLY B 1 445 ? -2.182 23.094 -5.457 1 88.25 445 GLY B N 1
ATOM 11127 C CA . GLY B 1 445 ? -3.594 22.906 -5.754 1 88.25 445 GLY B CA 1
ATOM 11128 C C . GLY B 1 445 ? -4.262 21.891 -4.844 1 88.25 445 GLY B C 1
ATOM 11129 O O . GLY B 1 445 ? -5.117 21.125 -5.285 1 88.25 445 GLY B O 1
ATOM 11130 N N . TYR B 1 446 ? -3.928 21.766 -3.627 1 91.88 446 TYR B N 1
ATOM 11131 C CA . TYR B 1 446 ? -4.633 20.906 -2.68 1 91.88 446 TYR B CA 1
ATOM 11132 C C . TYR B 1 446 ? -6.02 21.453 -2.371 1 91.88 446 TYR B C 1
ATOM 11134 O O . TYR B 1 446 ? -6.211 22.672 -2.322 1 91.88 446 TYR B O 1
ATOM 11142 N N . ARG B 1 447 ? -6.926 20.656 -2.121 1 92.69 447 ARG B N 1
ATOM 11143 C CA . ARG B 1 447 ? -8.32 21.062 -2.018 1 92.69 447 ARG B CA 1
ATOM 11144 C C . ARG B 1 447 ? -8.703 21.344 -0.57 1 92.69 447 ARG B C 1
ATOM 11146 O O . ARG B 1 447 ? -9.82 21.797 -0.294 1 92.69 447 ARG B O 1
ATOM 11153 N N . ALA B 1 448 ? -7.855 21.062 0.364 1 93 448 ALA B N 1
ATOM 11154 C CA . ALA B 1 448 ? -8.109 21.328 1.777 1 93 448 ALA B CA 1
ATOM 11155 C C . ALA B 1 448 ? -6.887 21.938 2.447 1 93 448 ALA B C 1
ATOM 11157 O O . ALA B 1 448 ? -5.75 21.625 2.098 1 93 448 ALA B O 1
ATOM 11158 N N . ARG B 1 449 ? -7.125 22.859 3.379 1 92.19 449 ARG B N 1
ATOM 11159 C CA . ARG B 1 449 ? -6.043 23.531 4.098 1 92.19 449 ARG B CA 1
ATOM 11160 C C . ARG B 1 449 ? -5.273 22.531 4.965 1 92.19 449 ARG B C 1
ATOM 11162 O O . ARG B 1 449 ? -4.059 22.656 5.125 1 92.19 449 ARG B O 1
ATOM 11169 N N . SER B 1 450 ? -5.992 21.594 5.539 1 92.56 450 SER B N 1
ATOM 11170 C CA . SER B 1 450 ? -5.34 20.578 6.348 1 92.56 450 SER B CA 1
ATOM 11171 C C . SER B 1 450 ? -4.375 19.734 5.512 1 92.56 450 SER B C 1
ATOM 11173 O O . SER B 1 450 ? -3.299 19.359 5.98 1 92.56 450 SER B O 1
ATOM 11175 N N . TRP B 1 451 ? -4.746 19.516 4.254 1 92.81 451 TRP B N 1
ATOM 11176 C CA . TRP B 1 451 ? -3.869 18.75 3.371 1 92.81 451 TRP B CA 1
ATOM 11177 C C . TRP B 1 451 ? -2.613 19.562 3.035 1 92.81 451 TRP B C 1
ATOM 11179 O O . TRP B 1 451 ? -1.532 18.984 2.873 1 92.81 451 TRP B O 1
ATOM 11189 N N . ILE B 1 452 ? -2.777 20.844 2.92 1 92.94 452 ILE B N 1
ATOM 11190 C CA . ILE B 1 452 ? -1.64 21.719 2.666 1 92.94 452 ILE B CA 1
ATOM 11191 C C . ILE B 1 452 ? -0.676 21.672 3.85 1 92.94 452 ILE B C 1
ATOM 11193 O O . ILE B 1 452 ? 0.541 21.594 3.664 1 92.94 452 ILE B O 1
ATOM 11197 N N . GLU B 1 453 ? -1.245 21.672 5.039 1 93.44 453 GLU B N 1
ATOM 11198 C CA . GLU B 1 453 ? -0.422 21.594 6.242 1 93.44 453 GLU B CA 1
ATOM 11199 C C . GLU B 1 453 ? 0.362 20.297 6.297 1 93.44 453 GLU B C 1
ATOM 11201 O O . GLU B 1 453 ? 1.538 20.281 6.668 1 93.44 453 GLU B O 1
ATOM 11206 N N . TYR B 1 454 ? -0.293 19.219 5.938 1 93.88 454 TYR B N 1
ATOM 11207 C CA . TYR B 1 454 ? 0.382 17.922 5.973 1 93.88 454 TYR B CA 1
ATOM 11208 C C . TYR B 1 454 ? 1.482 17.859 4.922 1 93.88 454 TYR B C 1
ATOM 11210 O O . TYR B 1 454 ? 2.555 17.297 5.172 1 93.88 454 TYR B O 1
ATOM 11218 N N . SER B 1 455 ? 1.159 18.375 3.73 1 94.12 455 SER B N 1
ATOM 11219 C CA . SER B 1 455 ? 2.188 18.422 2.695 1 94.12 455 SER B CA 1
ATOM 11220 C C . SER B 1 455 ? 3.365 19.281 3.115 1 94.12 455 SER B C 1
ATOM 11222 O O . SER B 1 455 ? 4.52 18.953 2.836 1 94.12 455 SER B O 1
ATOM 11224 N N . LEU B 1 456 ? 3.066 20.375 3.771 1 94.44 456 LEU B N 1
ATOM 11225 C CA . LEU B 1 456 ? 4.113 21.234 4.301 1 94.44 456 LEU B CA 1
ATOM 11226 C C . LEU B 1 456 ? 4.953 20.5 5.34 1 94.44 456 LEU B C 1
ATOM 11228 O O . LEU B 1 456 ? 6.18 20.625 5.348 1 94.44 456 LEU B O 1
ATOM 11232 N N . LEU B 1 457 ? 4.277 19.766 6.207 1 95.06 457 LEU B N 1
ATOM 11233 C CA . LEU B 1 457 ? 4.969 18.984 7.23 1 95.06 457 LEU B CA 1
ATOM 11234 C C . LEU B 1 457 ? 5.969 18.031 6.594 1 95.06 457 LEU B C 1
ATOM 11236 O O . LEU B 1 457 ? 7.121 17.953 7.027 1 95.06 457 LEU B O 1
ATOM 11240 N N . LYS B 1 458 ? 5.605 17.406 5.531 1 93.75 458 LYS B N 1
ATOM 11241 C CA . LYS B 1 458 ? 6.473 16.438 4.863 1 93.75 458 LYS B CA 1
ATOM 11242 C C . LYS B 1 458 ? 7.672 17.125 4.223 1 93.75 458 LYS B C 1
ATOM 11244 O O . LYS B 1 458 ? 8.812 16.703 4.402 1 93.75 458 LYS B O 1
ATOM 11249 N N . LYS B 1 459 ? 7.43 18.172 3.537 1 93.12 459 LYS B N 1
ATOM 11250 C CA . LYS B 1 459 ? 8.477 18.875 2.801 1 93.12 459 LYS B CA 1
ATOM 11251 C C . LYS B 1 459 ? 9.438 19.578 3.75 1 93.12 459 LYS B C 1
ATOM 11253 O O . LYS B 1 459 ? 10.656 19.516 3.572 1 93.12 459 LYS B O 1
ATOM 11258 N N . TYR B 1 460 ? 8.852 20.219 4.711 1 93.5 460 TYR B N 1
ATOM 11259 C CA . TYR B 1 460 ? 9.672 20.953 5.656 1 93.5 460 TYR B CA 1
ATOM 11260 C C . TYR B 1 460 ? 10.562 20.016 6.461 1 93.5 460 TYR B C 1
ATOM 11262 O O . TYR B 1 460 ? 11.742 20.312 6.695 1 93.5 460 TYR B O 1
ATOM 11270 N N . PHE B 1 461 ? 10.109 18.906 6.84 1 94.69 461 PHE B N 1
ATOM 11271 C CA . PHE B 1 461 ? 10.93 17.953 7.59 1 94.69 461 PHE B CA 1
ATOM 11272 C C . PHE B 1 461 ? 12.078 17.438 6.734 1 94.69 461 PHE B C 1
ATOM 11274 O O . PHE B 1 461 ? 13.211 17.312 7.211 1 94.69 461 PHE B O 1
ATOM 11281 N N . LEU B 1 462 ? 11.734 17.078 5.531 1 91.44 462 LEU B N 1
ATOM 11282 C CA . LEU B 1 462 ? 12.781 16.594 4.641 1 91.44 462 LEU B CA 1
ATOM 11283 C C . LEU B 1 462 ? 13.867 17.641 4.445 1 91.44 462 LEU B C 1
ATOM 11285 O O . LEU B 1 462 ? 15.062 17.312 4.434 1 91.44 462 LEU B O 1
ATOM 11289 N N . PHE B 1 463 ? 13.438 18.828 4.344 1 88.62 463 PHE B N 1
ATOM 11290 C CA . PHE B 1 463 ? 14.375 19.938 4.191 1 88.62 463 PHE B CA 1
ATOM 11291 C C . PHE B 1 463 ? 15.25 20.078 5.438 1 88.62 463 PHE B C 1
ATOM 11293 O O . PHE B 1 463 ? 16.469 20.219 5.332 1 88.62 463 PHE B O 1
ATOM 11300 N N . LEU B 1 464 ? 14.641 20 6.586 1 90.19 464 LEU B N 1
ATOM 11301 C CA . LEU B 1 464 ? 15.383 20.141 7.836 1 90.19 464 LEU B CA 1
ATOM 11302 C C . LEU B 1 464 ? 16.344 18.969 8.023 1 90.19 464 LEU B C 1
ATOM 11304 O O . LEU B 1 464 ? 17.484 19.172 8.469 1 90.19 464 LEU B O 1
ATOM 11308 N N . LEU B 1 465 ? 15.867 17.812 7.723 1 89.19 465 LEU B N 1
ATOM 11309 C CA . LEU B 1 465 ? 16.688 16.625 7.891 1 89.19 465 LEU B CA 1
ATOM 11310 C C . LEU B 1 465 ? 17.938 16.703 7.02 1 89.19 465 LEU B C 1
ATOM 11312 O O . LEU B 1 465 ? 19.047 16.453 7.492 1 89.19 465 LEU B O 1
ATOM 11316 N N . ILE B 1 466 ? 17.812 17.109 5.832 1 82.56 466 ILE B N 1
ATOM 11317 C CA . ILE B 1 466 ? 18.922 17.141 4.883 1 82.56 466 ILE B CA 1
ATOM 11318 C C . ILE B 1 466 ? 19.844 18.297 5.203 1 82.56 466 ILE B C 1
ATOM 11320 O O . ILE B 1 466 ? 21.078 18.156 5.184 1 82.56 466 ILE B O 1
ATOM 11324 N N . ASN B 1 467 ? 19.281 19.406 5.598 1 80.25 467 ASN B N 1
ATOM 11325 C CA . ASN B 1 467 ? 20.062 20.641 5.746 1 80.25 467 ASN B CA 1
ATOM 11326 C C . ASN B 1 467 ? 20.688 20.75 7.141 1 80.25 467 ASN B C 1
ATOM 11328 O O . ASN B 1 467 ? 21.656 21.469 7.34 1 80.25 467 ASN B O 1
ATOM 11332 N N . VAL B 1 468 ? 20.109 20.094 8.039 1 81.62 468 VAL B N 1
ATOM 11333 C CA . VAL B 1 468 ? 20.641 20.234 9.391 1 81.62 468 VAL B CA 1
ATOM 11334 C C . VAL B 1 468 ? 21.438 18.984 9.758 1 81.62 468 VAL B C 1
ATOM 11336 O O . VAL B 1 468 ? 22.609 19.078 10.156 1 81.62 468 VAL B O 1
ATOM 11339 N N . VAL B 1 469 ? 20.875 17.875 9.555 1 80.81 469 VAL B N 1
ATOM 11340 C CA . VAL B 1 469 ? 21.516 16.656 10 1 80.81 469 VAL B CA 1
ATOM 11341 C C . VAL B 1 469 ? 22.609 16.25 9 1 80.81 469 VAL B C 1
ATOM 11343 O O . VAL B 1 469 ? 23.734 15.914 9.391 1 80.81 469 VAL B O 1
ATOM 11346 N N . PHE B 1 470 ? 22.344 16.328 7.707 1 76.06 470 PHE B N 1
ATOM 11347 C CA . PHE B 1 470 ? 23.281 15.797 6.711 1 76.06 470 PHE B CA 1
ATOM 11348 C C . PHE B 1 470 ? 24.156 16.906 6.156 1 76.06 470 PHE B C 1
ATOM 11350 O O . PHE B 1 470 ? 24.859 16.719 5.164 1 76.06 470 PHE B O 1
ATOM 11357 N N . ILE B 1 471 ? 24.031 18.047 6.812 1 71.69 471 ILE B N 1
ATOM 11358 C CA . ILE B 1 471 ? 24.812 19.172 6.336 1 71.69 471 ILE B CA 1
ATOM 11359 C C . ILE B 1 471 ? 26.297 18.875 6.469 1 71.69 471 ILE B C 1
ATOM 11361 O O . ILE B 1 471 ? 27.094 19.266 5.613 1 71.69 471 ILE B O 1
ATOM 11365 N N . PHE B 1 472 ? 26.656 18.234 7.562 1 69.88 472 PHE B N 1
ATOM 11366 C CA . PHE B 1 472 ? 28.062 17.938 7.816 1 69.88 472 PHE B CA 1
ATOM 11367 C C . PHE B 1 472 ? 28.594 16.922 6.82 1 69.88 472 PHE B C 1
ATOM 11369 O O . PHE B 1 472 ? 29.797 16.875 6.547 1 69.88 472 PHE B O 1
ATOM 11376 N N . LEU B 1 473 ? 27.656 16.109 6.352 1 66.81 473 LEU B N 1
ATOM 11377 C CA . LEU B 1 473 ? 28.047 15.172 5.301 1 66.81 473 LEU B CA 1
ATOM 11378 C C . LEU B 1 473 ? 28.281 15.898 3.982 1 66.81 473 LEU B C 1
ATOM 11380 O O . LEU B 1 473 ? 29.188 15.531 3.221 1 66.81 473 LEU B O 1
ATOM 11384 N N . LEU B 1 474 ? 27.531 16.953 3.799 1 61.66 474 LEU B N 1
ATOM 11385 C CA . LEU B 1 474 ? 27.578 17.688 2.541 1 61.66 474 LEU B CA 1
ATOM 11386 C C . LEU B 1 474 ? 28.734 18.688 2.539 1 61.66 474 LEU B C 1
ATOM 11388 O O . LEU B 1 474 ? 29.25 19.047 1.479 1 61.66 474 LEU B O 1
ATOM 11392 N N . ALA B 1 475 ? 29.109 19.328 3.682 1 56.25 475 ALA B N 1
ATOM 11393 C CA . ALA B 1 475 ? 30.125 20.359 3.779 1 56.25 475 ALA B CA 1
ATOM 11394 C C . ALA B 1 475 ? 31.5 19.812 3.398 1 56.25 475 ALA B C 1
ATOM 11396 O O . ALA B 1 475 ? 32.375 20.562 2.939 1 56.25 475 ALA B O 1
ATOM 11397 N N . THR B 1 476 ? 31.766 18.703 3.734 1 53.84 476 THR B N 1
ATOM 11398 C CA . THR B 1 476 ? 33.094 18.359 3.254 1 53.84 476 THR B CA 1
ATOM 11399 C C . THR B 1 476 ? 33.156 18.391 1.729 1 53.84 476 THR B C 1
ATOM 11401 O O . THR B 1 476 ? 33.625 19.359 1.143 1 53.84 476 THR B O 1
ATOM 11404 N N . THR B 1 477 ? 33.188 17.625 0.821 1 52.06 477 THR B N 1
ATOM 11405 C CA . THR B 1 477 ? 33.219 17.766 -0.63 1 52.06 477 THR B CA 1
ATOM 11406 C C . THR B 1 477 ? 32 17.078 -1.259 1 52.06 477 THR B C 1
ATOM 11408 O O . THR B 1 477 ? 31.922 15.844 -1.262 1 52.06 477 THR B O 1
ATOM 11411 N N . TYR B 1 478 ? 30.938 17.938 -1.327 1 54.56 478 TYR B N 1
ATOM 11412 C CA . TYR B 1 478 ? 29.672 17.484 -1.905 1 54.56 478 TYR B CA 1
ATOM 11413 C C . TYR B 1 478 ? 29.906 16.516 -3.053 1 54.56 478 TYR B C 1
ATOM 11415 O O . TYR B 1 478 ? 29.297 15.453 -3.115 1 54.56 478 TYR B O 1
ATOM 11423 N N . TRP B 1 479 ? 30.859 17.047 -3.938 1 56.91 479 TRP B N 1
ATOM 11424 C CA . TRP B 1 479 ? 31.094 16.281 -5.156 1 56.91 479 TRP B CA 1
ATOM 11425 C C . TRP B 1 479 ? 31.781 14.961 -4.848 1 56.91 479 TRP B C 1
ATOM 11427 O O . TRP B 1 479 ? 31.469 13.938 -5.453 1 56.91 479 TRP B O 1
ATOM 11437 N N . GLN B 1 480 ? 32.688 15.07 -3.873 1 59.88 480 GLN B N 1
ATOM 11438 C CA . GLN B 1 480 ? 33.375 13.844 -3.512 1 59.88 480 GLN B CA 1
ATOM 11439 C C . GLN B 1 480 ? 32.438 12.852 -2.822 1 59.88 480 GLN B C 1
ATOM 11441 O O . GLN B 1 480 ? 32.562 11.641 -3.025 1 59.88 480 GLN B O 1
ATOM 11446 N N . LEU B 1 481 ? 31.516 13.43 -2.158 1 61.09 481 LEU B N 1
ATOM 11447 C CA . LEU B 1 481 ? 30.562 12.578 -1.46 1 61.09 481 LEU B CA 1
ATOM 11448 C C . LEU B 1 481 ? 29.625 11.875 -2.447 1 61.09 481 LEU B C 1
ATOM 11450 O O . LEU B 1 481 ? 29.344 10.688 -2.307 1 61.09 481 LEU B O 1
ATOM 11454 N N . VAL B 1 482 ? 29.188 12.703 -3.318 1 60.19 482 VAL B N 1
ATOM 11455 C CA . VAL B 1 482 ? 28.266 12.133 -4.312 1 60.19 482 VAL B CA 1
ATOM 11456 C C . VAL B 1 482 ? 29 11.055 -5.113 1 60.19 482 VAL B C 1
ATOM 11458 O O . VAL B 1 482 ? 28.422 10 -5.402 1 60.19 482 VAL B O 1
ATOM 11461 N N . ARG B 1 483 ? 30.297 11.383 -5.473 1 59.97 483 ARG B N 1
ATOM 11462 C CA . ARG B 1 483 ? 31.094 10.422 -6.23 1 59.97 483 ARG B CA 1
ATOM 11463 C C . ARG B 1 483 ? 31.359 9.172 -5.402 1 59.97 483 ARG B C 1
ATOM 11465 O O . ARG B 1 483 ? 31.281 8.055 -5.918 1 59.97 483 ARG B O 1
ATOM 11472 N N . ASP B 1 484 ? 31.547 9.438 -4.133 1 62.88 484 ASP B N 1
ATOM 11473 C CA . ASP B 1 484 ? 31.844 8.305 -3.258 1 62.88 484 ASP B CA 1
ATOM 11474 C C . ASP B 1 484 ? 30.594 7.492 -2.971 1 62.88 484 ASP B C 1
ATOM 11476 O O . ASP B 1 484 ? 30.641 6.262 -2.885 1 62.88 484 ASP B O 1
ATOM 11480 N N . LEU B 1 485 ? 29.5 8.164 -2.861 1 61.69 485 LEU B N 1
ATOM 11481 C CA . LEU B 1 485 ? 28.234 7.5 -2.594 1 61.69 485 LEU B CA 1
ATOM 11482 C C . LEU B 1 485 ? 27.797 6.672 -3.795 1 61.69 485 LEU B C 1
ATOM 11484 O O . LEU B 1 485 ? 27.234 5.582 -3.629 1 61.69 485 LEU B O 1
ATOM 11488 N N . ALA B 1 486 ? 28.078 7.27 -4.945 1 57.97 486 ALA B N 1
ATOM 11489 C CA . ALA B 1 486 ? 27.688 6.594 -6.18 1 57.97 486 ALA B CA 1
ATOM 11490 C C . ALA B 1 486 ? 28.594 5.391 -6.445 1 57.97 486 ALA B C 1
ATOM 11492 O O . ALA B 1 486 ? 28.125 4.34 -6.887 1 57.97 486 ALA B O 1
ATOM 11493 N N . ASN B 1 487 ? 29.922 5.555 -5.977 1 59.03 487 ASN B N 1
ATOM 11494 C CA . ASN B 1 487 ? 30.891 4.516 -6.309 1 59.03 487 ASN B CA 1
ATOM 11495 C C . ASN B 1 487 ? 31 3.467 -5.207 1 59.03 487 ASN B C 1
ATOM 11497 O O . ASN B 1 487 ? 31.203 2.285 -5.484 1 59.03 487 ASN B O 1
ATOM 11501 N N . TYR B 1 488 ? 30.828 4.035 -3.902 1 62.75 488 TYR B N 1
ATOM 11502 C CA . TYR B 1 488 ? 30.984 3.125 -2.773 1 62.75 488 TYR B CA 1
ATOM 11503 C C . TYR B 1 488 ? 29.844 3.289 -1.776 1 62.75 488 TYR B C 1
ATOM 11505 O O . TYR B 1 488 ? 30.062 3.721 -0.641 1 62.75 488 TYR B O 1
ATOM 11513 N N . PRO B 1 489 ? 28.594 2.865 -2.123 1 62.25 489 PRO B N 1
ATOM 11514 C CA . PRO B 1 489 ? 27.484 3.074 -1.204 1 62.25 489 PRO B CA 1
ATOM 11515 C C . PRO B 1 489 ? 27.672 2.355 0.13 1 62.25 489 PRO B C 1
ATOM 11517 O O . PRO B 1 489 ? 27.109 2.777 1.146 1 62.25 489 PRO B O 1
ATOM 11520 N N . ALA B 1 490 ? 28.469 1.243 0.159 1 63.41 490 ALA B N 1
ATOM 11521 C CA . ALA B 1 490 ? 28.703 0.512 1.401 1 63.41 490 ALA B CA 1
ATOM 11522 C C . ALA B 1 490 ? 29.5 1.358 2.395 1 63.41 490 ALA B C 1
ATOM 11524 O O . ALA B 1 490 ? 29.5 1.081 3.596 1 63.41 490 ALA B O 1
ATOM 11525 N N . LYS B 1 491 ? 30.109 2.434 1.885 1 71.69 491 LYS B N 1
ATOM 11526 C CA . LYS B 1 491 ? 30.922 3.285 2.758 1 71.69 491 LYS B CA 1
ATOM 11527 C C . LYS B 1 491 ? 30.078 4.43 3.324 1 71.69 491 LYS B C 1
ATOM 11529 O O . LYS B 1 491 ? 30.594 5.273 4.062 1 71.69 491 LYS B O 1
ATOM 11534 N N . ILE B 1 492 ? 28.797 4.34 2.973 1 72.81 492 ILE B N 1
ATOM 11535 C CA . ILE B 1 492 ? 27.906 5.426 3.395 1 72.81 492 ILE B CA 1
ATOM 11536 C C . ILE B 1 492 ? 27.844 5.469 4.922 1 72.81 492 ILE B C 1
ATOM 11538 O O . ILE B 1 492 ? 28.031 6.527 5.527 1 72.81 492 ILE B O 1
ATOM 11542 N N . PRO B 1 493 ? 27.641 4.324 5.57 1 75.25 493 PRO B N 1
ATOM 11543 C CA . PRO B 1 493 ? 27.562 4.391 7.031 1 75.25 493 PRO B CA 1
ATOM 11544 C C . PRO B 1 493 ? 28.875 4.859 7.668 1 75.25 493 PRO B C 1
ATOM 11546 O O . PRO B 1 493 ? 28.859 5.59 8.664 1 75.25 493 PRO B O 1
ATOM 11549 N N . GLU B 1 494 ? 29.969 4.457 7.062 1 78.5 494 GLU B N 1
ATOM 11550 C CA . GLU B 1 494 ? 31.266 4.852 7.594 1 78.5 494 GLU B CA 1
ATOM 11551 C C . GLU B 1 494 ? 31.5 6.348 7.418 1 78.5 494 GLU B C 1
ATOM 11553 O O . GLU B 1 494 ? 31.984 7.016 8.328 1 78.5 494 GLU B O 1
ATOM 11558 N N . LYS B 1 495 ? 31.156 6.879 6.309 1 77.44 495 LYS B N 1
ATOM 11559 C CA . LYS B 1 495 ? 31.328 8.305 6.051 1 77.44 495 LYS B CA 1
ATOM 11560 C C . LYS B 1 495 ? 30.391 9.141 6.91 1 77.44 495 LYS B C 1
ATOM 11562 O O . LYS B 1 495 ? 30.75 10.219 7.383 1 77.44 495 LYS B O 1
ATOM 11567 N N . LEU B 1 496 ? 29.234 8.633 7.004 1 76.69 496 LEU B N 1
ATOM 11568 C CA . LEU B 1 496 ? 28.25 9.297 7.859 1 76.69 496 LEU B CA 1
ATOM 11569 C C . LEU B 1 496 ? 28.75 9.359 9.305 1 76.69 496 LEU B C 1
ATOM 11571 O O . LEU B 1 496 ? 28.656 10.406 9.945 1 76.69 496 LEU B O 1
ATOM 11575 N N . ALA B 1 497 ? 29.219 8.234 9.75 1 80.81 497 ALA B N 1
ATOM 11576 C CA . ALA B 1 497 ? 29.719 8.164 11.125 1 80.81 497 ALA B CA 1
ATOM 11577 C C . ALA B 1 497 ? 30.922 9.07 11.312 1 80.81 497 ALA B C 1
ATOM 11579 O O . ALA B 1 497 ? 31.062 9.734 12.344 1 80.81 497 ALA B O 1
ATOM 11580 N N . LYS B 1 498 ? 31.859 9.117 10.328 1 79 498 LYS B N 1
ATOM 11581 C CA . LYS B 1 498 ? 33.031 9.961 10.414 1 79 498 LYS B CA 1
ATOM 11582 C C . LYS B 1 498 ? 32.656 11.445 10.461 1 79 498 LYS B C 1
ATOM 11584 O O . LYS B 1 498 ? 33.25 12.211 11.234 1 79 498 LYS B O 1
ATOM 11589 N N . ALA B 1 499 ? 31.672 11.773 9.688 1 75.81 499 ALA B N 1
ATOM 11590 C CA . ALA B 1 499 ? 31.234 13.164 9.617 1 75.81 499 ALA B CA 1
ATOM 11591 C C . ALA B 1 499 ? 30.5 13.57 10.898 1 75.81 499 ALA B C 1
ATOM 11593 O O . ALA B 1 499 ? 30.703 14.672 11.414 1 75.81 499 ALA B O 1
ATOM 11594 N N . LEU B 1 500 ? 29.75 12.672 11.453 1 76.75 500 LEU B N 1
ATOM 11595 C CA . LEU B 1 500 ? 28.875 13.008 12.57 1 76.75 500 LEU B CA 1
ATOM 11596 C C . LEU B 1 500 ? 29.594 12.797 13.898 1 76.75 500 LEU B C 1
ATOM 11598 O O . LEU B 1 500 ? 29.172 13.328 14.93 1 76.75 500 LEU B O 1
ATOM 11602 N N . GLN B 1 501 ? 30.656 12.086 13.852 1 80.31 501 GLN B N 1
ATOM 11603 C CA . GLN B 1 501 ? 31.375 11.828 15.094 1 80.31 501 GLN B CA 1
ATOM 11604 C C . GLN B 1 501 ? 32.469 12.867 15.305 1 80.31 501 GLN B C 1
ATOM 11606 O O . GLN B 1 501 ? 33.094 12.914 16.375 1 80.31 501 GLN B O 1
ATOM 11611 N N . SER B 1 502 ? 32.625 13.703 14.312 1 78 502 SER B N 1
ATOM 11612 C CA . SER B 1 502 ? 33.625 14.75 14.492 1 78 502 SER B CA 1
ATOM 11613 C C . SER B 1 502 ? 33.281 15.617 15.703 1 78 502 SER B C 1
ATOM 11615 O O . SER B 1 502 ? 32.125 15.812 16.047 1 78 502 SER B O 1
ATOM 11617 N N . GLY B 1 503 ? 34.188 16.016 16.516 1 74.81 503 GLY B N 1
ATOM 11618 C CA . GLY B 1 503 ? 34 16.844 17.703 1 74.81 503 GLY B CA 1
ATOM 11619 C C . GLY B 1 503 ? 33.188 18.094 17.422 1 74.81 503 GLY B C 1
ATOM 11620 O O . GLY B 1 503 ? 32.312 18.469 18.203 1 74.81 503 GLY B O 1
ATOM 11621 N N . LYS B 1 504 ? 33.438 18.641 16.266 1 74.06 504 LYS B N 1
ATOM 11622 C CA . LYS B 1 504 ? 32.75 19.859 15.891 1 74.06 504 LYS B CA 1
ATOM 11623 C C . LYS B 1 504 ? 31.25 19.594 15.688 1 74.06 504 LYS B C 1
ATOM 11625 O O . LYS B 1 504 ? 30.406 20.375 16.125 1 74.06 504 LYS B O 1
ATOM 11630 N N . ALA B 1 505 ? 30.922 18.516 15.086 1 80 505 ALA B N 1
ATOM 11631 C CA . ALA B 1 505 ? 29.531 18.172 14.812 1 80 505 ALA B CA 1
ATOM 11632 C C . ALA B 1 505 ? 28.797 17.812 16.094 1 80 505 ALA B C 1
ATOM 11634 O O . ALA B 1 505 ? 27.656 18.219 16.297 1 80 505 ALA B O 1
ATOM 11635 N N . ARG B 1 506 ? 29.422 17.141 16.984 1 84.31 506 ARG B N 1
ATOM 11636 C CA . ARG B 1 506 ? 28.812 16.734 18.234 1 84.31 506 ARG B CA 1
ATOM 11637 C C . ARG B 1 506 ? 28.484 17.953 19.109 1 84.31 506 ARG B C 1
ATOM 11639 O O . ARG B 1 506 ? 27.391 18.031 19.672 1 84.31 506 ARG B O 1
ATOM 11646 N N . ASN B 1 507 ? 29.391 18.859 19.125 1 82.56 507 ASN B N 1
ATOM 11647 C CA . ASN B 1 507 ? 29.172 20.062 19.938 1 82.56 507 ASN B CA 1
ATOM 11648 C C . ASN B 1 507 ? 28.125 20.969 19.312 1 82.56 507 ASN B C 1
ATOM 11650 O O . ASN B 1 507 ? 27.359 21.625 20.016 1 82.56 507 ASN B O 1
ATOM 11654 N N . PHE B 1 508 ? 28.172 20.969 18.078 1 80.88 508 PHE B N 1
ATOM 11655 C CA . PHE B 1 508 ? 27.188 21.766 17.359 1 80.88 508 PHE B CA 1
ATOM 11656 C C . PHE B 1 508 ? 25.781 21.281 17.672 1 80.88 508 PHE B C 1
ATOM 11658 O O . PHE B 1 508 ? 24.891 22.094 17.969 1 80.88 508 PHE B O 1
ATOM 11665 N N . PHE B 1 509 ? 25.594 20 17.609 1 87.38 509 PHE B N 1
ATOM 11666 C CA . PHE B 1 509 ? 24.25 19.453 17.797 1 87.38 509 PHE B CA 1
ATOM 11667 C C . PHE B 1 509 ? 23.812 19.578 19.25 1 87.38 509 PHE B C 1
ATOM 11669 O O . PHE B 1 509 ? 22.625 19.781 19.531 1 87.38 509 PHE B O 1
ATOM 11676 N N . LEU B 1 510 ? 24.703 19.422 20.094 1 89.12 510 LEU B N 1
ATOM 11677 C CA . LEU B 1 510 ? 24.375 19.625 21.5 1 89.12 510 LEU B CA 1
ATOM 11678 C C . LEU B 1 510 ? 23.969 21.078 21.766 1 89.12 510 LEU B C 1
ATOM 11680 O O . LEU B 1 510 ? 22.984 21.344 22.438 1 89.12 510 LEU B O 1
ATOM 11684 N N . SER B 1 511 ? 24.766 21.969 21.156 1 87.75 511 SER B N 1
ATOM 11685 C CA . SER B 1 511 ? 24.422 23.391 21.297 1 87.75 511 SER B CA 1
ATOM 11686 C C . SER B 1 511 ? 23.078 23.703 20.641 1 87.75 511 SER B C 1
ATOM 11688 O O . SER B 1 511 ? 22.328 24.531 21.156 1 87.75 511 SER B O 1
ATOM 11690 N N . TYR B 1 512 ? 22.844 23.047 19.594 1 88.31 512 TYR B N 1
ATOM 11691 C CA . TYR B 1 512 ? 21.594 23.234 18.859 1 88.31 512 TYR B CA 1
ATOM 11692 C C . TYR B 1 512 ? 20.391 22.844 19.719 1 88.31 512 TYR B C 1
ATOM 11694 O O . TYR B 1 512 ? 19.422 23.578 19.812 1 88.31 512 TYR B O 1
ATOM 11702 N N . VAL B 1 513 ? 20.453 21.719 20.391 1 92.31 513 VAL B N 1
ATOM 11703 C CA . VAL B 1 513 ? 19.344 21.188 21.188 1 92.31 513 VAL B CA 1
ATOM 11704 C C . VAL B 1 513 ? 19.156 22.031 22.438 1 92.31 513 VAL B C 1
ATOM 11706 O O . VAL B 1 513 ? 18.031 22.312 22.859 1 92.31 513 VAL B O 1
ATOM 11709 N N . ILE B 1 514 ? 20.266 22.5 22.984 1 92.25 514 ILE B N 1
ATOM 11710 C CA . ILE B 1 514 ? 20.219 23.328 24.188 1 92.25 514 ILE B CA 1
ATOM 11711 C C . ILE B 1 514 ? 19.547 24.672 23.859 1 92.25 514 ILE B C 1
ATOM 11713 O O . ILE B 1 514 ? 18.656 25.125 24.578 1 92.25 514 ILE B O 1
ATOM 11717 N N . LEU B 1 515 ? 20 25.219 22.75 1 89.75 515 LEU B N 1
ATOM 11718 C CA . LEU B 1 515 ? 19.422 26.5 22.344 1 89.75 515 LEU B CA 1
ATOM 11719 C C . LEU B 1 515 ? 17.938 26.359 22.031 1 89.75 515 LEU B C 1
ATOM 11721 O O . LEU B 1 515 ? 17.141 27.219 22.406 1 89.75 515 LEU B O 1
ATOM 11725 N N . GLN B 1 516 ? 17.531 25.281 21.406 1 91.94 516 GLN B N 1
ATOM 11726 C CA . GLN B 1 516 ? 16.125 25.062 21.062 1 91.94 516 GLN B CA 1
ATOM 11727 C C . GLN B 1 516 ? 15.289 24.797 22.312 1 91.94 516 GLN B C 1
ATOM 11729 O O . GLN B 1 516 ? 14.156 25.266 22.406 1 91.94 516 GLN B O 1
ATOM 11734 N N . GLY B 1 517 ? 15.773 24.109 23.266 1 92.31 517 GLY B N 1
ATOM 11735 C CA . GLY B 1 517 ? 15.023 23.703 24.438 1 92.31 517 GLY B CA 1
ATOM 11736 C C . GLY B 1 517 ? 14.945 24.766 25.516 1 92.31 517 GLY B C 1
ATOM 11737 O O . GLY B 1 517 ? 13.859 25.094 25.984 1 92.31 517 GLY B O 1
ATOM 11738 N N . LEU B 1 518 ? 16.062 25.422 25.797 1 93 518 LEU B N 1
ATOM 11739 C CA . LEU B 1 518 ? 16.125 26.375 26.906 1 93 518 LEU B CA 1
ATOM 11740 C C . LEU B 1 518 ? 15.953 27.797 26.406 1 93 518 LEU B C 1
ATOM 11742 O O . LEU B 1 518 ? 15.523 28.672 27.172 1 93 518 LEU B O 1
ATOM 11746 N N . GLY B 1 519 ? 16.234 28.031 25.188 1 90.56 519 GLY B N 1
ATOM 11747 C CA . GLY B 1 519 ? 16.203 29.391 24.688 1 90.56 519 GLY B CA 1
ATOM 11748 C C . GLY B 1 519 ? 15 29.672 23.797 1 90.56 519 GLY B C 1
ATOM 11749 O O . GLY B 1 519 ? 14.078 30.391 24.219 1 90.56 519 GLY B O 1
ATOM 11750 N N . ILE B 1 520 ? 14.852 28.969 22.766 1 88.88 520 ILE B N 1
ATOM 11751 C CA . ILE B 1 520 ? 13.883 29.297 21.734 1 88.88 520 ILE B CA 1
ATOM 11752 C C . ILE B 1 520 ? 12.484 28.859 22.156 1 88.88 520 ILE B C 1
ATOM 11754 O O . ILE B 1 520 ? 11.5 29.562 21.922 1 88.88 520 ILE B O 1
ATOM 11758 N N . MET B 1 521 ? 12.289 27.719 22.781 1 92.81 521 MET B N 1
ATOM 11759 C CA . MET B 1 521 ? 10.977 27.188 23.156 1 92.81 521 MET B CA 1
ATOM 11760 C C . MET B 1 521 ? 10.281 28.125 24.141 1 92.81 521 MET B C 1
ATOM 11762 O O . MET B 1 521 ? 9.125 28.5 23.938 1 92.81 521 MET B O 1
ATOM 11766 N N . PRO B 1 522 ? 10.914 28.641 25.172 1 92.19 522 PRO B N 1
ATOM 11767 C CA . PRO B 1 522 ? 10.258 29.594 26.047 1 92.19 522 PRO B CA 1
ATOM 11768 C C . PRO B 1 522 ? 9.992 30.938 25.375 1 92.19 522 PRO B C 1
ATOM 11770 O O . PRO B 1 522 ? 9.039 31.641 25.719 1 92.19 522 PRO B O 1
ATOM 11773 N N . LEU B 1 523 ? 10.812 31.266 24.391 1 89.75 523 LEU B N 1
ATOM 11774 C CA . LEU B 1 523 ? 10.625 32.5 23.656 1 89.75 523 LEU B CA 1
ATOM 11775 C C . LEU B 1 523 ? 9.328 32.469 22.844 1 89.75 523 LEU B C 1
ATOM 11777 O O . LEU B 1 523 ? 8.742 33.5 22.547 1 89.75 523 LEU B O 1
ATOM 11781 N N . GLN B 1 524 ? 8.867 31.25 22.594 1 89.56 524 GLN B N 1
ATOM 11782 C CA . GLN B 1 524 ? 7.633 31.094 21.828 1 89.56 524 GLN B CA 1
ATOM 11783 C C . GLN B 1 524 ? 6.414 31.5 22.641 1 89.56 524 GLN B C 1
ATOM 11785 O O . GLN B 1 524 ? 5.352 31.781 22.094 1 89.56 524 GLN B O 1
ATOM 11790 N N . LEU B 1 525 ? 6.531 31.562 23.938 1 88.88 525 LEU B N 1
ATOM 11791 C CA . LEU B 1 525 ? 5.434 32 24.781 1 88.88 525 LEU B CA 1
ATOM 11792 C C . LEU B 1 525 ? 5.098 33.469 24.5 1 88.88 525 LEU B C 1
ATOM 11794 O O . LEU B 1 525 ? 3.943 33.875 24.609 1 88.88 525 LEU B O 1
ATOM 11798 N N . LEU B 1 526 ? 6.102 34.219 24.062 1 87.88 526 LEU B N 1
ATOM 11799 C CA . LEU B 1 526 ? 5.906 35.656 23.781 1 87.88 526 LEU B CA 1
ATOM 11800 C C . LEU B 1 526 ? 5.27 35.844 22.406 1 87.88 526 LEU B C 1
ATOM 11802 O O . LEU B 1 526 ? 4.766 36.938 22.109 1 87.88 526 LEU B O 1
ATOM 11806 N N . ASN B 1 527 ? 5.086 34.812 21.625 1 85.69 527 ASN B N 1
ATOM 11807 C CA . ASN B 1 527 ? 4.461 34.844 20.312 1 85.69 527 ASN B CA 1
ATOM 11808 C C . ASN B 1 527 ? 4.926 36.062 19.516 1 85.69 527 ASN B C 1
ATOM 11810 O O . ASN B 1 527 ? 4.105 36.812 18.984 1 85.69 527 ASN B O 1
ATOM 11814 N N . LEU B 1 528 ? 6.188 36.281 19.453 1 81.12 528 LEU B N 1
ATOM 11815 C CA . LEU B 1 528 ? 6.754 37.438 18.797 1 81.12 528 LEU B CA 1
ATOM 11816 C C . LEU B 1 528 ? 6.43 37.438 17.297 1 81.12 528 LEU B C 1
ATOM 11818 O O . LEU B 1 528 ? 6.293 38.5 16.688 1 81.12 528 LEU B O 1
ATOM 11822 N N . GLY B 1 529 ? 6.266 36.344 16.734 1 77.25 529 GLY B N 1
ATOM 11823 C CA . GLY B 1 529 ? 5.938 36.25 15.312 1 77.25 529 GLY B CA 1
ATOM 11824 C C . GLY B 1 529 ? 4.562 36.812 14.984 1 77.25 529 GLY B C 1
ATOM 11825 O O . GLY B 1 529 ? 4.32 37.25 13.867 1 77.25 529 GLY B O 1
ATOM 11826 N N . ILE B 1 530 ? 3.676 36.781 15.906 1 80.06 530 ILE B N 1
ATOM 11827 C CA . ILE B 1 530 ? 2.312 37.219 15.672 1 80.06 530 ILE B CA 1
ATOM 11828 C C . ILE B 1 530 ? 2.15 38.656 16.203 1 80.06 530 ILE B C 1
ATOM 11830 O O . ILE B 1 530 ? 1.54 39.5 15.555 1 80.06 530 ILE B O 1
ATOM 11834 N N . ILE B 1 531 ? 2.822 38.969 17.328 1 82.31 531 ILE B N 1
ATOM 11835 C CA . ILE B 1 531 ? 2.598 40.219 18.016 1 82.31 531 ILE B CA 1
ATOM 11836 C C . ILE B 1 531 ? 3.332 41.344 17.281 1 82.31 531 ILE B C 1
ATOM 11838 O O . ILE B 1 531 ? 2.809 42.469 17.156 1 82.31 531 ILE B O 1
ATOM 11842 N N . VAL B 1 532 ? 4.535 41.031 16.766 1 83.75 532 VAL B N 1
ATOM 11843 C CA . VAL B 1 532 ? 5.336 42.094 16.141 1 83.75 532 VAL B CA 1
ATOM 11844 C C . VAL B 1 532 ? 4.656 42.562 14.852 1 83.75 532 VAL B C 1
ATOM 11846 O O . VAL B 1 532 ? 4.398 43.75 14.672 1 83.75 532 VAL B O 1
ATOM 11849 N N . PRO B 1 533 ? 4.32 41.688 14.016 1 85 533 PRO B N 1
ATOM 11850 C CA . PRO B 1 533 ? 3.609 42.156 12.82 1 85 533 PRO B CA 1
ATOM 11851 C C . PRO B 1 533 ? 2.26 42.812 13.156 1 85 533 PRO B C 1
ATOM 11853 O O . PRO B 1 533 ? 1.838 43.75 12.492 1 85 533 PRO B O 1
ATOM 11856 N N . ARG B 1 534 ? 1.494 42.312 14.055 1 83.5 534 ARG B N 1
ATOM 11857 C CA . ARG B 1 534 ? 0.215 42.875 14.461 1 83.5 534 ARG B CA 1
ATOM 11858 C C . ARG B 1 534 ? 0.382 44.312 14.938 1 83.5 534 ARG B C 1
ATOM 11860 O O . ARG B 1 534 ? -0.427 45.188 14.609 1 83.5 534 ARG B O 1
ATOM 11867 N N . SER B 1 535 ? 1.476 44.531 15.68 1 84.31 535 SER B N 1
ATOM 11868 C CA . SER B 1 535 ? 1.734 45.906 16.172 1 84.31 535 SER B CA 1
ATOM 11869 C C . SER B 1 535 ? 2.133 46.844 15.047 1 84.31 535 SER B C 1
ATOM 11871 O O . SER B 1 535 ? 1.746 48 15.047 1 84.31 535 SER B O 1
ATOM 11873 N N . ILE B 1 536 ? 2.762 46.281 14.109 1 88.25 536 ILE B N 1
ATOM 11874 C CA . ILE B 1 536 ? 3.174 47.094 12.969 1 88.25 536 ILE B CA 1
ATOM 11875 C C . ILE B 1 536 ? 1.961 47.438 12.109 1 88.25 536 ILE B C 1
ATOM 11877 O O . ILE B 1 536 ? 1.801 48.562 11.656 1 88.25 536 ILE B O 1
ATOM 11881 N N . LEU B 1 537 ? 1.073 46.469 11.938 1 86.81 537 LEU B N 1
ATOM 11882 C CA . LEU B 1 537 ? -0.126 46.688 11.133 1 86.81 537 LEU B CA 1
ATOM 11883 C C . LEU B 1 537 ? -1.089 47.625 11.836 1 86.81 537 LEU B C 1
ATOM 11885 O O . LEU B 1 537 ? -1.743 48.469 11.195 1 86.81 537 LEU B O 1
ATOM 11889 N N . ARG B 1 538 ? -1.165 47.5 13.125 1 83.19 538 ARG B N 1
ATOM 11890 C CA . ARG B 1 538 ? -2.045 48.375 13.914 1 83.19 538 ARG B CA 1
ATOM 11891 C C . ARG B 1 538 ? -1.596 49.844 13.836 1 83.19 538 ARG B C 1
ATOM 11893 O O . ARG B 1 538 ? -2.428 50.75 13.773 1 83.19 538 ARG B O 1
ATOM 11900 N N . LEU B 1 539 ? -0.273 50.031 13.711 1 83.75 539 LEU B N 1
ATOM 11901 C CA . LEU B 1 539 ? 0.281 51.375 13.742 1 83.75 539 LEU B CA 1
ATOM 11902 C C . LEU B 1 539 ? 0.244 52 12.352 1 83.75 539 LEU B C 1
ATOM 11904 O O . LEU B 1 539 ? -0.03 53.188 12.219 1 83.75 539 LEU B O 1
ATOM 11908 N N . PHE B 1 540 ? 0.381 51.156 11.305 1 84.06 540 PHE B N 1
ATOM 11909 C CA . PHE B 1 540 ? 0.632 51.75 10.008 1 84.06 540 PHE B CA 1
ATOM 11910 C C . PHE B 1 540 ? -0.525 51.5 9.055 1 84.06 540 PHE B C 1
ATOM 11912 O O . PHE B 1 540 ? -0.725 52.25 8.094 1 84.06 540 PHE B O 1
ATOM 11919 N N . VAL B 1 541 ? -1.349 50.469 9.219 1 80.81 541 VAL B N 1
ATOM 11920 C CA . VAL B 1 541 ? -2.238 50.062 8.141 1 80.81 541 VAL B CA 1
ATOM 11921 C C . VAL B 1 541 ? -3.686 50.062 8.625 1 80.81 541 VAL B C 1
ATOM 11923 O O . VAL B 1 541 ? -4.586 50.531 7.91 1 80.81 541 VAL B O 1
ATOM 11926 N N . THR B 1 542 ? -3.998 49.719 9.859 1 82.81 542 THR B N 1
ATOM 11927 C CA . THR B 1 542 ? -5.355 49.5 10.352 1 82.81 542 THR B CA 1
ATOM 11928 C C . THR B 1 542 ? -6.043 50.812 10.672 1 82.81 542 THR B C 1
ATOM 11930 O O . THR B 1 542 ? -5.574 51.562 11.523 1 82.81 542 THR B O 1
ATOM 11933 N N . ARG B 1 543 ? -7.164 51.062 9.891 1 83.81 543 ARG B N 1
ATOM 11934 C CA . ARG B 1 543 ? -7.906 52.281 10.133 1 83.81 543 ARG B CA 1
ATOM 11935 C C . ARG B 1 543 ? -9.406 52.031 10.203 1 83.81 543 ARG B C 1
ATOM 11937 O O . ARG B 1 543 ? -10.109 52.625 11.016 1 83.81 543 ARG B O 1
ATOM 11944 N N . THR B 1 544 ? -9.812 51.062 9.461 1 85.56 544 THR B N 1
ATOM 11945 C CA . THR B 1 544 ? -11.242 50.781 9.391 1 85.56 544 THR B CA 1
ATOM 11946 C C . THR B 1 544 ? -11.641 49.781 10.477 1 85.56 544 THR B C 1
ATOM 11948 O O . THR B 1 544 ? -10.797 49.031 11 1 85.56 544 THR B O 1
ATOM 11951 N N . PRO B 1 545 ? -12.891 49.781 10.906 1 83.5 545 PRO B N 1
ATOM 11952 C CA . PRO B 1 545 ? -13.352 48.781 11.883 1 83.5 545 PRO B CA 1
ATOM 11953 C C . PRO B 1 545 ? -13.164 47.344 11.398 1 83.5 545 PRO B C 1
ATOM 11955 O O . PRO B 1 545 ? -12.922 46.469 12.211 1 83.5 545 PRO B O 1
ATOM 11958 N N . ARG B 1 546 ? -13.227 47.219 10.18 1 84 546 ARG B N 1
ATOM 11959 C CA . ARG B 1 546 ? -13.016 45.875 9.633 1 84 546 ARG B CA 1
ATOM 11960 C C . ARG B 1 546 ? -11.562 45.438 9.789 1 84 546 ARG B C 1
ATOM 11962 O O . ARG B 1 546 ? -11.281 44.281 10.102 1 84 546 ARG B O 1
ATOM 11969 N N . ASP B 1 547 ? -10.719 46.312 9.641 1 83.56 547 ASP B N 1
ATOM 11970 C CA . ASP B 1 547 ? -9.297 46 9.797 1 83.56 547 ASP B CA 1
ATOM 11971 C C . ASP B 1 547 ? -8.977 45.594 11.234 1 83.56 547 ASP B C 1
ATOM 11973 O O . ASP B 1 547 ? -8.18 44.688 11.477 1 83.56 547 ASP B O 1
ATOM 11977 N N . PHE B 1 548 ? -9.625 46.344 12.109 1 81 548 PHE B N 1
ATOM 11978 C CA . PHE B 1 548 ? -9.367 46.031 13.516 1 81 548 PHE B CA 1
ATOM 11979 C C . PHE B 1 548 ? -9.969 44.688 13.898 1 81 548 PHE B C 1
ATOM 11981 O O . PHE B 1 548 ? -9.375 43.938 14.688 1 81 548 PHE B O 1
ATOM 11988 N N . ALA B 1 549 ? -11.086 44.375 13.352 1 78.06 549 ALA B N 1
ATOM 11989 C CA . ALA B 1 549 ? -11.711 43.094 13.633 1 78.06 549 ALA B CA 1
ATOM 11990 C C . ALA B 1 549 ? -10.859 41.938 13.086 1 78.06 549 ALA B C 1
ATOM 11992 O O . ALA B 1 549 ? -10.758 40.875 13.711 1 78.06 549 ALA B O 1
ATOM 11993 N N . GLU B 1 550 ? -10.289 42.156 11.961 1 79.75 550 GLU B N 1
ATOM 11994 C CA . GLU B 1 550 ? -9.453 41.125 11.359 1 79.75 550 GLU B CA 1
ATOM 11995 C C . GLU B 1 550 ? -8.148 40.969 12.125 1 79.75 550 GLU B C 1
ATOM 11997 O O . GLU B 1 550 ? -7.629 39.844 12.242 1 79.75 550 GLU B O 1
ATOM 12002 N N . LEU B 1 551 ? -7.684 42.031 12.625 1 78.12 551 LEU B N 1
ATOM 12003 C CA . LEU B 1 551 ? -6.418 42 13.352 1 78.12 551 LEU B CA 1
ATOM 12004 C C . LEU B 1 551 ? -6.602 41.344 14.727 1 78.12 551 LEU B C 1
ATOM 12006 O O . LEU B 1 551 ? -5.688 40.719 15.242 1 78.12 551 LEU B O 1
ATOM 12010 N N . ASN B 1 552 ? -7.785 41.5 15.32 1 75.56 552 ASN B N 1
ATOM 12011 C CA . ASN B 1 552 ? -8.031 40.969 16.656 1 75.56 552 ASN B CA 1
ATOM 12012 C C . ASN B 1 552 ? -8.469 39.5 16.625 1 75.56 552 ASN B C 1
ATOM 12014 O O . ASN B 1 552 ? -8.633 38.875 17.672 1 75.56 552 ASN B O 1
ATOM 12018 N N . ALA B 1 553 ? -8.609 39 15.523 1 76.19 553 ALA B N 1
ATOM 12019 C CA . ALA B 1 553 ? -8.977 37.594 15.422 1 76.19 553 ALA B CA 1
ATOM 12020 C C . ALA B 1 553 ? -7.836 36.688 15.914 1 76.19 553 ALA B C 1
ATOM 12022 O O . ALA B 1 553 ? -6.664 36.969 15.648 1 76.19 553 ALA B O 1
ATOM 12023 N N . PRO B 1 554 ? -8.164 35.688 16.75 1 78.75 554 PRO B N 1
ATOM 12024 C CA . PRO B 1 554 ? -7.125 34.812 17.266 1 78.75 554 PRO B CA 1
ATOM 12025 C C . PRO B 1 554 ? -6.367 34.094 16.141 1 78.75 554 PRO B C 1
ATOM 12027 O O . PRO B 1 554 ? -6.961 33.719 15.125 1 78.75 554 PRO B O 1
ATOM 12030 N N . PRO B 1 555 ? -5.113 33.938 16.359 1 83.31 555 PRO B N 1
ATOM 12031 C CA . PRO B 1 555 ? -4.293 33.281 15.344 1 83.31 555 PRO B CA 1
ATOM 12032 C C . PRO B 1 555 ? -4.539 31.781 15.273 1 83.31 555 PRO B C 1
ATOM 12034 O O . PRO B 1 555 ? -5.02 31.188 16.25 1 83.31 555 PRO B O 1
ATOM 12037 N N . MET B 1 556 ? -4.262 31.281 14.141 1 84.75 556 MET B N 1
ATOM 12038 C CA . MET B 1 556 ? -4.418 29.844 13.922 1 84.75 556 MET B CA 1
ATOM 12039 C C . MET B 1 556 ? -3.072 29.125 13.992 1 84.75 556 MET B C 1
ATOM 12041 O O . MET B 1 556 ? -2.055 29.672 13.562 1 84.75 556 MET B O 1
ATOM 12045 N N . ILE B 1 557 ? -3.1 27.984 14.602 1 87.31 557 ILE B N 1
ATOM 12046 C CA . ILE B 1 557 ? -1.88 27.188 14.68 1 87.31 557 ILE B CA 1
ATOM 12047 C C . ILE B 1 557 ? -1.678 26.438 13.367 1 87.31 557 ILE B C 1
ATOM 12049 O O . ILE B 1 557 ? -2.639 25.922 12.781 1 87.31 557 ILE B O 1
ATOM 12053 N N . ASN B 1 558 ? -0.483 26.516 12.836 1 89 558 ASN B N 1
ATOM 12054 C CA . ASN B 1 558 ? -0.096 25.703 11.688 1 89 558 ASN B CA 1
ATOM 12055 C C . ASN B 1 558 ? 0.698 24.484 12.109 1 89 558 ASN B C 1
ATOM 12057 O O . ASN B 1 558 ? 1.899 24.562 12.367 1 89 558 ASN B O 1
ATOM 12061 N N . TYR B 1 559 ? 0.049 23.328 12.109 1 92 559 TYR B N 1
ATOM 12062 C CA . TYR B 1 559 ? 0.679 22.094 12.547 1 92 559 TYR B CA 1
ATOM 12063 C C . TYR B 1 559 ? 1.799 21.688 11.602 1 92 559 TYR B C 1
ATOM 12065 O O . TYR B 1 559 ? 2.707 20.938 11.984 1 92 559 TYR B O 1
ATOM 12073 N N . GLY B 1 560 ? 1.75 22.172 10.328 1 92.12 560 GLY B N 1
ATOM 12074 C CA . GLY B 1 560 ? 2.779 21.859 9.359 1 92.12 560 GLY B CA 1
ATOM 12075 C C . GLY B 1 560 ? 4.133 22.453 9.695 1 92.12 560 GLY B C 1
ATOM 12076 O O . GLY B 1 560 ? 5.164 21.969 9.234 1 92.12 560 GLY B O 1
ATOM 12077 N N . VAL B 1 561 ? 4.16 23.469 10.547 1 91.56 561 VAL B N 1
ATOM 12078 C CA . VAL B 1 561 ? 5.41 24.141 10.891 1 91.56 561 VAL B CA 1
ATOM 12079 C C . VAL B 1 561 ? 5.906 23.625 12.242 1 91.56 561 VAL B C 1
ATOM 12081 O O . VAL B 1 561 ? 7.117 23.547 12.477 1 91.56 561 VAL B O 1
ATOM 12084 N N . VAL B 1 562 ? 5.027 23.234 13.094 1 92.69 562 VAL B N 1
ATOM 12085 C CA . VAL B 1 562 ? 5.367 22.891 14.469 1 92.69 562 VAL B CA 1
ATOM 12086 C C . VAL B 1 562 ? 5.945 21.469 14.523 1 92.69 562 VAL B C 1
ATOM 12088 O O . VAL B 1 562 ? 6.984 21.234 15.148 1 92.69 562 VAL B O 1
ATOM 12091 N N . TYR B 1 563 ? 5.398 20.484 13.805 1 95.75 563 TYR B N 1
ATOM 12092 C CA . TYR B 1 563 ? 5.773 19.078 13.898 1 95.75 563 TYR B CA 1
ATOM 12093 C C . TYR B 1 563 ? 7.188 18.844 13.383 1 95.75 563 TYR B C 1
ATOM 12095 O O . TYR B 1 563 ? 7.996 18.188 14.039 1 95.75 563 TYR B O 1
ATOM 12103 N N . PRO B 1 564 ? 7.543 19.438 12.227 1 95.12 564 PRO B N 1
ATOM 12104 C CA . PRO B 1 564 ? 8.852 19.109 11.664 1 95.12 564 PRO B CA 1
ATOM 12105 C C . PRO B 1 564 ? 10.008 19.516 12.578 1 95.12 564 PRO B C 1
ATOM 12107 O O . PRO B 1 564 ? 11 18.781 12.688 1 95.12 564 PRO B O 1
ATOM 12110 N N . GLN B 1 565 ? 9.938 20.641 13.281 1 93.5 565 GLN B N 1
ATOM 12111 C CA . GLN B 1 565 ? 10.984 21.062 14.203 1 93.5 565 GLN B CA 1
ATOM 12112 C C . GLN B 1 565 ? 11.109 20.094 15.375 1 93.5 565 GLN B C 1
ATOM 12114 O O . GLN B 1 565 ? 12.219 19.75 15.789 1 93.5 565 GLN B O 1
ATOM 12119 N N . ALA B 1 566 ? 9.984 19.719 15.875 1 96.44 566 ALA B N 1
ATOM 12120 C CA . ALA B 1 566 ? 9.992 18.781 17 1 96.44 566 ALA B CA 1
ATOM 12121 C C . ALA B 1 566 ? 10.523 17.422 16.562 1 96.44 566 ALA B C 1
ATOM 12123 O O . ALA B 1 566 ? 11.266 16.766 17.312 1 96.44 566 ALA B O 1
ATOM 12124 N N . ILE B 1 567 ? 10.18 16.969 15.352 1 97.38 567 ILE B N 1
ATOM 12125 C CA . ILE B 1 567 ? 10.641 15.68 14.852 1 97.38 567 ILE B CA 1
ATOM 12126 C C . ILE B 1 567 ? 12.148 15.734 14.625 1 97.38 567 ILE B C 1
ATOM 12128 O O . ILE B 1 567 ? 12.859 14.75 14.867 1 97.38 567 ILE B O 1
ATOM 12132 N N . LEU B 1 568 ? 12.609 16.859 14.141 1 95.25 568 LEU B N 1
ATOM 12133 C CA . LEU B 1 568 ? 14.047 17.031 13.938 1 95.25 568 LEU B CA 1
ATOM 12134 C C . LEU B 1 568 ? 14.805 16.875 15.25 1 95.25 568 LEU B C 1
ATOM 12136 O O . LEU B 1 568 ? 15.82 16.172 15.305 1 95.25 568 LEU B O 1
ATOM 12140 N N . ILE B 1 569 ? 14.359 17.531 16.297 1 96.31 569 ILE B N 1
ATOM 12141 C CA . ILE B 1 569 ? 15.016 17.453 17.609 1 96.31 569 ILE B CA 1
ATOM 12142 C C . ILE B 1 569 ? 14.984 16.016 18.109 1 96.31 569 ILE B C 1
ATOM 12144 O O . ILE B 1 569 ? 15.953 15.539 18.719 1 96.31 569 ILE B O 1
ATOM 12148 N N . PHE B 1 570 ? 13.836 15.344 17.859 1 97.81 570 PHE B N 1
ATOM 12149 C CA . PHE B 1 570 ? 13.734 13.93 18.203 1 97.81 570 PHE B CA 1
ATOM 12150 C C . PHE B 1 570 ? 14.812 13.125 17.484 1 97.81 570 PHE B C 1
ATOM 12152 O O . PHE B 1 570 ? 15.5 12.305 18.109 1 97.81 570 PHE B O 1
ATOM 12159 N N . THR B 1 571 ? 15 13.383 16.25 1 96.56 571 THR B N 1
ATOM 12160 C CA . THR B 1 571 ? 15.953 12.648 15.422 1 96.56 571 THR B CA 1
ATOM 12161 C C . THR B 1 571 ? 17.391 12.906 15.883 1 96.56 571 THR B C 1
ATOM 12163 O O . THR B 1 571 ? 18.172 11.977 16.031 1 96.56 571 THR B O 1
ATOM 12166 N N . ILE B 1 572 ? 17.734 14.164 16.172 1 95 572 ILE B N 1
ATOM 12167 C CA . ILE B 1 572 ? 19.078 14.531 16.594 1 95 572 ILE B CA 1
ATOM 12168 C C . ILE B 1 572 ? 19.375 13.922 17.969 1 95 572 ILE B C 1
ATOM 12170 O O . ILE B 1 572 ? 20.469 13.414 18.203 1 95 572 ILE B O 1
ATOM 12174 N N . THR B 1 573 ? 18.406 14.008 18.828 1 96.62 573 THR B N 1
ATOM 12175 C CA . THR B 1 573 ? 18.594 13.516 20.188 1 96.62 573 THR B CA 1
ATOM 12176 C C . THR B 1 573 ? 18.797 12.008 20.203 1 96.62 573 THR B C 1
ATOM 12178 O O . THR B 1 573 ? 19.688 11.5 20.891 1 96.62 573 THR B O 1
ATOM 12181 N N . ILE B 1 574 ? 18.016 11.281 19.406 1 96.12 574 ILE B N 1
ATOM 12182 C CA . ILE B 1 574 ? 18.172 9.828 19.375 1 96.12 574 ILE B CA 1
ATOM 12183 C C . ILE B 1 574 ? 19.469 9.461 18.656 1 96.12 574 ILE B C 1
ATOM 12185 O O . ILE B 1 574 ? 20.141 8.492 19.031 1 96.12 574 ILE B O 1
ATOM 12189 N N . LEU B 1 575 ? 19.812 10.211 17.672 1 93.88 575 LEU B N 1
ATOM 12190 C CA . LEU B 1 575 ? 21.016 9.984 16.875 1 93.88 575 LEU B CA 1
ATOM 12191 C C . LEU B 1 575 ? 22.266 10.008 17.766 1 93.88 575 LEU B C 1
ATOM 12193 O O . LEU B 1 575 ? 23.125 9.141 17.641 1 93.88 575 LEU B O 1
ATOM 12197 N N . TYR B 1 576 ? 22.422 10.969 18.734 1 92.88 576 TYR B N 1
ATOM 12198 C CA . TYR B 1 576 ? 23.609 11.148 19.547 1 92.88 576 TYR B CA 1
ATOM 12199 C C . TYR B 1 576 ? 23.391 10.602 20.953 1 92.88 576 TYR B C 1
ATOM 12201 O O . TYR B 1 576 ? 24.203 10.859 21.859 1 92.88 576 TYR B O 1
ATOM 12209 N N . SER B 1 577 ? 22.359 9.859 21.172 1 93.31 577 SER B N 1
ATOM 12210 C CA . SER B 1 577 ? 21.969 9.406 22.5 1 93.31 577 SER B CA 1
ATOM 12211 C C . SER B 1 577 ? 23.047 8.539 23.125 1 93.31 577 SER B C 1
ATOM 12213 O O . SER B 1 577 ? 23.328 8.656 24.328 1 93.31 577 SER B O 1
ATOM 12215 N N . VAL B 1 578 ? 23.734 7.77 22.297 1 90.12 578 VAL B N 1
ATOM 12216 C CA . VAL B 1 578 ? 24.703 6.828 22.844 1 90.12 578 VAL B CA 1
ATOM 12217 C C . VAL B 1 578 ? 26.094 7.449 22.828 1 90.12 578 VAL B C 1
ATOM 12219 O O . VAL B 1 578 ? 26.844 7.344 23.797 1 90.12 578 VAL B O 1
ATOM 12222 N N . VAL B 1 579 ? 26.469 8.18 21.766 1 86.81 579 VAL B N 1
ATOM 12223 C CA . VAL B 1 579 ? 27.812 8.719 21.578 1 86.81 579 VAL B CA 1
ATOM 12224 C C . VAL B 1 579 ? 28 9.953 22.469 1 86.81 579 VAL B C 1
ATOM 12226 O O . VAL B 1 579 ? 29.078 10.18 23.016 1 86.81 579 VAL B O 1
ATOM 12229 N N . GLN B 1 580 ? 26.938 10.742 22.578 1 89 580 GLN B N 1
ATOM 12230 C CA . GLN B 1 580 ? 26.938 11.922 23.438 1 89 580 GLN B CA 1
ATOM 12231 C C . GLN B 1 580 ? 25.734 11.922 24.375 1 89 580 GLN B C 1
ATOM 12233 O O . GLN B 1 580 ? 24.766 12.664 24.141 1 89 580 GLN B O 1
ATOM 12238 N N . PRO B 1 581 ? 25.812 11.242 25.453 1 89.62 581 PRO B N 1
ATOM 12239 C CA . PRO B 1 581 ? 24.656 11.016 26.328 1 89.62 581 PRO B CA 1
ATOM 12240 C C . PRO B 1 581 ? 24.109 12.305 26.922 1 89.62 581 PRO B C 1
ATOM 12242 O O . PRO B 1 581 ? 22.953 12.344 27.359 1 89.62 581 PRO B O 1
ATOM 12245 N N . LEU B 1 582 ? 24.859 13.414 26.969 1 89.81 582 LEU B N 1
ATOM 12246 C CA . LEU B 1 582 ? 24.375 14.68 27.5 1 89.81 582 LEU B CA 1
ATOM 12247 C C . LEU B 1 582 ? 23.203 15.211 26.688 1 89.81 582 LEU B C 1
ATOM 12249 O O . LEU B 1 582 ? 22.359 15.945 27.219 1 89.81 582 LEU B O 1
ATOM 12253 N N . ILE B 1 583 ? 23.109 14.859 25.5 1 93.62 583 ILE B N 1
ATOM 12254 C CA . ILE B 1 583 ? 22.125 15.414 24.594 1 93.62 583 ILE B CA 1
ATOM 12255 C C . ILE B 1 583 ? 20.734 14.898 24.969 1 93.62 583 ILE B C 1
ATOM 12257 O O . ILE B 1 583 ? 19.734 15.57 24.719 1 93.62 583 ILE B O 1
ATOM 12261 N N . VAL B 1 584 ? 20.656 13.664 25.594 1 95.88 584 VAL B N 1
ATOM 12262 C CA . VAL B 1 584 ? 19.359 13.078 25.938 1 95.88 584 VAL B CA 1
ATOM 12263 C C . VAL B 1 584 ? 18.719 13.883 27.062 1 95.88 584 VAL B C 1
ATOM 12265 O O . VAL B 1 584 ? 17.484 14.008 27.125 1 95.88 584 VAL B O 1
ATOM 12268 N N . ILE B 1 585 ? 19.5 14.492 27.922 1 94.69 585 ILE B N 1
ATOM 12269 C CA . ILE B 1 585 ? 18.984 15.305 29.016 1 94.69 585 ILE B CA 1
ATOM 12270 C C . ILE B 1 585 ? 18.359 16.578 28.453 1 94.69 585 ILE B C 1
ATOM 12272 O O . ILE B 1 585 ? 17.234 16.922 28.812 1 94.69 585 ILE B O 1
ATOM 12276 N N . PHE B 1 586 ? 19.062 17.188 27.609 1 94.94 586 PHE B N 1
ATOM 12277 C CA . PHE B 1 586 ? 18.562 18.438 27.062 1 94.94 586 PHE B CA 1
ATOM 12278 C C . PHE B 1 586 ? 17.453 18.188 26.047 1 94.94 586 PHE B C 1
ATOM 12280 O O . PHE B 1 586 ? 16.594 19.047 25.828 1 94.94 586 PHE B O 1
ATOM 12287 N N . GLY B 1 587 ? 17.484 17 25.406 1 96.12 587 GLY B N 1
ATOM 12288 C CA . GLY B 1 587 ? 16.328 16.609 24.594 1 96.12 587 GLY B CA 1
ATOM 12289 C C . GLY B 1 587 ? 15.055 16.453 25.406 1 96.12 587 GLY B C 1
ATOM 12290 O O . GLY B 1 587 ? 13.984 16.875 24.969 1 96.12 587 GLY B O 1
ATOM 12291 N N . SER B 1 588 ? 15.195 15.867 26.578 1 97.19 588 SER B N 1
ATOM 12292 C CA . SER B 1 588 ? 14.055 15.727 27.469 1 97.19 588 SER B CA 1
ATOM 12293 C C . SER B 1 588 ? 13.539 17.094 27.922 1 97.19 588 SER B C 1
ATOM 12295 O O . SER B 1 588 ? 12.328 17.297 28.047 1 97.19 588 SER B O 1
ATOM 12297 N N . VAL B 1 589 ? 14.438 18.047 28.125 1 95.94 589 VAL B N 1
ATOM 12298 C CA . VAL B 1 589 ? 14.055 19.391 28.531 1 95.94 589 VAL B CA 1
ATOM 12299 C C . VAL B 1 589 ? 13.305 20.078 27.391 1 95.94 589 VAL B C 1
ATOM 12301 O O . VAL B 1 589 ? 12.297 20.75 27.625 1 95.94 589 VAL B O 1
ATOM 12304 N N . TYR B 1 590 ? 13.75 19.906 26.219 1 97.19 590 TYR B N 1
ATOM 12305 C CA . TYR B 1 590 ? 13.07 20.484 25.062 1 97.19 590 TYR B CA 1
ATOM 12306 C C . TYR B 1 590 ? 11.625 20.031 24.984 1 97.19 590 TYR B C 1
ATOM 12308 O O . TYR B 1 590 ? 10.711 20.844 24.844 1 97.19 590 TYR B O 1
ATOM 12316 N N . PHE B 1 591 ? 11.391 18.766 25.094 1 97.88 591 PHE B N 1
ATOM 12317 C CA . PHE B 1 591 ? 10.047 18.219 24.938 1 97.88 591 PHE B CA 1
ATOM 12318 C C . PHE B 1 591 ? 9.203 18.5 26.172 1 97.88 591 PHE B C 1
ATOM 12320 O O . PHE B 1 591 ? 7.988 18.688 26.078 1 97.88 591 PHE B O 1
ATOM 12327 N N . GLY B 1 592 ? 9.82 18.578 27.344 1 95.94 592 GLY B N 1
ATOM 12328 C CA . GLY B 1 592 ? 9.094 18.953 28.547 1 95.94 592 GLY B CA 1
ATOM 12329 C C . GLY B 1 592 ? 8.617 20.391 28.547 1 95.94 592 GLY B C 1
ATOM 12330 O O . GLY B 1 592 ? 7.438 20.656 28.781 1 95.94 592 GLY B O 1
ATOM 12331 N N . VAL B 1 593 ? 9.555 21.312 28.234 1 94.88 593 VAL B N 1
ATOM 12332 C CA . VAL B 1 593 ? 9.203 22.734 28.156 1 94.88 593 VAL B CA 1
ATOM 12333 C C . VAL B 1 593 ? 8.234 22.953 27 1 94.88 593 VAL B C 1
ATOM 12335 O O . VAL B 1 593 ? 7.277 23.719 27.109 1 94.88 593 VAL B O 1
ATOM 12338 N N . GLY B 1 594 ? 8.461 22.219 25.891 1 95.25 594 GLY B N 1
ATOM 12339 C CA . GLY B 1 594 ? 7.57 22.328 24.75 1 95.25 594 GLY B CA 1
ATOM 12340 C C . GLY B 1 594 ? 6.152 21.875 25.062 1 95.25 594 GLY B C 1
ATOM 12341 O O . GLY B 1 594 ? 5.188 22.453 24.562 1 95.25 594 GLY B O 1
ATOM 12342 N N . TYR B 1 595 ? 6.016 20.844 25.859 1 95.5 595 TYR B N 1
ATOM 12343 C CA . TYR B 1 595 ? 4.703 20.344 26.266 1 95.5 595 TYR B CA 1
ATOM 12344 C C . TYR B 1 595 ? 3.926 21.422 27.016 1 95.5 595 TYR B C 1
ATOM 12346 O O . TYR B 1 595 ? 2.752 21.672 26.719 1 95.5 595 TYR B O 1
ATOM 12354 N N . VAL B 1 596 ? 4.551 22.172 27.875 1 92.88 596 VAL B N 1
ATOM 12355 C CA . VAL B 1 596 ? 3.889 23.188 28.703 1 92.88 596 VAL B CA 1
ATOM 12356 C C . VAL B 1 596 ? 3.574 24.422 27.859 1 92.88 596 VAL B C 1
ATOM 12358 O O . VAL B 1 596 ? 2.475 24.969 27.938 1 92.88 596 VAL B O 1
ATOM 12361 N N . VAL B 1 597 ? 4.496 24.766 27.078 1 92.81 597 VAL B N 1
ATOM 12362 C CA . VAL B 1 597 ? 4.332 25.953 26.25 1 92.81 597 VAL B CA 1
ATOM 12363 C C . VAL B 1 597 ? 3.193 25.75 25.25 1 92.81 597 VAL B C 1
ATOM 12365 O O . VAL B 1 597 ? 2.297 26.578 25.125 1 92.81 597 VAL B O 1
ATOM 12368 N N . TYR B 1 598 ? 3.146 24.625 24.562 1 93.56 598 TYR B N 1
ATOM 12369 C CA . TYR B 1 598 ? 2.119 24.391 23.562 1 93.56 598 TYR B CA 1
ATOM 12370 C C . TYR B 1 598 ? 0.774 24.094 24.203 1 93.56 598 TYR B C 1
ATOM 12372 O O . TYR B 1 598 ? -0.279 24.406 23.641 1 93.56 598 TYR B O 1
ATOM 12380 N N . LYS B 1 599 ? 0.79 23.469 25.312 1 92.5 599 LYS B N 1
ATOM 12381 C CA . LYS B 1 599 ? -0.47 23.281 26.031 1 92.5 599 LYS B CA 1
ATOM 12382 C C . LYS B 1 599 ? -1.109 24.609 26.391 1 92.5 599 LYS B C 1
ATOM 12384 O O . LYS B 1 599 ? -2.318 24.797 26.234 1 92.5 599 LYS B O 1
ATOM 12389 N N . TYR B 1 600 ? -0.308 25.562 26.797 1 89.56 600 TYR B N 1
ATOM 12390 C CA . TYR B 1 600 ? -0.826 26.891 27.109 1 89.56 600 TYR B CA 1
ATOM 12391 C C . TYR B 1 600 ? -1.331 27.594 25.859 1 89.56 600 TYR B C 1
ATOM 12393 O O . TYR B 1 600 ? -2.434 28.141 25.844 1 89.56 600 TYR B O 1
ATOM 12401 N N . LYS B 1 601 ? -0.564 27.562 24.875 1 90.75 601 LYS B N 1
ATOM 12402 C CA . LYS B 1 601 ? -0.93 28.25 23.641 1 90.75 601 LYS B CA 1
ATOM 12403 C C . LYS B 1 601 ? -2.207 27.672 23.047 1 90.75 601 LYS B C 1
ATOM 12405 O O . LYS B 1 601 ? -3.033 28.406 22.5 1 90.75 601 LYS B O 1
ATOM 12410 N N . LEU B 1 602 ? -2.396 26.375 23.125 1 89.94 602 LEU B N 1
ATOM 12411 C CA . LEU B 1 602 ? -3.564 25.719 22.547 1 89.94 602 LEU B CA 1
ATOM 12412 C C . LEU B 1 602 ? -4.812 26 23.391 1 89.94 602 LEU B C 1
ATOM 12414 O O . LEU B 1 602 ? -5.914 26.109 22.844 1 89.94 602 LEU B O 1
ATOM 12418 N N . LEU B 1 603 ? -4.652 26.156 24.672 1 85.75 603 LEU B N 1
ATOM 12419 C CA . LEU B 1 603 ? -5.793 26.375 25.547 1 85.75 603 LEU B CA 1
ATOM 12420 C C . LEU B 1 603 ? -6.227 27.828 25.531 1 85.75 603 LEU B C 1
ATOM 12422 O O . LEU B 1 603 ? -7.422 28.125 25.594 1 85.75 603 LEU B O 1
ATOM 12426 N N . PHE B 1 604 ? -5.172 28.75 25.281 1 84.19 604 PHE B N 1
ATOM 12427 C CA . PHE B 1 604 ? -5.547 30.125 25.547 1 84.19 604 PHE B CA 1
ATOM 12428 C C . PHE B 1 604 ? -5.262 31.016 24.344 1 84.19 604 PHE B C 1
ATOM 12430 O O . PHE B 1 604 ? -5.797 32.125 24.234 1 84.19 604 PHE B O 1
ATOM 12437 N N . VAL B 1 605 ? -4.504 30.594 23.484 1 86.31 605 VAL B N 1
ATOM 12438 C CA . VAL B 1 605 ? -4.066 31.531 22.453 1 86.31 605 VAL B CA 1
ATOM 12439 C C . VAL B 1 605 ? -4.648 31.125 21.094 1 86.31 605 VAL B C 1
ATOM 12441 O O . VAL B 1 605 ? -5.34 31.922 20.453 1 86.31 605 VAL B O 1
ATOM 12444 N N . PHE B 1 606 ? -4.488 29.906 20.672 1 86.81 606 PHE B N 1
ATOM 12445 C CA . PHE B 1 606 ? -4.828 29.484 19.328 1 86.81 606 PHE B CA 1
ATOM 12446 C C . PHE B 1 606 ? -6.289 29.062 19.234 1 86.81 606 PHE B C 1
ATOM 12448 O O . PHE B 1 606 ? -6.816 28.453 20.172 1 86.81 606 PHE B O 1
ATOM 12455 N N . TYR B 1 607 ? -6.863 29.406 18.062 1 81.44 607 TYR B N 1
ATOM 12456 C CA . TYR B 1 607 ? -8.188 28.906 17.734 1 81.44 607 TYR B CA 1
ATOM 12457 C C . TYR B 1 607 ? -8.25 28.453 16.281 1 81.44 607 TYR B C 1
ATOM 12459 O O . TYR B 1 607 ? -8.125 29.266 15.359 1 81.44 607 TYR B O 1
ATOM 12467 N N . LYS B 1 608 ? -8.352 27.172 16.094 1 81.62 608 LYS B N 1
ATOM 12468 C CA . LYS B 1 608 ? -8.477 26.594 14.75 1 81.62 608 LYS B CA 1
ATOM 12469 C C . LYS B 1 608 ? -9.914 26.188 14.453 1 81.62 608 LYS B C 1
ATOM 12471 O O . LYS B 1 608 ? -10.484 25.344 15.148 1 81.62 608 LYS B O 1
ATOM 12476 N N . PRO B 1 609 ? -10.492 26.781 13.492 1 78.31 609 PRO B N 1
ATOM 12477 C CA . PRO B 1 609 ? -11.914 26.547 13.227 1 78.31 609 PRO B CA 1
ATOM 12478 C C . PRO B 1 609 ? -12.172 25.203 12.57 1 78.31 609 PRO B C 1
ATOM 12480 O O . PRO B 1 609 ? -13.328 24.766 12.469 1 78.31 609 PRO B O 1
ATOM 12483 N N . TYR B 1 610 ? -11.148 24.516 12.148 1 84.94 610 TYR B N 1
ATOM 12484 C CA . TYR B 1 610 ? -11.367 23.203 11.531 1 84.94 610 TYR B CA 1
ATOM 12485 C C . TYR B 1 610 ? -10.445 22.156 12.141 1 84.94 610 TYR B C 1
ATOM 12487 O O . TYR B 1 610 ? -9.414 22.484 12.734 1 84.94 610 TYR B O 1
ATOM 12495 N N . GLU B 1 611 ? -10.938 20.938 12.109 1 85.75 611 GLU B N 1
ATOM 12496 C CA . GLU B 1 611 ? -10.164 19.812 12.625 1 85.75 611 GLU B CA 1
ATOM 12497 C C . GLU B 1 611 ? -9.703 18.906 11.492 1 85.75 611 GLU B C 1
ATOM 12499 O O . GLU B 1 611 ? -10.406 18.719 10.5 1 85.75 611 GLU B O 1
ATOM 12504 N N . SER B 1 612 ? -8.508 18.422 11.523 1 85.69 612 SER B N 1
ATOM 12505 C CA . SER B 1 612 ? -7.949 17.516 10.516 1 85.69 612 SER B CA 1
ATOM 12506 C C . SER B 1 612 ? -8 16.062 10.992 1 85.69 612 SER B C 1
ATOM 12508 O O . SER B 1 612 ? -7.352 15.195 10.414 1 85.69 612 SER B O 1
ATOM 12510 N N . GLN B 1 613 ? -8.727 15.672 11.93 1 85.56 613 GLN B N 1
ATOM 12511 C CA . GLN B 1 613 ? -8.969 14.32 12.438 1 85.56 613 GLN B CA 1
ATOM 12512 C C . GLN B 1 613 ? -7.66 13.656 12.867 1 85.56 613 GLN B C 1
ATOM 12514 O O . GLN B 1 613 ? -7.492 12.445 12.703 1 85.56 613 GLN B O 1
ATOM 12519 N N . GLY B 1 614 ? -6.664 14.336 13.273 1 87.88 614 GLY B N 1
ATOM 12520 C CA . GLY B 1 614 ? -5.441 13.797 13.859 1 87.88 614 GLY B CA 1
ATOM 12521 C C . GLY B 1 614 ? -4.578 13.062 12.852 1 87.88 614 GLY B C 1
ATOM 12522 O O . GLY B 1 614 ? -3.787 12.188 13.234 1 87.88 614 GLY B O 1
ATOM 12523 N N . GLN B 1 615 ? -4.641 13.328 11.602 1 90.38 615 GLN B N 1
ATOM 12524 C CA . GLN B 1 615 ? -3.914 12.594 10.57 1 90.38 615 GLN B CA 1
ATOM 12525 C C . GLN B 1 615 ? -2.434 12.961 10.57 1 90.38 615 GLN B C 1
ATOM 12527 O O . GLN B 1 615 ? -1.64 12.375 9.836 1 90.38 615 GLN B O 1
ATOM 12532 N N . ALA B 1 616 ? -2.051 13.82 11.445 1 92.69 616 ALA B N 1
ATOM 12533 C CA . ALA B 1 616 ? -0.648 14.211 11.555 1 92.69 616 ALA B CA 1
ATOM 12534 C C . ALA B 1 616 ? 0.173 13.125 12.242 1 92.69 616 ALA B C 1
ATOM 12536 O O . ALA B 1 616 ? 1.382 13.023 12.023 1 92.69 616 ALA B O 1
ATOM 12537 N N . TRP B 1 617 ? -0.504 12.305 13.031 1 94.25 617 TRP B N 1
ATOM 12538 C CA . TRP B 1 617 ? 0.247 11.328 13.812 1 94.25 617 TRP B CA 1
ATOM 12539 C C . TRP B 1 617 ? 0.796 10.219 12.922 1 94.25 617 TRP B C 1
ATOM 12541 O O . TRP B 1 617 ? 1.976 9.867 13.008 1 94.25 617 TRP B O 1
ATOM 12551 N N . PRO B 1 618 ? -0.016 9.602 12.047 1 93.88 618 PRO B N 1
ATOM 12552 C CA . PRO B 1 618 ? 0.563 8.562 11.188 1 93.88 618 PRO B CA 1
ATOM 12553 C C . PRO B 1 618 ? 1.754 9.07 10.375 1 93.88 618 PRO B C 1
ATOM 12555 O O . PRO B 1 618 ? 2.717 8.328 10.164 1 93.88 618 PRO B O 1
ATOM 12558 N N . LEU B 1 619 ? 1.713 10.273 9.992 1 94.94 619 LEU B N 1
ATOM 12559 C CA . LEU B 1 619 ? 2.834 10.859 9.273 1 94.94 619 LEU B CA 1
ATOM 12560 C C . LEU B 1 619 ? 4.047 11.008 10.18 1 94.94 619 LEU B C 1
ATOM 12562 O O . LEU B 1 619 ? 5.172 10.711 9.781 1 94.94 619 LEU B O 1
ATOM 12566 N N . THR B 1 620 ? 3.787 11.469 11.406 1 96.38 620 THR B N 1
ATOM 12567 C CA . THR B 1 620 ? 4.859 11.656 12.375 1 96.38 620 THR B CA 1
ATOM 12568 C C . THR B 1 620 ? 5.48 10.312 12.758 1 96.38 620 THR B C 1
ATOM 12570 O O . THR B 1 620 ? 6.695 10.211 12.945 1 96.38 620 THR B O 1
ATOM 12573 N N . PHE B 1 621 ? 4.645 9.234 12.891 1 96.38 621 PHE B N 1
ATOM 12574 C CA . PHE B 1 621 ? 5.141 7.906 13.234 1 96.38 621 PHE B CA 1
ATOM 12575 C C . PHE B 1 621 ? 6.176 7.434 12.227 1 96.38 621 PHE B C 1
ATOM 12577 O O . PHE B 1 621 ? 7.246 6.949 12.602 1 96.38 621 PHE B O 1
ATOM 12584 N N . ILE B 1 622 ? 5.902 7.641 10.953 1 96.25 622 ILE B N 1
ATOM 12585 C CA . ILE B 1 622 ? 6.812 7.195 9.906 1 96.25 622 ILE B CA 1
ATOM 12586 C C . ILE B 1 622 ? 8.102 8.008 9.961 1 96.25 622 ILE B C 1
ATOM 12588 O O . ILE B 1 622 ? 9.195 7.465 9.773 1 96.25 622 ILE B O 1
ATOM 12592 N N . ARG B 1 623 ? 8.039 9.281 10.25 1 96.81 623 ARG B N 1
ATOM 12593 C CA . ARG B 1 623 ? 9.227 10.125 10.32 1 96.81 623 ARG B CA 1
ATOM 12594 C C . ARG B 1 623 ? 10.062 9.797 11.555 1 96.81 623 ARG B C 1
ATOM 12596 O O . ARG B 1 623 ? 11.289 9.898 11.516 1 96.81 623 ARG B O 1
ATOM 12603 N N . LEU B 1 624 ? 9.414 9.445 12.633 1 97.25 624 LEU B N 1
ATOM 12604 C CA . LEU B 1 624 ? 10.156 9.031 13.812 1 97.25 624 LEU B CA 1
ATOM 12605 C C . LEU B 1 624 ? 10.922 7.742 13.555 1 97.25 624 LEU B C 1
ATOM 12607 O O . LEU B 1 624 ? 12.047 7.578 14.023 1 97.25 624 LEU B O 1
ATOM 12611 N N . ILE B 1 625 ? 10.281 6.859 12.781 1 96.88 625 ILE B N 1
ATOM 12612 C CA . ILE B 1 625 ? 10.945 5.605 12.438 1 96.88 625 ILE B CA 1
ATOM 12613 C C . ILE B 1 625 ? 12.156 5.887 11.555 1 96.88 625 ILE B C 1
ATOM 12615 O O . ILE B 1 625 ? 13.195 5.23 11.688 1 96.88 625 ILE B O 1
ATOM 12619 N N . TRP B 1 626 ? 12.031 6.93 10.672 1 95.69 626 TRP B N 1
ATOM 12620 C CA . TRP B 1 626 ? 13.203 7.352 9.906 1 95.69 626 TRP B CA 1
ATOM 12621 C C . TRP B 1 626 ? 14.336 7.773 10.828 1 95.69 626 TRP B C 1
ATOM 12623 O O . TRP B 1 626 ? 15.5 7.469 10.57 1 95.69 626 TRP B O 1
ATOM 12633 N N . GLY B 1 627 ? 14.008 8.492 11.875 1 95.81 627 GLY B N 1
ATOM 12634 C CA . GLY B 1 627 ? 15.008 8.898 12.852 1 95.81 627 GLY B CA 1
ATOM 12635 C C . GLY B 1 627 ? 15.703 7.73 13.516 1 95.81 627 GLY B C 1
ATOM 12636 O O . GLY B 1 627 ? 16.922 7.742 13.68 1 95.81 627 GLY B O 1
ATOM 12637 N N . VAL B 1 628 ? 14.945 6.715 13.836 1 97 628 VAL B N 1
ATOM 12638 C CA . VAL B 1 628 ? 15.516 5.539 14.492 1 97 628 VAL B CA 1
ATOM 12639 C C . VAL B 1 628 ? 16.391 4.766 13.508 1 97 628 VAL B C 1
ATOM 12641 O O . VAL B 1 628 ? 17.453 4.25 13.875 1 97 628 VAL B O 1
ATOM 12644 N N . VAL B 1 629 ? 15.945 4.715 12.25 1 95.88 629 VAL B N 1
ATOM 12645 C CA . VAL B 1 629 ? 16.719 4.008 11.234 1 95.88 629 VAL B CA 1
ATOM 12646 C C . VAL B 1 629 ? 18.047 4.73 11 1 95.88 629 VAL B C 1
ATOM 12648 O O . VAL B 1 629 ? 19.094 4.094 10.891 1 95.88 629 VAL B O 1
ATOM 12651 N N . ILE B 1 630 ? 18 6.086 10.969 1 93.44 630 ILE B N 1
ATOM 12652 C CA . ILE B 1 630 ? 19.203 6.875 10.812 1 93.44 630 ILE B CA 1
ATOM 12653 C C . ILE B 1 630 ? 20.141 6.645 12 1 93.44 630 ILE B C 1
ATOM 12655 O O . ILE B 1 630 ? 21.359 6.559 11.844 1 93.44 630 ILE B O 1
ATOM 12659 N N . PHE B 1 631 ? 19.688 6.5 13.242 1 95.06 631 PHE B N 1
ATOM 12660 C CA . PHE B 1 631 ? 20.438 6.195 14.453 1 95.06 631 PHE B CA 1
ATOM 12661 C C . PHE B 1 631 ? 21.141 4.855 14.328 1 95.06 631 PHE B C 1
ATOM 12663 O O . PHE B 1 631 ? 22.328 4.746 14.641 1 95.06 631 PHE B O 1
ATOM 12670 N N . LEU B 1 632 ? 20.453 3.9 13.734 1 96 632 LEU B N 1
ATOM 12671 C CA . LEU B 1 632 ? 21.031 2.566 13.602 1 96 632 LEU B CA 1
ATOM 12672 C C . LEU B 1 632 ? 22.109 2.543 12.516 1 96 632 LEU B C 1
ATOM 12674 O O . LEU B 1 632 ? 23.125 1.86 12.664 1 96 632 LEU B O 1
ATOM 12678 N N . VAL B 1 633 ? 21.844 3.256 11.406 1 91.69 633 VAL B N 1
ATOM 12679 C CA . VAL B 1 633 ? 22.859 3.346 10.352 1 91.69 633 VAL B CA 1
ATOM 12680 C C . VAL B 1 633 ? 24.094 4.066 10.883 1 91.69 633 VAL B C 1
ATOM 12682 O O . VAL B 1 633 ? 25.219 3.66 10.594 1 91.69 633 VAL B O 1
ATOM 12685 N N . PHE B 1 634 ? 23.922 5.102 11.688 1 90.81 634 PHE B N 1
ATOM 12686 C CA . PHE B 1 634 ? 25 5.852 12.297 1 90.81 634 PHE B CA 1
ATOM 12687 C C . PHE B 1 634 ? 25.812 4.965 13.242 1 90.81 634 PHE B C 1
ATOM 12689 O O . PHE B 1 634 ? 27.047 4.973 13.203 1 90.81 634 PHE B O 1
ATOM 12696 N N . MET B 1 635 ? 25.172 4.184 14.047 1 93.06 635 MET B N 1
ATOM 12697 C CA . MET B 1 635 ? 25.859 3.318 15 1 93.06 635 MET B CA 1
ATOM 12698 C C . MET B 1 635 ? 26.609 2.203 14.273 1 93.06 635 MET B C 1
ATOM 12700 O O . MET B 1 635 ? 27.672 1.778 14.719 1 93.06 635 MET B O 1
ATOM 12704 N N . THR B 1 636 ? 25.984 1.748 13.156 1 91.19 636 THR B N 1
ATOM 12705 C CA . THR B 1 636 ? 26.688 0.753 12.359 1 91.19 636 THR B CA 1
ATOM 12706 C C . THR B 1 636 ? 27.984 1.323 11.812 1 91.19 636 THR B C 1
ATOM 12708 O O . THR B 1 636 ? 29.031 0.657 11.844 1 91.19 636 THR B O 1
ATOM 12711 N N . GLY B 1 637 ? 27.938 2.541 11.312 1 88 637 GLY B N 1
ATOM 12712 C CA . GLY B 1 637 ? 29.141 3.209 10.844 1 88 637 GLY B CA 1
ATOM 12713 C C . GLY B 1 637 ? 30.156 3.457 11.953 1 88 637 GLY B C 1
ATOM 12714 O O . GLY B 1 637 ? 31.359 3.346 11.734 1 88 637 GLY B O 1
ATOM 12715 N N . PHE B 1 638 ? 29.719 3.775 13.148 1 88 638 PHE B N 1
ATOM 12716 C CA . PHE B 1 638 ? 30.562 3.992 14.32 1 88 638 PHE B CA 1
ATOM 12717 C C . PHE B 1 638 ? 31.359 2.736 14.656 1 88 638 PHE B C 1
ATOM 12719 O O . PHE B 1 638 ? 32.562 2.812 14.938 1 88 638 PHE B O 1
ATOM 12726 N N . PHE B 1 639 ? 30.75 1.613 14.562 1 89.31 639 PHE B N 1
ATOM 12727 C CA . PHE B 1 639 ? 31.422 0.36 14.883 1 89.31 639 PHE B CA 1
ATOM 12728 C C . PHE B 1 639 ? 32.375 -0.038 13.773 1 89.31 639 PHE B C 1
ATOM 12730 O O . PHE B 1 639 ? 33.469 -0.597 14.047 1 89.31 639 PHE B O 1
ATOM 12737 N N . ILE B 1 640 ? 32.031 0.287 12.539 1 85.44 640 ILE B N 1
ATOM 12738 C CA . ILE B 1 640 ? 32.938 -0.008 11.43 1 85.44 640 ILE B CA 1
ATOM 12739 C C . ILE B 1 640 ? 34.188 0.849 11.539 1 85.44 640 ILE B C 1
ATOM 12741 O O . ILE B 1 640 ? 35.281 0.364 11.312 1 85.44 640 ILE B O 1
ATOM 12745 N N . LEU B 1 641 ? 34 2.119 11.906 1 83.62 641 LEU B N 1
ATOM 12746 C CA . LEU B 1 641 ? 35.125 3.039 12.07 1 83.62 641 LEU B CA 1
ATOM 12747 C C . LEU B 1 641 ? 36.031 2.59 13.203 1 83.62 641 LEU B C 1
ATOM 12749 O O . LEU B 1 641 ? 37.25 2.797 13.156 1 83.62 641 LEU B O 1
ATOM 12753 N N . SER B 1 642 ? 35.438 2.004 14.188 1 84.69 642 SER B N 1
ATOM 12754 C CA . SER B 1 642 ? 36.188 1.502 15.32 1 84.69 642 SER B CA 1
ATOM 12755 C C . SER B 1 642 ? 36.781 0.122 15.031 1 84.69 642 SER B C 1
ATOM 12757 O O . SER B 1 642 ? 37.312 -0.541 15.93 1 84.69 642 SER B O 1
ATOM 12759 N N . LYS B 1 643 ? 36.594 -0.413 13.75 1 79.69 643 LYS B N 1
ATOM 12760 C CA . LYS B 1 643 ? 37.156 -1.667 13.258 1 79.69 643 LYS B CA 1
ATOM 12761 C C . LYS B 1 643 ? 36.531 -2.865 13.977 1 79.69 643 LYS B C 1
ATOM 12763 O O . LYS B 1 643 ? 37.219 -3.855 14.234 1 79.69 643 LYS B O 1
ATOM 12768 N N . SER B 1 644 ? 35.438 -2.652 14.547 1 84.75 644 SER B N 1
ATOM 12769 C CA . SER B 1 644 ? 34.688 -3.762 15.148 1 84.75 644 SER B CA 1
ATOM 12770 C C . SER B 1 644 ? 33.594 -4.281 14.219 1 84.75 644 SER B C 1
ATOM 12772 O O . SER B 1 644 ? 32.438 -3.943 14.383 1 84.75 644 SER B O 1
ATOM 12774 N N . PHE B 1 645 ? 33.938 -5.125 13.375 1 82.38 645 PHE B N 1
ATOM 12775 C CA . PHE B 1 645 ? 33.031 -5.594 12.328 1 82.38 645 PHE B CA 1
ATOM 12776 C C . PHE B 1 645 ? 32 -6.566 12.891 1 82.38 645 PHE B C 1
ATOM 12778 O O . PHE B 1 645 ? 30.891 -6.668 12.375 1 82.38 645 PHE B O 1
ATOM 12785 N N . ILE B 1 646 ? 32.312 -7.211 13.961 1 83.31 646 ILE B N 1
ATOM 12786 C CA . ILE B 1 646 ? 31.375 -8.164 14.562 1 83.31 646 ILE B CA 1
ATOM 12787 C C . ILE B 1 646 ? 30.188 -7.41 15.172 1 83.31 646 ILE B C 1
ATOM 12789 O O . ILE B 1 646 ? 29.031 -7.805 14.984 1 83.31 646 ILE B O 1
ATOM 12793 N N . MET B 1 647 ? 30.578 -6.324 15.812 1 88.19 647 MET B N 1
ATOM 12794 C CA . MET B 1 647 ? 29.5 -5.543 16.422 1 88.19 647 MET B CA 1
ATOM 12795 C C . MET B 1 647 ? 28.656 -4.875 15.352 1 88.19 647 MET B C 1
ATOM 12797 O O . MET B 1 647 ? 27.438 -4.73 15.523 1 88.19 647 MET B O 1
ATOM 12801 N N . ALA B 1 648 ? 29.25 -4.488 14.258 1 87.62 648 ALA B N 1
ATOM 12802 C CA . ALA B 1 648 ? 28.5 -3.893 13.148 1 87.62 648 ALA B CA 1
ATOM 12803 C C . ALA B 1 648 ? 27.547 -4.906 12.523 1 87.62 648 ALA B C 1
ATOM 12805 O O . ALA B 1 648 ? 26.422 -4.562 12.148 1 87.62 648 ALA B O 1
ATOM 12806 N N . SER B 1 649 ? 27.953 -6.168 12.461 1 88.69 649 SER B N 1
ATOM 12807 C CA . SER B 1 649 ? 27.125 -7.211 11.867 1 88.69 649 SER B CA 1
ATOM 12808 C C . SER B 1 649 ? 25.938 -7.562 12.766 1 88.69 649 SER B C 1
ATOM 12810 O O . SER B 1 649 ? 24.891 -7.973 12.281 1 88.69 649 SER B O 1
ATOM 12812 N N . LEU B 1 650 ? 26.094 -7.375 14.039 1 91.38 650 LEU B N 1
ATOM 12813 C CA . LEU B 1 650 ? 25.016 -7.672 14.984 1 91.38 650 LEU B CA 1
ATOM 12814 C C . LEU B 1 650 ? 23.922 -6.617 14.914 1 91.38 650 LEU B C 1
ATOM 12816 O O . LEU B 1 650 ? 22.812 -6.84 15.398 1 91.38 650 LEU B O 1
ATOM 12820 N N . LEU B 1 651 ? 24.266 -5.535 14.305 1 93.19 651 LEU B N 1
ATOM 12821 C CA . LEU B 1 651 ? 23.266 -4.465 14.203 1 93.19 651 LEU B CA 1
ATOM 12822 C C . LEU B 1 651 ? 22.406 -4.633 12.953 1 93.19 651 LEU B C 1
ATOM 12824 O O . LEU B 1 651 ? 21.344 -4.027 12.852 1 93.19 651 LEU B O 1
ATOM 12828 N N . MET B 1 652 ? 22.75 -5.516 12.047 1 90.06 652 MET B N 1
ATOM 12829 C CA . MET B 1 652 ? 22.016 -5.691 10.797 1 90.06 652 MET B CA 1
ATOM 12830 C C . MET B 1 652 ? 20.641 -6.301 11.047 1 90.06 652 MET B C 1
ATOM 12832 O O . MET B 1 652 ? 19.641 -5.824 10.516 1 90.06 652 MET B O 1
ATOM 12836 N N . PRO B 1 653 ? 20.562 -7.328 11.93 1 89.94 653 PRO B N 1
ATOM 12837 C CA . PRO B 1 653 ? 19.219 -7.859 12.219 1 89.94 653 PRO B CA 1
ATOM 12838 C C . PRO B 1 653 ? 18.328 -6.848 12.938 1 89.94 653 PRO B C 1
ATOM 12840 O O . PRO B 1 653 ? 17.109 -6.859 12.75 1 89.94 653 PRO B O 1
ATOM 12843 N N . LEU B 1 654 ? 18.969 -6.02 13.734 1 93.88 654 LEU B N 1
ATOM 12844 C CA . LEU B 1 654 ? 18.188 -4.992 14.422 1 93.88 654 LEU B CA 1
ATOM 12845 C C . LEU B 1 654 ? 17.656 -3.963 13.43 1 93.88 654 LEU B C 1
ATOM 12847 O O . LEU B 1 654 ? 16.5 -3.527 13.539 1 93.88 654 LEU B O 1
ATOM 12851 N N . LEU B 1 655 ? 18.531 -3.625 12.508 1 94.69 655 LEU B N 1
ATOM 12852 C CA . LEU B 1 655 ? 18.125 -2.678 11.477 1 94.69 655 LEU B CA 1
ATOM 12853 C C . LEU B 1 655 ? 17.016 -3.262 10.609 1 94.69 655 LEU B C 1
ATOM 12855 O O . LEU B 1 655 ? 15.969 -2.627 10.414 1 94.69 655 LEU B O 1
ATOM 12859 N N . ALA B 1 656 ? 17.156 -4.496 10.164 1 91.75 656 ALA B N 1
ATOM 12860 C CA . ALA B 1 656 ? 16.125 -5.16 9.359 1 91.75 656 ALA B CA 1
ATOM 12861 C C . ALA B 1 656 ? 14.859 -5.406 10.164 1 91.75 656 ALA B C 1
ATOM 12863 O O . ALA B 1 656 ? 13.75 -5.215 9.656 1 91.75 656 ALA B O 1
ATOM 12864 N N . GLY B 1 657 ? 15.062 -5.801 11.367 1 92.75 657 GLY B N 1
ATOM 12865 C CA . GLY B 1 657 ? 13.922 -6.023 12.242 1 92.75 657 GLY B CA 1
ATOM 12866 C C . GLY B 1 657 ? 13.117 -4.77 12.508 1 92.75 657 GLY B C 1
ATOM 12867 O O . GLY B 1 657 ? 11.883 -4.812 12.555 1 92.75 657 GLY B O 1
ATOM 12868 N N . THR B 1 658 ? 13.781 -3.629 12.664 1 96 658 THR B N 1
ATOM 12869 C CA . THR B 1 658 ? 13.109 -2.361 12.906 1 96 658 THR B CA 1
ATOM 12870 C C . THR B 1 658 ? 12.312 -1.925 11.68 1 96 658 THR B C 1
ATOM 12872 O O . THR B 1 658 ? 11.172 -1.475 11.805 1 96 658 THR B O 1
ATOM 12875 N N . VAL B 1 659 ? 12.859 -2.133 10.547 1 94.81 659 VAL B N 1
ATOM 12876 C CA . VAL B 1 659 ? 12.188 -1.722 9.312 1 94.81 659 VAL B CA 1
ATOM 12877 C C . VAL B 1 659 ? 10.977 -2.617 9.062 1 94.81 659 VAL B C 1
ATOM 12879 O O . VAL B 1 659 ? 9.883 -2.125 8.773 1 94.81 659 VAL B O 1
ATOM 12882 N N . VAL B 1 660 ? 11.07 -3.904 9.289 1 90.88 660 VAL B N 1
ATOM 12883 C CA . VAL B 1 660 ? 9.984 -4.848 9.039 1 90.88 660 VAL B CA 1
ATOM 12884 C C . VAL B 1 660 ? 8.883 -4.652 10.078 1 90.88 660 VAL B C 1
ATOM 12886 O O . VAL B 1 660 ? 7.695 -4.645 9.742 1 90.88 660 VAL B O 1
ATOM 12889 N N . TRP B 1 661 ? 9.359 -4.457 11.25 1 93.56 661 TRP B N 1
ATOM 12890 C CA . TRP B 1 661 ? 8.391 -4.25 12.328 1 93.56 661 TRP B CA 1
ATOM 12891 C C . TRP B 1 661 ? 7.598 -2.967 12.109 1 93.56 661 TRP B C 1
ATOM 12893 O O . TRP B 1 661 ? 6.375 -2.951 12.266 1 93.56 661 TRP B O 1
ATOM 12903 N N . SER B 1 662 ? 8.281 -1.941 11.766 1 94.88 662 SER B N 1
ATOM 12904 C CA . SER B 1 662 ? 7.609 -0.662 11.578 1 94.88 662 SER B CA 1
ATOM 12905 C C . SER B 1 662 ? 6.664 -0.708 10.375 1 94.88 662 SER B C 1
ATOM 12907 O O . SER B 1 662 ? 5.586 -0.109 10.406 1 94.88 662 SER B O 1
ATOM 12909 N N . TRP B 1 663 ? 7.062 -1.391 9.406 1 92.56 663 TRP B N 1
ATOM 12910 C CA . TRP B 1 663 ? 6.199 -1.549 8.234 1 92.56 663 TRP B CA 1
ATOM 12911 C C . TRP B 1 663 ? 4.957 -2.363 8.586 1 92.56 663 TRP B C 1
ATOM 12913 O O . TRP B 1 663 ? 3.844 -2.016 8.18 1 92.56 663 TRP B O 1
ATOM 12923 N N . TRP B 1 664 ? 5.168 -3.369 9.359 1 89.94 664 TRP B N 1
ATOM 12924 C CA . TRP B 1 664 ? 4.062 -4.227 9.773 1 89.94 664 TRP B CA 1
ATOM 12925 C C . TRP B 1 664 ? 3.086 -3.469 10.664 1 89.94 664 TRP B C 1
ATOM 12927 O O . TRP B 1 664 ? 1.869 -3.588 10.508 1 89.94 664 TRP B O 1
ATOM 12937 N N . VAL B 1 665 ? 3.557 -2.689 11.531 1 92.69 665 VAL B N 1
ATOM 12938 C CA . VAL B 1 665 ? 2.717 -1.933 12.453 1 92.69 665 VAL B CA 1
ATOM 12939 C C . VAL B 1 665 ? 1.941 -0.864 11.688 1 92.69 665 VAL B C 1
ATOM 12941 O O . VAL B 1 665 ? 0.739 -0.688 11.898 1 92.69 665 VAL B O 1
ATOM 12944 N N . ASP B 1 666 ? 2.594 -0.19 10.82 1 94 666 ASP B N 1
ATOM 12945 C CA . ASP B 1 666 ? 1.936 0.86 10.047 1 94 666 ASP B CA 1
ATOM 12946 C C . ASP B 1 666 ? 0.839 0.281 9.156 1 94 666 ASP B C 1
ATOM 12948 O O . ASP B 1 666 ? -0.254 0.844 9.062 1 94 666 ASP B O 1
ATOM 12952 N N . LYS B 1 667 ? 1.128 -0.851 8.586 1 90.69 667 LYS B N 1
ATOM 12953 C CA . LYS B 1 667 ? 0.151 -1.469 7.695 1 90.69 667 LYS B CA 1
ATOM 12954 C C . LYS B 1 667 ? -1.056 -1.983 8.477 1 90.69 667 LYS B C 1
ATOM 12956 O O . LYS B 1 667 ? -2.191 -1.895 8 1 90.69 667 LYS B O 1
ATOM 12961 N N . SER B 1 668 ? -0.825 -2.445 9.672 1 90.19 668 SER B N 1
ATOM 12962 C CA . SER B 1 668 ? -1.89 -3.039 10.477 1 90.19 668 SER B CA 1
ATOM 12963 C C . SER B 1 668 ? -2.77 -1.966 11.109 1 90.19 668 SER B C 1
ATOM 12965 O O . SER B 1 668 ? -3.975 -2.162 11.273 1 90.19 668 SER B O 1
ATOM 12967 N N . LEU B 1 669 ? -2.271 -0.851 11.414 1 93.88 669 LEU B N 1
ATOM 12968 C CA . LEU B 1 669 ? -3.021 0.165 12.141 1 93.88 669 LEU B CA 1
ATOM 12969 C C . LEU B 1 669 ? -3.555 1.232 11.195 1 93.88 669 LEU B C 1
ATOM 12971 O O . LEU B 1 669 ? -4.422 2.027 11.57 1 93.88 669 LEU B O 1
ATOM 12975 N N . LYS B 1 670 ? -3.156 1.238 9.945 1 92.31 670 LYS B N 1
ATOM 12976 C CA . LYS B 1 670 ? -3.494 2.279 8.977 1 92.31 670 LYS B CA 1
ATOM 12977 C C . LYS B 1 670 ? -4.992 2.287 8.68 1 92.31 670 LYS B C 1
ATOM 12979 O O . LYS B 1 670 ? -5.613 3.352 8.641 1 92.31 670 LYS B O 1
ATOM 12984 N N . PRO B 1 671 ? -5.648 1.18 8.586 1 91.62 671 PRO B N 1
ATOM 12985 C CA . PRO B 1 671 ? -7.074 1.221 8.266 1 91.62 671 PRO B CA 1
ATOM 12986 C C . PRO B 1 671 ? -7.906 1.912 9.344 1 91.62 671 PRO B C 1
ATOM 12988 O O . PRO B 1 671 ? -8.836 2.654 9.023 1 91.62 671 PRO B O 1
ATOM 12991 N N . LEU B 1 672 ? -7.586 1.672 10.578 1 92.81 672 LEU B N 1
ATOM 12992 C CA . LEU B 1 672 ? -8.336 2.295 11.664 1 92.81 672 LEU B CA 1
ATOM 12993 C C . LEU B 1 672 ? -7.914 3.746 11.859 1 92.81 672 LEU B C 1
ATOM 12995 O O . LEU B 1 672 ? -8.586 4.508 12.555 1 92.81 672 LEU B O 1
ATOM 12999 N N . SER B 1 673 ? -6.781 4.141 11.25 1 92.81 673 SER B N 1
ATOM 13000 C CA . SER B 1 673 ? -6.363 5.539 11.281 1 92.81 673 SER B CA 1
ATOM 13001 C C . SER B 1 673 ? -7.039 6.34 10.172 1 92.81 673 SER B C 1
ATOM 13003 O O . SER B 1 673 ? -7.234 7.551 10.305 1 92.81 673 SER B O 1
ATOM 13005 N N . ASP B 1 674 ? -7.441 5.621 9.148 1 91.06 674 ASP B N 1
ATOM 13006 C CA . ASP B 1 674 ? -8.039 6.316 8.008 1 91.06 674 ASP B CA 1
ATOM 13007 C C . ASP B 1 674 ? -9.562 6.27 8.07 1 91.06 674 ASP B C 1
ATOM 13009 O O . ASP B 1 674 ? -10.234 7.211 7.648 1 91.06 674 ASP B O 1
ATOM 13013 N N . PHE B 1 675 ? -10.078 5.164 8.664 1 94 675 PHE B N 1
ATOM 13014 C CA . PHE B 1 675 ? -11.523 4.969 8.641 1 94 675 PHE B CA 1
ATOM 13015 C C . PHE B 1 675 ? -12.047 4.656 10.039 1 94 675 PHE B C 1
ATOM 13017 O O . PHE B 1 675 ? -11.266 4.414 10.961 1 94 675 PHE B O 1
ATOM 13024 N N . VAL B 1 676 ? -13.312 4.836 10.227 1 92.56 676 VAL B N 1
ATOM 13025 C CA . VAL B 1 676 ? -13.984 4.508 11.484 1 92.56 676 VAL B CA 1
ATOM 13026 C C . VAL B 1 676 ? -14.617 3.123 11.383 1 92.56 676 VAL B C 1
ATOM 13028 O O . VAL B 1 676 ? -15.156 2.754 10.336 1 92.56 676 VAL B O 1
ATOM 13031 N N . SER B 1 677 ? -14.477 2.33 12.422 1 92.38 677 SER B N 1
ATOM 13032 C CA . SER B 1 677 ? -15.039 0.984 12.445 1 92.38 677 SER B CA 1
ATOM 13033 C C . SER B 1 677 ? -16.547 1.013 12.211 1 92.38 677 SER B C 1
ATOM 13035 O O . SER B 1 677 ? -17.266 1.784 12.852 1 92.38 677 SER B O 1
ATOM 13037 N N . LEU B 1 678 ? -17.016 0.27 11.258 1 93.62 678 LEU B N 1
ATOM 13038 C CA . LEU B 1 678 ? -18.422 0.267 10.875 1 93.62 678 LEU B CA 1
ATOM 13039 C C . LEU B 1 678 ? -19.297 -0.288 11.992 1 93.62 678 LEU B C 1
ATOM 13041 O O . LEU B 1 678 ? -20.406 0.185 12.211 1 93.62 678 LEU B O 1
ATOM 13045 N N . SER B 1 679 ? -18.812 -1.285 12.719 1 91.69 679 SER B N 1
ATOM 13046 C CA . SER B 1 679 ? -19.578 -1.878 13.812 1 91.69 679 SER B CA 1
ATOM 13047 C C . SER B 1 679 ? -19.844 -0.858 14.906 1 91.69 679 SER B C 1
ATOM 13049 O O . SER B 1 679 ? -20.969 -0.781 15.422 1 91.69 679 SER B O 1
ATOM 13051 N N . SER B 1 680 ? -18.891 -0.063 15.227 1 90 680 SER B N 1
ATOM 13052 C CA . SER B 1 680 ? -19.062 0.952 16.25 1 90 680 SER B CA 1
ATOM 13053 C C . SER B 1 680 ? -20 2.062 15.797 1 90 680 SER B C 1
ATOM 13055 O O . SER B 1 680 ? -20.734 2.641 16.594 1 90 680 SER B O 1
ATOM 13057 N N . VAL B 1 681 ? -19.984 2.402 14.531 1 92.06 681 VAL B N 1
ATOM 13058 C CA . VAL B 1 681 ? -20.859 3.438 13.977 1 92.06 681 VAL B CA 1
ATOM 13059 C C . VAL B 1 681 ? -22.312 3.002 14.102 1 92.06 681 VAL B C 1
ATOM 13061 O O . VAL B 1 681 ? -23.172 3.783 14.523 1 92.06 681 VAL B O 1
ATOM 13064 N N . TYR B 1 682 ? -22.594 1.747 13.734 1 91.56 682 TYR B N 1
ATOM 13065 C CA . TYR B 1 682 ? -23.969 1.242 13.812 1 91.56 682 TYR B CA 1
ATOM 13066 C C . TYR B 1 682 ? -24.438 1.135 15.258 1 91.56 682 TYR B C 1
ATOM 13068 O O . TYR B 1 682 ? -25.609 1.352 15.555 1 91.56 682 TYR B O 1
ATOM 13076 N N . GLU B 1 683 ? -23.547 0.796 16.172 1 87.81 683 GLU B N 1
ATOM 13077 C CA . GLU B 1 683 ? -23.891 0.712 17.594 1 87.81 683 GLU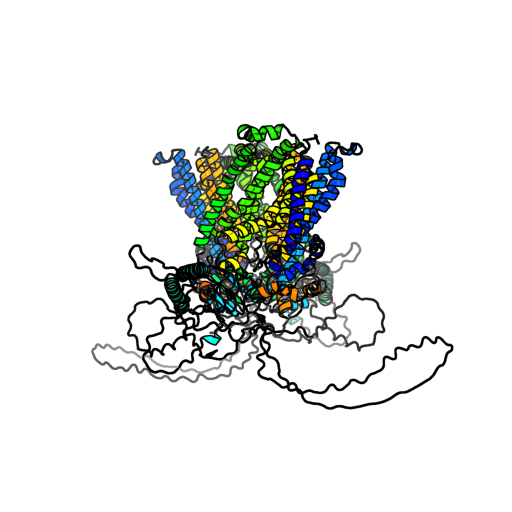 B CA 1
ATOM 13078 C C . GLU B 1 683 ? -24.312 2.072 18.141 1 87.81 683 GLU B C 1
ATOM 13080 O O . GLU B 1 683 ? -25.297 2.17 18.875 1 87.81 683 GLU B O 1
ATOM 13085 N N . VAL B 1 684 ? -23.594 3.074 17.75 1 85.81 684 VAL B N 1
ATOM 13086 C CA . VAL B 1 684 ? -23.906 4.418 18.219 1 85.81 684 VAL B CA 1
ATOM 13087 C C . VAL B 1 684 ? -25.172 4.922 17.547 1 85.81 684 VAL B C 1
ATOM 13089 O O . VAL B 1 684 ? -26 5.598 18.172 1 85.81 684 VAL B O 1
ATOM 13092 N N . GLU B 1 685 ? -25.312 4.602 16.297 1 87.06 685 GLU B N 1
ATOM 13093 C CA . GLU B 1 685 ? -26.5 5.031 15.562 1 87.06 685 GLU B CA 1
ATOM 13094 C C . GLU B 1 685 ? -27.766 4.395 16.141 1 87.06 685 GLU B C 1
ATOM 13096 O O . GLU B 1 685 ? -28.844 4.984 16.094 1 87.06 685 GLU B O 1
ATOM 13101 N N . ARG B 1 686 ? -27.625 3.137 16.703 1 82.88 686 ARG B N 1
ATOM 13102 C CA . ARG B 1 686 ? -28.766 2.455 17.328 1 82.88 686 ARG B CA 1
ATOM 13103 C C . ARG B 1 686 ? -28.984 2.955 18.75 1 82.88 686 ARG B C 1
ATOM 13105 O O . ARG B 1 686 ? -30 2.625 19.375 1 82.88 686 ARG B O 1
ATOM 13112 N N . GLY B 1 687 ? -28.156 3.855 19.25 1 74.81 687 GLY B N 1
ATOM 13113 C CA . GLY B 1 687 ? -28.328 4.445 20.562 1 74.81 687 GLY B CA 1
ATOM 13114 C C . GLY B 1 687 ? -27.594 3.697 21.656 1 74.81 687 GLY B C 1
ATOM 13115 O O . GLY B 1 687 ? -27.766 3.98 22.844 1 74.81 687 GLY B O 1
ATOM 13116 N N . GLU B 1 688 ? -26.891 2.658 21.25 1 69.06 688 GLU B N 1
ATOM 13117 C CA . GLU B 1 688 ? -26.156 1.888 22.25 1 69.06 688 GLU B CA 1
ATOM 13118 C C . GLU B 1 688 ? -24.844 2.568 22.609 1 69.06 688 GLU B C 1
ATOM 13120 O O . GLU B 1 688 ? -24.109 3.037 21.734 1 69.06 688 GLU B O 1
ATOM 13125 N N . GLU B 1 689 ? -24.766 3.424 23.594 1 61.84 689 GLU B N 1
ATOM 13126 C CA . GLU B 1 689 ? -23.516 4.105 23.953 1 61.84 689 GLU B CA 1
ATOM 13127 C C . GLU B 1 689 ? -22.344 3.127 24.016 1 61.84 689 GLU B C 1
ATOM 13129 O O . GLU B 1 689 ? -22.438 2.074 24.641 1 61.84 689 GLU B O 1
ATOM 13134 N N . THR B 1 690 ? -21.438 3.207 23.094 1 62.72 690 THR B N 1
ATOM 13135 C CA . THR B 1 690 ? -20.281 2.336 23.125 1 62.72 690 THR B CA 1
ATOM 13136 C C . THR B 1 690 ? -19.594 2.398 24.484 1 62.72 690 THR B C 1
ATOM 13138 O O . THR B 1 690 ? -19.438 3.477 25.062 1 62.72 690 THR B O 1
ATOM 13141 N N . ALA B 1 691 ? -19.422 1.328 25.25 1 56.19 691 ALA B N 1
ATOM 13142 C CA . ALA B 1 691 ? -18.828 1.201 26.578 1 56.19 691 ALA B CA 1
ATOM 13143 C C . ALA B 1 691 ? -17.625 2.139 26.719 1 56.19 691 ALA B C 1
ATOM 13145 O O . ALA B 1 691 ? -17.422 2.723 27.781 1 56.19 691 ALA B O 1
ATOM 13146 N N . ASP B 1 692 ? -16.969 2.363 25.641 1 59.22 692 ASP B N 1
ATOM 13147 C CA . ASP B 1 692 ? -15.719 3.107 25.75 1 59.22 692 ASP B CA 1
ATOM 13148 C C . ASP B 1 692 ? -15.984 4.609 25.844 1 59.22 692 ASP B C 1
ATOM 13150 O O . ASP B 1 692 ? -15.281 5.324 26.578 1 59.22 692 ASP B O 1
ATOM 13154 N N . VAL B 1 693 ? -17.016 5.105 25.188 1 60.28 693 VAL B N 1
ATOM 13155 C CA . VAL B 1 693 ? -17.344 6.527 25.234 1 60.28 693 VAL B CA 1
ATOM 13156 C C . VAL B 1 693 ? -17.859 6.898 26.625 1 60.28 693 VAL B C 1
ATOM 13158 O O . VAL B 1 693 ? -17.5 7.941 27.172 1 60.28 693 VAL B O 1
ATOM 13161 N N . VAL B 1 694 ? -18.641 5.934 27.141 1 56.16 694 VAL B N 1
ATOM 13162 C CA . VAL B 1 694 ? -19.203 6.18 28.453 1 56.16 694 VAL B CA 1
ATOM 13163 C C . VAL B 1 694 ? -18.094 6.191 29.5 1 56.16 694 VAL B C 1
ATOM 13165 O O . VAL B 1 694 ? -18.094 7.039 30.406 1 56.16 694 VAL B O 1
ATOM 13168 N N . ARG B 1 695 ? -17.203 5.328 29.391 1 54.31 695 ARG B N 1
ATOM 13169 C CA . ARG B 1 695 ? -16.125 5.227 30.359 1 54.31 695 ARG B CA 1
ATOM 13170 C C . ARG B 1 695 ? -15.211 6.445 30.297 1 54.31 695 ARG B C 1
ATOM 13172 O O . ARG B 1 695 ? -14.727 6.926 31.328 1 54.31 695 ARG B O 1
ATOM 13179 N N . LEU B 1 696 ? -15.016 6.883 29.109 1 56.97 696 LEU B N 1
ATOM 13180 C CA . LEU B 1 696 ? -14.109 8.016 28.922 1 56.97 696 LEU B CA 1
ATOM 13181 C C . LEU B 1 696 ? -14.734 9.297 29.453 1 56.97 696 LEU B C 1
ATOM 13183 O O . LEU B 1 696 ? -14.047 10.125 30.062 1 56.97 696 LEU B O 1
ATOM 13187 N N . ARG B 1 697 ? -16.062 9.461 29.359 1 58.53 697 ARG B N 1
ATOM 13188 C CA . ARG B 1 697 ? -16.766 10.648 29.828 1 58.53 697 ARG B CA 1
ATOM 13189 C C . ARG B 1 697 ? -16.906 10.633 31.344 1 58.53 697 ARG B C 1
ATOM 13191 O O . ARG B 1 697 ? -16.906 11.68 31.984 1 58.53 697 ARG B O 1
ATOM 13198 N N . ALA B 1 698 ? -17.094 9.477 31.797 1 54.56 698 ALA B N 1
ATOM 13199 C CA . ALA B 1 698 ? -17.328 9.359 33.219 1 54.56 698 ALA B CA 1
ATOM 13200 C C . ALA B 1 698 ? -16.094 9.758 34.031 1 54.56 698 ALA B C 1
ATOM 13202 O O . ALA B 1 698 ? -16.203 10.344 35.125 1 54.56 698 ALA B O 1
ATOM 13203 N N . GLY B 1 699 ? -14.859 9.508 33.562 1 52.47 699 GLY B N 1
ATOM 13204 C CA . GLY B 1 699 ? -13.695 9.773 34.375 1 52.47 699 GLY B CA 1
ATOM 13205 C C . GLY B 1 699 ? -13.25 11.219 34.344 1 52.47 699 GLY B C 1
ATOM 13206 O O . GLY B 1 699 ? -12.5 11.672 35.219 1 52.47 699 GLY B O 1
ATOM 13207 N N . HIS B 1 700 ? -13.508 12.031 33.312 1 62.66 700 HIS B N 1
ATOM 13208 C CA . HIS B 1 700 ? -13.062 13.422 33.219 1 62.66 700 HIS B CA 1
ATOM 13209 C C . HIS B 1 700 ? -14.203 14.336 32.75 1 62.66 700 HIS B C 1
ATOM 13211 O O . HIS B 1 700 ? -14.258 14.742 31.609 1 62.66 700 HIS B O 1
ATOM 13217 N N . PRO B 1 701 ? -15.164 14.594 33.719 1 60.94 701 PRO B N 1
ATOM 13218 C CA . PRO B 1 701 ? -16.375 15.312 33.312 1 60.94 701 PRO B CA 1
ATOM 13219 C C . PRO B 1 701 ? -16.109 16.75 32.906 1 60.94 701 PRO B C 1
ATOM 13221 O O . PRO B 1 701 ? -15.328 17.453 33.562 1 60.94 701 PRO B O 1
ATOM 13224 N N . VAL B 1 702 ? -16.094 17.125 31.703 1 65.25 702 VAL B N 1
ATOM 13225 C CA . VAL B 1 702 ? -16.047 18.516 31.219 1 65.25 702 VAL B CA 1
ATOM 13226 C C . VAL B 1 702 ? -17.469 19.078 31.156 1 65.25 702 VAL B C 1
ATOM 13228 O O . VAL B 1 702 ? -18.422 18.359 30.828 1 65.25 702 VAL B O 1
ATOM 13231 N N . THR B 1 703 ? -17.641 20.203 31.875 1 62.09 703 THR B N 1
ATOM 13232 C CA . THR B 1 703 ? -18.953 20.828 31.828 1 62.09 703 THR B CA 1
ATOM 13233 C C . THR B 1 703 ? -19.344 21.172 30.391 1 62.09 703 THR B C 1
ATOM 13235 O O . THR B 1 703 ? -18.469 21.312 29.531 1 62.09 703 THR B O 1
ATOM 13238 N N . TRP B 1 704 ? -20.484 21.109 30.078 1 60.62 704 TRP B N 1
ATOM 13239 C CA . TRP B 1 704 ? -21.047 21.406 28.766 1 60.62 704 TRP B CA 1
ATOM 13240 C C . TRP B 1 704 ? -20.641 22.797 28.297 1 60.62 704 TRP B C 1
ATOM 13242 O O . TRP B 1 704 ? -20.375 23 27.109 1 60.62 704 TRP B O 1
ATOM 13252 N N . SER B 1 705 ? -20.484 23.656 29.234 1 62.97 705 SER B N 1
ATOM 13253 C CA . SER B 1 705 ? -20.141 25.031 28.859 1 62.97 705 SER B CA 1
ATOM 13254 C C . SER B 1 705 ? -18.703 25.125 28.359 1 62.97 705 SER B C 1
ATOM 13256 O O . SER B 1 705 ? -18.406 25.922 27.469 1 62.97 705 SER B O 1
ATOM 13258 N N . GLN B 1 706 ? -17.953 24.203 28.828 1 67.56 706 GLN B N 1
ATOM 13259 C CA . GLN B 1 706 ? -16.547 24.266 28.469 1 67.56 706 GLN B CA 1
ATOM 13260 C C . GLN B 1 706 ? -16.312 23.688 27.062 1 67.56 706 GLN B C 1
ATOM 13262 O O . GLN B 1 706 ? -15.375 24.094 26.375 1 67.56 706 GLN B O 1
ATOM 13267 N N . SER B 1 707 ? -17.172 22.797 26.609 1 69.81 707 SER B N 1
ATOM 13268 C CA . SER B 1 707 ? -17 22.172 25.312 1 69.81 707 SER B CA 1
ATOM 13269 C C . SER B 1 707 ? -17.828 22.875 24.234 1 69.81 707 SER B C 1
ATOM 13271 O O . SER B 1 707 ? -17.938 22.391 23.109 1 69.81 707 SER B O 1
ATOM 13273 N N . ASN B 1 708 ? -18.312 24.016 24.609 1 66.19 708 ASN B N 1
ATOM 13274 C CA . ASN B 1 708 ? -19.234 24.703 23.703 1 66.19 708 ASN B CA 1
ATOM 13275 C C . ASN B 1 708 ? -18.531 25.203 22.453 1 66.19 708 ASN B C 1
ATOM 13277 O O . ASN B 1 708 ? -19.062 25.109 21.344 1 66.19 708 ASN B O 1
ATOM 13281 N N . LEU B 1 709 ? -17.359 25.672 22.641 1 65.44 709 LEU B N 1
ATOM 13282 C CA . LEU B 1 709 ? -16.625 26.203 21.5 1 65.44 709 LEU B CA 1
ATOM 13283 C C . LEU B 1 709 ? -16.312 25.109 20.484 1 65.44 709 LEU B C 1
ATOM 13285 O O . LEU B 1 709 ? -16.375 25.344 19.266 1 65.44 709 LEU B O 1
ATOM 13289 N N . ASN B 1 710 ? -16.062 23.984 20.922 1 70.88 710 ASN B N 1
ATOM 13290 C CA . ASN B 1 710 ? -15.719 22.859 20.047 1 70.88 710 ASN B CA 1
ATOM 13291 C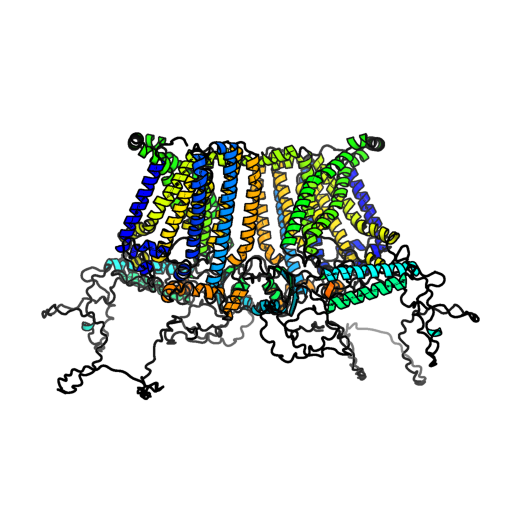 C . ASN B 1 710 ? -16.953 22.266 19.391 1 70.88 710 ASN B C 1
ATOM 13293 O O . ASN B 1 710 ? -16.922 21.859 18.219 1 70.88 710 ASN B O 1
ATOM 13297 N N . ARG B 1 711 ? -17.953 22.312 20.031 1 69.69 711 ARG B N 1
ATOM 13298 C CA . ARG B 1 711 ? -19.188 21.734 19.5 1 69.69 711 ARG B CA 1
ATOM 13299 C C . ARG B 1 711 ? -19.859 22.688 18.5 1 69.69 711 ARG B C 1
ATOM 13301 O O . ARG B 1 711 ? -20.5 22.234 17.562 1 69.69 711 ARG B O 1
ATOM 13308 N N . ARG B 1 712 ? -19.672 23.969 18.672 1 68.38 712 ARG B N 1
ATOM 13309 C CA . ARG B 1 712 ? -20.281 24.953 17.797 1 68.38 712 ARG B CA 1
ATOM 13310 C C . ARG B 1 712 ? -19.609 24.969 16.422 1 68.38 712 ARG B C 1
ATOM 13312 O O . ARG B 1 712 ? -20.203 25.422 15.445 1 68.38 712 ARG B O 1
ATOM 13319 N N . ARG B 1 713 ? -18.531 24.469 16.422 1 70.81 713 ARG B N 1
ATOM 13320 C CA . ARG B 1 713 ? -17.828 24.359 15.148 1 70.81 713 ARG B CA 1
ATOM 13321 C C . ARG B 1 713 ? -18.609 23.5 14.156 1 70.81 713 ARG B C 1
ATOM 13323 O O . ARG B 1 713 ? -18.547 23.734 12.945 1 70.81 713 ARG B O 1
ATOM 13330 N N . TYR B 1 714 ? -19.359 22.578 14.703 1 67.38 714 TYR B N 1
ATOM 13331 C CA . TYR B 1 714 ? -20.031 21.609 13.844 1 67.38 714 TYR B CA 1
ATOM 13332 C C . TYR B 1 714 ? -21.516 21.953 13.695 1 67.38 714 TYR B C 1
ATOM 13334 O O . TYR B 1 714 ? -22.266 21.234 13.031 1 67.38 714 TYR B O 1
ATOM 13342 N N . ALA B 1 715 ? -21.844 23.125 14.258 1 60.28 715 ALA B N 1
ATOM 13343 C CA . ALA B 1 715 ? -23.234 23.547 14.141 1 60.28 715 ALA B CA 1
ATOM 13344 C C . ALA B 1 715 ? -23.516 24.109 12.75 1 60.28 715 ALA B C 1
ATOM 13346 O O . ALA B 1 715 ? -22.609 24.562 12.055 1 60.28 715 ALA B O 1
ATOM 13347 N N . GLN B 1 716 ? -24.656 23.797 12.125 1 55.25 716 GLN B N 1
ATOM 13348 C CA . GLN B 1 716 ? -25.094 24.156 10.781 1 55.25 716 GLN B CA 1
ATOM 13349 C C . GLN B 1 716 ? -24.938 25.656 10.531 1 55.25 716 GLN B C 1
ATOM 13351 O O . GLN B 1 716 ? -24.609 26.062 9.414 1 55.25 716 GLN B O 1
ATOM 13356 N N . ASN B 1 717 ? -25.391 26.484 11.516 1 47.66 717 ASN B N 1
ATOM 13357 C CA . ASN B 1 717 ? -25.312 27.938 11.305 1 47.66 717 ASN B CA 1
ATOM 13358 C C . ASN B 1 717 ? -23.984 28.5 11.82 1 47.66 717 ASN B C 1
ATOM 13360 O O . ASN B 1 717 ? -23.656 28.344 12.992 1 47.66 717 ASN B O 1
ATOM 13364 N N . ASP B 1 718 ? -23 28.484 11.086 1 51.72 718 ASP B N 1
ATOM 13365 C CA . ASP B 1 718 ? -21.672 29 11.391 1 51.72 718 ASP B CA 1
ATOM 13366 C C . ASP B 1 718 ? -21.734 30.328 12.117 1 51.72 718 ASP B C 1
ATOM 13368 O O . ASP B 1 718 ? -21.609 31.391 11.5 1 51.72 718 ASP B O 1
ATOM 13372 N N . ASP B 1 719 ? -22.734 30.609 12.875 1 48.31 719 ASP B N 1
ATOM 13373 C CA . ASP B 1 719 ? -22.641 31.938 13.453 1 48.31 719 ASP B CA 1
ATOM 13374 C C . ASP B 1 719 ? -21.219 32.219 13.945 1 48.31 719 ASP B C 1
ATOM 13376 O O . ASP B 1 719 ? -20.438 31.297 14.156 1 48.31 719 ASP B O 1
ATOM 13380 N N . THR B 1 720 ? -20.875 33.625 14.398 1 51.91 720 THR B N 1
ATOM 13381 C CA . THR B 1 720 ? -19.656 34.406 14.57 1 51.91 720 THR B CA 1
ATOM 13382 C C . THR B 1 720 ? -18.766 33.812 15.648 1 51.91 720 THR B C 1
ATOM 13384 O O . THR B 1 720 ? -19.047 33.938 16.844 1 51.91 720 THR B O 1
ATOM 13387 N N . LEU B 1 721 ? -18.281 32.594 15.375 1 53.31 721 LEU B N 1
ATOM 13388 C CA . LEU B 1 721 ? -17.312 32.062 16.328 1 53.31 721 LEU B CA 1
ATOM 13389 C C . LEU B 1 721 ? -16.406 33.156 16.844 1 53.31 721 LEU B C 1
ATOM 13391 O O . LEU B 1 721 ? -15.867 33.062 17.953 1 53.31 721 LEU B O 1
ATOM 13395 N N . TYR B 1 722 ? -16.172 34.25 16.031 1 55.78 722 TYR B N 1
ATOM 13396 C CA . TYR B 1 722 ? -15.117 35.188 16.391 1 55.78 722 TYR B CA 1
ATOM 13397 C C . TYR B 1 722 ? -15.68 36.406 17.125 1 55.78 722 TYR B C 1
ATOM 13399 O O . TYR B 1 722 ? -15.906 37.469 16.5 1 55.78 722 TYR B O 1
ATOM 13407 N N . VAL B 1 723 ? -16.719 36.312 17.984 1 53.75 723 VAL B N 1
ATOM 13408 C CA . VAL B 1 723 ? -17.203 37.562 18.531 1 53.75 723 VAL B CA 1
ATOM 13409 C C . VAL B 1 723 ? -16.297 38.031 19.688 1 53.75 723 VAL B C 1
ATOM 13411 O O . VAL B 1 723 ? -16.188 37.344 20.703 1 53.75 723 VAL B O 1
ATOM 13414 N N . ALA B 1 724 ? -15.164 38.75 19.344 1 57.56 724 ALA B N 1
ATOM 13415 C CA . ALA B 1 724 ? -14.32 39.406 20.328 1 57.56 724 ALA B CA 1
ATOM 13416 C C . ALA B 1 724 ? -15.07 40.562 21.016 1 57.56 724 ALA B C 1
ATOM 13418 O O . ALA B 1 724 ? -16.094 41.031 20.516 1 57.56 724 ALA B O 1
ATOM 13419 N N . PRO B 1 725 ? -14.758 40.812 22.266 1 57.59 725 PRO B N 1
ATOM 13420 C CA . PRO B 1 725 ? -15.398 41.906 22.969 1 57.59 725 PRO B CA 1
ATOM 13421 C C . PRO B 1 725 ? -15.352 43.219 22.188 1 57.59 725 PRO B C 1
ATOM 13423 O O . PRO B 1 725 ? -14.391 43.469 21.438 1 57.59 725 PRO B O 1
ATOM 13426 N N . GLU B 1 726 ? -16.344 43.969 22.156 1 62.72 726 GLU B N 1
ATOM 13427 C CA . GLU B 1 726 ? -16.531 45.219 21.469 1 62.72 726 GLU B CA 1
ATOM 13428 C C . GLU B 1 726 ? -15.484 46.25 21.938 1 62.72 726 GLU B C 1
ATOM 13430 O O . GLU B 1 726 ? -15.18 46.344 23.125 1 62.72 726 GLU B O 1
ATOM 13435 N N . ASP B 1 727 ? -14.555 46.5 21.156 1 66.56 727 ASP B N 1
ATOM 13436 C CA . ASP B 1 727 ? -13.633 47.594 21.438 1 66.56 727 ASP B CA 1
ATOM 13437 C C . ASP B 1 727 ? -14.18 48.906 20.906 1 66.56 727 ASP B C 1
ATOM 13439 O O . ASP B 1 727 ? -15.164 48.938 20.156 1 66.56 727 ASP B O 1
ATOM 13443 N N . GLU B 1 728 ? -13.719 50.031 21.375 1 66.56 728 GLU B N 1
ATOM 13444 C CA . GLU B 1 728 ? -14.141 51.375 20.984 1 66.56 728 GLU B CA 1
ATOM 13445 C C . GLU B 1 728 ? -13.984 51.562 19.469 1 66.56 728 GLU B C 1
ATOM 13447 O O . GLU B 1 728 ? -14.688 52.375 18.875 1 66.56 728 GLU B O 1
ATOM 13452 N N . ARG B 1 729 ? -13.281 50.719 18.875 1 76.56 729 ARG B N 1
ATOM 13453 C CA . ARG B 1 729 ? -12.977 50.969 17.469 1 76.56 729 ARG B CA 1
ATOM 13454 C C . ARG B 1 729 ? -13.75 50 16.578 1 76.56 729 ARG B C 1
ATOM 13456 O O . ARG B 1 729 ? -13.867 50.25 15.367 1 76.56 729 ARG B O 1
ATOM 13463 N N . THR B 1 730 ? -14.227 48.812 17.109 1 74.38 730 THR B N 1
ATOM 13464 C CA . THR B 1 730 ? -14.961 47.844 16.281 1 74.38 730 THR B CA 1
ATOM 13465 C C . THR B 1 730 ? -16.078 47.188 17.078 1 74.38 730 THR B C 1
ATOM 13467 O O . THR B 1 730 ? -15.914 46.906 18.266 1 74.38 730 THR B O 1
ATOM 13470 N N . ASP B 1 731 ? -17.344 47.125 16.578 1 68.69 731 ASP B N 1
ATOM 13471 C CA . ASP B 1 731 ? -18.5 46.531 17.234 1 68.69 731 ASP B CA 1
ATOM 13472 C C . ASP B 1 731 ? -18.672 45.062 16.797 1 68.69 731 ASP B C 1
ATOM 13474 O O . ASP B 1 731 ? -19.625 44.406 17.203 1 68.69 731 ASP B O 1
ATOM 13478 N N . TYR B 1 732 ? -17.828 44.469 16.125 1 71.25 732 TYR B N 1
ATOM 13479 C CA . TYR B 1 732 ? -17.875 43.094 15.648 1 71.25 732 TYR B CA 1
ATOM 13480 C C . TYR B 1 732 ? -19.266 42.75 15.109 1 71.25 732 TYR B C 1
ATOM 13482 O O . TYR B 1 732 ? -19.797 41.656 15.391 1 71.25 732 TYR B O 1
ATOM 13490 N N . SER B 1 733 ? -19.891 43.656 14.359 1 71.25 733 SER B N 1
ATOM 13491 C CA . SER B 1 733 ? -21.188 43.406 13.742 1 71.25 733 SER B CA 1
ATOM 13492 C C . SER B 1 733 ? -21.094 42.344 12.641 1 71.25 733 SER B C 1
ATOM 13494 O O . SER B 1 733 ? -22.047 41.625 12.383 1 71.25 733 SER B O 1
ATOM 13496 N N . GLN B 1 734 ? -19.891 42.312 12.016 1 76.69 734 GLN B N 1
ATOM 13497 C CA . GLN B 1 734 ? -19.641 41.312 10.969 1 76.69 734 GLN B CA 1
ATOM 13498 C C . GLN B 1 734 ? -18.375 40.531 11.258 1 76.69 734 GLN B C 1
ATOM 13500 O O . GLN B 1 734 ? -17.438 41.031 11.852 1 76.69 734 GLN B O 1
ATOM 13505 N N . PRO B 1 735 ? -18.453 39.281 10.922 1 75.75 735 PRO B N 1
ATOM 13506 C CA . PRO B 1 735 ? -17.25 38.469 11.117 1 75.75 735 PRO B CA 1
ATOM 13507 C C . PRO B 1 735 ? -16.141 38.844 10.141 1 75.75 735 PRO B C 1
ATOM 13509 O O . PRO B 1 735 ? -16.391 39.469 9.109 1 75.75 735 PRO B O 1
ATOM 13512 N N . PRO B 1 736 ? -14.891 38.531 10.531 1 73.38 736 PRO B N 1
ATOM 13513 C CA . PRO B 1 736 ? -13.766 38.844 9.648 1 73.38 736 PRO B CA 1
ATOM 13514 C C . PRO B 1 736 ? -13.828 38.094 8.328 1 73.38 736 PRO B C 1
ATOM 13516 O O . PRO B 1 736 ? -14.32 36.969 8.281 1 73.38 736 PRO B O 1
ATOM 13519 N N . MET B 1 737 ? -13.477 38.719 7.156 1 71.75 737 MET B N 1
ATOM 13520 C CA . MET B 1 737 ? -13.555 38.188 5.801 1 71.75 737 MET B CA 1
ATOM 13521 C C . MET B 1 737 ? -12.336 37.344 5.484 1 71.75 737 MET B C 1
ATOM 13523 O O . MET B 1 737 ? -12.398 36.469 4.609 1 71.75 737 MET B O 1
ATOM 13527 N N . ALA B 1 738 ? -11.219 37.5 6.047 1 61.38 738 ALA B N 1
ATOM 13528 C CA . ALA B 1 738 ? -9.906 37.062 5.574 1 61.38 738 ALA B CA 1
ATOM 13529 C C . ALA B 1 738 ? -9.773 35.531 5.699 1 61.38 738 ALA B C 1
ATOM 13531 O O . ALA B 1 738 ? -9.008 34.906 4.957 1 61.38 738 ALA B O 1
ATOM 13532 N N . ASN B 1 739 ? -10.492 34.781 6.48 1 61.78 739 ASN B N 1
ATOM 13533 C CA . ASN B 1 739 ? -10 33.438 6.773 1 61.78 739 ASN B CA 1
ATOM 13534 C C . ASN B 1 739 ? -10.578 32.406 5.812 1 61.78 739 ASN B C 1
ATOM 13536 O O . ASN B 1 739 ? -10.039 31.312 5.676 1 61.78 739 ASN B O 1
ATOM 13540 N N . TRP B 1 740 ? -11.531 32.688 4.973 1 71.06 740 TRP B N 1
ATOM 13541 C CA . TRP B 1 740 ? -12.141 31.609 4.223 1 71.06 740 TRP B CA 1
ATOM 13542 C C . TRP B 1 740 ? -12.125 31.891 2.727 1 71.06 740 TRP B C 1
ATOM 13544 O O . TRP B 1 740 ? -11.391 31.266 1.97 1 71.06 740 TRP B O 1
ATOM 13554 N N . TYR B 1 741 ? -12.977 32.688 2.254 1 79.31 741 TYR B N 1
ATOM 13555 C CA . TYR B 1 741 ? -13.102 33.125 0.862 1 79.31 741 TYR B CA 1
ATOM 13556 C C . TYR B 1 741 ? -13.188 34.625 0.757 1 79.31 741 TYR B C 1
ATOM 13558 O O . TYR B 1 741 ? -14.031 35.25 1.398 1 79.31 741 TYR B O 1
ATOM 13566 N N . SER B 1 742 ? -12.156 35.156 0.09 1 81.56 742 SER B N 1
ATOM 13567 C CA . SER B 1 742 ? -12.078 36.594 0 1 81.56 742 SER B CA 1
ATOM 13568 C C . SER B 1 742 ? -13.375 37.188 -0.523 1 81.56 742 SER B C 1
ATOM 13570 O O . SER B 1 742 ? -13.875 36.781 -1.574 1 81.56 742 SER B O 1
ATOM 13572 N N . GLY B 1 743 ? -14.031 37.938 0.267 1 79.75 743 GLY B N 1
ATOM 13573 C CA . GLY B 1 743 ? -15.211 38.656 -0.167 1 79.75 743 GLY B CA 1
ATOM 13574 C C . GLY B 1 743 ? -16.5 38.125 0.43 1 79.75 743 GLY B C 1
ATOM 13575 O O . GLY B 1 743 ? -17.578 38.688 0.204 1 79.75 743 GLY B O 1
ATOM 13576 N N . VAL B 1 744 ? -16.391 36.969 1.069 1 82.06 744 VAL B N 1
ATOM 13577 C CA . VAL B 1 744 ? -17.594 36.375 1.659 1 82.06 744 VAL B CA 1
ATOM 13578 C C . VAL B 1 744 ? -17.391 36.219 3.166 1 82.06 744 VAL B C 1
ATOM 13580 O O . VAL B 1 744 ? -16.281 36 3.635 1 82.06 744 VAL B O 1
ATOM 13583 N N . LEU B 1 745 ? -18.469 36.406 3.924 1 77.06 745 LEU B N 1
ATOM 13584 C CA . LEU B 1 745 ? -18.391 36.375 5.379 1 77.06 745 LEU B CA 1
ATOM 13585 C C . LEU B 1 745 ? -18.547 34.938 5.891 1 77.06 745 LEU B C 1
ATOM 13587 O O . LEU B 1 745 ? -17.75 34.469 6.715 1 77.06 745 LEU B O 1
ATOM 13591 N N . LYS B 1 746 ? -19.688 34.281 5.488 1 71.5 746 LYS B N 1
ATOM 13592 C CA . LYS B 1 746 ? -20.016 32.969 6.035 1 71.5 746 LYS B CA 1
ATOM 13593 C C . LYS B 1 746 ? -20.375 31.984 4.93 1 71.5 746 LYS B C 1
ATOM 13595 O O . LYS B 1 746 ? -20.891 32.375 3.877 1 71.5 746 LYS B O 1
ATOM 13600 N N . GLN B 1 747 ? -19.828 30.812 5.203 1 71.75 747 GLN B N 1
ATOM 13601 C CA . GLN B 1 747 ? -20.203 29.734 4.293 1 71.75 747 GLN B CA 1
ATOM 13602 C C . GLN B 1 747 ? -21.281 28.859 4.902 1 71.75 747 GLN B C 1
ATOM 13604 O O . GLN B 1 747 ? -21.359 28.703 6.125 1 71.75 747 GLN B O 1
ATOM 13609 N N . ARG B 1 748 ? -22.203 28.469 4.02 1 67.25 748 ARG B N 1
ATOM 13610 C CA . ARG B 1 748 ? -23.25 27.547 4.441 1 67.25 748 ARG B CA 1
ATOM 13611 C C . ARG B 1 748 ? -22.953 26.125 3.982 1 67.25 748 ARG B C 1
ATOM 13613 O O . ARG B 1 748 ? -23.062 25.812 2.795 1 67.25 748 ARG B O 1
ATOM 13620 N N . ARG B 1 749 ? -22.594 25.281 4.895 1 79.5 749 ARG B N 1
ATOM 13621 C CA . ARG B 1 749 ? -22.422 23.859 4.598 1 79.5 749 ARG B CA 1
ATOM 13622 C C . ARG B 1 749 ? -21.375 23.656 3.506 1 79.5 749 ARG B C 1
ATOM 13624 O O . ARG B 1 749 ? -20.25 24.141 3.615 1 79.5 749 ARG B O 1
ATOM 13631 N N . TYR B 1 750 ? -21.656 22.922 2.457 1 87.31 750 TYR B N 1
ATOM 13632 C CA . TYR B 1 750 ? -20.688 22.609 1.414 1 87.31 750 TYR B CA 1
ATOM 13633 C C . TYR B 1 750 ? -21.047 23.297 0.106 1 87.31 750 TYR B C 1
ATOM 13635 O O . TYR B 1 750 ? -20.594 22.891 -0.966 1 87.31 750 TYR B O 1
ATOM 13643 N N . GLY B 1 751 ? -21.781 24.375 0.264 1 83.69 751 GLY B N 1
ATOM 13644 C CA . GLY B 1 751 ? -22.031 25.203 -0.907 1 83.69 751 GLY B CA 1
ATOM 13645 C C . GLY B 1 751 ? -20.906 26.172 -1.2 1 83.69 751 GLY B C 1
ATOM 13646 O O . GLY B 1 751 ? -20.25 26.672 -0.281 1 83.69 751 GLY B O 1
ATOM 13647 N N . HIS B 1 752 ? -20.625 26.375 -2.459 1 86.38 752 HIS B N 1
ATOM 13648 C CA . HIS B 1 752 ? -19.594 27.328 -2.822 1 86.38 752 HIS B CA 1
ATOM 13649 C C . HIS B 1 752 ? -19.875 28.703 -2.246 1 86.38 752 HIS B C 1
ATOM 13651 O O . HIS B 1 752 ? -20.969 29.25 -2.424 1 86.38 752 HIS B O 1
ATOM 13657 N N . PRO B 1 753 ? -18.938 29.234 -1.546 1 86 753 PRO B N 1
ATOM 13658 C CA . PRO B 1 753 ? -19.172 30.516 -0.877 1 86 753 PRO B CA 1
ATOM 13659 C C . PRO B 1 753 ? -19.484 31.656 -1.858 1 86 753 PRO B C 1
ATOM 13661 O O . PRO B 1 753 ? -20.172 32.625 -1.502 1 86 753 PRO B O 1
ATOM 13664 N N . ALA B 1 754 ? -19.031 31.594 -3.088 1 86.38 754 ALA B N 1
ATOM 13665 C CA . ALA B 1 754 ? -19.312 32.625 -4.074 1 86.38 754 ALA B CA 1
ATOM 13666 C C . ALA B 1 754 ? -20.781 32.656 -4.461 1 86.38 754 ALA B C 1
ATOM 13668 O O . ALA B 1 754 ? -21.344 33.688 -4.805 1 86.38 754 ALA B O 1
ATOM 13669 N N . LEU B 1 755 ? -21.391 31.5 -4.34 1 85.06 755 LEU B N 1
ATOM 13670 C CA . LEU B 1 755 ? -22.781 31.391 -4.77 1 85.06 755 LEU B CA 1
ATOM 13671 C C . LEU B 1 755 ? -23.719 31.578 -3.588 1 85.06 755 LEU B C 1
ATOM 13673 O O . LEU B 1 755 ? -24.734 32.281 -3.707 1 85.06 755 LEU B O 1
ATOM 13677 N N . ASN B 1 756 ? -23.359 30.953 -2.432 1 80.25 756 ASN B N 1
ATOM 13678 C CA . ASN B 1 756 ? -24.312 30.938 -1.325 1 80.25 756 ASN B CA 1
ATOM 13679 C C . ASN B 1 756 ? -23.766 31.688 -0.109 1 80.25 756 ASN B C 1
ATOM 13681 O O . ASN B 1 756 ? -24.422 31.734 0.934 1 80.25 756 ASN B O 1
ATOM 13685 N N . GLY B 1 757 ? -22.75 32.344 -0.168 1 82.25 757 GLY B N 1
ATOM 13686 C CA . GLY B 1 757 ? -22.188 33.031 0.993 1 82.25 757 GLY B CA 1
ATOM 13687 C C . GLY B 1 757 ? -22.844 34.375 1.274 1 82.25 757 GLY B C 1
ATOM 13688 O O . GLY B 1 757 ? -23.438 34.969 0.381 1 82.25 757 GLY B O 1
ATOM 13689 N N . VAL B 1 758 ? -22.766 34.75 2.52 1 83.44 758 VAL B N 1
ATOM 13690 C CA . VAL B 1 758 ? -23.312 36.031 2.92 1 83.44 758 VAL B CA 1
ATOM 13691 C C . VAL B 1 758 ? -22.344 37.156 2.518 1 83.44 758 VAL B C 1
ATOM 13693 O O . VAL B 1 758 ? -21.141 37.062 2.756 1 83.44 758 VAL B O 1
ATOM 13696 N N . LEU B 1 759 ? -22.844 38.125 1.849 1 87 759 LEU B N 1
ATOM 13697 C CA . LEU B 1 759 ? -22.031 39.219 1.374 1 87 759 LEU B CA 1
ATOM 13698 C C . LEU B 1 759 ? -21.859 40.281 2.461 1 87 759 LEU B C 1
ATOM 13700 O O . LEU B 1 759 ? -22.797 40.562 3.209 1 87 759 LEU B O 1
ATOM 13704 N N . PRO B 1 760 ? -20.703 40.781 2.574 1 87.88 760 PRO B N 1
ATOM 13705 C CA . PRO B 1 760 ? -20.453 41.812 3.566 1 87.88 760 PRO B CA 1
ATOM 13706 C C . PRO B 1 760 ? -21.141 43.125 3.213 1 87.88 760 PRO B C 1
ATOM 13708 O O . PRO B 1 760 ? -21.312 43.438 2.031 1 87.88 760 PRO B O 1
ATOM 13711 N N . GLU B 1 761 ? -21.594 43.906 4.23 1 86.69 761 GLU B N 1
ATOM 13712 C CA . GLU B 1 761 ? -22.172 45.219 4.109 1 86.69 761 GLU B CA 1
ATOM 13713 C C . GLU B 1 761 ? -21.219 46.281 4.656 1 86.69 761 GLU B C 1
ATOM 13715 O O . GLU B 1 761 ? -20.328 46 5.445 1 86.69 761 GLU B O 1
ATOM 13720 N N . PRO B 1 762 ? -21.328 47.5 4.145 1 85.38 762 PRO B N 1
ATOM 13721 C CA . PRO B 1 762 ? -20.422 48.531 4.625 1 85.38 762 PRO B CA 1
ATOM 13722 C C . PRO B 1 762 ? -20.516 48.75 6.137 1 85.38 762 PRO B C 1
ATOM 13724 O O . PRO B 1 762 ? -21.609 48.781 6.699 1 85.38 762 PRO B O 1
ATOM 13727 N N . TRP B 1 763 ? -19.328 48.688 6.742 1 81.88 763 TRP B N 1
ATOM 13728 C CA . TRP B 1 763 ? -19.172 48.844 8.18 1 81.88 763 TRP B CA 1
ATOM 13729 C C . TRP B 1 763 ? -18.703 50.25 8.516 1 81.88 763 TRP B C 1
ATOM 13731 O O . TRP B 1 763 ? -17.531 50.594 8.344 1 81.88 763 TRP B O 1
ATOM 13741 N N . LEU B 1 764 ? -19.594 51.188 8.992 1 77.75 764 LEU B N 1
ATOM 13742 C CA . LEU B 1 764 ? -19.266 52.562 9.297 1 77.75 764 LEU B CA 1
ATOM 13743 C C . LEU B 1 764 ? -18.734 52.719 10.719 1 77.75 764 LEU B C 1
ATOM 13745 O O . LEU B 1 764 ? -19.156 51.969 11.617 1 77.75 764 LEU B O 1
ATOM 13749 N N . PRO B 1 765 ? -17.609 53.469 10.891 1 77.06 765 PRO B N 1
ATOM 13750 C CA . PRO B 1 765 ? -17 53.656 12.211 1 77.06 765 PRO B CA 1
ATOM 13751 C C . PRO B 1 765 ? -17.891 54.406 13.18 1 77.06 765 PRO B C 1
ATOM 13753 O O . PRO B 1 765 ? -17.625 55.562 13.508 1 77.06 765 PRO B O 1
ATOM 13756 N N . LEU B 1 766 ? -19.234 54.188 13.273 1 62.81 766 LEU B N 1
ATOM 13757 C CA . LEU B 1 766 ? -20.141 54.875 14.188 1 62.81 766 LEU B CA 1
ATOM 13758 C C . LEU B 1 766 ? -20.344 54.062 15.461 1 62.81 766 LEU B C 1
ATOM 13760 O O . LEU B 1 766 ? -20.375 52.844 15.422 1 62.81 766 LEU B O 1
ATOM 13764 N N . LYS B 1 767 ? -19.938 54.688 16.547 1 56.41 767 LYS B N 1
ATOM 13765 C CA . LYS B 1 767 ? -20.203 54.031 17.828 1 56.41 767 LYS B CA 1
ATOM 13766 C C . LYS B 1 767 ? -21.656 53.531 17.906 1 56.41 767 LYS B C 1
ATOM 13768 O O . LYS B 1 767 ? -22.531 54.094 17.234 1 56.41 767 LYS B O 1
ATOM 13773 N N . LYS B 1 768 ? -21.859 52.438 18.453 1 52.47 768 LYS B N 1
ATOM 13774 C CA . LYS B 1 768 ? -23.234 51.969 18.641 1 52.47 768 LYS B CA 1
ATOM 13775 C C . LYS B 1 768 ? -24.125 53.094 19.172 1 52.47 768 LYS B C 1
ATOM 13777 O O . LYS B 1 768 ? -23.812 53.719 20.188 1 52.47 768 LYS B O 1
ATOM 13782 N N . GLY B 1 769 ? -25.094 53.75 18.453 1 48.97 769 GLY B N 1
ATOM 13783 C CA . GLY B 1 769 ? -26.062 54.75 18.844 1 48.97 769 GLY B CA 1
ATOM 13784 C C . GLY B 1 769 ? -25.906 56.062 18.094 1 48.97 769 GLY B C 1
ATOM 13785 O O . GLY B 1 769 ? -26.75 56.938 18.219 1 48.97 769 GLY B O 1
ATOM 13786 N N . GLN B 1 770 ? -24.75 56.312 17.547 1 49.31 770 GLN B N 1
ATOM 13787 C CA . GLN B 1 770 ? -24.562 57.625 16.953 1 49.31 770 GLN B CA 1
ATOM 13788 C C . GLN B 1 770 ? -25.109 57.688 15.531 1 49.31 770 GLN B C 1
ATOM 13790 O O . GLN B 1 770 ? -24.891 56.75 14.742 1 49.31 770 GLN B O 1
ATOM 13795 N N . THR B 1 771 ? -26.266 58.219 15.383 1 42.88 771 THR B N 1
ATOM 13796 C CA . THR B 1 771 ? -26.812 58.469 14.055 1 42.88 771 THR B CA 1
ATOM 13797 C C . THR B 1 771 ? -26.234 59.719 13.43 1 42.88 771 THR B C 1
ATOM 13799 O O . THR B 1 771 ? -25.938 60.688 14.141 1 42.88 771 THR B O 1
ATOM 13802 N N . LEU B 1 772 ? -25.547 59.906 12.445 1 40.62 772 LEU B N 1
ATOM 13803 C CA . LEU B 1 772 ? -24.953 61 11.719 1 40.62 772 LEU B CA 1
ATOM 13804 C C . LEU B 1 772 ? -26 62.031 11.344 1 40.62 772 LEU B C 1
ATOM 13806 O O . LEU B 1 772 ? -27.031 61.719 10.742 1 40.62 772 LEU B O 1
ATOM 13810 N N . VAL B 1 773 ? -26.453 63.188 12.273 1 36.53 773 VAL B N 1
ATOM 13811 C CA . VAL B 1 773 ? -27.484 64.188 12.023 1 36.53 773 VAL B CA 1
ATOM 13812 C C . VAL B 1 773 ? -26.984 65.188 10.961 1 36.53 773 VAL B C 1
ATOM 13814 O O . VAL B 1 773 ? -25.797 65.5 10.93 1 36.53 773 VAL B O 1
ATOM 13817 N N . ASN B 1 774 ? -27.641 65.562 9.945 1 32.34 774 ASN B N 1
ATOM 13818 C CA . ASN B 1 774 ? -27.5 66.625 8.961 1 32.34 774 ASN B CA 1
ATOM 13819 C C . ASN B 1 774 ? -27.594 68 9.594 1 32.34 774 ASN B C 1
ATOM 13821 O O . ASN B 1 774 ? -28.562 68.312 10.297 1 32.34 774 ASN B O 1
ATOM 13825 N N . GLY B 1 775 ? -26.625 68.875 10.078 1 29.89 775 GLY B N 1
ATOM 13826 C CA . GLY B 1 775 ? -26.422 70.125 10.742 1 29.89 775 GLY B CA 1
ATOM 13827 C C . GLY B 1 775 ? -27.156 71.312 10.055 1 29.89 775 GLY B C 1
ATOM 13828 O O . GLY B 1 775 ? -26.891 72.438 10.352 1 29.89 775 GLY B O 1
ATOM 13829 N N . ASP B 1 776 ? -27.969 71.5 9.102 1 27.84 776 ASP B N 1
ATOM 13830 C CA . ASP B 1 776 ? -28.188 72.812 8.633 1 27.84 776 ASP B CA 1
ATOM 13831 C C . ASP B 1 776 ? -29.125 73.625 9.586 1 27.84 776 ASP B C 1
ATOM 13833 O O . ASP B 1 776 ? -29.75 74.562 9.188 1 27.84 776 ASP B O 1
ATOM 13837 N N . ARG B 1 777 ? -29.703 73.25 10.734 1 30.53 777 ARG B N 1
ATOM 13838 C CA . ARG B 1 777 ? -30.656 74.25 11.227 1 30.53 777 ARG B CA 1
ATOM 13839 C C . ARG B 1 777 ? -29.938 75.5 11.719 1 30.53 777 ARG B C 1
ATOM 13841 O O . ARG B 1 777 ? -28.812 75.438 12.211 1 30.53 777 ARG B O 1
ATOM 13848 N N . ASN B 1 778 ? -30.359 76.875 11.477 1 26.41 778 ASN B N 1
ATOM 13849 C CA . ASN B 1 778 ? -30.156 78.188 12.055 1 26.41 778 ASN B CA 1
ATOM 13850 C C . ASN B 1 778 ? -30.219 78.125 13.586 1 26.41 778 ASN B C 1
ATOM 13852 O O . ASN B 1 778 ? -31.078 77.5 14.156 1 26.41 778 ASN B O 1
ATOM 13856 N N . ILE B 1 779 ? -29.172 78.5 14.375 1 28.16 779 ILE B N 1
ATOM 13857 C CA . ILE B 1 779 ? -28.812 78.688 15.773 1 28.16 779 ILE B CA 1
ATOM 13858 C C . ILE B 1 779 ? -29.812 79.625 16.438 1 28.16 779 ILE B C 1
ATOM 13860 O O . ILE B 1 779 ? -29.734 80.875 16.266 1 28.16 779 ILE B O 1
ATOM 13864 N N . SER B 1 780 ? -31.156 79.625 16.406 1 25.62 780 SER B N 1
ATOM 13865 C CA . SER B 1 780 ? -31.75 80.562 17.344 1 25.62 780 SER B CA 1
ATOM 13866 C C . SER B 1 780 ? -31.203 80.312 18.75 1 25.62 780 SER B C 1
ATOM 13868 O O . SER B 1 780 ? -30.641 79.25 19.047 1 25.62 780 SER B O 1
ATOM 13870 N N . HIS B 1 781 ? -31.578 81.25 19.875 1 24.11 781 HIS B N 1
ATOM 13871 C CA . HIS B 1 781 ? -31.109 81.625 21.203 1 24.11 781 HIS B CA 1
ATOM 13872 C C . HIS B 1 781 ? -31.031 80.438 22.141 1 24.11 781 HIS B C 1
ATOM 13874 O O . HIS B 1 781 ? -31.875 79.562 22.078 1 24.11 781 HIS B O 1
ATOM 13880 N N . ARG B 1 782 ? -29.953 80.25 22.859 1 26.98 782 ARG B N 1
ATOM 13881 C CA . ARG B 1 782 ? -29.234 79.375 23.797 1 26.98 782 ARG B CA 1
ATOM 13882 C C . ARG B 1 782 ? -30.062 79.125 25.062 1 26.98 782 ARG B C 1
ATOM 13884 O O . ARG B 1 782 ? -29.984 79.938 26.016 1 26.98 782 ARG B O 1
ATOM 13891 N N . GLN B 1 783 ? -31.406 79.125 25.297 1 24.22 783 GLN B N 1
ATOM 13892 C CA . GLN B 1 783 ? -31.609 79.062 26.734 1 24.22 783 GLN B CA 1
ATOM 13893 C C . GLN B 1 783 ? -30.734 78 27.375 1 24.22 783 GLN B C 1
ATOM 13895 O O . GLN B 1 783 ? -30.516 76.938 26.797 1 24.22 783 GLN B O 1
ATOM 13900 N N . SER B 1 784 ? -29.859 78.375 28.422 1 23.42 784 SER B N 1
ATOM 13901 C CA . SER B 1 784 ? -28.766 77.812 29.234 1 23.42 784 SER B CA 1
ATOM 13902 C C . SER B 1 784 ? -29.156 76.5 29.875 1 23.42 784 SER B C 1
ATOM 13904 O O . SER B 1 784 ? -30.016 76.438 30.75 1 23.42 784 SER B O 1
ATOM 13906 N N . ARG B 1 785 ? -29.469 75.5 29.031 1 25.38 785 ARG B N 1
ATOM 13907 C CA . ARG B 1 785 ? -29.797 74.25 29.672 1 25.38 785 ARG B CA 1
ATOM 13908 C C . ARG B 1 785 ? -28.672 73.75 30.594 1 25.38 785 ARG B C 1
ATOM 13910 O O . ARG B 1 785 ? -27.5 73.812 30.203 1 25.38 785 ARG B O 1
ATOM 13917 N N . ASP B 1 786 ? -28.875 73.812 31.969 1 23.44 786 ASP B N 1
ATOM 13918 C CA . ASP B 1 786 ? -28.078 73.312 33.094 1 23.44 786 ASP B CA 1
ATOM 13919 C C . ASP B 1 786 ? -27.562 71.938 32.812 1 23.44 786 ASP B C 1
ATOM 13921 O O . ASP B 1 786 ? -28.281 71.062 32.25 1 23.44 786 ASP B O 1
ATOM 13925 N N . SER B 1 787 ? -26.234 71.75 32.594 1 23.61 787 SER B N 1
ATOM 13926 C CA . SER B 1 787 ? -25.219 70.812 32.219 1 23.61 787 SER B CA 1
ATOM 13927 C C . SER B 1 787 ? -25.375 69.5 33 1 23.61 787 SER B C 1
ATOM 13929 O O . SER B 1 787 ? -24.562 68.562 32.844 1 23.61 787 SER B O 1
ATOM 13931 N N . ASN B 1 788 ? -26.094 69.438 34.156 1 21.62 788 ASN B N 1
ATOM 13932 C CA . ASN B 1 788 ? -25.781 68.375 35.094 1 21.62 788 ASN B CA 1
ATOM 13933 C C . ASN B 1 788 ? -26.328 67 34.656 1 21.62 788 ASN B C 1
ATOM 13935 O O . ASN B 1 788 ? -26.375 66.062 35.438 1 21.62 788 ASN B O 1
ATOM 13939 N N . GLN B 1 789 ? -27.234 66.938 33.656 1 21.31 789 GLN B N 1
ATOM 13940 C CA . GLN B 1 789 ? -28.031 65.75 33.812 1 21.31 789 GLN B CA 1
ATOM 13941 C C . GLN B 1 789 ? -27.203 64.5 33.469 1 21.31 789 GLN B C 1
ATOM 13943 O O . GLN B 1 789 ? -26.453 64.5 32.5 1 21.31 789 GLN B O 1
ATOM 13948 N N . ALA B 1 790 ? -27.047 63.625 34.531 1 22.61 790 ALA B N 1
ATOM 13949 C CA . ALA B 1 790 ? -26.438 62.312 34.781 1 22.61 790 ALA B CA 1
ATOM 13950 C C . ALA B 1 790 ? -26.875 61.312 33.719 1 22.61 790 ALA B C 1
ATOM 13952 O O . ALA B 1 790 ? -28.047 61.25 33.344 1 22.61 790 ALA B O 1
ATOM 13953 N N . VAL B 1 791 ? -26.062 61.188 32.75 1 22.92 791 VAL B N 1
ATOM 13954 C CA . VAL B 1 791 ? -26.25 60.25 31.672 1 22.92 791 VAL B CA 1
ATOM 13955 C C . VAL B 1 791 ? -26.609 58.875 32.219 1 22.92 791 VAL B C 1
ATOM 13957 O O . VAL B 1 791 ? -25.812 58.219 32.906 1 22.92 791 VAL B O 1
ATOM 13960 N N . VAL B 1 792 ? -27.906 58.781 32.75 1 21.64 792 VAL B N 1
ATOM 13961 C CA . VAL B 1 792 ? -28.406 57.5 33.25 1 21.64 792 VAL B CA 1
ATOM 13962 C C . VAL B 1 792 ? -28.391 56.469 32.125 1 21.64 792 VAL B C 1
ATOM 13964 O O . VAL B 1 792 ? -28.969 56.688 31.047 1 21.64 792 VAL B O 1
ATOM 13967 N N . LEU B 1 793 ? -27.312 55.781 32.031 1 19.89 793 LEU B N 1
ATOM 13968 C CA . LEU B 1 793 ? -27.266 54.531 31.266 1 19.89 793 LEU B CA 1
ATOM 13969 C C . LEU B 1 793 ? -28.469 53.688 31.562 1 19.89 793 LEU B C 1
ATOM 13971 O O . LEU B 1 793 ? -28.594 53.125 32.656 1 19.89 793 LEU B O 1
ATOM 13975 N N . THR B 1 794 ? -29.703 54.219 31.219 1 20.72 794 THR B N 1
ATOM 13976 C CA . THR B 1 794 ? -30.984 53.562 31.516 1 20.72 794 THR B CA 1
ATOM 13977 C C . THR B 1 794 ? -31.047 52.188 30.844 1 20.72 794 THR B C 1
ATOM 13979 O O . THR B 1 794 ? -31.016 52.094 29.609 1 20.72 794 THR B O 1
ATOM 13982 N N . LEU B 1 795 ? -30.438 51.156 31.359 1 20.27 795 LEU B N 1
ATOM 13983 C CA . LEU B 1 795 ? -31.031 49.812 31.25 1 20.27 795 LEU B CA 1
ATOM 13984 C C . LEU B 1 795 ? -32.5 49.844 31.625 1 20.27 795 LEU B C 1
ATOM 13986 O O . LEU B 1 795 ? -32.875 49.906 32.781 1 20.27 795 LEU B O 1
ATOM 13990 N N . ARG B 1 796 ? -33.219 50.625 30.875 1 21.64 796 ARG B N 1
ATOM 13991 C CA . ARG B 1 796 ? -34.562 50.969 31.281 1 21.64 796 ARG B CA 1
ATOM 13992 C C . ARG B 1 796 ? -35.438 49.688 31.328 1 21.64 796 ARG B C 1
ATOM 13994 O O . ARG B 1 796 ? -35.812 49.156 30.297 1 21.64 796 ARG B O 1
ATOM 14001 N N . LYS B 1 797 ? -35 48.562 32.031 1 21.5 797 LYS B N 1
ATOM 14002 C CA . LYS B 1 797 ? -36.062 47.812 32.688 1 21.5 797 LYS B CA 1
ATOM 14003 C C . LYS B 1 797 ? -37.094 48.781 33.25 1 21.5 797 LYS B C 1
ATOM 14005 O O . LYS B 1 797 ? -36.75 49.656 34.062 1 21.5 797 LYS B O 1
ATOM 14010 N N . LYS B 1 798 ? -38.094 49 32.469 1 21.7 798 LYS B N 1
ATOM 14011 C CA . LYS B 1 798 ? -39.344 49.688 32.812 1 21.7 798 LYS B CA 1
ATOM 14012 C C . LYS B 1 798 ? -39.812 49.344 34.219 1 21.7 798 LYS B C 1
ATOM 14014 O O . LYS B 1 798 ? -39.688 48.188 34.625 1 21.7 798 LYS B O 1
ATOM 14019 N N . GLN B 1 799 ? -40 50.25 35.125 1 21.23 799 GLN B N 1
ATOM 14020 C CA . GLN B 1 799 ? -40.5 50.25 36.5 1 21.23 799 GLN B CA 1
ATOM 14021 C C . GLN B 1 799 ? -41.875 49.625 36.562 1 21.23 799 GLN B C 1
ATOM 14023 O O . GLN B 1 799 ? -42.812 50.031 35.844 1 21.23 799 GLN B O 1
ATOM 14028 N N . SER B 1 800 ? -42.062 48.219 36.625 1 19.75 800 SER B N 1
ATOM 14029 C CA . SER B 1 800 ? -43.406 47.906 37.031 1 19.75 800 SER B CA 1
ATOM 14030 C C . SER B 1 800 ? -43.844 48.812 38.219 1 19.75 800 SER B C 1
ATOM 14032 O O . SER B 1 800 ? -43.125 48.906 39.188 1 19.75 800 SER B O 1
ATOM 14034 N N . LYS B 1 801 ? -44.438 49.812 37.875 1 19.5 801 LYS B N 1
ATOM 14035 C CA . LYS B 1 801 ? -45.156 50.656 38.812 1 19.5 801 LYS B CA 1
ATOM 14036 C C . LYS B 1 801 ? -46.031 49.844 39.781 1 19.5 801 LYS B C 1
ATOM 14038 O O . LYS B 1 801 ? -47.188 49.562 39.469 1 19.5 801 LYS B O 1
ATOM 14043 N N . VAL B 1 802 ? -45.594 48.625 40.281 1 19.86 802 VAL B N 1
ATOM 14044 C CA . VAL B 1 802 ? -46.594 48.219 41.281 1 19.86 802 VAL B CA 1
ATOM 14045 C C . VAL B 1 802 ? -46.688 49.344 42.312 1 19.86 802 VAL B C 1
ATOM 14047 O O . VAL B 1 802 ? -45.688 49.781 42.875 1 19.86 802 VAL B O 1
ATOM 14050 N N . ARG B 1 803 ? -47.812 49.938 42.375 1 18.2 803 ARG B N 1
ATOM 14051 C CA . ARG B 1 803 ? -48.531 50.812 43.281 1 18.2 803 ARG B CA 1
ATOM 14052 C C . ARG B 1 803 ? -48.344 50.375 44.719 1 18.2 803 ARG B C 1
ATOM 14054 O O . ARG B 1 803 ? -48.344 49.188 45.031 1 18.2 803 ARG B O 1
ATOM 14061 N N . ARG B 1 804 ? -48 51.344 45.656 1 18.72 804 ARG B N 1
ATOM 14062 C CA . ARG B 1 804 ? -47.812 51.562 47.094 1 18.72 804 ARG B CA 1
ATOM 14063 C C . ARG B 1 804 ? -48.969 51 47.875 1 18.72 804 ARG B C 1
ATOM 14065 O O . ARG B 1 804 ? -49.875 51.75 48.281 1 18.72 804 ARG B O 1
ATOM 14072 N N . THR B 1 805 ? -49.562 49.75 47.719 1 17.8 805 THR B N 1
ATOM 14073 C CA . THR B 1 805 ? -50.625 49.844 48.688 1 17.8 805 THR B CA 1
ATOM 14074 C C . THR B 1 805 ? -50.062 50.156 50.094 1 17.8 805 THR B C 1
ATOM 14076 O O . THR B 1 805 ? -48.938 49.75 50.406 1 17.8 805 THR B O 1
ATOM 14079 N N . LYS B 1 806 ? -50.812 50.938 50.938 1 17.56 806 LYS B N 1
ATOM 14080 C CA . LYS B 1 806 ? -50.906 51.656 52.188 1 17.56 806 LYS B CA 1
ATOM 14081 C C . LYS B 1 806 ? -50.844 50.719 53.406 1 17.56 806 LYS B C 1
ATOM 14083 O O . LYS B 1 806 ? -50.969 51.156 54.531 1 17.56 806 LYS B O 1
ATOM 14088 N N . ALA B 1 807 ? -50.688 49.375 53.312 1 17.62 807 ALA B N 1
ATOM 14089 C CA . ALA B 1 807 ? -51.406 48.938 54.5 1 17.62 807 ALA B CA 1
ATOM 14090 C C . ALA B 1 807 ? -50.719 49.406 55.781 1 17.62 807 ALA B C 1
ATOM 14092 O O . ALA B 1 807 ? -49.531 49.688 55.781 1 17.62 807 ALA B O 1
ATOM 14093 N N . SER B 1 808 ? -51.438 49.188 57.031 1 16.5 808 SER B N 1
ATOM 14094 C CA . SER B 1 808 ? -51.688 49.719 58.375 1 16.5 808 SER B CA 1
ATOM 14095 C C . SER B 1 808 ? -50.625 49.281 59.344 1 16.5 808 SER B C 1
ATOM 14097 O O . SER B 1 808 ? -49.844 48.344 59.062 1 16.5 808 SER B O 1
ATOM 14099 N N . ASN B 1 809 ? -50.75 49.625 60.688 1 15.48 809 ASN B N 1
ATOM 14100 C CA . ASN B 1 809 ? -50.031 50.094 61.844 1 15.48 809 ASN B CA 1
ATOM 14101 C C . ASN B 1 809 ? -49.469 48.938 62.656 1 15.48 809 ASN B C 1
ATOM 14103 O O . ASN B 1 809 ? -48.406 49.094 63.312 1 15.48 809 ASN B O 1
ATOM 14107 N N . PRO B 1 810 ? -49.844 47.531 62.781 1 17.69 810 PRO B N 1
ATOM 14108 C CA . PRO B 1 810 ? -50.125 47.406 64.25 1 17.69 810 PRO B CA 1
ATOM 14109 C C . PRO B 1 810 ? -48.844 47.406 65.062 1 17.69 810 PRO B C 1
ATOM 14111 O O . PRO B 1 810 ? -47.781 47.062 64.562 1 17.69 810 PRO B O 1
ATOM 14114 N N . PRO B 1 811 ? -49 47.594 66.438 1 16.7 811 PRO B N 1
ATOM 14115 C CA . PRO B 1 811 ? -48.156 48.125 67.5 1 16.7 811 PRO B CA 1
ATOM 14116 C C . PRO B 1 811 ? -47.156 47.094 68 1 16.7 811 PRO B C 1
ATOM 14118 O O . PRO B 1 811 ? -45.938 47.406 68.125 1 16.7 811 PRO B O 1
ATOM 14121 N N . ALA B 1 812 ? -47.562 46.125 68.938 1 15.44 812 ALA B N 1
ATOM 14122 C CA . ALA B 1 812 ? -47.344 46.344 70.375 1 15.44 812 ALA B CA 1
ATOM 14123 C C . ALA B 1 812 ? -46.156 45.5 70.875 1 15.44 812 ALA B C 1
ATOM 14125 O O . ALA B 1 812 ? -45.25 46.031 71.5 1 15.44 812 ALA B O 1
ATOM 14126 N N . GLU B 1 813 ? -46.375 44 71.062 1 15.61 813 GLU B N 1
ATOM 14127 C CA . GLU B 1 813 ? -46.344 43.625 72.5 1 15.61 813 GLU B CA 1
ATOM 14128 C C . GLU B 1 813 ? -44.938 43.219 72.938 1 15.61 813 GLU B C 1
ATOM 14130 O O . GLU B 1 813 ? -44.094 42.906 72.062 1 15.61 813 GLU B O 1
ATOM 14135 N N . GLU B 1 814 ? -44.844 42.531 74.125 1 15.87 814 GLU B N 1
ATOM 14136 C CA . GLU B 1 814 ? -44.156 42.625 75.438 1 15.87 814 GLU B CA 1
ATOM 14137 C C . GLU B 1 814 ? -42.969 41.688 75.5 1 15.87 814 GLU B C 1
ATOM 14139 O O . GLU B 1 814 ? -42.844 40.781 74.688 1 15.87 814 GLU B O 1
ATOM 14144 N N . PRO B 1 815 ? -42.5 41.344 76.812 1 16.89 815 PRO B N 1
ATOM 14145 C CA . PRO B 1 815 ? -41.25 41.344 77.562 1 16.89 815 PRO B CA 1
ATOM 14146 C C . PRO B 1 815 ? -40.625 39.938 77.75 1 16.89 815 PRO B C 1
ATOM 14148 O O . PRO B 1 815 ? -39.406 39.812 77.938 1 16.89 815 PRO B O 1
ATOM 14151 N N . TYR B 1 816 ? -41.344 38.656 77.5 1 15.25 816 TYR B N 1
ATOM 14152 C CA . TYR B 1 816 ? -41.312 37.812 78.688 1 15.25 816 TYR B CA 1
ATOM 14153 C C . TYR B 1 816 ? -39.938 37.188 78.875 1 15.25 816 TYR B C 1
ATOM 14155 O O . TYR B 1 816 ? -39.188 37 77.875 1 15.25 816 TYR B O 1
ATOM 14163 N N . ALA B 1 817 ? -39.625 36.656 80.125 1 15.8 817 ALA B N 1
ATOM 14164 C CA . ALA B 1 817 ? -38.719 36.562 81.25 1 15.8 817 ALA B CA 1
ATOM 14165 C C . ALA B 1 817 ? -37.875 35.281 81.188 1 15.8 817 ALA B C 1
ATOM 14167 O O . ALA B 1 817 ? -36.625 35.344 81.25 1 15.8 817 ALA B O 1
ATOM 14168 N N . ASP B 1 818 ? -38.406 34 81.625 1 15.21 818 ASP B N 1
ATOM 14169 C CA . ASP B 1 818 ? -38 33.406 82.875 1 15.21 818 ASP B CA 1
ATOM 14170 C C . ASP B 1 818 ? -36.906 32.375 82.688 1 15.21 818 ASP B C 1
ATOM 14172 O O . ASP B 1 818 ? -36.75 31.859 81.562 1 15.21 818 ASP B O 1
ATOM 14176 N N . SER B 1 819 ? -36.531 31.547 83.75 1 16.58 819 SER B N 1
ATOM 14177 C CA . SER B 1 819 ? -35.438 31.109 84.625 1 16.58 819 SER B CA 1
ATOM 14178 C C . SER B 1 819 ? -35 29.688 84.25 1 16.58 819 SER B C 1
ATOM 14180 O O . SER B 1 819 ? -33.812 29.391 84.188 1 16.58 819 SER B O 1
ATOM 14182 N N . ALA B 1 820 ? -35.875 28.609 84.188 1 15.48 820 ALA B N 1
ATOM 14183 C CA . ALA B 1 820 ? -35.75 27.625 85.25 1 15.48 820 ALA B CA 1
ATOM 14184 C C . ALA B 1 820 ? -34.781 26.5 84.875 1 15.48 820 ALA B C 1
ATOM 14186 O O . ALA B 1 820 ? -34.562 26.266 83.688 1 15.48 820 ALA B O 1
ATOM 14187 N N . PRO B 1 821 ? -34.5 25.469 85.938 1 18.34 821 PRO B N 1
ATOM 14188 C CA . PRO B 1 821 ? -33.406 24.719 86.562 1 18.34 821 PRO B CA 1
ATOM 14189 C C . PRO B 1 821 ? -33.188 23.359 85.875 1 18.34 821 PRO B C 1
ATOM 14191 O O . PRO B 1 821 ? -32.031 22.969 85.625 1 18.34 821 PRO B O 1
ATOM 14194 N N . GLY B 1 822 ? -34.25 22.438 85.625 1 15.5 822 GLY B N 1
ATOM 14195 C CA . GLY B 1 822 ? -34.344 21.234 86.438 1 15.5 822 GLY B CA 1
ATOM 14196 C C . GLY B 1 822 ? -33.594 20.062 85.812 1 15.5 822 GLY B C 1
ATOM 14197 O O . GLY B 1 822 ? -33.188 20.109 84.625 1 15.5 822 GLY B O 1
ATOM 14198 N N . PRO B 1 823 ? -33.406 18.859 86.625 1 18.44 823 PRO B N 1
ATOM 14199 C CA . PRO B 1 823 ? -32.5 17.734 86.938 1 18.44 823 PRO B CA 1
ATOM 14200 C C . PRO B 1 823 ? -32.656 16.594 85.938 1 18.44 823 PRO B C 1
ATOM 14202 O O . PRO B 1 823 ? -31.641 16.125 85.375 1 18.44 823 PRO B O 1
ATOM 14205 N N . SER B 1 824 ? -33.75 15.734 86 1 16.02 824 SER B N 1
ATOM 14206 C CA . SER B 1 824 ? -33.812 14.359 86.5 1 16.02 824 SER B CA 1
ATOM 14207 C C . SER B 1 824 ? -33.656 13.352 85.375 1 16.02 824 SER B C 1
ATOM 14209 O O . SER B 1 824 ? -33.656 13.734 84.188 1 16.02 824 SER B O 1
ATOM 14211 N N . GLY B 1 825 ? -34.406 12.188 85.562 1 16.72 825 GLY B N 1
ATOM 14212 C CA . GLY B 1 825 ? -34.375 10.734 85.688 1 16.72 825 GLY B CA 1
ATOM 14213 C C . GLY B 1 825 ? -34.625 10.031 84.375 1 16.72 825 GLY B C 1
ATOM 14214 O O . GLY B 1 825 ? -33.75 9.328 83.875 1 16.72 825 GLY B O 1
ATOM 14215 N N . SER B 1 826 ? -35.938 9.711 84.125 1 15.71 826 SER B N 1
ATOM 14216 C CA . SER B 1 826 ? -36.625 8.43 84 1 15.71 826 SER B CA 1
ATOM 14217 C C . SER B 1 826 ? -36.594 7.914 82.562 1 15.71 826 SER B C 1
ATOM 14219 O O . SER B 1 826 ? -36.188 8.633 81.625 1 15.71 826 SER B O 1
ATOM 14221 N N . GLY B 1 827 ? -37.75 7.348 82.25 1 16.78 827 GLY B N 1
ATOM 14222 C CA . GLY B 1 827 ? -38.344 6.098 81.75 1 16.78 827 GLY B CA 1
ATOM 14223 C C . GLY B 1 827 ? -38.375 5.984 80.25 1 16.78 827 GLY B C 1
ATOM 14224 O O . GLY B 1 827 ? -37.781 5.07 79.688 1 16.78 827 GLY B O 1
ATOM 14225 N N . VAL B 1 828 ? -39.5 6.449 79.688 1 17.05 828 VAL B N 1
ATOM 14226 C CA . VAL B 1 828 ? -40.5 5.707 78.938 1 17.05 828 VAL B CA 1
ATOM 14227 C C . VAL B 1 828 ? -40.125 5.633 77.438 1 17.05 828 VAL B C 1
ATOM 14229 O O . VAL B 1 828 ? -39.562 6.586 76.875 1 17.05 828 VAL B O 1
ATOM 14232 N N . SER B 1 829 ? -40.312 4.488 76.812 1 18.86 829 SER B N 1
ATOM 14233 C CA . SER B 1 829 ? -39.969 3.65 75.688 1 18.86 829 SER B CA 1
ATOM 14234 C C . SER B 1 829 ? -40.5 4.223 74.375 1 18.86 829 SER B C 1
ATOM 14236 O O . SER B 1 829 ? -40.031 3.877 73.312 1 18.86 829 SER B O 1
ATOM 14238 N N . SER B 1 830 ? -41.719 5.027 74.562 1 15.72 830 SER B N 1
ATOM 14239 C CA . SER B 1 830 ? -42.781 4.91 73.625 1 15.72 830 SER B CA 1
ATOM 14240 C C . SER B 1 830 ? -42.344 5.398 72.25 1 15.72 830 SER B C 1
ATOM 14242 O O . SER B 1 830 ? -41.469 6.273 72.125 1 15.72 830 SER B O 1
ATOM 14244 N N . ASN B 1 831 ? -42.781 4.684 71.25 1 19.56 831 ASN B N 1
ATOM 14245 C CA . ASN B 1 831 ? -42.688 4.332 69.812 1 19.56 831 ASN B CA 1
ATOM 14246 C C . ASN B 1 831 ? -43 5.52 68.938 1 19.56 831 ASN B C 1
ATOM 14248 O O . ASN B 1 831 ? -42.938 5.41 67.688 1 19.56 831 ASN B O 1
ATOM 14252 N N . PRO B 1 832 ? -43.344 6.621 69.75 1 16.17 832 PRO B N 1
ATOM 14253 C CA . PRO B 1 832 ? -44.469 7.391 69.188 1 16.17 832 PRO B CA 1
ATOM 14254 C C . PRO B 1 832 ? -44.094 8.133 67.938 1 16.17 832 PRO B C 1
ATOM 14256 O O . PRO B 1 832 ? -44.719 9.133 67.562 1 16.17 832 PRO B O 1
ATOM 14259 N N . TRP B 1 833 ? -43.031 7.816 67.188 1 18 833 TRP B N 1
ATOM 14260 C CA . TRP B 1 833 ? -42.5 8.805 66.25 1 18 833 TRP B CA 1
ATOM 14261 C C . TRP B 1 833 ? -43.562 9.211 65.25 1 18 833 TRP B C 1
ATOM 14263 O O . TRP B 1 833 ? -43.625 8.641 64.125 1 18 833 TRP B O 1
ATOM 14273 N N . GLU B 1 834 ? -44.75 9.586 65.812 1 16.61 834 GLU B N 1
ATOM 14274 C CA . GLU B 1 834 ? -46 9.812 65.062 1 16.61 834 GLU B CA 1
ATOM 14275 C C . GLU B 1 834 ? -45.875 11.008 64.125 1 16.61 834 GLU B C 1
ATOM 14277 O O . GLU B 1 834 ? -46.844 11.406 63.469 1 16.61 834 GLU B O 1
ATOM 14282 N N . ASP B 1 835 ? -44.781 11.703 63.875 1 17.14 835 ASP B N 1
ATOM 14283 C CA . ASP B 1 835 ? -45.031 13.125 63.656 1 17.14 835 ASP B CA 1
ATOM 14284 C C . ASP B 1 835 ? -46.062 13.32 62.562 1 17.14 835 ASP B C 1
ATOM 14286 O O . ASP B 1 835 ? -46.156 12.5 61.625 1 17.14 835 ASP B O 1
ATOM 14290 N N . SER B 1 836 ? -46.875 14.453 62.75 1 16.75 836 SER B N 1
ATOM 14291 C CA . SER B 1 836 ? -48.031 15.195 62.312 1 16.75 836 SER B CA 1
ATOM 14292 C C . SER B 1 836 ? -47.938 15.562 60.844 1 16.75 836 SER B C 1
ATOM 14294 O O . SER B 1 836 ? -46.844 15.812 60.312 1 16.75 836 SER B O 1
ATOM 14296 N N . GLN B 1 837 ? -49.125 15.539 60.219 1 17.55 837 GLN B N 1
ATOM 14297 C CA . GLN B 1 837 ? -49.812 15.43 58.938 1 17.55 837 GLN B CA 1
ATOM 14298 C C . GLN B 1 837 ? -49.844 16.766 58.219 1 17.55 837 GLN B C 1
ATOM 14300 O O . GLN B 1 837 ? -50.594 16.938 57.25 1 17.55 837 GLN B O 1
ATOM 14305 N N . ALA B 1 838 ? -48.906 17.656 58.5 1 18.3 838 ALA B N 1
ATOM 14306 C CA . ALA B 1 838 ? -49.438 18.969 58.125 1 18.3 838 ALA B CA 1
ATOM 14307 C C . ALA B 1 838 ? -49.844 19.016 56.656 1 18.3 838 ALA B C 1
ATOM 14309 O O . ALA B 1 838 ? -49.188 18.422 55.812 1 18.3 838 ALA B O 1
ATOM 14310 N N . PRO B 1 839 ? -51.125 19.391 56.5 1 18.53 839 PRO B N 1
ATOM 14311 C CA . PRO B 1 839 ? -51.969 19.281 55.312 1 18.53 839 PRO B CA 1
ATOM 14312 C C . PRO B 1 839 ? -51.375 20.031 54.094 1 18.53 839 PRO B C 1
ATOM 14314 O O . PRO B 1 839 ? -50.594 20.953 54.281 1 18.53 839 PRO B O 1
ATOM 14317 N N . PRO B 1 840 ? -51.406 19.391 52.938 1 19.72 840 PRO B N 1
ATOM 14318 C CA . PRO B 1 840 ? -50.844 19.719 51.625 1 19.72 840 PRO B CA 1
ATOM 14319 C C . PRO B 1 840 ? -51.438 20.984 51.031 1 19.72 840 PRO B C 1
ATOM 14321 O O . PRO B 1 840 ? -52.625 21.062 50.781 1 19.72 840 PRO B O 1
ATOM 14324 N N . ALA B 1 841 ? -51.094 22.172 51.656 1 18.89 841 ALA B N 1
ATOM 14325 C CA . ALA B 1 841 ? -51.688 23.438 51.25 1 18.89 841 ALA B CA 1
ATOM 14326 C C . ALA B 1 841 ? -51.688 23.562 49.719 1 18.89 841 ALA B C 1
ATOM 14328 O O . ALA B 1 841 ? -50.719 23.188 49.062 1 18.89 841 ALA B O 1
ATOM 14329 N N . ARG B 1 842 ? -52.938 23.859 49.156 1 20.22 842 ARG B N 1
ATOM 14330 C CA . ARG B 1 842 ? -53.594 23.969 47.875 1 20.22 842 ARG B CA 1
ATOM 14331 C C . ARG B 1 842 ? -53 25.125 47.062 1 20.22 842 ARG B C 1
ATOM 14333 O O . ARG B 1 842 ? -53.312 26.297 47.312 1 20.22 842 ARG B O 1
ATOM 14340 N N . ARG B 1 843 ? -51.688 25.172 46.906 1 19.98 843 ARG B N 1
ATOM 14341 C CA . ARG B 1 843 ? -51.188 26.375 46.25 1 19.98 843 ARG B CA 1
ATOM 14342 C C . ARG B 1 843 ? -51.969 26.672 44.969 1 19.98 843 ARG B C 1
ATOM 14344 O O . ARG B 1 843 ? -52.312 25.766 44.219 1 19.98 843 ARG B O 1
ATOM 14351 N N . ALA B 1 844 ? -52.625 27.859 44.938 1 20.11 844 ALA B N 1
ATOM 14352 C CA . ALA B 1 844 ? -53.438 28.672 44.031 1 20.11 844 ALA B CA 1
ATOM 14353 C C . ALA B 1 844 ? -52.844 28.688 42.625 1 20.11 844 ALA B C 1
ATOM 14355 O O . ALA B 1 844 ? -51.625 28.797 42.469 1 20.11 844 ALA B O 1
ATOM 14356 N N . GLN B 1 845 ? -53.562 28.156 41.656 1 19.06 845 GLN B N 1
ATOM 14357 C CA . GLN B 1 845 ? -53.5 27.828 40.219 1 19.06 845 GLN B CA 1
ATOM 14358 C C . GLN B 1 845 ? -53.281 29.078 39.375 1 19.06 845 GLN B C 1
ATOM 14360 O O . GLN B 1 845 ? -54.125 29.422 38.562 1 19.06 845 GLN B O 1
ATOM 14365 N N . THR B 1 846 ? -52.656 30.141 39.938 1 19.94 846 THR B N 1
ATOM 14366 C CA . THR B 1 846 ? -52.812 31.312 39.094 1 19.94 846 THR B CA 1
ATOM 14367 C C . THR B 1 846 ? -52.344 31.031 37.656 1 19.94 846 THR B C 1
ATOM 14369 O O . THR B 1 846 ? -51.281 30.406 37.469 1 19.94 846 THR B O 1
ATOM 14372 N N . GLU B 1 847 ? -53.281 31.047 36.719 1 21.88 847 GLU B N 1
ATOM 14373 C CA . GLU B 1 847 ? -53.406 30.703 35.281 1 21.88 847 GLU B CA 1
ATOM 14374 C C . GLU B 1 847 ? -52.438 31.547 34.438 1 21.88 847 GLU B C 1
ATOM 14376 O O . GLU B 1 847 ? -52.594 32.75 34.344 1 21.88 847 GLU B O 1
ATOM 14381 N N . PRO B 1 848 ? -51.094 31.438 34.719 1 23.06 848 PRO B N 1
ATOM 14382 C CA . PRO B 1 848 ? -50.219 32.375 34 1 23.06 848 PRO B CA 1
ATOM 14383 C C . PRO B 1 848 ? -50.469 32.375 32.5 1 23.06 848 PRO B C 1
ATOM 14385 O O . PRO B 1 848 ? -50.781 31.359 31.922 1 23.06 848 PRO B O 1
ATOM 14388 N N . VAL B 1 849 ? -51 33.469 31.984 1 26.17 849 VAL B N 1
ATOM 14389 C CA . VAL B 1 849 ? -51.375 33.75 30.609 1 26.17 849 VAL B CA 1
ATOM 14390 C C . VAL B 1 849 ? -50.219 33.5 29.672 1 26.17 849 VAL B C 1
ATOM 14392 O O . VAL B 1 849 ? -49.125 34.031 29.891 1 26.17 849 VAL B O 1
ATOM 14395 N N . PRO B 1 850 ? -50.156 32.344 29.094 1 23.69 850 PRO B N 1
ATOM 14396 C CA . PRO B 1 850 ? -49 31.781 28.375 1 23.69 850 PRO B CA 1
ATOM 14397 C C . PRO B 1 850 ? -48.531 32.656 27.234 1 23.69 850 PRO B C 1
ATOM 14399 O O . PRO B 1 850 ? -49.25 32.875 26.266 1 23.69 850 PRO B O 1
ATOM 14402 N N . LEU B 1 851 ? -48.188 33.938 27.578 1 26.08 851 LEU B N 1
ATOM 14403 C CA . LEU B 1 851 ? -47.812 34.781 26.438 1 26.08 851 LEU B CA 1
ATOM 14404 C C . LEU B 1 851 ? -46.719 34.094 25.594 1 26.08 851 LEU B C 1
ATOM 14406 O O . LEU B 1 851 ? -45.531 34.406 25.719 1 26.08 851 LEU B O 1
ATOM 14410 N N . SER B 1 852 ? -46.844 32.812 25.469 1 24 852 SER B N 1
ATOM 14411 C CA . SER B 1 852 ? -45.688 32 25.156 1 24 852 SER B CA 1
ATOM 14412 C C . SER B 1 852 ? -45.094 32.344 23.797 1 24 852 SER B C 1
ATOM 14414 O O . SER B 1 852 ? -44.438 31.516 23.156 1 24 852 SER B O 1
ATOM 14416 N N . HIS B 1 853 ? -45.469 33.531 23.219 1 25.91 853 HIS B N 1
ATOM 14417 C CA . HIS B 1 853 ? -44.969 33.406 21.875 1 25.91 853 HIS B CA 1
ATOM 14418 C C . HIS B 1 853 ? -43.438 33.25 21.875 1 25.91 853 HIS B C 1
ATOM 14420 O O . HIS B 1 853 ? -42.688 34.188 21.578 1 25.91 853 HIS B O 1
ATOM 14426 N N . ARG B 1 854 ? -42.969 32.688 22.938 1 28 854 ARG B N 1
ATOM 14427 C CA . ARG B 1 854 ? -41.594 32.625 23.406 1 28 854 ARG B CA 1
ATOM 14428 C C . ARG B 1 854 ? -40.656 32.094 22.297 1 28 854 ARG B C 1
ATOM 14430 O O . ARG B 1 854 ? -40.938 31.047 21.703 1 28 854 ARG B O 1
ATOM 14437 N N . LEU B 1 855 ? -40.031 33.125 21.75 1 26.14 855 LEU B N 1
ATOM 14438 C CA . LEU B 1 855 ? -38.906 32.844 20.859 1 26.14 855 LEU B CA 1
ATOM 14439 C C . LEU B 1 855 ? -38 31.75 21.422 1 26.14 855 LEU B C 1
ATOM 14441 O O . LEU B 1 855 ? -37.375 31.953 22.469 1 26.14 855 LEU B O 1
ATOM 14445 N N . SER B 1 856 ? -38.688 30.656 21.75 1 26.55 856 SER B N 1
ATOM 14446 C CA . SER B 1 856 ? -38.094 29.594 22.547 1 26.55 856 SER B CA 1
ATOM 14447 C C . SER B 1 856 ? -36.688 29.234 22.031 1 26.55 856 SER B C 1
ATOM 14449 O O . SER B 1 856 ? -36.531 28.969 20.844 1 26.55 856 SER B O 1
ATOM 14451 N N . TYR B 1 857 ? -35.781 29.922 22.672 1 26.62 857 TYR B N 1
ATOM 14452 C CA . TYR B 1 857 ? -34.344 29.734 22.578 1 26.62 857 TYR B CA 1
ATOM 14453 C C . TYR B 1 857 ? -33.969 28.281 22.828 1 26.62 857 TYR B C 1
ATOM 14455 O O . TYR B 1 857 ? -34.25 27.734 23.891 1 26.62 857 TYR B O 1
ATOM 14463 N N . ASP B 1 858 ? -34.156 27.469 21.875 1 27.03 858 ASP B N 1
ATOM 14464 C CA . ASP B 1 858 ? -33.875 26.062 22.109 1 27.03 858 ASP B CA 1
ATOM 14465 C C . ASP B 1 858 ? -32.438 25.875 22.594 1 27.03 858 ASP B C 1
ATOM 14467 O O . ASP B 1 858 ? -31.484 26.234 21.875 1 27.03 858 ASP B O 1
ATOM 14471 N N . GLN B 1 859 ? -32.344 25.938 23.906 1 29.3 859 GLN B N 1
ATOM 14472 C CA . GLN B 1 859 ? -31.031 25.906 24.562 1 29.3 859 GLN B CA 1
ATOM 14473 C C . GLN B 1 859 ? -30.172 24.75 24.047 1 29.3 859 GLN B C 1
ATOM 14475 O O . GLN B 1 859 ? -28.953 24.828 24.062 1 29.3 859 GLN B O 1
ATOM 14480 N N . ALA B 1 860 ? -31.016 23.547 24.219 1 25.64 860 ALA B N 1
ATOM 14481 C CA . ALA B 1 860 ? -30.156 22.375 23.984 1 25.64 860 ALA B CA 1
ATOM 14482 C C . ALA B 1 860 ? -29.562 22.406 22.578 1 25.64 860 ALA B C 1
ATOM 14484 O O . ALA B 1 860 ? -28.375 22.094 22.391 1 25.64 860 ALA B O 1
ATOM 14485 N N . SER B 1 861 ? -30.547 22.188 21.609 1 26.3 861 SER B N 1
ATOM 14486 C CA . SER B 1 861 ? -29.984 22.125 20.281 1 26.3 861 SER B CA 1
ATOM 14487 C C . SER B 1 861 ? -29.578 23.5 19.781 1 26.3 861 SER B C 1
ATOM 14489 O O . SER B 1 861 ? -28.953 23.625 18.719 1 26.3 861 SER B O 1
ATOM 14491 N N . GLY B 1 862 ? -29.125 24.453 20.484 1 26.62 862 GLY B N 1
ATOM 14492 C CA . GLY B 1 862 ? -28.844 25.859 20.297 1 26.62 862 GLY B CA 1
ATOM 14493 C C . GLY B 1 862 ? -29.594 26.484 19.141 1 26.62 862 GLY B C 1
ATOM 14494 O O . GLY B 1 862 ? -29.203 27.531 18.625 1 26.62 862 GLY B O 1
ATOM 14495 N N . VAL B 1 863 ? -30.297 25.688 18.406 1 26.48 863 VAL B N 1
ATOM 14496 C CA . VAL B 1 863 ? -30.75 26.328 17.172 1 26.48 863 VAL B CA 1
ATOM 14497 C C . VAL B 1 863 ? -31.906 27.266 17.484 1 26.48 863 VAL B C 1
ATOM 14499 O O . VAL B 1 863 ? -32.875 26.875 18.125 1 26.48 863 VAL B O 1
ATOM 14502 N N . ILE B 1 864 ? -31.641 28.5 17.672 1 27.22 864 ILE B N 1
ATOM 14503 C CA . ILE B 1 864 ? -32.656 29.531 17.75 1 27.22 864 ILE B CA 1
ATOM 14504 C C . ILE B 1 864 ? -33.531 29.5 16.5 1 27.22 864 ILE B C 1
ATOM 14506 O O . ILE B 1 864 ? -33.031 29.609 15.383 1 27.22 864 ILE B O 1
ATOM 14510 N N . MET B 1 865 ? -34.594 28.766 16.578 1 28.53 865 MET B N 1
ATOM 14511 C CA . MET B 1 865 ? -35.531 28.797 15.445 1 28.53 865 MET B CA 1
ATOM 14512 C C . MET B 1 865 ? -36 30.219 15.164 1 28.53 865 MET B C 1
ATOM 14514 O O . MET B 1 865 ? -36.531 30.891 16.047 1 28.53 865 MET B O 1
ATOM 14518 N N . LEU B 1 866 ? -35.281 30.891 14.312 1 28.47 866 LEU B N 1
ATOM 14519 C CA . LEU B 1 866 ? -35.875 32.156 13.906 1 28.47 866 LEU B CA 1
ATOM 14520 C C . LEU B 1 866 ? -37.281 31.938 13.359 1 28.47 866 LEU B C 1
ATOM 14522 O O . LEU B 1 866 ? -37.594 30.859 12.828 1 28.47 866 LEU B O 1
ATOM 14526 N N . PRO B 1 867 ? -38.25 32.594 13.859 1 28.36 867 PRO B N 1
ATOM 14527 C CA . PRO B 1 867 ? -39.625 32.5 13.406 1 28.36 867 PRO B CA 1
ATOM 14528 C C . PRO B 1 867 ? -39.75 32.406 11.891 1 28.36 867 PRO B C 1
ATOM 14530 O O . PRO B 1 867 ? -38.875 32.906 11.172 1 28.36 867 PRO B O 1
ATOM 14533 N N . ASP B 1 868 ? -40.469 31.344 11.383 1 28.28 868 ASP B N 1
ATOM 14534 C CA . ASP B 1 868 ? -40.875 31.094 10 1 28.28 868 ASP B CA 1
ATOM 14535 C C . ASP B 1 868 ? -41.531 32.344 9.391 1 28.28 868 ASP B C 1
ATOM 14537 O O . ASP B 1 868 ? -42.281 32.219 8.406 1 28.28 868 ASP B O 1
ATOM 14541 N N . ASP B 1 869 ? -41.562 33.5 9.891 1 27.5 869 ASP B N 1
ATOM 14542 C CA . ASP B 1 869 ? -42.312 34.375 9.023 1 27.5 869 ASP B CA 1
ATOM 14543 C C . ASP B 1 869 ? -41.875 34.25 7.566 1 27.5 869 ASP B C 1
ATOM 14545 O O . ASP B 1 869 ? -40.719 34.5 7.238 1 27.5 869 ASP B O 1
ATOM 14549 N N . ASP B 1 870 ? -42.625 33.281 6.859 1 27.69 870 ASP B N 1
ATOM 14550 C CA . ASP B 1 870 ? -42.75 32.75 5.504 1 27.69 870 ASP B CA 1
ATOM 14551 C C . ASP B 1 870 ? -42.781 33.875 4.473 1 27.69 870 ASP B C 1
ATOM 14553 O O . ASP B 1 870 ? -43.125 33.656 3.309 1 27.69 870 ASP B O 1
ATOM 14557 N N . HIS B 1 871 ? -43 35.062 4.664 1 28.11 871 HIS B N 1
ATOM 14558 C CA . HIS B 1 871 ? -43.125 35.688 3.342 1 28.11 871 HIS B CA 1
ATOM 14559 C C . HIS B 1 871 ? -41.969 35.25 2.432 1 28.11 871 HIS B C 1
ATOM 14561 O O . HIS B 1 871 ? -41.812 35.75 1.322 1 28.11 871 HIS B O 1
ATOM 14567 N N . TRP B 1 872 ? -41 34.5 3.035 1 24.91 872 TRP B N 1
ATOM 14568 C CA . TRP B 1 872 ? -39.719 34.156 2.449 1 24.91 872 TRP B CA 1
ATOM 14569 C C . TRP B 1 872 ? -39.812 32.875 1.643 1 24.91 872 TRP B C 1
ATOM 14571 O O . TRP B 1 872 ? -39.094 32.719 0.646 1 24.91 872 TRP B O 1
ATOM 14581 N N . MET B 1 873 ? -39.906 31.641 2.164 1 27.47 873 MET B N 1
ATOM 14582 C CA . MET B 1 873 ? -39.781 30.453 1.321 1 27.47 873 MET B CA 1
ATOM 14583 C C . MET B 1 873 ? -41.094 30.141 0.609 1 27.47 873 MET B C 1
ATOM 14585 O O . MET B 1 873 ? -42.062 29.688 1.234 1 27.47 873 MET B O 1
ATOM 14589 N N . GLY B 1 874 ? -41.5 31.078 -0.322 1 24.84 874 GLY B N 1
ATOM 14590 C CA . GLY B 1 874 ? -42.688 30.875 -1.123 1 24.84 874 GLY B CA 1
ATOM 14591 C C . GLY B 1 874 ? -42.812 29.453 -1.639 1 24.84 874 GLY B C 1
ATOM 14592 O O . GLY B 1 874 ? -42.062 28.578 -1.249 1 24.84 874 GLY B O 1
ATOM 14593 N N . ASP B 1 875 ? -43.125 29.344 -3.115 1 25.77 875 ASP B N 1
ATOM 14594 C CA . ASP B 1 875 ? -43.938 28.484 -3.982 1 25.77 875 ASP B CA 1
ATOM 14595 C C . ASP B 1 875 ? -43.188 27.172 -4.289 1 25.77 875 ASP B C 1
ATOM 14597 O O . ASP B 1 875 ? -41.969 27.094 -4.172 1 25.77 875 ASP B O 1
ATOM 14601 N N . GLU B 1 876 ? -43.969 26.047 -4.516 1 26.62 876 GLU B N 1
ATOM 14602 C CA . GLU B 1 876 ? -43.844 24.641 -4.891 1 26.62 876 GLU B CA 1
ATOM 14603 C C . GLU B 1 876 ? -43.062 24.484 -6.199 1 26.62 876 GLU B C 1
ATOM 14605 O O . GLU B 1 876 ? -43.562 24.844 -7.266 1 26.62 876 GLU B O 1
ATOM 14610 N N . ILE B 1 877 ? -41.75 24.812 -6.309 1 27.19 877 ILE B N 1
ATOM 14611 C CA . ILE B 1 877 ? -41.125 24.75 -7.617 1 27.19 877 ILE B CA 1
ATOM 14612 C C . ILE B 1 877 ? -41.125 23.297 -8.117 1 27.19 877 ILE B C 1
ATOM 14614 O O . ILE B 1 877 ? -40.625 22.406 -7.441 1 27.19 877 ILE B O 1
ATOM 14618 N N . ASP B 1 878 ? -42.094 22.984 -9.016 1 24.77 878 ASP B N 1
ATOM 14619 C CA . ASP B 1 878 ? -42.125 21.766 -9.836 1 24.77 878 ASP B CA 1
ATOM 14620 C C . ASP B 1 878 ? -40.875 21.672 -10.703 1 24.77 878 ASP B C 1
ATOM 14622 O O . ASP B 1 878 ? -40.562 22.578 -11.461 1 24.77 878 ASP B O 1
ATOM 14626 N N . SER B 1 879 ? -39.781 21.094 -10.297 1 26.31 879 SER B N 1
ATOM 14627 C CA . SER B 1 879 ? -38.5 20.875 -10.906 1 26.31 879 SER B CA 1
ATOM 14628 C C . SER B 1 879 ? -38.625 20.188 -12.266 1 26.31 879 SER B C 1
ATOM 14630 O O . SER B 1 879 ? -38.844 18.984 -12.344 1 26.31 879 SER B O 1
ATOM 14632 N N . ASP B 1 880 ? -39.25 20.797 -13.352 1 25.31 880 ASP B N 1
ATOM 14633 C CA . ASP B 1 880 ? -39.188 20.219 -14.68 1 25.31 880 ASP B CA 1
ATOM 14634 C C . ASP B 1 880 ? -37.75 20.25 -15.219 1 25.31 880 ASP B C 1
ATOM 14636 O O . ASP B 1 880 ? -37.125 21.312 -15.281 1 25.31 880 ASP B O 1
ATOM 14640 N N . GLU B 1 881 ? -37 19.234 -15.094 1 26.47 881 GLU B N 1
ATOM 14641 C CA . GLU B 1 881 ? -35.656 18.938 -15.609 1 26.47 881 GLU B CA 1
ATOM 14642 C C . GLU B 1 881 ? -35.625 19 -17.125 1 26.47 881 GLU B C 1
ATOM 14644 O O . GLU B 1 881 ? -36.188 18.125 -17.797 1 26.47 881 GLU B O 1
ATOM 14649 N N . GLU B 1 882 ? -35.875 20.141 -17.859 1 26.84 882 GLU B N 1
ATOM 14650 C CA . GLU B 1 882 ? -35.625 20.094 -19.297 1 26.84 882 GLU B CA 1
ATOM 14651 C C . GLU B 1 882 ? -34.156 19.719 -19.594 1 26.84 882 GLU B C 1
ATOM 14653 O O . GLU B 1 882 ? -33.25 20.359 -19.109 1 26.84 882 GLU B O 1
ATOM 14658 N N . ASP B 1 883 ? -33.906 18.422 -19.953 1 26.75 883 ASP B N 1
ATOM 14659 C CA . ASP B 1 883 ? -32.719 17.797 -20.5 1 26.75 883 ASP B CA 1
ATOM 14660 C C . ASP B 1 883 ? -32.25 18.5 -21.766 1 26.75 883 ASP B C 1
ATOM 14662 O O . ASP B 1 883 ? -33 18.531 -22.766 1 26.75 883 ASP B O 1
ATOM 14666 N N . TYR B 1 884 ? -31.766 19.656 -21.766 1 26.3 884 TYR B N 1
ATOM 14667 C CA . TYR B 1 884 ? -31.297 20.328 -22.969 1 26.3 884 TYR B CA 1
ATOM 14668 C C . TYR B 1 884 ? -30.344 19.453 -23.766 1 26.3 884 TYR B C 1
ATOM 14670 O O . TYR B 1 884 ? -29.188 19.281 -23.375 1 26.3 884 TYR B O 1
ATOM 14678 N N . GLY B 1 885 ? -30.766 18.172 -24.266 1 24.05 885 GLY B N 1
ATOM 14679 C CA . GLY B 1 885 ? -30 17.438 -25.266 1 24.05 885 GLY B CA 1
ATOM 14680 C C . GLY B 1 885 ? -29.531 18.312 -26.406 1 24.05 885 GLY B C 1
ATOM 14681 O O . GLY B 1 885 ? -29.984 19.469 -26.547 1 24.05 885 GLY B O 1
ATOM 14682 N N . ALA B 1 886 ? -28.562 17.734 -27.281 1 28.45 886 ALA B N 1
ATOM 14683 C CA . ALA B 1 886 ? -27.969 18.266 -28.5 1 28.45 886 ALA B CA 1
ATOM 14684 C C . ALA B 1 886 ? -29.062 18.672 -29.5 1 28.45 886 ALA B C 1
ATOM 14686 O O . ALA B 1 886 ? -30.047 17.969 -29.672 1 28.45 886 ALA B O 1
ATOM 14687 N N . VAL B 1 887 ? -29.281 19.891 -29.906 1 25.62 887 VAL B N 1
ATOM 14688 C CA . VAL B 1 887 ? -30.062 20.594 -30.906 1 25.62 887 VAL B CA 1
ATOM 14689 C C . VAL B 1 887 ? -29.875 19.922 -32.281 1 25.62 887 VAL B C 1
ATOM 14691 O O . VAL B 1 887 ? -28.797 20.031 -32.875 1 25.62 887 VAL B O 1
ATOM 14694 N N . THR B 1 888 ? -30.141 18.516 -32.5 1 24.69 888 THR B N 1
ATOM 14695 C CA . THR B 1 888 ? -30.219 18.141 -33.906 1 24.69 888 THR B CA 1
ATOM 14696 C C . THR B 1 888 ? -31.312 18.922 -34.594 1 24.69 888 THR B C 1
ATOM 14698 O O . THR B 1 888 ? -32.375 19.156 -34.031 1 24.69 888 THR B O 1
ATOM 14701 N N . GLY B 1 889 ? -31.078 19.734 -35.75 1 22.41 889 GLY B N 1
ATOM 14702 C CA . GLY B 1 889 ? -31.781 20.703 -36.594 1 22.41 889 GLY B CA 1
ATOM 14703 C C . GLY B 1 889 ? -33.062 20.156 -37.188 1 22.41 889 GLY B C 1
ATOM 14704 O O . GLY B 1 889 ? -33.688 20.812 -38.031 1 22.41 889 GLY B O 1
ATOM 14705 N N . ASP B 1 890 ? -33.375 18.844 -37.188 1 24.23 890 ASP B N 1
ATOM 14706 C CA . ASP B 1 890 ? -34.406 18.641 -38.219 1 24.23 890 ASP B CA 1
ATOM 14707 C C . ASP B 1 890 ? -35.719 19.281 -37.781 1 24.23 890 ASP B C 1
ATOM 14709 O O . ASP B 1 890 ? -36.094 19.266 -36.625 1 24.23 890 ASP B O 1
ATOM 14713 N N . SER B 1 891 ? -36.406 20.141 -38.688 1 23.88 891 SER B N 1
ATOM 14714 C CA . SER B 1 891 ? -37.469 21.141 -38.75 1 23.88 891 SER B CA 1
ATOM 14715 C C . SER B 1 891 ? -38.812 20.516 -38.469 1 23.88 891 SER B C 1
ATOM 14717 O O . SER B 1 891 ? -39.844 21.156 -38.656 1 23.88 891 SER B O 1
ATOM 14719 N N . THR B 1 892 ? -38.938 19.25 -38.125 1 26.34 892 THR B N 1
ATOM 14720 C CA . THR B 1 892 ? -40.344 18.906 -38.406 1 26.34 892 THR B CA 1
ATOM 14721 C C . THR B 1 892 ? -41.281 19.781 -37.562 1 26.34 892 THR B C 1
ATOM 14723 O O . THR B 1 892 ? -40.906 20.266 -36.5 1 26.34 892 THR B O 1
ATOM 14726 N N . PRO B 1 893 ? -42.594 20.047 -38.125 1 26.58 893 PRO B N 1
ATOM 14727 C CA . PRO B 1 893 ? -43.625 21.016 -37.781 1 26.58 893 PRO B CA 1
ATOM 14728 C C . PRO B 1 893 ? -44.062 20.906 -36.312 1 26.58 893 PRO B C 1
ATOM 14730 O O . PRO B 1 893 ? -44.156 19.812 -35.781 1 26.58 893 PRO B O 1
ATOM 14733 N N . THR B 1 894 ? -43.906 22.016 -35.594 1 24.69 894 THR B N 1
ATOM 14734 C CA . THR B 1 894 ? -43.844 22.469 -34.219 1 24.69 894 THR B CA 1
ATOM 14735 C C . THR B 1 894 ? -45.219 22.406 -33.562 1 24.69 894 THR B C 1
ATOM 14737 O O . THR B 1 894 ? -46.094 23.203 -33.875 1 24.69 894 THR B O 1
ATOM 14740 N N . GLU B 1 895 ? -45.938 21.172 -33.656 1 26.17 895 GLU B N 1
ATOM 14741 C CA . GLU B 1 895 ? -47.281 21.25 -33.062 1 26.17 895 GLU B CA 1
ATOM 14742 C C . GLU B 1 895 ? -47.25 21.953 -31.703 1 26.17 895 GLU B C 1
ATOM 14744 O O . GLU B 1 895 ? -46.281 21.781 -30.938 1 26.17 895 GLU B O 1
ATOM 14749 N N . THR B 1 896 ? -48.094 23 -31.562 1 24.5 896 THR B N 1
ATOM 14750 C CA . THR B 1 896 ? -48.281 24.078 -30.594 1 24.5 896 THR B CA 1
ATOM 14751 C C . THR B 1 896 ? -48.562 23.516 -29.203 1 24.5 896 THR B C 1
ATOM 14753 O O . THR B 1 896 ? -49.688 23.047 -28.922 1 24.5 896 THR B O 1
ATOM 14756 N N . VAL B 1 897 ? -47.969 22.453 -28.766 1 26.12 897 VAL B N 1
ATOM 14757 C CA . VAL B 1 897 ? -48.375 22.031 -27.438 1 26.12 897 VAL B CA 1
ATOM 14758 C C . VAL B 1 897 ? -48.312 23.219 -26.484 1 26.12 897 VAL B C 1
ATOM 14760 O O . VAL B 1 897 ? -47.344 23.984 -26.5 1 26.12 897 VAL B O 1
ATOM 14763 N N . ALA B 1 898 ? -49.531 23.719 -26 1 25.55 898 ALA B N 1
ATOM 14764 C CA . ALA B 1 898 ? -49.781 24.828 -25.078 1 25.55 898 ALA B CA 1
ATOM 14765 C C . ALA B 1 898 ? -48.688 24.938 -24.031 1 25.55 898 ALA B C 1
ATOM 14767 O O . ALA B 1 898 ? -48.375 23.953 -23.359 1 25.55 898 ALA B O 1
ATOM 14768 N N . ARG B 1 899 ? -47.812 25.844 -24.297 1 25.62 899 ARG B N 1
ATOM 14769 C CA . ARG B 1 899 ? -46.688 26.391 -23.578 1 25.62 899 ARG B CA 1
ATOM 14770 C C . ARG B 1 899 ? -47.031 26.703 -22.141 1 25.62 899 ARG B C 1
ATOM 14772 O O . ARG B 1 899 ? -47.844 27.609 -21.875 1 25.62 899 ARG B O 1
ATOM 14779 N N . SER B 1 900 ? -47.281 25.594 -21.344 1 26.19 900 SER B N 1
ATOM 14780 C CA . SER B 1 900 ? -47.594 25.859 -19.953 1 26.19 900 SER B CA 1
ATOM 14781 C C . SER B 1 900 ? -46.812 27.031 -19.406 1 26.19 900 SER B C 1
ATOM 14783 O O . SER B 1 900 ? -45.625 27.203 -19.734 1 26.19 900 SER B O 1
ATOM 14785 N N . GLN B 1 901 ? -47.469 28.188 -19.234 1 26.53 901 GLN B N 1
ATOM 14786 C CA . GLN B 1 901 ? -46.969 29.469 -18.75 1 26.53 901 GLN B CA 1
ATOM 14787 C C . GLN B 1 901 ? -45.906 29.281 -17.672 1 26.53 901 GLN B C 1
ATOM 14789 O O . GLN B 1 901 ? -46.062 28.422 -16.797 1 26.53 901 GLN B O 1
ATOM 14794 N N . PRO B 1 902 ? -44.656 29.703 -18.031 1 29.56 902 PRO B N 1
ATOM 14795 C CA . PRO B 1 902 ? -43.5 29.656 -17.109 1 29.56 902 PRO B CA 1
ATOM 14796 C C . PRO B 1 902 ? -43.844 30.234 -15.727 1 29.56 902 PRO B C 1
ATOM 14798 O O . PRO B 1 902 ? -44.469 31.297 -15.633 1 29.56 902 PRO B O 1
ATOM 14801 N N . ILE B 1 903 ? -44.469 29.484 -14.859 1 30.5 903 ILE B N 1
ATOM 14802 C CA . ILE B 1 903 ? -44.781 30 -13.523 1 30.5 903 ILE B CA 1
ATOM 14803 C C . ILE B 1 903 ? -43.625 30.891 -13.039 1 30.5 903 ILE B C 1
ATOM 14805 O O . ILE B 1 903 ? -42.469 30.516 -13.109 1 30.5 903 ILE B O 1
ATOM 14809 N N . PRO B 1 904 ? -43.875 32.188 -12.977 1 28.17 904 PRO B N 1
ATOM 14810 C CA . PRO B 1 904 ? -42.875 33.188 -12.586 1 28.17 904 PRO B CA 1
ATOM 14811 C C . PRO B 1 904 ? -42.031 32.75 -11.398 1 28.17 904 PRO B C 1
ATOM 14813 O O . PRO B 1 904 ? -42.562 32.219 -10.43 1 28.17 904 PRO B O 1
ATOM 14816 N N . MET B 1 905 ? -40.844 32.406 -11.695 1 32.53 905 MET B N 1
ATOM 14817 C CA . MET B 1 905 ? -39.781 32.031 -10.758 1 32.53 905 MET B CA 1
ATOM 14818 C C . MET B 1 905 ? -39.688 33.062 -9.625 1 32.53 905 MET B C 1
ATOM 14820 O O . MET B 1 905 ? -39.688 34.25 -9.875 1 32.53 905 MET B O 1
ATOM 14824 N N . SER B 1 906 ? -40.219 32.812 -8.523 1 31.77 906 SER B N 1
ATOM 14825 C CA . SER B 1 906 ? -40.031 33.812 -7.469 1 31.77 906 SER B CA 1
ATOM 14826 C C . SER B 1 906 ? -38.594 34.312 -7.418 1 31.77 906 SER B C 1
ATOM 14828 O O . SER B 1 906 ? -37.656 33.531 -7.641 1 31.77 906 SER B O 1
ATOM 14830 N N . PRO B 1 907 ? -38.281 35.562 -7.465 1 35.25 907 PRO B N 1
ATOM 14831 C CA . PRO B 1 907 ? -37.031 36.312 -7.73 1 35.25 907 PRO B CA 1
ATOM 14832 C C . PRO B 1 907 ? -35.875 35.812 -6.875 1 35.25 907 PRO B C 1
ATOM 14834 O O . PRO B 1 907 ? -34.688 36.094 -7.207 1 35.25 907 PRO B O 1
ATOM 14837 N N . GLY B 1 908 ? -35.938 35.531 -5.512 1 38.34 908 GLY B N 1
ATOM 14838 C CA . GLY B 1 908 ? -34.781 35.594 -4.633 1 38.34 908 GLY B CA 1
ATOM 14839 C C . GLY B 1 908 ? -33.938 34.344 -4.656 1 38.34 908 GLY B C 1
ATOM 14840 O O . GLY B 1 908 ? -33.031 34.188 -3.859 1 38.34 908 GLY B O 1
ATOM 14841 N N . ARG B 1 909 ? -34.438 33.156 -4.926 1 45.66 909 ARG B N 1
ATOM 14842 C CA . ARG B 1 909 ? -33.688 31.938 -4.598 1 45.66 909 ARG B CA 1
ATOM 14843 C C . ARG B 1 909 ? -32.562 31.688 -5.605 1 45.66 909 ARG B C 1
ATOM 14845 O O . ARG B 1 909 ? -32.781 31.797 -6.812 1 45.66 909 ARG B O 1
ATOM 14852 N N . SER B 1 910 ? -31.297 31.625 -4.988 1 56.69 910 SER B N 1
ATOM 14853 C CA . SER B 1 910 ? -30.141 31.297 -5.82 1 56.69 910 SER B CA 1
ATOM 14854 C C . SER B 1 910 ? -30.344 29.984 -6.555 1 56.69 910 SER B C 1
ATOM 14856 O O . SER B 1 910 ? -31 29.078 -6.039 1 56.69 910 SER B O 1
ATOM 14858 N N . ARG B 1 911 ? -30.328 29.828 -7.777 1 56.59 911 ARG B N 1
ATOM 14859 C CA . ARG B 1 911 ? -30.453 28.703 -8.688 1 56.59 911 ARG B CA 1
ATOM 14860 C C . ARG B 1 911 ? -29.578 27.531 -8.219 1 56.59 911 ARG B C 1
ATOM 14862 O O . ARG B 1 911 ? -29.922 26.375 -8.445 1 56.59 911 ARG B O 1
ATOM 14869 N N . TYR B 1 912 ? -28.531 27.891 -7.566 1 60 912 TYR B N 1
ATOM 14870 C CA . TYR B 1 912 ? -27.594 26.828 -7.254 1 60 912 TYR B CA 1
ATOM 14871 C C . TYR B 1 912 ? -27.562 26.562 -5.754 1 60 912 TYR B C 1
ATOM 14873 O O . TYR B 1 912 ? -26.484 26.625 -5.133 1 60 912 TYR B O 1
ATOM 14881 N N . GLY B 1 913 ? -28.719 26.359 -5.094 1 61.75 913 GLY B N 1
ATOM 14882 C CA . GLY B 1 913 ? -28.781 25.953 -3.699 1 61.75 913 GLY B CA 1
ATOM 14883 C C . GLY B 1 913 ? -28.484 24.484 -3.496 1 61.75 913 GLY B C 1
ATOM 14884 O O . GLY B 1 913 ? -28.234 23.75 -4.461 1 61.75 913 GLY B O 1
ATOM 14885 N N . THR B 1 914 ? -28.312 23.953 -2.273 1 68 914 THR B N 1
ATOM 14886 C CA . THR B 1 914 ? -28.078 22.562 -1.91 1 68 914 THR B CA 1
ATOM 14887 C C . THR B 1 914 ? -29.25 21.688 -2.334 1 68 914 THR B C 1
ATOM 14889 O O . THR B 1 914 ? -30.406 22.016 -2.051 1 68 914 THR B O 1
ATOM 14892 N N . TYR B 1 915 ? -28.984 20.688 -3.207 1 74.75 915 TYR B N 1
ATOM 14893 C CA . TYR B 1 915 ? -30.016 19.75 -3.658 1 74.75 915 TYR B CA 1
ATOM 14894 C C . TYR B 1 915 ? -30.312 18.703 -2.584 1 74.75 915 TYR B C 1
ATOM 14896 O O . TYR B 1 915 ? -29.391 18.062 -2.066 1 74.75 915 TYR B O 1
ATOM 14904 N N . PHE B 1 916 ? -31.578 18.656 -2.16 1 73.81 916 PHE B N 1
ATOM 14905 C CA . PHE B 1 916 ? -32.031 17.625 -1.228 1 73.81 916 PHE B CA 1
ATOM 14906 C C . PHE B 1 916 ? -32.875 16.578 -1.947 1 73.81 916 PHE B C 1
ATOM 14908 O O . PHE B 1 916 ? -33.906 16.891 -2.535 1 73.81 916 PHE B O 1
ATOM 14915 N N . HIS B 1 917 ? -32.438 15.336 -2.02 1 67.56 917 HIS B N 1
ATOM 14916 C CA . HIS B 1 917 ? -33.094 14.273 -2.779 1 67.56 917 HIS B CA 1
ATOM 14917 C C . HIS B 1 917 ? -34.406 13.867 -2.131 1 67.56 917 HIS B C 1
ATOM 14919 O O . HIS B 1 917 ? -35.406 13.602 -2.828 1 67.56 917 HIS B O 1
ATOM 14925 N N . HIS B 1 918 ? -34.375 13.703 -0.806 1 66.75 918 HIS B N 1
ATOM 14926 C CA . HIS B 1 918 ? -35.594 13.438 -0.062 1 66.75 918 HIS B CA 1
ATOM 14927 C C . HIS B 1 918 ? -35.875 14.547 0.95 1 66.75 918 HIS B C 1
ATOM 14929 O O . HIS B 1 918 ? -35.562 14.398 2.135 1 66.75 918 HIS B O 1
ATOM 14935 N N . PRO B 1 919 ? -36.406 15.609 0.442 1 58.16 919 PRO B N 1
ATOM 14936 C CA . PRO B 1 919 ? -36.625 16.734 1.349 1 58.16 919 PRO B CA 1
ATOM 14937 C C . PRO B 1 919 ? -37.531 16.375 2.523 1 58.16 919 PRO B C 1
ATOM 14939 O O . PRO B 1 919 ? -37.469 17.016 3.574 1 58.16 919 PRO B O 1
ATOM 14942 N N . GLU B 1 920 ? -38.375 15.172 2.35 1 55.81 920 GLU B N 1
ATOM 14943 C CA . GLU B 1 920 ? -39.281 14.734 3.422 1 55.81 920 GLU B CA 1
ATOM 14944 C C . GLU B 1 920 ? -38.5 14.094 4.562 1 55.81 920 GLU B C 1
ATOM 14946 O O . GLU B 1 920 ? -38.938 14.117 5.715 1 55.81 920 GLU B O 1
ATOM 14951 N N . ARG B 1 921 ? -37.5 13.469 4.254 1 51.72 921 ARG B N 1
ATOM 14952 C CA . ARG B 1 921 ? -36.719 12.766 5.266 1 51.72 921 ARG B CA 1
ATOM 14953 C C . ARG B 1 921 ? -35.625 13.664 5.859 1 51.72 921 ARG B C 1
ATOM 14955 O O . ARG B 1 921 ? -34.719 13.188 6.543 1 51.72 921 ARG B O 1
ATOM 14962 N N . ARG B 1 922 ? -35.875 14.734 5.492 1 50.75 922 ARG B N 1
ATOM 14963 C CA . ARG B 1 922 ? -34.906 15.68 6.043 1 50.75 922 ARG B CA 1
ATOM 14964 C C . ARG B 1 922 ? -34.938 15.68 7.566 1 50.75 922 ARG B C 1
ATOM 14966 O O . ARG B 1 922 ? -36 15.75 8.164 1 50.75 922 ARG B O 1
ATOM 14973 N N . ARG B 1 923 ? -34.125 14.68 8.156 1 49.75 923 ARG B N 1
ATOM 14974 C CA . ARG B 1 923 ? -34.031 14.68 9.609 1 49.75 923 ARG B CA 1
ATOM 14975 C C . ARG B 1 923 ? -34.188 16.094 10.164 1 49.75 923 ARG B C 1
ATOM 14977 O O . ARG B 1 923 ? -33.531 17.031 9.688 1 49.75 923 ARG B O 1
ATOM 14984 N N . GLN B 1 924 ? -35.375 16.094 10.672 1 35.72 924 GLN B N 1
ATOM 14985 C CA . GLN B 1 924 ? -35.594 17.328 11.422 1 35.72 924 GLN B CA 1
ATOM 14986 C C . GLN B 1 924 ? -34.438 17.594 12.375 1 35.72 924 GLN B C 1
ATOM 14988 O O . GLN B 1 924 ? -33.844 16.672 12.93 1 35.72 924 GLN B O 1
ATOM 14993 N N . PRO B 1 925 ? -33.781 18.562 12.344 1 35.47 925 PRO B N 1
ATOM 14994 C CA . PRO B 1 925 ? -32.719 18.891 13.312 1 35.47 925 PRO B CA 1
ATOM 14995 C C . PRO B 1 925 ? -33.062 18.391 14.719 1 35.47 925 PRO B C 1
ATOM 14997 O O . PRO B 1 925 ? -34.062 18.781 15.297 1 35.47 925 PRO B O 1
ATOM 15000 N N . ILE B 1 926 ? -33.031 16.938 15.062 1 30.06 926 ILE B N 1
ATOM 15001 C CA . ILE B 1 926 ? -33.438 16.562 16.422 1 30.06 926 ILE B CA 1
ATOM 15002 C C . ILE B 1 926 ? -32.906 17.609 17.406 1 30.06 926 ILE B C 1
ATOM 15004 O O . ILE B 1 926 ? -31.703 17.859 17.484 1 30.06 926 ILE B O 1
ATOM 15008 N N . PRO B 1 927 ? -33.844 18.188 18.312 1 24.41 927 PRO B N 1
ATOM 15009 C CA . PRO B 1 927 ? -33.531 19.141 19.375 1 24.41 927 PRO B CA 1
ATOM 15010 C C . PRO B 1 927 ? -32.531 18.594 20.375 1 24.41 927 PRO B C 1
ATOM 15012 O O . PRO B 1 927 ? -32.156 17.406 20.312 1 24.41 927 PRO B O 1
ATOM 15015 N N . GLY B 1 928 ? -32.812 18.562 21.766 1 25 928 GLY B N 1
ATOM 15016 C CA . GLY B 1 928 ? -32.344 18.469 23.141 1 25 928 GLY B CA 1
ATOM 15017 C C . GLY B 1 928 ? -32.062 17.047 23.562 1 25 928 GLY B C 1
ATOM 15018 O O . GLY B 1 928 ? -31.062 16.797 24.281 1 25 928 GLY B O 1
ATOM 15019 N N . ALA B 1 929 ? -33.094 16.062 23.625 1 26.84 929 ALA B N 1
ATOM 15020 C CA . ALA B 1 929 ? -33.531 15.375 24.828 1 26.84 929 ALA B CA 1
ATOM 15021 C C . ALA B 1 929 ? -32.688 14.141 25.125 1 26.84 929 ALA B C 1
ATOM 15023 O O . ALA B 1 929 ? -32.719 13.172 24.359 1 26.84 929 ALA B O 1
ATOM 15024 N N . PHE B 1 930 ? -31.438 14.219 25.656 1 25.05 930 PHE B N 1
ATOM 15025 C CA . PHE B 1 930 ? -31.281 13.109 26.578 1 25.05 930 PHE B CA 1
ATOM 15026 C C . PHE B 1 930 ? -32.5 12.984 27.5 1 25.05 930 PHE B C 1
ATOM 15028 O O . PHE B 1 930 ? -33.156 13.977 27.797 1 25.05 930 PHE B O 1
ATOM 15035 N N . PRO B 1 931 ? -33.281 11.961 27.594 1 22.84 931 PRO B N 1
ATOM 15036 C CA . PRO B 1 931 ? -34.219 12 28.734 1 22.84 931 PRO B CA 1
ATOM 15037 C C . PRO B 1 931 ? -33.594 12.688 29.953 1 22.84 931 PRO B C 1
ATOM 15039 O O . PRO B 1 931 ? -32.375 12.695 30.109 1 22.84 931 PRO B O 1
ATOM 15042 N N . ARG B 1 932 ? -34.5 13.547 30.828 1 24.86 932 ARG B N 1
ATOM 15043 C CA . ARG B 1 932 ? -34.312 13.758 32.25 1 24.86 932 ARG B CA 1
ATOM 15044 C C . ARG B 1 932 ? -34.125 12.438 32.969 1 24.86 932 ARG B C 1
ATOM 15046 O O . ARG B 1 932 ? -34.844 11.469 32.75 1 24.86 932 ARG B O 1
#

Solvent-accessible surface area (backbone atoms only — not comparable to full-atom values): 105641 Å² total; per-residue (Å²): 121,76,84,73,64,71,38,65,61,47,50,50,49,52,18,43,48,46,14,51,50,30,47,51,50,36,38,52,43,43,68,74,41,40,71,79,59,28,30,40,65,44,25,62,56,54,45,84,51,87,40,68,72,42,79,48,68,73,40,49,55,62,41,54,68,65,55,49,65,67,48,40,35,50,40,68,24,56,47,60,37,51,53,46,49,50,28,49,50,51,19,53,52,26,45,55,48,25,54,50,22,64,70,49,51,47,49,57,66,65,61,42,71,91,50,52,82,53,58,40,68,66,45,44,53,49,51,54,50,51,49,52,54,49,54,50,51,51,52,53,50,52,54,50,52,49,51,53,50,48,42,53,51,48,50,50,55,52,60,73,37,43,83,33,61,45,56,9,21,32,29,34,33,47,44,53,82,82,45,57,37,52,65,46,42,45,48,58,40,41,63,59,77,30,59,51,38,34,28,34,65,42,51,51,54,66,72,57,48,55,47,43,49,52,30,43,52,32,44,51,54,38,35,47,53,48,24,70,70,54,33,67,58,40,76,71,74,65,59,72,69,77,73,72,62,63,77,82,70,81,75,82,66,85,64,73,77,71,70,76,85,62,79,58,63,91,91,49,81,76,61,65,37,62,90,41,98,86,46,73,72,37,56,34,66,62,49,34,47,52,52,27,52,51,38,49,50,48,49,55,47,44,42,40,68,54,85,60,55,66,32,43,31,34,39,43,28,28,72,40,33,64,46,28,52,48,57,50,53,42,60,44,48,88,50,79,86,34,54,49,54,40,81,32,64,41,58,78,28,45,35,69,83,39,53,51,61,52,71,68,56,35,51,52,33,37,52,51,40,51,52,49,48,52,49,46,64,65,53,50,56,51,59,53,50,52,52,48,47,56,57,26,68,69,39,31,37,68,78,38,47,69,62,30,50,57,30,71,73,31,70,62,51,36,33,41,45,69,42,46,42,54,43,50,52,50,50,54,55,55,65,52,44,57,59,55,47,46,56,47,45,64,59,28,45,55,51,30,52,58,55,40,30,52,52,33,23,55,52,50,28,53,49,46,47,49,60,61,69,42,31,57,55,42,65,70,44,48,66,57,42,52,52,39,44,53,46,27,51,65,46,43,34,40,51,47,20,56,38,54,63,33,70,67,45,47,50,35,52,43,46,39,41,40,36,45,23,39,17,51,46,38,39,53,70,58,38,55,82,58,49,50,56,50,53,50,38,57,74,71,67,49,59,36,30,65,45,49,47,49,67,66,48,53,52,62,75,61,67,24,63,54,50,28,57,55,50,47,51,50,29,54,25,59,47,35,35,78,86,41,38,69,35,18,47,38,42,17,44,26,26,48,49,41,36,54,48,50,53,45,38,51,73,27,26,38,52,64,85,56,77,62,77,40,61,61,50,68,56,48,54,55,53,51,49,49,28,52,51,50,27,49,43,35,50,33,9,45,26,47,73,69,69,34,59,67,64,27,57,63,43,48,62,54,51,52,47,51,54,53,48,51,51,50,50,51,64,58,48,41,60,62,68,74,42,69,34,45,47,60,48,38,38,47,73,73,64,45,75,53,69,64,57,54,55,57,47,68,76,55,76,67,58,69,55,48,28,40,60,45,54,48,61,62,40,77,69,63,62,66,65,72,32,53,72,66,48,88,53,28,72,62,87,61,60,58,38,82,84,72,44,86,59,27,51,44,58,52,62,79,48,59,43,92,68,64,27,46,69,75,71,89,65,73,52,56,55,95,83,47,55,83,60,69,72,79,78,83,84,73,87,76,78,81,70,78,79,72,77,74,82,69,82,66,77,70,78,75,80,79,76,76,79,79,76,74,86,83,79,85,88,83,87,90,88,88,90,87,92,87,90,87,86,85,82,78,79,71,78,62,86,58,84,63,76,76,75,75,74,84,76,78,76,76,76,76,72,74,72,61,80,64,88,60,86,66,50,57,78,47,44,30,75,50,69,68,80,65,70,73,99,63,86,74,82,82,76,76,79,75,77,76,76,82,66,84,82,72,79,80,72,74,84,76,73,80,67,82,71,71,71,76,72,79,68,74,79,80,62,51,72,79,60,81,40,54,80,43,71,85,68,53,76,68,60,77,64,83,80,67,82,134,123,77,84,72,65,73,36,66,61,48,50,50,48,52,18,41,49,47,13,50,51,30,48,50,52,34,38,53,42,43,69,73,40,39,71,79,58,28,31,40,65,45,25,62,55,54,45,84,50,86,40,68,71,40,80,49,68,73,39,49,56,62,41,54,70,65,56,48,65,67,48,40,35,48,40,68,24,56,48,61,37,50,55,45,49,50,29,48,50,51,19,53,52,25,46,54,49,25,54,49,23,65,70,48,51,48,48,59,69,66,61,43,70,91,50,54,81,53,58,39,67,67,45,44,54,49,51,53,49,52,47,51,54,49,54,50,52,51,52,52,49,52,55,49,52,50,52,55,50,47,41,53,50,48,48,50,56,52,61,72,36,44,84,32,62,45,55,8,22,32,29,35,32,47,45,53,83,83,46,56,37,52,64,47,43,44,48,58,40,40,64,60,76,29,62,50,36,34,28,35,64,43,52,50,54,67,71,58,49,55,47,42,51,51,30,42,52,33,44,52,53,39,36,47,52,48,26,70,70,55,34,64,59,42,76,71,74,65,61,74,68,77,73,72,64,66,77,82,71,81,74,80,69,85,64,73,79,71,70,76,85,62,79,58,63,90,92,50,79,77,63,63,39,61,90,41,97,86,46,74,72,38,55,34,64,64,48,33,47,52,52,27,51,52,37,49,50,49,49,54,48,44,43,40,68,54,85,59,55,67,34,43,30,34,40,42,28,29,72,41,32,62,46,28,53,49,58,49,54,43,60,43,46,87,48,78,86,35,54,48,53,39,80,30,68,41,59,78,27,45,36,71,84,39,52,50,62,52,72,68,56,35,51,53,32,36,52,50,39,52,52,48,48,52,50,46,65,66,52,49,56,51,59,54,51,51,50,47,47,56,57,26,68,70,39,31,36,68,78,38,46,71,63,31,49,57,30,70,72,31,71,62,52,37,32,40,42,70,43,44,42,53,42,49,52,50,51,56,57,56,64,52,44,56,60,56,48,46,56,48,45,64,59,28,45,56,50,30,53,57,56,41,29,51,53,33,23,55,52,49,28,53,48,46,48,48,61,60,69,42,31,56,58,43,64,66,46,48,66,55,41,51,51,40,43,52,46,26,50,65,46,42,35,39,49,48,20,58,39,54,63,33,68,68,44,46,50,36,51,44,45,41,41,38,36,46,22,38,18,50,46,38,40,54,69,58,38,55,83,57,52,51,56,49,53,50,39,54,72,73,67,49,59,35,29,63,47,49,47,49,66,67,47,52,51,61,76,59,66,23,64,56,50,28,58,54,51,49,52,52,27,53,26,60,47,33,35,79,86,41,39,69,36,17,47,37,41,16,42,25,26,47,51,40,37,55,48,51,52,44,37,52,73,26,28,37,51,65,83,56,74,66,79,41,61,62,50,68,57,47,54,54,52,51,50,50,29,52,50,51,27,49,42,35,52,32,8,45,27,47,72,69,70,33,58,67,65,28,57,64,42,48,60,53,50,53,48,50,53,52,49,51,51,51,50,51,63,58,48,41,59,59,66,76,42,67,35,45,48,61,47,38,38,47,73,73,65,45,75,53,70,63,58,54,54,57,46,68,76,55,74,67,58,69,55,47,30,37,59,44,54,48,61,61,42,76,70,60,65,68,66,71,33,54,74,66,48,87,54,29,75,61,87,61,59,57,36,84,83,70,43,88,58,26,51,44,56,52,64,80,48,58,44,90,69,62,26,44,68,75,71,89,67,71,50,54,54,94,83,47,55,81,63,70,74,78,78,83,83,73,86,76,78,82,70,82,81,73,77,73,83,68,80,66,76,68,73,74,74,78,74,76,74,79,80,74,82,85,79,87,85,81,86,86,83,89,87,89,85,87,88,87,88,90,84,89,82,85,83,77,83,65,83,63,82,82,74,79,74,83,76,79,76,80,76,78,76,71,76,74,75,59,83,55,76,57,63,36,68,71,51,56,53,58,62,67,78,70,81,48,94,66,76,70,81,87,77,78,81,76,78,79,76,82,67,84,83,74,78,80,73,74,82,76,76,80,66,81,72,73,72,76,71,78,71,76,81,80,62,51,72,79,61,80,40,52,81,44,70,83,65,48,72,63,80,77,66,60,79,66,83,133

pLDDT: mean 71.5, std 25.11, range [15.21, 97.94]

Secondary structure (DSSP, 8-state):
----TTHHHHHHHHHHHHHHHHHHHHHHHHHH-HHHH-GGGGSTT-PPPTTTT--STTTTHHHHHHS-HHHHHHHT-HHHHHHHHHHHHHHHHHHHHHHHIIIIIHHHHTT-GGGGGGGSHHHHHHHHHHHHHHHHHHHHHHHHHHHHHHHHHHHHHHHHTTTSTGGGEEEEES--GGG-SHHHHHHHHHTTT--EEEEEEEE--HHHHHHHHHHHHHHHHHHHHHHHHHTTTT------TTTT--------S------------TTSPPPEEESSTTS-EEEHHHHHHHHHHHHHHHHHHHHHH----EEEEEEEEESSHHHHHHHHHS---SSTTSSEEEEPPPGGGB-GGGSSS-HHHHHHHHHHHHHHHHHHHHHTHHHHHHHHHHTSHHHHHHH-HHHHHHHHH-HHHHHIIIIIHHHHHHHHHHHHHHHHHHHHHHHHT-SBHHHHHHHHHHHHHHHHIIIIITHHHHHS-HHHHHHHHHH-GGGHHHHHHHHHSSHHHHHHHHHHHHIIIIIIHHHGGGTHHHHHHHHHHHHHT--SHHHHHHHSSPPPP-HHHHHHHHHHHHHHHHHTTTT-THHHHHHHHHHHHHHHHHHHIIIII---S---TTTHHHHHHHHHHHHHHHHHHHHHHHHHHTT-HHHHHHHHHHHHHHHHHHHHHHHHHHHHHHS--HHHHHHHHTT---HHHHHHHHHS---TTTTHHHHHTTSSS---S-----BTTB---S--STTSSTT-S---TTS-HHHHSPPP-------TT-------S---------S---------------------------------------------------------------------TTTT-S-------SS-S---------------------------------TTS-TTPPEES-GGG--------S--/----TTHHHHHHHHHHHHHHHHHHHHHHHHHH-HHHH-GGGGSTT-PPPTTTT--STTTTHHHHHHS-HHHHHHHT-HHHHHHHHHHHHHHHHHHHHHHHIIIIIHHHHTT-GGGGGGGSHHHHHHHHHHHHHHHHHHHHHHHHHHHHHHHHHHHHHHHHTTTSTGGGEEEEES--GGG-SHHHHHHHHHTTT--EEEEEEEE--HHHHHHHHHHHHHHHHHHHHHHHHHTTTT------TTTT--------S------------TTSPPPEEESSTTS-EEEHHHHHHHHHHHHHHHHHHHHHH----EEEEEEEEESSHHHHHHHHHS---SSTTSSEEEEPPPGGGB-GGGSSS-HHHHHHHHHHHHHHHHHHHHHTHHHHHHHHHHTSHHHHHHH-HHHHHHHHH-HHHHHIIIIIHHHHHHHHHHHHHHHHHHHHHHHHT-SBHHHHHHHHHHHHHHHHIIIIITHHHHHS-HHHHHHHHHH-GGGHHHHHHHHHSSHHHHHHHHHHHHIIIIIIHHHGGG-HHHHHHHHHHHHHT--SHHHHHHHSSPPPP-HHHHHHHHHHHHHHHHHTTTT-THHHHHHHHHHHHHHHHHHHIIIII---S---TTTHHHHHHHHHHHHHHHHHHHHHHHHHHTT-HHHHHHHHHHHHHHHHHHHHHHHHHHHHHHS--HHHHHHHHTT---HHHHHHHHHS---TTTTHHHHHTTSSS---S-----BTTB---S--STTSSTT-S---TTS-HHHHSPPP-------TT-------S---------S---------------------------------------------------------------------B-SSS--B------SSS---------------------------------TTS-TTPPEES-GGG------S-S--

InterPro domains:
  IPR003864 CSC1/OSCA1-like, 7TM region [PF02714] (366-639)
  IPR027815 CSC1/OSCA1-like, cytosolic domain [PF14703] (167-354)
  IPR032880 CSC1/OSCA1-like, N-terminal transmembrane domain [PF13967] (8-145)
  IPR045122 Calcium permeable stress-gated cation channel 1-like [PTHR13018] (7-783)

Sequence (1864 aa):
MKYEGPWFTTQLLLSGSIGFWAFLIFSYCRTRWPLYFAPRTKLKGFSPHEAHTHPAFFGWILPTIRTSEFTVLQIVGLDAAVLLNFYKMSFYLFSICSLFAIGILMPINWKVDWLDLLTDASTYLSIHLIFTYLFTFLALHLTYRNYRRFIRSRQLFSLELVHSIPARTVMITNLPSHLQGERALAEYFENMSLAVESVTVCREVGALKKLLDQRTAALLALERAWATYVGNPSSVEAYDPEETVMPLVDVDVEAPQAPPTRLVVPHRKRPTLRLGWFKPKVDALEYLETHFKELDEQVKKKRRTGRFKATQAAFVTFEKMSSAQVALQVVHANNPWQCTTYAAPEPRDIVWSNMTPSQAHIRTRDALVLGALALLFFFWFFPITALASLLSYDEIKRTLPWLGRLIDSNAKVQAVVQNSLPSVAMITLNALLPFLLEGLTYLQGYRARSWIEYSLLKKYFLFLLINVVFIFLLATTYWQLVRDLANYPAKIPEKLAKALQSGKARNFFLSYVILQGLGIMPLQLLNLGIIVPRSILRLFVTRTPRDFAELNAPPMINYGVVYPQAILIFTITILYSVVQPLIVIFGSVYFGVGYVVYKYKLLFVFYKPYESQGQAWPLTFIRLIWGVVIFLVFMTGFFILSKSFIMASLLMPLLAGTVVWSWWVDKSLKPLSDFVSLSSVYEVERGEETADVVRLRAGHPVTWSQSNLNRRRYAQNDDTLYVAPEDERTDYSQPPMANWYSGVLKQRRYGHPALNGVLPEPWLPLKKGQTLVNGDRNISHRQSRDSNQAVVLTLRKKQSKVRRTKASNPPAEEPYADSAPGPSGSGVSSNPWEDSQAPPARRAQTEPVPLSHRLSYDQASGVIMLPDDDHWMGDEIDSDEEDYGAVTGDSTPTETVARSQPIPMSPGRSRYGTYFHHPERRRQPIPGAFPRMKYEGPWFTTQLLLSGSIGFWAFLIFSYCRTRWPLYFAPRTKLKGFSPHEAHTHPAFFGWILPTIRTSEFTVLQIVGLDAAVLLNFYKMSFYLFSICSLFAIGILMPINWKVDWLDLLTDASTYLSIHLIFTYLFTFLALHLTYRNYRRFIRSRQLFSLELVHSIPARTVMITNLPSHLQGERALAEYFENMSLAVESVTVCREVGALKKLLDQRTAALLALERAWATYVGNPSSVEAYDPEETVMPLVDVDVEAPQAPPTRLVVPHRKRPTLRLGWFKPKVDALEYLETHFKELDEQVKKKRRTGRFKATQAAFVTFEKMSSAQVALQVVHANNPWQCTTYAAPEPRDIVWSNMTPSQAHIRTRDALVLGALALLFFFWFFPITALASLLSYDEIKRTLPWLGRLIDSNAKVQAVVQNSLPSVAMITLNALLPFLLEGLTYLQGYRARSWIEYSLLKKYFLFLLINVVFIFLLATTYWQLVRDLANYPAKIPEKLAKALQSGKARNFFLSYVILQGLGIMPLQLLNLGIIVPRSILRLFVTRTPRDFAELNAPPMINYGVVYPQAILIFTITILYSVVQPLIVIFGSVYFGVGYVVYKYKLLFVFYKPYESQGQAWPLTFIRLIWGVVIFLVFMTGFFILSKSFIMASLLMPLLAGTVVWSWWVDKSLKPLSDFVSLSSVYEVERGEETADVVRLRAGHPVTWSQSNLNRRRYAQNDDTLYVAPEDERTDYSQPPMANWYSGVLKQRRYGHPALNGVLPEPWLPLKKGQTLVNGDRNISHRQSRDSNQAVVLTLRKKQSKVRRTKASNPPAEEPYADSAPGPSGSGVSSNPWEDSQAPPARRAQTEPVPLSHRLSYDQASGVIMLPDDDHWMGDEIDSDEEDYGAVTGDSTPTETVARSQPIPMSPGRSRYGTYFHHPERRRQPIPGAFPR

Foldseek 3Di:
DPCPFCLVVLLLVVLQVQLVVLLQVLLVCCLVPVLAQFVLCQFPLADDDPLPPDSDSCSNQVVLVPDDLLLCCLQQHLQLSLVLLVLVLLLVLLVVLLVCCVVPQVCLVVVPPVCVVCVPPVSNLVVLLVSLVVSLVSLVVSLLVSLVVSLLSLLLRLLVCFQFFLLQKKKWFFADPQCLDFQSVQCLLVVVVFAFFFKFFFFDCPVLQVLLVQLLVLLVQLLVLQCVQQPFLRPQPFDDVVPPPPPPDPDPDPPPDPPPLPLHRPPGDQDWDDPDPPGDTHRPNVVSVVSNVVSVVVSQQCLAPPDTHTARMMMIGTRGSLSVQCLQPDDSDPDPPHTHMARDFFQQFFDSVLRHDHPVVLVVLLVVLVVVLVVCLVCVLPVLVVQVCCLDLVNCCVPPVVVNVVLVVDSSSVSCSLQVVSLVSVVVVLVCVLVVLLVSLVRSRDGGNVVSLLVLLVSSLVSCCCCPLCVLVCPPPVVVSVVCCVVPVVCVLQSSLVSCLPPNNVSNLLSNLLSLQSNVLSSCSVVCVLVVVLVVCVVPPDRGLLSVLVSSFFAADRPSSVLSVLLSLLLSLLLCCNVPVVSSVSSSSRSVSNSSSSSSCSNGGHHDLTDPSNLNSLVSSVSNLVSSLNSLSNSLSVCVNVVNNVSSVVSVCVSVVSVVVSVVSSVVSVVSSRGHDSVSSVCVVVVNPDPVSVVSCVPNPDPPSSSVLVVQSSPQPVPQSRCRPDDSRHRPPAHRQPSGDRQFGDDGTNHDCSNDGHGDDNDRSHDVNRDSRSPPDDDDDCPPPPPPDDPPPCPPPDDPPPDPPDDDDDDDDDDDDDDDDDDDDDPPVPPPPPVDDPDDPPPDPPPPPCPDPPQPDDAQDVDSPPDPPDPPPDDPPPPPPPPPPDPPPDPDDDPCPPPPPPPPDDRRDRPSDIGTPCPPPPPRRDGDDPPD/DPCPFCLPVLLLVVLQVQLVVLLQVLLVCCLVPVLAQFVLCQFPLADDDPLPPDSDSCSNQVVLVPDDLLLCCLQQHLQLSLVLLVLVLLLVLLVVLLVVCVVPQVCLVVVPPVCVVCVDPVSNLVVLLVSLVVSLVSLVVSLLVSLVVSLLSLLLRLLVCFQFFLLQKKKWFFADPQCLDFQSVQVLLVVVVFAFFFKFFFFDCPVLQVLLVQLLVLLVQLLVLQCVQQPFLRPQPFDDVVPPPPPPPPDPDPPPDPPPLPLHRPPDDQDWDDPDPPGDTHRPNVVSVVVSVVSVVVSQQCLAPPDTHTARMMMIGTRGSLSVQCLQPDDSDPDPPHTHMARDFFQQFFDSVLRHDHPVVLVVLLVVLVVVLVVCLVCVLPVLVVQVCCLDLVNCCVPPVVVNVVLVVDSSSVSCSLQVVSLVSVVVVLVCVLVVLLVSLVRSRDGGNVVSLLVLLVSSLVSCCCCPLCVLVCPPPVVVSVVCCVVPVVCVLQSSLVSCLPPNNVSNLLSNLLSLQSNVLSSCSSVCVLVVVLVVCVVPPDRGLLSVLQSSFFAADRPSSVLSVLLSLLLSCLLCCNVPVVSSVSSSSRSVSNSSSSSSCSNGGHHDLTDPSNLNSLVSSVSNLVSSLNSLSNSLSVCVNVVNNVSSVVSVCVSVVSVVVSVVSSVVSVVSSRGHDSVSSVCVVVVNPDPSSVVSCVPNPDPPSSSVLVVQSSAQPVPQSRCRPDDSRHRPPAHRQPSGDRQFGDDGTNHDCSNPGHGDDNDRSHDVSRDSRSPPDDDPDCPPPDPDDDPPPCPVPPPPPPDPPDDDDDDDDDDDDDDDDDDDDDDDDDPCPVDDDPDPPPPDCPPPPCPVVPLPCLVALNPSPDDPPPVPPDDDPPPPPPPPPDCPPDDDDDPCPPPPPPPPDDRRDRPSDIGTPCPPPNPDSDGHDPPD

Radius of gyration: 46.37 Å; Cα contacts (8 Å, |Δi|>4): 2230; chains: 2; bounding box: 104×166×164 Å